Protein 2KNR (pdb70)

InterPro domains:
  IPR009964 Protein of unknown function DUF1491 [PF07372] (3-110)

Foldseek 3Di:
DLFAPQVLQVVLQVQLVVVPWGKDWPAAADGHDAWEWEWEAEPVQFIWIKTFDDDPDDPCPCNRVPDTAIATPGDRHHPVVSVVVVVVVCVVPVRHIYMYMYDPDCQRRGGHPYDDHD

Organism: Agrobacterium fabrum (strain C58 / ATCC 33970) (NCBI:txid176299)

Structure (mmCIF, N/CA/C/O backbone):
data_2KNR
#
_entry.id   2KNR
#
_cell.length_a   1.000
_cell.length_b   1.000
_cell.length_c   1.000
_cell.angle_alpha   90.00
_cell.angle_beta   90.00
_cell.angle_gamma   90.00
#
_symmetry.space_group_name_H-M   'P 1'
#
loop_
_atom_site.group_PDB
_atom_site.id
_atom_site.type_symbol
_atom_site.label_atom_id
_atom_site.label_alt_id
_atom_site.label_comp_id
_atom_site.label_asym_id
_atom_site.label_entity_id
_atom_site.label_seq_id
_atom_site.pdbx_PDB_ins_code
_atom_site.Cartn_x
_atom_site.Cartn_y
_atom_site.Cartn_z
_atom_site.occupancy
_atom_site.B_iso_or_equiv
_atom_site.auth_seq_id
_atom_site.auth_comp_id
_atom_site.auth_asym_id
_atom_site.auth_atom_id
_atom_site.pdbx_PDB_model_num
ATOM 1 N N . MET A 1 4 ? 0.525 1.057 0.169 1.00 0.00 1 MET A N 1
ATOM 2 C CA . MET A 1 4 ? 1.679 0.779 -0.717 1.00 0.00 1 MET A CA 1
ATOM 3 C C . MET A 1 4 ? 1.606 -0.659 -1.260 1.00 0.00 1 MET A C 1
ATOM 4 O O . MET A 1 4 ? 1.231 -1.587 -0.536 1.00 0.00 1 MET A O 1
ATOM 18 N N . ARG A 1 5 ? 1.938 -0.815 -2.555 1.00 0.00 2 ARG A N 1
ATOM 19 C CA . ARG A 1 5 ? 2.108 -2.121 -3.206 1.00 0.00 2 ARG A CA 1
ATOM 20 C C . ARG A 1 5 ? 3.512 -2.660 -2.859 1.00 0.00 2 ARG A C 1
ATOM 21 O O . ARG A 1 5 ? 4.519 -2.165 -3.381 1.00 0.00 2 ARG A O 1
ATOM 42 N N . LEU A 1 6 ? 3.572 -3.624 -1.930 1.00 0.00 3 LEU A N 1
ATOM 43 C CA . LEU A 1 6 ? 4.835 -4.235 -1.459 1.00 0.00 3 LEU A CA 1
ATOM 44 C C . LEU A 1 6 ? 4.651 -5.744 -1.216 1.00 0.00 3 LEU A C 1
ATOM 45 O O . LEU A 1 6 ? 3.545 -6.283 -1.379 1.00 0.00 3 LEU A O 1
ATOM 61 N N . LYS A 1 7 ? 5.750 -6.419 -0.828 1.00 0.00 4 LYS A N 1
ATOM 62 C CA . LYS A 1 7 ? 5.749 -7.873 -0.589 1.00 0.00 4 LYS A CA 1
ATOM 63 C C . LYS A 1 7 ? 5.164 -8.207 0.809 1.00 0.00 4 LYS A C 1
ATOM 64 O O . LYS A 1 7 ? 4.966 -7.311 1.637 1.00 0.00 4 LYS A O 1
ATOM 83 N N . SER A 1 8 ? 4.918 -9.506 1.050 1.00 0.00 5 SER A N 1
ATOM 84 C CA . SER A 1 8 ? 4.339 -10.032 2.308 1.00 0.00 5 SER A CA 1
ATOM 85 C C . SER A 1 8 ? 5.214 -9.681 3.541 1.00 0.00 5 SER A C 1
ATOM 86 O O . SER A 1 8 ? 4.705 -9.208 4.563 1.00 0.00 5 SER A O 1
ATOM 94 N N . GLU A 1 9 ? 6.535 -9.899 3.402 1.00 0.00 6 GLU A N 1
ATOM 95 C CA . GLU A 1 9 ? 7.536 -9.617 4.456 1.00 0.00 6 GLU A CA 1
ATOM 96 C C . GLU A 1 9 ? 7.634 -8.115 4.758 1.00 0.00 6 GLU A C 1
ATOM 97 O O . GLU A 1 9 ? 7.845 -7.703 5.908 1.00 0.00 6 GLU A O 1
ATOM 109 N N . MET A 1 10 ? 7.490 -7.302 3.712 1.00 0.00 7 MET A N 1
ATOM 110 C CA . MET A 1 10 ? 7.580 -5.849 3.838 1.00 0.00 7 MET A CA 1
ATOM 111 C C . MET A 1 10 ? 6.279 -5.275 4.437 1.00 0.00 7 MET A C 1
ATOM 112 O O . MET A 1 10 ? 6.305 -4.228 5.096 1.00 0.00 7 MET A O 1
ATOM 126 N N . PHE A 1 11 ? 5.150 -5.991 4.233 1.00 0.00 8 PHE A N 1
ATOM 127 C CA . PHE A 1 11 ? 3.837 -5.553 4.728 1.00 0.00 8 PHE A CA 1
ATOM 128 C C . PHE A 1 11 ? 3.774 -5.745 6.245 1.00 0.00 8 PHE A C 1
ATOM 129 O O . PHE A 1 11 ? 3.334 -4.846 6.957 1.00 0.00 8 PHE A O 1
ATOM 146 N N . VAL A 1 12 ? 4.226 -6.928 6.725 1.00 0.00 9 VAL A N 1
ATOM 147 C CA . VAL A 1 12 ? 4.167 -7.278 8.160 1.00 0.00 9 VAL A CA 1
ATOM 148 C C . VAL A 1 12 ? 4.997 -6.300 9.009 1.00 0.00 9 VAL A C 1
ATOM 149 O O . VAL A 1 12 ? 4.526 -5.824 10.041 1.00 0.00 9 VAL A O 1
ATOM 162 N N . SER A 1 13 ? 6.209 -5.971 8.523 1.00 0.00 10 SER A N 1
ATOM 163 C CA . SER A 1 13 ? 7.126 -5.044 9.199 1.00 0.00 10 SER A CA 1
ATOM 164 C C . SER A 1 13 ? 6.523 -3.626 9.241 1.00 0.00 10 SER A C 1
ATOM 165 O O . SER A 1 13 ? 6.532 -2.973 10.287 1.00 0.00 10 SER A O 1
ATOM 173 N N . ALA A 1 14 ? 5.959 -3.191 8.099 1.00 0.00 11 ALA A N 1
ATOM 174 C CA . ALA A 1 14 ? 5.325 -1.860 7.961 1.00 0.00 11 ALA A CA 1
ATOM 175 C C . ALA A 1 14 ? 4.055 -1.740 8.837 1.00 0.00 11 ALA A C 1
ATOM 176 O O . ALA A 1 14 ? 3.778 -0.670 9.393 1.00 0.00 11 ALA A O 1
ATOM 183 N N . LEU A 1 15 ? 3.322 -2.866 8.973 1.00 0.00 12 LEU A N 1
ATOM 184 C CA . LEU A 1 15 ? 2.066 -2.960 9.761 1.00 0.00 12 LEU A CA 1
ATOM 185 C C . LEU A 1 15 ? 2.360 -2.660 11.238 1.00 0.00 12 LEU A C 1
ATOM 186 O O . LEU A 1 15 ? 1.603 -1.959 11.920 1.00 0.00 12 LEU A O 1
ATOM 202 N N . ILE A 1 16 ? 3.487 -3.200 11.695 1.00 0.00 13 ILE A N 1
ATOM 203 C CA . ILE A 1 16 ? 3.988 -3.017 13.059 1.00 0.00 13 ILE A CA 1
ATOM 204 C C . ILE A 1 16 ? 4.244 -1.520 13.357 1.00 0.00 13 ILE A C 1
ATOM 205 O O . ILE A 1 16 ? 3.875 -1.022 14.416 1.00 0.00 13 ILE A O 1
ATOM 221 N N . ARG A 1 17 ? 4.805 -0.793 12.377 1.00 0.00 14 ARG A N 1
ATOM 222 C CA . ARG A 1 17 ? 5.052 0.667 12.507 1.00 0.00 14 ARG A CA 1
ATOM 223 C C . ARG A 1 17 ? 3.724 1.457 12.511 1.00 0.00 14 ARG A C 1
ATOM 224 O O . ARG A 1 17 ? 3.651 2.541 13.104 1.00 0.00 14 ARG A O 1
ATOM 245 N N . ARG A 1 18 ? 2.679 0.898 11.862 1.00 0.00 15 ARG A N 1
ATOM 246 C CA . ARG A 1 18 ? 1.341 1.523 11.826 1.00 0.00 15 ARG A CA 1
ATOM 247 C C . ARG A 1 18 ? 0.682 1.481 13.219 1.00 0.00 15 ARG A C 1
ATOM 248 O O . ARG A 1 18 ? 0.074 2.468 13.653 1.00 0.00 15 ARG A O 1
ATOM 269 N N . VAL A 1 19 ? 0.796 0.322 13.905 1.00 0.00 16 VAL A N 1
ATOM 270 C CA . VAL A 1 19 ? 0.141 0.116 15.214 1.00 0.00 16 VAL A CA 1
ATOM 271 C C . VAL A 1 19 ? 0.843 0.934 16.316 1.00 0.00 16 VAL A C 1
ATOM 272 O O . VAL A 1 19 ? 0.183 1.476 17.199 1.00 0.00 16 VAL A O 1
ATOM 285 N N . PHE A 1 20 ? 2.189 1.021 16.239 1.00 0.00 17 PHE A N 1
ATOM 286 C CA . PHE A 1 20 ? 3.005 1.823 17.171 1.00 0.00 17 PHE A CA 1
ATOM 287 C C . PHE A 1 20 ? 2.758 3.329 16.943 1.00 0.00 17 PHE A C 1
ATOM 288 O O . PHE A 1 20 ? 2.855 4.129 17.882 1.00 0.00 17 PHE A O 1
ATOM 305 N N . ALA A 1 21 ? 2.408 3.699 15.691 1.00 0.00 18 ALA A N 1
ATOM 306 C CA . ALA A 1 21 ? 1.965 5.071 15.345 1.00 0.00 18 ALA A CA 1
ATOM 307 C C . ALA A 1 21 ? 0.580 5.389 15.966 1.00 0.00 18 ALA A C 1
ATOM 308 O O . ALA A 1 21 ? 0.233 6.556 16.167 1.00 0.00 18 ALA A O 1
ATOM 315 N N . ALA A 1 22 ? -0.211 4.331 16.244 1.00 0.00 19 ALA A N 1
ATOM 316 C CA . ALA A 1 22 ? -1.512 4.438 16.955 1.00 0.00 19 ALA A CA 1
ATOM 317 C C . ALA A 1 22 ? -1.353 4.194 18.477 1.00 0.00 19 ALA A C 1
ATOM 318 O O . ALA A 1 22 ? -2.343 4.238 19.223 1.00 0.00 19 ALA A O 1
ATOM 325 N N . GLY A 1 23 ? -0.108 3.917 18.921 1.00 0.00 20 GLY A N 1
ATOM 326 C CA . GLY A 1 23 ? 0.208 3.709 20.345 1.00 0.00 20 GLY A CA 1
ATOM 327 C C . GLY A 1 23 ? 0.165 2.242 20.777 1.00 0.00 20 GLY A C 1
ATOM 328 O O . GLY A 1 23 ? 0.620 1.908 21.880 1.00 0.00 20 GLY A O 1
ATOM 332 N N . GLY A 1 24 ? -0.378 1.372 19.900 1.00 0.00 21 GLY A N 1
ATOM 333 C CA . GLY A 1 24 ? -0.472 -0.065 20.161 1.00 0.00 21 GLY A CA 1
ATOM 334 C C . GLY A 1 24 ? 0.862 -0.807 19.987 1.00 0.00 21 GLY A C 1
ATOM 335 O O . GLY A 1 24 ? 1.924 -0.186 19.873 1.00 0.00 21 GLY A O 1
ATOM 339 N N . PHE A 1 25 ? 0.788 -2.146 19.936 1.00 0.00 22 PHE A N 1
ATOM 340 C CA . PHE A 1 25 ? 1.963 -3.055 19.925 1.00 0.00 22 PHE A CA 1
ATOM 341 C C . PHE A 1 25 ? 1.833 -4.050 18.759 1.00 0.00 22 PHE A C 1
ATOM 342 O O . PHE A 1 25 ? 0.729 -4.275 18.276 1.00 0.00 22 PHE A O 1
ATOM 359 N N . ALA A 1 26 ? 2.969 -4.613 18.287 1.00 0.00 23 ALA A N 1
ATOM 360 C CA . ALA A 1 26 ? 2.975 -5.687 17.268 1.00 0.00 23 ALA A CA 1
ATOM 361 C C . ALA A 1 26 ? 4.294 -6.465 17.269 1.00 0.00 23 ALA A C 1
ATOM 362 O O . ALA A 1 26 ? 5.324 -5.966 17.750 1.00 0.00 23 ALA A O 1
ATOM 369 N N . ALA A 1 27 ? 4.238 -7.687 16.690 1.00 0.00 24 ALA A N 1
ATOM 370 C CA . ALA A 1 27 ? 5.373 -8.616 16.626 1.00 0.00 24 ALA A CA 1
ATOM 371 C C . ALA A 1 27 ? 5.056 -9.772 15.656 1.00 0.00 24 ALA A C 1
ATOM 372 O O . ALA A 1 27 ? 3.957 -10.341 15.715 1.00 0.00 24 ALA A O 1
ATOM 379 N N . VAL A 1 28 ? 6.016 -10.105 14.762 1.00 0.00 25 VAL A N 1
ATOM 380 C CA . VAL A 1 28 ? 5.867 -11.219 13.797 1.00 0.00 25 VAL A CA 1
ATOM 381 C C . VAL A 1 28 ? 6.110 -12.568 14.509 1.00 0.00 25 VAL A C 1
ATOM 382 O O . VAL A 1 28 ? 7.238 -12.880 14.919 1.00 0.00 25 VAL A O 1
ATOM 395 N N . GLU A 1 29 ? 5.030 -13.334 14.680 1.00 0.00 26 GLU A N 1
ATOM 396 C CA . GLU A 1 29 ? 5.060 -14.667 15.286 1.00 0.00 26 GLU A CA 1
ATOM 397 C C . GLU A 1 29 ? 5.487 -15.731 14.255 1.00 0.00 26 GLU A C 1
ATOM 398 O O . GLU A 1 29 ? 6.559 -16.334 14.380 1.00 0.00 26 GLU A O 1
ATOM 410 N N . LYS A 1 30 ? 4.646 -15.953 13.230 1.00 0.00 27 LYS A N 1
ATOM 411 C CA . LYS A 1 30 ? 4.920 -16.942 12.172 1.00 0.00 27 LYS A CA 1
ATOM 412 C C . LYS A 1 30 ? 5.463 -16.245 10.920 1.00 0.00 27 LYS A C 1
ATOM 413 O O . LYS A 1 30 ? 5.082 -15.110 10.615 1.00 0.00 27 LYS A O 1
ATOM 432 N N . LYS A 1 31 ? 6.354 -16.945 10.204 1.00 0.00 28 LYS A N 1
ATOM 433 C CA . LYS A 1 31 ? 6.952 -16.480 8.950 1.00 0.00 28 LYS A CA 1
ATOM 434 C C . LYS A 1 31 ? 6.700 -17.524 7.841 1.00 0.00 28 LYS A C 1
ATOM 435 O O . LYS A 1 31 ? 6.865 -18.726 8.074 1.00 0.00 28 LYS A O 1
ATOM 454 N N . GLY A 1 32 ? 6.287 -17.053 6.652 1.00 0.00 29 GLY A N 1
ATOM 455 C CA . GLY A 1 32 ? 6.067 -17.906 5.474 1.00 0.00 29 GLY A CA 1
ATOM 456 C C . GLY A 1 32 ? 6.834 -17.388 4.260 1.00 0.00 29 GLY A C 1
ATOM 457 O O . GLY A 1 32 ? 8.037 -17.140 4.362 1.00 0.00 29 GLY A O 1
ATOM 461 N N . ALA A 1 33 ? 6.138 -17.201 3.112 1.00 0.00 30 ALA A N 1
ATOM 462 C CA . ALA A 1 33 ? 6.759 -16.725 1.854 1.00 0.00 30 ALA A CA 1
ATOM 463 C C . ALA A 1 33 ? 6.841 -15.186 1.832 1.00 0.00 30 ALA A C 1
ATOM 464 O O . ALA A 1 33 ? 5.850 -14.508 2.105 1.00 0.00 30 ALA A O 1
ATOM 471 N N . GLU A 1 34 ? 8.028 -14.650 1.488 1.00 0.00 31 GLU A N 1
ATOM 472 C CA . GLU A 1 34 ? 8.324 -13.200 1.561 1.00 0.00 31 GLU A CA 1
ATOM 473 C C . GLU A 1 34 ? 7.541 -12.373 0.526 1.00 0.00 31 GLU A C 1
ATOM 474 O O . GLU A 1 34 ? 7.021 -11.317 0.852 1.00 0.00 31 GLU A O 1
ATOM 486 N N . ALA A 1 35 ? 7.514 -12.837 -0.726 1.00 0.00 32 ALA A N 1
ATOM 487 C CA . ALA A 1 35 ? 6.906 -12.093 -1.848 1.00 0.00 32 ALA A CA 1
ATOM 488 C C . ALA A 1 35 ? 5.399 -12.384 -1.981 1.00 0.00 32 ALA A C 1
ATOM 489 O O . ALA A 1 35 ? 4.567 -11.474 -1.866 1.00 0.00 32 ALA A O 1
ATOM 496 N N . ALA A 1 36 ? 5.067 -13.666 -2.174 1.00 0.00 33 ALA A N 1
ATOM 497 C CA . ALA A 1 36 ? 3.716 -14.113 -2.585 1.00 0.00 33 ALA A CA 1
ATOM 498 C C . ALA A 1 36 ? 2.897 -14.683 -1.414 1.00 0.00 33 ALA A C 1
ATOM 499 O O . ALA A 1 36 ? 1.770 -15.158 -1.627 1.00 0.00 33 ALA A O 1
ATOM 506 N N . GLY A 1 37 ? 3.446 -14.605 -0.187 1.00 0.00 34 GLY A N 1
ATOM 507 C CA . GLY A 1 37 ? 2.854 -15.265 0.983 1.00 0.00 34 GLY A CA 1
ATOM 508 C C . GLY A 1 37 ? 1.524 -14.677 1.434 1.00 0.00 34 GLY A C 1
ATOM 509 O O . GLY A 1 37 ? 1.185 -13.534 1.094 1.00 0.00 34 GLY A O 1
ATOM 513 N N . ALA A 1 38 ? 0.757 -15.480 2.184 1.00 0.00 35 ALA A N 1
ATOM 514 C CA . ALA A 1 38 ? -0.458 -15.022 2.869 1.00 0.00 35 ALA A CA 1
ATOM 515 C C . ALA A 1 38 ? -0.049 -14.355 4.193 1.00 0.00 35 ALA A C 1
ATOM 516 O O . ALA A 1 38 ? 1.052 -14.597 4.692 1.00 0.00 35 ALA A O 1
ATOM 523 N N . ILE A 1 39 ? -0.924 -13.513 4.755 1.00 0.00 36 ILE A N 1
ATOM 524 C CA . ILE A 1 39 ? -0.652 -12.765 5.999 1.00 0.00 36 ILE A CA 1
ATOM 525 C C . ILE A 1 39 ? -1.913 -12.814 6.865 1.00 0.00 36 ILE A C 1
ATOM 526 O O . ILE A 1 39 ? -2.967 -12.324 6.452 1.00 0.00 36 ILE A O 1
ATOM 542 N N . PHE A 1 40 ? -1.803 -13.415 8.052 1.00 0.00 37 PHE A N 1
ATOM 543 C CA . PHE A 1 40 ? -2.907 -13.534 9.009 1.00 0.00 37 PHE A CA 1
ATOM 544 C C . PHE A 1 40 ? -2.513 -12.854 10.317 1.00 0.00 37 PHE A C 1
ATOM 545 O O . PHE A 1 40 ? -1.641 -13.318 11.036 1.00 0.00 37 PHE A O 1
ATOM 562 N N . VAL A 1 41 ? -3.190 -11.751 10.623 1.00 0.00 38 VAL A N 1
ATOM 563 C CA . VAL A 1 41 ? -2.879 -10.896 11.774 1.00 0.00 38 VAL A CA 1
ATOM 564 C C . VAL A 1 41 ? -3.984 -11.048 12.823 1.00 0.00 38 VAL A C 1
ATOM 565 O O . VAL A 1 41 ? -5.161 -11.035 12.481 1.00 0.00 38 VAL A O 1
ATOM 578 N N . ARG A 1 42 ? -3.602 -11.200 14.099 1.00 0.00 39 ARG A N 1
ATOM 579 C CA . ARG A 1 42 ? -4.560 -11.277 15.212 1.00 0.00 39 ARG A CA 1
ATOM 580 C C . ARG A 1 42 ? -4.520 -9.951 15.986 1.00 0.00 39 ARG A C 1
ATOM 581 O O . ARG A 1 42 ? -3.453 -9.527 16.440 1.00 0.00 39 ARG A O 1
ATOM 602 N N . GLN A 1 43 ? -5.668 -9.253 16.067 1.00 0.00 40 GLN A N 1
ATOM 603 C CA . GLN A 1 43 ? -5.800 -8.055 16.910 1.00 0.00 40 GLN A CA 1
ATOM 604 C C . GLN A 1 43 ? -6.219 -8.471 18.312 1.00 0.00 40 GLN A C 1
ATOM 605 O O . GLN A 1 43 ? -7.210 -9.163 18.487 1.00 0.00 40 GLN A O 1
ATOM 619 N N . ARG A 1 44 ? -5.469 -8.009 19.299 1.00 0.00 41 ARG A N 1
ATOM 620 C CA . ARG A 1 44 ? -5.682 -8.342 20.692 1.00 0.00 41 ARG A CA 1
ATOM 621 C C . ARG A 1 44 ? -6.286 -7.132 21.392 1.00 0.00 41 ARG A C 1
ATOM 622 O O . ARG A 1 44 ? -5.603 -6.120 21.599 1.00 0.00 41 ARG A O 1
ATOM 643 N N . LEU A 1 45 ? -7.583 -7.229 21.686 1.00 0.00 42 LEU A N 1
ATOM 644 C CA . LEU A 1 45 ? -8.314 -6.213 22.436 1.00 0.00 42 LEU A CA 1
ATOM 645 C C . LEU A 1 45 ? -8.035 -6.441 23.927 1.00 0.00 42 LEU A C 1
ATOM 646 O O . LEU A 1 45 ? -8.230 -7.551 24.437 1.00 0.00 42 LEU A O 1
ATOM 662 N N . ARG A 1 46 ? -7.572 -5.391 24.615 1.00 0.00 43 ARG A N 1
ATOM 663 C CA . ARG A 1 46 ? -7.349 -5.409 26.080 1.00 0.00 43 ARG A CA 1
ATOM 664 C C . ARG A 1 46 ? -8.655 -5.586 26.884 1.00 0.00 43 ARG A C 1
ATOM 665 O O . ARG A 1 46 ? -8.621 -5.723 28.109 1.00 0.00 43 ARG A O 1
ATOM 686 N N . ASP A 1 47 ? -9.794 -5.547 26.175 1.00 0.00 44 ASP A N 1
ATOM 687 C CA . ASP A 1 47 ? -11.123 -5.843 26.732 1.00 0.00 44 ASP A CA 1
ATOM 688 C C . ASP A 1 47 ? -11.213 -7.330 27.152 1.00 0.00 44 ASP A C 1
ATOM 689 O O . ASP A 1 47 ? -11.995 -7.699 28.039 1.00 0.00 44 ASP A O 1
ATOM 698 N N . GLY A 1 48 ? -10.385 -8.163 26.487 1.00 0.00 45 GLY A N 1
ATOM 699 C CA . GLY A 1 48 ? -10.307 -9.605 26.730 1.00 0.00 45 GLY A CA 1
ATOM 700 C C . GLY A 1 48 ? -10.653 -10.426 25.495 1.00 0.00 45 GLY A C 1
ATOM 701 O O . GLY A 1 48 ? -10.743 -11.653 25.568 1.00 0.00 45 GLY A O 1
ATOM 705 N N . ARG A 1 49 ? -10.826 -9.747 24.347 1.00 0.00 46 ARG A N 1
ATOM 706 C CA . ARG A 1 49 ? -11.263 -10.378 23.084 1.00 0.00 46 ARG A CA 1
ATOM 707 C C . ARG A 1 49 ? 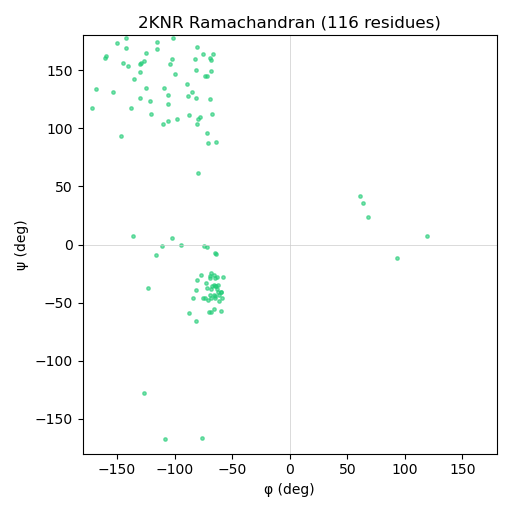-10.137 -10.275 22.059 1.00 0.00 46 ARG A C 1
ATOM 708 O O . ARG A 1 49 ? -9.172 -9.532 22.266 1.00 0.00 46 ARG A O 1
ATOM 729 N N . GLU A 1 50 ? -10.276 -11.013 20.951 1.00 0.00 47 GLU A N 1
ATOM 730 C CA . GLU A 1 50 ? -9.294 -11.037 19.858 1.00 0.00 47 GLU A CA 1
ATOM 731 C C . GLU A 1 50 ? -10.008 -11.174 18.513 1.00 0.00 47 GLU A C 1
ATOM 732 O O . GLU A 1 50 ? -11.153 -11.604 18.436 1.00 0.00 47 GLU A O 1
ATOM 744 N N . ASN A 1 51 ? -9.326 -10.716 17.465 1.00 0.00 48 ASN A N 1
ATOM 745 C CA . ASN A 1 51 ? -9.790 -10.738 16.069 1.00 0.00 48 ASN A CA 1
ATOM 746 C C . ASN A 1 51 ? -8.735 -11.462 15.225 1.00 0.00 48 ASN A C 1
ATOM 747 O O . ASN A 1 51 ? -7.602 -11.642 15.667 1.00 0.00 48 ASN A O 1
ATOM 758 N N . LEU A 1 52 ? -9.107 -11.858 14.009 1.00 0.00 49 LEU A N 1
ATOM 759 C CA . LEU A 1 52 ? -8.195 -12.478 13.039 1.00 0.00 49 LEU A CA 1
ATOM 760 C C . LEU A 1 52 ? -8.462 -11.817 11.691 1.00 0.00 49 LEU A C 1
ATOM 761 O O . LEU A 1 52 ? -9.604 -11.477 11.378 1.00 0.00 49 LEU A O 1
ATOM 777 N N . TYR A 1 53 ? -7.400 -11.598 10.926 1.00 0.00 50 TYR A N 1
ATOM 778 C CA . TYR A 1 53 ? -7.446 -10.967 9.607 1.00 0.00 50 TYR A CA 1
ATOM 779 C C . TYR A 1 53 ? -6.676 -11.837 8.619 1.00 0.00 50 TYR A C 1
ATOM 780 O O . TYR A 1 53 ? -5.812 -12.602 9.028 1.00 0.00 50 TYR A O 1
ATOM 798 N N . GLY A 1 54 ? -7.010 -11.730 7.333 1.00 0.00 51 GLY A N 1
ATOM 799 C CA . GLY A 1 54 ? -6.341 -12.492 6.276 1.00 0.00 51 GLY A CA 1
ATOM 800 C C . GLY A 1 54 ? -6.335 -11.730 4.964 1.00 0.00 51 GLY A C 1
ATOM 801 O O . GLY A 1 54 ? -6.967 -10.673 4.878 1.00 0.00 51 GLY A O 1
ATOM 805 N N . PRO A 1 55 ? -5.626 -12.228 3.906 1.00 0.00 52 PRO A N 1
ATOM 806 C CA . PRO A 1 55 ? -5.647 -11.583 2.576 1.00 0.00 52 PRO A CA 1
ATOM 807 C C . PRO A 1 55 ? -7.037 -11.735 1.909 1.00 0.00 52 PRO A C 1
ATOM 808 O O . PRO A 1 55 ? -7.561 -12.849 1.792 1.00 0.00 52 PRO A O 1
ATOM 819 N N . ALA A 1 56 ? -7.632 -10.593 1.517 1.00 0.00 53 ALA A N 1
ATOM 820 C CA . ALA A 1 56 ? -8.967 -10.542 0.884 1.00 0.00 53 ALA A CA 1
ATOM 821 C C . ALA A 1 56 ? -8.944 -11.153 -0.537 1.00 0.00 53 ALA A C 1
ATOM 822 O O . ALA A 1 56 ? -7.860 -11.275 -1.135 1.00 0.00 53 ALA A O 1
ATOM 829 N N . PRO A 1 57 ? -10.137 -11.567 -1.104 1.00 0.00 54 PRO A N 1
ATOM 830 C CA . PRO A 1 57 ? -10.245 -11.985 -2.516 1.00 0.00 54 PRO A CA 1
ATOM 831 C C . PRO A 1 57 ? -9.940 -10.808 -3.459 1.00 0.00 54 PRO A C 1
ATOM 832 O O . PRO A 1 57 ? -10.826 -10.021 -3.810 1.00 0.00 54 PRO A O 1
ATOM 843 N N . GLN A 1 58 ? -8.647 -10.656 -3.777 1.00 0.00 55 GLN A N 1
ATOM 844 C CA . GLN A 1 58 ? -8.142 -9.620 -4.685 1.00 0.00 55 GLN A CA 1
ATOM 845 C C . GLN A 1 58 ? -8.547 -9.954 -6.134 1.00 0.00 55 GLN A C 1
ATOM 846 O O . GLN A 1 58 ? -8.623 -11.131 -6.504 1.00 0.00 55 GLN A O 1
ATOM 860 N N . SER A 1 59 ? -8.834 -8.922 -6.937 1.00 0.00 56 SER A N 1
ATOM 861 C CA . SER A 1 59 ? -9.130 -9.075 -8.370 1.00 0.00 56 SER A CA 1
ATOM 862 C C . SER A 1 59 ? -7.813 -9.246 -9.164 1.00 0.00 56 SER A C 1
ATOM 863 O O . SER A 1 59 ? -7.471 -8.421 -10.023 1.00 0.00 56 SER A O 1
ATOM 871 N N . PHE A 1 60 ? -7.069 -10.333 -8.855 1.00 0.00 57 PHE A N 1
ATOM 872 C CA . PHE A 1 60 ? -5.759 -10.592 -9.458 1.00 0.00 57 PHE A CA 1
ATOM 873 C C . PHE A 1 60 ? -5.913 -11.191 -10.865 1.00 0.00 57 PHE A C 1
ATOM 874 O O . PHE A 1 60 ? -6.334 -12.337 -11.025 1.00 0.00 57 PHE A O 1
ATOM 891 N N . ALA A 1 61 ? -5.596 -10.368 -11.881 1.00 0.00 58 ALA A N 1
ATOM 892 C CA . ALA A 1 61 ? -5.674 -10.760 -13.295 1.00 0.00 58 ALA A CA 1
ATOM 893 C C . ALA A 1 61 ? -4.553 -11.763 -13.622 1.00 0.00 58 ALA A C 1
ATOM 894 O O . ALA A 1 61 ? -3.462 -11.362 -14.008 1.00 0.00 58 ALA A O 1
ATOM 901 N N . ASP A 1 62 ? -4.834 -13.064 -13.403 1.00 0.00 59 ASP A N 1
ATOM 902 C CA . ASP A 1 62 ? -3.847 -14.164 -13.544 1.00 0.00 59 ASP A CA 1
ATOM 903 C C . ASP A 1 62 ? -2.668 -13.958 -12.545 1.00 0.00 59 ASP A C 1
ATOM 904 O O . ASP A 1 62 ? -1.490 -14.120 -12.885 1.00 0.00 59 ASP A O 1
ATOM 913 N N . ASP A 1 63 ? -3.041 -13.557 -11.305 1.00 0.00 60 ASP A N 1
ATOM 914 C CA . ASP A 1 63 ? -2.117 -13.369 -10.152 1.00 0.00 60 ASP A CA 1
ATOM 915 C C . ASP A 1 63 ? -1.131 -12.193 -10.317 1.00 0.00 60 ASP A C 1
ATOM 916 O O . ASP A 1 63 ? -0.093 -12.154 -9.644 1.00 0.00 60 ASP A O 1
ATOM 925 N N . GLU A 1 64 ? -1.491 -11.207 -11.154 1.00 0.00 61 GLU A N 1
ATOM 926 C CA . GLU A 1 64 ? -0.725 -9.945 -11.281 1.00 0.00 61 GLU A CA 1
ATOM 927 C C . GLU A 1 64 ? -0.785 -9.139 -9.968 1.00 0.00 61 GLU A C 1
ATOM 928 O O . GLU A 1 64 ? 0.242 -8.840 -9.351 1.00 0.00 61 GLU A O 1
ATOM 940 N N . ASP A 1 65 ? -2.017 -8.864 -9.522 1.00 0.00 62 ASP A N 1
ATOM 941 C CA . ASP A 1 65 ? -2.319 -7.923 -8.416 1.00 0.00 62 ASP A CA 1
ATOM 942 C C . ASP A 1 65 ? -1.750 -8.360 -7.041 1.00 0.00 62 ASP A C 1
ATOM 943 O O . ASP A 1 65 ? -1.834 -7.600 -6.074 1.00 0.00 62 ASP A O 1
ATOM 952 N N . ILE A 1 66 ? -1.213 -9.588 -6.958 1.00 0.00 63 ILE A N 1
ATOM 953 C CA . ILE A 1 66 ? -0.580 -10.123 -5.730 1.00 0.00 63 ILE A CA 1
ATOM 954 C C . ILE A 1 66 ? 0.665 -9.281 -5.344 1.00 0.00 63 ILE A C 1
ATOM 955 O O . ILE A 1 66 ? 0.915 -9.010 -4.166 1.00 0.00 63 ILE A O 1
ATOM 971 N N . MET A 1 67 ? 1.419 -8.852 -6.367 1.00 0.00 64 MET A N 1
ATOM 972 C CA . MET A 1 67 ? 2.682 -8.100 -6.195 1.00 0.00 64 MET A CA 1
ATOM 973 C C . MET A 1 67 ? 2.772 -6.903 -7.176 1.00 0.00 64 MET A C 1
ATOM 974 O O . MET A 1 67 ? 3.813 -6.239 -7.251 1.00 0.00 64 MET A O 1
ATOM 988 N N . ARG A 1 68 ? 1.669 -6.616 -7.906 1.00 0.00 65 ARG A N 1
ATOM 989 C CA . ARG A 1 68 ? 1.573 -5.450 -8.820 1.00 0.00 65 ARG A CA 1
ATOM 990 C C . ARG A 1 68 ? 0.490 -4.467 -8.339 1.00 0.00 65 ARG A C 1
ATOM 991 O O . ARG A 1 68 ? 0.376 -3.359 -8.877 1.00 0.00 65 ARG A O 1
ATOM 1012 N N . ALA A 1 69 ? -0.300 -4.883 -7.328 1.00 0.00 66 ALA A N 1
ATOM 1013 C CA . ALA A 1 69 ? -1.363 -4.055 -6.726 1.00 0.00 66 ALA A CA 1
ATOM 1014 C C . ALA A 1 69 ? -1.387 -4.265 -5.207 1.00 0.00 66 ALA A C 1
ATOM 1015 O O . ALA A 1 69 ? -0.928 -5.304 -4.707 1.00 0.00 66 ALA A O 1
ATOM 1022 N N . GLU A 1 70 ? -1.873 -3.248 -4.471 1.00 0.00 67 GLU A N 1
ATOM 1023 C CA . GLU A 1 70 ? -2.086 -3.346 -3.028 1.00 0.00 67 GLU A CA 1
ATOM 1024 C C . GLU A 1 70 ? -3.302 -4.258 -2.754 1.00 0.00 67 GLU A C 1
ATOM 1025 O O . GLU A 1 70 ? -4.466 -3.829 -2.871 1.00 0.00 67 GLU A O 1
ATOM 1037 N N . ARG A 1 71 ? -3.005 -5.534 -2.493 1.00 0.00 68 ARG A N 1
ATOM 1038 C CA . ARG A 1 71 ? -3.983 -6.520 -2.019 1.00 0.00 68 ARG A CA 1
ATOM 1039 C C . ARG A 1 71 ? -4.439 -6.150 -0.586 1.00 0.00 68 ARG A C 1
ATOM 1040 O O . ARG A 1 71 ? -3.638 -6.171 0.361 1.00 0.00 68 ARG A O 1
ATOM 1061 N N . ARG A 1 72 ? -5.719 -5.752 -0.457 1.00 0.00 69 ARG A N 1
ATOM 1062 C CA . ARG A 1 72 ? -6.327 -5.373 0.818 1.00 0.00 69 ARG A CA 1
ATOM 1063 C C . ARG A 1 72 ? -6.622 -6.638 1.645 1.00 0.00 69 ARG A C 1
ATOM 1064 O O . ARG A 1 72 ? -6.593 -7.760 1.125 1.00 0.00 69 ARG A O 1
ATOM 1085 N N . PHE A 1 73 ? -6.865 -6.449 2.941 1.00 0.00 70 PHE A N 1
ATOM 1086 C CA . PHE A 1 73 ? -7.133 -7.536 3.886 1.00 0.00 70 PHE A CA 1
ATOM 1087 C C . PHE A 1 73 ? -8.623 -7.640 4.169 1.00 0.00 70 PHE A C 1
ATOM 1088 O O . PHE A 1 73 ? -9.416 -6.889 3.619 1.00 0.00 70 PHE A O 1
ATOM 1105 N N . GLU A 1 74 ? -8.982 -8.635 4.975 1.00 0.00 71 GLU A N 1
ATOM 1106 C CA . GLU A 1 74 ? -10.355 -8.900 5.415 1.00 0.00 71 GLU A CA 1
ATOM 1107 C C . GLU A 1 74 ? -10.328 -9.372 6.871 1.00 0.00 71 GLU A C 1
ATOM 1108 O O . GLU A 1 74 ? -9.262 -9.676 7.404 1.00 0.00 71 GLU A O 1
ATOM 1120 N N . THR A 1 75 ? -11.503 -9.449 7.498 1.00 0.00 72 THR A N 1
ATOM 1121 C CA . THR A 1 75 ? -11.637 -9.916 8.879 1.00 0.00 72 THR A CA 1
ATOM 1122 C C . THR A 1 75 ? -12.040 -11.408 8.872 1.00 0.00 72 THR A C 1
ATOM 1123 O O . THR A 1 75 ? -13.160 -11.737 8.475 1.00 0.00 72 THR A O 1
ATOM 1134 N N . ARG A 1 76 ? -11.106 -12.309 9.255 1.00 0.00 73 ARG A N 1
ATOM 1135 C CA . ARG A 1 76 ? -11.400 -13.747 9.414 1.00 0.00 73 ARG A CA 1
ATOM 1136 C C . ARG A 1 76 ? -12.335 -13.962 10.622 1.00 0.00 73 ARG A C 1
ATOM 1137 O O . ARG A 1 76 ? -13.426 -14.519 10.484 1.00 0.00 73 ARG A O 1
ATOM 1158 N N . LEU A 1 77 ? -11.881 -13.512 11.808 1.00 0.00 74 LEU A N 1
ATOM 1159 C CA . LEU A 1 77 ? -12.643 -13.619 13.072 1.00 0.00 74 LEU A CA 1
ATOM 1160 C C . LEU A 1 77 ? -12.755 -12.233 13.731 1.00 0.00 74 LEU A C 1
ATOM 1161 O O . LEU A 1 77 ? -11.934 -11.357 13.466 1.00 0.00 74 LEU A O 1
ATOM 1177 N N . ALA A 1 78 ? -13.757 -12.052 14.612 1.00 0.00 75 ALA A N 1
ATOM 1178 C CA . ALA A 1 78 ? -13.954 -10.792 15.352 1.00 0.00 75 ALA A CA 1
ATOM 1179 C C . ALA A 1 78 ? -14.688 -11.036 16.679 1.00 0.00 75 ALA A C 1
ATOM 1180 O O . ALA A 1 78 ? -15.724 -11.715 16.702 1.00 0.00 75 ALA A O 1
ATOM 1187 N N . GLY A 1 79 ? -14.134 -10.466 17.774 1.00 0.00 76 GLY A N 1
ATOM 1188 C CA . GLY A 1 79 ? -14.711 -10.582 19.123 1.00 0.00 76 GLY A CA 1
ATOM 1189 C C . GLY A 1 79 ? -14.723 -12.016 19.638 1.00 0.00 76 GLY A C 1
ATOM 1190 O O . GLY A 1 79 ? -15.651 -12.436 20.337 1.00 0.00 76 GLY A O 1
ATOM 1194 N N . VAL A 1 80 ? -13.669 -12.758 19.275 1.00 0.00 77 VAL A N 1
ATOM 1195 C CA . VAL A 1 80 ? -13.471 -14.168 19.644 1.00 0.00 77 VAL A CA 1
ATOM 1196 C C . VAL A 1 80 ? -12.327 -14.279 20.680 1.00 0.00 77 VAL A C 1
ATOM 1197 O O . VAL A 1 80 ? -11.935 -13.272 21.267 1.00 0.00 77 VAL A O 1
ATOM 1210 N N . GLU A 1 81 ? -11.826 -15.504 20.943 1.00 0.00 78 GLU A N 1
ATOM 1211 C CA . GLU A 1 81 ? -10.688 -15.727 21.868 1.00 0.00 78 GLU A CA 1
ATOM 1212 C C . GLU A 1 81 ? -9.470 -16.288 21.107 1.00 0.00 78 GLU A C 1
ATOM 1213 O O . GLU A 1 81 ? -9.570 -16.622 19.918 1.00 0.00 78 GLU A O 1
ATOM 1225 N N . GLY A 1 82 ? -8.337 -16.410 21.826 1.00 0.00 79 GLY A N 1
ATOM 1226 C CA . GLY A 1 82 ? -7.071 -16.904 21.269 1.00 0.00 79 GLY A CA 1
ATOM 1227 C C . GLY A 1 82 ? -7.113 -18.345 20.778 1.00 0.00 79 GLY A C 1
ATOM 1228 O O . GLY A 1 82 ? -6.346 -18.717 19.876 1.00 0.00 79 GLY A O 1
ATOM 1232 N N . GLU A 1 83 ? -8.001 -19.161 21.383 1.00 0.00 80 GLU A N 1
ATOM 1233 C CA . GLU A 1 83 ? -8.226 -20.554 20.950 1.00 0.00 80 GLU A CA 1
ATOM 1234 C C . GLU A 1 83 ? -8.811 -20.564 19.532 1.00 0.00 80 GLU A C 1
ATOM 1235 O O . GLU A 1 83 ? -8.349 -21.314 18.676 1.00 0.00 80 GLU A O 1
ATOM 1247 N N . GLU A 1 84 ? -9.825 -19.696 19.310 1.00 0.00 81 GLU A N 1
ATOM 1248 C CA . GLU A 1 84 ? -10.478 -19.533 17.994 1.00 0.00 81 GLU A CA 1
ATOM 1249 C C . GLU A 1 84 ? -9.464 -19.086 16.925 1.00 0.00 81 GLU A C 1
ATOM 1250 O O . GLU A 1 84 ? -9.495 -19.573 15.781 1.00 0.00 81 GLU A O 1
ATOM 1262 N N . ILE A 1 85 ? -8.561 -18.161 17.319 1.00 0.00 82 ILE A N 1
ATOM 1263 C CA . ILE A 1 85 ? -7.513 -17.633 16.431 1.00 0.00 82 ILE A CA 1
ATOM 1264 C C . ILE A 1 85 ? -6.606 -18.782 15.952 1.00 0.00 82 ILE A C 1
ATOM 1265 O O . ILE A 1 85 ? -6.502 -19.047 14.752 1.00 0.00 82 ILE A O 1
ATOM 1281 N N . ALA A 1 86 ? -6.022 -19.496 16.926 1.00 0.00 83 ALA A N 1
ATOM 1282 C CA . ALA A 1 86 ? -5.076 -20.597 16.677 1.00 0.00 83 ALA A CA 1
ATOM 1283 C C . ALA A 1 86 ? -5.766 -21.778 15.966 1.00 0.00 83 ALA A C 1
ATOM 1284 O O . ALA A 1 86 ? -5.125 -22.508 15.207 1.00 0.00 83 ALA A O 1
ATOM 1291 N N . ALA A 1 87 ? -7.085 -21.931 16.209 1.00 0.00 84 ALA A N 1
ATOM 1292 C CA . ALA A 1 87 ? -7.907 -22.996 15.602 1.00 0.00 84 ALA A CA 1
ATOM 1293 C C . ALA A 1 87 ? -8.055 -22.791 14.088 1.00 0.00 84 ALA A C 1
ATOM 1294 O O . ALA A 1 87 ? -8.100 -23.766 13.335 1.00 0.00 84 ALA A O 1
ATOM 1301 N N . LEU A 1 88 ? -8.148 -21.518 13.644 1.00 0.00 85 LEU A N 1
ATOM 1302 C CA . LEU A 1 88 ? -8.207 -21.198 12.209 1.00 0.00 85 LEU A CA 1
ATOM 1303 C C . LEU A 1 88 ? -6.803 -21.197 11.589 1.00 0.00 85 LEU A C 1
ATOM 1304 O O . LEU A 1 88 ? -6.626 -21.649 10.460 1.00 0.00 85 LEU A O 1
ATOM 1320 N N . LEU A 1 89 ? -5.810 -20.668 12.335 1.00 0.00 86 LEU A N 1
ATOM 1321 C CA . LEU A 1 89 ? -4.388 -20.672 11.908 1.00 0.00 86 LEU A CA 1
ATOM 1322 C C . LEU A 1 89 ? -3.909 -22.115 11.660 1.00 0.00 86 LEU A C 1
ATOM 1323 O O . LEU A 1 89 ? -3.041 -22.353 10.836 1.00 0.00 86 LEU A O 1
ATOM 1339 N N . GLU A 1 90 ? -4.540 -23.051 12.387 1.00 0.00 87 GLU A N 1
ATOM 1340 C CA . GLU A 1 90 ? -4.368 -24.493 12.249 1.00 0.00 87 GLU A CA 1
ATOM 1341 C C . GLU A 1 90 ? -4.889 -24.986 10.877 1.00 0.00 87 GLU A C 1
ATOM 1342 O O . GLU A 1 90 ? -4.241 -25.805 10.208 1.00 0.00 87 GLU A O 1
ATOM 1354 N N . ARG A 1 91 ? -6.060 -24.475 10.469 1.00 0.00 88 ARG A N 1
ATOM 1355 C CA . ARG A 1 91 ? -6.716 -24.873 9.210 1.00 0.00 88 ARG A CA 1
ATOM 1356 C C . ARG A 1 91 ? -5.932 -24.308 8.006 1.00 0.00 88 ARG A C 1
ATOM 1357 O O . ARG A 1 91 ? -5.594 -25.039 7.077 1.00 0.00 88 ARG A O 1
ATOM 1378 N N . GLU A 1 92 ? -5.601 -23.011 8.091 1.00 0.00 89 GLU A N 1
ATOM 1379 C CA . GLU A 1 92 ? -4.925 -22.259 7.016 1.00 0.00 89 GLU A CA 1
ATOM 1380 C C . GLU A 1 92 ? -3.481 -22.736 6.815 1.00 0.00 89 GLU A C 1
ATOM 1381 O O . GLU A 1 92 ? -3.015 -22.812 5.682 1.00 0.00 89 GLU A O 1
ATOM 1393 N N . ARG A 1 93 ? -2.786 -23.065 7.924 1.00 0.00 90 ARG A N 1
ATOM 1394 C CA . ARG A 1 93 ? -1.401 -23.616 7.853 1.00 0.00 90 ARG A CA 1
ATOM 1395 C C . ARG A 1 93 ? -1.381 -24.981 7.142 1.00 0.00 90 ARG A C 1
ATOM 1396 O O . ARG A 1 93 ? -0.433 -25.297 6.419 1.00 0.00 90 ARG A O 1
ATOM 1417 N N . ARG A 1 94 ? -2.448 -25.777 7.365 1.00 0.00 91 ARG A N 1
ATOM 1418 C CA . ARG A 1 94 ? -2.556 -27.154 6.848 1.00 0.00 91 ARG A CA 1
ATOM 1419 C C . ARG A 1 94 ? -2.526 -27.149 5.312 1.00 0.00 91 ARG A C 1
ATOM 1420 O O . ARG A 1 94 ? -1.761 -27.895 4.689 1.00 0.00 91 ARG A O 1
ATOM 1441 N N . PHE A 1 95 ? -3.359 -26.275 4.730 1.00 0.00 92 PHE A N 1
ATOM 1442 C CA . PHE A 1 95 ? -3.469 -26.113 3.279 1.00 0.00 92 PHE A CA 1
ATOM 1443 C C . PHE A 1 95 ? -2.262 -25.331 2.730 1.00 0.00 92 PHE A C 1
ATOM 1444 O O . PHE A 1 95 ? -1.639 -25.739 1.738 1.00 0.00 92 PHE A O 1
ATOM 1461 N N . ASP A 1 96 ? -1.919 -24.223 3.411 1.00 0.00 93 ASP A N 1
ATOM 1462 C CA . ASP A 1 96 ? -0.897 -23.261 2.950 1.00 0.00 93 ASP A CA 1
ATOM 1463 C C . ASP A 1 96 ? -0.150 -22.646 4.152 1.00 0.00 93 ASP A C 1
ATOM 1464 O O . ASP A 1 96 ? -0.588 -21.645 4.715 1.00 0.00 93 ASP A O 1
ATOM 1473 N N . SER A 1 97 ? 0.986 -23.261 4.525 1.00 0.00 94 SER A N 1
ATOM 1474 C CA . SER A 1 97 ? 1.836 -22.822 5.656 1.00 0.00 94 SER A CA 1
ATOM 1475 C C . SER A 1 97 ? 2.657 -21.546 5.308 1.00 0.00 94 SER A C 1
ATOM 1476 O O . SER A 1 97 ? 3.396 -21.029 6.157 1.00 0.00 94 SER A O 1
ATOM 1484 N N . ASP A 1 98 ? 2.522 -21.033 4.058 1.00 0.00 95 ASP A N 1
ATOM 1485 C CA . ASP A 1 98 ? 3.210 -19.796 3.606 1.00 0.00 95 ASP A CA 1
ATOM 1486 C C . ASP A 1 98 ? 2.609 -18.525 4.240 1.00 0.00 95 ASP A C 1
ATOM 1487 O O . ASP A 1 98 ? 3.098 -17.414 3.970 1.00 0.00 95 ASP A O 1
ATOM 1496 N N . LEU A 1 99 ? 1.545 -18.680 5.064 1.00 0.00 96 LEU A N 1
ATOM 1497 C CA . LEU A 1 99 ? 0.988 -17.551 5.819 1.00 0.00 96 LEU A CA 1
ATOM 1498 C C . LEU A 1 99 ? 1.973 -17.090 6.907 1.00 0.00 96 LEU A C 1
ATOM 1499 O O . LEU A 1 99 ? 2.771 -17.881 7.431 1.00 0.00 96 LEU A O 1
ATOM 1515 N N . TRP A 1 100 ? 1.921 -15.798 7.201 1.00 0.00 97 TRP A N 1
ATOM 1516 C CA . TRP A 1 100 ? 2.605 -15.193 8.338 1.00 0.00 97 TRP A CA 1
ATOM 1517 C C . TRP A 1 100 ? 1.561 -14.967 9.427 1.00 0.00 97 TRP A C 1
ATOM 1518 O O . TRP A 1 100 ? 0.361 -14.950 9.140 1.00 0.00 97 TRP A O 1
ATOM 1539 N N . VAL A 1 101 ? 2.002 -14.828 10.672 1.00 0.00 98 VAL A N 1
ATOM 1540 C CA . VAL A 1 101 ? 1.129 -14.422 11.780 1.00 0.00 98 VAL A CA 1
ATOM 1541 C C . VAL A 1 101 ? 1.807 -13.283 12.524 1.00 0.00 98 VAL A C 1
ATOM 1542 O O . VAL A 1 101 ? 2.970 -13.392 12.883 1.00 0.00 98 VAL A O 1
ATOM 1555 N N . VAL A 1 102 ? 1.081 -12.169 12.679 1.00 0.00 99 VAL A N 1
ATOM 1556 C CA . VAL A 1 102 ? 1.535 -10.999 13.459 1.00 0.00 99 VAL A CA 1
ATOM 1557 C C . VAL A 1 102 ? 0.521 -10.742 14.575 1.00 0.00 99 VAL A C 1
ATOM 1558 O O . VAL A 1 102 ? -0.673 -10.602 14.295 1.00 0.00 99 VAL A O 1
ATOM 1571 N N . GLU A 1 103 ? 0.981 -10.721 15.835 1.00 0.00 100 GLU A N 1
ATOM 1572 C CA . GLU A 1 103 ? 0.134 -10.321 16.964 1.00 0.00 100 GLU A CA 1
ATOM 1573 C C . GLU A 1 103 ? 0.222 -8.798 17.123 1.00 0.00 100 GLU A C 1
ATOM 1574 O O . GLU A 1 103 ? 1.287 -8.260 17.404 1.00 0.00 100 GLU A O 1
ATOM 1586 N N . ILE A 1 104 ? -0.884 -8.102 16.841 1.00 0.00 101 ILE A N 1
ATOM 1587 C CA . ILE A 1 104 ? -1.014 -6.662 17.101 1.00 0.00 101 ILE A CA 1
ATOM 1588 C C . ILE A 1 104 ? -1.927 -6.481 18.327 1.00 0.00 101 ILE A C 1
ATOM 1589 O O . ILE A 1 104 ? -2.986 -7.092 18.402 1.00 0.00 101 ILE A O 1
ATOM 1605 N N . GLU A 1 105 ? -1.481 -5.705 19.323 1.00 0.00 102 GLU A N 1
ATOM 1606 C CA . GLU A 1 105 ? -2.252 -5.445 20.549 1.00 0.00 102 GLU A CA 1
ATOM 1607 C C . GLU A 1 105 ? -2.686 -3.976 20.506 1.00 0.00 102 GLU A C 1
ATOM 1608 O O . GLU A 1 105 ? -1.881 -3.074 20.752 1.00 0.00 102 GLU A O 1
ATOM 1620 N N . THR A 1 106 ? -3.964 -3.754 20.181 1.00 0.00 103 THR A N 1
ATOM 1621 C CA . THR A 1 106 ? -4.514 -2.413 19.930 1.00 0.00 103 THR A CA 1
ATOM 1622 C C . THR A 1 106 ? -6.043 -2.429 20.091 1.00 0.00 103 THR A C 1
ATOM 1623 O O . THR A 1 106 ? -6.671 -3.493 20.086 1.00 0.00 103 THR A O 1
ATOM 1634 N N . ASP A 1 107 ? -6.622 -1.228 20.252 1.00 0.00 104 ASP A N 1
ATOM 1635 C CA . ASP A 1 107 ? -8.083 -1.015 20.336 1.00 0.00 104 ASP A CA 1
ATOM 1636 C C . ASP A 1 107 ? -8.683 -0.927 18.921 1.00 0.00 104 ASP A C 1
ATOM 1637 O O . ASP A 1 107 ? -9.697 -1.565 18.606 1.00 0.00 104 ASP A O 1
ATOM 1646 N N . GLU A 1 108 ? -8.010 -0.143 18.073 1.00 0.00 105 GLU A N 1
ATOM 1647 C CA . GLU A 1 108 ? -8.482 0.211 16.723 1.00 0.00 105 GLU A CA 1
ATOM 1648 C C . GLU A 1 108 ? -7.721 -0.592 15.663 1.00 0.00 105 GLU A C 1
ATOM 1649 O O . GLU A 1 108 ? -6.602 -1.044 15.911 1.00 0.00 105 GLU A O 1
ATOM 1661 N N . ILE A 1 109 ? -8.338 -0.772 14.481 1.00 0.00 106 ILE A N 1
ATOM 1662 C CA . ILE A 1 109 ? -7.765 -1.583 13.387 1.00 0.00 106 ILE A CA 1
ATOM 1663 C C . ILE A 1 109 ? -7.633 -0.761 12.084 1.00 0.00 106 ILE A C 1
ATOM 1664 O O . ILE A 1 109 ? -6.625 -0.875 11.389 1.00 0.00 106 ILE A O 1
ATOM 1680 N N . GLY A 1 110 ? -8.620 0.120 11.814 1.00 0.00 107 GLY A N 1
ATOM 1681 C CA . GLY A 1 110 ? -8.778 0.762 10.495 1.00 0.00 107 GLY A CA 1
ATOM 1682 C C . GLY A 1 110 ? -7.597 1.642 10.083 1.00 0.00 107 GLY A C 1
ATOM 1683 O O . GLY A 1 110 ? -7.238 1.704 8.901 1.00 0.00 107 GLY A O 1
ATOM 1687 N N . THR A 1 111 ? -6.984 2.301 11.081 1.00 0.00 108 THR A N 1
ATOM 1688 C CA . THR A 1 111 ? -5.828 3.193 10.876 1.00 0.00 108 THR A CA 1
ATOM 1689 C C . THR A 1 111 ? -4.543 2.399 10.555 1.00 0.00 108 THR A C 1
ATOM 1690 O O . THR A 1 111 ? -3.698 2.849 9.775 1.00 0.00 108 THR A O 1
ATOM 1701 N N . LEU A 1 112 ? -4.427 1.193 11.140 1.00 0.00 109 LEU A N 1
ATOM 1702 C CA . LEU A 1 112 ? -3.178 0.411 11.146 1.00 0.00 109 LEU A CA 1
ATOM 1703 C C . LEU A 1 112 ? -3.271 -0.861 10.281 1.00 0.00 109 LEU A C 1
ATOM 1704 O O . LEU A 1 112 ? -2.283 -1.593 10.151 1.00 0.00 109 LEU A O 1
ATOM 1720 N N . LEU A 1 113 ? -4.449 -1.084 9.676 1.00 0.00 110 LEU A N 1
ATOM 1721 C CA . LEU A 1 113 ? -4.711 -2.204 8.755 1.00 0.00 110 LEU A CA 1
ATOM 1722 C C . LEU A 1 113 ? -6.097 -2.015 8.108 1.00 0.00 110 LEU A C 1
ATOM 1723 O O . LEU A 1 113 ? -7.121 -2.004 8.806 1.00 0.00 110 LEU A O 1
ATOM 1739 N N . THR A 1 114 ? -6.117 -1.856 6.777 1.00 0.00 111 THR A N 1
ATOM 1740 C CA . THR A 1 114 ? -7.350 -1.645 6.005 1.00 0.00 111 THR A CA 1
ATOM 1741 C C . THR A 1 114 ? -7.952 -2.998 5.557 1.00 0.00 111 THR A C 1
ATOM 1742 O O . THR A 1 114 ? -7.229 -3.905 5.118 1.00 0.00 111 THR A O 1
ATOM 1753 N N . LEU A 1 115 ? -9.293 -3.101 5.670 1.00 0.00 112 LEU A N 1
ATOM 1754 C CA . LEU A 1 115 ? -10.063 -4.344 5.458 1.00 0.00 112 LEU A CA 1
ATOM 1755 C C . LEU A 1 115 ? -11.247 -4.091 4.497 1.00 0.00 112 LEU A C 1
ATOM 1756 O O . LEU A 1 115 ? -11.796 -2.986 4.467 1.00 0.00 112 LEU A O 1
ATOM 1772 N N . VAL A 1 116 ? -11.619 -5.123 3.717 1.00 0.00 113 VAL A N 1
ATOM 1773 C CA . VAL A 1 116 ? -12.805 -5.110 2.833 1.00 0.00 113 VAL A CA 1
ATOM 1774 C C . VAL A 1 116 ? -14.080 -5.398 3.659 1.00 0.00 113 VAL A C 1
ATOM 1775 O O . VAL A 1 116 ? -15.170 -4.926 3.325 1.00 0.00 113 VAL A O 1
ATOM 1788 N N . ASP A 1 117 ? -13.907 -6.186 4.739 1.00 0.00 114 ASP A N 1
ATOM 1789 C CA . ASP A 1 117 ? -14.986 -6.563 5.666 1.00 0.00 114 ASP A CA 1
ATOM 1790 C C . ASP A 1 117 ? -15.429 -5.339 6.484 1.00 0.00 114 ASP A C 1
ATOM 1791 O O . ASP A 1 117 ? -16.605 -4.956 6.472 1.00 0.00 114 ASP A O 1
ATOM 1800 N N . GLN A 1 118 ? -14.458 -4.746 7.198 1.00 0.00 115 GLN A N 1
ATOM 1801 C CA . GLN A 1 118 ? -14.690 -3.563 8.037 1.00 0.00 115 GLN A CA 1
ATOM 1802 C C . GLN A 1 118 ? -14.883 -2.291 7.177 1.00 0.00 115 GLN A C 1
ATOM 1803 O O . GLN A 1 118 ? -14.245 -2.156 6.126 1.00 0.00 115 GLN A O 1
ATOM 1817 N N . PRO A 1 119 ? -15.769 -1.338 7.623 1.00 0.00 116 PRO A N 1
ATOM 1818 C CA . PRO A 1 119 ? -16.091 -0.105 6.857 1.00 0.00 116 PRO A CA 1
ATOM 1819 C C . PRO A 1 119 ? -14.890 0.862 6.731 1.00 0.00 116 PRO A C 1
ATOM 1820 O O . PRO A 1 119 ? -13.892 0.753 7.463 1.00 0.00 116 PRO A O 1
ATOM 1831 N N . GLN A 1 120 ? -15.025 1.804 5.787 1.00 0.00 117 GLN A N 1
ATOM 1832 C CA . GLN A 1 120 ? -14.004 2.814 5.471 1.00 0.00 117 GLN A CA 1
ATOM 1833 C C . GLN A 1 120 ? -14.092 3.970 6.485 1.00 0.00 117 GLN A C 1
ATOM 1834 O O . GLN A 1 120 ? -15.181 4.265 7.003 1.00 0.00 117 GLN A O 1
ATOM 1848 N N . ALA A 1 121 ? -12.950 4.616 6.745 1.00 0.00 118 ALA A N 1
ATOM 1849 C CA . ALA A 1 121 ? -12.851 5.717 7.712 1.00 0.00 118 ALA A CA 1
ATOM 1850 C C . ALA A 1 121 ? -13.423 7.028 7.105 1.00 0.00 118 ALA A C 1
ATOM 1851 O O . ALA A 1 121 ? -14.607 7.345 7.349 1.00 0.00 118 ALA A O 1
ATOM 1859 N N . MET A 1 4 ? -0.064 -0.844 -0.024 1.00 0.00 1 MET A N 2
ATOM 1860 C CA . MET A 1 4 ? 1.325 -0.747 -0.531 1.00 0.00 1 MET A CA 2
ATOM 1861 C C . MET A 1 4 ? 1.752 -2.097 -1.136 1.00 0.00 1 MET A C 2
ATOM 1862 O O . MET A 1 4 ? 1.605 -3.140 -0.493 1.00 0.00 1 MET A O 2
ATOM 1876 N N . ARG A 1 5 ? 2.250 -2.052 -2.383 1.00 0.00 2 ARG A N 2
ATOM 1877 C CA . ARG A 1 5 ? 2.708 -3.233 -3.147 1.00 0.00 2 ARG A CA 2
ATOM 1878 C C . ARG A 1 5 ? 4.127 -3.631 -2.701 1.00 0.00 2 ARG A C 2
ATOM 1879 O O . ARG A 1 5 ? 5.104 -2.937 -3.022 1.00 0.00 2 ARG A O 2
ATOM 1900 N N . LEU A 1 6 ? 4.224 -4.723 -1.923 1.00 0.00 3 LEU A N 2
ATOM 1901 C CA . LEU A 1 6 ? 5.493 -5.222 -1.355 1.00 0.00 3 LEU A CA 2
ATOM 1902 C C . LEU A 1 6 ? 5.435 -6.751 -1.120 1.00 0.00 3 LEU A C 2
ATOM 1903 O O . LEU A 1 6 ? 4.417 -7.401 -1.421 1.00 0.00 3 LEU A O 2
ATOM 1919 N N . LYS A 1 7 ? 6.542 -7.321 -0.589 1.00 0.00 4 LYS A N 2
ATOM 1920 C CA . LYS A 1 7 ? 6.593 -8.740 -0.179 1.00 0.00 4 LYS A CA 2
ATOM 1921 C C . LYS A 1 7 ? 5.664 -9.001 1.023 1.00 0.00 4 LYS A C 2
ATOM 1922 O O . LYS A 1 7 ? 5.250 -8.072 1.708 1.00 0.00 4 LYS A O 2
ATOM 1941 N N . SER A 1 8 ? 5.372 -10.282 1.261 1.00 0.00 5 SER A N 2
ATOM 1942 C CA . SER A 1 8 ? 4.617 -10.759 2.431 1.00 0.00 5 SER A CA 2
ATOM 1943 C C . SER A 1 8 ? 5.409 -10.471 3.735 1.00 0.00 5 SER A C 2
ATOM 1944 O O . SER A 1 8 ? 4.842 -10.051 4.742 1.00 0.00 5 SER A O 2
ATOM 1952 N N . GLU A 1 9 ? 6.736 -10.693 3.666 1.00 0.00 6 GLU A N 2
ATOM 1953 C CA . GLU A 1 9 ? 7.692 -10.393 4.754 1.00 0.00 6 GLU A CA 2
ATOM 1954 C C . GLU A 1 9 ? 7.689 -8.892 5.073 1.00 0.00 6 GLU A C 2
ATOM 1955 O O . GLU A 1 9 ? 7.557 -8.485 6.234 1.00 0.00 6 GLU A O 2
ATOM 1967 N N . MET A 1 10 ? 7.834 -8.090 4.008 1.00 0.00 7 MET A N 2
ATOM 1968 C CA . MET A 1 10 ? 7.868 -6.619 4.095 1.00 0.00 7 MET A CA 2
ATOM 1969 C C . MET A 1 10 ? 6.487 -6.072 4.518 1.00 0.00 7 MET A C 2
ATOM 1970 O O . MET A 1 10 ? 6.401 -5.006 5.122 1.00 0.00 7 MET A O 2
ATOM 1984 N N . PHE A 1 11 ? 5.414 -6.832 4.208 1.00 0.00 8 PHE A N 2
ATOM 1985 C CA . PHE A 1 11 ? 4.032 -6.495 4.616 1.00 0.00 8 PHE A CA 2
ATOM 1986 C C . PHE A 1 11 ? 3.913 -6.568 6.144 1.00 0.00 8 PHE A C 2
ATOM 1987 O O . PHE A 1 11 ? 3.388 -5.650 6.775 1.00 0.00 8 PHE A O 2
ATOM 2004 N N . VAL A 1 12 ? 4.427 -7.674 6.709 1.00 0.00 9 VAL A N 2
ATOM 2005 C CA . VAL A 1 12 ? 4.462 -7.912 8.166 1.00 0.00 9 VAL A CA 2
ATOM 2006 C C . VAL A 1 12 ? 5.272 -6.829 8.880 1.00 0.00 9 VAL A C 2
ATOM 2007 O O . VAL A 1 12 ? 4.780 -6.183 9.810 1.00 0.00 9 VAL A O 2
ATOM 2020 N N . SER A 1 13 ? 6.511 -6.641 8.403 1.00 0.00 10 SER A N 2
ATOM 2021 C CA . SER A 1 13 ? 7.474 -5.705 8.990 1.00 0.00 10 SER A CA 2
ATOM 2022 C C . SER A 1 13 ? 6.915 -4.273 8.992 1.00 0.00 10 SER A C 2
ATOM 2023 O O . SER A 1 13 ? 7.027 -3.567 9.992 1.00 0.00 10 SER A O 2
ATOM 2031 N N . ALA A 1 14 ? 6.259 -3.889 7.882 1.00 0.00 11 ALA A N 2
ATOM 2032 C CA . ALA A 1 14 ? 5.612 -2.574 7.752 1.00 0.00 11 ALA A CA 2
ATOM 2033 C C . ALA A 1 14 ? 4.397 -2.463 8.691 1.00 0.00 11 ALA A C 2
ATOM 2034 O O . ALA A 1 14 ? 4.221 -1.439 9.346 1.00 0.00 11 ALA A O 2
ATOM 2041 N N . LEU A 1 15 ? 3.604 -3.557 8.774 1.00 0.00 12 LEU A N 2
ATOM 2042 C CA . LEU A 1 15 ? 2.335 -3.617 9.549 1.00 0.00 12 LEU A CA 2
ATOM 2043 C C . LEU A 1 15 ? 2.603 -3.346 11.035 1.00 0.00 12 LEU A C 2
ATOM 2044 O O . LEU A 1 15 ? 1.873 -2.595 11.692 1.00 0.00 12 LEU A O 2
ATOM 2060 N N . ILE A 1 16 ? 3.676 -3.959 11.530 1.00 0.00 13 ILE A N 2
ATOM 2061 C CA . ILE A 1 16 ? 4.138 -3.799 12.910 1.00 0.00 13 ILE A CA 2
ATOM 2062 C C . ILE A 1 16 ? 4.445 -2.312 13.200 1.00 0.00 13 ILE A C 2
ATOM 2063 O O . ILE A 1 16 ? 3.976 -1.758 14.189 1.00 0.00 13 ILE A O 2
ATOM 2079 N N . ARG A 1 17 ? 5.153 -1.654 12.274 1.00 0.00 14 ARG A N 2
ATOM 2080 C CA . ARG A 1 17 ? 5.509 -0.221 12.405 1.00 0.00 14 ARG A CA 2
ATOM 2081 C C . ARG A 1 17 ? 4.279 0.692 12.190 1.00 0.00 14 ARG A C 2
ATOM 2082 O O . ARG A 1 17 ? 4.262 1.822 12.682 1.00 0.00 14 ARG A O 2
ATOM 2103 N N . ARG A 1 18 ? 3.254 0.188 11.464 1.00 0.00 15 ARG A N 2
ATOM 2104 C CA . ARG A 1 18 ? 1.982 0.916 11.260 1.00 0.00 15 ARG A CA 2
ATOM 2105 C C . ARG A 1 18 ? 1.230 1.079 12.594 1.00 0.00 15 ARG A C 2
ATOM 2106 O O . ARG A 1 18 ? 0.704 2.160 12.895 1.00 0.00 15 ARG A O 2
ATOM 2127 N N . VAL A 1 19 ? 1.167 -0.018 13.378 1.00 0.00 16 VAL A N 2
ATOM 2128 C CA . VAL A 1 19 ? 0.426 -0.032 14.651 1.00 0.00 16 VAL A CA 2
ATOM 2129 C C . VAL A 1 19 ? 1.183 0.779 15.724 1.00 0.00 16 VAL A C 2
ATOM 2130 O O . VAL A 1 19 ? 0.561 1.431 16.552 1.00 0.00 16 VAL A O 2
ATOM 2143 N N . PHE A 1 20 ? 2.535 0.734 15.690 1.00 0.00 17 PHE A N 2
ATOM 2144 C CA . PHE A 1 20 ? 3.391 1.517 16.609 1.00 0.00 17 PHE A CA 2
ATOM 2145 C C . PHE A 1 20 ? 3.332 3.019 16.257 1.00 0.00 17 PHE A C 2
ATOM 2146 O O . PHE A 1 20 ? 3.485 3.874 17.140 1.00 0.00 17 PHE A O 2
ATOM 2163 N N . ALA A 1 21 ? 3.095 3.328 14.965 1.00 0.00 18 ALA A N 2
ATOM 2164 C CA . ALA A 1 21 ? 2.803 4.706 14.507 1.00 0.00 18 ALA A CA 2
ATOM 2165 C C . ALA A 1 21 ? 1.456 5.197 15.086 1.00 0.00 18 ALA A C 2
ATOM 2166 O O . ALA A 1 21 ? 1.299 6.378 15.420 1.00 0.00 18 ALA A O 2
ATOM 2173 N N . ALA A 1 22 ? 0.486 4.262 15.191 1.00 0.00 19 ALA A N 2
ATOM 2174 C CA . ALA A 1 22 ? -0.839 4.518 15.805 1.00 0.00 19 ALA A CA 2
ATOM 2175 C C . ALA A 1 22 ? -0.739 4.612 17.345 1.00 0.00 19 ALA A C 2
ATOM 2176 O O . ALA A 1 22 ? -1.573 5.261 17.993 1.00 0.00 19 ALA A O 2
ATOM 2183 N N . GLY A 1 23 ? 0.294 3.958 17.915 1.00 0.00 20 GLY A N 2
ATOM 2184 C CA . GLY A 1 23 ? 0.543 3.946 19.369 1.00 0.00 20 GLY A CA 2
ATOM 2185 C C . GLY A 1 23 ? 0.293 2.584 20.016 1.00 0.00 20 GLY A C 2
ATOM 2186 O O . GLY A 1 23 ? 0.514 2.423 21.221 1.00 0.00 20 GLY A O 2
ATOM 2190 N N . GLY A 1 24 ? -0.175 1.613 19.207 1.00 0.00 21 GLY A N 2
ATOM 2191 C CA . GLY A 1 24 ? -0.453 0.247 19.663 1.00 0.00 21 GLY A CA 2
ATOM 2192 C C . GLY A 1 24 ? 0.794 -0.635 19.820 1.00 0.00 21 GLY A C 2
ATOM 2193 O O . GLY A 1 24 ? 1.891 -0.139 20.109 1.00 0.00 21 GLY A O 2
ATOM 2197 N N . PHE A 1 25 ? 0.611 -1.955 19.627 1.00 0.00 22 PHE A N 2
ATOM 2198 C CA . PHE A 1 25 ? 1.656 -2.983 19.837 1.00 0.00 22 PHE A CA 2
ATOM 2199 C C . PHE A 1 25 ? 1.564 -4.054 18.729 1.00 0.00 22 PHE A C 2
ATOM 2200 O O . PHE A 1 25 ? 0.509 -4.210 18.119 1.00 0.00 22 PHE A O 2
ATOM 2217 N N . ALA A 1 26 ? 2.679 -4.770 18.466 1.00 0.00 23 ALA A N 2
ATOM 2218 C CA . ALA A 1 26 ? 2.737 -5.860 17.464 1.00 0.00 23 ALA A CA 2
ATOM 2219 C C . ALA A 1 26 ? 3.938 -6.775 17.722 1.00 0.00 23 ALA A C 2
ATOM 2220 O O . ALA A 1 26 ? 4.916 -6.358 18.366 1.00 0.00 23 ALA A O 2
ATOM 2227 N N . ALA A 1 27 ? 3.855 -8.009 17.176 1.00 0.00 24 ALA A N 2
ATOM 2228 C CA . ALA A 1 27 ? 4.922 -9.015 17.269 1.00 0.00 24 ALA A CA 2
ATOM 2229 C C . ALA A 1 27 ? 4.622 -10.190 16.322 1.00 0.00 24 ALA A C 2
ATOM 2230 O O . ALA A 1 27 ? 3.566 -10.823 16.429 1.00 0.00 24 ALA A O 2
ATOM 2237 N N . VAL A 1 28 ? 5.551 -10.457 15.386 1.00 0.00 25 VAL A N 2
ATOM 2238 C CA . VAL A 1 28 ? 5.439 -11.580 14.434 1.00 0.00 25 VAL A CA 2
ATOM 2239 C C . VAL A 1 28 ? 5.941 -12.893 15.080 1.00 0.00 25 VAL A C 2
ATOM 2240 O O . VAL A 1 28 ? 7.143 -13.073 15.324 1.00 0.00 25 VAL A O 2
ATOM 2253 N N . GLU A 1 29 ? 4.988 -13.782 15.387 1.00 0.00 26 GLU A N 2
ATOM 2254 C CA . GLU A 1 29 ? 5.246 -15.080 16.020 1.00 0.00 26 GLU A CA 2
ATOM 2255 C C . GLU A 1 29 ? 5.707 -16.125 14.988 1.00 0.00 26 GLU A C 2
ATOM 2256 O O . GLU A 1 29 ? 6.843 -16.610 15.047 1.00 0.00 26 GLU A O 2
ATOM 2268 N N . LYS A 1 30 ? 4.821 -16.465 14.038 1.00 0.00 27 LYS A N 2
ATOM 2269 C CA . LYS A 1 30 ? 5.106 -17.480 13.005 1.00 0.00 27 LYS A CA 2
ATOM 2270 C C . LYS A 1 30 ? 5.694 -16.805 11.760 1.00 0.00 27 LYS A C 2
ATOM 2271 O O . LYS A 1 30 ? 5.333 -15.671 11.431 1.00 0.00 27 LYS A O 2
ATOM 2290 N N . LYS A 1 31 ? 6.594 -17.523 11.075 1.00 0.00 28 LYS A N 2
ATOM 2291 C CA . LYS A 1 31 ? 7.349 -17.008 9.929 1.00 0.00 28 LYS A CA 2
ATOM 2292 C C . LYS A 1 31 ? 7.351 -18.039 8.787 1.00 0.00 28 LYS A C 2
ATOM 2293 O O . LYS A 1 31 ? 7.647 -19.216 9.015 1.00 0.00 28 LYS A O 2
ATOM 2312 N N . GLY A 1 32 ? 7.025 -17.583 7.565 1.00 0.00 29 GLY A N 2
ATOM 2313 C CA . GLY A 1 32 ? 7.019 -18.437 6.372 1.00 0.00 29 GLY A CA 2
ATOM 2314 C C . GLY A 1 32 ? 7.701 -17.783 5.169 1.00 0.00 29 GLY A C 2
ATOM 2315 O O . GLY A 1 32 ? 8.821 -17.283 5.293 1.00 0.00 29 GLY A O 2
ATOM 2319 N N . ALA A 1 33 ? 7.004 -17.757 4.011 1.00 0.00 30 ALA A N 2
ATOM 2320 C CA . ALA A 1 33 ? 7.584 -17.311 2.723 1.00 0.00 30 ALA A CA 2
ATOM 2321 C C . ALA A 1 33 ? 7.576 -15.775 2.597 1.00 0.00 30 ALA A C 2
ATOM 2322 O O . ALA A 1 33 ? 6.601 -15.117 2.980 1.00 0.00 30 ALA A O 2
ATOM 2329 N N . GLU A 1 34 ? 8.662 -15.218 2.032 1.00 0.00 31 GLU A N 2
ATOM 2330 C CA . GLU A 1 34 ? 8.863 -13.764 1.952 1.00 0.00 31 GLU A CA 2
ATOM 2331 C C . GLU A 1 34 ? 7.995 -13.104 0.872 1.00 0.00 31 GLU A C 2
ATOM 2332 O O . GLU A 1 34 ? 7.301 -12.149 1.153 1.00 0.00 31 GLU A O 2
ATOM 2344 N N . ALA A 1 35 ? 8.068 -13.596 -0.364 1.00 0.00 32 ALA A N 2
ATOM 2345 C CA . ALA A 1 35 ? 7.435 -12.932 -1.525 1.00 0.00 32 ALA A CA 2
ATOM 2346 C C . ALA A 1 35 ? 6.032 -13.491 -1.821 1.00 0.00 32 ALA A C 2
ATOM 2347 O O . ALA A 1 35 ? 5.136 -12.746 -2.220 1.00 0.00 32 ALA A O 2
ATOM 2354 N N . ALA A 1 36 ? 5.849 -14.802 -1.617 1.00 0.00 33 ALA A N 2
ATOM 2355 C CA . ALA A 1 36 ? 4.604 -15.511 -1.999 1.00 0.00 33 ALA A CA 2
ATOM 2356 C C . ALA A 1 36 ? 3.765 -15.918 -0.777 1.00 0.00 33 ALA A C 2
ATOM 2357 O O . ALA A 1 36 ? 2.693 -16.527 -0.935 1.00 0.00 33 ALA A O 2
ATOM 2364 N N . GLY A 1 37 ? 4.242 -15.555 0.426 1.00 0.00 34 GLY A N 2
ATOM 2365 C CA . GLY A 1 37 ? 3.680 -16.056 1.681 1.00 0.00 34 GLY A CA 2
ATOM 2366 C C . GLY A 1 37 ? 2.282 -15.544 2.002 1.00 0.00 34 GLY A C 2
ATOM 2367 O O . GLY A 1 37 ? 1.919 -14.423 1.630 1.00 0.00 34 GLY A O 2
ATOM 2371 N N . ALA A 1 38 ? 1.489 -16.388 2.679 1.00 0.00 35 ALA A N 2
ATOM 2372 C CA . ALA A 1 38 ? 0.222 -15.970 3.297 1.00 0.00 35 ALA A CA 2
ATOM 2373 C C . ALA A 1 38 ? 0.544 -15.198 4.594 1.00 0.00 35 ALA A C 2
ATOM 2374 O O . ALA A 1 38 ? 1.619 -15.376 5.168 1.00 0.00 35 ALA A O 2
ATOM 2381 N N . ILE A 1 39 ? -0.371 -14.335 5.048 1.00 0.00 36 ILE A N 2
ATOM 2382 C CA . ILE A 1 39 ? -0.177 -13.512 6.262 1.00 0.00 36 ILE A CA 2
ATOM 2383 C C . ILE A 1 39 ? -1.492 -13.525 7.045 1.00 0.00 36 ILE A C 2
ATOM 2384 O O . ILE A 1 39 ? -2.521 -13.078 6.529 1.00 0.00 36 ILE A O 2
ATOM 2400 N N . PHE A 1 40 ? -1.469 -14.067 8.266 1.00 0.00 37 PHE A N 2
ATOM 2401 C CA . PHE A 1 40 ? -2.638 -14.100 9.149 1.00 0.00 37 PHE A CA 2
ATOM 2402 C C . PHE A 1 40 ? -2.336 -13.321 10.431 1.00 0.00 37 PHE A C 2
ATOM 2403 O O . PHE A 1 40 ? -1.524 -13.731 11.255 1.00 0.00 37 PHE A O 2
ATOM 2420 N N . VAL A 1 41 ? -3.026 -12.185 10.582 1.00 0.00 38 VAL A N 2
ATOM 2421 C CA . VAL A 1 41 ? -2.784 -11.209 11.649 1.00 0.00 38 VAL A CA 2
ATOM 2422 C C . VAL A 1 41 ? -3.941 -11.263 12.642 1.00 0.00 38 VAL A C 2
ATOM 2423 O O . VAL A 1 41 ? -5.099 -11.255 12.237 1.00 0.00 38 VAL A O 2
ATOM 2436 N N . ARG A 1 42 ? -3.624 -11.336 13.934 1.00 0.00 39 ARG A N 2
ATOM 2437 C CA . ARG A 1 42 ? -4.625 -11.411 15.001 1.00 0.00 39 ARG A CA 2
ATOM 2438 C C . ARG A 1 42 ? -4.575 -10.127 15.856 1.00 0.00 39 ARG A C 2
ATOM 2439 O O . ARG A 1 42 ? -3.559 -9.831 16.490 1.00 0.00 39 ARG A O 2
ATOM 2460 N N . GLN A 1 43 ? -5.671 -9.340 15.824 1.00 0.00 40 GLN A N 2
ATOM 2461 C CA . GLN A 1 43 ? -5.767 -8.061 16.556 1.00 0.00 40 GLN A CA 2
ATOM 2462 C C . GLN A 1 43 ? -6.450 -8.249 17.913 1.00 0.00 40 GLN A C 2
ATOM 2463 O O . GLN A 1 43 ? -7.607 -8.631 17.968 1.00 0.00 40 GLN A O 2
ATOM 2477 N N . ARG A 1 44 ? -5.741 -7.929 18.993 1.00 0.00 41 ARG A N 2
ATOM 2478 C CA . ARG A 1 44 ? -6.288 -7.938 20.346 1.00 0.00 41 ARG A CA 2
ATOM 2479 C C . ARG A 1 44 ? -6.960 -6.588 20.654 1.00 0.00 41 ARG A C 2
ATOM 2480 O O . ARG A 1 44 ? -6.294 -5.547 20.615 1.00 0.00 41 ARG A O 2
ATOM 2501 N N . LEU A 1 45 ? -8.274 -6.609 20.929 1.00 0.00 42 LEU A N 2
ATOM 2502 C CA . LEU A 1 45 ? -8.995 -5.446 21.472 1.00 0.00 42 LEU A CA 2
ATOM 2503 C C . LEU A 1 45 ? -8.619 -5.254 22.956 1.00 0.00 42 LEU A C 2
ATOM 2504 O O . LEU A 1 45 ? -8.352 -6.229 23.673 1.00 0.00 42 LEU A O 2
ATOM 2520 N N . ARG A 1 46 ? -8.645 -3.992 23.413 1.00 0.00 43 ARG A N 2
ATOM 2521 C CA . ARG A 1 46 ? -8.479 -3.635 24.840 1.00 0.00 43 ARG A CA 2
ATOM 2522 C C . ARG A 1 46 ? -9.687 -4.118 25.685 1.00 0.00 43 ARG A C 2
ATOM 2523 O O . ARG A 1 46 ? -9.649 -4.096 26.920 1.00 0.00 43 ARG A O 2
ATOM 2544 N N . ASP A 1 47 ? -10.759 -4.524 24.978 1.00 0.00 44 ASP A N 2
ATOM 2545 C CA . ASP A 1 47 ? -11.975 -5.121 25.558 1.00 0.00 44 ASP A CA 2
ATOM 2546 C C . ASP A 1 47 ? -11.706 -6.540 26.105 1.00 0.00 44 ASP A C 2
ATOM 2547 O O . ASP A 1 47 ? -12.462 -7.043 26.945 1.00 0.00 44 ASP A O 2
ATOM 2556 N N . GLY A 1 48 ? -10.621 -7.165 25.620 1.00 0.00 45 GLY A N 2
ATOM 2557 C CA . GLY A 1 48 ? -10.258 -8.532 26.005 1.00 0.00 45 GLY A CA 2
ATOM 2558 C C . GLY A 1 48 ? -10.691 -9.550 24.968 1.00 0.00 45 GLY A C 2
ATOM 2559 O O . GLY A 1 48 ? -10.943 -10.711 25.294 1.00 0.00 45 GLY A O 2
ATOM 2563 N N . ARG A 1 49 ? -10.774 -9.096 23.704 1.00 0.00 46 ARG A N 2
ATOM 2564 C CA . ARG A 1 49 ? -11.160 -9.925 22.544 1.00 0.00 46 ARG A CA 2
ATOM 2565 C C . ARG A 1 49 ? -10.038 -9.920 21.498 1.00 0.00 46 ARG A C 2
ATOM 2566 O O . ARG A 1 49 ? -9.043 -9.211 21.652 1.00 0.00 46 ARG A O 2
ATOM 2587 N N . GLU A 1 50 ? -10.212 -10.732 20.443 1.00 0.00 47 GLU A N 2
ATOM 2588 C CA . GLU A 1 50 ? -9.248 -10.865 19.334 1.00 0.00 47 GLU A CA 2
ATOM 2589 C C . GLU A 1 50 ? -9.975 -10.785 17.981 1.00 0.00 47 GLU A C 2
ATOM 2590 O O . GLU A 1 50 ? -11.190 -10.901 17.901 1.00 0.00 47 GLU A O 2
ATOM 2602 N N . ASN A 1 51 ? -9.182 -10.576 16.928 1.00 0.00 48 ASN A N 2
ATOM 2603 C CA . ASN A 1 51 ? -9.615 -10.612 15.517 1.00 0.00 48 ASN A CA 2
ATOM 2604 C C . ASN A 1 51 ? -8.636 -11.514 14.755 1.00 0.00 48 ASN A C 2
ATOM 2605 O O . ASN A 1 51 ? -7.629 -11.947 15.315 1.00 0.00 48 ASN A O 2
ATOM 2616 N N . LEU A 1 52 ? -8.931 -11.788 13.487 1.00 0.00 49 LEU A N 2
ATOM 2617 C CA . LEU A 1 52 ? -8.043 -12.534 12.590 1.00 0.00 49 LEU A CA 2
ATOM 2618 C C . LEU A 1 52 ? -8.240 -11.983 11.178 1.00 0.00 49 LEU A C 2
ATOM 2619 O O . LEU A 1 52 ? -9.359 -11.636 10.795 1.00 0.00 49 LEU A O 2
ATOM 2635 N N . TYR A 1 53 ? -7.138 -11.873 10.434 1.00 0.00 50 TYR A N 2
ATOM 2636 C CA . TYR A 1 53 ? -7.101 -11.294 9.084 1.00 0.00 50 TYR A CA 2
ATOM 2637 C C . TYR A 1 53 ? -6.341 -12.244 8.163 1.00 0.00 50 TYR A C 2
ATOM 2638 O O . TYR A 1 53 ? -5.500 -13.005 8.634 1.00 0.00 50 TYR A O 2
ATOM 2656 N N . GLY A 1 54 ? -6.658 -12.208 6.867 1.00 0.00 51 GLY A N 2
ATOM 2657 C CA . GLY A 1 54 ? -6.016 -13.074 5.880 1.00 0.00 51 GLY A CA 2
ATOM 2658 C C . GLY A 1 54 ? -5.966 -12.424 4.508 1.00 0.00 51 GLY A C 2
ATOM 2659 O O . GLY A 1 54 ? -6.701 -11.458 4.273 1.00 0.00 51 GLY A O 2
ATOM 2663 N N . PRO A 1 55 ? -5.099 -12.918 3.568 1.00 0.00 52 PRO A N 2
ATOM 2664 C CA . PRO A 1 55 ? -5.008 -12.372 2.192 1.00 0.00 52 PRO A CA 2
ATOM 2665 C C . PRO A 1 55 ? -6.329 -12.573 1.418 1.00 0.00 52 PRO A C 2
ATOM 2666 O O . PRO A 1 55 ? -6.834 -13.703 1.324 1.00 0.00 52 PRO A O 2
ATOM 2677 N N . ALA A 1 56 ? -6.897 -11.468 0.904 1.00 0.00 53 ALA A N 2
ATOM 2678 C CA . ALA A 1 56 ? -8.154 -11.490 0.132 1.00 0.00 53 ALA A CA 2
ATOM 2679 C C . ALA A 1 56 ? -7.854 -11.547 -1.380 1.00 0.00 53 ALA A C 2
ATOM 2680 O O . ALA A 1 56 ? -6.789 -11.081 -1.818 1.00 0.00 53 ALA A O 2
ATOM 2687 N N . PRO A 1 57 ? -8.781 -12.133 -2.206 1.00 0.00 54 PRO A N 2
ATOM 2688 C CA . PRO A 1 57 ? -8.676 -12.073 -3.680 1.00 0.00 54 PRO A CA 2
ATOM 2689 C C . PRO A 1 57 ? -8.861 -10.621 -4.176 1.00 0.00 54 PRO A C 2
ATOM 2690 O O . PRO A 1 57 ? -9.975 -10.087 -4.167 1.00 0.00 54 PRO A O 2
ATOM 2701 N N . GLN A 1 58 ? -7.735 -9.975 -4.531 1.00 0.00 55 GLN A N 2
ATOM 2702 C CA . GLN A 1 58 ? -7.718 -8.577 -5.014 1.00 0.00 55 GLN A CA 2
ATOM 2703 C C . GLN A 1 58 ? -8.397 -8.468 -6.402 1.00 0.00 55 GLN A C 2
ATOM 2704 O O . GLN A 1 58 ? -8.591 -9.481 -7.087 1.00 0.00 55 GLN A O 2
ATOM 2718 N N . SER A 1 59 ? -8.788 -7.246 -6.795 1.00 0.00 56 SER A N 2
ATOM 2719 C CA . SER A 1 59 ? -9.350 -6.990 -8.130 1.00 0.00 56 SER A CA 2
ATOM 2720 C C . SER A 1 59 ? -8.215 -6.975 -9.161 1.00 0.00 56 SER A C 2
ATOM 2721 O O . SER A 1 59 ? -7.245 -6.230 -8.991 1.00 0.00 56 SER A O 2
ATOM 2729 N N . PHE A 1 60 ? -8.328 -7.824 -10.194 1.00 0.00 57 PHE A N 2
ATOM 2730 C CA . PHE A 1 60 ? -7.356 -7.893 -11.298 1.00 0.00 57 PHE A CA 2
ATOM 2731 C C . PHE A 1 60 ? -8.061 -8.252 -12.607 1.00 0.00 57 PHE A C 2
ATOM 2732 O O . PHE A 1 60 ? -9.034 -9.007 -12.606 1.00 0.00 57 PHE A O 2
ATOM 2749 N N . ALA A 1 61 ? -7.565 -7.696 -13.718 1.00 0.00 58 ALA A N 2
ATOM 2750 C CA . ALA A 1 61 ? -8.097 -7.956 -15.061 1.00 0.00 58 ALA A CA 2
ATOM 2751 C C . ALA A 1 61 ? -7.010 -8.630 -15.911 1.00 0.00 58 ALA A C 2
ATOM 2752 O O . ALA A 1 61 ? -6.073 -7.966 -16.355 1.00 0.00 58 ALA A O 2
ATOM 2759 N N . ASP A 1 62 ? -7.148 -9.959 -16.090 1.00 0.00 59 ASP A N 2
ATOM 2760 C CA . ASP A 1 62 ? -6.167 -10.821 -16.787 1.00 0.00 59 ASP A CA 2
ATOM 2761 C C . ASP A 1 62 ? -4.787 -10.737 -16.087 1.00 0.00 59 ASP A C 2
ATOM 2762 O O . ASP A 1 62 ? -3.777 -10.360 -16.689 1.00 0.00 59 ASP A O 2
ATOM 2771 N N . ASP A 1 63 ? -4.815 -11.002 -14.763 1.00 0.00 60 ASP A N 2
ATOM 2772 C CA . ASP A 1 63 ? -3.619 -11.094 -13.878 1.00 0.00 60 ASP A CA 2
ATOM 2773 C C . ASP A 1 63 ? -2.698 -9.844 -13.888 1.00 0.00 60 ASP A C 2
ATOM 2774 O O . ASP A 1 63 ? -1.547 -9.920 -13.434 1.00 0.00 60 ASP A O 2
ATOM 2783 N N . GLU A 1 64 ? -3.220 -8.695 -14.345 1.00 0.00 61 GLU A N 2
ATOM 2784 C CA . GLU A 1 64 ? -2.458 -7.434 -14.378 1.00 0.00 61 GLU A CA 2
ATOM 2785 C C . GLU A 1 64 ? -2.221 -6.903 -12.959 1.00 0.00 61 GLU A C 2
ATOM 2786 O O . GLU A 1 64 ? -1.079 -6.818 -12.487 1.00 0.00 61 GLU A O 2
ATOM 2798 N N . ASP A 1 65 ? -3.333 -6.610 -12.271 1.00 0.00 62 ASP A N 2
ATOM 2799 C CA . ASP A 1 65 ? -3.341 -5.858 -11.000 1.00 0.00 62 ASP A CA 2
ATOM 2800 C C . ASP A 1 65 ? -2.770 -6.671 -9.824 1.00 0.00 62 ASP A C 2
ATOM 2801 O O . ASP A 1 65 ? -2.614 -6.134 -8.737 1.00 0.00 62 ASP A O 2
ATOM 2810 N N . ILE A 1 66 ? -2.477 -7.966 -10.058 1.00 0.00 63 ILE A N 2
ATOM 2811 C CA . ILE A 1 66 ? -1.674 -8.809 -9.134 1.00 0.00 63 ILE A CA 2
ATOM 2812 C C . ILE A 1 66 ? -0.327 -8.108 -8.814 1.00 0.00 63 ILE A C 2
ATOM 2813 O O . ILE A 1 66 ? 0.143 -8.109 -7.675 1.00 0.00 63 ILE A O 2
ATOM 2829 N N . MET A 1 67 ? 0.252 -7.486 -9.855 1.00 0.00 64 MET A N 2
ATOM 2830 C CA . MET A 1 67 ? 1.568 -6.818 -9.806 1.00 0.00 64 MET A CA 2
ATOM 2831 C C . MET A 1 67 ? 1.431 -5.286 -9.951 1.00 0.00 64 MET A C 2
ATOM 2832 O O . MET A 1 67 ? 2.405 -4.553 -9.740 1.00 0.00 64 MET A O 2
ATOM 2846 N N . ARG A 1 68 ? 0.230 -4.810 -10.353 1.00 0.00 65 ARG A N 2
ATOM 2847 C CA . ARG A 1 68 ? -0.054 -3.356 -10.523 1.00 0.00 65 ARG A CA 2
ATOM 2848 C C . ARG A 1 68 ? -0.807 -2.788 -9.298 1.00 0.00 65 ARG A C 2
ATOM 2849 O O . ARG A 1 68 ? -1.013 -1.572 -9.193 1.00 0.00 65 ARG A O 2
ATOM 2870 N N . ALA A 1 69 ? -1.208 -3.686 -8.383 1.00 0.00 66 ALA A N 2
ATOM 2871 C CA . ALA A 1 69 ? -1.891 -3.343 -7.121 1.00 0.00 66 ALA A CA 2
ATOM 2872 C C . ALA A 1 69 ? -1.483 -4.347 -6.037 1.00 0.00 66 ALA A C 2
ATOM 2873 O O . ALA A 1 69 ? -0.989 -5.441 -6.352 1.00 0.00 66 ALA A O 2
ATOM 2880 N N . GLU A 1 70 ? -1.662 -3.960 -4.763 1.00 0.00 67 GLU A N 2
ATOM 2881 C CA . GLU A 1 70 ? -1.311 -4.823 -3.620 1.00 0.00 67 GLU A CA 2
ATOM 2882 C C . GLU A 1 70 ? -2.408 -5.872 -3.364 1.00 0.00 67 GLU A C 2
ATOM 2883 O O . GLU A 1 70 ? -3.600 -5.640 -3.633 1.00 0.00 67 GLU A O 2
ATOM 2895 N N . ARG A 1 71 ? -1.968 -7.040 -2.875 1.00 0.00 68 ARG A N 2
ATOM 2896 C CA . ARG A 1 71 ? -2.845 -8.051 -2.267 1.00 0.00 68 ARG A CA 2
ATOM 2897 C C . ARG A 1 71 ? -3.493 -7.461 -1.004 1.00 0.00 68 ARG A C 2
ATOM 2898 O O . ARG A 1 71 ? -2.866 -7.365 0.059 1.00 0.00 68 ARG A O 2
ATOM 2919 N N . ARG A 1 72 ? -4.729 -6.984 -1.168 1.00 0.00 69 ARG A N 2
ATOM 2920 C CA . ARG A 1 72 ? -5.496 -6.377 -0.088 1.00 0.00 69 ARG A CA 2
ATOM 2921 C C . ARG A 1 72 ? -6.096 -7.490 0.769 1.00 0.00 69 ARG A C 2
ATOM 2922 O O . ARG A 1 72 ? -6.345 -8.592 0.274 1.00 0.00 69 ARG A O 2
ATOM 2943 N N . PHE A 1 73 ? -6.292 -7.213 2.056 1.00 0.00 70 PHE A N 2
ATOM 2944 C CA . PHE A 1 73 ? -6.654 -8.237 3.042 1.00 0.00 70 PHE A CA 2
ATOM 2945 C C . PHE A 1 73 ? -8.141 -8.202 3.367 1.00 0.00 70 PHE A C 2
ATOM 2946 O O . PHE A 1 73 ? -8.878 -7.350 2.882 1.00 0.00 70 PHE A O 2
ATOM 2963 N N . GLU A 1 74 ? -8.555 -9.192 4.148 1.00 0.00 71 GLU A N 2
ATOM 2964 C CA . GLU A 1 74 ? -9.922 -9.369 4.634 1.00 0.00 71 GLU A CA 2
ATOM 2965 C C . GLU A 1 74 ? -9.866 -9.791 6.096 1.00 0.00 71 GLU A C 2
ATOM 2966 O O . GLU A 1 74 ? -8.799 -10.121 6.620 1.00 0.00 71 GLU A O 2
ATOM 2978 N N . THR A 1 75 ? -11.020 -9.781 6.740 1.00 0.00 72 THR A N 2
ATOM 2979 C CA . THR A 1 75 ? -11.158 -10.167 8.135 1.00 0.00 72 THR A CA 2
ATOM 2980 C C . THR A 1 75 ? -11.701 -11.611 8.206 1.00 0.00 72 THR A C 2
ATOM 2981 O O . THR A 1 75 ? -12.825 -11.873 7.760 1.00 0.00 72 THR A O 2
ATOM 2992 N N . ARG A 1 76 ? -10.865 -12.546 8.702 1.00 0.00 73 ARG A N 2
ATOM 2993 C CA . ARG A 1 76 ? -11.262 -13.947 8.942 1.00 0.00 73 ARG A CA 2
ATOM 2994 C C . ARG A 1 76 ? -12.230 -14.019 10.143 1.00 0.00 73 ARG A C 2
ATOM 2995 O O . ARG A 1 76 ? -13.366 -14.485 10.012 1.00 0.00 73 ARG A O 2
ATOM 3016 N N . LEU A 1 77 ? -11.754 -13.556 11.318 1.00 0.00 74 LEU A N 2
ATOM 3017 C CA . LEU A 1 77 ? -12.540 -13.525 12.578 1.00 0.00 74 LEU A CA 2
ATOM 3018 C C . LEU A 1 77 ? -12.516 -12.096 13.161 1.00 0.00 74 LEU A C 2
ATOM 3019 O O . LEU A 1 77 ? -11.646 -11.314 12.800 1.00 0.00 74 LEU A O 2
ATOM 3035 N N . ALA A 1 78 ? -13.466 -11.755 14.053 1.00 0.00 75 ALA A N 2
ATOM 3036 C CA . ALA A 1 78 ? -13.507 -10.425 14.699 1.00 0.00 75 ALA A CA 2
ATOM 3037 C C . ALA A 1 78 ? -14.264 -10.467 16.035 1.00 0.00 75 ALA A C 2
ATOM 3038 O O . ALA A 1 78 ? -15.338 -11.070 16.117 1.00 0.00 75 ALA A O 2
ATOM 3045 N N . GLY A 1 79 ? -13.682 -9.821 17.072 1.00 0.00 76 GLY A N 2
ATOM 3046 C CA . GLY A 1 79 ? -14.283 -9.740 18.417 1.00 0.00 76 GLY A CA 2
ATOM 3047 C C . GLY A 1 79 ? -14.485 -11.099 19.084 1.00 0.00 76 GLY A C 2
ATOM 3048 O O . GLY A 1 79 ? -15.349 -11.257 19.952 1.00 0.00 76 GLY A O 2
ATOM 3052 N N . VAL A 1 80 ? -13.656 -12.067 18.694 1.00 0.00 77 VAL A N 2
ATOM 3053 C CA . VAL A 1 80 ? -13.756 -13.465 19.137 1.00 0.00 77 VAL A CA 2
ATOM 3054 C C . VAL A 1 80 ? -12.748 -13.735 20.269 1.00 0.00 77 VAL A C 2
ATOM 3055 O O . VAL A 1 80 ? -12.172 -12.798 20.826 1.00 0.00 77 VAL A O 2
ATOM 3068 N N . GLU A 1 81 ? -12.569 -15.012 20.626 1.00 0.00 78 GLU A N 2
ATOM 3069 C CA . GLU A 1 81 ? -11.584 -15.441 21.636 1.00 0.00 78 GLU A CA 2
ATOM 3070 C C . GLU A 1 81 ? -10.352 -16.065 20.957 1.00 0.00 78 GLU A C 2
ATOM 3071 O O . GLU A 1 81 ? -10.418 -16.486 19.794 1.00 0.00 78 GLU A O 2
ATOM 3083 N N . GLY A 1 82 ? -9.241 -16.138 21.715 1.00 0.00 79 GLY A N 2
ATOM 3084 C CA . GLY A 1 82 ? -7.979 -16.714 21.232 1.00 0.00 79 GLY A CA 2
ATOM 3085 C C . GLY A 1 82 ? -8.064 -18.198 20.870 1.00 0.00 79 GLY A C 2
ATOM 3086 O O . GLY A 1 82 ? -7.239 -18.705 20.101 1.00 0.00 79 GLY A O 2
ATOM 3090 N N . GLU A 1 83 ? -9.067 -18.890 21.436 1.00 0.00 80 GLU A N 2
ATOM 3091 C CA . GLU A 1 83 ? -9.354 -20.294 21.111 1.00 0.00 80 GLU A CA 2
ATOM 3092 C C . GLU A 1 83 ? -9.896 -20.415 19.668 1.00 0.00 80 GLU A C 2
ATOM 3093 O O . GLU A 1 83 ? -9.550 -21.359 18.947 1.00 0.00 80 GLU A O 2
ATOM 3105 N N . GLU A 1 84 ? -10.740 -19.440 19.253 1.00 0.00 81 GLU A N 2
ATOM 3106 C CA . GLU A 1 84 ? -11.257 -19.355 17.867 1.00 0.00 81 GLU A CA 2
ATOM 3107 C C . GLU A 1 84 ? -10.128 -19.019 16.882 1.00 0.00 81 GLU A C 2
ATOM 3108 O O . GLU A 1 84 ? -10.117 -19.505 15.741 1.00 0.00 81 GLU A O 2
ATOM 3120 N N . ILE A 1 85 ? -9.183 -18.183 17.346 1.00 0.00 82 ILE A N 2
ATOM 3121 C CA . ILE A 1 85 ? -8.039 -17.739 16.540 1.00 0.00 82 ILE A CA 2
ATOM 3122 C C . ILE A 1 85 ? -7.170 -18.941 16.130 1.00 0.00 82 ILE A C 2
ATOM 3123 O O . ILE A 1 85 ? -6.973 -19.185 14.940 1.00 0.00 82 ILE A O 2
ATOM 3139 N N . ALA A 1 86 ? -6.711 -19.712 17.127 1.00 0.00 83 ALA A N 2
ATOM 3140 C CA . ALA A 1 86 ? -5.878 -20.913 16.898 1.00 0.00 83 ALA A CA 2
ATOM 3141 C C . ALA A 1 86 ? -6.651 -22.002 16.129 1.00 0.00 83 ALA A C 2
ATOM 3142 O O . ALA A 1 86 ? -6.053 -22.790 15.383 1.00 0.00 83 ALA A O 2
ATOM 3149 N N . ALA A 1 87 ? -7.986 -22.017 16.320 1.00 0.00 84 ALA A N 2
ATOM 3150 C CA . ALA A 1 87 ? -8.899 -22.943 15.622 1.00 0.00 84 ALA A CA 2
ATOM 3151 C C . ALA A 1 87 ? -8.862 -22.743 14.098 1.00 0.00 84 ALA A C 2
ATOM 3152 O O . ALA A 1 87 ? -9.001 -23.709 13.345 1.00 0.00 84 ALA A O 2
ATOM 3159 N N . LEU A 1 88 ? -8.731 -21.477 13.649 1.00 0.00 85 LEU A N 2
ATOM 3160 C CA . LEU A 1 88 ? -8.555 -21.168 12.221 1.00 0.00 85 LEU A CA 2
ATOM 3161 C C . LEU A 1 88 ? -7.081 -21.319 11.788 1.00 0.00 85 LEU A C 2
ATOM 3162 O O . LEU A 1 88 ? -6.802 -21.851 10.712 1.00 0.00 85 LEU A O 2
ATOM 3178 N N . LEU A 1 89 ? -6.150 -20.809 12.627 1.00 0.00 86 LEU A N 2
ATOM 3179 C CA . LEU A 1 89 ? -4.695 -20.784 12.317 1.00 0.00 86 LEU A CA 2
ATOM 3180 C C . LEU A 1 89 ? -4.168 -22.185 11.977 1.00 0.00 86 LEU A C 2
ATOM 3181 O O . LEU A 1 89 ? -3.301 -22.325 11.108 1.00 0.00 86 LEU A O 2
ATOM 3197 N N . GLU A 1 90 ? -4.729 -23.212 12.649 1.00 0.00 87 GLU A N 2
ATOM 3198 C CA . GLU A 1 90 ? -4.346 -24.616 12.422 1.00 0.00 87 GLU A CA 2
ATOM 3199 C C . GLU A 1 90 ? -4.779 -25.079 11.012 1.00 0.00 87 GLU A C 2
ATOM 3200 O O . GLU A 1 90 ? -4.101 -25.899 10.382 1.00 0.00 87 GLU A O 2
ATOM 3212 N N . ARG A 1 91 ? -5.920 -24.547 10.529 1.00 0.00 88 ARG A N 2
ATOM 3213 C CA . ARG A 1 91 ? -6.484 -24.899 9.216 1.00 0.00 88 ARG A CA 2
ATOM 3214 C C . ARG A 1 91 ? -5.649 -24.252 8.109 1.00 0.00 88 ARG A C 2
ATOM 3215 O O . ARG A 1 91 ? -5.125 -24.933 7.234 1.00 0.00 88 ARG A O 2
ATOM 3236 N N . GLU A 1 92 ? -5.477 -22.931 8.220 1.00 0.00 89 GLU A N 2
ATOM 3237 C CA . GLU A 1 92 ? -4.782 -22.115 7.211 1.00 0.00 89 GLU A CA 2
ATOM 3238 C C . GLU A 1 92 ? -3.311 -22.519 7.075 1.00 0.00 89 GLU A C 2
ATOM 3239 O O . GLU A 1 92 ? -2.751 -22.452 5.983 1.00 0.00 89 GLU A O 2
ATOM 3251 N N . ARG A 1 93 ? -2.699 -22.933 8.201 1.00 0.00 90 ARG A N 2
ATOM 3252 C CA . ARG A 1 93 ? -1.309 -23.452 8.200 1.00 0.00 90 ARG A CA 2
ATOM 3253 C C . ARG A 1 93 ? -1.221 -24.851 7.560 1.00 0.00 90 ARG A C 2
ATOM 3254 O O . ARG A 1 93 ? -0.188 -25.206 6.994 1.00 0.00 90 ARG A O 2
ATOM 3275 N N . ARG A 1 94 ? -2.304 -25.642 7.670 1.00 0.00 91 ARG A N 2
ATOM 3276 C CA . ARG A 1 94 ? -2.365 -27.000 7.092 1.00 0.00 91 ARG A CA 2
ATOM 3277 C C . ARG A 1 94 ? -2.244 -26.935 5.551 1.00 0.00 91 ARG A C 2
ATOM 3278 O O . ARG A 1 94 ? -1.544 -27.746 4.932 1.00 0.00 91 ARG A O 2
ATOM 3299 N N . PHE A 1 95 ? -2.945 -25.956 4.958 1.00 0.00 92 PHE A N 2
ATOM 3300 C CA . PHE A 1 95 ? -2.958 -25.728 3.508 1.00 0.00 92 PHE A CA 2
ATOM 3301 C C . PHE A 1 95 ? -1.725 -24.903 3.076 1.00 0.00 92 PHE A C 2
ATOM 3302 O O . PHE A 1 95 ? -1.078 -25.213 2.064 1.00 0.00 92 PHE A O 2
ATOM 3319 N N . ASP A 1 96 ? -1.395 -23.869 3.873 1.00 0.00 93 ASP A N 2
ATOM 3320 C CA . ASP A 1 96 ? -0.297 -22.926 3.582 1.00 0.00 93 ASP A CA 2
ATOM 3321 C C . ASP A 1 96 ? 0.488 -22.638 4.876 1.00 0.00 93 ASP A C 2
ATOM 3322 O O . ASP A 1 96 ? 0.164 -21.703 5.606 1.00 0.00 93 ASP A O 2
ATOM 3331 N N . SER A 1 97 ? 1.507 -23.471 5.163 1.00 0.00 94 SER A N 2
ATOM 3332 C CA . SER A 1 97 ? 2.352 -23.353 6.382 1.00 0.00 94 SER A CA 2
ATOM 3333 C C . SER A 1 97 ? 3.313 -22.151 6.309 1.00 0.00 94 SER A C 2
ATOM 3334 O O . SER A 1 97 ? 3.921 -21.752 7.318 1.00 0.00 94 SER A O 2
ATOM 3342 N N . ASP A 1 98 ? 3.417 -21.570 5.117 1.00 0.00 95 ASP A N 2
ATOM 3343 C CA . ASP A 1 98 ? 4.226 -20.374 4.845 1.00 0.00 95 ASP A CA 2
ATOM 3344 C C . ASP A 1 98 ? 3.521 -19.073 5.297 1.00 0.00 95 ASP A C 2
ATOM 3345 O O . ASP A 1 98 ? 3.986 -17.971 4.963 1.00 0.00 95 ASP A O 2
ATOM 3354 N N . LEU A 1 99 ? 2.411 -19.203 6.060 1.00 0.00 96 LEU A N 2
ATOM 3355 C CA . LEU A 1 99 ? 1.712 -18.050 6.633 1.00 0.00 96 LEU A CA 2
ATOM 3356 C C . LEU A 1 99 ? 2.527 -17.451 7.795 1.00 0.00 96 LEU A C 2
ATOM 3357 O O . LEU A 1 99 ? 3.219 -18.176 8.531 1.00 0.00 96 LEU A O 2
ATOM 3373 N N . TRP A 1 100 ? 2.461 -16.125 7.928 1.00 0.00 97 TRP A N 2
ATOM 3374 C CA . TRP A 1 100 ? 3.078 -15.398 9.042 1.00 0.00 97 TRP A CA 2
ATOM 3375 C C . TRP A 1 100 ? 1.978 -14.990 10.016 1.00 0.00 97 TRP A C 2
ATOM 3376 O O . TRP A 1 100 ? 1.022 -14.321 9.617 1.00 0.00 97 TRP A O 2
ATOM 3397 N N . VAL A 1 101 ? 2.126 -15.355 11.295 1.00 0.00 98 VAL A N 2
ATOM 3398 C CA . VAL A 1 101 ? 1.144 -14.999 12.329 1.00 0.00 98 VAL A CA 2
ATOM 3399 C C . VAL A 1 101 ? 1.696 -13.814 13.115 1.00 0.00 98 VAL A C 2
ATOM 3400 O O . VAL A 1 101 ? 2.728 -13.929 13.771 1.00 0.00 98 VAL A O 2
ATOM 3413 N N . VAL A 1 102 ? 1.003 -12.669 13.009 1.00 0.00 99 VAL A N 2
ATOM 3414 C CA . VAL A 1 102 ? 1.425 -11.400 13.642 1.00 0.00 99 VAL A CA 2
ATOM 3415 C C . VAL A 1 102 ? 0.349 -10.979 14.647 1.00 0.00 99 VAL A C 2
ATOM 3416 O O . VAL A 1 102 ? -0.775 -10.670 14.244 1.00 0.00 99 VAL A O 2
ATOM 3429 N N . GLU A 1 103 ? 0.675 -10.979 15.943 1.00 0.00 100 GLU A N 2
ATOM 3430 C CA . GLU A 1 103 ? -0.259 -10.512 16.976 1.00 0.00 100 GLU A CA 2
ATOM 3431 C C . GLU A 1 103 ? -0.060 -9.008 17.219 1.00 0.00 100 GLU A C 2
ATOM 3432 O O . GLU A 1 103 ? 0.963 -8.573 17.753 1.00 0.00 100 GLU A O 2
ATOM 3444 N N . ILE A 1 104 ? -1.039 -8.218 16.757 1.00 0.00 101 ILE A N 2
ATOM 3445 C CA . ILE A 1 104 ? -1.080 -6.765 16.959 1.00 0.00 101 ILE A CA 2
ATOM 3446 C C . ILE A 1 104 ? -2.132 -6.452 18.039 1.00 0.00 101 ILE A C 2
ATOM 3447 O O . ILE A 1 104 ? -3.187 -7.069 18.059 1.00 0.00 101 ILE A O 2
ATOM 3463 N N . GLU A 1 105 ? -1.817 -5.560 18.987 1.00 0.00 102 GLU A N 2
ATOM 3464 C CA . GLU A 1 105 ? -2.793 -5.092 19.983 1.00 0.00 102 GLU A CA 2
ATOM 3465 C C . GLU A 1 105 ? -3.207 -3.661 19.636 1.00 0.00 102 GLU A C 2
ATOM 3466 O O . GLU A 1 105 ? -2.366 -2.753 19.615 1.00 0.00 102 GLU A O 2
ATOM 3478 N N . THR A 1 106 ? -4.500 -3.490 19.352 1.00 0.00 103 THR A N 2
ATOM 3479 C CA . THR A 1 106 ? -5.103 -2.196 19.017 1.00 0.00 103 THR A CA 2
ATOM 3480 C C . THR A 1 106 ? -6.638 -2.330 19.012 1.00 0.00 103 THR A C 2
ATOM 3481 O O . THR A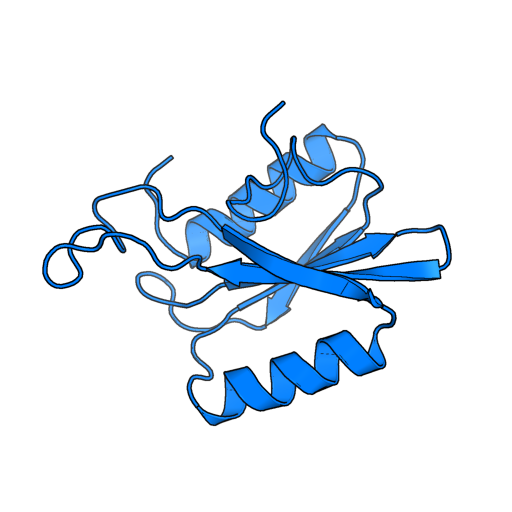 1 106 ? -7.175 -3.441 19.011 1.00 0.00 103 THR A O 2
ATOM 3492 N N . ASP A 1 107 ? -7.330 -1.187 19.051 1.00 0.00 104 ASP A N 2
ATOM 3493 C CA . ASP A 1 107 ? -8.805 -1.115 19.004 1.00 0.00 104 ASP A CA 2
ATOM 3494 C C . ASP A 1 107 ? -9.275 -0.876 17.554 1.00 0.00 104 ASP A C 2
ATOM 3495 O O . ASP A 1 107 ? -10.280 -1.442 17.105 1.00 0.00 104 ASP A O 2
ATOM 3504 N N . GLU A 1 108 ? -8.507 -0.041 16.834 1.00 0.00 105 GLU A N 2
ATOM 3505 C CA . GLU A 1 108 ? -8.784 0.361 15.443 1.00 0.00 105 GLU A CA 2
ATOM 3506 C C . GLU A 1 108 ? -7.880 -0.434 14.483 1.00 0.00 105 GLU A C 2
ATOM 3507 O O . GLU A 1 108 ? -6.692 -0.619 14.754 1.00 0.00 105 GLU A O 2
ATOM 3519 N N . ILE A 1 109 ? -8.454 -0.922 13.373 1.00 0.00 106 ILE A N 2
ATOM 3520 C CA . ILE A 1 109 ? -7.715 -1.738 12.390 1.00 0.00 106 ILE A CA 2
ATOM 3521 C C . ILE A 1 109 ? -7.411 -0.938 11.107 1.00 0.00 106 ILE A C 2
ATOM 3522 O O . ILE A 1 109 ? -6.315 -1.054 10.545 1.00 0.00 106 ILE A O 2
ATOM 3538 N N . GLY A 1 110 ? -8.367 -0.078 10.701 1.00 0.00 107 GLY A N 2
ATOM 3539 C CA . GLY A 1 110 ? -8.342 0.564 9.381 1.00 0.00 107 GLY A CA 2
ATOM 3540 C C . GLY A 1 110 ? -7.126 1.458 9.147 1.00 0.00 107 GLY A C 2
ATOM 3541 O O . GLY A 1 110 ? -6.633 1.569 8.027 1.00 0.00 107 GLY A O 2
ATOM 3545 N N . THR A 1 111 ? -6.620 2.064 10.227 1.00 0.00 108 THR A N 2
ATOM 3546 C CA . THR A 1 111 ? -5.503 3.022 10.163 1.00 0.00 108 THR A CA 2
ATOM 3547 C C . THR A 1 111 ? -4.132 2.324 10.007 1.00 0.00 108 THR A C 2
ATOM 3548 O O . THR A 1 111 ? -3.167 2.938 9.539 1.00 0.00 108 THR A O 2
ATOM 3559 N N . LEU A 1 112 ? -4.063 1.031 10.384 1.00 0.00 109 LEU A N 2
ATOM 3560 C CA . LEU A 1 112 ? -2.791 0.285 10.504 1.00 0.00 109 LEU A CA 2
ATOM 3561 C C . LEU A 1 112 ? -2.811 -1.051 9.724 1.00 0.00 109 LEU A C 2
ATOM 3562 O O . LEU A 1 112 ? -1.840 -1.815 9.780 1.00 0.00 109 LEU A O 2
ATOM 3578 N N . LEU A 1 113 ? -3.912 -1.306 8.996 1.00 0.00 110 LEU A N 2
ATOM 3579 C CA . LEU A 1 113 ? -4.058 -2.460 8.092 1.00 0.00 110 LEU A CA 2
ATOM 3580 C C . LEU A 1 113 ? -5.299 -2.250 7.206 1.00 0.00 110 LEU A C 2
ATOM 3581 O O . LEU A 1 113 ? -6.377 -1.902 7.705 1.00 0.00 110 LEU A O 2
ATOM 3597 N N . THR A 1 114 ? -5.128 -2.466 5.890 1.00 0.00 111 THR A N 2
ATOM 3598 C CA . THR A 1 114 ? -6.191 -2.295 4.891 1.00 0.00 111 THR A CA 2
ATOM 3599 C C . THR A 1 114 ? -6.971 -3.607 4.699 1.00 0.00 111 THR A C 2
ATOM 3600 O O . THR A 1 114 ? -6.369 -4.679 4.545 1.00 0.00 111 THR A O 2
ATOM 3611 N N . LEU A 1 115 ? -8.313 -3.502 4.687 1.00 0.00 112 LEU A N 2
ATOM 3612 C CA . LEU A 1 115 ? -9.228 -4.647 4.532 1.00 0.00 112 LEU A CA 2
ATOM 3613 C C . LEU A 1 115 ? -10.327 -4.314 3.514 1.00 0.00 112 LEU A C 2
ATOM 3614 O O . LEU A 1 115 ? -10.648 -3.144 3.291 1.00 0.00 112 LEU A O 2
ATOM 3630 N N . VAL A 1 116 ? -10.882 -5.364 2.903 1.00 0.00 113 VAL A N 2
ATOM 3631 C CA . VAL A 1 116 ? -12.053 -5.285 2.016 1.00 0.00 113 VAL A CA 2
ATOM 3632 C C . VAL A 1 116 ? -13.337 -5.631 2.803 1.00 0.00 113 VAL A C 2
ATOM 3633 O O . VAL A 1 116 ? -14.449 -5.324 2.363 1.00 0.00 113 VAL A O 2
ATOM 3646 N N . ASP A 1 117 ? -13.156 -6.270 3.979 1.00 0.00 114 ASP A N 2
ATOM 3647 C CA . ASP A 1 117 ? -14.257 -6.801 4.798 1.00 0.00 114 ASP A CA 2
ATOM 3648 C C . ASP A 1 117 ? -14.817 -5.719 5.744 1.00 0.00 114 ASP A C 2
ATOM 3649 O O . ASP A 1 117 ? -15.992 -5.342 5.631 1.00 0.00 114 ASP A O 2
ATOM 3658 N N . GLN A 1 118 ? -13.969 -5.243 6.691 1.00 0.00 115 GLN A N 2
ATOM 3659 C CA . GLN A 1 118 ? -14.376 -4.238 7.700 1.00 0.00 115 GLN A CA 2
ATOM 3660 C C . GLN A 1 118 ? -14.790 -2.903 7.028 1.00 0.00 115 GLN A C 2
ATOM 3661 O O . GLN A 1 118 ? -14.055 -2.389 6.171 1.00 0.00 115 GLN A O 2
ATOM 3675 N N . PRO A 1 119 ? -15.988 -2.336 7.397 1.00 0.00 116 PRO A N 2
ATOM 3676 C CA . PRO A 1 119 ? -16.441 -1.029 6.878 1.00 0.00 116 PRO A CA 2
ATOM 3677 C C . PRO A 1 119 ? -15.503 0.106 7.354 1.00 0.00 116 PRO A C 2
ATOM 3678 O O . PRO A 1 119 ? -15.335 0.328 8.559 1.00 0.00 116 PRO A O 2
ATOM 3689 N N . GLN A 1 120 ? -14.860 0.777 6.385 1.00 0.00 117 GLN A N 2
ATOM 3690 C CA . GLN A 1 120 ? -13.889 1.858 6.649 1.00 0.00 117 GLN A CA 2
ATOM 3691 C C . GLN A 1 120 ? -14.615 3.157 7.066 1.00 0.00 117 GLN A C 2
ATOM 3692 O O . GLN A 1 120 ? -14.082 3.963 7.842 1.00 0.00 117 GLN A O 2
ATOM 3706 N N . ALA A 1 121 ? -15.845 3.325 6.548 1.00 0.00 118 ALA A N 2
ATOM 3707 C CA . ALA A 1 121 ? -16.728 4.459 6.864 1.00 0.00 118 ALA A CA 2
ATOM 3708 C C . ALA A 1 121 ? -18.159 3.922 7.114 1.00 0.00 118 ALA A C 2
ATOM 3709 O O . ALA A 1 121 ? -18.824 3.504 6.141 1.00 0.00 118 ALA A O 2
ATOM 3717 N N . MET A 1 4 ? 1.975 0.618 0.333 1.00 0.00 1 MET A N 3
ATOM 3718 C CA . MET A 1 4 ? 2.908 0.520 -0.818 1.00 0.00 1 MET A CA 3
ATOM 3719 C C . MET A 1 4 ? 2.971 -0.932 -1.331 1.00 0.00 1 MET A C 3
ATOM 3720 O O . MET A 1 4 ? 2.722 -1.872 -0.573 1.00 0.00 1 MET A O 3
ATOM 3734 N N . ARG A 1 5 ? 3.279 -1.100 -2.634 1.00 0.00 2 ARG A N 3
ATOM 3735 C CA . ARG A 1 5 ? 3.570 -2.412 -3.236 1.00 0.00 2 ARG A CA 3
ATOM 3736 C C . ARG A 1 5 ? 4.979 -2.863 -2.809 1.00 0.00 2 ARG A C 3
ATOM 3737 O O . ARG A 1 5 ? 5.971 -2.189 -3.117 1.00 0.00 2 ARG A O 3
ATOM 3758 N N . LEU A 1 6 ? 5.044 -3.977 -2.073 1.00 0.00 3 LEU A N 3
ATOM 3759 C CA . LEU A 1 6 ? 6.293 -4.527 -1.516 1.00 0.00 3 LEU A CA 3
ATOM 3760 C C . LEU A 1 6 ? 6.111 -6.027 -1.204 1.00 0.00 3 LEU A C 3
ATOM 3761 O O . LEU A 1 6 ? 5.073 -6.625 -1.539 1.00 0.00 3 LEU A O 3
ATOM 3777 N N . LYS A 1 7 ? 7.139 -6.627 -0.585 1.00 0.00 4 LYS A N 3
ATOM 3778 C CA . LYS A 1 7 ? 7.100 -8.029 -0.133 1.00 0.00 4 LYS A CA 3
ATOM 3779 C C . LYS A 1 7 ? 6.086 -8.232 1.017 1.00 0.00 4 LYS A C 3
ATOM 3780 O O . LYS A 1 7 ? 5.688 -7.280 1.691 1.00 0.00 4 LYS A O 3
ATOM 3799 N N . SER A 1 8 ? 5.701 -9.503 1.226 1.00 0.00 5 SER A N 3
ATOM 3800 C CA . SER A 1 8 ? 5.009 -9.971 2.442 1.00 0.00 5 SER A CA 3
ATOM 3801 C C . SER A 1 8 ? 5.853 -9.632 3.686 1.00 0.00 5 SER A C 3
ATOM 3802 O O . SER A 1 8 ? 5.355 -9.129 4.683 1.00 0.00 5 SER A O 3
ATOM 3810 N N . GLU A 1 9 ? 7.148 -9.932 3.547 1.00 0.00 6 GLU A N 3
ATOM 3811 C CA . GLU A 1 9 ? 8.204 -9.686 4.534 1.00 0.00 6 GLU A CA 3
ATOM 3812 C C . GLU A 1 9 ? 8.302 -8.202 4.927 1.00 0.00 6 GLU A C 3
ATOM 3813 O O . GLU A 1 9 ? 8.395 -7.865 6.118 1.00 0.00 6 GLU A O 3
ATOM 3825 N N . MET A 1 10 ? 8.289 -7.317 3.926 1.00 0.00 7 MET A N 3
ATOM 3826 C CA . MET A 1 10 ? 8.387 -5.878 4.170 1.00 0.00 7 MET A CA 3
ATOM 3827 C C . MET A 1 10 ? 7.037 -5.313 4.670 1.00 0.00 7 MET A C 3
ATOM 3828 O O . MET A 1 10 ? 7.017 -4.330 5.418 1.00 0.00 7 MET A O 3
ATOM 3842 N N . PHE A 1 11 ? 5.914 -5.974 4.295 1.00 0.00 8 PHE A N 3
ATOM 3843 C CA . PHE A 1 11 ? 4.559 -5.516 4.670 1.00 0.00 8 PHE A CA 3
ATOM 3844 C C . PHE A 1 11 ? 4.323 -5.781 6.161 1.00 0.00 8 PHE A C 3
ATOM 3845 O O . PHE A 1 11 ? 3.856 -4.901 6.879 1.00 0.00 8 PHE A O 3
ATOM 3862 N N . VAL A 1 12 ? 4.655 -7.010 6.604 1.00 0.00 9 VAL A N 3
ATOM 3863 C CA . VAL A 1 12 ? 4.465 -7.442 7.999 1.00 0.00 9 VAL A CA 3
ATOM 3864 C C . VAL A 1 12 ? 5.318 -6.592 8.951 1.00 0.00 9 VAL A C 3
ATOM 3865 O O . VAL A 1 12 ? 4.849 -6.196 10.016 1.00 0.00 9 VAL A O 3
ATOM 3878 N N . SER A 1 13 ? 6.551 -6.278 8.516 1.00 0.00 10 SER A N 3
ATOM 3879 C CA . SER A 1 13 ? 7.472 -5.417 9.264 1.00 0.00 10 SER A CA 3
ATOM 3880 C C . SER A 1 13 ? 6.877 -4.001 9.384 1.00 0.00 10 SER A C 3
ATOM 3881 O O . SER A 1 13 ? 6.723 -3.482 10.487 1.00 0.00 10 SER A O 3
ATOM 3889 N N . ALA A 1 14 ? 6.462 -3.440 8.234 1.00 0.00 11 ALA A N 3
ATOM 3890 C CA . ALA A 1 14 ? 5.866 -2.091 8.149 1.00 0.00 11 ALA A CA 3
ATOM 3891 C C . ALA A 1 14 ? 4.573 -1.977 8.989 1.00 0.00 11 ALA A C 3
ATOM 3892 O O . ALA A 1 14 ? 4.314 -0.940 9.607 1.00 0.00 11 ALA A O 3
ATOM 3899 N N . LEU A 1 15 ? 3.815 -3.091 9.037 1.00 0.00 12 LEU A N 3
ATOM 3900 C CA . LEU A 1 15 ? 2.509 -3.195 9.731 1.00 0.00 12 LEU A CA 3
ATOM 3901 C C . LEU A 1 15 ? 2.706 -3.020 11.246 1.00 0.00 12 LEU A C 3
ATOM 3902 O O . LEU A 1 15 ? 1.923 -2.339 11.920 1.00 0.00 12 LEU A O 3
ATOM 3918 N N . ILE A 1 16 ? 3.778 -3.631 11.743 1.00 0.00 13 ILE A N 3
ATOM 3919 C CA . ILE A 1 16 ? 4.177 -3.564 13.149 1.00 0.00 13 ILE A CA 3
ATOM 3920 C C . ILE A 1 16 ? 4.464 -2.111 13.575 1.00 0.00 13 ILE A C 3
ATOM 3921 O O . ILE A 1 16 ? 3.992 -1.652 14.608 1.00 0.00 13 ILE A O 3
ATOM 3937 N N . ARG A 1 17 ? 5.188 -1.371 12.736 1.00 0.00 14 ARG A N 3
ATOM 3938 C CA . ARG A 1 17 ? 5.540 0.034 13.033 1.00 0.00 14 ARG A CA 3
ATOM 3939 C C . ARG A 1 17 ? 4.305 0.953 12.882 1.00 0.00 14 ARG A C 3
ATOM 3940 O O . ARG A 1 17 ? 4.258 2.014 13.508 1.00 0.00 14 ARG A O 3
ATOM 3961 N N . ARG A 1 18 ? 3.301 0.532 12.061 1.00 0.00 15 ARG A N 3
ATOM 3962 C CA . ARG A 1 18 ? 1.998 1.245 11.952 1.00 0.00 15 ARG A CA 3
ATOM 3963 C C . ARG A 1 18 ? 1.271 1.241 13.310 1.00 0.00 15 ARG A C 3
ATOM 3964 O O . ARG A 1 18 ? 0.745 2.274 13.752 1.00 0.00 15 ARG A O 3
ATOM 3985 N N . VAL A 1 19 ? 1.241 0.060 13.968 1.00 0.00 16 VAL A N 3
ATOM 3986 C CA . VAL A 1 19 ? 0.512 -0.112 15.235 1.00 0.00 16 VAL A CA 3
ATOM 3987 C C . VAL A 1 19 ? 1.258 0.583 16.397 1.00 0.00 16 VAL A C 3
ATOM 3988 O O . VAL A 1 19 ? 0.625 1.185 17.250 1.00 0.00 16 VAL A O 3
ATOM 4001 N N . PHE A 1 20 ? 2.611 0.521 16.402 1.00 0.00 17 PHE A N 3
ATOM 4002 C CA . PHE A 1 20 ? 3.448 1.214 17.416 1.00 0.00 17 PHE A CA 3
ATOM 4003 C C . PHE A 1 20 ? 3.369 2.748 17.237 1.00 0.00 17 PHE A C 3
ATOM 4004 O O . PHE A 1 20 ? 3.501 3.498 18.209 1.00 0.00 17 PHE A O 3
ATOM 4021 N N . ALA A 1 21 ? 3.131 3.199 15.987 1.00 0.00 18 ALA A N 3
ATOM 4022 C CA . ALA A 1 21 ? 2.870 4.625 15.675 1.00 0.00 18 ALA A CA 3
ATOM 4023 C C . ALA A 1 21 ? 1.489 5.077 16.212 1.00 0.00 18 ALA A C 3
ATOM 4024 O O . ALA A 1 21 ? 1.247 6.274 16.387 1.00 0.00 18 ALA A O 3
ATOM 4031 N N . ALA A 1 22 ? 0.589 4.103 16.451 1.00 0.00 19 ALA A N 3
ATOM 4032 C CA . ALA A 1 22 ? -0.743 4.348 17.055 1.00 0.00 19 ALA A CA 3
ATOM 4033 C C . ALA A 1 22 ? -0.727 4.110 18.582 1.00 0.00 19 ALA A C 3
ATOM 4034 O O . ALA A 1 22 ? -1.597 4.614 19.294 1.00 0.00 19 ALA A O 3
ATOM 4041 N N . GLY A 1 23 ? 0.262 3.334 19.072 1.00 0.00 20 GLY A N 3
ATOM 4042 C CA . GLY A 1 23 ? 0.401 3.027 20.510 1.00 0.00 20 GLY A CA 3
ATOM 4043 C C . GLY A 1 23 ? 0.075 1.576 20.866 1.00 0.00 20 GLY A C 3
ATOM 4044 O O . GLY A 1 23 ? 0.089 1.212 22.047 1.00 0.00 20 GLY A O 3
ATOM 4048 N N . GLY A 1 24 ? -0.234 0.756 19.849 1.00 0.00 21 GLY A N 3
ATOM 4049 C CA . GLY A 1 24 ? -0.477 -0.685 20.016 1.00 0.00 21 GLY A CA 3
ATOM 4050 C C . GLY A 1 24 ? 0.795 -1.539 19.913 1.00 0.00 21 GLY A C 3
ATOM 4051 O O . GLY A 1 24 ? 1.905 -1.009 19.778 1.00 0.00 21 GLY A O 3
ATOM 4055 N N . PHE A 1 25 ? 0.609 -2.873 19.942 1.00 0.00 22 PHE A N 3
ATOM 4056 C CA . PHE A 1 25 ? 1.705 -3.883 19.932 1.00 0.00 22 PHE A CA 3
ATOM 4057 C C . PHE A 1 25 ? 1.606 -4.748 18.663 1.00 0.00 22 PHE A C 3
ATOM 4058 O O . PHE A 1 25 ? 0.531 -4.836 18.077 1.00 0.00 22 PHE A O 3
ATOM 4075 N N . ALA A 1 26 ? 2.737 -5.362 18.243 1.00 0.00 23 ALA A N 3
ATOM 4076 C CA . ALA A 1 26 ? 2.770 -6.337 17.129 1.00 0.00 23 ALA A CA 3
ATOM 4077 C C . ALA A 1 26 ? 4.048 -7.193 17.157 1.00 0.00 23 ALA A C 3
ATOM 4078 O O . ALA A 1 26 ? 5.062 -6.770 17.730 1.00 0.00 23 ALA A O 3
ATOM 4085 N N . ALA A 1 27 ? 3.983 -8.389 16.518 1.00 0.00 24 ALA A N 3
ATOM 4086 C CA . ALA A 1 27 ? 5.122 -9.328 16.413 1.00 0.00 24 ALA A CA 3
ATOM 4087 C C . ALA A 1 27 ? 4.828 -10.436 15.372 1.00 0.00 24 ALA A C 3
ATOM 4088 O O . ALA A 1 27 ? 3.741 -11.026 15.385 1.00 0.00 24 ALA A O 3
ATOM 4095 N N . VAL A 1 28 ? 5.806 -10.702 14.467 1.00 0.00 25 VAL A N 3
ATOM 4096 C CA . VAL A 1 28 ? 5.708 -11.774 13.449 1.00 0.00 25 VAL A CA 3
ATOM 4097 C C . VAL A 1 28 ? 5.924 -13.160 14.101 1.00 0.00 25 VAL A C 3
ATOM 4098 O O . VAL A 1 28 ? 7.061 -13.544 14.415 1.00 0.00 25 VAL A O 3
ATOM 4111 N N . GLU A 1 29 ? 4.817 -13.874 14.329 1.00 0.00 26 GLU A N 3
ATOM 4112 C CA . GLU A 1 29 ? 4.824 -15.240 14.869 1.00 0.00 26 GLU A CA 3
ATOM 4113 C C . GLU A 1 29 ? 5.282 -16.254 13.797 1.00 0.00 26 GLU A C 3
ATOM 4114 O O . GLU A 1 29 ? 6.279 -16.958 13.980 1.00 0.00 26 GLU A O 3
ATOM 4126 N N . LYS A 1 30 ? 4.545 -16.309 12.672 1.00 0.00 27 LYS A N 3
ATOM 4127 C CA . LYS A 1 30 ? 4.817 -17.256 11.564 1.00 0.00 27 LYS A CA 3
ATOM 4128 C C . LYS A 1 30 ? 5.358 -16.496 10.341 1.00 0.00 27 LYS A C 3
ATOM 4129 O O . LYS A 1 30 ? 4.973 -15.347 10.098 1.00 0.00 27 LYS A O 3
ATOM 4148 N N . LYS A 1 31 ? 6.233 -17.160 9.571 1.00 0.00 28 LYS A N 3
ATOM 4149 C CA . LYS A 1 31 ? 6.909 -16.576 8.399 1.00 0.00 28 LYS A CA 3
ATOM 4150 C C . LYS A 1 31 ? 6.895 -17.558 7.216 1.00 0.00 28 LYS A C 3
ATOM 4151 O O . LYS A 1 31 ? 7.388 -18.677 7.334 1.00 0.00 28 LYS A O 3
ATOM 4170 N N . GLY A 1 32 ? 6.338 -17.123 6.078 1.00 0.00 29 GLY A N 3
ATOM 4171 C CA . GLY A 1 32 ? 6.312 -17.932 4.856 1.00 0.00 29 GLY A CA 3
ATOM 4172 C C . GLY A 1 32 ? 7.165 -17.336 3.741 1.00 0.00 29 GLY A C 3
ATOM 4173 O O . GLY A 1 32 ? 8.297 -16.895 3.999 1.00 0.00 29 GLY A O 3
ATOM 4177 N N . ALA A 1 33 ? 6.613 -17.299 2.508 1.00 0.00 30 ALA A N 3
ATOM 4178 C CA . ALA A 1 33 ? 7.321 -16.792 1.312 1.00 0.00 30 ALA A CA 3
ATOM 4179 C C . ALA A 1 33 ? 7.455 -15.261 1.376 1.00 0.00 30 ALA A C 3
ATOM 4180 O O . ALA A 1 33 ? 6.461 -14.568 1.610 1.00 0.00 30 ALA A O 3
ATOM 4187 N N . GLU A 1 34 ? 8.682 -14.758 1.140 1.00 0.00 31 GLU A N 3
ATOM 4188 C CA . GLU A 1 34 ? 9.035 -13.341 1.340 1.00 0.00 31 GLU A CA 3
ATOM 4189 C C . GLU A 1 34 ? 8.149 -12.377 0.536 1.00 0.00 31 GLU A C 3
ATOM 4190 O O . GLU A 1 34 ? 7.652 -11.428 1.090 1.00 0.00 31 GLU A O 3
ATOM 4202 N N . ALA A 1 35 ? 7.994 -12.607 -0.773 1.00 0.00 32 ALA A N 3
ATOM 4203 C CA . ALA A 1 35 ? 7.297 -11.655 -1.671 1.00 0.00 32 ALA A CA 3
ATOM 4204 C C . ALA A 1 35 ? 5.807 -11.994 -1.866 1.00 0.00 32 ALA A C 3
ATOM 4205 O O . ALA A 1 35 ? 4.942 -11.125 -1.723 1.00 0.00 32 ALA A O 3
ATOM 4212 N N . ALA A 1 36 ? 5.514 -13.267 -2.172 1.00 0.00 33 ALA A N 3
ATOM 4213 C CA . ALA A 1 36 ? 4.169 -13.709 -2.625 1.00 0.00 33 ALA A CA 3
ATOM 4214 C C . ALA A 1 36 ? 3.360 -14.423 -1.521 1.00 0.00 33 ALA A C 3
ATOM 4215 O O . ALA A 1 36 ? 2.236 -14.878 -1.778 1.00 0.00 33 ALA A O 3
ATOM 4222 N N . GLY A 1 37 ? 3.929 -14.500 -0.304 1.00 0.00 34 GLY A N 3
ATOM 4223 C CA . GLY A 1 37 ? 3.295 -15.212 0.815 1.00 0.00 34 GLY A CA 3
ATOM 4224 C C . GLY A 1 37 ? 2.007 -14.552 1.326 1.00 0.00 34 GLY A C 3
ATOM 4225 O O . GLY A 1 37 ? 1.896 -13.318 1.332 1.00 0.00 34 GLY A O 3
ATOM 4229 N N . ALA A 1 38 ? 1.036 -15.382 1.754 1.00 0.00 35 ALA A N 3
ATOM 4230 C CA . ALA A 1 38 ? -0.224 -14.911 2.372 1.00 0.00 35 ALA A CA 3
ATOM 4231 C C . ALA A 1 38 ? 0.062 -14.286 3.757 1.00 0.00 35 ALA A C 3
ATOM 4232 O O . ALA A 1 38 ? 1.095 -14.565 4.351 1.00 0.00 35 ALA A O 3
ATOM 4239 N N . ILE A 1 39 ? -0.835 -13.413 4.256 1.00 0.00 36 ILE A N 3
ATOM 4240 C CA . ILE A 1 39 ? -0.675 -12.778 5.588 1.00 0.00 36 ILE A CA 3
ATOM 4241 C C . ILE A 1 39 ? -1.958 -12.998 6.409 1.00 0.00 36 ILE A C 3
ATOM 4242 O O . ILE A 1 39 ? -3.063 -12.877 5.876 1.00 0.00 36 ILE A O 3
ATOM 4258 N N . PHE A 1 40 ? -1.788 -13.320 7.698 1.00 0.00 37 PHE A N 3
ATOM 4259 C CA . PHE A 1 40 ? -2.882 -13.444 8.675 1.00 0.00 37 PHE A CA 3
ATOM 4260 C C . PHE A 1 40 ? -2.491 -12.702 9.958 1.00 0.00 37 PHE A C 3
ATOM 4261 O O . PHE A 1 40 ? -1.565 -13.098 10.663 1.00 0.00 37 PHE A O 3
ATOM 4278 N N . VAL A 1 41 ? -3.210 -11.616 10.242 1.00 0.00 38 VAL A N 3
ATOM 4279 C CA . VAL A 1 41 ? -2.955 -10.744 11.394 1.00 0.00 38 VAL A CA 3
ATOM 4280 C C . VAL A 1 41 ? -4.119 -10.855 12.380 1.00 0.00 38 VAL A C 3
ATOM 4281 O O . VAL A 1 41 ? -5.274 -10.732 11.978 1.00 0.00 38 VAL A O 3
ATOM 4294 N N . ARG A 1 42 ? -3.824 -11.089 13.671 1.00 0.00 39 ARG A N 3
ATOM 4295 C CA . ARG A 1 42 ? -4.868 -11.183 14.704 1.00 0.00 39 ARG A CA 3
ATOM 4296 C C . ARG A 1 42 ? -4.816 -9.905 15.562 1.00 0.00 39 ARG A C 3
ATOM 4297 O O . ARG A 1 42 ? -3.745 -9.515 16.022 1.00 0.00 39 ARG A O 3
ATOM 4318 N N . GLN A 1 43 ? -5.964 -9.211 15.705 1.00 0.00 40 GLN A N 3
ATOM 4319 C CA . GLN A 1 43 ? -6.058 -7.991 16.535 1.00 0.00 40 GLN A CA 3
ATOM 4320 C C . GLN A 1 43 ? -6.638 -8.330 17.908 1.00 0.00 40 GLN A C 3
ATOM 4321 O O . GLN A 1 43 ? -7.809 -8.695 18.010 1.00 0.00 40 GLN A O 3
ATOM 4335 N N . ARG A 1 44 ? -5.839 -8.159 18.957 1.00 0.00 41 ARG A N 3
ATOM 4336 C CA . ARG A 1 44 ? -6.269 -8.457 20.321 1.00 0.00 41 ARG A CA 3
ATOM 4337 C C . ARG A 1 44 ? -6.933 -7.217 20.951 1.00 0.00 41 ARG A C 3
ATOM 4338 O O . ARG A 1 44 ? -6.279 -6.184 21.146 1.00 0.00 41 ARG A O 3
ATOM 4359 N N . LEU A 1 45 ? -8.242 -7.338 21.216 1.00 0.00 42 LEU A N 3
ATOM 4360 C CA . LEU A 1 45 ? -9.045 -6.317 21.915 1.00 0.00 42 LEU A CA 3
ATOM 4361 C C . LEU A 1 45 ? -8.737 -6.313 23.427 1.00 0.00 42 LEU A C 3
ATOM 4362 O O . LEU A 1 45 ? -8.322 -7.334 23.987 1.00 0.00 42 LEU A O 3
ATOM 4378 N N . ARG A 1 46 ? -9.024 -5.167 24.086 1.00 0.00 43 ARG A N 3
ATOM 4379 C CA . ARG A 1 46 ? -8.923 -5.026 25.564 1.00 0.00 43 ARG A CA 3
ATOM 4380 C C . ARG A 1 46 ? -9.963 -5.906 26.299 1.00 0.00 43 ARG A C 3
ATOM 4381 O O . ARG A 1 46 ? -9.869 -6.118 27.514 1.00 0.00 43 ARG A O 3
ATOM 4402 N N . ASP A 1 47 ? -10.956 -6.386 25.532 1.00 0.00 44 ASP A N 3
ATOM 4403 C CA . ASP A 1 47 ? -12.000 -7.310 25.998 1.00 0.00 44 ASP A CA 3
ATOM 4404 C C . ASP A 1 47 ? -11.417 -8.687 26.372 1.00 0.00 44 ASP A C 3
ATOM 4405 O O . ASP A 1 47 ? -12.070 -9.467 27.064 1.00 0.00 44 ASP A O 3
ATOM 4414 N N . GLY A 1 48 ? -10.183 -8.974 25.913 1.00 0.00 45 GLY A N 3
ATOM 4415 C CA . GLY A 1 48 ? -9.599 -10.312 26.020 1.00 0.00 45 GLY A CA 3
ATOM 4416 C C . GLY A 1 48 ? -10.060 -11.190 24.878 1.00 0.00 45 GLY A C 3
ATOM 4417 O O . GLY A 1 48 ? -10.241 -12.397 25.033 1.00 0.00 45 GLY A O 3
ATOM 4421 N N . ARG A 1 49 ? -10.284 -10.541 23.732 1.00 0.00 46 ARG A N 3
ATOM 4422 C CA . ARG A 1 49 ? -10.744 -11.178 22.495 1.00 0.00 46 ARG A CA 3
ATOM 4423 C C . ARG A 1 49 ? -9.767 -10.853 21.368 1.00 0.00 46 ARG A C 3
ATOM 4424 O O . ARG A 1 49 ? -8.868 -10.038 21.540 1.00 0.00 46 ARG A O 3
ATOM 4445 N N . GLU A 1 50 ? -9.945 -11.519 20.220 1.00 0.00 47 GLU A N 3
ATOM 4446 C CA . GLU A 1 50 ? -9.056 -11.404 19.055 1.00 0.00 47 GLU A CA 3
ATOM 4447 C C . GLU A 1 50 ? -9.885 -11.278 17.765 1.00 0.00 47 GLU A C 3
ATOM 4448 O O . GLU A 1 50 ? -11.061 -11.647 17.710 1.00 0.00 47 GLU A O 3
ATOM 4460 N N . ASN A 1 51 ? -9.233 -10.735 16.743 1.00 0.00 48 ASN A N 3
ATOM 4461 C CA . ASN A 1 51 ? -9.717 -10.704 15.354 1.00 0.00 48 ASN A CA 3
ATOM 4462 C C . ASN A 1 51 ? -8.787 -11.573 14.503 1.00 0.00 48 ASN A C 3
ATOM 4463 O O . ASN A 1 51 ? -7.788 -12.072 15.005 1.00 0.00 48 ASN A O 3
ATOM 4474 N N . LEU A 1 52 ? -9.124 -11.759 13.228 1.00 0.00 49 LEU A N 3
ATOM 4475 C CA . LEU A 1 52 ? -8.229 -12.389 12.246 1.00 0.00 49 LEU A CA 3
ATOM 4476 C C . LEU A 1 52 ? -8.419 -11.678 10.921 1.00 0.00 49 LEU A C 3
ATOM 4477 O O . LEU A 1 52 ? -9.547 -11.364 10.555 1.00 0.00 49 LEU A O 3
ATOM 4493 N N . TYR A 1 53 ? -7.312 -11.400 10.222 1.00 0.00 50 TYR A N 3
ATOM 4494 C CA . TYR A 1 53 ? -7.327 -10.649 8.965 1.00 0.00 50 TYR A CA 3
ATOM 4495 C C . TYR A 1 53 ? -6.487 -11.385 7.928 1.00 0.00 50 TYR A C 3
ATOM 4496 O O . TYR A 1 53 ? -5.282 -11.523 8.099 1.00 0.00 50 TYR A O 3
ATOM 4514 N N . GLY A 1 54 ? -7.135 -11.824 6.842 1.00 0.00 51 GLY A N 3
ATOM 4515 C CA . GLY A 1 54 ? -6.479 -12.623 5.804 1.00 0.00 51 GLY A CA 3
ATOM 4516 C C . GLY A 1 54 ? -6.276 -11.846 4.519 1.00 0.00 51 GLY A C 3
ATOM 4517 O O . GLY A 1 54 ? -6.667 -10.676 4.450 1.00 0.00 51 GLY A O 3
ATOM 4521 N N . PRO A 1 55 ? -5.665 -12.472 3.470 1.00 0.00 52 PRO A N 3
ATOM 4522 C CA . PRO A 1 55 ? -5.517 -11.839 2.152 1.00 0.00 52 PRO A CA 3
ATOM 4523 C C . PRO A 1 55 ? -6.882 -11.799 1.452 1.00 0.00 52 PRO A C 3
ATOM 4524 O O . PRO A 1 55 ? -7.425 -12.856 1.100 1.00 0.00 52 PRO A O 3
ATOM 4535 N N . ALA A 1 56 ? -7.433 -10.582 1.299 1.00 0.00 53 ALA A N 3
ATOM 4536 C CA . ALA A 1 56 ? -8.762 -10.366 0.700 1.00 0.00 53 ALA A CA 3
ATOM 4537 C C . ALA A 1 56 ? -8.864 -10.969 -0.719 1.00 0.00 53 ALA A C 3
ATOM 4538 O O . ALA A 1 56 ? -7.839 -11.061 -1.414 1.00 0.00 53 ALA A O 3
ATOM 4545 N N . PRO A 1 57 ? -10.091 -11.410 -1.159 1.00 0.00 54 PRO A N 3
ATOM 4546 C CA . PRO A 1 57 ? -10.337 -11.822 -2.556 1.00 0.00 54 PRO A CA 3
ATOM 4547 C C . PRO A 1 57 ? -10.301 -10.580 -3.474 1.00 0.00 54 PRO A C 3
ATOM 4548 O O . PRO A 1 57 ? -11.334 -10.048 -3.903 1.00 0.00 54 PRO A O 3
ATOM 4559 N N . GLN A 1 58 ? -9.072 -10.101 -3.689 1.00 0.00 55 GLN A N 3
ATOM 4560 C CA . GLN A 1 58 ? -8.776 -8.875 -4.435 1.00 0.00 55 GLN A CA 3
ATOM 4561 C C . GLN A 1 58 ? -8.917 -9.156 -5.939 1.00 0.00 55 GLN A C 3
ATOM 4562 O O . GLN A 1 58 ? -8.949 -10.321 -6.360 1.00 0.00 55 GLN A O 3
ATOM 4576 N N . SER A 1 59 ? -9.044 -8.098 -6.741 1.00 0.00 56 SER A N 3
ATOM 4577 C CA . SER A 1 59 ? -9.041 -8.218 -8.195 1.00 0.00 56 SER A CA 3
ATOM 4578 C C . SER A 1 59 ? -7.603 -8.473 -8.682 1.00 0.00 56 SER A C 3
ATOM 4579 O O . SER A 1 59 ? -6.922 -7.559 -9.148 1.00 0.00 56 SER A O 3
ATOM 4587 N N . PHE A 1 60 ? -7.116 -9.721 -8.477 1.00 0.00 57 PHE A N 3
ATOM 4588 C CA . PHE A 1 60 ? -5.809 -10.151 -8.968 1.00 0.00 57 PHE A CA 3
ATOM 4589 C C . PHE A 1 60 ? -5.991 -10.800 -10.341 1.00 0.00 57 PHE A C 3
ATOM 4590 O O . PHE A 1 60 ? -6.254 -11.998 -10.464 1.00 0.00 57 PHE A O 3
ATOM 4607 N N . ALA A 1 61 ? -5.901 -9.947 -11.369 1.00 0.00 58 ALA A N 3
ATOM 4608 C CA . ALA A 1 61 ? -6.068 -10.328 -12.770 1.00 0.00 58 ALA A CA 3
ATOM 4609 C C . ALA A 1 61 ? -4.923 -11.266 -13.179 1.00 0.00 58 ALA A C 3
ATOM 4610 O O . ALA A 1 61 ? -3.804 -10.807 -13.425 1.00 0.00 58 ALA A O 3
ATOM 4617 N N . ASP A 1 62 ? -5.214 -12.584 -13.135 1.00 0.00 59 ASP A N 3
ATOM 4618 C CA . ASP A 1 62 ? -4.248 -13.666 -13.428 1.00 0.00 59 ASP A CA 3
ATOM 4619 C C . ASP A 1 62 ? -3.119 -13.699 -12.355 1.00 0.00 59 ASP A C 3
ATOM 4620 O O . ASP A 1 62 ? -1.978 -14.061 -12.631 1.00 0.00 59 ASP A O 3
ATOM 4629 N N . ASP A 1 63 ? -3.495 -13.342 -11.100 1.00 0.00 60 ASP A N 3
ATOM 4630 C CA . ASP A 1 63 ? -2.591 -13.328 -9.914 1.00 0.00 60 ASP A CA 3
ATOM 4631 C C . ASP A 1 63 ? -1.414 -12.347 -10.059 1.00 0.00 60 ASP A C 3
ATOM 4632 O O . ASP A 1 63 ? -0.378 -12.502 -9.391 1.00 0.00 60 ASP A O 3
ATOM 4641 N N . GLU A 1 64 ? -1.600 -11.306 -10.881 1.00 0.00 61 GLU A N 3
ATOM 4642 C CA . GLU A 1 64 ? -0.636 -10.207 -10.987 1.00 0.00 61 GLU A CA 3
ATOM 4643 C C . GLU A 1 64 ? -0.671 -9.348 -9.710 1.00 0.00 61 GLU A C 3
ATOM 4644 O O . GLU A 1 64 ? 0.328 -9.238 -9.001 1.00 0.00 61 GLU A O 3
ATOM 4656 N N . ASP A 1 65 ? -1.867 -8.823 -9.395 1.00 0.00 62 ASP A N 3
ATOM 4657 C CA . ASP A 1 65 ? -2.086 -7.772 -8.363 1.00 0.00 62 ASP A CA 3
ATOM 4658 C C . ASP A 1 65 ? -1.734 -8.209 -6.924 1.00 0.00 62 ASP A C 3
ATOM 4659 O O . ASP A 1 65 ? -1.829 -7.403 -5.999 1.00 0.00 62 ASP A O 3
ATOM 4668 N N . ILE A 1 66 ? -1.387 -9.496 -6.745 1.00 0.00 63 ILE A N 3
ATOM 4669 C CA . ILE A 1 66 ? -0.810 -10.017 -5.486 1.00 0.00 63 ILE A CA 3
ATOM 4670 C C . ILE A 1 66 ? 0.473 -9.222 -5.122 1.00 0.00 63 ILE A C 3
ATOM 4671 O O . ILE A 1 66 ? 0.659 -8.783 -3.982 1.00 0.00 63 ILE A O 3
ATOM 4687 N N . MET A 1 67 ? 1.338 -9.047 -6.139 1.00 0.00 64 MET A N 3
ATOM 4688 C CA . MET A 1 67 ? 2.659 -8.393 -6.019 1.00 0.00 64 MET A CA 3
ATOM 4689 C C . MET A 1 67 ? 2.704 -7.075 -6.820 1.00 0.00 64 MET A C 3
ATOM 4690 O O . MET A 1 67 ? 3.336 -6.103 -6.397 1.00 0.00 64 MET A O 3
ATOM 4704 N N . ARG A 1 68 ? 2.009 -7.060 -7.977 1.00 0.00 65 ARG A N 3
ATOM 4705 C CA . ARG A 1 68 ? 2.000 -5.917 -8.929 1.00 0.00 65 ARG A CA 3
ATOM 4706 C C . ARG A 1 68 ? 1.064 -4.795 -8.433 1.00 0.00 65 ARG A C 3
ATOM 4707 O O . ARG A 1 68 ? 1.005 -3.712 -9.029 1.00 0.00 65 ARG A O 3
ATOM 4728 N N . ALA A 1 69 ? 0.322 -5.091 -7.356 1.00 0.00 66 ALA A N 3
ATOM 4729 C CA . ALA A 1 69 ? -0.474 -4.118 -6.592 1.00 0.00 66 ALA A CA 3
ATOM 4730 C C . ALA A 1 69 ? -0.369 -4.470 -5.099 1.00 0.00 66 ALA A C 3
ATOM 4731 O O . ALA A 1 69 ? 0.014 -5.600 -4.752 1.00 0.00 66 ALA A O 3
ATOM 4738 N N . GLU A 1 70 ? -0.667 -3.494 -4.222 1.00 0.00 67 GLU A N 3
ATOM 4739 C CA . GLU A 1 70 ? -0.676 -3.718 -2.769 1.00 0.00 67 GLU A CA 3
ATOM 4740 C C . GLU A 1 70 ? -1.892 -4.581 -2.378 1.00 0.00 67 GLU A C 3
ATOM 4741 O O . GLU A 1 70 ? -3.007 -4.355 -2.867 1.00 0.00 67 GLU A O 3
ATOM 4753 N N . ARG A 1 71 ? -1.650 -5.573 -1.509 1.00 0.00 68 ARG A N 3
ATOM 4754 C CA . ARG A 1 71 ? -2.683 -6.504 -1.038 1.00 0.00 68 ARG A CA 3
ATOM 4755 C C . ARG A 1 71 ? -3.449 -5.894 0.155 1.00 0.00 68 ARG A C 3
ATOM 4756 O O . ARG A 1 71 ? -2.852 -5.492 1.166 1.00 0.00 68 ARG A O 3
ATOM 4777 N N . ARG A 1 72 ? -4.774 -5.790 0.001 1.00 0.00 69 ARG A N 3
ATOM 4778 C CA . ARG A 1 72 ? -5.679 -5.314 1.047 1.00 0.00 69 ARG A CA 3
ATOM 4779 C C . ARG A 1 72 ? -6.208 -6.549 1.799 1.00 0.00 69 ARG A C 3
ATOM 4780 O O . ARG A 1 72 ? -6.246 -7.654 1.235 1.00 0.00 69 ARG A O 3
ATOM 4801 N N . PHE A 1 73 ? -6.584 -6.382 3.071 1.00 0.00 70 PHE A N 3
ATOM 4802 C CA . PHE A 1 73 ? -6.978 -7.513 3.942 1.00 0.00 70 PHE A CA 3
ATOM 4803 C C . PHE A 1 73 ? -8.496 -7.621 4.042 1.00 0.00 70 PHE A C 3
ATOM 4804 O O . PHE A 1 73 ? -9.214 -6.793 3.505 1.00 0.00 70 PHE A O 3
ATOM 4821 N N . GLU A 1 74 ? -8.954 -8.687 4.700 1.00 0.00 71 GLU A N 3
ATOM 4822 C CA . GLU A 1 74 ? -10.377 -8.953 4.968 1.00 0.00 71 GLU A CA 3
ATOM 4823 C C . GLU A 1 74 ? -10.519 -9.409 6.423 1.00 0.00 71 GLU A C 3
ATOM 4824 O O . GLU A 1 74 ? -9.596 -10.024 6.970 1.00 0.00 71 GLU A O 3
ATOM 4836 N N . THR A 1 75 ? -11.662 -9.114 7.048 1.00 0.00 72 THR A N 3
ATOM 4837 C CA . THR A 1 75 ? -11.932 -9.539 8.424 1.00 0.00 72 THR A CA 3
ATOM 4838 C C . THR A 1 75 ? -12.457 -10.996 8.417 1.00 0.00 72 THR A C 3
ATOM 4839 O O . THR A 1 75 ? -13.618 -11.241 8.068 1.00 0.00 72 THR A O 3
ATOM 4850 N N . ARG A 1 76 ? -11.568 -11.959 8.745 1.00 0.00 73 ARG A N 3
ATOM 4851 C CA . ARG A 1 76 ? -11.891 -13.400 8.773 1.00 0.00 73 ARG A CA 3
ATOM 4852 C C . ARG A 1 76 ? -12.703 -13.723 10.033 1.00 0.00 73 ARG A C 3
ATOM 4853 O O . ARG A 1 76 ? -13.742 -14.388 9.977 1.00 0.00 73 ARG A O 3
ATOM 4874 N N . LEU A 1 77 ? -12.190 -13.235 11.170 1.00 0.00 74 LEU A N 3
ATOM 4875 C CA . LEU A 1 77 ? -12.794 -13.410 12.506 1.00 0.00 74 LEU A CA 3
ATOM 4876 C C . LEU A 1 77 ? -12.776 -12.057 13.240 1.00 0.00 74 LEU A C 3
ATOM 4877 O O . LEU A 1 77 ? -11.965 -11.184 12.908 1.00 0.00 74 LEU A O 3
ATOM 4893 N N . ALA A 1 78 ? -13.675 -11.884 14.225 1.00 0.00 75 ALA A N 3
ATOM 4894 C CA . ALA A 1 78 ? -13.790 -10.637 15.002 1.00 0.00 75 ALA A CA 3
ATOM 4895 C C . ALA A 1 78 ? -14.425 -10.909 16.370 1.00 0.00 75 ALA A C 3
ATOM 4896 O O . ALA A 1 78 ? -15.489 -11.536 16.444 1.00 0.00 75 ALA A O 3
ATOM 4903 N N . GLY A 1 79 ? -13.746 -10.447 17.444 1.00 0.00 76 GLY A N 3
ATOM 4904 C CA . GLY A 1 79 ? -14.240 -10.590 18.824 1.00 0.00 76 GLY A CA 3
ATOM 4905 C C . GLY A 1 79 ? -14.319 -12.037 19.306 1.00 0.00 76 GLY A C 3
ATOM 4906 O O . GLY A 1 79 ? -15.108 -12.374 20.190 1.00 0.00 76 GLY A O 3
ATOM 4910 N N . VAL A 1 80 ? -13.482 -12.891 18.719 1.00 0.00 77 VAL A N 3
ATOM 4911 C CA . VAL A 1 80 ? -13.426 -14.332 19.018 1.00 0.00 77 VAL A CA 3
ATOM 4912 C C . VAL A 1 80 ? -12.239 -14.615 19.950 1.00 0.00 77 VAL A C 3
ATOM 4913 O O . VAL A 1 80 ? -11.686 -13.701 20.545 1.00 0.00 77 VAL A O 3
ATOM 4926 N N . GLU A 1 81 ? -11.888 -15.889 20.117 1.00 0.00 78 GLU A N 3
ATOM 4927 C CA . GLU A 1 81 ? -10.735 -16.309 20.929 1.00 0.00 78 GLU A CA 3
ATOM 4928 C C . GLU A 1 81 ? -9.577 -16.759 20.025 1.00 0.00 78 GLU A C 3
ATOM 4929 O O . GLU A 1 81 ? -9.784 -17.089 18.851 1.00 0.00 78 GLU A O 3
ATOM 4941 N N . GLY A 1 82 ? -8.358 -16.771 20.608 1.00 0.00 79 GLY A N 3
ATOM 4942 C CA . GLY A 1 82 ? -7.143 -17.245 19.936 1.00 0.00 79 GLY A CA 3
ATOM 4943 C C . GLY A 1 82 ? -7.195 -18.727 19.592 1.00 0.00 79 GLY A C 3
ATOM 4944 O O . GLY A 1 82 ? -6.404 -19.211 18.779 1.00 0.00 79 GLY A O 3
ATOM 4948 N N . GLU A 1 83 ? -8.137 -19.436 20.235 1.00 0.00 80 GLU A N 3
ATOM 4949 C CA . GLU A 1 83 ? -8.475 -20.825 19.911 1.00 0.00 80 GLU A CA 3
ATOM 4950 C C . GLU A 1 83 ? -9.106 -20.913 18.502 1.00 0.00 80 GLU A C 3
ATOM 4951 O O . GLU A 1 83 ? -8.781 -21.817 17.727 1.00 0.00 80 GLU A O 3
ATOM 4963 N N . GLU A 1 84 ? -9.998 -19.947 18.187 1.00 0.00 81 GLU A N 3
ATOM 4964 C CA . GLU A 1 84 ? -10.643 -19.830 16.859 1.00 0.00 81 GLU A CA 3
ATOM 4965 C C . GLU A 1 84 ? -9.640 -19.361 15.795 1.00 0.00 81 GLU A C 3
ATOM 4966 O O . GLU A 1 84 ? -9.698 -19.808 14.638 1.00 0.00 81 GLU A O 3
ATOM 4978 N N . ILE A 1 85 ? -8.733 -18.448 16.197 1.00 0.00 82 ILE A N 3
ATOM 4979 C CA . ILE A 1 85 ? -7.678 -17.930 15.307 1.00 0.00 82 ILE A CA 3
ATOM 4980 C C . ILE A 1 85 ? -6.779 -19.093 14.856 1.00 0.00 82 ILE A C 3
ATOM 4981 O O . ILE A 1 85 ? -6.634 -19.347 13.661 1.00 0.00 82 ILE A O 3
ATOM 4997 N N . ALA A 1 86 ? -6.257 -19.834 15.850 1.00 0.00 83 ALA A N 3
ATOM 4998 C CA . ALA A 1 86 ? -5.385 -21.008 15.637 1.00 0.00 83 ALA A CA 3
ATOM 4999 C C . ALA A 1 86 ? -6.106 -22.124 14.857 1.00 0.00 83 ALA A C 3
ATOM 5000 O O . ALA A 1 86 ? -5.473 -22.858 14.087 1.00 0.00 83 ALA A O 3
ATOM 5007 N N . ALA A 1 87 ? -7.434 -22.225 15.070 1.00 0.00 84 ALA A N 3
ATOM 5008 C CA . ALA A 1 87 ? -8.290 -23.222 14.403 1.00 0.00 84 ALA A CA 3
ATOM 5009 C C . ALA A 1 87 ? -8.268 -23.053 12.878 1.00 0.00 84 ALA A C 3
ATOM 5010 O O . ALA A 1 87 ? -8.258 -24.044 12.149 1.00 0.00 84 ALA A O 3
ATOM 5017 N N . LEU A 1 88 ? -8.271 -21.788 12.405 1.00 0.00 85 LEU A N 3
ATOM 5018 C CA . LEU A 1 88 ? -8.155 -21.495 10.970 1.00 0.00 85 LEU A CA 3
ATOM 5019 C C . LEU A 1 88 ? -6.687 -21.539 10.509 1.00 0.00 85 LEU A C 3
ATOM 5020 O O . LEU A 1 88 ? -6.395 -22.082 9.449 1.00 0.00 85 LEU A O 3
ATOM 5036 N N . LEU A 1 89 ? -5.778 -20.931 11.305 1.00 0.00 86 LEU A N 3
ATOM 5037 C CA . LEU A 1 89 ? -4.333 -20.838 10.965 1.00 0.00 86 LEU A CA 3
ATOM 5038 C C . LEU A 1 89 ? -3.733 -22.221 10.651 1.00 0.00 86 LEU A C 3
ATOM 5039 O O . LEU A 1 89 ? -2.859 -22.337 9.791 1.00 0.00 86 LEU A O 3
ATOM 5055 N N . GLU A 1 90 ? -4.244 -23.258 11.346 1.00 0.00 87 GLU A N 3
ATOM 5056 C CA . GLU A 1 90 ? -3.785 -24.650 11.177 1.00 0.00 87 GLU A CA 3
ATOM 5057 C C . GLU A 1 90 ? -4.295 -25.231 9.842 1.00 0.00 87 GLU A C 3
ATOM 5058 O O . GLU A 1 90 ? -3.613 -26.052 9.212 1.00 0.00 87 GLU A O 3
ATOM 5070 N N . ARG A 1 91 ? -5.500 -24.782 9.418 1.00 0.00 88 ARG A N 3
ATOM 5071 C CA . ARG A 1 91 ? -6.129 -25.241 8.175 1.00 0.00 88 ARG A CA 3
ATOM 5072 C C . ARG A 1 91 ? -5.386 -24.649 6.978 1.00 0.00 88 ARG A C 3
ATOM 5073 O O . ARG A 1 91 ? -5.018 -25.353 6.040 1.00 0.00 88 ARG A O 3
ATOM 5094 N N . GLU A 1 92 ? -5.158 -23.327 7.055 1.00 0.00 89 GLU A N 3
ATOM 5095 C CA . GLU A 1 92 ? -4.545 -22.547 5.981 1.00 0.00 89 GLU A CA 3
ATOM 5096 C C . GLU A 1 92 ? -3.100 -23.006 5.735 1.00 0.00 89 GLU A C 3
ATOM 5097 O O . GLU A 1 92 ? -2.763 -23.341 4.620 1.00 0.00 89 GLU A O 3
ATOM 5109 N N . ARG A 1 93 ? -2.278 -23.078 6.808 1.00 0.00 90 ARG A N 3
ATOM 5110 C CA . ARG A 1 93 ? -0.837 -23.488 6.694 1.00 0.00 90 ARG A CA 3
ATOM 5111 C C . ARG A 1 93 ? -0.658 -24.897 6.091 1.00 0.00 90 ARG A C 3
ATOM 5112 O O . ARG A 1 93 ? 0.364 -25.186 5.459 1.00 0.00 90 ARG A O 3
ATOM 5133 N N . ARG A 1 94 ? -1.654 -25.761 6.326 1.00 0.00 91 ARG A N 3
ATOM 5134 C CA . ARG A 1 94 ? -1.698 -27.129 5.780 1.00 0.00 91 ARG A CA 3
ATOM 5135 C C . ARG A 1 94 ? -1.684 -27.110 4.238 1.00 0.00 91 ARG A C 3
ATOM 5136 O O . ARG A 1 94 ? -0.939 -27.865 3.594 1.00 0.00 91 ARG A O 3
ATOM 5157 N N . PHE A 1 95 ? -2.507 -26.219 3.668 1.00 0.00 92 PHE A N 3
ATOM 5158 C CA . PHE A 1 95 ? -2.711 -26.108 2.220 1.00 0.00 92 PHE A CA 3
ATOM 5159 C C . PHE A 1 95 ? -1.668 -25.156 1.581 1.00 0.00 92 PHE A C 3
ATOM 5160 O O . PHE A 1 95 ? -1.093 -25.462 0.532 1.00 0.00 92 PHE A O 3
ATOM 5177 N N . ASP A 1 96 ? -1.433 -24.013 2.238 1.00 0.00 93 ASP A N 3
ATOM 5178 C CA . ASP A 1 96 ? -0.455 -22.994 1.831 1.00 0.00 93 ASP A CA 3
ATOM 5179 C C . ASP A 1 96 ? 0.489 -22.689 3.020 1.00 0.00 93 ASP A C 3
ATOM 5180 O O . ASP A 1 96 ? 0.138 -22.005 3.985 1.00 0.00 93 ASP A O 3
ATOM 5189 N N . SER A 1 97 ? 1.692 -23.259 2.941 1.00 0.00 94 SER A N 3
ATOM 5190 C CA . SER A 1 97 ? 2.759 -23.096 3.946 1.00 0.00 94 SER A CA 3
ATOM 5191 C C . SER A 1 97 ? 3.354 -21.665 3.913 1.00 0.00 94 SER A C 3
ATOM 5192 O O . SER A 1 97 ? 3.985 -21.228 4.880 1.00 0.00 94 SER A O 3
ATOM 5200 N N . ASP A 1 98 ? 3.109 -20.939 2.808 1.00 0.00 95 ASP A N 3
ATOM 5201 C CA . ASP A 1 98 ? 3.730 -19.624 2.530 1.00 0.00 95 ASP A CA 3
ATOM 5202 C C . ASP A 1 98 ? 3.122 -18.457 3.343 1.00 0.00 95 ASP A C 3
ATOM 5203 O O . ASP A 1 98 ? 3.585 -17.315 3.200 1.00 0.00 95 ASP A O 3
ATOM 5212 N N . LEU A 1 99 ? 2.120 -18.722 4.202 1.00 0.00 96 LEU A N 3
ATOM 5213 C CA . LEU A 1 99 ? 1.452 -17.645 4.964 1.00 0.00 96 LEU A CA 3
ATOM 5214 C C . LEU A 1 99 ? 2.303 -17.169 6.160 1.00 0.00 96 LEU A C 3
ATOM 5215 O O . LEU A 1 99 ? 3.197 -17.878 6.648 1.00 0.00 96 LEU A O 3
ATOM 5231 N N . TRP A 1 100 ? 1.983 -15.947 6.615 1.00 0.00 97 TRP A N 3
ATOM 5232 C CA . TRP A 1 100 ? 2.624 -15.265 7.746 1.00 0.00 97 TRP A CA 3
ATOM 5233 C C . TRP A 1 100 ? 1.562 -15.030 8.832 1.00 0.00 97 TRP A C 3
ATOM 5234 O O . TRP A 1 100 ? 0.389 -14.868 8.517 1.00 0.00 97 TRP A O 3
ATOM 5255 N N . VAL A 1 101 ? 1.967 -15.047 10.110 1.00 0.00 98 VAL A N 3
ATOM 5256 C CA . VAL A 1 101 ? 1.093 -14.657 11.235 1.00 0.00 98 VAL A CA 3
ATOM 5257 C C . VAL A 1 101 ? 1.769 -13.525 12.007 1.00 0.00 98 VAL A C 3
ATOM 5258 O O . VAL A 1 101 ? 2.933 -13.643 12.375 1.00 0.00 98 VAL A O 3
ATOM 5271 N N . VAL A 1 102 ? 1.039 -12.414 12.195 1.00 0.00 99 VAL A N 3
ATOM 5272 C CA . VAL A 1 102 ? 1.476 -11.277 13.027 1.00 0.00 99 VAL A CA 3
ATOM 5273 C C . VAL A 1 102 ? 0.392 -11.009 14.066 1.00 0.00 99 VAL A C 3
ATOM 5274 O O . VAL A 1 102 ? -0.743 -10.690 13.701 1.00 0.00 99 VAL A O 3
ATOM 5287 N N . GLU A 1 103 ? 0.712 -11.163 15.361 1.00 0.00 100 GLU A N 3
ATOM 5288 C CA . GLU A 1 103 ? -0.234 -10.813 16.422 1.00 0.00 100 GLU A CA 3
ATOM 5289 C C . GLU A 1 103 ? -0.063 -9.332 16.781 1.00 0.00 100 GLU A C 3
ATOM 5290 O O . GLU A 1 103 ? 0.986 -8.914 17.268 1.00 0.00 100 GLU A O 3
ATOM 5302 N N . ILE A 1 104 ? -1.086 -8.534 16.462 1.00 0.00 101 ILE A N 3
ATOM 5303 C CA . ILE A 1 104 ? -1.167 -7.131 16.878 1.00 0.00 101 ILE A CA 3
ATOM 5304 C C . ILE A 1 104 ? -2.153 -7.020 18.054 1.00 0.00 101 ILE A C 3
ATOM 5305 O O . ILE A 1 104 ? -2.979 -7.916 18.278 1.00 0.00 101 ILE A O 3
ATOM 5321 N N . GLU A 1 105 ? -2.046 -5.933 18.817 1.00 0.00 102 GLU A N 3
ATOM 5322 C CA . GLU A 1 105 ? -2.914 -5.671 19.961 1.00 0.00 102 GLU A CA 3
ATOM 5323 C C . GLU A 1 105 ? -3.276 -4.188 19.947 1.00 0.00 102 GLU A C 3
ATOM 5324 O O . GLU A 1 105 ? -2.391 -3.330 20.023 1.00 0.00 102 GLU A O 3
ATOM 5336 N N . THR A 1 106 ? -4.576 -3.910 19.819 1.00 0.00 103 THR A N 3
ATOM 5337 C CA . THR A 1 106 ? -5.114 -2.549 19.649 1.00 0.00 103 THR A CA 3
ATOM 5338 C C . THR A 1 106 ? -6.649 -2.606 19.728 1.00 0.00 103 THR A C 3
ATOM 5339 O O . THR A 1 106 ? -7.240 -3.695 19.686 1.00 0.00 103 THR A O 3
ATOM 5350 N N . ASP A 1 107 ? -7.279 -1.439 19.892 1.00 0.00 104 ASP A N 3
ATOM 5351 C CA . ASP A 1 107 ? -8.748 -1.306 19.936 1.00 0.00 104 ASP A CA 3
ATOM 5352 C C . ASP A 1 107 ? -9.318 -1.063 18.524 1.00 0.00 104 ASP A C 3
ATOM 5353 O O . ASP A 1 107 ? -10.441 -1.484 18.218 1.00 0.00 104 ASP A O 3
ATOM 5362 N N . GLU A 1 108 ? -8.523 -0.390 17.674 1.00 0.00 105 GLU A N 3
ATOM 5363 C CA . GLU A 1 108 ? -8.940 0.032 16.321 1.00 0.00 105 GLU A CA 3
ATOM 5364 C C . GLU A 1 108 ? -7.967 -0.519 15.253 1.00 0.00 105 GLU A C 3
ATOM 5365 O O . GLU A 1 108 ? -6.742 -0.445 15.413 1.00 0.00 105 GLU A O 3
ATOM 5377 N N . ILE A 1 109 ? -8.532 -1.078 14.169 1.00 0.00 106 ILE A N 3
ATOM 5378 C CA . ILE A 1 109 ? -7.762 -1.670 13.056 1.00 0.00 106 ILE A CA 3
ATOM 5379 C C . ILE A 1 109 ? -7.564 -0.652 11.916 1.00 0.00 106 ILE A C 3
ATOM 5380 O O . ILE A 1 109 ? -6.496 -0.605 11.296 1.00 0.00 106 ILE A O 3
ATOM 5396 N N . GLY A 1 110 ? -8.580 0.206 11.711 1.00 0.00 107 GLY A N 3
ATOM 5397 C CA . GLY A 1 110 ? -8.706 1.011 10.494 1.00 0.00 107 GLY A CA 3
ATOM 5398 C C . GLY A 1 110 ? -7.578 2.014 10.258 1.00 0.00 107 GLY A C 3
ATOM 5399 O O . GLY A 1 110 ? -7.370 2.454 9.124 1.00 0.00 107 GLY A O 3
ATOM 5403 N N . THR A 1 111 ? -6.856 2.381 11.322 1.00 0.00 108 THR A N 3
ATOM 5404 C CA . THR A 1 111 ? -5.743 3.336 11.235 1.00 0.00 108 THR A CA 3
ATOM 5405 C C . THR A 1 111 ? -4.417 2.628 10.858 1.00 0.00 108 THR A C 3
ATOM 5406 O O . THR A 1 111 ? -3.612 3.163 10.091 1.00 0.00 108 THR A O 3
ATOM 5417 N N . LEU A 1 112 ? -4.237 1.385 11.345 1.00 0.00 109 LEU A N 3
ATOM 5418 C CA . LEU A 1 112 ? -2.935 0.668 11.310 1.00 0.00 109 LEU A CA 3
ATOM 5419 C C . LEU A 1 112 ? -2.950 -0.553 10.367 1.00 0.00 109 LEU A C 3
ATOM 5420 O O . LEU A 1 112 ? -1.944 -1.267 10.266 1.00 0.00 109 LEU A O 3
ATOM 5436 N N . LEU A 1 113 ? -4.082 -0.760 9.671 1.00 0.00 110 LEU A N 3
ATOM 5437 C CA . LEU A 1 113 ? -4.224 -1.783 8.612 1.00 0.00 110 LEU A CA 3
ATOM 5438 C C . LEU A 1 113 ? -5.535 -1.537 7.838 1.00 0.00 110 LEU A C 3
ATOM 5439 O O . LEU A 1 113 ? -6.532 -1.086 8.419 1.00 0.00 110 LEU A O 3
ATOM 5455 N N . THR A 1 114 ? -5.525 -1.838 6.525 1.00 0.00 111 THR A N 3
ATOM 5456 C CA . THR A 1 114 ? -6.680 -1.616 5.641 1.00 0.00 111 THR A CA 3
ATOM 5457 C C . THR A 1 114 ? -7.413 -2.936 5.334 1.00 0.00 111 THR A C 3
ATOM 5458 O O . THR A 1 114 ? -6.780 -3.952 5.010 1.00 0.00 111 THR A O 3
ATOM 5469 N N . LEU A 1 115 ? -8.757 -2.896 5.429 1.00 0.00 112 LEU A N 3
ATOM 5470 C CA . LEU A 1 115 ? -9.639 -4.058 5.184 1.00 0.00 112 LEU A CA 3
ATOM 5471 C C . LEU A 1 115 ? -10.632 -3.738 4.063 1.00 0.00 112 LEU A C 3
ATOM 5472 O O . LEU A 1 115 ? -10.903 -2.582 3.794 1.00 0.00 112 LEU A O 3
ATOM 5488 N N . VAL A 1 116 ? -11.164 -4.776 3.420 1.00 0.00 113 VAL A N 3
ATOM 5489 C CA . VAL A 1 116 ? -12.263 -4.658 2.437 1.00 0.00 113 VAL A CA 3
ATOM 5490 C C . VAL A 1 116 ? -13.621 -4.823 3.143 1.00 0.00 113 VAL A C 3
ATOM 5491 O O . VAL A 1 116 ? -14.671 -4.547 2.557 1.00 0.00 113 VAL A O 3
ATOM 5504 N N . ASP A 1 117 ? -13.577 -5.296 4.405 1.00 0.00 114 ASP A N 3
ATOM 5505 C CA . ASP A 1 117 ? -14.775 -5.608 5.187 1.00 0.00 114 ASP A CA 3
ATOM 5506 C C . ASP A 1 117 ? -15.160 -4.417 6.093 1.00 0.00 114 ASP A C 3
ATOM 5507 O O . ASP A 1 117 ? -16.090 -3.671 5.771 1.00 0.00 114 ASP A O 3
ATOM 5516 N N . GLN A 1 118 ? -14.420 -4.237 7.209 1.00 0.00 115 GLN A N 3
ATOM 5517 C CA . GLN A 1 118 ? -14.683 -3.176 8.207 1.00 0.00 115 GLN A CA 3
ATOM 5518 C C . GLN A 1 118 ? -14.378 -1.768 7.640 1.00 0.00 115 GLN A C 3
ATOM 5519 O O . GLN A 1 118 ? -13.489 -1.632 6.786 1.00 0.00 115 GLN A O 3
ATOM 5533 N N . PRO A 1 119 ? -15.142 -0.714 8.097 1.00 0.00 116 PRO A N 3
ATOM 5534 C CA . PRO A 1 119 ? -14.814 0.717 7.844 1.00 0.00 116 PRO A CA 3
ATOM 5535 C C . PRO A 1 119 ? -13.367 1.075 8.255 1.00 0.00 116 PRO A C 3
ATOM 5536 O O . PRO A 1 119 ? -12.834 0.531 9.232 1.00 0.00 116 PRO A O 3
ATOM 5547 N N . GLN A 1 120 ? -12.754 2.004 7.508 1.00 0.00 117 GLN A N 3
ATOM 5548 C CA . GLN A 1 120 ? -11.341 2.397 7.690 1.00 0.00 117 GLN A CA 3
ATOM 5549 C C . GLN A 1 120 ? -11.225 3.543 8.713 1.00 0.00 117 GLN A C 3
ATOM 5550 O O . GLN A 1 120 ? -10.158 3.770 9.285 1.00 0.00 117 GLN A O 3
ATOM 5564 N N . ALA A 1 121 ? -12.340 4.258 8.933 1.00 0.00 118 ALA A N 3
ATOM 5565 C CA . ALA A 1 121 ? -12.426 5.358 9.906 1.00 0.00 118 ALA A CA 3
ATOM 5566 C C . ALA A 1 121 ? -13.494 5.014 10.968 1.00 0.00 118 ALA A C 3
ATOM 5567 O O . ALA A 1 121 ? -14.696 4.958 10.614 1.00 0.00 118 ALA A O 3
ATOM 5575 N N . MET A 1 4 ? 1.191 0.830 -0.888 1.00 0.00 1 MET A N 4
ATOM 5576 C CA . MET A 1 4 ? 2.610 0.479 -0.656 1.00 0.00 1 MET A CA 4
ATOM 5577 C C . MET A 1 4 ? 3.173 -0.363 -1.807 1.00 0.00 1 MET A C 4
ATOM 5578 O O . MET A 1 4 ? 4.127 0.056 -2.477 1.00 0.00 1 MET A O 4
ATOM 5592 N N . ARG A 1 5 ? 2.548 -1.527 -2.042 1.00 0.00 2 ARG A N 4
ATOM 5593 C CA . ARG A 1 5 ? 3.018 -2.541 -2.999 1.00 0.00 2 ARG A CA 4
ATOM 5594 C C . ARG A 1 5 ? 4.397 -3.095 -2.586 1.00 0.00 2 ARG A C 4
ATOM 5595 O O . ARG A 1 5 ? 5.450 -2.559 -2.960 1.00 0.00 2 ARG A O 4
ATOM 5616 N N . LEU A 1 6 ? 4.351 -4.147 -1.771 1.00 0.00 3 LEU A N 4
ATOM 5617 C CA . LEU A 1 6 ? 5.525 -4.792 -1.168 1.00 0.00 3 LEU A CA 4
ATOM 5618 C C . LEU A 1 6 ? 5.268 -6.305 -1.027 1.00 0.00 3 LEU A C 4
ATOM 5619 O O . LEU A 1 6 ? 4.154 -6.779 -1.296 1.00 0.00 3 LEU A O 4
ATOM 5635 N N . LYS A 1 7 ? 6.308 -7.049 -0.614 1.00 0.00 4 LYS A N 4
ATOM 5636 C CA . LYS A 1 7 ? 6.225 -8.511 -0.445 1.00 0.00 4 LYS A CA 4
ATOM 5637 C C . LYS A 1 7 ? 5.546 -8.860 0.900 1.00 0.00 4 LYS A C 4
ATOM 5638 O O . LYS A 1 7 ? 5.295 -7.971 1.719 1.00 0.00 4 LYS A O 4
ATOM 5657 N N . SER A 1 8 ? 5.278 -10.160 1.112 1.00 0.00 5 SER A N 4
ATOM 5658 C CA . SER A 1 8 ? 4.611 -10.683 2.327 1.00 0.00 5 SER A CA 4
ATOM 5659 C C . SER A 1 8 ? 5.396 -10.316 3.619 1.00 0.00 5 SER A C 4
ATOM 5660 O O . SER A 1 8 ? 4.816 -9.860 4.604 1.00 0.00 5 SER A O 4
ATOM 5668 N N . GLU A 1 9 ? 6.725 -10.507 3.555 1.00 0.00 6 GLU A N 4
ATOM 5669 C CA . GLU A 1 9 ? 7.681 -10.187 4.641 1.00 0.00 6 GLU A CA 4
ATOM 5670 C C . GLU A 1 9 ? 7.634 -8.703 5.000 1.00 0.00 6 GLU A C 4
ATOM 5671 O O . GLU A 1 9 ? 7.500 -8.334 6.172 1.00 0.00 6 GLU A O 4
ATOM 5683 N N . MET A 1 10 ? 7.729 -7.876 3.957 1.00 0.00 7 MET A N 4
ATOM 5684 C CA . MET A 1 10 ? 7.831 -6.419 4.089 1.00 0.00 7 MET A CA 4
ATOM 5685 C C . MET A 1 10 ? 6.470 -5.807 4.484 1.00 0.00 7 MET A C 4
ATOM 5686 O O . MET A 1 10 ? 6.418 -4.717 5.072 1.00 0.00 7 MET A O 4
ATOM 5700 N N . PHE A 1 11 ? 5.370 -6.525 4.167 1.00 0.00 8 PHE A N 4
ATOM 5701 C CA . PHE A 1 11 ? 4.014 -6.125 4.587 1.00 0.00 8 PHE A CA 4
ATOM 5702 C C . PHE A 1 11 ? 3.907 -6.218 6.112 1.00 0.00 8 PHE A C 4
ATOM 5703 O O . PHE A 1 11 ? 3.408 -5.296 6.763 1.00 0.00 8 PHE A O 4
ATOM 5720 N N . VAL A 1 12 ? 4.400 -7.342 6.663 1.00 0.00 9 VAL A N 4
ATOM 5721 C CA . VAL A 1 12 ? 4.408 -7.585 8.113 1.00 0.00 9 VAL A CA 4
ATOM 5722 C C . VAL A 1 12 ? 5.371 -6.612 8.820 1.00 0.00 9 VAL A C 4
ATOM 5723 O O . VAL A 1 12 ? 5.036 -6.057 9.867 1.00 0.00 9 VAL A O 4
ATOM 5736 N N . SER A 1 13 ? 6.542 -6.374 8.197 1.00 0.00 10 SER A N 4
ATOM 5737 C CA . SER A 1 13 ? 7.564 -5.446 8.724 1.00 0.00 10 SER A CA 4
ATOM 5738 C C . SER A 1 13 ? 6.967 -4.035 8.883 1.00 0.00 10 SER A C 4
ATOM 5739 O O . SER A 1 13 ? 7.188 -3.364 9.893 1.00 0.00 10 SER A O 4
ATOM 5747 N N . ALA A 1 14 ? 6.164 -3.629 7.884 1.00 0.00 11 ALA A N 4
ATOM 5748 C CA . ALA A 1 14 ? 5.441 -2.347 7.898 1.00 0.00 11 ALA A CA 4
ATOM 5749 C C . ALA A 1 14 ? 4.264 -2.387 8.904 1.00 0.00 11 ALA A C 4
ATOM 5750 O O . ALA A 1 14 ? 3.984 -1.387 9.563 1.00 0.00 11 ALA A O 4
ATOM 5757 N N . LEU A 1 15 ? 3.613 -3.569 9.024 1.00 0.00 12 LEU A N 4
ATOM 5758 C CA . LEU A 1 15 ? 2.377 -3.766 9.834 1.00 0.00 12 LEU A CA 4
ATOM 5759 C C . LEU A 1 15 ? 2.650 -3.520 11.332 1.00 0.00 12 LEU A C 4
ATOM 5760 O O . LEU A 1 15 ? 1.846 -2.873 12.020 1.00 0.00 12 LEU A O 4
ATOM 5776 N N . ILE A 1 16 ? 3.795 -4.046 11.820 1.00 0.00 13 ILE A N 4
ATOM 5777 C CA . ILE A 1 16 ? 4.257 -3.831 13.213 1.00 0.00 13 ILE A CA 4
ATOM 5778 C C . ILE A 1 16 ? 4.353 -2.308 13.490 1.00 0.00 13 ILE A C 4
ATOM 5779 O O . ILE A 1 16 ? 3.800 -1.803 14.470 1.00 0.00 13 ILE A O 4
ATOM 5795 N N . ARG A 1 17 ? 4.964 -1.583 12.542 1.00 0.00 14 ARG A N 4
ATOM 5796 C CA . ARG A 1 17 ? 5.161 -0.122 12.636 1.00 0.00 14 ARG A CA 4
ATOM 5797 C C . ARG A 1 17 ? 3.812 0.639 12.499 1.00 0.00 14 ARG A C 4
ATOM 5798 O O . ARG A 1 17 ? 3.662 1.717 13.083 1.00 0.00 14 ARG A O 4
ATOM 5819 N N . ARG A 1 18 ? 2.839 0.061 11.746 1.00 0.00 15 ARG A N 4
ATOM 5820 C CA . ARG A 1 18 ? 1.490 0.656 11.565 1.00 0.00 15 ARG A CA 4
ATOM 5821 C C . ARG A 1 18 ? 0.763 0.773 12.921 1.00 0.00 15 ARG A C 4
ATOM 5822 O O . ARG A 1 18 ? 0.213 1.834 13.256 1.00 0.00 15 ARG A O 4
ATOM 5843 N N . VAL A 1 19 ? 0.776 -0.331 13.690 1.00 0.00 16 VAL A N 4
ATOM 5844 C CA . VAL A 1 19 ? 0.035 -0.412 14.960 1.00 0.00 16 VAL A CA 4
ATOM 5845 C C . VAL A 1 19 ? 0.720 0.433 16.058 1.00 0.00 16 VAL A C 4
ATOM 5846 O O . VAL A 1 19 ? 0.040 1.064 16.860 1.00 0.00 16 VAL A O 4
ATOM 5859 N N . PHE A 1 20 ? 2.074 0.448 16.069 1.00 0.00 17 PHE A N 4
ATOM 5860 C CA . PHE A 1 20 ? 2.857 1.247 17.037 1.00 0.00 17 PHE A CA 4
ATOM 5861 C C . PHE A 1 20 ? 2.686 2.753 16.764 1.00 0.00 17 PHE A C 4
ATOM 5862 O O . PHE A 1 20 ? 2.738 3.566 17.694 1.00 0.00 17 PHE A O 4
ATOM 5879 N N . ALA A 1 21 ? 2.460 3.113 15.482 1.00 0.00 18 ALA A N 4
ATOM 5880 C CA . ALA A 1 21 ? 2.115 4.495 15.084 1.00 0.00 18 ALA A CA 4
ATOM 5881 C C . ALA A 1 21 ? 0.735 4.890 15.660 1.00 0.00 18 ALA A C 4
ATOM 5882 O O . ALA A 1 21 ? 0.503 6.050 16.019 1.00 0.00 18 ALA A O 4
ATOM 5889 N N . ALA A 1 22 ? -0.165 3.892 15.754 1.00 0.00 19 ALA A N 4
ATOM 5890 C CA . ALA A 1 22 ? -1.517 4.047 16.333 1.00 0.00 19 ALA A CA 4
ATOM 5891 C C . ALA A 1 22 ? -1.510 3.906 17.878 1.00 0.00 19 ALA A C 4
ATOM 5892 O O . ALA A 1 22 ? -2.506 4.233 18.541 1.00 0.00 19 ALA A O 4
ATOM 5899 N N . GLY A 1 23 ? -0.388 3.404 18.438 1.00 0.00 20 GLY A N 4
ATOM 5900 C CA . GLY A 1 23 ? -0.214 3.262 19.897 1.00 0.00 20 GLY A CA 4
ATOM 5901 C C . GLY A 1 23 ? -0.345 1.821 20.394 1.00 0.00 20 GLY A C 4
ATOM 5902 O O . GLY A 1 23 ? -0.064 1.545 21.568 1.00 0.00 20 GLY A O 4
ATOM 5906 N N . GLY A 1 24 ? -0.775 0.910 19.497 1.00 0.00 21 GLY A N 4
ATOM 5907 C CA . GLY A 1 24 ? -0.894 -0.517 19.815 1.00 0.00 21 GLY A CA 4
ATOM 5908 C C . GLY A 1 24 ? 0.452 -1.261 19.789 1.00 0.00 21 GLY A C 4
ATOM 5909 O O . GLY A 1 24 ? 1.512 -0.649 19.618 1.00 0.00 21 GLY A O 4
ATOM 5913 N N . PHE A 1 25 ? 0.389 -2.596 19.929 1.00 0.00 22 PHE A N 4
ATOM 5914 C CA . PHE A 1 25 ? 1.573 -3.493 19.977 1.00 0.00 22 PHE A CA 4
ATOM 5915 C C . PHE A 1 25 ? 1.487 -4.494 18.815 1.00 0.00 22 PHE A C 4
ATOM 5916 O O . PHE A 1 25 ? 0.404 -4.721 18.284 1.00 0.00 22 PHE A O 4
ATOM 5933 N N . ALA A 1 26 ? 2.638 -5.062 18.405 1.00 0.00 23 ALA A N 4
ATOM 5934 C CA . ALA A 1 26 ? 2.691 -6.141 17.394 1.00 0.00 23 ALA A CA 4
ATOM 5935 C C . ALA A 1 26 ? 3.975 -6.952 17.525 1.00 0.00 23 ALA A C 4
ATOM 5936 O O . ALA A 1 26 ? 4.976 -6.461 18.065 1.00 0.00 23 ALA A O 4
ATOM 5943 N N . ALA A 1 27 ? 3.929 -8.189 16.993 1.00 0.00 24 ALA A N 4
ATOM 5944 C CA . ALA A 1 27 ? 5.069 -9.109 16.981 1.00 0.00 24 ALA A CA 4
ATOM 5945 C C . ALA A 1 27 ? 4.791 -10.269 16.018 1.00 0.00 24 ALA A C 4
ATOM 5946 O O . ALA A 1 27 ? 3.690 -10.841 16.016 1.00 0.00 24 ALA A O 4
ATOM 5953 N N . VAL A 1 28 ? 5.799 -10.587 15.190 1.00 0.00 25 VAL A N 4
ATOM 5954 C CA . VAL A 1 28 ? 5.729 -11.684 14.212 1.00 0.00 25 VAL A CA 4
ATOM 5955 C C . VAL A 1 28 ? 5.963 -13.020 14.940 1.00 0.00 25 VAL A C 4
ATOM 5956 O O . VAL A 1 28 ? 7.110 -13.368 15.265 1.00 0.00 25 VAL A O 4
ATOM 5969 N N . GLU A 1 29 ? 4.864 -13.721 15.251 1.00 0.00 26 GLU A N 4
ATOM 5970 C CA . GLU A 1 29 ? 4.900 -15.013 15.952 1.00 0.00 26 GLU A CA 4
ATOM 5971 C C . GLU A 1 29 ? 5.474 -16.107 15.035 1.00 0.00 26 GLU A C 4
ATOM 5972 O O . GLU A 1 29 ? 6.505 -16.712 15.343 1.00 0.00 26 GLU A O 4
ATOM 5984 N N . LYS A 1 30 ? 4.805 -16.326 13.891 1.00 0.00 27 LYS A N 4
ATOM 5985 C CA . LYS A 1 30 ? 5.225 -17.311 12.877 1.00 0.00 27 LYS A CA 4
ATOM 5986 C C . LYS A 1 30 ? 5.685 -16.580 11.612 1.00 0.00 27 LYS A C 4
ATOM 5987 O O . LYS A 1 30 ? 5.140 -15.529 11.257 1.00 0.00 27 LYS A O 4
ATOM 6006 N N . LYS A 1 31 ? 6.685 -17.160 10.943 1.00 0.00 28 LYS A N 4
ATOM 6007 C CA . LYS A 1 31 ? 7.239 -16.661 9.681 1.00 0.00 28 LYS A CA 4
ATOM 6008 C C . LYS A 1 31 ? 7.065 -17.740 8.599 1.00 0.00 28 LYS A C 4
ATOM 6009 O O . LYS A 1 31 ? 7.245 -18.929 8.876 1.00 0.00 28 LYS A O 4
ATOM 6028 N N . GLY A 1 32 ? 6.697 -17.315 7.384 1.00 0.00 29 GLY A N 4
ATOM 6029 C CA . GLY A 1 32 ? 6.573 -18.214 6.231 1.00 0.00 29 GLY A CA 4
ATOM 6030 C C . GLY A 1 32 ? 7.329 -17.692 5.014 1.00 0.00 29 GLY A C 4
ATOM 6031 O O . GLY A 1 32 ? 8.452 -17.194 5.155 1.00 0.00 29 GLY A O 4
ATOM 6035 N N . ALA A 1 33 ? 6.704 -17.789 3.821 1.00 0.00 30 ALA A N 4
ATOM 6036 C CA . ALA A 1 33 ? 7.323 -17.379 2.547 1.00 0.00 30 ALA A CA 4
ATOM 6037 C C . ALA A 1 33 ? 7.344 -15.846 2.440 1.00 0.00 30 ALA A C 4
ATOM 6038 O O . ALA A 1 33 ? 6.320 -15.191 2.639 1.00 0.00 30 ALA A O 4
ATOM 6045 N N . GLU A 1 34 ? 8.516 -15.286 2.125 1.00 0.00 31 GLU A N 4
ATOM 6046 C CA . GLU A 1 34 ? 8.753 -13.843 2.200 1.00 0.00 31 GLU A CA 4
ATOM 6047 C C . GLU A 1 34 ? 8.102 -13.090 1.024 1.00 0.00 31 GLU A C 4
ATOM 6048 O O . GLU A 1 34 ? 7.532 -12.027 1.218 1.00 0.00 31 GLU A O 4
ATOM 6060 N N . ALA A 1 35 ? 8.186 -13.650 -0.187 1.00 0.00 32 ALA A N 4
ATOM 6061 C CA . ALA A 1 35 ? 7.650 -13.005 -1.408 1.00 0.00 32 ALA A CA 4
ATOM 6062 C C . ALA A 1 35 ? 6.139 -13.287 -1.593 1.00 0.00 32 ALA A C 4
ATOM 6063 O O . ALA A 1 35 ? 5.350 -12.355 -1.787 1.00 0.00 32 ALA A O 4
ATOM 6070 N N . ALA A 1 36 ? 5.752 -14.579 -1.510 1.00 0.00 33 ALA A N 4
ATOM 6071 C CA . ALA A 1 36 ? 4.394 -15.055 -1.896 1.00 0.00 33 ALA A CA 4
ATOM 6072 C C . ALA A 1 36 ? 3.612 -15.688 -0.726 1.00 0.00 33 ALA A C 4
ATOM 6073 O O . ALA A 1 36 ? 2.575 -16.337 -0.952 1.00 0.00 33 ALA A O 4
ATOM 6080 N N . GLY A 1 37 ? 4.079 -15.478 0.513 1.00 0.00 34 GLY A N 4
ATOM 6081 C CA . GLY A 1 37 ? 3.476 -16.116 1.690 1.00 0.00 34 GLY A CA 4
ATOM 6082 C C . GLY A 1 37 ? 2.131 -15.528 2.086 1.00 0.00 34 GLY A C 4
ATOM 6083 O O . GLY A 1 37 ? 1.864 -14.341 1.851 1.00 0.00 34 GLY A O 4
ATOM 6087 N N . ALA A 1 38 ? 1.280 -16.371 2.690 1.00 0.00 35 ALA A N 4
ATOM 6088 C CA . ALA A 1 38 ? 0.015 -15.931 3.293 1.00 0.00 35 ALA A CA 4
ATOM 6089 C C . ALA A 1 38 ? 0.327 -15.153 4.585 1.00 0.00 35 ALA A C 4
ATOM 6090 O O . ALA A 1 38 ? 1.407 -15.312 5.154 1.00 0.00 35 ALA A O 4
ATOM 6097 N N . ILE A 1 39 ? -0.599 -14.297 5.033 1.00 0.00 36 ILE A N 4
ATOM 6098 C CA . ILE A 1 39 ? -0.414 -13.470 6.242 1.00 0.00 36 ILE A CA 4
ATOM 6099 C C . ILE A 1 39 ? -1.719 -13.508 7.044 1.00 0.00 36 ILE A C 4
ATOM 6100 O O . ILE A 1 39 ? -2.717 -12.908 6.624 1.00 0.00 36 ILE A O 4
ATOM 6116 N N . PHE A 1 40 ? -1.732 -14.238 8.164 1.00 0.00 37 PHE A N 4
ATOM 6117 C CA . PHE A 1 40 ? -2.885 -14.291 9.065 1.00 0.00 37 PHE A CA 4
ATOM 6118 C C . PHE A 1 40 ? -2.558 -13.544 10.360 1.00 0.00 37 PHE A C 4
ATOM 6119 O O . PHE A 1 40 ? -1.713 -13.967 11.155 1.00 0.00 37 PHE A O 4
ATOM 6136 N N . VAL A 1 41 ? -3.256 -12.417 10.548 1.00 0.00 38 VAL A N 4
ATOM 6137 C CA . VAL A 1 41 ? -3.020 -11.463 11.629 1.00 0.00 38 VAL A CA 4
ATOM 6138 C C . VAL A 1 41 ? -4.154 -11.582 12.644 1.00 0.00 38 VAL A C 4
ATOM 6139 O O . VAL A 1 41 ? -5.328 -11.491 12.289 1.00 0.00 38 VAL A O 4
ATOM 6152 N N . ARG A 1 42 ? -3.787 -11.787 13.899 1.00 0.00 39 ARG A N 4
ATOM 6153 C CA . ARG A 1 42 ? -4.723 -11.962 15.004 1.00 0.00 39 ARG A CA 4
ATOM 6154 C C . ARG A 1 42 ? -4.692 -10.700 15.882 1.00 0.00 39 ARG A C 4
ATOM 6155 O O . ARG A 1 42 ? -3.699 -10.414 16.558 1.00 0.00 39 ARG A O 4
ATOM 6176 N N . GLN A 1 43 ? -5.774 -9.913 15.809 1.00 0.00 40 GLN A N 4
ATOM 6177 C CA . GLN A 1 43 ? -5.913 -8.678 16.587 1.00 0.00 40 GLN A CA 4
ATOM 6178 C C . GLN A 1 43 ? -6.406 -8.987 17.994 1.00 0.00 40 GLN A C 4
ATOM 6179 O O . GLN A 1 43 ? -7.554 -9.371 18.176 1.00 0.00 40 GLN A O 4
ATOM 6193 N N . ARG A 1 44 ? -5.531 -8.809 18.972 1.00 0.00 41 ARG A N 4
ATOM 6194 C CA . ARG A 1 44 ? -5.885 -8.861 20.381 1.00 0.00 41 ARG A CA 4
ATOM 6195 C C . ARG A 1 44 ? -6.594 -7.550 20.782 1.00 0.00 41 ARG A C 4
ATOM 6196 O O . ARG A 1 44 ? -5.946 -6.509 20.912 1.00 0.00 41 ARG A O 4
ATOM 6217 N N . LEU A 1 45 ? -7.931 -7.615 20.904 1.00 0.00 42 LEU A N 4
ATOM 6218 C CA . LEU A 1 45 ? -8.761 -6.491 21.384 1.00 0.00 42 LEU A CA 4
ATOM 6219 C C . LEU A 1 45 ? -8.437 -6.198 22.856 1.00 0.00 42 LEU A C 4
ATOM 6220 O O . LEU A 1 45 ? -8.187 -7.127 23.642 1.00 0.00 42 LEU A O 4
ATOM 6236 N N . ARG A 1 46 ? -8.481 -4.909 23.222 1.00 0.00 43 ARG A N 4
ATOM 6237 C CA . ARG A 1 46 ? -8.293 -4.460 24.613 1.00 0.00 43 ARG A CA 4
ATOM 6238 C C . ARG A 1 46 ? -9.444 -4.954 25.521 1.00 0.00 43 ARG A C 4
ATOM 6239 O O . ARG A 1 46 ? -9.320 -4.950 26.743 1.00 0.00 43 ARG A O 4
ATOM 6260 N N . ASP A 1 47 ? -10.568 -5.368 24.894 1.00 0.00 44 ASP A N 4
ATOM 6261 C CA . ASP A 1 47 ? -11.741 -5.928 25.600 1.00 0.00 44 ASP A CA 4
ATOM 6262 C C . ASP A 1 47 ? -11.484 -7.384 26.077 1.00 0.00 44 ASP A C 4
ATOM 6263 O O . ASP A 1 47 ? -12.234 -7.917 26.906 1.00 0.00 44 ASP A O 4
ATOM 6272 N N . GLY A 1 48 ? -10.407 -8.006 25.556 1.00 0.00 45 GLY A N 4
ATOM 6273 C CA . GLY A 1 48 ? -10.071 -9.406 25.859 1.00 0.00 45 GLY A CA 4
ATOM 6274 C C . GLY A 1 48 ? -10.591 -10.361 24.794 1.00 0.00 45 GLY A C 4
ATOM 6275 O O . GLY A 1 48 ? -10.641 -11.574 25.002 1.00 0.00 45 GLY A O 4
ATOM 6279 N N . ARG A 1 49 ? -10.988 -9.792 23.644 1.00 0.00 46 ARG A N 4
ATOM 6280 C CA . ARG A 1 49 ? -11.442 -10.559 22.471 1.00 0.00 46 ARG A CA 4
ATOM 6281 C C . ARG A 1 49 ? -10.305 -10.627 21.443 1.00 0.00 46 ARG A C 4
ATOM 6282 O O . ARG A 1 49 ? -9.225 -10.058 21.665 1.00 0.00 46 ARG A O 4
ATOM 6303 N N . GLU A 1 50 ? -10.565 -11.306 20.317 1.00 0.00 47 GLU A N 4
ATOM 6304 C CA . GLU A 1 50 ? -9.626 -11.394 19.198 1.00 0.00 47 GLU A CA 4
ATOM 6305 C C . GLU A 1 50 ? -10.370 -11.443 17.861 1.00 0.00 47 GLU A C 4
ATOM 6306 O O . GLU A 1 50 ? -11.473 -11.969 17.762 1.00 0.00 47 GLU A O 4
ATOM 6318 N N . ASN A 1 51 ? -9.764 -10.808 16.855 1.00 0.00 48 ASN A N 4
ATOM 6319 C CA . ASN A 1 51 ? -10.172 -10.898 15.444 1.00 0.00 48 ASN A CA 4
ATOM 6320 C C . ASN A 1 51 ? -9.060 -11.628 14.677 1.00 0.00 48 ASN A C 4
ATOM 6321 O O . ASN A 1 51 ? -7.929 -11.732 15.162 1.00 0.00 48 ASN A O 4
ATOM 6332 N N . LEU A 1 52 ? -9.386 -12.147 13.490 1.00 0.00 49 LEU A N 4
ATOM 6333 C CA . LEU A 1 52 ? -8.409 -12.786 12.591 1.00 0.00 49 LEU A CA 4
ATOM 6334 C C . LEU A 1 52 ? -8.575 -12.161 11.211 1.00 0.00 49 LEU A C 4
ATOM 6335 O O . LEU A 1 52 ? -9.688 -11.837 10.808 1.00 0.00 49 LEU A O 4
ATOM 6351 N N . TYR A 1 53 ? -7.455 -11.950 10.523 1.00 0.00 50 TYR A N 4
ATOM 6352 C CA . TYR A 1 53 ? -7.391 -11.314 9.206 1.00 0.00 50 TYR A CA 4
ATOM 6353 C C . TYR A 1 53 ? -6.532 -12.175 8.287 1.00 0.00 50 TYR A C 4
ATOM 6354 O O . TYR A 1 53 ? -5.597 -12.817 8.755 1.00 0.00 50 TYR A O 4
ATOM 6372 N N . GLY A 1 54 ? -6.869 -12.200 6.995 1.00 0.00 51 GLY A N 4
ATOM 6373 C CA . GLY A 1 54 ? -6.152 -13.014 6.012 1.00 0.00 51 GLY A CA 4
ATOM 6374 C C . GLY A 1 54 ? -6.053 -12.312 4.668 1.00 0.00 51 GLY A C 4
ATOM 6375 O O . GLY A 1 54 ? -6.773 -11.330 4.443 1.00 0.00 51 GLY A O 4
ATOM 6379 N N . PRO A 1 55 ? -5.165 -12.784 3.738 1.00 0.00 52 PRO A N 4
ATOM 6380 C CA . PRO A 1 55 ? -5.009 -12.170 2.405 1.00 0.00 52 PRO A CA 4
ATOM 6381 C C . PRO A 1 55 ? -6.258 -12.418 1.524 1.00 0.00 52 PRO A C 4
ATOM 6382 O O . PRO A 1 55 ? -6.533 -13.553 1.112 1.00 0.00 52 PRO A O 4
ATOM 6393 N N . ALA A 1 56 ? -7.032 -11.339 1.292 1.00 0.00 53 ALA A N 4
ATOM 6394 C CA . ALA A 1 56 ? -8.259 -11.375 0.470 1.00 0.00 53 ALA A CA 4
ATOM 6395 C C . ALA A 1 56 ? -7.929 -11.712 -1.001 1.00 0.00 53 ALA A C 4
ATOM 6396 O O . ALA A 1 56 ? -6.791 -11.473 -1.451 1.00 0.00 53 ALA A O 4
ATOM 6403 N N . PRO A 1 57 ? -8.903 -12.304 -1.774 1.00 0.00 54 PRO A N 4
ATOM 6404 C CA . PRO A 1 57 ? -8.739 -12.522 -3.226 1.00 0.00 54 PRO A CA 4
ATOM 6405 C C . PRO A 1 57 ? -8.618 -11.173 -3.954 1.00 0.00 54 PRO A C 4
ATOM 6406 O O . PRO A 1 57 ? -9.545 -10.354 -3.913 1.00 0.00 54 PRO A O 4
ATOM 6417 N N . GLN A 1 58 ? -7.434 -10.924 -4.549 1.00 0.00 55 GLN A N 4
ATOM 6418 C CA . GLN A 1 58 ? -7.154 -9.666 -5.261 1.00 0.00 55 GLN A CA 4
ATOM 6419 C C . GLN A 1 58 ? -8.079 -9.540 -6.486 1.00 0.00 55 GLN A C 4
ATOM 6420 O O . GLN A 1 58 ? -8.284 -10.514 -7.218 1.00 0.00 55 GLN A O 4
ATOM 6434 N N . SER A 1 59 ? -8.672 -8.356 -6.661 1.00 0.00 56 SER A N 4
ATOM 6435 C CA . SER A 1 59 ? -9.463 -8.034 -7.849 1.00 0.00 56 SER A CA 4
ATOM 6436 C C . SER A 1 59 ? -8.492 -7.704 -8.993 1.00 0.00 56 SER A C 4
ATOM 6437 O O . SER A 1 59 ? -8.012 -6.571 -9.089 1.00 0.00 56 SER A O 4
ATOM 6445 N N . PHE A 1 60 ? -8.139 -8.727 -9.801 1.00 0.00 57 PHE A N 4
ATOM 6446 C CA . PHE A 1 60 ? -7.193 -8.572 -10.925 1.00 0.00 57 PHE A CA 4
ATOM 6447 C C . PHE A 1 60 ? -7.841 -8.931 -12.267 1.00 0.00 57 PHE A C 4
ATOM 6448 O O . PHE A 1 60 ? -8.709 -9.804 -12.338 1.00 0.00 57 PHE A O 4
ATOM 6465 N N . ALA A 1 61 ? -7.410 -8.222 -13.318 1.00 0.00 58 ALA A N 4
ATOM 6466 C CA . ALA A 1 61 ? -7.759 -8.522 -14.710 1.00 0.00 58 ALA A CA 4
ATOM 6467 C C . ALA A 1 61 ? -6.505 -9.054 -15.423 1.00 0.00 58 ALA A C 4
ATOM 6468 O O . ALA A 1 61 ? -5.602 -8.283 -15.767 1.00 0.00 58 ALA A O 4
ATOM 6475 N N . ASP A 1 62 ? -6.446 -10.392 -15.568 1.00 0.00 59 ASP A N 4
ATOM 6476 C CA . ASP A 1 62 ? -5.345 -11.125 -16.239 1.00 0.00 59 ASP A CA 4
ATOM 6477 C C . ASP A 1 62 ? -3.991 -10.893 -15.512 1.00 0.00 59 ASP A C 4
ATOM 6478 O O . ASP A 1 62 ? -2.933 -10.731 -16.141 1.00 0.00 59 ASP A O 4
ATOM 6487 N N . ASP A 1 63 ? -4.079 -10.858 -14.166 1.00 0.00 60 ASP A N 4
ATOM 6488 C CA . ASP A 1 63 ? -2.934 -10.762 -13.223 1.00 0.00 60 ASP A CA 4
ATOM 6489 C C . ASP A 1 63 ? -2.225 -9.396 -13.241 1.00 0.00 60 ASP A C 4
ATOM 6490 O O . ASP A 1 63 ? -1.180 -9.243 -12.599 1.00 0.00 60 ASP A O 4
ATOM 6499 N N . GLU A 1 64 ? -2.807 -8.401 -13.928 1.00 0.00 61 GLU A N 4
ATOM 6500 C CA . GLU A 1 64 ? -2.236 -7.042 -13.994 1.00 0.00 61 GLU A CA 4
ATOM 6501 C C . GLU A 1 64 ? -2.248 -6.367 -12.609 1.00 0.00 61 GLU A C 4
ATOM 6502 O O . GLU A 1 64 ? -1.207 -5.887 -12.135 1.00 0.00 61 GLU A O 4
ATOM 6514 N N . ASP A 1 65 ? -3.424 -6.380 -11.949 1.00 0.00 62 ASP A N 4
ATOM 6515 C CA . ASP A 1 65 ? -3.653 -5.676 -10.655 1.00 0.00 62 ASP A CA 4
ATOM 6516 C C . ASP A 1 65 ? -2.859 -6.288 -9.489 1.00 0.00 62 ASP A C 4
ATOM 6517 O O . ASP A 1 65 ? -2.831 -5.708 -8.406 1.00 0.00 62 ASP A O 4
ATOM 6526 N N . ILE A 1 66 ? -2.232 -7.464 -9.718 1.00 0.00 63 ILE A N 4
ATOM 6527 C CA . ILE A 1 66 ? -1.273 -8.075 -8.760 1.00 0.00 63 ILE A CA 4
ATOM 6528 C C . ILE A 1 66 ? -0.075 -7.122 -8.539 1.00 0.00 63 ILE A C 4
ATOM 6529 O O . ILE A 1 66 ? 0.476 -7.018 -7.437 1.00 0.00 63 ILE A O 4
ATOM 6545 N N . MET A 1 67 ? 0.294 -6.420 -9.614 1.00 0.00 64 MET A N 4
ATOM 6546 C CA . MET A 1 67 ? 1.432 -5.489 -9.651 1.00 0.00 64 MET A CA 4
ATOM 6547 C C . MET A 1 67 ? 0.963 -4.026 -9.576 1.00 0.00 64 MET A C 4
ATOM 6548 O O . MET A 1 67 ? 1.718 -3.160 -9.116 1.00 0.00 64 MET A O 4
ATOM 6562 N N . ARG A 1 68 ? -0.279 -3.745 -10.023 1.00 0.00 65 ARG A N 4
ATOM 6563 C CA . ARG A 1 68 ? -0.828 -2.361 -10.010 1.00 0.00 65 ARG A CA 4
ATOM 6564 C C . ARG A 1 68 ? -1.214 -1.941 -8.576 1.00 0.00 65 ARG A C 4
ATOM 6565 O O . ARG A 1 68 ? -1.191 -0.748 -8.242 1.00 0.00 65 ARG A O 4
ATOM 6586 N N . ALA A 1 69 ? -1.549 -2.941 -7.742 1.00 0.00 66 ALA A N 4
ATOM 6587 C CA . ALA A 1 69 ? -1.849 -2.761 -6.312 1.00 0.00 66 ALA A CA 4
ATOM 6588 C C . ALA A 1 69 ? -1.462 -4.041 -5.549 1.00 0.00 66 ALA A C 4
ATOM 6589 O O . ALA A 1 69 ? -1.429 -5.136 -6.133 1.00 0.00 66 ALA A O 4
ATOM 6596 N N . GLU A 1 70 ? -1.131 -3.889 -4.254 1.00 0.00 67 GLU A N 4
ATOM 6597 C CA . GLU A 1 70 ? -0.885 -5.039 -3.359 1.00 0.00 67 GLU A CA 4
ATOM 6598 C C . GLU A 1 70 ? -2.230 -5.716 -3.029 1.00 0.00 67 GLU A C 4
ATOM 6599 O O . GLU A 1 70 ? -3.279 -5.047 -3.013 1.00 0.00 67 GLU A O 4
ATOM 6611 N N . ARG A 1 71 ? -2.209 -7.043 -2.806 1.00 0.00 68 ARG A N 4
ATOM 6612 C CA . ARG A 1 71 ? -3.429 -7.799 -2.469 1.00 0.00 68 ARG A CA 4
ATOM 6613 C C . ARG A 1 71 ? -3.928 -7.393 -1.071 1.00 0.00 68 ARG A C 4
ATOM 6614 O O . ARG A 1 71 ? -3.191 -7.477 -0.077 1.00 0.00 68 ARG A O 4
ATOM 6635 N N . ARG A 1 72 ? -5.172 -6.905 -1.035 1.00 0.00 69 ARG A N 4
ATOM 6636 C CA . ARG A 1 72 ? -5.809 -6.392 0.176 1.00 0.00 69 ARG A CA 4
ATOM 6637 C C . ARG A 1 72 ? -6.167 -7.550 1.123 1.00 0.00 69 ARG A C 4
ATOM 6638 O O . ARG A 1 72 ? -6.091 -8.724 0.743 1.00 0.00 69 ARG A O 4
ATOM 6659 N N . PHE A 1 73 ? -6.511 -7.213 2.368 1.00 0.00 70 PHE A N 4
ATOM 6660 C CA . PHE A 1 73 ? -6.854 -8.200 3.403 1.00 0.00 70 PHE A CA 4
ATOM 6661 C C . PHE A 1 73 ? -8.357 -8.217 3.660 1.00 0.00 70 PHE A C 4
ATOM 6662 O O . PHE A 1 73 ? -9.102 -7.422 3.094 1.00 0.00 70 PHE A O 4
ATOM 6679 N N . GLU A 1 74 ? -8.779 -9.169 4.491 1.00 0.00 71 GLU A N 4
ATOM 6680 C CA . GLU A 1 74 ? -10.185 -9.391 4.846 1.00 0.00 71 GLU A CA 4
ATOM 6681 C C . GLU A 1 74 ? -10.278 -9.845 6.307 1.00 0.00 71 GLU A C 4
ATOM 6682 O O . GLU A 1 74 ? -9.295 -10.332 6.875 1.00 0.00 71 GLU A O 4
ATOM 6694 N N . THR A 1 75 ? -11.464 -9.695 6.901 1.00 0.00 72 THR A N 4
ATOM 6695 C CA . THR A 1 75 ? -11.718 -10.076 8.294 1.00 0.00 72 THR A CA 4
ATOM 6696 C C . THR A 1 75 ? -12.253 -11.528 8.344 1.00 0.00 72 THR A C 4
ATOM 6697 O O . THR A 1 75 ? -13.393 -11.786 7.944 1.00 0.00 72 THR A O 4
ATOM 6708 N N . ARG A 1 76 ? -11.392 -12.473 8.775 1.00 0.00 73 ARG A N 4
ATOM 6709 C CA . ARG A 1 76 ? -11.731 -13.904 8.866 1.00 0.00 73 ARG A CA 4
ATOM 6710 C C . ARG A 1 76 ? -12.650 -14.149 10.083 1.00 0.00 73 ARG A C 4
ATOM 6711 O O . ARG A 1 76 ? -13.811 -14.555 9.932 1.00 0.00 73 ARG A O 4
ATOM 6732 N N . LEU A 1 77 ? -12.118 -13.885 11.288 1.00 0.00 74 LEU A N 4
ATOM 6733 C CA . LEU A 1 77 ? -12.877 -13.988 12.555 1.00 0.00 74 LEU A CA 4
ATOM 6734 C C . LEU A 1 77 ? -13.024 -12.593 13.179 1.00 0.00 74 LEU A C 4
ATOM 6735 O O . LEU A 1 77 ? -12.254 -11.687 12.854 1.00 0.00 74 LEU A O 4
ATOM 6751 N N . ALA A 1 78 ? -14.006 -12.431 14.086 1.00 0.00 75 ALA A N 4
ATOM 6752 C CA . ALA A 1 78 ? -14.272 -11.146 14.744 1.00 0.00 75 ALA A CA 4
ATOM 6753 C C . ALA A 1 78 ? -14.903 -11.347 16.134 1.00 0.00 75 ALA A C 4
ATOM 6754 O O . ALA A 1 78 ? -15.958 -11.983 16.259 1.00 0.00 75 ALA A O 4
ATOM 6761 N N . GLY A 1 79 ? -14.220 -10.818 17.172 1.00 0.00 76 GLY A N 4
ATOM 6762 C CA . GLY A 1 79 ? -14.750 -10.767 18.543 1.00 0.00 76 GLY A CA 4
ATOM 6763 C C . GLY A 1 79 ? -14.796 -12.131 19.231 1.00 0.00 76 GLY A C 4
ATOM 6764 O O . GLY A 1 79 ? -15.602 -12.351 20.137 1.00 0.00 76 GLY A O 4
ATOM 6768 N N . VAL A 1 80 ? -13.906 -13.028 18.798 1.00 0.00 77 VAL A N 4
ATOM 6769 C CA . VAL A 1 80 ? -13.813 -14.412 19.289 1.00 0.00 77 VAL A CA 4
ATOM 6770 C C . VAL A 1 80 ? -12.681 -14.532 20.334 1.00 0.00 77 VAL A C 4
ATOM 6771 O O . VAL A 1 80 ? -12.187 -13.518 20.829 1.00 0.00 77 VAL A O 4
ATOM 6784 N N . GLU A 1 81 ? -12.305 -15.771 20.697 1.00 0.00 78 GLU A N 4
ATOM 6785 C CA . GLU A 1 81 ? -11.189 -16.037 21.632 1.00 0.00 78 GLU A CA 4
ATOM 6786 C C . GLU A 1 81 ? -9.971 -16.607 20.884 1.00 0.00 78 GLU A C 4
ATOM 6787 O O . GLU A 1 81 ? -10.072 -16.980 19.710 1.00 0.00 78 GLU A O 4
ATOM 6799 N N . GLY A 1 82 ? -8.833 -16.701 21.603 1.00 0.00 79 GLY A N 4
ATOM 6800 C CA . GLY A 1 82 ? -7.575 -17.226 21.053 1.00 0.00 79 GLY A CA 4
ATOM 6801 C C . GLY A 1 82 ? -7.637 -18.699 20.660 1.00 0.00 79 GLY A C 4
ATOM 6802 O O . GLY A 1 82 ? -6.786 -19.182 19.912 1.00 0.00 79 GLY A O 4
ATOM 6806 N N . GLU A 1 83 ? -8.641 -19.410 21.194 1.00 0.00 80 GLU A N 4
ATOM 6807 C CA . GLU A 1 83 ? -8.923 -20.811 20.845 1.00 0.00 80 GLU A CA 4
ATOM 6808 C C . GLU A 1 83 ? -9.458 -20.906 19.403 1.00 0.00 80 GLU A C 4
ATOM 6809 O O . GLU A 1 83 ? -9.066 -21.795 18.644 1.00 0.00 80 GLU A O 4
ATOM 6821 N N . GLU A 1 84 ? -10.355 -19.962 19.045 1.00 0.00 81 GLU A N 4
ATOM 6822 C CA . GLU A 1 84 ? -10.945 -19.865 17.695 1.00 0.00 81 GLU A CA 4
ATOM 6823 C C . GLU A 1 84 ? -9.900 -19.390 16.679 1.00 0.00 81 GLU A C 4
ATOM 6824 O O . GLU A 1 84 ? -9.884 -19.837 15.519 1.00 0.00 81 GLU A O 4
ATOM 6836 N N . ILE A 1 85 ? -9.033 -18.476 17.137 1.00 0.00 82 ILE A N 4
ATOM 6837 C CA . ILE A 1 85 ? -7.917 -17.961 16.342 1.00 0.00 82 ILE A CA 4
ATOM 6838 C C . ILE A 1 85 ? -6.963 -19.118 15.973 1.00 0.00 82 ILE A C 4
ATOM 6839 O O . ILE A 1 85 ? -6.744 -19.398 14.791 1.00 0.00 82 ILE A O 4
ATOM 6855 N N . ALA A 1 86 ? -6.475 -19.821 17.009 1.00 0.00 83 ALA A N 4
ATOM 6856 C CA . ALA A 1 86 ? -5.544 -20.961 16.864 1.00 0.00 83 ALA A CA 4
ATOM 6857 C C . ALA A 1 86 ? -6.196 -22.122 16.093 1.00 0.00 83 ALA A C 4
ATOM 6858 O O . ALA A 1 86 ? -5.502 -22.896 15.414 1.00 0.00 83 ALA A O 4
ATOM 6865 N N . ALA A 1 87 ? -7.540 -22.220 16.210 1.00 0.00 84 ALA A N 4
ATOM 6866 C CA . ALA A 1 87 ? -8.341 -23.221 15.484 1.00 0.00 84 ALA A CA 4
ATOM 6867 C C . ALA A 1 87 ? -8.167 -23.064 13.973 1.00 0.00 84 ALA A C 4
ATOM 6868 O O . ALA A 1 87 ? -7.981 -24.052 13.276 1.00 0.00 84 ALA A O 4
ATOM 6875 N N . LEU A 1 88 ? -8.217 -21.809 13.479 1.00 0.00 85 LEU A N 4
ATOM 6876 C CA . LEU A 1 88 ? -8.044 -21.528 12.043 1.00 0.00 85 LEU A CA 4
ATOM 6877 C C . LEU A 1 88 ? -6.559 -21.567 11.642 1.00 0.00 85 LEU A C 4
ATOM 6878 O O . LEU A 1 88 ? -6.224 -22.075 10.571 1.00 0.00 85 LEU A O 4
ATOM 6894 N N . LEU A 1 89 ? -5.683 -21.001 12.498 1.00 0.00 86 LEU A N 4
ATOM 6895 C CA . LEU A 1 89 ? -4.222 -20.918 12.231 1.00 0.00 86 LEU A CA 4
ATOM 6896 C C . LEU A 1 89 ? -3.629 -22.312 11.953 1.00 0.00 86 LEU A C 4
ATOM 6897 O O . LEU A 1 89 ? -2.720 -22.453 11.131 1.00 0.00 86 LEU A O 4
ATOM 6913 N N . GLU A 1 90 ? -4.186 -23.341 12.628 1.00 0.00 87 GLU A N 4
ATOM 6914 C CA . GLU A 1 90 ? -3.736 -24.739 12.472 1.00 0.00 87 GLU A CA 4
ATOM 6915 C C . GLU A 1 90 ? -4.275 -25.330 11.153 1.00 0.00 87 GLU A C 4
ATOM 6916 O O . GLU A 1 90 ? -3.629 -26.199 10.546 1.00 0.00 87 GLU A O 4
ATOM 6928 N N . ARG A 1 91 ? -5.468 -24.858 10.724 1.00 0.00 88 ARG A N 4
ATOM 6929 C CA . ARG A 1 91 ? -6.117 -25.333 9.491 1.00 0.00 88 ARG A CA 4
ATOM 6930 C C . ARG A 1 91 ? -5.398 -24.753 8.255 1.00 0.00 88 ARG A C 4
ATOM 6931 O O . ARG A 1 91 ? -5.219 -25.438 7.244 1.00 0.00 88 ARG A O 4
ATOM 6952 N N . GLU A 1 92 ? -4.996 -23.476 8.361 1.00 0.00 89 GLU A N 4
ATOM 6953 C CA . GLU A 1 92 ? -4.325 -22.742 7.278 1.00 0.00 89 GLU A CA 4
ATOM 6954 C C . GLU A 1 92 ? -2.875 -23.187 7.134 1.00 0.00 89 GLU A C 4
ATOM 6955 O O . GLU A 1 92 ? -2.376 -23.288 6.023 1.00 0.00 89 GLU A O 4
ATOM 6967 N N . ARG A 1 93 ? -2.203 -23.439 8.273 1.00 0.00 90 ARG A N 4
ATOM 6968 C CA . ARG A 1 93 ? -0.811 -23.961 8.271 1.00 0.00 90 ARG A CA 4
ATOM 6969 C C . ARG A 1 93 ? -0.744 -25.383 7.677 1.00 0.00 90 ARG A C 4
ATOM 6970 O O . ARG A 1 93 ? 0.287 -25.784 7.119 1.00 0.00 90 ARG A O 4
ATOM 6991 N N . ARG A 1 94 ? -1.852 -26.134 7.822 1.00 0.00 91 ARG A N 4
ATOM 6992 C CA . ARG A 1 94 ? -1.995 -27.504 7.289 1.00 0.00 91 ARG A CA 4
ATOM 6993 C C . ARG A 1 94 ? -1.840 -27.520 5.752 1.00 0.00 91 ARG A C 4
ATOM 6994 O O . ARG A 1 94 ? -1.159 -28.390 5.190 1.00 0.00 91 ARG A O 4
ATOM 7015 N N . PHE A 1 95 ? -2.466 -26.539 5.092 1.00 0.00 92 PHE A N 4
ATOM 7016 C CA . PHE A 1 95 ? -2.380 -26.369 3.634 1.00 0.00 92 PHE A CA 4
ATOM 7017 C C . PHE A 1 95 ? -1.088 -25.617 3.262 1.00 0.00 92 PHE A C 4
ATOM 7018 O O . PHE A 1 95 ? -0.280 -26.099 2.459 1.00 0.00 92 PHE A O 4
ATOM 7035 N N . ASP A 1 96 ? -0.899 -24.446 3.877 1.00 0.00 93 ASP A N 4
ATOM 7036 C CA . ASP A 1 96 ? 0.255 -23.561 3.630 1.00 0.00 93 ASP A CA 4
ATOM 7037 C C . ASP A 1 96 ? 0.856 -23.117 4.961 1.00 0.00 93 ASP A C 4
ATOM 7038 O O . ASP A 1 96 ? 0.336 -22.209 5.611 1.00 0.00 93 ASP A O 4
ATOM 7047 N N . SER A 1 97 ? 1.961 -23.764 5.362 1.00 0.00 94 SER A N 4
ATOM 7048 C CA . SER A 1 97 ? 2.765 -23.352 6.531 1.00 0.00 94 SER A CA 4
ATOM 7049 C C . SER A 1 97 ? 3.593 -22.081 6.199 1.00 0.00 94 SER A C 4
ATOM 7050 O O . SER A 1 97 ? 4.303 -21.535 7.048 1.00 0.00 94 SER A O 4
ATOM 7058 N N . ASP A 1 98 ? 3.469 -21.623 4.939 1.00 0.00 95 ASP A N 4
ATOM 7059 C CA . ASP A 1 98 ? 4.054 -20.379 4.424 1.00 0.00 95 ASP A CA 4
ATOM 7060 C C . ASP A 1 98 ? 3.310 -19.120 4.934 1.00 0.00 95 ASP A C 4
ATOM 7061 O O . ASP A 1 98 ? 3.636 -18.005 4.501 1.00 0.00 95 ASP A O 4
ATOM 7070 N N . LEU A 1 99 ? 2.307 -19.287 5.835 1.00 0.00 96 LEU A N 4
ATOM 7071 C CA . LEU A 1 99 ? 1.602 -18.137 6.433 1.00 0.00 96 LEU A CA 4
ATOM 7072 C C . LEU A 1 99 ? 2.449 -17.512 7.552 1.00 0.00 96 LEU A C 4
ATOM 7073 O O . LEU A 1 99 ? 3.248 -18.198 8.210 1.00 0.00 96 LEU A O 4
ATOM 7089 N N . TRP A 1 100 ? 2.264 -16.205 7.740 1.00 0.00 97 TRP A N 4
ATOM 7090 C CA . TRP A 1 100 ? 2.872 -15.445 8.827 1.00 0.00 97 TRP A CA 4
ATOM 7091 C C . TRP A 1 100 ? 1.780 -15.148 9.851 1.00 0.00 97 TRP A C 4
ATOM 7092 O O . TRP A 1 100 ? 0.744 -14.582 9.495 1.00 0.00 97 TRP A O 4
ATOM 7113 N N . VAL A 1 101 ? 2.013 -15.508 11.113 1.00 0.00 98 VAL A N 4
ATOM 7114 C CA . VAL A 1 101 ? 1.056 -15.247 12.193 1.00 0.00 98 VAL A CA 4
ATOM 7115 C C . VAL A 1 101 ? 1.579 -14.068 13.000 1.00 0.00 98 VAL A C 4
ATOM 7116 O O . VAL A 1 101 ? 2.684 -14.126 13.537 1.00 0.00 98 VAL A O 4
ATOM 7129 N N . VAL A 1 102 ? 0.804 -12.980 13.027 1.00 0.00 99 VAL A N 4
ATOM 7130 C CA . VAL A 1 102 ? 1.209 -11.726 13.690 1.00 0.00 99 VAL A CA 4
ATOM 7131 C C . VAL A 1 102 ? 0.155 -11.340 14.727 1.00 0.00 99 VAL A C 4
ATOM 7132 O O . VAL A 1 102 ? -0.996 -11.099 14.358 1.00 0.00 99 VAL A O 4
ATOM 7145 N N . GLU A 1 103 ? 0.525 -11.290 16.017 1.00 0.00 100 GLU A N 4
ATOM 7146 C CA . GLU A 1 103 ? -0.385 -10.790 17.059 1.00 0.00 100 GLU A CA 4
ATOM 7147 C C . GLU A 1 103 ? -0.233 -9.272 17.155 1.00 0.00 100 GLU A C 4
ATOM 7148 O O . GLU A 1 103 ? 0.879 -8.764 17.308 1.00 0.00 100 GLU A O 4
ATOM 7160 N N . ILE A 1 104 ? -1.347 -8.545 16.976 1.00 0.00 101 ILE A N 4
ATOM 7161 C CA . ILE A 1 104 ? -1.380 -7.089 17.133 1.00 0.00 101 ILE A CA 4
ATOM 7162 C C . ILE A 1 104 ? -2.366 -6.730 18.264 1.00 0.00 101 ILE A C 4
ATOM 7163 O O . ILE A 1 104 ? -3.545 -7.061 18.203 1.00 0.00 101 ILE A O 4
ATOM 7179 N N . GLU A 1 105 ? -1.873 -6.052 19.305 1.00 0.00 102 GLU A N 4
ATOM 7180 C CA . GLU A 1 105 ? -2.677 -5.708 20.483 1.00 0.00 102 GLU A CA 4
ATOM 7181 C C . GLU A 1 105 ? -3.197 -4.285 20.278 1.00 0.00 102 GLU A C 4
ATOM 7182 O O . GLU A 1 105 ? -2.453 -3.315 20.462 1.00 0.00 102 GLU A O 4
ATOM 7194 N N . THR A 1 106 ? -4.466 -4.177 19.886 1.00 0.00 103 THR A N 4
ATOM 7195 C CA . THR A 1 106 ? -5.099 -2.892 19.577 1.00 0.00 103 THR A CA 4
ATOM 7196 C C . THR A 1 106 ? -6.629 -2.983 19.707 1.00 0.00 103 THR A C 4
ATOM 7197 O O . THR A 1 106 ? -7.220 -4.065 19.635 1.00 0.00 103 THR A O 4
ATOM 7208 N N . ASP A 1 107 ? -7.246 -1.812 19.903 1.00 0.00 104 ASP A N 4
ATOM 7209 C CA . ASP A 1 107 ? -8.698 -1.646 20.077 1.00 0.00 104 ASP A CA 4
ATOM 7210 C C . ASP A 1 107 ? -9.441 -1.681 18.726 1.00 0.00 104 ASP A C 4
ATOM 7211 O O . ASP A 1 107 ? -10.609 -2.076 18.654 1.00 0.00 104 ASP A O 4
ATOM 7220 N N . GLU A 1 108 ? -8.746 -1.252 17.664 1.00 0.00 105 GLU A N 4
ATOM 7221 C CA . GLU A 1 108 ? -9.315 -1.139 16.309 1.00 0.00 105 GLU A CA 4
ATOM 7222 C C . GLU A 1 108 ? -8.381 -1.785 15.277 1.00 0.00 105 GLU A C 4
ATOM 7223 O O . GLU A 1 108 ? -7.334 -2.336 15.629 1.00 0.00 105 GLU A O 4
ATOM 7235 N N . ILE A 1 109 ? -8.749 -1.666 13.987 1.00 0.00 106 ILE A N 4
ATOM 7236 C CA . ILE A 1 109 ? -7.983 -2.255 12.883 1.00 0.00 106 ILE A CA 4
ATOM 7237 C C . ILE A 1 109 ? -7.764 -1.239 11.732 1.00 0.00 106 ILE A C 4
ATOM 7238 O O . ILE A 1 109 ? -6.780 -1.338 10.991 1.00 0.00 106 ILE A O 4
ATOM 7254 N N . GLY A 1 110 ? -8.643 -0.221 11.656 1.00 0.00 107 GLY A N 4
ATOM 7255 C CA . GLY A 1 110 ? -8.808 0.586 10.442 1.00 0.00 107 GLY A CA 4
ATOM 7256 C C . GLY A 1 110 ? -7.606 1.461 10.093 1.00 0.00 107 GLY A C 4
ATOM 7257 O O . GLY A 1 110 ? -7.311 1.670 8.913 1.00 0.00 107 GLY A O 4
ATOM 7261 N N . THR A 1 111 ? -6.914 1.971 11.118 1.00 0.00 108 THR A N 4
ATOM 7262 C CA . THR A 1 111 ? -5.743 2.853 10.937 1.00 0.00 108 THR A CA 4
ATOM 7263 C C . THR A 1 111 ? -4.437 2.056 10.705 1.00 0.00 108 THR A C 4
ATOM 7264 O O . THR A 1 111 ? -3.449 2.608 10.203 1.00 0.00 108 THR A O 4
ATOM 7275 N N . LEU A 1 112 ? -4.442 0.746 11.042 1.00 0.00 109 LEU A N 4
ATOM 7276 C CA . LEU A 1 112 ? -3.200 -0.054 11.157 1.00 0.00 109 LEU A CA 4
ATOM 7277 C C . LEU A 1 112 ? -3.226 -1.362 10.325 1.00 0.00 109 LEU A C 4
ATOM 7278 O O . LEU A 1 112 ? -2.275 -2.153 10.389 1.00 0.00 109 LEU A O 4
ATOM 7294 N N . LEU A 1 113 ? -4.303 -1.556 9.543 1.00 0.00 110 LEU A N 4
ATOM 7295 C CA . LEU A 1 113 ? -4.426 -2.656 8.561 1.00 0.00 110 LEU A CA 4
ATOM 7296 C C . LEU A 1 113 ? -5.630 -2.379 7.641 1.00 0.00 110 LEU A C 4
ATOM 7297 O O . LEU A 1 113 ? -6.726 -2.055 8.119 1.00 0.00 110 LEU A O 4
ATOM 7313 N N . THR A 1 114 ? -5.406 -2.508 6.321 1.00 0.00 111 THR A N 4
ATOM 7314 C CA . THR A 1 114 ? -6.428 -2.249 5.296 1.00 0.00 111 THR A CA 4
ATOM 7315 C C . THR A 1 114 ? -7.182 -3.551 4.948 1.00 0.00 111 THR A C 4
ATOM 7316 O O . THR A 1 114 ? -6.559 -4.584 4.671 1.00 0.00 111 THR A O 4
ATOM 7327 N N . LEU A 1 115 ? -8.528 -3.472 4.946 1.00 0.00 112 LEU A N 4
ATOM 7328 C CA . LEU A 1 115 ? -9.423 -4.620 4.684 1.00 0.00 112 LEU A CA 4
ATOM 7329 C C . LEU A 1 115 ? -10.448 -4.265 3.598 1.00 0.00 112 LEU A C 4
ATOM 7330 O O . LEU A 1 115 ? -10.709 -3.086 3.339 1.00 0.00 112 LEU A O 4
ATOM 7346 N N . VAL A 1 116 ? -11.005 -5.305 2.964 1.00 0.00 113 VAL A N 4
ATOM 7347 C CA . VAL A 1 116 ? -12.126 -5.191 2.018 1.00 0.00 113 VAL A CA 4
ATOM 7348 C C . VAL A 1 116 ? -13.463 -5.343 2.773 1.00 0.00 113 VAL A C 4
ATOM 7349 O O . VAL A 1 116 ? -14.491 -4.805 2.347 1.00 0.00 113 VAL A O 4
ATOM 7362 N N . ASP A 1 117 ? -13.418 -6.081 3.908 1.00 0.00 114 ASP A N 4
ATOM 7363 C CA . ASP A 1 117 ? -14.599 -6.396 4.730 1.00 0.00 114 ASP A CA 4
ATOM 7364 C C . ASP A 1 117 ? -15.027 -5.168 5.551 1.00 0.00 114 ASP A C 4
ATOM 7365 O O . ASP A 1 117 ? -16.099 -4.598 5.317 1.00 0.00 114 ASP A O 4
ATOM 7374 N N . GLN A 1 118 ? -14.169 -4.780 6.514 1.00 0.00 115 GLN A N 4
ATOM 7375 C CA . GLN A 1 118 ? -14.412 -3.622 7.391 1.00 0.00 115 GLN A CA 4
ATOM 7376 C C . GLN A 1 118 ? -14.420 -2.307 6.576 1.00 0.00 115 GLN A C 4
ATOM 7377 O O . GLN A 1 118 ? -13.637 -2.180 5.619 1.00 0.00 115 GLN A O 4
ATOM 7391 N N . PRO A 1 119 ? -15.304 -1.311 6.939 1.00 0.00 116 PRO A N 4
ATOM 7392 C CA . PRO A 1 119 ? -15.444 -0.040 6.182 1.00 0.00 116 PRO A CA 4
ATOM 7393 C C . PRO A 1 119 ? -14.138 0.790 6.161 1.00 0.00 116 PRO A C 4
ATOM 7394 O O . PRO A 1 119 ? -13.260 0.626 7.022 1.00 0.00 116 PRO A O 4
ATOM 7405 N N . GLN A 1 120 ? -14.021 1.666 5.147 1.00 0.00 117 GLN A N 4
ATOM 7406 C CA . GLN A 1 120 ? -12.921 2.646 5.043 1.00 0.00 117 GLN A CA 4
ATOM 7407 C C . GLN A 1 120 ? -13.114 3.775 6.081 1.00 0.00 117 GLN A C 4
ATOM 7408 O O . GLN A 1 120 ? -12.172 4.504 6.408 1.00 0.00 117 GLN A O 4
ATOM 7422 N N . ALA A 1 121 ? -14.360 3.906 6.570 1.00 0.00 118 ALA A N 4
ATOM 7423 C CA . ALA A 1 121 ? -14.715 4.799 7.672 1.00 0.00 118 ALA A CA 4
ATOM 7424 C C . ALA A 1 121 ? -14.296 4.144 9.011 1.00 0.00 118 ALA A C 4
ATOM 7425 O O . ALA A 1 121 ? -13.436 4.704 9.720 1.00 0.00 118 ALA A O 4
ATOM 7433 N N . MET A 1 4 ? 2.776 -0.193 0.044 1.00 0.00 1 MET A N 5
ATOM 7434 C CA . MET A 1 4 ? 2.336 0.351 -1.261 1.00 0.00 1 MET A CA 5
ATOM 7435 C C . MET A 1 4 ? 2.774 -0.591 -2.391 1.00 0.00 1 MET A C 5
ATOM 7436 O O . MET A 1 4 ? 3.878 -0.450 -2.935 1.00 0.00 1 MET A O 5
ATOM 7450 N N . ARG A 1 5 ? 1.907 -1.596 -2.682 1.00 0.00 2 ARG A N 5
ATOM 7451 C CA . ARG A 1 5 ? 2.132 -2.638 -3.721 1.00 0.00 2 ARG A CA 5
ATOM 7452 C C . ARG A 1 5 ? 3.391 -3.481 -3.422 1.00 0.00 2 ARG A C 5
ATOM 7453 O O . ARG A 1 5 ? 4.002 -4.070 -4.323 1.00 0.00 2 ARG A O 5
ATOM 7474 N N . LEU A 1 6 ? 3.715 -3.580 -2.124 1.00 0.00 3 LEU A N 5
ATOM 7475 C CA . LEU A 1 6 ? 4.914 -4.276 -1.633 1.00 0.00 3 LEU A CA 5
ATOM 7476 C C . LEU A 1 6 ? 4.603 -5.770 -1.366 1.00 0.00 3 LEU A C 5
ATOM 7477 O O . LEU A 1 6 ? 3.436 -6.191 -1.403 1.00 0.00 3 LEU A O 5
ATOM 7493 N N . LYS A 1 7 ? 5.662 -6.550 -1.102 1.00 0.00 4 LYS A N 5
ATOM 7494 C CA . LYS A 1 7 ? 5.572 -8.018 -0.940 1.00 0.00 4 LYS A CA 5
ATOM 7495 C C . LYS A 1 7 ? 5.034 -8.405 0.463 1.00 0.00 4 LYS A C 5
ATOM 7496 O O . LYS A 1 7 ? 4.795 -7.527 1.299 1.00 0.00 4 LYS A O 5
ATOM 7515 N N . SER A 1 8 ? 4.888 -9.728 0.707 1.00 0.00 5 SER A N 5
ATOM 7516 C CA . SER A 1 8 ? 4.368 -10.295 1.980 1.00 0.00 5 SER A CA 5
ATOM 7517 C C . SER A 1 8 ? 5.209 -9.820 3.190 1.00 0.00 5 SER A C 5
ATOM 7518 O O . SER A 1 8 ? 4.680 -9.260 4.152 1.00 0.00 5 SER A O 5
ATOM 7526 N N . GLU A 1 9 ? 6.530 -10.050 3.077 1.00 0.00 6 GLU A N 5
ATOM 7527 C CA . GLU A 1 9 ? 7.537 -9.720 4.106 1.00 0.00 6 GLU A CA 5
ATOM 7528 C C . GLU A 1 9 ? 7.516 -8.220 4.439 1.00 0.00 6 GLU A C 5
ATOM 7529 O O . GLU A 1 9 ? 7.347 -7.819 5.600 1.00 0.00 6 GLU A O 5
ATOM 7541 N N . MET A 1 10 ? 7.659 -7.410 3.380 1.00 0.00 7 MET A N 5
ATOM 7542 C CA . MET A 1 10 ? 7.771 -5.949 3.480 1.00 0.00 7 MET A CA 5
ATOM 7543 C C . MET A 1 10 ? 6.452 -5.333 3.998 1.00 0.00 7 MET A C 5
ATOM 7544 O O . MET A 1 10 ? 6.468 -4.281 4.645 1.00 0.00 7 MET A O 5
ATOM 7558 N N . PHE A 1 11 ? 5.310 -6.018 3.735 1.00 0.00 8 PHE A N 5
ATOM 7559 C CA . PHE A 1 11 ? 3.995 -5.598 4.265 1.00 0.00 8 PHE A CA 5
ATOM 7560 C C . PHE A 1 11 ? 3.966 -5.766 5.784 1.00 0.00 8 PHE A C 5
ATOM 7561 O O . PHE A 1 11 ? 3.575 -4.846 6.488 1.00 0.00 8 PHE A O 5
ATOM 7578 N N . VAL A 1 12 ? 4.390 -6.950 6.262 1.00 0.00 9 VAL A N 5
ATOM 7579 C CA . VAL A 1 12 ? 4.387 -7.298 7.702 1.00 0.00 9 VAL A CA 5
ATOM 7580 C C . VAL A 1 12 ? 5.236 -6.312 8.520 1.00 0.00 9 VAL A C 5
ATOM 7581 O O . VAL A 1 12 ? 4.771 -5.775 9.530 1.00 0.00 9 VAL A O 5
ATOM 7594 N N . SER A 1 13 ? 6.462 -6.055 8.037 1.00 0.00 10 SER A N 5
ATOM 7595 C CA . SER A 1 13 ? 7.404 -5.113 8.667 1.00 0.00 10 SER A CA 5
ATOM 7596 C C . SER A 1 13 ? 6.787 -3.702 8.775 1.00 0.00 10 SER A C 5
ATOM 7597 O O . SER A 1 13 ? 6.894 -3.042 9.812 1.00 0.00 10 SER A O 5
ATOM 7605 N N . ALA A 1 14 ? 6.098 -3.283 7.703 1.00 0.00 11 ALA A N 5
ATOM 7606 C CA . ALA A 1 14 ? 5.416 -1.979 7.645 1.00 0.00 11 ALA A CA 5
ATOM 7607 C C . ALA A 1 14 ? 4.144 -1.961 8.522 1.00 0.00 11 ALA A C 5
ATOM 7608 O O . ALA A 1 14 ? 3.828 -0.948 9.135 1.00 0.00 11 ALA A O 5
ATOM 7615 N N . LEU A 1 15 ? 3.467 -3.117 8.601 1.00 0.00 12 LEU A N 5
ATOM 7616 C CA . LEU A 1 15 ? 2.194 -3.313 9.342 1.00 0.00 12 LEU A CA 5
ATOM 7617 C C . LEU A 1 15 ? 2.409 -3.135 10.847 1.00 0.00 12 LEU A C 5
ATOM 7618 O O . LEU A 1 15 ? 1.602 -2.515 11.551 1.00 0.00 12 LEU A O 5
ATOM 7634 N N . ILE A 1 16 ? 3.524 -3.684 11.309 1.00 0.00 13 ILE A N 5
ATOM 7635 C CA . ILE A 1 16 ? 3.966 -3.593 12.698 1.00 0.00 13 ILE A CA 5
ATOM 7636 C C . ILE A 1 16 ? 4.300 -2.130 13.057 1.00 0.00 13 ILE A C 5
ATOM 7637 O O . ILE A 1 16 ? 4.018 -1.670 14.158 1.00 0.00 13 ILE A O 5
ATOM 7653 N N . ARG A 1 17 ? 4.851 -1.395 12.085 1.00 0.00 14 ARG A N 5
ATOM 7654 C CA . ARG A 1 17 ? 5.169 0.045 12.238 1.00 0.00 14 ARG A CA 5
ATOM 7655 C C . ARG A 1 17 ? 3.889 0.914 12.189 1.00 0.00 14 ARG A C 5
ATOM 7656 O O . ARG A 1 17 ? 3.838 1.978 12.821 1.00 0.00 14 ARG A O 5
ATOM 7677 N N . ARG A 1 18 ? 2.855 0.436 11.457 1.00 0.00 15 ARG A N 5
ATOM 7678 C CA . ARG A 1 18 ? 1.541 1.118 11.360 1.00 0.00 15 ARG A CA 5
ATOM 7679 C C . ARG A 1 18 ? 0.859 1.216 12.736 1.00 0.00 15 ARG A C 5
ATOM 7680 O O . ARG A 1 18 ? 0.289 2.259 13.091 1.00 0.00 15 ARG A O 5
ATOM 7701 N N . VAL A 1 19 ? 0.911 0.110 13.499 1.00 0.00 16 VAL A N 5
ATOM 7702 C CA . VAL A 1 19 ? 0.241 0.029 14.806 1.00 0.00 16 VAL A CA 5
ATOM 7703 C C . VAL A 1 19 ? 0.980 0.884 15.858 1.00 0.00 16 VAL A C 5
ATOM 7704 O O . VAL A 1 19 ? 0.341 1.494 16.707 1.00 0.00 16 VAL A O 5
ATOM 7717 N N . PHE A 1 20 ? 2.335 0.922 15.785 1.00 0.00 17 PHE A N 5
ATOM 7718 C CA . PHE A 1 20 ? 3.164 1.725 16.708 1.00 0.00 17 PHE A CA 5
ATOM 7719 C C . PHE A 1 20 ? 2.953 3.224 16.438 1.00 0.00 17 PHE A C 5
ATOM 7720 O O . PHE A 1 20 ? 3.054 4.046 17.358 1.00 0.00 17 PHE A O 5
ATOM 7737 N N . ALA A 1 21 ? 2.640 3.559 15.171 1.00 0.00 18 ALA A N 5
ATOM 7738 C CA . ALA A 1 21 ? 2.233 4.919 14.780 1.00 0.00 18 ALA A CA 5
ATOM 7739 C C . ALA A 1 21 ? 0.880 5.287 15.427 1.00 0.00 18 ALA A C 5
ATOM 7740 O O . ALA A 1 21 ? 0.650 6.445 15.788 1.00 0.00 18 ALA A O 5
ATOM 7747 N N . ALA A 1 22 ? 0.000 4.273 15.578 1.00 0.00 19 ALA A N 5
ATOM 7748 C CA . ALA A 1 22 ? -1.304 4.411 16.275 1.00 0.00 19 ALA A CA 5
ATOM 7749 C C . ALA A 1 22 ? -1.156 4.264 17.808 1.00 0.00 19 ALA A C 5
ATOM 7750 O O . ALA A 1 22 ? -2.113 4.502 18.554 1.00 0.00 19 ALA A O 5
ATOM 7757 N N . GLY A 1 23 ? 0.038 3.841 18.268 1.00 0.00 20 GLY A N 5
ATOM 7758 C CA . GLY A 1 23 ? 0.335 3.692 19.703 1.00 0.00 20 GLY A CA 5
ATOM 7759 C C . GLY A 1 23 ? 0.166 2.258 20.214 1.00 0.00 20 GLY A C 5
ATOM 7760 O O . GLY A 1 23 ? 0.567 1.954 21.343 1.00 0.00 20 GLY A O 5
ATOM 7764 N N . GLY A 1 24 ? -0.419 1.379 19.369 1.00 0.00 21 GLY A N 5
ATOM 7765 C CA . GLY A 1 24 ? -0.633 -0.034 19.710 1.00 0.00 21 GLY A CA 5
ATOM 7766 C C . GLY A 1 24 ? 0.631 -0.875 19.526 1.00 0.00 21 GLY A C 5
ATOM 7767 O O . GLY A 1 24 ? 1.680 -0.346 19.150 1.00 0.00 21 GLY A O 5
ATOM 7771 N N . PHE A 1 25 ? 0.519 -2.192 19.753 1.00 0.00 22 PHE A N 5
ATOM 7772 C CA . PHE A 1 25 ? 1.668 -3.131 19.753 1.00 0.00 22 PHE A CA 5
ATOM 7773 C C . PHE A 1 25 ? 1.567 -4.105 18.566 1.00 0.00 22 PHE A C 5
ATOM 7774 O O . PHE A 1 25 ? 0.474 -4.344 18.061 1.00 0.00 22 PHE A O 5
ATOM 7791 N N . ALA A 1 26 ? 2.725 -4.625 18.108 1.00 0.00 23 ALA A N 5
ATOM 7792 C CA . ALA A 1 26 ? 2.792 -5.701 17.099 1.00 0.00 23 ALA A CA 5
ATOM 7793 C C . ALA A 1 26 ? 4.150 -6.402 17.108 1.00 0.00 23 ALA A C 5
ATOM 7794 O O . ALA A 1 26 ? 5.135 -5.869 17.644 1.00 0.00 23 ALA A O 5
ATOM 7801 N N . ALA A 1 27 ? 4.165 -7.591 16.469 1.00 0.00 24 ALA A N 5
ATOM 7802 C CA . ALA A 1 27 ? 5.348 -8.440 16.307 1.00 0.00 24 ALA A CA 5
ATOM 7803 C C . ALA A 1 27 ? 4.971 -9.654 15.457 1.00 0.00 24 ALA A C 5
ATOM 7804 O O . ALA A 1 27 ? 3.904 -10.245 15.659 1.00 0.00 24 ALA A O 5
ATOM 7811 N N . VAL A 1 28 ? 5.827 -10.010 14.493 1.00 0.00 25 VAL A N 5
ATOM 7812 C CA . VAL A 1 28 ? 5.612 -11.191 13.650 1.00 0.00 25 VAL A CA 5
ATOM 7813 C C . VAL A 1 28 ? 6.110 -12.461 14.378 1.00 0.00 25 VAL A C 5
ATOM 7814 O O . VAL A 1 28 ? 7.278 -12.559 14.766 1.00 0.00 25 VAL A O 5
ATOM 7827 N N . GLU A 1 29 ? 5.181 -13.394 14.601 1.00 0.00 26 GLU A N 5
ATOM 7828 C CA . GLU A 1 29 ? 5.452 -14.703 15.198 1.00 0.00 26 GLU A CA 5
ATOM 7829 C C . GLU A 1 29 ? 6.004 -15.671 14.143 1.00 0.00 26 GLU A C 5
ATOM 7830 O O . GLU A 1 29 ? 7.170 -16.082 14.209 1.00 0.00 26 GLU A O 5
ATOM 7842 N N . LYS A 1 30 ? 5.159 -16.014 13.158 1.00 0.00 27 LYS A N 5
ATOM 7843 C CA . LYS A 1 30 ? 5.487 -16.998 12.111 1.00 0.00 27 LYS A CA 5
ATOM 7844 C C . LYS A 1 30 ? 5.913 -16.292 10.821 1.00 0.00 27 LYS A C 5
ATOM 7845 O O . LYS A 1 30 ? 5.344 -15.266 10.453 1.00 0.00 27 LYS A O 5
ATOM 7864 N N . LYS A 1 31 ? 6.893 -16.881 10.130 1.00 0.00 28 LYS A N 5
ATOM 7865 C CA . LYS A 1 31 ? 7.459 -16.353 8.881 1.00 0.00 28 LYS A CA 5
ATOM 7866 C C . LYS A 1 31 ? 7.269 -17.385 7.756 1.00 0.00 28 LYS A C 5
ATOM 7867 O O . LYS A 1 31 ? 7.551 -18.568 7.953 1.00 0.00 28 LYS A O 5
ATOM 7886 N N . GLY A 1 32 ? 6.785 -16.930 6.592 1.00 0.00 29 GLY A N 5
ATOM 7887 C CA . GLY A 1 32 ? 6.598 -17.791 5.418 1.00 0.00 29 GLY A CA 5
ATOM 7888 C C . GLY A 1 32 ? 7.334 -17.271 4.189 1.00 0.00 29 GLY A C 5
ATOM 7889 O O . GLY A 1 32 ? 8.503 -16.892 4.287 1.00 0.00 29 GLY A O 5
ATOM 7893 N N . ALA A 1 33 ? 6.643 -17.256 3.030 1.00 0.00 30 ALA A N 5
ATOM 7894 C CA . ALA A 1 33 ? 7.217 -16.802 1.748 1.00 0.00 30 ALA A CA 5
ATOM 7895 C C . ALA A 1 33 ? 7.175 -15.267 1.649 1.00 0.00 30 ALA A C 5
ATOM 7896 O O . ALA A 1 33 ? 6.140 -14.650 1.916 1.00 0.00 30 ALA A O 5
ATOM 7903 N N . GLU A 1 34 ? 8.306 -14.671 1.245 1.00 0.00 31 GLU A N 5
ATOM 7904 C CA . GLU A 1 34 ? 8.506 -13.211 1.252 1.00 0.00 31 GLU A CA 5
ATOM 7905 C C . GLU A 1 34 ? 7.646 -12.489 0.201 1.00 0.00 31 GLU A C 5
ATOM 7906 O O . GLU A 1 34 ? 7.118 -11.421 0.472 1.00 0.00 31 GLU A O 5
ATOM 7918 N N . ALA A 1 35 ? 7.545 -13.069 -0.999 1.00 0.00 32 ALA A N 5
ATOM 7919 C CA . ALA A 1 35 ? 6.866 -12.433 -2.149 1.00 0.00 32 ALA A CA 5
ATOM 7920 C C . ALA A 1 35 ? 5.369 -12.805 -2.218 1.00 0.00 32 ALA A C 5
ATOM 7921 O O . ALA A 1 35 ? 4.496 -11.925 -2.205 1.00 0.00 32 ALA A O 5
ATOM 7928 N N . ALA A 1 36 ? 5.088 -14.118 -2.253 1.00 0.00 33 ALA A N 5
ATOM 7929 C CA . ALA A 1 36 ? 3.746 -14.665 -2.559 1.00 0.00 33 ALA A CA 5
ATOM 7930 C C . ALA A 1 36 ? 3.085 -15.336 -1.341 1.00 0.00 33 ALA A C 5
ATOM 7931 O O . ALA A 1 36 ? 2.019 -15.955 -1.480 1.00 0.00 33 ALA A O 5
ATOM 7938 N N . GLY A 1 37 ? 3.711 -15.211 -0.156 1.00 0.00 34 GLY A N 5
ATOM 7939 C CA . GLY A 1 37 ? 3.189 -15.830 1.070 1.00 0.00 34 GLY A CA 5
ATOM 7940 C C . GLY A 1 37 ? 1.904 -15.183 1.579 1.00 0.00 34 GLY A C 5
ATOM 7941 O O . GLY A 1 37 ? 1.668 -13.987 1.351 1.00 0.00 34 GLY A O 5
ATOM 7945 N N . ALA A 1 38 ? 1.063 -15.980 2.258 1.00 0.00 35 ALA A N 5
ATOM 7946 C CA . ALA A 1 38 ? -0.160 -15.481 2.909 1.00 0.00 35 ALA A CA 5
ATOM 7947 C C . ALA A 1 38 ? 0.224 -14.708 4.187 1.00 0.00 35 ALA A C 5
ATOM 7948 O O . ALA A 1 38 ? 1.347 -14.840 4.667 1.00 0.00 35 ALA A O 5
ATOM 7955 N N . ILE A 1 39 ? -0.695 -13.890 4.723 1.00 0.00 36 ILE A N 5
ATOM 7956 C CA . ILE A 1 39 ? -0.455 -13.092 5.948 1.00 0.00 36 ILE A CA 5
ATOM 7957 C C . ILE A 1 39 ? -1.715 -13.166 6.826 1.00 0.00 36 ILE A C 5
ATOM 7958 O O . ILE A 1 39 ? -2.728 -12.539 6.497 1.00 0.00 36 ILE A O 5
ATOM 7974 N N . PHE A 1 40 ? -1.672 -13.942 7.912 1.00 0.00 37 PHE A N 5
ATOM 7975 C CA . PHE A 1 40 ? -2.787 -14.033 8.864 1.00 0.00 37 PHE A CA 5
ATOM 7976 C C . PHE A 1 40 ? -2.417 -13.309 10.161 1.00 0.00 37 PHE A C 5
ATOM 7977 O O . PHE A 1 40 ? -1.534 -13.734 10.902 1.00 0.00 37 PHE A O 5
ATOM 7994 N N . VAL A 1 41 ? -3.128 -12.211 10.424 1.00 0.00 38 VAL A N 5
ATOM 7995 C CA . VAL A 1 41 ? -2.834 -11.282 11.518 1.00 0.00 38 VAL A CA 5
ATOM 7996 C C . VAL A 1 41 ? -3.903 -11.434 12.606 1.00 0.00 38 VAL A C 5
ATOM 7997 O O . VAL A 1 41 ? -5.089 -11.408 12.310 1.00 0.00 38 VAL A O 5
ATOM 8010 N N . ARG A 1 42 ? -3.477 -11.593 13.859 1.00 0.00 39 ARG A N 5
ATOM 8011 C CA . ARG A 1 42 ? -4.385 -11.692 15.013 1.00 0.00 39 ARG A CA 5
ATOM 8012 C C . ARG A 1 42 ? -4.318 -10.372 15.799 1.00 0.00 39 ARG A C 5
ATOM 8013 O O . ARG A 1 42 ? -3.229 -9.888 16.104 1.00 0.00 39 ARG A O 5
ATOM 8034 N N . GLN A 1 43 ? -5.480 -9.770 16.073 1.00 0.00 40 GLN A N 5
ATOM 8035 C CA . GLN A 1 43 ? -5.579 -8.523 16.851 1.00 0.00 40 GLN A CA 5
ATOM 8036 C C . GLN A 1 43 ? -6.150 -8.816 18.224 1.00 0.00 40 GLN A C 5
ATOM 8037 O O . GLN A 1 43 ? -7.272 -9.304 18.315 1.00 0.00 40 GLN A O 5
ATOM 8051 N N . ARG A 1 44 ? -5.399 -8.512 19.292 1.00 0.00 41 ARG A N 5
ATOM 8052 C CA . ARG A 1 44 ? -5.946 -8.572 20.649 1.00 0.00 41 ARG A CA 5
ATOM 8053 C C . ARG A 1 44 ? -6.741 -7.290 20.920 1.00 0.00 41 ARG A C 5
ATOM 8054 O O . ARG A 1 44 ? -6.169 -6.202 20.944 1.00 0.00 41 ARG A O 5
ATOM 8075 N N . LEU A 1 45 ? -8.056 -7.436 21.083 1.00 0.00 42 LEU A N 5
ATOM 8076 C CA . LEU A 1 45 ? -8.947 -6.346 21.501 1.00 0.00 42 LEU A CA 5
ATOM 8077 C C . LEU A 1 45 ? -8.802 -6.105 23.010 1.00 0.00 42 LEU A C 5
ATOM 8078 O O . LEU A 1 45 ? -8.441 -7.019 23.769 1.00 0.00 42 LEU A O 5
ATOM 8094 N N . ARG A 1 46 ? -9.129 -4.879 23.436 1.00 0.00 43 ARG A N 5
ATOM 8095 C CA . ARG A 1 46 ? -9.091 -4.480 24.855 1.00 0.00 43 ARG A CA 5
ATOM 8096 C C . ARG A 1 46 ? -10.192 -5.203 25.664 1.00 0.00 43 ARG A C 5
ATOM 8097 O O . ARG A 1 46 ? -10.129 -5.273 26.897 1.00 0.00 43 ARG A O 5
ATOM 8118 N N . ASP A 1 47 ? -11.196 -5.739 24.934 1.00 0.00 44 ASP A N 5
ATOM 8119 C CA . ASP A 1 47 ? -12.309 -6.528 25.498 1.00 0.00 44 ASP A CA 5
ATOM 8120 C C . ASP A 1 47 ? -11.815 -7.845 26.130 1.00 0.00 44 ASP A C 5
ATOM 8121 O O . ASP A 1 47 ? -12.492 -8.432 26.980 1.00 0.00 44 ASP A O 5
ATOM 8130 N N . GLY A 1 48 ? -10.623 -8.290 25.700 1.00 0.00 45 GLY A N 5
ATOM 8131 C CA . GLY A 1 48 ? -10.092 -9.612 26.037 1.00 0.00 45 GLY A CA 5
ATOM 8132 C C . GLY A 1 48 ? -10.170 -10.551 24.851 1.00 0.00 45 GLY A C 5
ATOM 8133 O O . GLY A 1 48 ? -9.520 -11.599 24.827 1.00 0.00 45 GLY A O 5
ATOM 8137 N N . ARG A 1 49 ? -10.968 -10.155 23.850 1.00 0.00 46 ARG A N 5
ATOM 8138 C CA . ARG A 1 49 ? -11.203 -10.937 22.634 1.00 0.00 46 ARG A CA 5
ATOM 8139 C C . ARG A 1 49 ? -10.103 -10.709 21.602 1.00 0.00 46 ARG A C 5
ATOM 8140 O O . ARG A 1 49 ? -9.183 -9.920 21.822 1.00 0.00 46 ARG A O 5
ATOM 8161 N N . GLU A 1 50 ? -10.227 -11.413 20.469 1.00 0.00 47 GLU A N 5
ATOM 8162 C CA . GLU A 1 50 ? -9.289 -11.327 19.347 1.00 0.00 47 GLU A CA 5
ATOM 8163 C C . GLU A 1 50 ? -10.038 -11.423 18.014 1.00 0.00 47 GLU A C 5
ATOM 8164 O O . GLU A 1 50 ? -11.081 -12.077 17.907 1.00 0.00 47 GLU A O 5
ATOM 8176 N N . ASN A 1 51 ? -9.516 -10.702 17.019 1.00 0.00 48 ASN A N 5
ATOM 8177 C CA . ASN A 1 51 ? -9.904 -10.842 15.605 1.00 0.00 48 ASN A CA 5
ATOM 8178 C C . ASN A 1 51 ? -8.796 -11.596 14.867 1.00 0.00 48 ASN A C 5
ATOM 8179 O O . ASN A 1 51 ? -7.672 -11.734 15.368 1.00 0.00 48 ASN A O 5
ATOM 8190 N N . LEU A 1 52 ? -9.124 -12.087 13.676 1.00 0.00 49 LEU A N 5
ATOM 8191 C CA . LEU A 1 52 ? -8.168 -12.720 12.771 1.00 0.00 49 LEU A CA 5
ATOM 8192 C C . LEU A 1 52 ? -8.375 -12.098 11.396 1.00 0.00 49 LEU A C 5
ATOM 8193 O O . LEU A 1 52 ? -9.502 -11.798 11.011 1.00 0.00 49 LEU A O 5
ATOM 8209 N N . TYR A 1 53 ? -7.274 -11.872 10.698 1.00 0.00 50 TYR A N 5
ATOM 8210 C CA . TYR A 1 53 ? -7.247 -11.249 9.379 1.00 0.00 50 TYR A CA 5
ATOM 8211 C C . TYR A 1 53 ? -6.469 -12.151 8.436 1.00 0.00 50 TYR A C 5
ATOM 8212 O O . TYR A 1 53 ? -5.627 -12.921 8.882 1.00 0.00 50 TYR A O 5
ATOM 8230 N N . GLY A 1 54 ? -6.777 -12.067 7.146 1.00 0.00 51 GLY A N 5
ATOM 8231 C CA . GLY A 1 54 ? -6.099 -12.860 6.126 1.00 0.00 51 GLY A CA 5
ATOM 8232 C C . GLY A 1 54 ? -6.075 -12.130 4.803 1.00 0.00 51 GLY A C 5
ATOM 8233 O O . GLY A 1 54 ? -6.806 -11.147 4.644 1.00 0.00 51 GLY A O 5
ATOM 8237 N N . PRO A 1 55 ? -5.246 -12.574 3.815 1.00 0.00 52 PRO A N 5
ATOM 8238 C CA . PRO A 1 55 ? -5.207 -11.938 2.486 1.00 0.00 52 PRO A CA 5
ATOM 8239 C C . PRO A 1 55 ? -6.512 -12.218 1.714 1.00 0.00 52 PRO A C 5
ATOM 8240 O O . PRO A 1 55 ? -6.820 -13.375 1.385 1.00 0.00 52 PRO A O 5
ATOM 8251 N N . ALA A 1 56 ? -7.303 -11.154 1.490 1.00 0.00 53 ALA A N 5
ATOM 8252 C CA . ALA A 1 56 ? -8.545 -11.231 0.701 1.00 0.00 53 ALA A CA 5
ATOM 8253 C C . ALA A 1 56 ? -8.226 -11.658 -0.747 1.00 0.00 53 ALA A C 5
ATOM 8254 O O . ALA A 1 56 ? -7.126 -11.350 -1.234 1.00 0.00 53 ALA A O 5
ATOM 8261 N N . PRO A 1 57 ? -9.156 -12.400 -1.443 1.00 0.00 54 PRO A N 5
ATOM 8262 C CA . PRO A 1 57 ? -8.968 -12.795 -2.855 1.00 0.00 54 PRO A CA 5
ATOM 8263 C C . PRO A 1 57 ? -8.793 -11.561 -3.753 1.00 0.00 54 PRO A C 5
ATOM 8264 O O . PRO A 1 57 ? -9.775 -10.954 -4.193 1.00 0.00 54 PRO A O 5
ATOM 8275 N N . GLN A 1 58 ? -7.516 -11.166 -3.933 1.00 0.00 55 GLN A N 5
ATOM 8276 C CA . GLN A 1 58 ? -7.119 -10.036 -4.777 1.00 0.00 55 GLN A CA 5
ATOM 8277 C C . GLN A 1 58 ? -7.674 -10.248 -6.190 1.00 0.00 55 GLN A C 5
ATOM 8278 O O . GLN A 1 58 ? -7.372 -11.261 -6.824 1.00 0.00 55 GLN A O 5
ATOM 8292 N N . SER A 1 59 ? -8.543 -9.336 -6.637 1.00 0.00 56 SER A N 5
ATOM 8293 C CA . SER A 1 59 ? -9.167 -9.413 -7.958 1.00 0.00 56 SER A CA 5
ATOM 8294 C C . SER A 1 59 ? -8.135 -9.039 -9.036 1.00 0.00 56 SER A C 5
ATOM 8295 O O . SER A 1 59 ? -8.082 -7.896 -9.504 1.00 0.00 56 SER A O 5
ATOM 8303 N N . PHE A 1 60 ? -7.260 -10.011 -9.367 1.00 0.00 57 PHE A N 5
ATOM 8304 C CA . PHE A 1 60 ? -6.184 -9.808 -10.342 1.00 0.00 57 PHE A CA 5
ATOM 8305 C C . PHE A 1 60 ? -6.625 -10.195 -11.756 1.00 0.00 57 PHE A C 5
ATOM 8306 O O . PHE A 1 60 ? -7.375 -11.157 -11.945 1.00 0.00 57 PHE A O 5
ATOM 8323 N N . ALA A 1 61 ? -6.158 -9.409 -12.739 1.00 0.00 58 ALA A N 5
ATOM 8324 C CA . ALA A 1 61 ? -6.403 -9.642 -14.166 1.00 0.00 58 ALA A CA 5
ATOM 8325 C C . ALA A 1 61 ? -5.060 -9.924 -14.858 1.00 0.00 58 ALA A C 5
ATOM 8326 O O . ALA A 1 61 ? -4.163 -9.066 -14.841 1.00 0.00 58 ALA A O 5
ATOM 8333 N N . ASP A 1 62 ? -4.916 -11.160 -15.388 1.00 0.00 59 ASP A N 5
ATOM 8334 C CA . ASP A 1 62 ? -3.755 -11.609 -16.200 1.00 0.00 59 ASP A CA 5
ATOM 8335 C C . ASP A 1 62 ? -2.428 -11.592 -15.381 1.00 0.00 59 ASP A C 5
ATOM 8336 O O . ASP A 1 62 ? -1.333 -11.556 -15.949 1.00 0.00 59 ASP A O 5
ATOM 8345 N N . ASP A 1 63 ? -2.557 -11.678 -14.034 1.00 0.00 60 ASP A N 5
ATOM 8346 C CA . ASP A 1 63 ? -1.417 -11.628 -13.075 1.00 0.00 60 ASP A CA 5
ATOM 8347 C C . ASP A 1 63 ? -0.669 -10.274 -13.089 1.00 0.00 60 ASP A C 5
ATOM 8348 O O . ASP A 1 63 ? 0.447 -10.172 -12.566 1.00 0.00 60 ASP A O 5
ATOM 8357 N N . GLU A 1 64 ? -1.293 -9.239 -13.652 1.00 0.00 61 GLU A N 5
ATOM 8358 C CA . GLU A 1 64 ? -0.736 -7.878 -13.635 1.00 0.00 61 GLU A CA 5
ATOM 8359 C C . GLU A 1 64 ? -0.999 -7.231 -12.269 1.00 0.00 61 GLU A C 5
ATOM 8360 O O . GLU A 1 64 ? -0.070 -6.824 -11.565 1.00 0.00 61 GLU A O 5
ATOM 8372 N N . ASP A 1 65 ? -2.276 -7.230 -11.880 1.00 0.00 62 ASP A N 5
ATOM 8373 C CA . ASP A 1 65 ? -2.788 -6.583 -10.647 1.00 0.00 62 ASP A CA 5
ATOM 8374 C C . ASP A 1 65 ? -2.102 -7.105 -9.346 1.00 0.00 62 ASP A C 5
ATOM 8375 O O . ASP A 1 65 ? -2.172 -6.444 -8.313 1.00 0.00 62 ASP A O 5
ATOM 8384 N N . ILE A 1 66 ? -1.408 -8.272 -9.441 1.00 0.00 63 ILE A N 5
ATOM 8385 C CA . ILE A 1 66 ? -0.594 -8.868 -8.340 1.00 0.00 63 ILE A CA 5
ATOM 8386 C C . ILE A 1 66 ? 0.335 -7.813 -7.692 1.00 0.00 63 ILE A C 5
ATOM 8387 O O . ILE A 1 66 ? 0.349 -7.629 -6.469 1.00 0.00 63 ILE A O 5
ATOM 8403 N N . MET A 1 67 ? 1.085 -7.117 -8.550 1.00 0.00 64 MET A N 5
ATOM 8404 C CA . MET A 1 67 ? 2.078 -6.101 -8.147 1.00 0.00 64 MET A CA 5
ATOM 8405 C C . MET A 1 67 ? 1.679 -4.708 -8.671 1.00 0.00 64 MET A C 5
ATOM 8406 O O . MET A 1 67 ? 2.152 -3.695 -8.148 1.00 0.00 64 MET A O 5
ATOM 8420 N N . ARG A 1 68 ? 0.791 -4.653 -9.688 1.00 0.00 65 ARG A N 5
ATOM 8421 C CA . ARG A 1 68 ? 0.212 -3.374 -10.178 1.00 0.00 65 ARG A CA 5
ATOM 8422 C C . ARG A 1 68 ? -0.816 -2.809 -9.175 1.00 0.00 65 ARG A C 5
ATOM 8423 O O . ARG A 1 68 ? -1.200 -1.641 -9.270 1.00 0.00 65 ARG A O 5
ATOM 8444 N N . ALA A 1 69 ? -1.248 -3.651 -8.221 1.00 0.00 66 ALA A N 5
ATOM 8445 C CA . ALA A 1 69 ? -2.080 -3.250 -7.075 1.00 0.00 66 ALA A CA 5
ATOM 8446 C C . ALA A 1 69 ? -1.632 -4.028 -5.831 1.00 0.00 66 ALA A C 5
ATOM 8447 O O . ALA A 1 69 ? -1.028 -5.101 -5.947 1.00 0.00 66 ALA A O 5
ATOM 8454 N N . GLU A 1 70 ? -1.902 -3.469 -4.645 1.00 0.00 67 GLU A N 5
ATOM 8455 C CA . GLU A 1 70 ? -1.573 -4.122 -3.369 1.00 0.00 67 GLU A CA 5
ATOM 8456 C C . GLU A 1 70 ? -2.697 -5.082 -2.962 1.00 0.00 67 GLU A C 5
ATOM 8457 O O . GLU A 1 70 ? -3.885 -4.784 -3.168 1.00 0.00 67 GLU A O 5
ATOM 8469 N N . ARG A 1 71 ? -2.299 -6.238 -2.410 1.00 0.00 68 ARG A N 5
ATOM 8470 C CA . ARG A 1 71 ? -3.230 -7.218 -1.844 1.00 0.00 68 ARG A CA 5
ATOM 8471 C C . ARG A 1 71 ? -3.908 -6.626 -0.589 1.00 0.00 68 ARG A C 5
ATOM 8472 O O . ARG A 1 71 ? -3.235 -6.164 0.348 1.00 0.00 68 ARG A O 5
ATOM 8493 N N . ARG A 1 72 ? -5.239 -6.593 -0.604 1.00 0.00 69 ARG A N 5
ATOM 8494 C CA . ARG A 1 72 ? -6.038 -6.089 0.510 1.00 0.00 69 ARG A CA 5
ATOM 8495 C C . ARG A 1 72 ? -6.437 -7.276 1.398 1.00 0.00 69 ARG A C 5
ATOM 8496 O O . ARG A 1 72 ? -6.464 -8.419 0.934 1.00 0.00 69 ARG A O 5
ATOM 8517 N N . PHE A 1 73 ? -6.698 -7.007 2.676 1.00 0.00 70 PHE A N 5
ATOM 8518 C CA . PHE A 1 73 ? -6.993 -8.043 3.679 1.00 0.00 70 PHE A CA 5
ATOM 8519 C C . PHE A 1 73 ? -8.491 -8.134 3.943 1.00 0.00 70 PHE A C 5
ATOM 8520 O O . PHE A 1 73 ? -9.278 -7.390 3.369 1.00 0.00 70 PHE A O 5
ATOM 8537 N N . GLU A 1 74 ? -8.864 -9.103 4.777 1.00 0.00 71 GLU A N 5
ATOM 8538 C CA . GLU A 1 74 ? -10.245 -9.360 5.202 1.00 0.00 71 GLU A CA 5
ATOM 8539 C C . GLU A 1 74 ? -10.233 -9.829 6.657 1.00 0.00 71 GLU A C 5
ATOM 8540 O O . GLU A 1 74 ? -9.200 -10.281 7.153 1.00 0.00 71 GLU A O 5
ATOM 8552 N N . THR A 1 75 ? -11.377 -9.731 7.329 1.00 0.00 72 THR A N 5
ATOM 8553 C CA . THR A 1 75 ? -11.524 -10.156 8.721 1.00 0.00 72 THR A CA 5
ATOM 8554 C C . THR A 1 75 ? -12.049 -11.610 8.759 1.00 0.00 72 THR A C 5
ATOM 8555 O O . THR A 1 75 ? -13.240 -11.845 8.532 1.00 0.00 72 THR A O 5
ATOM 8566 N N . ARG A 1 76 ? -11.138 -12.580 8.997 1.00 0.00 73 ARG A N 5
ATOM 8567 C CA . ARG A 1 76 ? -11.466 -14.020 9.018 1.00 0.00 73 ARG A CA 5
ATOM 8568 C C . ARG A 1 76 ? -12.352 -14.355 10.235 1.00 0.00 73 ARG A C 5
ATOM 8569 O O . ARG A 1 76 ? -13.425 -14.951 10.095 1.00 0.00 73 ARG A O 5
ATOM 8590 N N . LEU A 1 77 ? -11.874 -13.977 11.434 1.00 0.00 74 LEU A N 5
ATOM 8591 C CA . LEU A 1 77 ? -12.633 -14.112 12.695 1.00 0.00 74 LEU A CA 5
ATOM 8592 C C . LEU A 1 77 ? -12.796 -12.729 13.342 1.00 0.00 74 LEU A C 5
ATOM 8593 O O . LEU A 1 77 ? -11.984 -11.836 13.093 1.00 0.00 74 LEU A O 5
ATOM 8609 N N . ALA A 1 78 ? -13.829 -12.555 14.181 1.00 0.00 75 ALA A N 5
ATOM 8610 C CA . ALA A 1 78 ? -14.112 -11.263 14.835 1.00 0.00 75 ALA A CA 5
ATOM 8611 C C . ALA A 1 78 ? -14.677 -11.473 16.247 1.00 0.00 75 ALA A C 5
ATOM 8612 O O . ALA A 1 78 ? -15.676 -12.184 16.415 1.00 0.00 75 ALA A O 5
ATOM 8619 N N . GLY A 1 79 ? -14.003 -10.868 17.250 1.00 0.00 76 GLY A N 5
ATOM 8620 C CA . GLY A 1 79 ? -14.491 -10.819 18.636 1.00 0.00 76 GLY A CA 5
ATOM 8621 C C . GLY A 1 79 ? -14.572 -12.181 19.313 1.00 0.00 76 GLY A C 5
ATOM 8622 O O . GLY A 1 79 ? -15.405 -12.400 20.203 1.00 0.00 76 GLY A O 5
ATOM 8626 N N . VAL A 1 80 ? -13.683 -13.088 18.903 1.00 0.00 77 VAL A N 5
ATOM 8627 C CA . VAL A 1 80 ? -13.635 -14.471 19.399 1.00 0.00 77 VAL A CA 5
ATOM 8628 C C . VAL A 1 80 ? -12.382 -14.681 20.257 1.00 0.00 77 VAL A C 5
ATOM 8629 O O . VAL A 1 80 ? -11.414 -13.928 20.154 1.00 0.00 77 VAL A O 5
ATOM 8642 N N . GLU A 1 81 ? -12.420 -15.708 21.104 1.00 0.00 78 GLU A N 5
ATOM 8643 C CA . GLU A 1 81 ? -11.318 -16.033 22.024 1.00 0.00 78 GLU A CA 5
ATOM 8644 C C . GLU A 1 81 ? -10.104 -16.621 21.262 1.00 0.00 78 GLU A C 5
ATOM 8645 O O . GLU A 1 81 ? -10.225 -17.043 20.100 1.00 0.00 78 GLU A O 5
ATOM 8657 N N . GLY A 1 82 ? -8.955 -16.680 21.961 1.00 0.00 79 GLY A N 5
ATOM 8658 C CA . GLY A 1 82 ? -7.689 -17.142 21.387 1.00 0.00 79 GLY A CA 5
ATOM 8659 C C . GLY A 1 82 ? -7.693 -18.604 20.959 1.00 0.00 79 GLY A C 5
ATOM 8660 O O . GLY A 1 82 ? -6.860 -19.022 20.139 1.00 0.00 79 GLY A O 5
ATOM 8664 N N . GLU A 1 83 ? -8.633 -19.376 21.534 1.00 0.00 80 GLU A N 5
ATOM 8665 C CA . GLU A 1 83 ? -8.906 -20.770 21.146 1.00 0.00 80 GLU A CA 5
ATOM 8666 C C . GLU A 1 83 ? -9.275 -20.840 19.655 1.00 0.00 80 GLU A C 5
ATOM 8667 O O . GLU A 1 83 ? -8.701 -21.625 18.905 1.00 0.00 80 GLU A O 5
ATOM 8679 N N . GLU A 1 84 ? -10.203 -19.960 19.246 1.00 0.00 81 GLU A N 5
ATOM 8680 C CA . GLU A 1 84 ? -10.718 -19.899 17.869 1.00 0.00 81 GLU A CA 5
ATOM 8681 C C . GLU A 1 84 ? -9.663 -19.364 16.885 1.00 0.00 81 GLU A C 5
ATOM 8682 O O . GLU A 1 84 ? -9.595 -19.815 15.732 1.00 0.00 81 GLU A O 5
ATOM 8694 N N . ILE A 1 85 ? -8.830 -18.422 17.360 1.00 0.00 82 ILE A N 5
ATOM 8695 C CA . ILE A 1 85 ? -7.755 -17.822 16.549 1.00 0.00 82 ILE A CA 5
ATOM 8696 C C . ILE A 1 85 ? -6.707 -18.891 16.190 1.00 0.00 82 ILE A C 5
ATOM 8697 O O . ILE A 1 85 ? -6.402 -19.105 15.016 1.00 0.00 82 ILE A O 5
ATOM 8713 N N . ALA A 1 86 ? -6.213 -19.589 17.221 1.00 0.00 83 ALA A N 5
ATOM 8714 C CA . ALA A 1 86 ? -5.242 -20.689 17.063 1.00 0.00 83 ALA A CA 5
ATOM 8715 C C . ALA A 1 86 ? -5.861 -21.878 16.315 1.00 0.00 83 ALA A C 5
ATOM 8716 O O . ALA A 1 86 ? -5.154 -22.612 15.611 1.00 0.00 83 ALA A O 5
ATOM 8723 N N . ALA A 1 87 ? -7.192 -22.040 16.466 1.00 0.00 84 ALA A N 5
ATOM 8724 C CA . ALA A 1 87 ? -7.953 -23.108 15.795 1.00 0.00 84 ALA A CA 5
ATOM 8725 C C . ALA A 1 87 ? -7.870 -22.971 14.277 1.00 0.00 84 ALA A C 5
ATOM 8726 O O . ALA A 1 87 ? -7.778 -23.971 13.577 1.00 0.00 84 ALA A O 5
ATOM 8733 N N . LEU A 1 88 ? -7.923 -21.722 13.772 1.00 0.00 85 LEU A N 5
ATOM 8734 C CA . LEU A 1 88 ? -7.775 -21.459 12.334 1.00 0.00 85 LEU A CA 5
ATOM 8735 C C . LEU A 1 88 ? -6.299 -21.452 11.912 1.00 0.00 85 LEU A C 5
ATOM 8736 O O . LEU A 1 88 ? -5.947 -22.000 10.862 1.00 0.00 85 LEU A O 5
ATOM 8752 N N . LEU A 1 89 ? -5.449 -20.794 12.725 1.00 0.00 86 LEU A N 5
ATOM 8753 C CA . LEU A 1 89 ? -4.010 -20.626 12.418 1.00 0.00 86 LEU A CA 5
ATOM 8754 C C . LEU A 1 89 ? -3.313 -21.983 12.251 1.00 0.00 86 LEU A C 5
ATOM 8755 O O . LEU A 1 89 ? -2.338 -22.085 11.498 1.00 0.00 86 LEU A O 5
ATOM 8771 N N . GLU A 1 90 ? -3.843 -23.020 12.933 1.00 0.00 87 GLU A N 5
ATOM 8772 C CA . GLU A 1 90 ? -3.331 -24.398 12.816 1.00 0.00 87 GLU A CA 5
ATOM 8773 C C . GLU A 1 90 ? -3.752 -25.004 11.461 1.00 0.00 87 GLU A C 5
ATOM 8774 O O . GLU A 1 90 ? -2.980 -25.741 10.841 1.00 0.00 87 GLU A O 5
ATOM 8786 N N . ARG A 1 91 ? -4.977 -24.654 10.998 1.00 0.00 88 ARG A N 5
ATOM 8787 C CA . ARG A 1 91 ? -5.557 -25.198 9.757 1.00 0.00 88 ARG A CA 5
ATOM 8788 C C . ARG A 1 91 ? -4.890 -24.577 8.520 1.00 0.00 88 ARG A C 5
ATOM 8789 O O . ARG A 1 91 ? -4.704 -25.242 7.493 1.00 0.00 88 ARG A O 5
ATOM 8810 N N . GLU A 1 92 ? -4.546 -23.284 8.638 1.00 0.00 89 GLU A N 5
ATOM 8811 C CA . GLU A 1 92 ? -3.914 -22.518 7.558 1.00 0.00 89 GLU A CA 5
ATOM 8812 C C . GLU A 1 92 ? -2.452 -22.913 7.383 1.00 0.00 89 GLU A C 5
ATOM 8813 O O . GLU A 1 92 ? -2.005 -23.106 6.256 1.00 0.00 89 GLU A O 5
ATOM 8825 N N . ARG A 1 93 ? -1.715 -23.037 8.505 1.00 0.00 90 ARG A N 5
ATOM 8826 C CA . ARG A 1 93 ? -0.299 -23.523 8.473 1.00 0.00 90 ARG A CA 5
ATOM 8827 C C . ARG A 1 93 ? -0.212 -24.983 8.000 1.00 0.00 90 ARG A C 5
ATOM 8828 O O . ARG A 1 93 ? 0.802 -25.403 7.429 1.00 0.00 90 ARG A O 5
ATOM 8849 N N . ARG A 1 94 ? -1.282 -25.748 8.272 1.00 0.00 91 ARG A N 5
ATOM 8850 C CA . ARG A 1 94 ? -1.439 -27.132 7.795 1.00 0.00 91 ARG A CA 5
ATOM 8851 C C . ARG A 1 94 ? -1.503 -27.168 6.256 1.00 0.00 91 ARG A C 5
ATOM 8852 O O . ARG A 1 94 ? -0.797 -27.951 5.608 1.00 0.00 91 ARG A O 5
ATOM 8873 N N . PHE A 1 95 ? -2.344 -26.289 5.685 1.00 0.00 92 PHE A N 5
ATOM 8874 C CA . PHE A 1 95 ? -2.628 -26.281 4.238 1.00 0.00 92 PHE A CA 5
ATOM 8875 C C . PHE A 1 95 ? -1.582 -25.441 3.458 1.00 0.00 92 PHE A C 5
ATOM 8876 O O . PHE A 1 95 ? -1.410 -25.622 2.242 1.00 0.00 92 PHE A O 5
ATOM 8893 N N . ASP A 1 96 ? -0.885 -24.542 4.178 1.00 0.00 93 ASP A N 5
ATOM 8894 C CA . ASP A 1 96 ? 0.126 -23.625 3.607 1.00 0.00 93 ASP A CA 5
ATOM 8895 C C . ASP A 1 96 ? 0.933 -23.008 4.759 1.00 0.00 93 ASP A C 5
ATOM 8896 O O . ASP A 1 96 ? 0.451 -22.102 5.425 1.00 0.00 93 ASP A O 5
ATOM 8905 N N . SER A 1 97 ? 2.152 -23.514 4.998 1.00 0.00 94 SER A N 5
ATOM 8906 C CA . SER A 1 97 ? 3.028 -23.043 6.094 1.00 0.00 94 SER A CA 5
ATOM 8907 C C . SER A 1 97 ? 3.711 -21.697 5.742 1.00 0.00 94 SER A C 5
ATOM 8908 O O . SER A 1 97 ? 4.447 -21.134 6.553 1.00 0.00 94 SER A O 5
ATOM 8916 N N . ASP A 1 98 ? 3.458 -21.182 4.525 1.00 0.00 95 ASP A N 5
ATOM 8917 C CA . ASP A 1 98 ? 4.057 -19.926 4.043 1.00 0.00 95 ASP A CA 5
ATOM 8918 C C . ASP A 1 98 ? 3.198 -18.696 4.387 1.00 0.00 95 ASP A C 5
ATOM 8919 O O . ASP A 1 98 ? 3.434 -17.607 3.841 1.00 0.00 95 ASP A O 5
ATOM 8928 N N . LEU A 1 99 ? 2.225 -18.857 5.308 1.00 0.00 96 LEU A N 5
ATOM 8929 C CA . LEU A 1 99 ? 1.548 -17.700 5.917 1.00 0.00 96 LEU A CA 5
ATOM 8930 C C . LEU A 1 99 ? 2.462 -17.070 6.981 1.00 0.00 96 LEU A C 5
ATOM 8931 O O . LEU A 1 99 ? 3.304 -17.753 7.586 1.00 0.00 96 LEU A O 5
ATOM 8947 N N . TRP A 1 100 ? 2.292 -15.764 7.186 1.00 0.00 97 TRP A N 5
ATOM 8948 C CA . TRP A 1 100 ? 2.958 -15.029 8.258 1.00 0.00 97 TRP A CA 5
ATOM 8949 C C . TRP A 1 100 ? 1.921 -14.732 9.334 1.00 0.00 97 TRP A C 5
ATOM 8950 O O . TRP A 1 100 ? 0.896 -14.108 9.044 1.00 0.00 97 TRP A O 5
ATOM 8971 N N . VAL A 1 101 ? 2.189 -15.148 10.575 1.00 0.00 98 VAL A N 5
ATOM 8972 C CA . VAL A 1 101 ? 1.301 -14.853 11.700 1.00 0.00 98 VAL A CA 5
ATOM 8973 C C . VAL A 1 101 ? 1.872 -13.647 12.432 1.00 0.00 98 VAL A C 5
ATOM 8974 O O . VAL A 1 101 ? 2.984 -13.708 12.945 1.00 0.00 98 VAL A O 5
ATOM 8987 N N . VAL A 1 102 ? 1.120 -12.544 12.435 1.00 0.00 99 VAL A N 5
ATOM 8988 C CA . VAL A 1 102 ? 1.535 -11.290 13.092 1.00 0.00 99 VAL A CA 5
ATOM 8989 C C . VAL A 1 102 ? 0.580 -11.007 14.248 1.00 0.00 99 VAL A C 5
ATOM 8990 O O . VAL A 1 102 ? -0.625 -10.869 14.028 1.00 0.00 99 VAL A O 5
ATOM 9003 N N . GLU A 1 103 ? 1.099 -10.941 15.479 1.00 0.00 100 GLU A N 5
ATOM 9004 C CA . GLU A 1 103 ? 0.297 -10.538 16.638 1.00 0.00 100 GLU A CA 5
ATOM 9005 C C . GLU A 1 103 ? 0.332 -9.014 16.764 1.00 0.00 100 GLU A C 5
ATOM 9006 O O . GLU A 1 103 ? 1.370 -8.431 17.069 1.00 0.00 100 GLU A O 5
ATOM 9018 N N . ILE A 1 104 ? -0.790 -8.372 16.446 1.00 0.00 101 ILE A N 5
ATOM 9019 C CA . ILE A 1 104 ? -1.008 -6.945 16.708 1.00 0.00 101 ILE A CA 5
ATOM 9020 C C . ILE A 1 104 ? -1.937 -6.818 17.926 1.00 0.00 101 ILE A C 5
ATOM 9021 O O . ILE A 1 104 ? -2.669 -7.760 18.268 1.00 0.00 101 ILE A O 5
ATOM 9037 N N . GLU A 1 105 ? -1.893 -5.671 18.594 1.00 0.00 102 GLU A N 5
ATOM 9038 C CA . GLU A 1 105 ? -2.576 -5.461 19.872 1.00 0.00 102 GLU A CA 5
ATOM 9039 C C . GLU A 1 105 ? -3.115 -4.033 19.877 1.00 0.00 102 GLU A C 5
ATOM 9040 O O . GLU A 1 105 ? -2.345 -3.073 19.991 1.00 0.00 102 GLU A O 5
ATOM 9052 N N . THR A 1 106 ? -4.436 -3.916 19.747 1.00 0.00 103 THR A N 5
ATOM 9053 C CA . THR A 1 106 ? -5.128 -2.632 19.575 1.00 0.00 103 THR A CA 5
ATOM 9054 C C . THR A 1 106 ? -6.652 -2.846 19.649 1.00 0.00 103 THR A C 5
ATOM 9055 O O . THR A 1 106 ? -7.135 -3.978 19.572 1.00 0.00 103 THR A O 5
ATOM 9066 N N . ASP A 1 107 ? -7.396 -1.750 19.830 1.00 0.00 104 ASP A N 5
ATOM 9067 C CA . ASP A 1 107 ? -8.873 -1.759 19.886 1.00 0.00 104 ASP A CA 5
ATOM 9068 C C . ASP A 1 107 ? -9.482 -1.499 18.491 1.00 0.00 104 ASP A C 5
ATOM 9069 O O . ASP A 1 107 ? -10.579 -1.978 18.174 1.00 0.00 104 ASP A O 5
ATOM 9078 N N . GLU A 1 108 ? -8.744 -0.744 17.664 1.00 0.00 105 GLU A N 5
ATOM 9079 C CA . GLU A 1 108 ? -9.173 -0.325 16.311 1.00 0.00 105 GLU A CA 5
ATOM 9080 C C . GLU A 1 108 ? -8.243 -0.934 15.246 1.00 0.00 105 GLU A C 5
ATOM 9081 O O . GLU A 1 108 ? -7.055 -1.134 15.500 1.00 0.00 105 GLU A O 5
ATOM 9093 N N . ILE A 1 109 ? -8.784 -1.214 14.047 1.00 0.00 106 ILE A N 5
ATOM 9094 C CA . ILE A 1 109 ? -8.031 -1.904 12.976 1.00 0.00 106 ILE A CA 5
ATOM 9095 C C . ILE A 1 109 ? -7.804 -0.992 11.746 1.00 0.00 106 ILE A C 5
ATOM 9096 O O . ILE A 1 109 ? -6.732 -1.042 11.136 1.00 0.00 106 ILE A O 5
ATOM 9112 N N . GLY A 1 110 ? -8.790 -0.124 11.434 1.00 0.00 107 GLY A N 5
ATOM 9113 C CA . GLY A 1 110 ? -8.815 0.617 10.159 1.00 0.00 107 GLY A CA 5
ATOM 9114 C C . GLY A 1 110 ? -7.638 1.575 9.968 1.00 0.00 107 GLY A C 5
ATOM 9115 O O . GLY A 1 110 ? -7.197 1.817 8.838 1.00 0.00 107 GLY A O 5
ATOM 9119 N N . THR A 1 111 ? -7.113 2.096 11.088 1.00 0.00 108 THR A N 5
ATOM 9120 C CA . THR A 1 111 ? -6.018 3.086 11.096 1.00 0.00 108 THR A CA 5
ATOM 9121 C C . THR A 1 111 ? -4.627 2.432 10.905 1.00 0.00 108 THR A C 5
ATOM 9122 O O . THR A 1 111 ? -3.636 3.145 10.690 1.00 0.00 108 THR A O 5
ATOM 9133 N N . LEU A 1 112 ? -4.551 1.082 10.986 1.00 0.00 109 LEU A N 5
ATOM 9134 C CA . LEU A 1 112 ? -3.258 0.350 11.002 1.00 0.00 109 LEU A CA 5
ATOM 9135 C C . LEU A 1 112 ? -3.266 -0.933 10.129 1.00 0.00 109 LEU A C 5
ATOM 9136 O O . LEU A 1 112 ? -2.243 -1.611 10.042 1.00 0.00 109 LEU A O 5
ATOM 9152 N N . LEU A 1 113 ? -4.409 -1.237 9.487 1.00 0.00 110 LEU A N 5
ATOM 9153 C CA . LEU A 1 113 ? -4.551 -2.352 8.518 1.00 0.00 110 LEU A CA 5
ATOM 9154 C C . LEU A 1 113 ? -5.839 -2.144 7.700 1.00 0.00 110 LEU A C 5
ATOM 9155 O O . LEU A 1 113 ? -6.876 -1.747 8.249 1.00 0.00 110 LEU A O 5
ATOM 9171 N N . THR A 1 114 ? -5.757 -2.411 6.385 1.00 0.00 111 THR A N 5
ATOM 9172 C CA . THR A 1 114 ? -6.863 -2.189 5.436 1.00 0.00 111 THR A CA 5
ATOM 9173 C C . THR A 1 114 ? -7.609 -3.512 5.130 1.00 0.00 111 THR A C 5
ATOM 9174 O O . THR A 1 114 ? -6.980 -4.530 4.819 1.00 0.00 111 THR A O 5
ATOM 9185 N N . LEU A 1 115 ? -8.961 -3.472 5.194 1.00 0.00 112 LEU A N 5
ATOM 9186 C CA . LEU A 1 115 ? -9.832 -4.663 5.033 1.00 0.00 112 LEU A CA 5
ATOM 9187 C C . LEU A 1 115 ? -10.951 -4.397 4.013 1.00 0.00 112 LEU A C 5
ATOM 9188 O O . LEU A 1 115 ? -11.402 -3.260 3.866 1.00 0.00 112 LEU A O 5
ATOM 9204 N N . VAL A 1 116 ? -11.358 -5.453 3.296 1.00 0.00 113 VAL A N 5
ATOM 9205 C CA . VAL A 1 116 ? -12.554 -5.457 2.430 1.00 0.00 113 VAL A CA 5
ATOM 9206 C C . VAL A 1 116 ? -13.819 -5.688 3.285 1.00 0.00 113 VAL A C 5
ATOM 9207 O O . VAL A 1 116 ? -14.918 -5.260 2.919 1.00 0.00 113 VAL A O 5
ATOM 9220 N N . ASP A 1 117 ? -13.631 -6.373 4.432 1.00 0.00 114 ASP A N 5
ATOM 9221 C CA . ASP A 1 117 ? -14.723 -6.846 5.295 1.00 0.00 114 ASP A CA 5
ATOM 9222 C C . ASP A 1 117 ? -15.204 -5.719 6.231 1.00 0.00 114 ASP A C 5
ATOM 9223 O O . ASP A 1 117 ? -16.342 -5.252 6.110 1.00 0.00 114 ASP A O 5
ATOM 9232 N N . GLN A 1 118 ? -14.333 -5.305 7.176 1.00 0.00 115 GLN A N 5
ATOM 9233 C CA . GLN A 1 118 ? -14.599 -4.154 8.062 1.00 0.00 115 GLN A CA 5
ATOM 9234 C C . GLN A 1 118 ? -14.604 -2.833 7.245 1.00 0.00 115 GLN A C 5
ATOM 9235 O O . GLN A 1 118 ? -13.874 -2.730 6.243 1.00 0.00 115 GLN A O 5
ATOM 9249 N N . PRO A 1 119 ? -15.419 -1.803 7.659 1.00 0.00 116 PRO A N 5
ATOM 9250 C CA . PRO A 1 119 ? -15.498 -0.507 6.933 1.00 0.00 116 PRO A CA 5
ATOM 9251 C C . PRO A 1 119 ? -14.179 0.294 7.006 1.00 0.00 116 PRO A C 5
ATOM 9252 O O . PRO A 1 119 ? -13.284 -0.010 7.817 1.00 0.00 116 PRO A O 5
ATOM 9263 N N . GLN A 1 120 ? -14.075 1.307 6.132 1.00 0.00 117 GLN A N 5
ATOM 9264 C CA . GLN A 1 120 ? -12.896 2.190 6.033 1.00 0.00 117 GLN A CA 5
ATOM 9265 C C . GLN A 1 120 ? -12.911 3.256 7.156 1.00 0.00 117 GLN A C 5
ATOM 9266 O O . GLN A 1 120 ? -13.792 3.247 8.022 1.00 0.00 117 GLN A O 5
ATOM 9280 N N . ALA A 1 121 ? -11.925 4.166 7.134 1.00 0.00 118 ALA A N 5
ATOM 9281 C CA . ALA A 1 121 ? -11.783 5.227 8.146 1.00 0.00 118 ALA A CA 5
ATOM 9282 C C . ALA A 1 121 ? -11.163 6.481 7.493 1.00 0.00 118 ALA A C 5
ATOM 9283 O O . ALA A 1 121 ? -11.879 7.489 7.304 1.00 0.00 118 ALA A O 5
ATOM 9291 N N . MET A 1 4 ? 3.222 -0.440 0.277 1.00 0.00 1 MET A N 6
ATOM 9292 C CA . MET A 1 4 ? 3.047 0.320 -0.979 1.00 0.00 1 MET A CA 6
ATOM 9293 C C . MET A 1 4 ? 3.497 -0.564 -2.154 1.00 0.00 1 MET A C 6
ATOM 9294 O O . MET A 1 4 ? 4.449 -0.228 -2.874 1.00 0.00 1 MET A O 6
ATOM 9308 N N . ARG A 1 5 ? 2.794 -1.712 -2.322 1.00 0.00 2 ARG A N 6
ATOM 9309 C CA . ARG A 1 5 ? 3.171 -2.785 -3.278 1.00 0.00 2 ARG A CA 6
ATOM 9310 C C . ARG A 1 5 ? 4.563 -3.331 -2.927 1.00 0.00 2 ARG A C 6
ATOM 9311 O O . ARG A 1 5 ? 5.593 -2.900 -3.473 1.00 0.00 2 ARG A O 6
ATOM 9332 N N . LEU A 1 6 ? 4.567 -4.245 -1.964 1.00 0.00 3 LEU A N 6
ATOM 9333 C CA . LEU A 1 6 ? 5.773 -4.798 -1.347 1.00 0.00 3 LEU A CA 6
ATOM 9334 C C . LEU A 1 6 ? 5.592 -6.307 -1.098 1.00 0.00 3 LEU A C 6
ATOM 9335 O O . LEU A 1 6 ? 4.528 -6.872 -1.389 1.00 0.00 3 LEU A O 6
ATOM 9351 N N . LYS A 1 7 ? 6.640 -6.946 -0.567 1.00 0.00 4 LYS A N 6
ATOM 9352 C CA . LYS A 1 7 ? 6.624 -8.381 -0.241 1.00 0.00 4 LYS A CA 6
ATOM 9353 C C . LYS A 1 7 ? 5.918 -8.644 1.102 1.00 0.00 4 LYS A C 6
ATOM 9354 O O . LYS A 1 7 ? 5.652 -7.715 1.868 1.00 0.00 4 LYS A O 6
ATOM 9373 N N . SER A 1 8 ? 5.637 -9.930 1.369 1.00 0.00 5 SER A N 6
ATOM 9374 C CA . SER A 1 8 ? 4.963 -10.399 2.594 1.00 0.00 5 SER A CA 6
ATOM 9375 C C . SER A 1 8 ? 5.769 -10.042 3.861 1.00 0.00 5 SER A C 6
ATOM 9376 O O . SER A 1 8 ? 5.212 -9.567 4.856 1.00 0.00 5 SER A O 6
ATOM 9384 N N . GLU A 1 9 ? 7.090 -10.272 3.786 1.00 0.00 6 GLU A N 6
ATOM 9385 C CA . GLU A 1 9 ? 8.039 -9.957 4.865 1.00 0.00 6 GLU A CA 6
ATOM 9386 C C . GLU A 1 9 ? 8.142 -8.436 5.082 1.00 0.00 6 GLU A C 6
ATOM 9387 O O . GLU A 1 9 ? 8.298 -7.958 6.213 1.00 0.00 6 GLU A O 6
ATOM 9399 N N . MET A 1 10 ? 8.044 -7.691 3.977 1.00 0.00 7 MET A N 6
ATOM 9400 C CA . MET A 1 10 ? 8.118 -6.228 3.992 1.00 0.00 7 MET A CA 6
ATOM 9401 C C . MET A 1 10 ? 6.801 -5.624 4.533 1.00 0.00 7 MET A C 6
ATOM 9402 O O . MET A 1 10 ? 6.814 -4.552 5.146 1.00 0.00 7 MET A O 6
ATOM 9416 N N . PHE A 1 11 ? 5.671 -6.348 4.339 1.00 0.00 8 PHE A N 6
ATOM 9417 C CA . PHE A 1 11 ? 4.339 -5.878 4.767 1.00 0.00 8 PHE A CA 6
ATOM 9418 C C . PHE A 1 11 ? 4.194 -6.029 6.281 1.00 0.00 8 PHE A C 6
ATOM 9419 O O . PHE A 1 11 ? 3.760 -5.092 6.959 1.00 0.00 8 PHE A O 6
ATOM 9436 N N . VAL A 1 12 ? 4.553 -7.225 6.799 1.00 0.00 9 VAL A N 6
ATOM 9437 C CA . VAL A 1 12 ? 4.453 -7.528 8.239 1.00 0.00 9 VAL A CA 6
ATOM 9438 C C . VAL A 1 12 ? 5.327 -6.561 9.052 1.00 0.00 9 VAL A C 6
ATOM 9439 O O . VAL A 1 12 ? 4.870 -6.002 10.043 1.00 0.00 9 VAL A O 6
ATOM 9452 N N . SER A 1 13 ? 6.558 -6.322 8.553 1.00 0.00 10 SER A N 6
ATOM 9453 C CA . SER A 1 13 ? 7.523 -5.402 9.174 1.00 0.00 10 SER A CA 6
ATOM 9454 C C . SER A 1 13 ? 6.934 -3.982 9.247 1.00 0.00 10 SER A C 6
ATOM 9455 O O . SER A 1 13 ? 6.942 -3.352 10.308 1.00 0.00 10 SER A O 6
ATOM 9463 N N . ALA A 1 14 ? 6.364 -3.532 8.110 1.00 0.00 11 ALA A N 6
ATOM 9464 C CA . ALA A 1 14 ? 5.749 -2.196 7.978 1.00 0.00 11 ALA A CA 6
ATOM 9465 C C . ALA A 1 14 ? 4.505 -2.044 8.882 1.00 0.00 11 ALA A C 6
ATOM 9466 O O . ALA A 1 14 ? 4.263 -0.965 9.429 1.00 0.00 11 ALA A O 6
ATOM 9473 N N . LEU A 1 15 ? 3.747 -3.147 9.046 1.00 0.00 12 LEU A N 6
ATOM 9474 C CA . LEU A 1 15 ? 2.504 -3.185 9.858 1.00 0.00 12 LEU A CA 6
ATOM 9475 C C . LEU A 1 15 ? 2.847 -2.972 11.339 1.00 0.00 12 LEU A C 6
ATOM 9476 O O . LEU A 1 15 ? 2.151 -2.249 12.065 1.00 0.00 12 LEU A O 6
ATOM 9492 N N . ILE A 1 16 ? 3.949 -3.596 11.757 1.00 0.00 13 ILE A N 6
ATOM 9493 C CA . ILE A 1 16 ? 4.488 -3.474 13.117 1.00 0.00 13 ILE A CA 6
ATOM 9494 C C . ILE A 1 16 ? 4.915 -2.013 13.407 1.00 0.00 13 ILE A C 6
ATOM 9495 O O . ILE A 1 16 ? 4.761 -1.525 14.524 1.00 0.00 13 ILE A O 6
ATOM 9511 N N . ARG A 1 17 ? 5.405 -1.300 12.378 1.00 0.00 14 ARG A N 6
ATOM 9512 C CA . ARG A 1 17 ? 5.783 0.129 12.517 1.00 0.00 14 ARG A CA 6
ATOM 9513 C C . ARG A 1 17 ? 4.522 0.999 12.670 1.00 0.00 14 ARG A C 6
ATOM 9514 O O . ARG A 1 17 ? 4.548 1.998 13.380 1.00 0.00 14 ARG A O 6
ATOM 9535 N N . ARG A 1 18 ? 3.426 0.590 11.990 1.00 0.00 15 ARG A N 6
ATOM 9536 C CA . ARG A 1 18 ? 2.134 1.313 12.025 1.00 0.00 15 ARG A CA 6
ATOM 9537 C C . ARG A 1 18 ? 1.536 1.285 13.441 1.00 0.00 15 ARG A C 6
ATOM 9538 O O . ARG A 1 18 ? 1.030 2.302 13.929 1.00 0.00 15 ARG A O 6
ATOM 9559 N N . VAL A 1 19 ? 1.605 0.101 14.089 1.00 0.00 16 VAL A N 6
ATOM 9560 C CA . VAL A 1 19 ? 1.023 -0.094 15.426 1.00 0.00 16 VAL A CA 6
ATOM 9561 C C . VAL A 1 19 ? 1.872 0.613 16.504 1.00 0.00 16 VAL A C 6
ATOM 9562 O O . VAL A 1 19 ? 1.319 1.209 17.415 1.00 0.00 16 VAL A O 6
ATOM 9575 N N . PHE A 1 20 ? 3.221 0.551 16.377 1.00 0.00 17 PHE A N 6
ATOM 9576 C CA . PHE A 1 20 ? 4.143 1.227 17.321 1.00 0.00 17 PHE A CA 6
ATOM 9577 C C . PHE A 1 20 ? 4.053 2.755 17.144 1.00 0.00 17 PHE A C 6
ATOM 9578 O O . PHE A 1 20 ? 4.207 3.506 18.113 1.00 0.00 17 PHE A O 6
ATOM 9595 N N . ALA A 1 21 ? 3.793 3.199 15.896 1.00 0.00 18 ALA A N 6
ATOM 9596 C CA . ALA A 1 21 ? 3.506 4.622 15.587 1.00 0.00 18 ALA A CA 6
ATOM 9597 C C . ALA A 1 21 ? 2.178 5.073 16.232 1.00 0.00 18 ALA A C 6
ATOM 9598 O O . ALA A 1 21 ? 2.026 6.233 16.634 1.00 0.00 18 ALA A O 6
ATOM 9605 N N . ALA A 1 22 ? 1.218 4.135 16.297 1.00 0.00 19 ALA A N 6
ATOM 9606 C CA . ALA A 1 22 ? -0.087 4.342 16.960 1.00 0.00 19 ALA A CA 6
ATOM 9607 C C . ALA A 1 22 ? 0.044 4.275 18.503 1.00 0.00 19 ALA A C 6
ATOM 9608 O O . ALA A 1 22 ? -0.779 4.853 19.230 1.00 0.00 19 ALA A O 6
ATOM 9615 N N . GLY A 1 23 ? 1.088 3.563 18.983 1.00 0.00 20 GLY A N 6
ATOM 9616 C CA . GLY A 1 23 ? 1.369 3.409 20.422 1.00 0.00 20 GLY A CA 6
ATOM 9617 C C . GLY A 1 23 ? 1.204 1.973 20.921 1.00 0.00 20 GLY A C 6
ATOM 9618 O O . GLY A 1 23 ? 1.551 1.671 22.069 1.00 0.00 20 GLY A O 6
ATOM 9622 N N . GLY A 1 24 ? 0.667 1.098 20.056 1.00 0.00 21 GLY A N 6
ATOM 9623 C CA . GLY A 1 24 ? 0.474 -0.322 20.362 1.00 0.00 21 GLY A CA 6
ATOM 9624 C C . GLY A 1 24 ? 1.745 -1.158 20.193 1.00 0.00 21 GLY A C 6
ATOM 9625 O O . GLY A 1 24 ? 2.851 -0.616 20.067 1.00 0.00 21 GLY A O 6
ATOM 9629 N N . PHE A 1 25 ? 1.575 -2.486 20.178 1.00 0.00 22 PHE A N 6
ATOM 9630 C CA . PHE A 1 25 ? 2.678 -3.468 20.081 1.00 0.00 22 PHE A CA 6
ATOM 9631 C C . PHE A 1 25 ? 2.374 -4.448 18.939 1.00 0.00 22 PHE A C 6
ATOM 9632 O O . PHE A 1 25 ? 1.228 -4.574 18.521 1.00 0.00 22 PHE A O 6
ATOM 9649 N N . ALA A 1 26 ? 3.421 -5.100 18.416 1.00 0.00 23 ALA A N 6
ATOM 9650 C CA . ALA A 1 26 ? 3.297 -6.169 17.413 1.00 0.00 23 ALA A CA 6
ATOM 9651 C C . ALA A 1 26 ? 4.527 -7.065 17.439 1.00 0.00 23 ALA A C 6
ATOM 9652 O O . ALA A 1 26 ? 5.593 -6.652 17.913 1.00 0.00 23 ALA A O 6
ATOM 9659 N N . ALA A 1 27 ? 4.360 -8.279 16.894 1.00 0.00 24 ALA A N 6
ATOM 9660 C CA . ALA A 1 27 ? 5.403 -9.304 16.854 1.00 0.00 24 ALA A CA 6
ATOM 9661 C C . ALA A 1 27 ? 4.964 -10.438 15.917 1.00 0.00 24 ALA A C 6
ATOM 9662 O O . ALA A 1 27 ? 3.867 -10.986 16.073 1.00 0.00 24 ALA A O 6
ATOM 9669 N N . VAL A 1 28 ? 5.810 -10.766 14.930 1.00 0.00 25 VAL A N 6
ATOM 9670 C CA . VAL A 1 28 ? 5.566 -11.887 14.013 1.00 0.00 25 VAL A CA 6
ATOM 9671 C C . VAL A 1 28 ? 5.795 -13.222 14.756 1.00 0.00 25 VAL A C 6
ATOM 9672 O O . VAL A 1 28 ? 6.947 -13.578 15.060 1.00 0.00 25 VAL A O 6
ATOM 9685 N N . GLU A 1 29 ? 4.690 -13.913 15.111 1.00 0.00 26 GLU A N 6
ATOM 9686 C CA . GLU A 1 29 ? 4.742 -15.272 15.676 1.00 0.00 26 GLU A CA 6
ATOM 9687 C C . GLU A 1 29 ? 5.265 -16.256 14.613 1.00 0.00 26 GLU A C 6
ATOM 9688 O O . GLU A 1 29 ? 6.375 -16.790 14.733 1.00 0.00 26 GLU A O 6
ATOM 9700 N N . LYS A 1 30 ? 4.462 -16.443 13.553 1.00 0.00 27 LYS A N 6
ATOM 9701 C CA . LYS A 1 30 ? 4.734 -17.416 12.484 1.00 0.00 27 LYS A CA 6
ATOM 9702 C C . LYS A 1 30 ? 5.282 -16.710 11.248 1.00 0.00 27 LYS A C 6
ATOM 9703 O O . LYS A 1 30 ? 4.835 -15.613 10.908 1.00 0.00 27 LYS A O 6
ATOM 9722 N N . LYS A 1 31 ? 6.214 -17.374 10.558 1.00 0.00 28 LYS A N 6
ATOM 9723 C CA . LYS A 1 31 ? 6.844 -16.868 9.332 1.00 0.00 28 LYS A CA 6
ATOM 9724 C C . LYS A 1 31 ? 6.675 -17.895 8.204 1.00 0.00 28 LYS A C 6
ATOM 9725 O O . LYS A 1 31 ? 6.802 -19.101 8.436 1.00 0.00 28 LYS A O 6
ATOM 9744 N N . GLY A 1 32 ? 6.367 -17.404 6.993 1.00 0.00 29 GLY A N 6
ATOM 9745 C CA . GLY A 1 32 ? 6.298 -18.234 5.788 1.00 0.00 29 GLY A CA 6
ATOM 9746 C C . GLY A 1 32 ? 7.067 -17.618 4.624 1.00 0.00 29 GLY A C 6
ATOM 9747 O O . GLY A 1 32 ? 8.200 -17.168 4.808 1.00 0.00 29 GLY A O 6
ATOM 9751 N N . ALA A 1 33 ? 6.436 -17.571 3.436 1.00 0.00 30 ALA A N 6
ATOM 9752 C CA . ALA A 1 33 ? 7.078 -17.118 2.184 1.00 0.00 30 ALA A CA 6
ATOM 9753 C C . ALA A 1 33 ? 7.274 -15.588 2.174 1.00 0.00 30 ALA A C 6
ATOM 9754 O O . ALA A 1 33 ? 6.323 -14.836 2.381 1.00 0.00 30 ALA A O 6
ATOM 9761 N N . GLU A 1 34 ? 8.516 -15.153 1.911 1.00 0.00 31 GLU A N 6
ATOM 9762 C CA . GLU A 1 34 ? 8.932 -13.736 1.996 1.00 0.00 31 GLU A CA 6
ATOM 9763 C C . GLU A 1 34 ? 8.199 -12.841 0.983 1.00 0.00 31 GLU A C 6
ATOM 9764 O O . GLU A 1 34 ? 7.844 -11.712 1.300 1.00 0.00 31 GLU A O 6
ATOM 9776 N N . ALA A 1 35 ? 8.014 -13.351 -0.240 1.00 0.00 32 ALA A N 6
ATOM 9777 C CA . ALA A 1 35 ? 7.388 -12.603 -1.352 1.00 0.00 32 ALA A CA 6
ATOM 9778 C C . ALA A 1 35 ? 5.878 -12.893 -1.466 1.00 0.00 32 ALA A C 6
ATOM 9779 O O . ALA A 1 35 ? 5.062 -11.963 -1.513 1.00 0.00 32 ALA A O 6
ATOM 9786 N N . ALA A 1 36 ? 5.517 -14.191 -1.493 1.00 0.00 33 ALA A N 6
ATOM 9787 C CA . ALA A 1 36 ? 4.145 -14.650 -1.841 1.00 0.00 33 ALA A CA 6
ATOM 9788 C C . ALA A 1 36 ? 3.455 -15.374 -0.669 1.00 0.00 33 ALA A C 6
ATOM 9789 O O . ALA A 1 36 ? 2.561 -16.210 -0.880 1.00 0.00 33 ALA A O 6
ATOM 9796 N N . GLY A 1 37 ? 3.832 -15.015 0.566 1.00 0.00 34 GLY A N 6
ATOM 9797 C CA . GLY A 1 37 ? 3.195 -15.562 1.766 1.00 0.00 34 GLY A CA 6
ATOM 9798 C C . GLY A 1 37 ? 1.915 -14.826 2.137 1.00 0.00 34 GLY A C 6
ATOM 9799 O O . GLY A 1 37 ? 1.838 -13.596 2.000 1.00 0.00 34 GLY A O 6
ATOM 9803 N N . ALA A 1 38 ? 0.884 -15.573 2.571 1.00 0.00 35 ALA A N 6
ATOM 9804 C CA . ALA A 1 38 ? -0.345 -14.987 3.135 1.00 0.00 35 ALA A CA 6
ATOM 9805 C C . ALA A 1 38 ? -0.013 -14.315 4.483 1.00 0.00 35 ALA A C 6
ATOM 9806 O O . ALA A 1 38 ? 0.965 -14.681 5.126 1.00 0.00 35 ALA A O 6
ATOM 9813 N N . ILE A 1 39 ? -0.782 -13.297 4.882 1.00 0.00 36 ILE A N 6
ATOM 9814 C CA . ILE A 1 39 ? -0.547 -12.560 6.140 1.00 0.00 36 ILE A CA 6
ATOM 9815 C C . ILE A 1 39 ? -1.833 -12.594 6.978 1.00 0.00 36 ILE A C 6
ATOM 9816 O O . ILE A 1 39 ? -2.862 -12.055 6.560 1.00 0.00 36 ILE A O 6
ATOM 9832 N N . PHE A 1 40 ? -1.775 -13.273 8.129 1.00 0.00 37 PHE A N 6
ATOM 9833 C CA . PHE A 1 40 ? -2.875 -13.343 9.095 1.00 0.00 37 PHE A CA 6
ATOM 9834 C C . PHE A 1 40 ? -2.471 -12.648 10.393 1.00 0.00 37 PHE A C 6
ATOM 9835 O O . PHE A 1 40 ? -1.581 -13.099 11.112 1.00 0.00 37 PHE A O 6
ATOM 9852 N N . VAL A 1 41 ? -3.142 -11.525 10.668 1.00 0.00 38 VAL A N 6
ATOM 9853 C CA . VAL A 1 41 ? -2.871 -10.668 11.823 1.00 0.00 38 VAL A CA 6
ATOM 9854 C C . VAL A 1 41 ? -4.020 -10.800 12.819 1.00 0.00 38 VAL A C 6
ATOM 9855 O O . VAL A 1 41 ? -5.189 -10.715 12.451 1.00 0.00 38 VAL A O 6
ATOM 9868 N N . ARG A 1 42 ? -3.665 -11.028 14.075 1.00 0.00 39 ARG A N 6
ATOM 9869 C CA . ARG A 1 42 ? -4.613 -11.202 15.174 1.00 0.00 39 ARG A CA 6
ATOM 9870 C C . ARG A 1 42 ? -4.544 -9.971 16.091 1.00 0.00 39 ARG A C 6
ATOM 9871 O O . ARG A 1 42 ? -3.478 -9.611 16.590 1.00 0.00 39 ARG A O 6
ATOM 9892 N N . GLN A 1 43 ? -5.692 -9.309 16.248 1.00 0.00 40 GLN A N 6
ATOM 9893 C CA . GLN A 1 43 ? -5.845 -8.068 17.025 1.00 0.00 40 GLN A CA 6
ATOM 9894 C C . GLN A 1 43 ? -6.237 -8.387 18.465 1.00 0.00 40 GLN A C 6
ATOM 9895 O O . GLN A 1 43 ? -7.307 -8.921 18.694 1.00 0.00 40 GLN A O 6
ATOM 9909 N N . ARG A 1 44 ? -5.367 -8.059 19.424 1.00 0.00 41 ARG A N 6
ATOM 9910 C CA . ARG A 1 44 ? -5.656 -8.238 20.851 1.00 0.00 41 ARG A CA 6
ATOM 9911 C C . ARG A 1 44 ? -6.327 -6.965 21.381 1.00 0.00 41 ARG A C 6
ATOM 9912 O O . ARG A 1 44 ? -5.648 -5.960 21.622 1.00 0.00 41 ARG A O 6
ATOM 9933 N N . LEU A 1 45 ? -7.664 -7.009 21.511 1.00 0.00 42 LEU A N 6
ATOM 9934 C CA . LEU A 1 45 ? -8.449 -5.934 22.148 1.00 0.00 42 LEU A CA 6
ATOM 9935 C C . LEU A 1 45 ? -8.158 -5.919 23.659 1.00 0.00 42 LEU A C 6
ATOM 9936 O O . LEU A 1 45 ? -7.948 -6.978 24.266 1.00 0.00 42 LEU A O 6
ATOM 9952 N N . ARG A 1 46 ? -8.164 -4.719 24.260 1.00 0.00 43 ARG A N 6
ATOM 9953 C CA . ARG A 1 46 ? -7.981 -4.545 25.721 1.00 0.00 43 ARG A CA 6
ATOM 9954 C C . ARG A 1 46 ? -9.108 -5.208 26.543 1.00 0.00 43 ARG A C 6
ATOM 9955 O O . ARG A 1 46 ? -8.966 -5.411 27.754 1.00 0.00 43 ARG A O 6
ATOM 9976 N N . ASP A 1 47 ? -10.215 -5.543 25.860 1.00 0.00 44 ASP A N 6
ATOM 9977 C CA . ASP A 1 47 ? -11.348 -6.292 26.438 1.00 0.00 44 ASP A CA 6
ATOM 9978 C C . ASP A 1 47 ? -10.934 -7.715 26.873 1.00 0.00 44 ASP A C 6
ATOM 9979 O O . ASP A 1 47 ? -11.564 -8.314 27.750 1.00 0.00 44 ASP A O 6
ATOM 9988 N N . GLY A 1 48 ? -9.870 -8.233 26.240 1.00 0.00 45 GLY A N 6
ATOM 9989 C CA . GLY A 1 48 ? -9.473 -9.637 26.361 1.00 0.00 45 GLY A CA 6
ATOM 9990 C C . GLY A 1 48 ? -9.957 -10.459 25.172 1.00 0.00 45 GLY A C 6
ATOM 9991 O O . GLY A 1 48 ? -9.742 -11.674 25.116 1.00 0.00 45 GLY A O 6
ATOM 9995 N N . ARG A 1 49 ? -10.618 -9.779 24.213 1.00 0.00 46 ARG A N 6
ATOM 9996 C CA . ARG A 1 49 ? -11.119 -10.388 22.971 1.00 0.00 46 ARG A CA 6
ATOM 9997 C C . ARG A 1 49 ? -10.051 -10.256 21.884 1.00 0.00 46 ARG A C 6
ATOM 9998 O O . ARG A 1 49 ? -9.058 -9.530 22.060 1.00 0.00 46 ARG A O 6
ATOM 10019 N N . GLU A 1 50 ? -10.277 -10.930 20.751 1.00 0.00 47 GLU A N 6
ATOM 10020 C CA . GLU A 1 50 ? -9.366 -10.902 19.606 1.00 0.00 47 GLU A CA 6
ATOM 10021 C C . GLU A 1 50 ? -10.143 -10.919 18.287 1.00 0.00 47 GLU A C 6
ATOM 10022 O O . GLU A 1 50 ? -11.237 -11.474 18.198 1.00 0.00 47 GLU A O 6
ATOM 10034 N N . ASN A 1 51 ? -9.588 -10.223 17.292 1.00 0.00 48 ASN A N 6
ATOM 10035 C CA . ASN A 1 51 ? -10.010 -10.303 15.886 1.00 0.00 48 ASN A CA 6
ATOM 10036 C C . ASN A 1 51 ? -8.925 -11.058 15.097 1.00 0.00 48 ASN A C 6
ATOM 10037 O O . ASN A 1 51 ? -7.834 -11.324 15.614 1.00 0.00 48 ASN A O 6
ATOM 10048 N N . LEU A 1 52 ? -9.233 -11.389 13.843 1.00 0.00 49 LEU A N 6
ATOM 10049 C CA . LEU A 1 52 ? -8.297 -12.036 12.920 1.00 0.00 49 LEU A CA 6
ATOM 10050 C C . LEU A 1 52 ? -8.523 -11.413 11.552 1.00 0.00 49 LEU A C 6
ATOM 10051 O O . LEU A 1 52 ? -9.658 -11.102 11.191 1.00 0.00 49 LEU A O 6
ATOM 10067 N N . TYR A 1 53 ? -7.433 -11.198 10.823 1.00 0.00 50 TYR A N 6
ATOM 10068 C CA . TYR A 1 53 ? -7.439 -10.557 9.510 1.00 0.00 50 TYR A CA 6
ATOM 10069 C C . TYR A 1 53 ? -6.658 -11.424 8.535 1.00 0.00 50 TYR A C 6
ATOM 10070 O O . TYR A 1 53 ? -5.708 -12.093 8.934 1.00 0.00 50 TYR A O 6
ATOM 10088 N N . GLY A 1 54 ? -7.075 -11.408 7.272 1.00 0.00 51 GLY A N 6
ATOM 10089 C CA . GLY A 1 54 ? -6.422 -12.162 6.206 1.00 0.00 51 GLY A CA 6
ATOM 10090 C C . GLY A 1 54 ? -6.371 -11.356 4.923 1.00 0.00 51 GLY A C 6
ATOM 10091 O O . GLY A 1 54 ? -7.050 -10.330 4.830 1.00 0.00 51 GLY A O 6
ATOM 10095 N N . PRO A 1 55 ? -5.570 -11.773 3.901 1.00 0.00 52 PRO A N 6
ATOM 10096 C CA . PRO A 1 55 ? -5.511 -11.072 2.603 1.00 0.00 52 PRO A CA 6
ATOM 10097 C C . PRO A 1 55 ? -6.820 -11.273 1.812 1.00 0.00 52 PRO A C 6
ATOM 10098 O O . PRO A 1 55 ? -7.200 -12.417 1.514 1.00 0.00 52 PRO A O 6
ATOM 10109 N N . ALA A 1 56 ? -7.526 -10.162 1.519 1.00 0.00 53 ALA A N 6
ATOM 10110 C CA . ALA A 1 56 ? -8.748 -10.189 0.699 1.00 0.00 53 ALA A CA 6
ATOM 10111 C C . ALA A 1 56 ? -8.382 -10.527 -0.765 1.00 0.00 53 ALA A C 6
ATOM 10112 O O . ALA A 1 56 ? -7.335 -10.067 -1.253 1.00 0.00 53 ALA A O 6
ATOM 10119 N N . PRO A 1 57 ? -9.217 -11.349 -1.488 1.00 0.00 54 PRO A N 6
ATOM 10120 C CA . PRO A 1 57 ? -8.917 -11.765 -2.877 1.00 0.00 54 PRO A CA 6
ATOM 10121 C C . PRO A 1 57 ? -8.999 -10.562 -3.843 1.00 0.00 54 PRO A C 6
ATOM 10122 O O . PRO A 1 57 ? -10.091 -10.140 -4.261 1.00 0.00 54 PRO A O 6
ATOM 10133 N N . GLN A 1 58 ? -7.818 -9.976 -4.122 1.00 0.00 55 GLN A N 6
ATOM 10134 C CA . GLN A 1 58 ? -7.691 -8.761 -4.937 1.00 0.00 55 GLN A CA 6
ATOM 10135 C C . GLN A 1 58 ? -8.132 -9.022 -6.388 1.00 0.00 55 GLN A C 6
ATOM 10136 O O . GLN A 1 58 ? -8.112 -10.169 -6.857 1.00 0.00 55 GLN A O 6
ATOM 10150 N N . SER A 1 59 ? -8.563 -7.963 -7.078 1.00 0.00 56 SER A N 6
ATOM 10151 C CA . SER A 1 59 ? -8.935 -8.041 -8.492 1.00 0.00 56 SER A CA 6
ATOM 10152 C C . SER A 1 59 ? -7.660 -8.125 -9.352 1.00 0.00 56 SER A C 6
ATOM 10153 O O . SER A 1 59 ? -7.076 -7.099 -9.716 1.00 0.00 56 SER A O 6
ATOM 10161 N N . PHE A 1 60 ? -7.186 -9.362 -9.602 1.00 0.00 57 PHE A N 6
ATOM 10162 C CA . PHE A 1 60 ? -5.990 -9.610 -10.421 1.00 0.00 57 PHE A CA 6
ATOM 10163 C C . PHE A 1 60 ? -6.380 -10.153 -11.803 1.00 0.00 57 PHE A C 6
ATOM 10164 O O . PHE A 1 60 ? -7.235 -11.041 -11.919 1.00 0.00 57 PHE A O 6
ATOM 10181 N N . ALA A 1 61 ? -5.773 -9.576 -12.846 1.00 0.00 58 ALA A N 6
ATOM 10182 C CA . ALA A 1 61 ? -5.900 -10.035 -14.233 1.00 0.00 58 ALA A CA 6
ATOM 10183 C C . ALA A 1 61 ? -4.553 -10.626 -14.677 1.00 0.00 58 ALA A C 6
ATOM 10184 O O . ALA A 1 61 ? -3.508 -9.971 -14.518 1.00 0.00 58 ALA A O 6
ATOM 10191 N N . ASP A 1 62 ? -4.590 -11.888 -15.163 1.00 0.00 59 ASP A N 6
ATOM 10192 C CA . ASP A 1 62 ? -3.406 -12.645 -15.648 1.00 0.00 59 ASP A CA 6
ATOM 10193 C C . ASP A 1 62 ? -2.411 -12.961 -14.495 1.00 0.00 59 ASP A C 6
ATOM 10194 O O . ASP A 1 62 ? -1.263 -13.334 -14.738 1.00 0.00 59 ASP A O 6
ATOM 10203 N N . ASP A 1 63 ? -2.895 -12.854 -13.228 1.00 0.00 60 ASP A N 6
ATOM 10204 C CA . ASP A 1 63 ? -2.071 -13.041 -12.000 1.00 0.00 60 ASP A CA 6
ATOM 10205 C C . ASP A 1 63 ? -0.895 -12.036 -11.921 1.00 0.00 60 ASP A C 6
ATOM 10206 O O . ASP A 1 63 ? 0.080 -12.265 -11.195 1.00 0.00 60 ASP A O 6
ATOM 10215 N N . GLU A 1 64 ? -1.014 -10.906 -12.641 1.00 0.00 61 GLU A N 6
ATOM 10216 C CA . GLU A 1 64 ? 0.009 -9.845 -12.629 1.00 0.00 61 GLU A CA 6
ATOM 10217 C C . GLU A 1 64 ? -0.124 -8.997 -11.354 1.00 0.00 61 GLU A C 6
ATOM 10218 O O . GLU A 1 64 ? 0.854 -8.779 -10.633 1.00 0.00 61 GLU A O 6
ATOM 10230 N N . ASP A 1 65 ? -1.362 -8.557 -11.065 1.00 0.00 62 ASP A N 6
ATOM 10231 C CA . ASP A 1 65 ? -1.662 -7.617 -9.954 1.00 0.00 62 ASP A CA 6
ATOM 10232 C C . ASP A 1 65 ? -1.251 -8.163 -8.567 1.00 0.00 62 ASP A C 6
ATOM 10233 O O . ASP A 1 65 ? -1.159 -7.393 -7.622 1.00 0.00 62 ASP A O 6
ATOM 10242 N N . ILE A 1 66 ? -0.985 -9.483 -8.478 1.00 0.00 63 ILE A N 6
ATOM 10243 C CA . ILE A 1 66 ? -0.543 -10.174 -7.234 1.00 0.00 63 ILE A CA 6
ATOM 10244 C C . ILE A 1 66 ? 0.624 -9.420 -6.538 1.00 0.00 63 ILE A C 6
ATOM 10245 O O . ILE A 1 66 ? 0.616 -9.231 -5.315 1.00 0.00 63 ILE A O 6
ATOM 10261 N N . MET A 1 67 ? 1.597 -8.971 -7.348 1.00 0.00 64 MET A N 6
ATOM 10262 C CA . MET A 1 67 ? 2.774 -8.198 -6.883 1.00 0.00 64 MET A CA 6
ATOM 10263 C C . MET A 1 67 ? 2.850 -6.817 -7.588 1.00 0.00 64 MET A C 6
ATOM 10264 O O . MET A 1 67 ? 3.645 -5.955 -7.188 1.00 0.00 64 MET A O 6
ATOM 10278 N N . ARG A 1 68 ? 2.012 -6.612 -8.629 1.00 0.00 65 ARG A N 6
ATOM 10279 C CA . ARG A 1 68 ? 1.905 -5.322 -9.356 1.00 0.00 65 ARG A CA 6
ATOM 10280 C C . ARG A 1 68 ? 0.873 -4.384 -8.698 1.00 0.00 65 ARG A C 6
ATOM 10281 O O . ARG A 1 68 ? 0.723 -3.229 -9.124 1.00 0.00 65 ARG A O 6
ATOM 10302 N N . ALA A 1 69 ? 0.162 -4.893 -7.675 1.00 0.00 66 ALA A N 6
ATOM 10303 C CA . ALA A 1 69 ? -0.836 -4.135 -6.904 1.00 0.00 66 ALA A CA 6
ATOM 10304 C C . ALA A 1 69 ? -0.864 -4.639 -5.451 1.00 0.00 66 ALA A C 6
ATOM 10305 O O . ALA A 1 69 ? -0.769 -5.850 -5.204 1.00 0.00 66 ALA A O 6
ATOM 10312 N N . GLU A 1 70 ? -0.968 -3.698 -4.495 1.00 0.00 67 GLU A N 6
ATOM 10313 C CA . GLU A 1 70 ? -1.060 -4.009 -3.067 1.00 0.00 67 GLU A CA 6
ATOM 10314 C C . GLU A 1 70 ? -2.500 -4.401 -2.726 1.00 0.00 67 GLU A C 6
ATOM 10315 O O . GLU A 1 70 ? -3.440 -3.621 -2.948 1.00 0.00 67 GLU A O 6
ATOM 10327 N N . ARG A 1 71 ? -2.658 -5.630 -2.227 1.00 0.00 68 ARG A N 6
ATOM 10328 C CA . ARG A 1 71 ? -3.950 -6.168 -1.802 1.00 0.00 68 ARG A CA 6
ATOM 10329 C C . ARG A 1 71 ? -4.355 -5.557 -0.451 1.00 0.00 68 ARG A C 6
ATOM 10330 O O . ARG A 1 71 ? -3.504 -5.292 0.416 1.00 0.00 68 ARG A O 6
ATOM 10351 N N . ARG A 1 72 ? -5.652 -5.306 -0.302 1.00 0.00 69 ARG A N 6
ATOM 10352 C CA . ARG A 1 72 ? -6.254 -4.901 0.965 1.00 0.00 69 ARG A CA 6
ATOM 10353 C C . ARG A 1 72 ? -6.625 -6.166 1.756 1.00 0.00 69 ARG A C 6
ATOM 10354 O O . ARG A 1 72 ? -6.707 -7.268 1.191 1.00 0.00 69 ARG A O 6
ATOM 10375 N N . PHE A 1 73 ? -6.819 -6.014 3.061 1.00 0.00 70 PHE A N 6
ATOM 10376 C CA . PHE A 1 73 ? -7.126 -7.127 3.962 1.00 0.00 70 PHE A CA 6
ATOM 10377 C C . PHE A 1 73 ? -8.614 -7.179 4.259 1.00 0.00 70 PHE A C 6
ATOM 10378 O O . PHE A 1 73 ? -9.376 -6.341 3.800 1.00 0.00 70 PHE A O 6
ATOM 10395 N N . GLU A 1 74 ? -9.003 -8.222 4.980 1.00 0.00 71 GLU A N 6
ATOM 10396 C CA . GLU A 1 74 ? -10.376 -8.491 5.401 1.00 0.00 71 GLU A CA 6
ATOM 10397 C C . GLU A 1 74 ? -10.349 -8.971 6.849 1.00 0.00 71 GLU A C 6
ATOM 10398 O O . GLU A 1 74 ? -9.287 -9.311 7.372 1.00 0.00 71 GLU A O 6
ATOM 10410 N N . THR A 1 75 ? -11.518 -9.019 7.480 1.00 0.00 72 THR A N 6
ATOM 10411 C CA . THR A 1 75 ? -11.659 -9.441 8.872 1.00 0.00 72 THR A CA 6
ATOM 10412 C C . THR A 1 75 ? -12.196 -10.890 8.903 1.00 0.00 72 THR A C 6
ATOM 10413 O O . THR A 1 75 ? -13.384 -11.119 8.642 1.00 0.00 72 THR A O 6
ATOM 10424 N N . ARG A 1 76 ? -11.288 -11.864 9.156 1.00 0.00 73 ARG A N 6
ATOM 10425 C CA . ARG A 1 76 ? -11.636 -13.295 9.272 1.00 0.00 73 ARG A CA 6
ATOM 10426 C C . ARG A 1 76 ? -12.572 -13.513 10.476 1.00 0.00 73 ARG A C 6
ATOM 10427 O O . ARG A 1 76 ? -13.700 -13.994 10.323 1.00 0.00 73 ARG A O 6
ATOM 10448 N N . LEU A 1 77 ? -12.079 -13.149 11.676 1.00 0.00 74 LEU A N 6
ATOM 10449 C CA . LEU A 1 77 ? -12.831 -13.268 12.943 1.00 0.00 74 LEU A CA 6
ATOM 10450 C C . LEU A 1 77 ? -12.939 -11.885 13.607 1.00 0.00 74 LEU A C 6
ATOM 10451 O O . LEU A 1 77 ? -12.095 -11.022 13.363 1.00 0.00 74 LEU A O 6
ATOM 10467 N N . ALA A 1 78 ? -13.967 -11.679 14.453 1.00 0.00 75 ALA A N 6
ATOM 10468 C CA . ALA A 1 78 ? -14.170 -10.400 15.159 1.00 0.00 75 ALA A CA 6
ATOM 10469 C C . ALA A 1 78 ? -14.792 -10.620 16.550 1.00 0.00 75 ALA A C 6
ATOM 10470 O O . ALA A 1 78 ? -15.876 -11.207 16.662 1.00 0.00 75 ALA A O 6
ATOM 10477 N N . GLY A 1 79 ? -14.075 -10.156 17.596 1.00 0.00 76 GLY A N 6
ATOM 10478 C CA . GLY A 1 79 ? -14.571 -10.161 18.981 1.00 0.00 76 GLY A CA 6
ATOM 10479 C C . GLY A 1 79 ? -14.695 -11.560 19.578 1.00 0.00 76 GLY A C 6
ATOM 10480 O O . GLY A 1 79 ? -15.551 -11.811 20.431 1.00 0.00 76 GLY A O 6
ATOM 10484 N N . VAL A 1 80 ? -13.806 -12.458 19.135 1.00 0.00 77 VAL A N 6
ATOM 10485 C CA . VAL A 1 80 ? -13.772 -13.874 19.548 1.00 0.00 77 VAL A CA 6
ATOM 10486 C C . VAL A 1 80 ? -12.666 -14.084 20.606 1.00 0.00 77 VAL A C 6
ATOM 10487 O O . VAL A 1 80 ? -12.039 -13.120 21.040 1.00 0.00 77 VAL A O 6
ATOM 10500 N N . GLU A 1 81 ? -12.455 -15.335 21.050 1.00 0.00 78 GLU A N 6
ATOM 10501 C CA . GLU A 1 81 ? -11.364 -15.674 21.997 1.00 0.00 78 GLU A CA 6
ATOM 10502 C C . GLU A 1 81 ? -10.111 -16.136 21.220 1.00 0.00 78 GLU A C 6
ATOM 10503 O O . GLU A 1 81 ? -10.189 -16.436 20.018 1.00 0.00 78 GLU A O 6
ATOM 10515 N N . GLY A 1 82 ? -8.971 -16.220 21.934 1.00 0.00 79 GLY A N 6
ATOM 10516 C CA . GLY A 1 82 ? -7.676 -16.617 21.356 1.00 0.00 79 GLY A CA 6
ATOM 10517 C C . GLY A 1 82 ? -7.638 -18.034 20.799 1.00 0.00 79 GLY A C 6
ATOM 10518 O O . GLY A 1 82 ? -6.806 -18.346 19.933 1.00 0.00 79 GLY A O 6
ATOM 10522 N N . GLU A 1 83 ? -8.535 -18.896 21.303 1.00 0.00 80 GLU A N 6
ATOM 10523 C CA . GLU A 1 83 ? -8.675 -20.277 20.817 1.00 0.00 80 GLU A CA 6
ATOM 10524 C C . GLU A 1 83 ? -9.281 -20.292 19.402 1.00 0.00 80 GLU A C 6
ATOM 10525 O O . GLU A 1 83 ? -8.815 -21.041 18.538 1.00 0.00 80 GLU A O 6
ATOM 10537 N N . GLU A 1 84 ? -10.312 -19.445 19.172 1.00 0.00 81 GLU A N 6
ATOM 10538 C CA . GLU A 1 84 ? -10.962 -19.306 17.847 1.00 0.00 81 GLU A CA 6
ATOM 10539 C C . GLU A 1 84 ? -9.943 -18.820 16.804 1.00 0.00 81 GLU A C 6
ATOM 10540 O O . GLU A 1 84 ? -9.944 -19.270 15.647 1.00 0.00 81 GLU A O 6
ATOM 10552 N N . ILE A 1 85 ? -9.059 -17.911 17.258 1.00 0.00 82 ILE A N 6
ATOM 10553 C CA . ILE A 1 85 ? -7.975 -17.356 16.442 1.00 0.00 82 ILE A CA 6
ATOM 10554 C C . ILE A 1 85 ? -7.034 -18.479 15.970 1.00 0.00 82 ILE A C 6
ATOM 10555 O O . ILE A 1 85 ? -6.871 -18.698 14.769 1.00 0.00 82 ILE A O 6
ATOM 10571 N N . ALA A 1 86 ? -6.484 -19.222 16.944 1.00 0.00 83 ALA A N 6
ATOM 10572 C CA . ALA A 1 86 ? -5.525 -20.319 16.695 1.00 0.00 83 ALA A CA 6
ATOM 10573 C C . ALA A 1 86 ? -6.172 -21.474 15.906 1.00 0.00 83 ALA A C 6
ATOM 10574 O O . ALA A 1 86 ? -5.484 -22.213 15.190 1.00 0.00 83 ALA A O 6
ATOM 10581 N N . ALA A 1 87 ? -7.501 -21.607 16.057 1.00 0.00 84 ALA A N 6
ATOM 10582 C CA . ALA A 1 87 ? -8.304 -22.626 15.359 1.00 0.00 84 ALA A CA 6
ATOM 10583 C C . ALA A 1 87 ? -8.418 -22.315 13.856 1.00 0.00 84 ALA A C 6
ATOM 10584 O O . ALA A 1 87 ? -8.498 -23.238 13.040 1.00 0.00 84 ALA A O 6
ATOM 10591 N N . LEU A 1 88 ? -8.454 -21.013 13.492 1.00 0.00 85 LEU A N 6
ATOM 10592 C CA . LEU A 1 88 ? -8.435 -20.594 12.078 1.00 0.00 85 LEU A CA 6
ATOM 10593 C C . LEU A 1 88 ? -7.002 -20.599 11.528 1.00 0.00 85 LEU A C 6
ATOM 10594 O O . LEU A 1 88 ? -6.789 -20.925 10.367 1.00 0.00 85 LEU A O 6
ATOM 10610 N N . LEU A 1 89 ? -6.025 -20.216 12.370 1.00 0.00 86 LEU A N 6
ATOM 10611 C CA . LEU A 1 89 ? -4.586 -20.257 12.010 1.00 0.00 86 LEU A CA 6
ATOM 10612 C C . LEU A 1 89 ? -4.167 -21.708 11.672 1.00 0.00 86 LEU A C 6
ATOM 10613 O O . LEU A 1 89 ? -3.248 -21.929 10.883 1.00 0.00 86 LEU A O 6
ATOM 10629 N N . GLU A 1 90 ? -4.901 -22.669 12.278 1.00 0.00 87 GLU A N 6
ATOM 10630 C CA . GLU A 1 90 ? -4.818 -24.104 11.990 1.00 0.00 87 GLU A CA 6
ATOM 10631 C C . GLU A 1 90 ? -5.378 -24.402 10.573 1.00 0.00 87 GLU A C 6
ATOM 10632 O O . GLU A 1 90 ? -4.767 -25.149 9.796 1.00 0.00 87 GLU A O 6
ATOM 10644 N N . ARG A 1 91 ? -6.538 -23.798 10.243 1.00 0.00 88 ARG A N 6
ATOM 10645 C CA . ARG A 1 91 ? -7.213 -24.021 8.949 1.00 0.00 88 ARG A CA 6
ATOM 10646 C C . ARG A 1 91 ? -6.374 -23.459 7.782 1.00 0.00 88 ARG A C 6
ATOM 10647 O O . ARG A 1 91 ? -6.157 -24.134 6.787 1.00 0.00 88 ARG A O 6
ATOM 10668 N N . GLU A 1 92 ? -5.901 -22.223 7.945 1.00 0.00 89 GLU A N 6
ATOM 10669 C CA . GLU A 1 92 ? -5.168 -21.488 6.902 1.00 0.00 89 GLU A CA 6
ATOM 10670 C C . GLU A 1 92 ? -3.788 -22.091 6.635 1.00 0.00 89 GLU A C 6
ATOM 10671 O O . GLU A 1 92 ? -3.342 -22.093 5.500 1.00 0.00 89 GLU A O 6
ATOM 10683 N N . ARG A 1 93 ? -3.106 -22.562 7.700 1.00 0.00 90 ARG A N 6
ATOM 10684 C CA . ARG A 1 93 ? -1.765 -23.203 7.567 1.00 0.00 90 ARG A CA 6
ATOM 10685 C C . ARG A 1 93 ? -1.862 -24.524 6.792 1.00 0.00 90 ARG A C 6
ATOM 10686 O O . ARG A 1 93 ? -0.902 -24.939 6.135 1.00 0.00 90 ARG A O 6
ATOM 10707 N N . ARG A 1 94 ? -3.041 -25.169 6.895 1.00 0.00 91 ARG A N 6
ATOM 10708 C CA . ARG A 1 94 ? -3.348 -26.442 6.217 1.00 0.00 91 ARG A CA 6
ATOM 10709 C C . ARG A 1 94 ? -3.247 -26.298 4.684 1.00 0.00 91 ARG A C 6
ATOM 10710 O O . ARG A 1 94 ? -2.839 -27.229 3.982 1.00 0.00 91 ARG A O 6
ATOM 10731 N N . PHE A 1 95 ? -3.637 -25.115 4.192 1.00 0.00 92 PHE A N 6
ATOM 10732 C CA . PHE A 1 95 ? -3.602 -24.772 2.770 1.00 0.00 92 PHE A CA 6
ATOM 10733 C C . PHE A 1 95 ? -2.284 -24.048 2.427 1.00 0.00 92 PHE A C 6
ATOM 10734 O O . PHE A 1 95 ? -1.562 -24.428 1.494 1.00 0.00 92 PHE A O 6
ATOM 10751 N N . ASP A 1 96 ? -1.992 -23.004 3.212 1.00 0.00 93 ASP A N 6
ATOM 10752 C CA . ASP A 1 96 ? -0.821 -22.129 3.048 1.00 0.00 93 ASP A CA 6
ATOM 10753 C C . ASP A 1 96 ? 0.041 -22.172 4.313 1.00 0.00 93 ASP A C 6
ATOM 10754 O O . ASP A 1 96 ? -0.207 -21.435 5.270 1.00 0.00 93 ASP A O 6
ATOM 10763 N N . SER A 1 97 ? 1.052 -23.050 4.318 1.00 0.00 94 SER A N 6
ATOM 10764 C CA . SER A 1 97 ? 2.133 -23.019 5.326 1.00 0.00 94 SER A CA 6
ATOM 10765 C C . SER A 1 97 ? 2.984 -21.734 5.142 1.00 0.00 94 SER A C 6
ATOM 10766 O O . SER A 1 97 ? 3.738 -21.329 6.038 1.00 0.00 94 SER A O 6
ATOM 10774 N N . ASP A 1 98 ? 2.817 -21.092 3.959 1.00 0.00 95 ASP A N 6
ATOM 10775 C CA . ASP A 1 98 ? 3.492 -19.839 3.572 1.00 0.00 95 ASP A CA 6
ATOM 10776 C C . ASP A 1 98 ? 2.981 -18.614 4.363 1.00 0.00 95 ASP A C 6
ATOM 10777 O O . ASP A 1 98 ? 3.541 -17.522 4.219 1.00 0.00 95 ASP A O 6
ATOM 10786 N N . LEU A 1 99 ? 1.923 -18.787 5.185 1.00 0.00 96 LEU A N 6
ATOM 10787 C CA . LEU A 1 99 ? 1.293 -17.665 5.910 1.00 0.00 96 LEU A CA 6
ATOM 10788 C C . LEU A 1 99 ? 2.187 -17.176 7.078 1.00 0.00 96 LEU A C 6
ATOM 10789 O O . LEU A 1 99 ? 3.017 -17.931 7.611 1.00 0.00 96 LEU A O 6
ATOM 10805 N N . TRP A 1 100 ? 1.992 -15.898 7.445 1.00 0.00 97 TRP A N 6
ATOM 10806 C CA . TRP A 1 100 ? 2.688 -15.215 8.544 1.00 0.00 97 TRP A CA 6
ATOM 10807 C C . TRP A 1 100 ? 1.651 -14.818 9.596 1.00 0.00 97 TRP A C 6
ATOM 10808 O O . TRP A 1 100 ? 0.670 -14.163 9.255 1.00 0.00 97 TRP A O 6
ATOM 10829 N N . VAL A 1 101 ? 1.859 -15.195 10.860 1.00 0.00 98 VAL A N 6
ATOM 10830 C CA . VAL A 1 101 ? 0.987 -14.748 11.954 1.00 0.00 98 VAL A CA 6
ATOM 10831 C C . VAL A 1 101 ? 1.682 -13.601 12.686 1.00 0.00 98 VAL A C 6
ATOM 10832 O O . VAL A 1 101 ? 2.782 -13.778 13.207 1.00 0.00 98 VAL A O 6
ATOM 10845 N N . VAL A 1 102 ? 1.053 -12.419 12.682 1.00 0.00 99 VAL A N 6
ATOM 10846 C CA . VAL A 1 102 ? 1.519 -11.259 13.455 1.00 0.00 99 VAL A CA 6
ATOM 10847 C C . VAL A 1 102 ? 0.500 -10.989 14.562 1.00 0.00 99 VAL A C 6
ATOM 10848 O O . VAL A 1 102 ? -0.673 -10.726 14.274 1.00 0.00 99 VAL A O 6
ATOM 10861 N N . GLU A 1 103 ? 0.941 -11.074 15.817 1.00 0.00 100 GLU A N 6
ATOM 10862 C CA . GLU A 1 103 ? 0.128 -10.662 16.961 1.00 0.00 100 GLU A CA 6
ATOM 10863 C C . GLU A 1 103 ? 0.323 -9.155 17.157 1.00 0.00 100 GLU A C 6
ATOM 10864 O O . GLU A 1 103 ? 1.453 -8.669 17.165 1.00 0.00 100 GLU A O 6
ATOM 10876 N N . ILE A 1 104 ? -0.783 -8.414 17.228 1.00 0.00 101 ILE A N 6
ATOM 10877 C CA . ILE A 1 104 ? -0.768 -6.979 17.530 1.00 0.00 101 ILE A CA 6
ATOM 10878 C C . ILE A 1 104 ? -1.585 -6.733 18.802 1.00 0.00 101 ILE A C 6
ATOM 10879 O O . ILE A 1 104 ? -2.514 -7.488 19.110 1.00 0.00 101 ILE A O 6
ATOM 10895 N N . GLU A 1 105 ? -1.209 -5.693 19.545 1.00 0.00 102 GLU A N 6
ATOM 10896 C CA . GLU A 1 105 ? -1.813 -5.343 20.833 1.00 0.00 102 GLU A CA 6
ATOM 10897 C C . GLU A 1 105 ? -2.216 -3.870 20.755 1.00 0.00 102 GLU A C 6
ATOM 10898 O O . GLU A 1 105 ? -1.361 -2.981 20.819 1.00 0.00 102 GLU A O 6
ATOM 10910 N N . THR A 1 106 ? -3.518 -3.643 20.589 1.00 0.00 103 THR A N 6
ATOM 10911 C CA . THR A 1 106 ? -4.122 -2.311 20.475 1.00 0.00 103 THR A CA 6
ATOM 10912 C C . THR A 1 106 ? -5.649 -2.444 20.608 1.00 0.00 103 THR A C 6
ATOM 10913 O O . THR A 1 106 ? -6.211 -3.526 20.422 1.00 0.00 103 THR A O 6
ATOM 10924 N N . ASP A 1 107 ? -6.320 -1.340 20.943 1.00 0.00 104 ASP A N 6
ATOM 10925 C CA . ASP A 1 107 ? -7.788 -1.311 21.135 1.00 0.00 104 ASP A CA 6
ATOM 10926 C C . ASP A 1 107 ? -8.512 -1.103 19.790 1.00 0.00 104 ASP A C 6
ATOM 10927 O O . ASP A 1 107 ? -9.699 -1.430 19.648 1.00 0.00 104 ASP A O 6
ATOM 10936 N N . GLU A 1 108 ? -7.785 -0.549 18.808 1.00 0.00 105 GLU A N 6
ATOM 10937 C CA . GLU A 1 108 ? -8.339 -0.171 17.503 1.00 0.00 105 GLU A CA 6
ATOM 10938 C C . GLU A 1 108 ? -7.434 -0.676 16.368 1.00 0.00 105 GLU A C 6
ATOM 10939 O O . GLU A 1 108 ? -6.203 -0.686 16.495 1.00 0.00 105 GLU A O 6
ATOM 10951 N N . ILE A 1 109 ? -8.065 -1.121 15.269 1.00 0.00 106 ILE A N 6
ATOM 10952 C CA . ILE A 1 109 ? -7.369 -1.655 14.087 1.00 0.00 106 ILE A CA 6
ATOM 10953 C C . ILE A 1 109 ? -7.319 -0.600 12.954 1.00 0.00 106 ILE A C 6
ATOM 10954 O O . ILE A 1 109 ? -6.355 -0.551 12.173 1.00 0.00 106 ILE A O 6
ATOM 10970 N N . GLY A 1 110 ? -8.342 0.285 12.910 1.00 0.00 107 GLY A N 6
ATOM 10971 C CA . GLY A 1 110 ? -8.546 1.213 11.783 1.00 0.00 107 GLY A CA 6
ATOM 10972 C C . GLY A 1 110 ? -7.661 2.463 11.805 1.00 0.00 107 GLY A C 6
ATOM 10973 O O . GLY A 1 110 ? -8.075 3.526 11.328 1.00 0.00 107 GLY A O 6
ATOM 10977 N N . THR A 1 111 ? -6.442 2.335 12.356 1.00 0.00 108 THR A N 6
ATOM 10978 C CA . THR A 1 111 ? -5.417 3.398 12.335 1.00 0.00 108 THR A CA 6
ATOM 10979 C C . THR A 1 111 ? -4.023 2.791 12.015 1.00 0.00 108 THR A C 6
ATOM 10980 O O . THR A 1 111 ? -3.041 3.527 11.842 1.00 0.00 108 THR A O 6
ATOM 10991 N N . LEU A 1 112 ? -3.956 1.434 11.908 1.00 0.00 109 LEU A N 6
ATOM 10992 C CA . LEU A 1 112 ? -2.684 0.685 11.778 1.00 0.00 109 LEU A CA 6
ATOM 10993 C C . LEU A 1 112 ? -2.799 -0.553 10.844 1.00 0.00 109 LEU A C 6
ATOM 10994 O O . LEU A 1 112 ? -1.818 -1.285 10.664 1.00 0.00 109 LEU A O 6
ATOM 11010 N N . LEU A 1 113 ? -3.992 -0.765 10.257 1.00 0.00 110 LEU A N 6
ATOM 11011 C CA . LEU A 1 113 ? -4.226 -1.771 9.195 1.00 0.00 110 LEU A CA 6
ATOM 11012 C C . LEU A 1 113 ? -5.549 -1.449 8.475 1.00 0.00 110 LEU A C 6
ATOM 11013 O O . LEU A 1 113 ? -6.521 -1.015 9.107 1.00 0.00 110 LEU A O 6
ATOM 11029 N N . THR A 1 114 ? -5.559 -1.662 7.150 1.00 0.00 111 THR A N 6
ATOM 11030 C CA . THR A 1 114 ? -6.698 -1.354 6.271 1.00 0.00 111 THR A CA 6
ATOM 11031 C C . THR A 1 114 ? -7.440 -2.647 5.863 1.00 0.00 111 THR A C 6
ATOM 11032 O O . THR A 1 114 ? -6.811 -3.643 5.476 1.00 0.00 111 THR A O 6
ATOM 11043 N N . LEU A 1 115 ? -8.787 -2.603 5.942 1.00 0.00 112 LEU A N 6
ATOM 11044 C CA . LEU A 1 115 ? -9.676 -3.770 5.731 1.00 0.00 112 LEU A CA 6
ATOM 11045 C C . LEU A 1 115 ? -10.812 -3.413 4.755 1.00 0.00 112 LEU A C 6
ATOM 11046 O O . LEU A 1 115 ? -11.142 -2.239 4.596 1.00 0.00 112 LEU A O 6
ATOM 11062 N N . VAL A 1 116 ? -11.385 -4.443 4.105 1.00 0.00 113 VAL A N 6
ATOM 11063 C CA . VAL A 1 116 ? -12.571 -4.321 3.225 1.00 0.00 113 VAL A CA 6
ATOM 11064 C C . VAL A 1 116 ? -13.850 -4.660 4.016 1.00 0.00 113 VAL A C 6
ATOM 11065 O O . VAL A 1 116 ? -14.923 -4.116 3.742 1.00 0.00 113 VAL A O 6
ATOM 11078 N N . ASP A 1 117 ? -13.711 -5.567 5.001 1.00 0.00 114 ASP A N 6
ATOM 11079 C CA . ASP A 1 117 ? -14.834 -6.097 5.782 1.00 0.00 114 ASP A CA 6
ATOM 11080 C C . ASP A 1 117 ? -15.321 -5.047 6.789 1.00 0.00 114 ASP A C 6
ATOM 11081 O O . ASP A 1 117 ? -16.518 -4.755 6.865 1.00 0.00 114 ASP A O 6
ATOM 11090 N N . GLN A 1 118 ? -14.375 -4.513 7.585 1.00 0.00 115 GLN A N 6
ATOM 11091 C CA . GLN A 1 118 ? -14.653 -3.398 8.506 1.00 0.00 115 GLN A CA 6
ATOM 11092 C C . GLN A 1 118 ? -14.986 -2.109 7.714 1.00 0.00 115 GLN A C 6
ATOM 11093 O O . GLN A 1 118 ? -14.395 -1.877 6.647 1.00 0.00 115 GLN A O 6
ATOM 11107 N N . PRO A 1 119 ? -15.948 -1.260 8.219 1.00 0.00 116 PRO A N 6
ATOM 11108 C CA . PRO A 1 119 ? -16.336 0.004 7.548 1.00 0.00 116 PRO A CA 6
ATOM 11109 C C . PRO A 1 119 ? -15.137 0.964 7.411 1.00 0.00 116 PRO A C 6
ATOM 11110 O O . PRO A 1 119 ? -14.595 1.455 8.409 1.00 0.00 116 PRO A O 6
ATOM 11121 N N . GLN A 1 120 ? -14.708 1.168 6.156 1.00 0.00 117 GLN A N 6
ATOM 11122 C CA . GLN A 1 120 ? -13.564 2.019 5.809 1.00 0.00 117 GLN A CA 6
ATOM 11123 C C . GLN A 1 120 ? -13.940 3.489 6.080 1.00 0.00 117 GLN A C 6
ATOM 11124 O O . GLN A 1 120 ? -14.661 4.099 5.284 1.00 0.00 117 GLN A O 6
ATOM 11138 N N . ALA A 1 121 ? -13.474 4.001 7.239 1.00 0.00 118 ALA A N 6
ATOM 11139 C CA . ALA A 1 121 ? -13.897 5.286 7.826 1.00 0.00 118 ALA A CA 6
ATOM 11140 C C . ALA A 1 121 ? -15.363 5.177 8.329 1.00 0.00 118 ALA A C 6
ATOM 11141 O O . ALA A 1 121 ? -16.300 5.611 7.618 1.00 0.00 118 ALA A O 6
ATOM 11149 N N . MET A 1 4 ? 2.418 0.952 0.358 1.00 0.00 1 MET A N 7
ATOM 11150 C CA . MET A 1 4 ? 3.241 1.374 -0.805 1.00 0.00 1 MET A CA 7
ATOM 11151 C C . MET A 1 4 ? 3.411 0.199 -1.808 1.00 0.00 1 MET A C 7
ATOM 11152 O O . MET A 1 4 ? 4.282 0.241 -2.688 1.00 0.00 1 MET A O 7
ATOM 11166 N N . ARG A 1 5 ? 2.514 -0.822 -1.700 1.00 0.00 2 ARG A N 7
ATOM 11167 C CA . ARG A 1 5 ? 2.558 -2.067 -2.517 1.00 0.00 2 ARG A CA 7
ATOM 11168 C C . ARG A 1 5 ? 3.891 -2.802 -2.294 1.00 0.00 2 ARG A C 7
ATOM 11169 O O . ARG A 1 5 ? 4.881 -2.554 -2.995 1.00 0.00 2 ARG A O 7
ATOM 11190 N N . LEU A 1 6 ? 3.928 -3.665 -1.284 1.00 0.00 3 LEU A N 7
ATOM 11191 C CA . LEU A 1 6 ? 5.163 -4.350 -0.863 1.00 0.00 3 LEU A CA 7
ATOM 11192 C C . LEU A 1 6 ? 4.981 -5.870 -0.992 1.00 0.00 3 LEU A C 7
ATOM 11193 O O . LEU A 1 6 ? 3.858 -6.359 -1.196 1.00 0.00 3 LEU A O 7
ATOM 11209 N N . LYS A 1 7 ? 6.101 -6.611 -0.878 1.00 0.00 4 LYS A N 7
ATOM 11210 C CA . LYS A 1 7 ? 6.076 -8.088 -0.822 1.00 0.00 4 LYS A CA 7
ATOM 11211 C C . LYS A 1 7 ? 5.513 -8.530 0.551 1.00 0.00 4 LYS A C 7
ATOM 11212 O O . LYS A 1 7 ? 5.353 -7.691 1.423 1.00 0.00 4 LYS A O 7
ATOM 11231 N N . SER A 1 8 ? 5.253 -9.838 0.741 1.00 0.00 5 SER A N 7
ATOM 11232 C CA . SER A 1 8 ? 4.662 -10.381 1.998 1.00 0.00 5 SER A CA 7
ATOM 11233 C C . SER A 1 8 ? 5.482 -9.976 3.249 1.00 0.00 5 SER A C 7
ATOM 11234 O O . SER A 1 8 ? 4.937 -9.456 4.221 1.00 0.00 5 SER A O 7
ATOM 11242 N N . GLU A 1 9 ? 6.804 -10.193 3.150 1.00 0.00 6 GLU A N 7
ATOM 11243 C CA . GLU A 1 9 ? 7.796 -9.866 4.192 1.00 0.00 6 GLU A CA 7
ATOM 11244 C C . GLU A 1 9 ? 7.767 -8.372 4.549 1.00 0.00 6 GLU A C 7
ATOM 11245 O O . GLU A 1 9 ? 7.565 -7.994 5.713 1.00 0.00 6 GLU A O 7
ATOM 11257 N N . MET A 1 10 ? 7.935 -7.546 3.511 1.00 0.00 7 MET A N 7
ATOM 11258 C CA . MET A 1 10 ? 8.073 -6.090 3.646 1.00 0.00 7 MET A CA 7
ATOM 11259 C C . MET A 1 10 ? 6.720 -5.446 4.020 1.00 0.00 7 MET A C 7
ATOM 11260 O O . MET A 1 10 ? 6.691 -4.374 4.629 1.00 0.00 7 MET A O 7
ATOM 11274 N N . PHE A 1 11 ? 5.602 -6.127 3.685 1.00 0.00 8 PHE A N 7
ATOM 11275 C CA . PHE A 1 11 ? 4.254 -5.653 4.038 1.00 0.00 8 PHE A CA 7
ATOM 11276 C C . PHE A 1 11 ? 4.038 -5.805 5.542 1.00 0.00 8 PHE A C 7
ATOM 11277 O O . PHE A 1 11 ? 3.531 -4.888 6.179 1.00 0.00 8 PHE A O 7
ATOM 11294 N N . VAL A 1 12 ? 4.412 -6.983 6.086 1.00 0.00 9 VAL A N 7
ATOM 11295 C CA . VAL A 1 12 ? 4.305 -7.269 7.530 1.00 0.00 9 VAL A CA 7
ATOM 11296 C C . VAL A 1 12 ? 5.162 -6.276 8.325 1.00 0.00 9 VAL A C 7
ATOM 11297 O O . VAL A 1 12 ? 4.688 -5.659 9.279 1.00 0.00 9 VAL A O 7
ATOM 11310 N N . SER A 1 13 ? 6.406 -6.102 7.862 1.00 0.00 10 SER A N 7
ATOM 11311 C CA . SER A 1 13 ? 7.380 -5.189 8.468 1.00 0.00 10 SER A CA 7
ATOM 11312 C C . SER A 1 13 ? 6.856 -3.729 8.475 1.00 0.00 10 SER A C 7
ATOM 11313 O O . SER A 1 13 ? 7.052 -3.004 9.454 1.00 0.00 10 SER A O 7
ATOM 11321 N N . ALA A 1 14 ? 6.155 -3.337 7.393 1.00 0.00 11 ALA A N 7
ATOM 11322 C CA . ALA A 1 14 ? 5.527 -1.999 7.270 1.00 0.00 11 ALA A CA 7
ATOM 11323 C C . ALA A 1 14 ? 4.263 -1.892 8.149 1.00 0.00 11 ALA A C 7
ATOM 11324 O O . ALA A 1 14 ? 4.007 -0.845 8.740 1.00 0.00 11 ALA A O 7
ATOM 11331 N N . LEU A 1 15 ? 3.509 -3.003 8.234 1.00 0.00 12 LEU A N 7
ATOM 11332 C CA . LEU A 1 15 ? 2.247 -3.116 9.009 1.00 0.00 12 LEU A CA 7
ATOM 11333 C C . LEU A 1 15 ? 2.494 -2.858 10.501 1.00 0.00 12 LEU A C 7
ATOM 11334 O O . LEU A 1 15 ? 1.697 -2.204 11.183 1.00 0.00 12 LEU A O 7
ATOM 11350 N N . ILE A 1 16 ? 3.627 -3.358 10.967 1.00 0.00 13 ILE A N 7
ATOM 11351 C CA . ILE A 1 16 ? 4.087 -3.193 12.343 1.00 0.00 13 ILE A CA 7
ATOM 11352 C C . ILE A 1 16 ? 4.396 -1.705 12.639 1.00 0.00 13 ILE A C 7
ATOM 11353 O O . ILE A 1 16 ? 4.086 -1.208 13.718 1.00 0.00 13 ILE A O 7
ATOM 11369 N N . ARG A 1 17 ? 4.921 -0.980 11.636 1.00 0.00 14 ARG A N 7
ATOM 11370 C CA . ARG A 1 17 ? 5.158 0.485 11.747 1.00 0.00 14 ARG A CA 7
ATOM 11371 C C . ARG A 1 17 ? 3.820 1.253 11.722 1.00 0.00 14 ARG A C 7
ATOM 11372 O O . ARG A 1 17 ? 3.691 2.294 12.377 1.00 0.00 14 ARG A O 7
ATOM 11393 N N . ARG A 1 18 ? 2.832 0.712 10.973 1.00 0.00 15 ARG A N 7
ATOM 11394 C CA . ARG A 1 18 ? 1.482 1.306 10.855 1.00 0.00 15 ARG A CA 7
ATOM 11395 C C . ARG A 1 18 ? 0.770 1.310 12.218 1.00 0.00 15 ARG A C 7
ATOM 11396 O O . ARG A 1 18 ? 0.138 2.309 12.592 1.00 0.00 15 ARG A O 7
ATOM 11417 N N . VAL A 1 19 ? 0.886 0.190 12.960 1.00 0.00 16 VAL A N 7
ATOM 11418 C CA . VAL A 1 19 ? 0.197 0.039 14.250 1.00 0.00 16 VAL A CA 7
ATOM 11419 C C . VAL A 1 19 ? 0.872 0.896 15.343 1.00 0.00 16 VAL A C 7
ATOM 11420 O O . VAL A 1 19 ? 0.175 1.569 16.091 1.00 0.00 16 VAL A O 7
ATOM 11433 N N . PHE A 1 20 ? 2.231 0.893 15.398 1.00 0.00 17 PHE A N 7
ATOM 11434 C CA . PHE A 1 20 ? 2.997 1.645 16.420 1.00 0.00 17 PHE A CA 7
ATOM 11435 C C . PHE A 1 20 ? 2.793 3.161 16.252 1.00 0.00 17 PHE A C 7
ATOM 11436 O O . PHE A 1 20 ? 2.697 3.893 17.245 1.00 0.00 17 PHE A O 7
ATOM 11453 N N . ALA A 1 21 ? 2.679 3.608 14.992 1.00 0.00 18 ALA A N 7
ATOM 11454 C CA . ALA A 1 21 ? 2.384 5.015 14.657 1.00 0.00 18 ALA A CA 7
ATOM 11455 C C . ALA A 1 21 ? 0.931 5.398 15.030 1.00 0.00 18 ALA A C 7
ATOM 11456 O O . ALA A 1 21 ? 0.622 6.577 15.227 1.00 0.00 18 ALA A O 7
ATOM 11463 N N . ALA A 1 22 ? 0.047 4.390 15.114 1.00 0.00 19 ALA A N 7
ATOM 11464 C CA . ALA A 1 22 ? -1.354 4.569 15.550 1.00 0.00 19 ALA A CA 7
ATOM 11465 C C . ALA A 1 22 ? -1.492 4.474 17.090 1.00 0.00 19 ALA A C 7
ATOM 11466 O O . ALA A 1 22 ? -2.520 4.876 17.651 1.00 0.00 19 ALA A O 7
ATOM 11473 N N . GLY A 1 23 ? -0.443 3.956 17.767 1.00 0.00 20 GLY A N 7
ATOM 11474 C CA . GLY A 1 23 ? -0.427 3.825 19.236 1.00 0.00 20 GLY A CA 7
ATOM 11475 C C . GLY A 1 23 ? -0.679 2.397 19.708 1.00 0.00 20 GLY A C 7
ATOM 11476 O O . GLY A 1 23 ? -1.108 2.178 20.847 1.00 0.00 20 GLY A O 7
ATOM 11480 N N . GLY A 1 24 ? -0.362 1.432 18.837 1.00 0.00 21 GLY A N 7
ATOM 11481 C CA . GLY A 1 24 ? -0.591 0.005 19.082 1.00 0.00 21 GLY A CA 7
ATOM 11482 C C . GLY A 1 24 ? 0.697 -0.814 19.046 1.00 0.00 21 GLY A C 7
ATOM 11483 O O . GLY A 1 24 ? 1.778 -0.274 18.818 1.00 0.00 21 GLY A O 7
ATOM 11487 N N . PHE A 1 25 ? 0.569 -2.130 19.246 1.00 0.00 22 PHE A N 7
ATOM 11488 C CA . PHE A 1 25 ? 1.711 -3.073 19.330 1.00 0.00 22 PHE A CA 7
ATOM 11489 C C . PHE A 1 25 ? 1.680 -4.028 18.123 1.00 0.00 22 PHE A C 7
ATOM 11490 O O . PHE A 1 25 ? 0.634 -4.177 17.499 1.00 0.00 22 PHE A O 7
ATOM 11507 N N . ALA A 1 26 ? 2.837 -4.649 17.790 1.00 0.00 23 ALA A N 7
ATOM 11508 C CA . ALA A 1 26 ? 2.920 -5.712 16.762 1.00 0.00 23 ALA A CA 7
ATOM 11509 C C . ALA A 1 26 ? 4.201 -6.538 16.900 1.00 0.00 23 ALA A C 7
ATOM 11510 O O . ALA A 1 26 ? 5.195 -6.065 17.466 1.00 0.00 23 ALA A O 7
ATOM 11517 N N . ALA A 1 27 ? 4.153 -7.764 16.337 1.00 0.00 24 ALA A N 7
ATOM 11518 C CA . ALA A 1 27 ? 5.266 -8.726 16.335 1.00 0.00 24 ALA A CA 7
ATOM 11519 C C . ALA A 1 27 ? 4.937 -9.883 15.371 1.00 0.00 24 ALA A C 7
ATOM 11520 O O . ALA A 1 27 ? 3.780 -10.293 15.279 1.00 0.00 24 ALA A O 7
ATOM 11527 N N . VAL A 1 28 ? 5.948 -10.399 14.642 1.00 0.00 25 VAL A N 7
ATOM 11528 C CA . VAL A 1 28 ? 5.744 -11.496 13.662 1.00 0.00 25 VAL A CA 7
ATOM 11529 C C . VAL A 1 28 ? 5.947 -12.861 14.351 1.00 0.00 25 VAL A C 7
ATOM 11530 O O . VAL A 1 28 ? 7.080 -13.219 14.701 1.00 0.00 25 VAL A O 7
ATOM 11543 N N . GLU A 1 29 ? 4.843 -13.590 14.578 1.00 0.00 26 GLU A N 7
ATOM 11544 C CA . GLU A 1 29 ? 4.873 -14.965 15.114 1.00 0.00 26 GLU A CA 7
ATOM 11545 C C . GLU A 1 29 ? 5.353 -15.966 14.046 1.00 0.00 26 GLU A C 7
ATOM 11546 O O . GLU A 1 29 ? 6.402 -16.604 14.206 1.00 0.00 26 GLU A O 7
ATOM 11558 N N . LYS A 1 30 ? 4.581 -16.087 12.956 1.00 0.00 27 LYS A N 7
ATOM 11559 C CA . LYS A 1 30 ? 4.844 -17.072 11.891 1.00 0.00 27 LYS A CA 7
ATOM 11560 C C . LYS A 1 30 ? 5.333 -16.364 10.623 1.00 0.00 27 LYS A C 7
ATOM 11561 O O . LYS A 1 30 ? 4.932 -15.231 10.338 1.00 0.00 27 LYS A O 7
ATOM 11580 N N . LYS A 1 31 ? 6.192 -17.059 9.872 1.00 0.00 28 LYS A N 7
ATOM 11581 C CA . LYS A 1 31 ? 6.760 -16.588 8.606 1.00 0.00 28 LYS A CA 7
ATOM 11582 C C . LYS A 1 31 ? 6.518 -17.637 7.515 1.00 0.00 28 LYS A C 7
ATOM 11583 O O . LYS A 1 31 ? 6.602 -18.838 7.779 1.00 0.00 28 LYS A O 7
ATOM 11602 N N . GLY A 1 32 ? 6.211 -17.168 6.303 1.00 0.00 29 GLY A N 7
ATOM 11603 C CA . GLY A 1 32 ? 6.113 -18.022 5.124 1.00 0.00 29 GLY A CA 7
ATOM 11604 C C . GLY A 1 32 ? 6.895 -17.458 3.950 1.00 0.00 29 GLY A C 7
ATOM 11605 O O . GLY A 1 32 ? 8.018 -16.966 4.138 1.00 0.00 29 GLY A O 7
ATOM 11609 N N . ALA A 1 33 ? 6.298 -17.507 2.743 1.00 0.00 30 ALA A N 7
ATOM 11610 C CA . ALA A 1 33 ? 6.937 -17.016 1.509 1.00 0.00 30 ALA A CA 7
ATOM 11611 C C . ALA A 1 33 ? 6.993 -15.486 1.53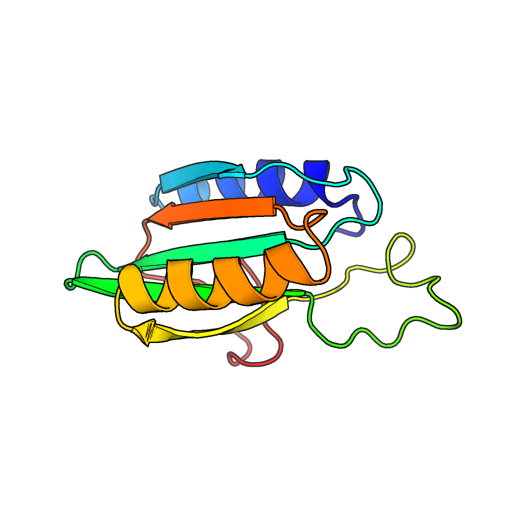1 1.00 0.00 30 ALA A C 7
ATOM 11612 O O . ALA A 1 33 ? 5.975 -14.829 1.744 1.00 0.00 30 ALA A O 7
ATOM 11619 N N . GLU A 1 34 ? 8.186 -14.935 1.313 1.00 0.00 31 GLU A N 7
ATOM 11620 C CA . GLU A 1 34 ? 8.449 -13.501 1.480 1.00 0.00 31 GLU A CA 7
ATOM 11621 C C . GLU A 1 34 ? 7.837 -12.666 0.349 1.00 0.00 31 GLU A C 7
ATOM 11622 O O . GLU A 1 34 ? 7.461 -11.534 0.574 1.00 0.00 31 GLU A O 7
ATOM 11634 N N . ALA A 1 35 ? 7.723 -13.238 -0.847 1.00 0.00 32 ALA A N 7
ATOM 11635 C CA . ALA A 1 35 ? 7.168 -12.541 -2.026 1.00 0.00 32 ALA A CA 7
ATOM 11636 C C . ALA A 1 35 ? 5.630 -12.690 -2.113 1.00 0.00 32 ALA A C 7
ATOM 11637 O O . ALA A 1 35 ? 4.895 -11.688 -2.099 1.00 0.00 32 ALA A O 7
ATOM 11644 N N . ALA A 1 36 ? 5.151 -13.953 -2.173 1.00 0.00 33 ALA A N 7
ATOM 11645 C CA . ALA A 1 36 ? 3.731 -14.279 -2.488 1.00 0.00 33 ALA A CA 7
ATOM 11646 C C . ALA A 1 36 ? 3.003 -14.990 -1.330 1.00 0.00 33 ALA A C 7
ATOM 11647 O O . ALA A 1 36 ? 1.903 -15.534 -1.530 1.00 0.00 33 ALA A O 7
ATOM 11654 N N . GLY A 1 37 ? 3.603 -14.977 -0.128 1.00 0.00 34 GLY A N 7
ATOM 11655 C CA . GLY A 1 37 ? 2.992 -15.585 1.063 1.00 0.00 34 GLY A CA 7
ATOM 11656 C C . GLY A 1 37 ? 1.718 -14.879 1.524 1.00 0.00 34 GLY A C 7
ATOM 11657 O O . GLY A 1 37 ? 1.577 -13.659 1.354 1.00 0.00 34 GLY A O 7
ATOM 11661 N N . ALA A 1 38 ? 0.791 -15.656 2.106 1.00 0.00 35 ALA A N 7
ATOM 11662 C CA . ALA A 1 38 ? -0.450 -15.132 2.697 1.00 0.00 35 ALA A CA 7
ATOM 11663 C C . ALA A 1 38 ? -0.110 -14.410 4.006 1.00 0.00 35 ALA A C 7
ATOM 11664 O O . ALA A 1 38 ? 0.975 -14.602 4.549 1.00 0.00 35 ALA A O 7
ATOM 11671 N N . ILE A 1 39 ? -1.017 -13.564 4.502 1.00 0.00 36 ILE A N 7
ATOM 11672 C CA . ILE A 1 39 ? -0.783 -12.772 5.725 1.00 0.00 36 ILE A CA 7
ATOM 11673 C C . ILE A 1 39 ? -2.055 -12.846 6.582 1.00 0.00 36 ILE A C 7
ATOM 11674 O O . ILE A 1 39 ? -3.085 -12.278 6.209 1.00 0.00 36 ILE A O 7
ATOM 11690 N N . PHE A 1 40 ? -1.998 -13.592 7.687 1.00 0.00 37 PHE A N 7
ATOM 11691 C CA . PHE A 1 40 ? -3.090 -13.677 8.662 1.00 0.00 37 PHE A CA 7
ATOM 11692 C C . PHE A 1 40 ? -2.686 -12.931 9.928 1.00 0.00 37 PHE A C 7
ATOM 11693 O O . PHE A 1 40 ? -1.782 -13.347 10.642 1.00 0.00 37 PHE A O 7
ATOM 11710 N N . VAL A 1 41 ? -3.374 -11.826 10.203 1.00 0.00 38 VAL A N 7
ATOM 11711 C CA . VAL A 1 41 ? -3.051 -10.939 11.324 1.00 0.00 38 VAL A CA 7
ATOM 11712 C C . VAL A 1 41 ? -4.115 -11.103 12.409 1.00 0.00 38 VAL A C 7
ATOM 11713 O O . VAL A 1 41 ? -5.305 -11.202 12.107 1.00 0.00 38 VAL A O 7
ATOM 11726 N N . ARG A 1 42 ? -3.677 -11.174 13.665 1.00 0.00 39 ARG A N 7
ATOM 11727 C CA . ARG A 1 42 ? -4.565 -11.237 14.829 1.00 0.00 39 ARG A CA 7
ATOM 11728 C C . ARG A 1 42 ? -4.492 -9.895 15.594 1.00 0.00 39 ARG A C 7
ATOM 11729 O O . ARG A 1 42 ? -3.416 -9.492 16.045 1.00 0.00 39 ARG A O 7
ATOM 11750 N N . GLN A 1 43 ? -5.628 -9.178 15.680 1.00 0.00 40 GLN A N 7
ATOM 11751 C CA . GLN A 1 43 ? -5.744 -7.952 16.497 1.00 0.00 40 GLN A CA 7
ATOM 11752 C C . GLN A 1 43 ? -6.130 -8.331 17.926 1.00 0.00 40 GLN A C 7
ATOM 11753 O O . GLN A 1 43 ? -7.096 -9.045 18.108 1.00 0.00 40 GLN A O 7
ATOM 11767 N N . ARG A 1 44 ? -5.407 -7.820 18.929 1.00 0.00 41 ARG A N 7
ATOM 11768 C CA . ARG A 1 44 ? -5.699 -8.099 20.342 1.00 0.00 41 ARG A CA 7
ATOM 11769 C C . ARG A 1 44 ? -6.371 -6.890 21.001 1.00 0.00 41 ARG A C 7
ATOM 11770 O O . ARG A 1 44 ? -6.063 -5.740 20.675 1.00 0.00 41 ARG A O 7
ATOM 11791 N N . LEU A 1 45 ? -7.289 -7.184 21.928 1.00 0.00 42 LEU A N 7
ATOM 11792 C CA . LEU A 1 45 ? -8.038 -6.191 22.696 1.00 0.00 42 LEU A CA 7
ATOM 11793 C C . LEU A 1 45 ? -7.704 -6.316 24.184 1.00 0.00 42 LEU A C 7
ATOM 11794 O O . LEU A 1 45 ? -7.454 -7.418 24.692 1.00 0.00 42 LEU A O 7
ATOM 11810 N N . ARG A 1 46 ? -7.722 -5.161 24.864 1.00 0.00 43 ARG A N 7
ATOM 11811 C CA . ARG A 1 46 ? -7.650 -5.056 26.337 1.00 0.00 43 ARG A CA 7
ATOM 11812 C C . ARG A 1 46 ? -8.838 -5.781 27.019 1.00 0.00 43 ARG A C 7
ATOM 11813 O O . ARG A 1 46 ? -8.763 -6.131 28.202 1.00 0.00 43 ARG A O 7
ATOM 11834 N N . ASP A 1 47 ? -9.932 -5.984 26.248 1.00 0.00 44 ASP A N 7
ATOM 11835 C CA . ASP A 1 47 ? -11.153 -6.678 26.701 1.00 0.00 44 ASP A CA 7
ATOM 11836 C C . ASP A 1 47 ? -10.896 -8.182 26.930 1.00 0.00 44 ASP A C 7
ATOM 11837 O O . ASP A 1 47 ? -11.696 -8.862 27.583 1.00 0.00 44 ASP A O 7
ATOM 11846 N N . GLY A 1 48 ? -9.767 -8.679 26.385 1.00 0.00 45 GLY A N 7
ATOM 11847 C CA . GLY A 1 48 ? -9.424 -10.101 26.405 1.00 0.00 45 GLY A CA 7
ATOM 11848 C C . GLY A 1 48 ? -9.737 -10.779 25.082 1.00 0.00 45 GLY A C 7
ATOM 11849 O O . GLY A 1 48 ? -9.395 -11.948 24.880 1.00 0.00 45 GLY A O 7
ATOM 11853 N N . ARG A 1 49 ? -10.384 -10.035 24.168 1.00 0.00 46 ARG A N 7
ATOM 11854 C CA . ARG A 1 49 ? -10.819 -10.555 22.865 1.00 0.00 46 ARG A CA 7
ATOM 11855 C C . ARG A 1 49 ? -9.765 -10.312 21.792 1.00 0.00 46 ARG A C 7
ATOM 11856 O O . ARG A 1 49 ? -8.784 -9.606 22.022 1.00 0.00 46 ARG A O 7
ATOM 11877 N N . GLU A 1 50 ? -10.005 -10.909 20.620 1.00 0.00 47 GLU A N 7
ATOM 11878 C CA . GLU A 1 50 ? -9.124 -10.845 19.456 1.00 0.00 47 GLU A CA 7
ATOM 11879 C C . GLU A 1 50 ? -9.945 -10.932 18.162 1.00 0.00 47 GLU A C 7
ATOM 11880 O O . GLU A 1 50 ? -11.119 -11.304 18.171 1.00 0.00 47 GLU A O 7
ATOM 11892 N N . ASN A 1 51 ? -9.294 -10.565 17.053 1.00 0.00 48 ASN A N 7
ATOM 11893 C CA . ASN A 1 51 ? -9.844 -10.638 15.688 1.00 0.00 48 ASN A CA 7
ATOM 11894 C C . ASN A 1 51 ? -8.829 -11.385 14.816 1.00 0.00 48 ASN A C 7
ATOM 11895 O O . ASN A 1 51 ? -7.648 -11.440 15.158 1.00 0.00 48 ASN A O 7
ATOM 11906 N N . LEU A 1 52 ? -9.284 -11.961 13.702 1.00 0.00 49 LEU A N 7
ATOM 11907 C CA . LEU A 1 52 ? -8.412 -12.640 12.728 1.00 0.00 49 LEU A CA 7
ATOM 11908 C C . LEU A 1 52 ? -8.682 -12.040 11.350 1.00 0.00 49 LEU A C 7
ATOM 11909 O O . LEU A 1 52 ? -9.832 -11.752 11.011 1.00 0.00 49 LEU A O 7
ATOM 11925 N N . TYR A 1 53 ? -7.615 -11.852 10.579 1.00 0.00 50 TYR A N 7
ATOM 11926 C CA . TYR A 1 53 ? -7.662 -11.293 9.223 1.00 0.00 50 TYR A CA 7
ATOM 11927 C C . TYR A 1 53 ? -6.903 -12.223 8.279 1.00 0.00 50 TYR A C 7
ATOM 11928 O O . TYR A 1 53 ? -6.122 -13.052 8.732 1.00 0.00 50 TYR A O 7
ATOM 11946 N N . GLY A 1 54 ? -7.147 -12.080 6.982 1.00 0.00 51 GLY A N 7
ATOM 11947 C CA . GLY A 1 54 ? -6.443 -12.851 5.958 1.00 0.00 51 GLY A CA 7
ATOM 11948 C C . GLY A 1 54 ? -6.456 -12.125 4.633 1.00 0.00 51 GLY A C 7
ATOM 11949 O O . GLY A 1 54 ? -7.156 -11.126 4.515 1.00 0.00 51 GLY A O 7
ATOM 11953 N N . PRO A 1 55 ? -5.690 -12.580 3.600 1.00 0.00 52 PRO A N 7
ATOM 11954 C CA . PRO A 1 55 ? -5.740 -11.965 2.258 1.00 0.00 52 PRO A CA 7
ATOM 11955 C C . PRO A 1 55 ? -7.128 -12.182 1.612 1.00 0.00 52 PRO A C 7
ATOM 11956 O O . PRO A 1 55 ? -7.555 -13.325 1.411 1.00 0.00 52 PRO A O 7
ATOM 11967 N N . ALA A 1 56 ? -7.837 -11.072 1.348 1.00 0.00 53 ALA A N 7
ATOM 11968 C CA . ALA A 1 56 ? -9.158 -11.090 0.687 1.00 0.00 53 ALA A CA 7
ATOM 11969 C C . ALA A 1 56 ? -9.039 -11.589 -0.769 1.00 0.00 53 ALA A C 7
ATOM 11970 O O . ALA A 1 56 ? -7.933 -11.551 -1.332 1.00 0.00 53 ALA A O 7
ATOM 11977 N N . PRO A 1 57 ? -10.161 -12.088 -1.399 1.00 0.00 54 PRO A N 7
ATOM 11978 C CA . PRO A 1 57 ? -10.190 -12.394 -2.847 1.00 0.00 54 PRO A CA 7
ATOM 11979 C C . PRO A 1 57 ? -10.045 -11.110 -3.699 1.00 0.00 54 PRO A C 7
ATOM 11980 O O . PRO A 1 57 ? -11.031 -10.534 -4.179 1.00 0.00 54 PRO A O 7
ATOM 11991 N N . GLN A 1 58 ? -8.789 -10.643 -3.807 1.00 0.00 55 GLN A N 7
ATOM 11992 C CA . GLN A 1 58 ? -8.402 -9.488 -4.621 1.00 0.00 55 GLN A CA 7
ATOM 11993 C C . GLN A 1 58 ? -8.377 -9.932 -6.086 1.00 0.00 55 GLN A C 7
ATOM 11994 O O . GLN A 1 58 ? -7.782 -10.966 -6.394 1.00 0.00 55 GLN A O 7
ATOM 12008 N N . SER A 1 59 ? -9.043 -9.174 -6.966 1.00 0.00 56 SER A N 7
ATOM 12009 C CA . SER A 1 59 ? -9.060 -9.441 -8.410 1.00 0.00 56 SER A CA 7
ATOM 12010 C C . SER A 1 59 ? -7.673 -9.159 -9.026 1.00 0.00 56 SER A C 7
ATOM 12011 O O . SER A 1 59 ? -7.390 -8.049 -9.493 1.00 0.00 56 SER A O 7
ATOM 12019 N N . PHE A 1 60 ? -6.790 -10.168 -8.941 1.00 0.00 57 PHE A N 7
ATOM 12020 C CA . PHE A 1 60 ? -5.443 -10.103 -9.516 1.00 0.00 57 PHE A CA 7
ATOM 12021 C C . PHE A 1 60 ? -5.486 -10.486 -11.002 1.00 0.00 57 PHE A C 7
ATOM 12022 O O . PHE A 1 60 ? -6.186 -11.428 -11.388 1.00 0.00 57 PHE A O 7
ATOM 12039 N N . ALA A 1 61 ? -4.744 -9.732 -11.823 1.00 0.00 58 ALA A N 7
ATOM 12040 C CA . ALA A 1 61 ? -4.642 -9.951 -13.271 1.00 0.00 58 ALA A CA 7
ATOM 12041 C C . ALA A 1 61 ? -3.497 -10.932 -13.543 1.00 0.00 58 ALA A C 7
ATOM 12042 O O . ALA A 1 61 ? -2.402 -10.527 -13.919 1.00 0.00 58 ALA A O 7
ATOM 12049 N N . ASP A 1 62 ? -3.767 -12.222 -13.271 1.00 0.00 59 ASP A N 7
ATOM 12050 C CA . ASP A 1 62 ? -2.777 -13.316 -13.349 1.00 0.00 59 ASP A CA 7
ATOM 12051 C C . ASP A 1 62 ? -1.625 -13.064 -12.344 1.00 0.00 59 ASP A C 7
ATOM 12052 O O . ASP A 1 62 ? -0.460 -12.896 -12.718 1.00 0.00 59 ASP A O 7
ATOM 12061 N N . ASP A 1 63 ? -2.026 -12.937 -11.063 1.00 0.00 60 ASP A N 7
ATOM 12062 C CA . ASP A 1 63 ? -1.123 -12.765 -9.893 1.00 0.00 60 ASP A CA 7
ATOM 12063 C C . ASP A 1 63 ? -0.278 -11.471 -9.930 1.00 0.00 60 ASP A C 7
ATOM 12064 O O . ASP A 1 63 ? 0.691 -11.342 -9.164 1.00 0.00 60 ASP A O 7
ATOM 12073 N N . GLU A 1 64 ? -0.669 -10.507 -10.782 1.00 0.00 61 GLU A N 7
ATOM 12074 C CA . GLU A 1 64 ? -0.026 -9.184 -10.832 1.00 0.00 61 GLU A CA 7
ATOM 12075 C C . GLU A 1 64 ? -0.302 -8.409 -9.536 1.00 0.00 61 GLU A C 7
ATOM 12076 O O . GLU A 1 64 ? 0.624 -8.082 -8.809 1.00 0.00 61 GLU A O 7
ATOM 12088 N N . ASP A 1 65 ? -1.593 -8.208 -9.220 1.00 0.00 62 ASP A N 7
ATOM 12089 C CA . ASP A 1 65 ? -2.055 -7.333 -8.105 1.00 0.00 62 ASP A CA 7
ATOM 12090 C C . ASP A 1 65 ? -1.615 -7.815 -6.704 1.00 0.00 62 ASP A C 7
ATOM 12091 O O . ASP A 1 65 ? -1.812 -7.098 -5.721 1.00 0.00 62 ASP A O 7
ATOM 12100 N N . ILE A 1 66 ? -1.041 -9.025 -6.623 1.00 0.00 63 ILE A N 7
ATOM 12101 C CA . ILE A 1 66 ? -0.454 -9.570 -5.378 1.00 0.00 63 ILE A CA 7
ATOM 12102 C C . ILE A 1 66 ? 0.748 -8.696 -4.920 1.00 0.00 63 ILE A C 7
ATOM 12103 O O . ILE A 1 66 ? 0.963 -8.478 -3.719 1.00 0.00 63 ILE A O 7
ATOM 12119 N N . MET A 1 67 ? 1.503 -8.193 -5.912 1.00 0.00 64 MET A N 7
ATOM 12120 C CA . MET A 1 67 ? 2.759 -7.431 -5.710 1.00 0.00 64 MET A CA 7
ATOM 12121 C C . MET A 1 67 ? 2.663 -6.023 -6.336 1.00 0.00 64 MET A C 7
ATOM 12122 O O . MET A 1 67 ? 3.162 -5.044 -5.776 1.00 0.00 64 MET A O 7
ATOM 12136 N N . ARG A 1 68 ? 1.998 -5.951 -7.501 1.00 0.00 65 ARG A N 7
ATOM 12137 C CA . ARG A 1 68 ? 1.900 -4.740 -8.344 1.00 0.00 65 ARG A CA 7
ATOM 12138 C C . ARG A 1 68 ? 0.777 -3.823 -7.839 1.00 0.00 65 ARG A C 7
ATOM 12139 O O . ARG A 1 68 ? 0.628 -2.695 -8.311 1.00 0.00 65 ARG A O 7
ATOM 12160 N N . ALA A 1 69 ? -0.034 -4.366 -6.919 1.00 0.00 66 ALA A N 7
ATOM 12161 C CA . ALA A 1 69 ? -1.000 -3.627 -6.104 1.00 0.00 66 ALA A CA 7
ATOM 12162 C C . ALA A 1 69 ? -0.827 -4.090 -4.653 1.00 0.00 66 ALA A C 7
ATOM 12163 O O . ALA A 1 69 ? -0.283 -5.180 -4.404 1.00 0.00 66 ALA A O 7
ATOM 12170 N N . GLU A 1 70 ? -1.240 -3.254 -3.691 1.00 0.00 67 GLU A N 7
ATOM 12171 C CA . GLU A 1 70 ? -1.207 -3.627 -2.280 1.00 0.00 67 GLU A CA 7
ATOM 12172 C C . GLU A 1 70 ? -2.441 -4.478 -1.972 1.00 0.00 67 GLU A C 7
ATOM 12173 O O . GLU A 1 70 ? -3.580 -4.003 -2.091 1.00 0.00 67 GLU A O 7
ATOM 12185 N N . ARG A 1 71 ? -2.185 -5.751 -1.633 1.00 0.00 68 ARG A N 7
ATOM 12186 C CA . ARG A 1 71 ? -3.219 -6.741 -1.307 1.00 0.00 68 ARG A CA 7
ATOM 12187 C C . ARG A 1 71 ? -4.056 -6.267 -0.099 1.00 0.00 68 ARG A C 7
ATOM 12188 O O . ARG A 1 71 ? -3.506 -5.814 0.917 1.00 0.00 68 ARG A O 7
ATOM 12209 N N . ARG A 1 72 ? -5.384 -6.346 -0.232 1.00 0.00 69 ARG A N 7
ATOM 12210 C CA . ARG A 1 72 ? -6.314 -5.893 0.792 1.00 0.00 69 ARG A CA 7
ATOM 12211 C C . ARG A 1 72 ? -6.829 -7.125 1.539 1.00 0.00 69 ARG A C 7
ATOM 12212 O O . ARG A 1 72 ? -6.918 -8.214 0.960 1.00 0.00 69 ARG A O 7
ATOM 12233 N N . PHE A 1 73 ? -7.138 -6.955 2.822 1.00 0.00 70 PHE A N 7
ATOM 12234 C CA . PHE A 1 73 ? -7.473 -8.067 3.724 1.00 0.00 70 PHE A CA 7
ATOM 12235 C C . PHE A 1 73 ? -8.974 -8.183 3.909 1.00 0.00 70 PHE A C 7
ATOM 12236 O O . PHE A 1 73 ? -9.728 -7.323 3.490 1.00 0.00 70 PHE A O 7
ATOM 12253 N N . GLU A 1 74 ? -9.370 -9.295 4.512 1.00 0.00 71 GLU A N 7
ATOM 12254 C CA . GLU A 1 74 ? -10.726 -9.575 4.960 1.00 0.00 71 GLU A CA 7
ATOM 12255 C C . GLU A 1 74 ? -10.664 -9.928 6.445 1.00 0.00 71 GLU A C 7
ATOM 12256 O O . GLU A 1 74 ? -9.577 -10.172 6.984 1.00 0.00 71 GLU A O 7
ATOM 12268 N N . THR A 1 75 ? -11.818 -9.967 7.099 1.00 0.00 72 THR A N 7
ATOM 12269 C CA . THR A 1 75 ? -11.913 -10.308 8.519 1.00 0.00 72 THR A CA 7
ATOM 12270 C C . THR A 1 75 ? -12.439 -11.756 8.677 1.00 0.00 72 THR A C 7
ATOM 12271 O O . THR A 1 75 ? -13.628 -12.016 8.445 1.00 0.00 72 THR A O 7
ATOM 12282 N N . ARG A 1 76 ? -11.523 -12.694 9.017 1.00 0.00 73 ARG A N 7
ATOM 12283 C CA . ARG A 1 76 ? -11.852 -14.119 9.254 1.00 0.00 73 ARG A CA 7
ATOM 12284 C C . ARG A 1 76 ? -12.741 -14.254 10.507 1.00 0.00 73 ARG A C 7
ATOM 12285 O O . ARG A 1 76 ? -13.866 -14.762 10.441 1.00 0.00 73 ARG A O 7
ATOM 12306 N N . LEU A 1 77 ? -12.202 -13.789 11.648 1.00 0.00 74 LEU A N 7
ATOM 12307 C CA . LEU A 1 77 ? -12.888 -13.803 12.959 1.00 0.00 74 LEU A CA 7
ATOM 12308 C C . LEU A 1 77 ? -12.903 -12.378 13.539 1.00 0.00 74 LEU A C 7
ATOM 12309 O O . LEU A 1 77 ? -12.095 -11.543 13.127 1.00 0.00 74 LEU A O 7
ATOM 12325 N N . ALA A 1 78 ? -13.814 -12.103 14.491 1.00 0.00 75 ALA A N 7
ATOM 12326 C CA . ALA A 1 78 ? -13.889 -10.784 15.148 1.00 0.00 75 ALA A CA 7
ATOM 12327 C C . ALA A 1 78 ? -14.517 -10.876 16.547 1.00 0.00 75 ALA A C 7
ATOM 12328 O O . ALA A 1 78 ? -15.547 -11.528 16.720 1.00 0.00 75 ALA A O 7
ATOM 12335 N N . GLY A 1 79 ? -13.866 -10.221 17.538 1.00 0.00 76 GLY A N 7
ATOM 12336 C CA . GLY A 1 79 ? -14.370 -10.145 18.922 1.00 0.00 76 GLY A CA 7
ATOM 12337 C C . GLY A 1 79 ? -14.490 -11.505 19.609 1.00 0.00 76 GLY A C 7
ATOM 12338 O O . GLY A 1 79 ? -15.335 -11.703 20.488 1.00 0.00 76 GLY A O 7
ATOM 12342 N N . VAL A 1 80 ? -13.622 -12.429 19.197 1.00 0.00 77 VAL A N 7
ATOM 12343 C CA . VAL A 1 80 ? -13.595 -13.825 19.673 1.00 0.00 77 VAL A CA 7
ATOM 12344 C C . VAL A 1 80 ? -12.460 -13.992 20.695 1.00 0.00 77 VAL A C 7
ATOM 12345 O O . VAL A 1 80 ? -11.779 -13.025 21.011 1.00 0.00 77 VAL A O 7
ATOM 12358 N N . GLU A 1 81 ? -12.250 -15.203 21.221 1.00 0.00 78 GLU A N 7
ATOM 12359 C CA . GLU A 1 81 ? -11.104 -15.470 22.114 1.00 0.00 78 GLU A CA 7
ATOM 12360 C C . GLU A 1 81 ? -9.890 -15.951 21.291 1.00 0.00 78 GLU A C 7
ATOM 12361 O O . GLU A 1 81 ? -10.032 -16.311 20.110 1.00 0.00 78 GLU A O 7
ATOM 12373 N N . GLY A 1 82 ? -8.711 -15.970 21.939 1.00 0.00 79 GLY A N 7
ATOM 12374 C CA . GLY A 1 82 ? -7.451 -16.354 21.293 1.00 0.00 79 GLY A CA 7
ATOM 12375 C C . GLY A 1 82 ? -7.409 -17.809 20.842 1.00 0.00 79 GLY A C 7
ATOM 12376 O O . GLY A 1 82 ? -6.675 -18.155 19.907 1.00 0.00 79 GLY A O 7
ATOM 12380 N N . GLU A 1 83 ? -8.209 -18.650 21.519 1.00 0.00 80 GLU A N 7
ATOM 12381 C CA . GLU A 1 83 ? -8.390 -20.066 21.167 1.00 0.00 80 GLU A CA 7
ATOM 12382 C C . GLU A 1 83 ? -8.900 -20.200 19.723 1.00 0.00 80 GLU A C 7
ATOM 12383 O O . GLU A 1 83 ? -8.355 -20.981 18.948 1.00 0.00 80 GLU A O 7
ATOM 12395 N N . GLU A 1 84 ? -9.916 -19.383 19.378 1.00 0.00 81 GLU A N 7
ATOM 12396 C CA . GLU A 1 84 ? -10.550 -19.382 18.039 1.00 0.00 81 GLU A CA 7
ATOM 12397 C C . GLU A 1 84 ? -9.541 -18.990 16.949 1.00 0.00 81 GLU A C 7
ATOM 12398 O O . GLU A 1 84 ? -9.535 -19.566 15.848 1.00 0.00 81 GLU A O 7
ATOM 12410 N N . ILE A 1 85 ? -8.681 -18.015 17.296 1.00 0.00 82 ILE A N 7
ATOM 12411 C CA . ILE A 1 85 ? -7.674 -17.464 16.386 1.00 0.00 82 ILE A CA 7
ATOM 12412 C C . ILE A 1 85 ? -6.674 -18.562 15.983 1.00 0.00 82 ILE A C 7
ATOM 12413 O O . ILE A 1 85 ? -6.539 -18.891 14.802 1.00 0.00 82 ILE A O 7
ATOM 12429 N N . ALA A 1 86 ? -6.041 -19.167 17.000 1.00 0.00 83 ALA A N 7
ATOM 12430 C CA . ALA A 1 86 ? -5.032 -20.225 16.810 1.00 0.00 83 ALA A CA 7
ATOM 12431 C C . ALA A 1 86 ? -5.665 -21.521 16.263 1.00 0.00 83 ALA A C 7
ATOM 12432 O O . ALA A 1 86 ? -4.974 -22.326 15.631 1.00 0.00 83 ALA A O 7
ATOM 12439 N N . ALA A 1 87 ? -6.983 -21.692 16.503 1.00 0.00 84 ALA A N 7
ATOM 12440 C CA . ALA A 1 87 ? -7.762 -22.840 15.999 1.00 0.00 84 ALA A CA 7
ATOM 12441 C C . ALA A 1 87 ? -7.879 -22.804 14.472 1.00 0.00 84 ALA A C 7
ATOM 12442 O O . ALA A 1 87 ? -7.824 -23.852 13.825 1.00 0.00 84 ALA A O 7
ATOM 12449 N N . LEU A 1 88 ? -8.058 -21.595 13.897 1.00 0.00 85 LEU A N 7
ATOM 12450 C CA . LEU A 1 88 ? -8.105 -21.439 12.435 1.00 0.00 85 LEU A CA 7
ATOM 12451 C C . LEU A 1 88 ? -6.693 -21.398 11.836 1.00 0.00 85 LEU A C 7
ATOM 12452 O O . LEU A 1 88 ? -6.475 -21.937 10.768 1.00 0.00 85 LEU A O 7
ATOM 12468 N N . LEU A 1 89 ? -5.755 -20.718 12.508 1.00 0.00 86 LEU A N 7
ATOM 12469 C CA . LEU A 1 89 ? -4.331 -20.653 12.073 1.00 0.00 86 LEU A CA 7
ATOM 12470 C C . LEU A 1 89 ? -3.708 -22.062 11.966 1.00 0.00 86 LEU A C 7
ATOM 12471 O O . LEU A 1 89 ? -2.804 -22.290 11.161 1.00 0.00 86 LEU A O 7
ATOM 12487 N N . GLU A 1 90 ? -4.241 -22.979 12.783 1.00 0.00 87 GLU A N 7
ATOM 12488 C CA . GLU A 1 90 ? -3.994 -24.416 12.728 1.00 0.00 87 GLU A CA 7
ATOM 12489 C C . GLU A 1 90 ? -4.459 -25.007 11.372 1.00 0.00 87 GLU A C 7
ATOM 12490 O O . GLU A 1 90 ? -3.729 -25.764 10.723 1.00 0.00 87 GLU A O 7
ATOM 12502 N N . ARG A 1 91 ? -5.667 -24.612 10.950 1.00 0.00 88 ARG A N 7
ATOM 12503 C CA . ARG A 1 91 ? -6.325 -25.125 9.729 1.00 0.00 88 ARG A CA 7
ATOM 12504 C C . ARG A 1 91 ? -5.670 -24.548 8.452 1.00 0.00 88 ARG A C 7
ATOM 12505 O O . ARG A 1 91 ? -5.284 -25.292 7.557 1.00 0.00 88 ARG A O 7
ATOM 12526 N N . GLU A 1 92 ? -5.526 -23.215 8.413 1.00 0.00 89 GLU A N 7
ATOM 12527 C CA . GLU A 1 92 ? -5.015 -22.457 7.253 1.00 0.00 89 GLU A CA 7
ATOM 12528 C C . GLU A 1 92 ? -3.564 -22.817 6.924 1.00 0.00 89 GLU A C 7
ATOM 12529 O O . GLU A 1 92 ? -3.194 -22.893 5.750 1.00 0.00 89 GLU A O 7
ATOM 12541 N N . ARG A 1 93 ? -2.758 -23.041 7.976 1.00 0.00 90 ARG A N 7
ATOM 12542 C CA . ARG A 1 93 ? -1.347 -23.475 7.812 1.00 0.00 90 ARG A CA 7
ATOM 12543 C C . ARG A 1 93 ? -1.256 -24.883 7.175 1.00 0.00 90 ARG A C 7
ATOM 12544 O O . ARG A 1 93 ? -0.267 -25.208 6.510 1.00 0.00 90 ARG A O 7
ATOM 12565 N N . ARG A 1 94 ? -2.286 -25.718 7.412 1.00 0.00 91 ARG A N 7
ATOM 12566 C CA . ARG A 1 94 ? -2.379 -27.067 6.821 1.00 0.00 91 ARG A CA 7
ATOM 12567 C C . ARG A 1 94 ? -2.550 -26.979 5.291 1.00 0.00 91 ARG A C 7
ATOM 12568 O O . ARG A 1 94 ? -1.899 -27.719 4.542 1.00 0.00 91 ARG A O 7
ATOM 12589 N N . PHE A 1 95 ? -3.435 -26.068 4.844 1.00 0.00 92 PHE A N 7
ATOM 12590 C CA . PHE A 1 95 ? -3.689 -25.837 3.412 1.00 0.00 92 PHE A CA 7
ATOM 12591 C C . PHE A 1 95 ? -2.482 -25.152 2.749 1.00 0.00 92 PHE A C 7
ATOM 12592 O O . PHE A 1 95 ? -2.107 -25.488 1.614 1.00 0.00 92 PHE A O 7
ATOM 12609 N N . ASP A 1 96 ? -1.875 -24.214 3.490 1.00 0.00 93 ASP A N 7
ATOM 12610 C CA . ASP A 1 96 ? -0.767 -23.394 3.003 1.00 0.00 93 ASP A CA 7
ATOM 12611 C C . ASP A 1 96 ? -0.022 -22.790 4.213 1.00 0.00 93 ASP A C 7
ATOM 12612 O O . ASP A 1 96 ? -0.504 -21.838 4.828 1.00 0.00 93 ASP A O 7
ATOM 12621 N N . SER A 1 97 ? 1.147 -23.368 4.548 1.00 0.00 94 SER A N 7
ATOM 12622 C CA . SER A 1 97 ? 1.991 -22.943 5.690 1.00 0.00 94 SER A CA 7
ATOM 12623 C C . SER A 1 97 ? 2.805 -21.659 5.386 1.00 0.00 94 SER A C 7
ATOM 12624 O O . SER A 1 97 ? 3.494 -21.133 6.273 1.00 0.00 94 SER A O 7
ATOM 12632 N N . ASP A 1 98 ? 2.714 -21.135 4.146 1.00 0.00 95 ASP A N 7
ATOM 12633 C CA . ASP A 1 98 ? 3.424 -19.896 3.748 1.00 0.00 95 ASP A CA 7
ATOM 12634 C C . ASP A 1 98 ? 2.659 -18.618 4.144 1.00 0.00 95 ASP A C 7
ATOM 12635 O O . ASP A 1 98 ? 2.962 -17.530 3.636 1.00 0.00 95 ASP A O 7
ATOM 12644 N N . LEU A 1 99 ? 1.700 -18.738 5.081 1.00 0.00 96 LEU A N 7
ATOM 12645 C CA . LEU A 1 99 ? 1.061 -17.565 5.699 1.00 0.00 96 LEU A CA 7
ATOM 12646 C C . LEU A 1 99 ? 1.968 -16.983 6.804 1.00 0.00 96 LEU A C 7
ATOM 12647 O O . LEU A 1 99 ? 2.751 -17.707 7.436 1.00 0.00 96 LEU A O 7
ATOM 12663 N N . TRP A 1 100 ? 1.854 -15.665 7.005 1.00 0.00 97 TRP A N 7
ATOM 12664 C CA . TRP A 1 100 ? 2.563 -14.929 8.053 1.00 0.00 97 TRP A CA 7
ATOM 12665 C C . TRP A 1 100 ? 1.552 -14.549 9.129 1.00 0.00 97 TRP A C 7
ATOM 12666 O O . TRP A 1 100 ? 0.550 -13.905 8.821 1.00 0.00 97 TRP A O 7
ATOM 12687 N N . VAL A 1 101 ? 1.818 -14.917 10.387 1.00 0.00 98 VAL A N 7
ATOM 12688 C CA . VAL A 1 101 ? 0.944 -14.555 11.509 1.00 0.00 98 VAL A CA 7
ATOM 12689 C C . VAL A 1 101 ? 1.581 -13.406 12.284 1.00 0.00 98 VAL A C 7
ATOM 12690 O O . VAL A 1 101 ? 2.682 -13.545 12.810 1.00 0.00 98 VAL A O 7
ATOM 12703 N N . VAL A 1 102 ? 0.886 -12.260 12.303 1.00 0.00 99 VAL A N 7
ATOM 12704 C CA . VAL A 1 102 ? 1.346 -11.045 13.000 1.00 0.00 99 VAL A CA 7
ATOM 12705 C C . VAL A 1 102 ? 0.434 -10.791 14.199 1.00 0.00 99 VAL A C 7
ATOM 12706 O O . VAL A 1 102 ? -0.772 -10.591 14.015 1.00 0.00 99 VAL A O 7
ATOM 12719 N N . GLU A 1 103 ? 0.991 -10.811 15.418 1.00 0.00 100 GLU A N 7
ATOM 12720 C CA . GLU A 1 103 ? 0.247 -10.419 16.618 1.00 0.00 100 GLU A CA 7
ATOM 12721 C C . GLU A 1 103 ? 0.342 -8.904 16.786 1.00 0.00 100 GLU A C 7
ATOM 12722 O O . GLU A 1 103 ? 1.389 -8.371 17.136 1.00 0.00 100 GLU A O 7
ATOM 12734 N N . ILE A 1 104 ? -0.759 -8.214 16.475 1.00 0.00 101 ILE A N 7
ATOM 12735 C CA . ILE A 1 104 ? -0.903 -6.772 16.705 1.00 0.00 101 ILE A CA 7
ATOM 12736 C C . ILE A 1 104 ? -1.883 -6.560 17.867 1.00 0.00 101 ILE A C 7
ATOM 12737 O O . ILE A 1 104 ? -2.754 -7.397 18.097 1.00 0.00 101 ILE A O 7
ATOM 12753 N N . GLU A 1 105 ? -1.712 -5.473 18.625 1.00 0.00 102 GLU A N 7
ATOM 12754 C CA . GLU A 1 105 ? -2.654 -5.082 19.682 1.00 0.00 102 GLU A CA 7
ATOM 12755 C C . GLU A 1 105 ? -3.120 -3.657 19.405 1.00 0.00 102 GLU A C 7
ATOM 12756 O O . GLU A 1 105 ? -2.302 -2.741 19.326 1.00 0.00 102 GLU A O 7
ATOM 12768 N N . THR A 1 106 ? -4.428 -3.496 19.254 1.00 0.00 103 THR A N 7
ATOM 12769 C CA . THR A 1 106 ? -5.061 -2.205 18.938 1.00 0.00 103 THR A CA 7
ATOM 12770 C C . THR A 1 106 ? -6.575 -2.348 19.088 1.00 0.00 103 THR A C 7
ATOM 12771 O O . THR A 1 106 ? -7.083 -3.464 19.240 1.00 0.00 103 THR A O 7
ATOM 12782 N N . ASP A 1 107 ? -7.281 -1.219 19.114 1.00 0.00 104 ASP A N 7
ATOM 12783 C CA . ASP A 1 107 ? -8.751 -1.194 19.081 1.00 0.00 104 ASP A CA 7
ATOM 12784 C C . ASP A 1 107 ? -9.228 -0.824 17.665 1.00 0.00 104 ASP A C 7
ATOM 12785 O O . ASP A 1 107 ? -10.202 -1.399 17.156 1.00 0.00 104 ASP A O 7
ATOM 12794 N N . GLU A 1 108 ? -8.515 0.128 17.022 1.00 0.00 105 GLU A N 7
ATOM 12795 C CA . GLU A 1 108 ? -8.860 0.626 15.674 1.00 0.00 105 GLU A CA 7
ATOM 12796 C C . GLU A 1 108 ? -7.987 -0.065 14.624 1.00 0.00 105 GLU A C 7
ATOM 12797 O O . GLU A 1 108 ? -6.764 0.089 14.616 1.00 0.00 105 GLU A O 7
ATOM 12809 N N . ILE A 1 109 ? -8.637 -0.862 13.762 1.00 0.00 106 ILE A N 7
ATOM 12810 C CA . ILE A 1 109 ? -7.959 -1.667 12.739 1.00 0.00 106 ILE A CA 7
ATOM 12811 C C . ILE A 1 109 ? -7.835 -0.892 11.413 1.00 0.00 106 ILE A C 7
ATOM 12812 O O . ILE A 1 109 ? -6.796 -0.962 10.760 1.00 0.00 106 ILE A O 7
ATOM 12828 N N . GLY A 1 110 ? -8.874 -0.101 11.070 1.00 0.00 107 GLY A N 7
ATOM 12829 C CA . GLY A 1 110 ? -8.989 0.529 9.741 1.00 0.00 107 GLY A CA 7
ATOM 12830 C C . GLY A 1 110 ? -7.930 1.590 9.446 1.00 0.00 107 GLY A C 7
ATOM 12831 O O . GLY A 1 110 ? -7.735 1.970 8.290 1.00 0.00 107 GLY A O 7
ATOM 12835 N N . THR A 1 111 ? -7.243 2.057 10.497 1.00 0.00 108 THR A N 7
ATOM 12836 C CA . THR A 1 111 ? -6.191 3.080 10.386 1.00 0.00 108 THR A CA 7
ATOM 12837 C C . THR A 1 111 ? -4.811 2.453 10.076 1.00 0.00 108 THR A C 7
ATOM 12838 O O . THR A 1 111 ? -3.948 3.114 9.490 1.00 0.00 108 THR A O 7
ATOM 12849 N N . LEU A 1 112 ? -4.619 1.167 10.453 1.00 0.00 109 LEU A N 7
ATOM 12850 C CA . LEU A 1 112 ? -3.295 0.495 10.417 1.00 0.00 109 LEU A CA 7
ATOM 12851 C C . LEU A 1 112 ? -3.288 -0.786 9.553 1.00 0.00 109 LEU A C 7
ATOM 12852 O O . LEU A 1 112 ? -2.217 -1.302 9.239 1.00 0.00 109 LEU A O 7
ATOM 12868 N N . LEU A 1 113 ? -4.474 -1.272 9.159 1.00 0.00 110 LEU A N 7
ATOM 12869 C CA . LEU A 1 113 ? -4.634 -2.442 8.273 1.00 0.00 110 LEU A CA 7
ATOM 12870 C C . LEU A 1 113 ? -5.974 -2.311 7.521 1.00 0.00 110 LEU A C 7
ATOM 12871 O O . LEU A 1 113 ? -7.015 -2.071 8.148 1.00 0.00 110 LEU A O 7
ATOM 12887 N N . THR A 1 114 ? -5.949 -2.476 6.190 1.00 0.00 111 THR A N 7
ATOM 12888 C CA . THR A 1 114 ? -7.136 -2.268 5.339 1.00 0.00 111 THR A CA 7
ATOM 12889 C C . THR A 1 114 ? -7.938 -3.573 5.168 1.00 0.00 111 THR A C 7
ATOM 12890 O O . THR A 1 114 ? -7.364 -4.619 4.846 1.00 0.00 111 THR A O 7
ATOM 12901 N N . LEU A 1 115 ? -9.273 -3.485 5.356 1.00 0.00 112 LEU A N 7
ATOM 12902 C CA . LEU A 1 115 ? -10.197 -4.638 5.272 1.00 0.00 112 LEU A CA 7
ATOM 12903 C C . LEU A 1 115 ? -11.342 -4.343 4.297 1.00 0.00 112 LEU A C 7
ATOM 12904 O O . LEU A 1 115 ? -11.812 -3.208 4.212 1.00 0.00 112 LEU A O 7
ATOM 12920 N N . VAL A 1 116 ? -11.767 -5.379 3.560 1.00 0.00 113 VAL A N 7
ATOM 12921 C CA . VAL A 1 116 ? -12.920 -5.328 2.643 1.00 0.00 113 VAL A CA 7
ATOM 12922 C C . VAL A 1 116 ? -14.234 -5.513 3.428 1.00 0.00 113 VAL A C 7
ATOM 12923 O O . VAL A 1 116 ? -15.297 -5.083 2.979 1.00 0.00 113 VAL A O 7
ATOM 12936 N N . ASP A 1 117 ? -14.135 -6.148 4.612 1.00 0.00 114 ASP A N 7
ATOM 12937 C CA . ASP A 1 117 ? -15.301 -6.575 5.400 1.00 0.00 114 ASP A CA 7
ATOM 12938 C C . ASP A 1 117 ? -15.688 -5.515 6.456 1.00 0.00 114 ASP A C 7
ATOM 12939 O O . ASP A 1 117 ? -16.813 -4.998 6.443 1.00 0.00 114 ASP A O 7
ATOM 12948 N N . GLN A 1 118 ? -14.743 -5.208 7.365 1.00 0.00 115 GLN A N 7
ATOM 12949 C CA . GLN A 1 118 ? -14.936 -4.210 8.448 1.00 0.00 115 GLN A CA 7
ATOM 12950 C C . GLN A 1 118 ? -14.981 -2.759 7.883 1.00 0.00 115 GLN A C 7
ATOM 12951 O O . GLN A 1 118 ? -14.597 -2.554 6.720 1.00 0.00 115 GLN A O 7
ATOM 12965 N N . PRO A 1 119 ? -15.481 -1.741 8.701 1.00 0.00 116 PRO A N 7
ATOM 12966 C CA . PRO A 1 119 ? -15.494 -0.298 8.327 1.00 0.00 116 PRO A CA 7
ATOM 12967 C C . PRO A 1 119 ? -14.220 0.187 7.595 1.00 0.00 116 PRO A C 7
ATOM 12968 O O . PRO A 1 119 ? -13.094 -0.177 7.973 1.00 0.00 116 PRO A O 7
ATOM 12979 N N . GLN A 1 120 ? -14.444 1.018 6.567 1.00 0.00 117 GLN A N 7
ATOM 12980 C CA . GLN A 1 120 ? -13.413 1.488 5.622 1.00 0.00 117 GLN A CA 7
ATOM 12981 C C . GLN A 1 120 ? -12.339 2.311 6.356 1.00 0.00 117 GLN A C 7
ATOM 12982 O O . GLN A 1 120 ? -11.144 1.995 6.313 1.00 0.00 117 GLN A O 7
ATOM 12996 N N . ALA A 1 121 ? -12.817 3.348 7.044 1.00 0.00 118 ALA A N 7
ATOM 12997 C CA . ALA A 1 121 ? -11.996 4.314 7.772 1.00 0.00 118 ALA A CA 7
ATOM 12998 C C . ALA A 1 121 ? -12.902 5.040 8.784 1.00 0.00 118 ALA A C 7
ATOM 12999 O O . ALA A 1 121 ? -12.746 4.839 10.006 1.00 0.00 118 ALA A O 7
ATOM 13007 N N . MET A 1 4 ? 0.526 0.837 -0.179 1.00 0.00 1 MET A N 8
ATOM 13008 C CA . MET A 1 4 ? 1.929 0.415 -0.377 1.00 0.00 1 MET A CA 8
ATOM 13009 C C . MET A 1 4 ? 1.987 -0.945 -1.109 1.00 0.00 1 MET A C 8
ATOM 13010 O O . MET A 1 4 ? 1.567 -1.980 -0.576 1.00 0.00 1 MET A O 8
ATOM 13024 N N . ARG A 1 5 ? 2.457 -0.920 -2.367 1.00 0.00 2 ARG A N 8
ATOM 13025 C CA . ARG A 1 5 ? 2.684 -2.127 -3.180 1.00 0.00 2 ARG A CA 8
ATOM 13026 C C . ARG A 1 5 ? 4.064 -2.720 -2.838 1.00 0.00 2 ARG A C 8
ATOM 13027 O O . ARG A 1 5 ? 5.100 -2.208 -3.280 1.00 0.00 2 ARG A O 8
ATOM 13048 N N . LEU A 1 6 ? 4.059 -3.771 -2.002 1.00 0.00 3 LEU A N 8
ATOM 13049 C CA . LEU A 1 6 ? 5.283 -4.424 -1.496 1.00 0.00 3 LEU A CA 8
ATOM 13050 C C . LEU A 1 6 ? 5.032 -5.918 -1.197 1.00 0.00 3 LEU A C 8
ATOM 13051 O O . LEU A 1 6 ? 3.889 -6.404 -1.282 1.00 0.00 3 LEU A O 8
ATOM 13067 N N . LYS A 1 7 ? 6.119 -6.630 -0.836 1.00 0.00 4 LYS A N 8
ATOM 13068 C CA . LYS A 1 7 ? 6.077 -8.076 -0.552 1.00 0.00 4 LYS A CA 8
ATOM 13069 C C . LYS A 1 7 ? 5.442 -8.347 0.833 1.00 0.00 4 LYS A C 8
ATOM 13070 O O . LYS A 1 7 ? 5.214 -7.419 1.620 1.00 0.00 4 LYS A O 8
ATOM 13089 N N . SER A 1 8 ? 5.198 -9.634 1.118 1.00 0.00 5 SER A N 8
ATOM 13090 C CA . SER A 1 8 ? 4.517 -10.102 2.341 1.00 0.00 5 SER A CA 8
ATOM 13091 C C . SER A 1 8 ? 5.315 -9.738 3.615 1.00 0.00 5 SER A C 8
ATOM 13092 O O . SER A 1 8 ? 4.754 -9.231 4.585 1.00 0.00 5 SER A O 8
ATOM 13100 N N . GLU A 1 9 ? 6.634 -9.964 3.553 1.00 0.00 6 GLU A N 8
ATOM 13101 C CA . GLU A 1 9 ? 7.594 -9.626 4.625 1.00 0.00 6 GLU A CA 8
ATOM 13102 C C . GLU A 1 9 ? 7.582 -8.123 4.932 1.00 0.00 6 GLU A C 8
ATOM 13103 O O . GLU A 1 9 ? 7.454 -7.710 6.090 1.00 0.00 6 GLU A O 8
ATOM 13115 N N . MET A 1 10 ? 7.682 -7.332 3.860 1.00 0.00 7 MET A N 8
ATOM 13116 C CA . MET A 1 10 ? 7.803 -5.868 3.937 1.00 0.00 7 MET A CA 8
ATOM 13117 C C . MET A 1 10 ? 6.461 -5.237 4.377 1.00 0.00 7 MET A C 8
ATOM 13118 O O . MET A 1 10 ? 6.448 -4.138 4.941 1.00 0.00 7 MET A O 8
ATOM 13132 N N . PHE A 1 11 ? 5.336 -5.956 4.140 1.00 0.00 8 PHE A N 8
ATOM 13133 C CA . PHE A 1 11 ? 4.005 -5.520 4.607 1.00 0.00 8 PHE A CA 8
ATOM 13134 C C . PHE A 1 11 ? 3.903 -5.687 6.130 1.00 0.00 8 PHE A C 8
ATOM 13135 O O . PHE A 1 11 ? 3.404 -4.791 6.819 1.00 0.00 8 PHE A O 8
ATOM 13152 N N . VAL A 1 12 ? 4.382 -6.846 6.636 1.00 0.00 9 VAL A N 8
ATOM 13153 C CA . VAL A 1 12 ? 4.379 -7.148 8.084 1.00 0.00 9 VAL A CA 8
ATOM 13154 C C . VAL A 1 12 ? 5.235 -6.124 8.832 1.00 0.00 9 VAL A C 8
ATOM 13155 O O . VAL A 1 12 ? 4.777 -5.519 9.796 1.00 0.00 9 VAL A O 8
ATOM 13168 N N . SER A 1 13 ? 6.462 -5.913 8.323 1.00 0.00 10 SER A N 8
ATOM 13169 C CA . SER A 1 13 ? 7.422 -4.945 8.876 1.00 0.00 10 SER A CA 8
ATOM 13170 C C . SER A 1 13 ? 6.768 -3.556 8.996 1.00 0.00 10 SER A C 8
ATOM 13171 O O . SER A 1 13 ? 6.743 -2.966 10.079 1.00 0.00 10 SER A O 8
ATOM 13179 N N . ALA A 1 14 ? 6.142 -3.114 7.891 1.00 0.00 11 ALA A N 8
ATOM 13180 C CA . ALA A 1 14 ? 5.419 -1.833 7.826 1.00 0.00 11 ALA A CA 8
ATOM 13181 C C . ALA A 1 14 ? 4.244 -1.789 8.827 1.00 0.00 11 ALA A C 8
ATOM 13182 O O . ALA A 1 14 ? 4.002 -0.756 9.444 1.00 0.00 11 ALA A O 8
ATOM 13189 N N . LEU A 1 15 ? 3.560 -2.939 9.000 1.00 0.00 12 LEU A N 8
ATOM 13190 C CA . LEU A 1 15 ? 2.355 -3.067 9.858 1.00 0.00 12 LEU A CA 8
ATOM 13191 C C . LEU A 1 15 ? 2.723 -2.847 11.340 1.00 0.00 12 LEU A C 8
ATOM 13192 O O . LEU A 1 15 ? 1.980 -2.180 12.075 1.00 0.00 12 LEU A O 8
ATOM 13208 N N . ILE A 1 16 ? 3.883 -3.399 11.759 1.00 0.00 13 ILE A N 8
ATOM 13209 C CA . ILE A 1 16 ? 4.443 -3.167 13.110 1.00 0.00 13 ILE A CA 8
ATOM 13210 C C . ILE A 1 16 ? 4.616 -1.637 13.334 1.00 0.00 13 ILE A C 8
ATOM 13211 O O . ILE A 1 16 ? 4.144 -1.090 14.329 1.00 0.00 13 ILE A O 8
ATOM 13227 N N . ARG A 1 17 ? 5.206 -0.951 12.335 1.00 0.00 14 ARG A N 8
ATOM 13228 C CA . ARG A 1 17 ? 5.442 0.515 12.385 1.00 0.00 14 ARG A CA 8
ATOM 13229 C C . ARG A 1 17 ? 4.098 1.290 12.403 1.00 0.00 14 ARG A C 8
ATOM 13230 O O . ARG A 1 17 ? 4.001 2.344 13.051 1.00 0.00 14 ARG A O 8
ATOM 13251 N N . ARG A 1 18 ? 3.075 0.749 11.696 1.00 0.00 15 ARG A N 8
ATOM 13252 C CA . ARG A 1 18 ? 1.730 1.356 11.611 1.00 0.00 15 ARG A CA 8
ATOM 13253 C C . ARG A 1 18 ? 1.073 1.453 13.002 1.00 0.00 15 ARG A C 8
ATOM 13254 O O . ARG A 1 18 ? 0.502 2.497 13.356 1.00 0.00 15 ARG A O 8
ATOM 13275 N N . VAL A 1 19 ? 1.159 0.361 13.788 1.00 0.00 16 VAL A N 8
ATOM 13276 C CA . VAL A 1 19 ? 0.490 0.288 15.101 1.00 0.00 16 VAL A CA 8
ATOM 13277 C C . VAL A 1 19 ? 1.210 1.170 16.142 1.00 0.00 16 VAL A C 8
ATOM 13278 O O . VAL A 1 19 ? 0.559 1.778 16.979 1.00 0.00 16 VAL A O 8
ATOM 13291 N N . PHE A 1 20 ? 2.558 1.241 16.068 1.00 0.00 17 PHE A N 8
ATOM 13292 C CA . PHE A 1 20 ? 3.370 2.099 16.961 1.00 0.00 17 PHE A CA 8
ATOM 13293 C C . PHE A 1 20 ? 3.151 3.594 16.638 1.00 0.00 17 PHE A C 8
ATOM 13294 O O . PHE A 1 20 ? 3.267 4.450 17.526 1.00 0.00 17 PHE A O 8
ATOM 13311 N N . ALA A 1 21 ? 2.821 3.892 15.362 1.00 0.00 18 ALA A N 8
ATOM 13312 C CA . ALA A 1 21 ? 2.413 5.249 14.924 1.00 0.00 18 ALA A CA 8
ATOM 13313 C C . ALA A 1 21 ? 1.048 5.634 15.543 1.00 0.00 18 ALA A C 8
ATOM 13314 O O . ALA A 1 21 ? 0.769 6.815 15.767 1.00 0.00 18 ALA A O 8
ATOM 13321 N N . ALA A 1 22 ? 0.207 4.615 15.793 1.00 0.00 19 ALA A N 8
ATOM 13322 C CA . ALA A 1 22 ? -1.083 4.770 16.497 1.00 0.00 19 ALA A CA 8
ATOM 13323 C C . ALA A 1 22 ? -0.884 4.777 18.035 1.00 0.00 19 ALA A C 8
ATOM 13324 O O . ALA A 1 22 ? -1.670 5.386 18.767 1.00 0.00 19 ALA A O 8
ATOM 13331 N N . GLY A 1 23 ? 0.184 4.096 18.501 1.00 0.00 20 GLY A N 8
ATOM 13332 C CA . GLY A 1 23 ? 0.506 3.976 19.933 1.00 0.00 20 GLY A CA 8
ATOM 13333 C C . GLY A 1 23 ? 0.530 2.531 20.430 1.00 0.00 20 GLY A C 8
ATOM 13334 O O . GLY A 1 23 ? 1.094 2.251 21.496 1.00 0.00 20 GLY A O 8
ATOM 13338 N N . GLY A 1 24 ? -0.078 1.616 19.648 1.00 0.00 21 GLY A N 8
ATOM 13339 C CA . GLY A 1 24 ? -0.197 0.196 20.001 1.00 0.00 21 GLY A CA 8
ATOM 13340 C C . GLY A 1 24 ? 1.092 -0.606 19.794 1.00 0.00 21 GLY A C 8
ATOM 13341 O O . GLY A 1 24 ? 2.132 -0.049 19.417 1.00 0.00 21 GLY A O 8
ATOM 13345 N N . PHE A 1 25 ? 1.006 -1.928 20.014 1.00 0.00 22 PHE A N 8
ATOM 13346 C CA . PHE A 1 25 ? 2.165 -2.856 19.979 1.00 0.00 22 PHE A CA 8
ATOM 13347 C C . PHE A 1 25 ? 1.946 -3.890 18.869 1.00 0.00 22 PHE A C 8
ATOM 13348 O O . PHE A 1 25 ? 0.808 -4.138 18.471 1.00 0.00 22 PHE A O 8
ATOM 13365 N N . ALA A 1 26 ? 3.051 -4.447 18.344 1.00 0.00 23 ALA A N 8
ATOM 13366 C CA . ALA A 1 26 ? 3.020 -5.542 17.358 1.00 0.00 23 ALA A CA 8
ATOM 13367 C C . ALA A 1 26 ? 4.340 -6.312 17.358 1.00 0.00 23 ALA A C 8
ATOM 13368 O O . ALA A 1 26 ? 5.343 -5.815 17.884 1.00 0.00 23 ALA A O 8
ATOM 13375 N N . ALA A 1 27 ? 4.326 -7.517 16.742 1.00 0.00 24 ALA A N 8
ATOM 13376 C CA . ALA A 1 27 ? 5.512 -8.388 16.627 1.00 0.00 24 ALA A CA 8
ATOM 13377 C C . ALA A 1 27 ? 5.217 -9.571 15.690 1.00 0.00 24 ALA A C 8
ATOM 13378 O O . ALA A 1 27 ? 4.094 -10.096 15.676 1.00 0.00 24 ALA A O 8
ATOM 13385 N N . VAL A 1 28 ? 6.232 -9.975 14.904 1.00 0.00 25 VAL A N 8
ATOM 13386 C CA . VAL A 1 28 ? 6.124 -11.120 13.979 1.00 0.00 25 VAL A CA 8
ATOM 13387 C C . VAL A 1 28 ? 6.302 -12.443 14.758 1.00 0.00 25 VAL A C 8
ATOM 13388 O O . VAL A 1 28 ? 7.418 -12.773 15.186 1.00 0.00 25 VAL A O 8
ATOM 13401 N N . GLU A 1 29 ? 5.195 -13.164 14.967 1.00 0.00 26 GLU A N 8
ATOM 13402 C CA . GLU A 1 29 ? 5.195 -14.469 15.644 1.00 0.00 26 GLU A CA 8
ATOM 13403 C C . GLU A 1 29 ? 5.710 -15.580 14.707 1.00 0.00 26 GLU A C 8
ATOM 13404 O O . GLU A 1 29 ? 6.778 -16.162 14.941 1.00 0.00 26 GLU A O 8
ATOM 13416 N N . LYS A 1 30 ? 4.952 -15.849 13.638 1.00 0.00 27 LYS A N 8
ATOM 13417 C CA . LYS A 1 30 ? 5.311 -16.860 12.620 1.00 0.00 27 LYS A CA 8
ATOM 13418 C C . LYS A 1 30 ? 5.867 -16.151 11.377 1.00 0.00 27 LYS A C 8
ATOM 13419 O O . LYS A 1 30 ? 5.426 -15.048 11.033 1.00 0.00 27 LYS A O 8
ATOM 13438 N N . LYS A 1 31 ? 6.834 -16.800 10.711 1.00 0.00 28 LYS A N 8
ATOM 13439 C CA . LYS A 1 31 ? 7.506 -16.266 9.517 1.00 0.00 28 LYS A CA 8
ATOM 13440 C C . LYS A 1 31 ? 7.550 -17.344 8.421 1.00 0.00 28 LYS A C 8
ATOM 13441 O O . LYS A 1 31 ? 8.002 -18.467 8.674 1.00 0.00 28 LYS A O 8
ATOM 13460 N N . GLY A 1 32 ? 7.062 -16.998 7.216 1.00 0.00 29 GLY A N 8
ATOM 13461 C CA . GLY A 1 32 ? 7.073 -17.903 6.063 1.00 0.00 29 GLY A CA 8
ATOM 13462 C C . GLY A 1 32 ? 7.762 -17.290 4.847 1.00 0.00 29 GLY A C 8
ATOM 13463 O O . GLY A 1 32 ? 8.864 -16.739 4.976 1.00 0.00 29 GLY A O 8
ATOM 13467 N N . ALA A 1 33 ? 7.109 -17.367 3.671 1.00 0.00 30 ALA A N 8
ATOM 13468 C CA . ALA A 1 33 ? 7.669 -16.874 2.396 1.00 0.00 30 ALA A CA 8
ATOM 13469 C C . ALA A 1 33 ? 7.529 -15.348 2.298 1.00 0.00 30 ALA A C 8
ATOM 13470 O O . ALA A 1 33 ? 6.444 -14.800 2.512 1.00 0.00 30 ALA A O 8
ATOM 13477 N N . GLU A 1 34 ? 8.636 -14.674 1.959 1.00 0.00 31 GLU A N 8
ATOM 13478 C CA . GLU A 1 34 ? 8.728 -13.210 2.004 1.00 0.00 31 GLU A CA 8
ATOM 13479 C C . GLU A 1 34 ? 7.902 -12.538 0.892 1.00 0.00 31 GLU A C 8
ATOM 13480 O O . GLU A 1 34 ? 7.283 -11.512 1.122 1.00 0.00 31 GLU A O 8
ATOM 13492 N N . ALA A 1 35 ? 7.932 -13.099 -0.316 1.00 0.00 32 ALA A N 8
ATOM 13493 C CA . ALA A 1 35 ? 7.134 -12.606 -1.461 1.00 0.00 32 ALA A CA 8
ATOM 13494 C C . ALA A 1 35 ? 5.808 -13.379 -1.587 1.00 0.00 32 ALA A C 8
ATOM 13495 O O . ALA A 1 35 ? 4.724 -12.788 -1.593 1.00 0.00 32 ALA A O 8
ATOM 13502 N N . ALA A 1 36 ? 5.922 -14.715 -1.637 1.00 0.00 33 ALA A N 8
ATOM 13503 C CA . ALA A 1 36 ? 4.814 -15.627 -2.002 1.00 0.00 33 ALA A CA 8
ATOM 13504 C C . ALA A 1 36 ? 3.885 -15.969 -0.816 1.00 0.00 33 ALA A C 8
ATOM 13505 O O . ALA A 1 36 ? 2.838 -16.603 -1.015 1.00 0.00 33 ALA A O 8
ATOM 13512 N N . GLY A 1 37 ? 4.275 -15.554 0.400 1.00 0.00 34 GLY A N 8
ATOM 13513 C CA . GLY A 1 37 ? 3.571 -15.939 1.628 1.00 0.00 34 GLY A CA 8
ATOM 13514 C C . GLY A 1 37 ? 2.244 -15.219 1.850 1.00 0.00 34 GLY A C 8
ATOM 13515 O O . GLY A 1 37 ? 2.019 -14.121 1.324 1.00 0.00 34 GLY A O 8
ATOM 13519 N N . ALA A 1 38 ? 1.361 -15.859 2.625 1.00 0.00 35 ALA A N 8
ATOM 13520 C CA . ALA A 1 38 ? 0.112 -15.257 3.112 1.00 0.00 35 ALA A CA 8
ATOM 13521 C C . ALA A 1 38 ? 0.394 -14.519 4.439 1.00 0.00 35 ALA A C 8
ATOM 13522 O O . ALA A 1 38 ? 1.396 -14.797 5.097 1.00 0.00 35 ALA A O 8
ATOM 13529 N N . ILE A 1 39 ? -0.466 -13.553 4.825 1.00 0.00 36 ILE A N 8
ATOM 13530 C CA . ILE A 1 39 ? -0.294 -12.790 6.087 1.00 0.00 36 ILE A CA 8
ATOM 13531 C C . ILE A 1 39 ? -1.579 -12.884 6.920 1.00 0.00 36 ILE A C 8
ATOM 13532 O O . ILE A 1 39 ? -2.663 -12.549 6.437 1.00 0.00 36 ILE A O 8
ATOM 13548 N N . PHE A 1 40 ? -1.439 -13.343 8.172 1.00 0.00 37 PHE A N 8
ATOM 13549 C CA . PHE A 1 40 ? -2.541 -13.511 9.121 1.00 0.00 37 PHE A CA 8
ATOM 13550 C C . PHE A 1 40 ? -2.193 -12.784 10.421 1.00 0.00 37 PHE A C 8
ATOM 13551 O O . PHE A 1 40 ? -1.253 -13.156 11.128 1.00 0.00 37 PHE A O 8
ATOM 13568 N N . VAL A 1 41 ? -2.957 -11.730 10.721 1.00 0.00 38 VAL A N 8
ATOM 13569 C CA . VAL A 1 41 ? -2.709 -10.845 11.868 1.00 0.00 38 VAL A CA 8
ATOM 13570 C C . VAL A 1 41 ? -3.787 -11.088 12.932 1.00 0.00 38 VAL A C 8
ATOM 13571 O O . VAL A 1 41 ? -4.967 -11.136 12.608 1.00 0.00 38 VAL A O 8
ATOM 13584 N N . ARG A 1 42 ? -3.380 -11.248 14.192 1.00 0.00 39 ARG A N 8
ATOM 13585 C CA . ARG A 1 42 ? -4.301 -11.427 15.323 1.00 0.00 39 ARG A CA 8
ATOM 13586 C C . ARG A 1 42 ? -4.341 -10.124 16.136 1.00 0.00 39 ARG A C 8
ATOM 13587 O O . ARG A 1 42 ? -3.334 -9.423 16.249 1.00 0.00 39 ARG A O 8
ATOM 13608 N N . GLN A 1 43 ? -5.508 -9.827 16.701 1.00 0.00 40 GLN A N 8
ATOM 13609 C CA . GLN A 1 43 ? -5.825 -8.536 17.337 1.00 0.00 40 GLN A CA 8
ATOM 13610 C C . GLN A 1 43 ? -6.389 -8.777 18.739 1.00 0.00 40 GLN A C 8
ATOM 13611 O O . GLN A 1 43 ? -7.067 -9.778 18.962 1.00 0.00 40 GLN A O 8
ATOM 13625 N N . ARG A 1 44 ? -6.101 -7.858 19.676 1.00 0.00 41 ARG A N 8
ATOM 13626 C CA . ARG A 1 44 ? -6.590 -7.945 21.062 1.00 0.00 41 ARG A CA 8
ATOM 13627 C C . ARG A 1 44 ? -7.325 -6.648 21.434 1.00 0.00 41 ARG A C 8
ATOM 13628 O O . ARG A 1 44 ? -6.736 -5.567 21.388 1.00 0.00 41 ARG A O 8
ATOM 13649 N N . LEU A 1 45 ? -8.611 -6.779 21.801 1.00 0.00 42 LEU A N 8
ATOM 13650 C CA . LEU A 1 45 ? -9.480 -5.642 22.166 1.00 0.00 42 LEU A CA 8
ATOM 13651 C C . LEU A 1 45 ? -9.647 -5.541 23.698 1.00 0.00 42 LEU A C 8
ATOM 13652 O O . LEU A 1 45 ? -9.568 -6.543 24.423 1.00 0.00 42 LEU A O 8
ATOM 13668 N N . ARG A 1 46 ? -9.895 -4.301 24.161 1.00 0.00 43 ARG A N 8
ATOM 13669 C CA . ARG A 1 46 ? -10.282 -3.973 25.557 1.00 0.00 43 ARG A CA 8
ATOM 13670 C C . ARG A 1 46 ? -11.479 -4.807 26.076 1.00 0.00 43 ARG A C 8
ATOM 13671 O O . ARG A 1 46 ? -11.608 -5.027 27.287 1.00 0.00 43 ARG A O 8
ATOM 13692 N N . ASP A 1 47 ? -12.341 -5.257 25.144 1.00 0.00 44 ASP A N 8
ATOM 13693 C CA . ASP A 1 47 ? -13.579 -6.018 25.448 1.00 0.00 44 ASP A CA 8
ATOM 13694 C C . ASP A 1 47 ? -13.280 -7.429 25.988 1.00 0.00 44 ASP A C 8
ATOM 13695 O O . ASP A 1 47 ? -14.179 -8.093 26.512 1.00 0.00 44 ASP A O 8
ATOM 13704 N N . GLY A 1 48 ? -12.020 -7.875 25.849 1.00 0.00 45 GLY A N 8
ATOM 13705 C CA . GLY A 1 48 ? -11.640 -9.256 26.142 1.00 0.00 45 GLY A CA 8
ATOM 13706 C C . GLY A 1 48 ? -11.900 -10.161 24.948 1.00 0.00 45 GLY A C 8
ATOM 13707 O O . GLY A 1 48 ? -11.935 -11.385 25.070 1.00 0.00 45 GLY A O 8
ATOM 13711 N N . ARG A 1 49 ? -12.104 -9.533 23.778 1.00 0.00 46 ARG A N 8
ATOM 13712 C CA . ARG A 1 49 ? -12.341 -10.229 22.507 1.00 0.00 46 ARG A CA 8
ATOM 13713 C C . ARG A 1 49 ? -11.120 -10.075 21.613 1.00 0.00 46 ARG A C 8
ATOM 13714 O O . ARG A 1 49 ? -10.278 -9.206 21.845 1.00 0.00 46 ARG A O 8
ATOM 13735 N N . GLU A 1 50 ? -11.045 -10.917 20.584 1.00 0.00 47 GLU A N 8
ATOM 13736 C CA . GLU A 1 50 ? -9.884 -11.026 19.703 1.00 0.00 47 GLU A CA 8
ATOM 13737 C C . GLU A 1 50 ? -10.350 -11.206 18.260 1.00 0.00 47 GLU A C 8
ATOM 13738 O O . GLU A 1 50 ? -11.440 -11.733 18.004 1.00 0.00 47 GLU A O 8
ATOM 13750 N N . ASN A 1 51 ? -9.549 -10.682 17.319 1.00 0.00 48 ASN A N 8
ATOM 13751 C CA . ASN A 1 51 ? -9.810 -10.786 15.867 1.00 0.00 48 ASN A CA 8
ATOM 13752 C C . ASN A 1 51 ? -8.653 -11.515 15.165 1.00 0.00 48 ASN A C 8
ATOM 13753 O O . ASN A 1 51 ? -7.583 -11.729 15.744 1.00 0.00 48 ASN A O 8
ATOM 13764 N N . LEU A 1 52 ? -8.890 -11.868 13.901 1.00 0.00 49 LEU A N 8
ATOM 13765 C CA . LEU A 1 52 ? -7.913 -12.493 13.010 1.00 0.00 49 LEU A CA 8
ATOM 13766 C C . LEU A 1 52 ? -8.146 -11.887 11.628 1.00 0.00 49 LEU A C 8
ATOM 13767 O O . LEU A 1 52 ? -9.289 -11.620 11.258 1.00 0.00 49 LEU A O 8
ATOM 13783 N N . TYR A 1 53 ? -7.069 -11.642 10.890 1.00 0.00 50 TYR A N 8
ATOM 13784 C CA . TYR A 1 53 ? -7.106 -11.016 9.563 1.00 0.00 50 TYR A CA 8
ATOM 13785 C C . TYR A 1 53 ? -6.358 -11.896 8.568 1.00 0.00 50 TYR A C 8
ATOM 13786 O O . TYR A 1 53 ? -5.498 -12.674 8.968 1.00 0.00 50 TYR A O 8
ATOM 13804 N N . GLY A 1 54 ? -6.701 -11.778 7.286 1.00 0.00 51 GLY A N 8
ATOM 13805 C CA . GLY A 1 54 ? -6.084 -12.574 6.225 1.00 0.00 51 GLY A CA 8
ATOM 13806 C C . GLY A 1 54 ? -6.039 -11.818 4.908 1.00 0.00 51 GLY A C 8
ATOM 13807 O O . GLY A 1 54 ? -6.675 -10.766 4.797 1.00 0.00 51 GLY A O 8
ATOM 13811 N N . PRO A 1 55 ? -5.289 -12.314 3.881 1.00 0.00 52 PRO A N 8
ATOM 13812 C CA . PRO A 1 55 ? -5.245 -11.666 2.555 1.00 0.00 52 PRO A CA 8
ATOM 13813 C C . PRO A 1 55 ? -6.593 -11.847 1.813 1.00 0.00 52 PRO A C 8
ATOM 13814 O O . PRO A 1 55 ? -6.975 -12.975 1.468 1.00 0.00 52 PRO A O 8
ATOM 13825 N N . ALA A 1 56 ? -7.329 -10.732 1.621 1.00 0.00 53 ALA A N 8
ATOM 13826 C CA . ALA A 1 56 ? -8.660 -10.753 0.989 1.00 0.00 53 ALA A CA 8
ATOM 13827 C C . ALA A 1 56 ? -8.552 -11.102 -0.515 1.00 0.00 53 ALA A C 8
ATOM 13828 O O . ALA A 1 56 ? -7.634 -10.612 -1.193 1.00 0.00 53 ALA A O 8
ATOM 13835 N N . PRO A 1 57 ? -9.490 -11.946 -1.064 1.00 0.00 54 PRO A N 8
ATOM 13836 C CA . PRO A 1 57 ? -9.414 -12.433 -2.453 1.00 0.00 54 PRO A CA 8
ATOM 13837 C C . PRO A 1 57 ? -9.857 -11.355 -3.466 1.00 0.00 54 PRO A C 8
ATOM 13838 O O . PRO A 1 57 ? -11.041 -11.240 -3.815 1.00 0.00 54 PRO A O 8
ATOM 13849 N N . GLN A 1 58 ? -8.883 -10.541 -3.895 1.00 0.00 55 GLN A N 8
ATOM 13850 C CA . GLN A 1 58 ? -9.092 -9.461 -4.875 1.00 0.00 55 GLN A CA 8
ATOM 13851 C C . GLN A 1 58 ? -9.383 -10.038 -6.279 1.00 0.00 55 GLN A C 8
ATOM 13852 O O . GLN A 1 58 ? -9.042 -11.194 -6.567 1.00 0.00 55 GLN A O 8
ATOM 13866 N N . SER A 1 59 ? -10.009 -9.228 -7.147 1.00 0.00 56 SER A N 8
ATOM 13867 C CA . SER A 1 59 ? -10.303 -9.615 -8.541 1.00 0.00 56 SER A CA 8
ATOM 13868 C C . SER A 1 59 ? -9.079 -9.312 -9.433 1.00 0.00 56 SER A C 8
ATOM 13869 O O . SER A 1 59 ? -9.115 -8.435 -10.313 1.00 0.00 56 SER A O 8
ATOM 13877 N N . PHE A 1 60 ? -7.973 -10.030 -9.152 1.00 0.00 57 PHE A N 8
ATOM 13878 C CA . PHE A 1 60 ? -6.684 -9.845 -9.841 1.00 0.00 57 PHE A CA 8
ATOM 13879 C C . PHE A 1 60 ? -6.724 -10.434 -11.255 1.00 0.00 57 PHE A C 8
ATOM 13880 O O . PHE A 1 60 ? -7.436 -11.414 -11.514 1.00 0.00 57 PHE A O 8
ATOM 13897 N N . ALA A 1 61 ? -5.947 -9.827 -12.151 1.00 0.00 58 ALA A N 8
ATOM 13898 C CA . ALA A 1 61 ? -5.841 -10.243 -13.551 1.00 0.00 58 ALA A CA 8
ATOM 13899 C C . ALA A 1 61 ? -4.368 -10.519 -13.887 1.00 0.00 58 ALA A C 8
ATOM 13900 O O . ALA A 1 61 ? -3.501 -9.701 -13.558 1.00 0.00 58 ALA A O 8
ATOM 13907 N N . ASP A 1 62 ? -4.106 -11.699 -14.485 1.00 0.00 59 ASP A N 8
ATOM 13908 C CA . ASP A 1 62 ? -2.765 -12.132 -14.963 1.00 0.00 59 ASP A CA 8
ATOM 13909 C C . ASP A 1 62 ? -1.747 -12.289 -13.798 1.00 0.00 59 ASP A C 8
ATOM 13910 O O . ASP A 1 62 ? -0.531 -12.329 -14.017 1.00 0.00 59 ASP A O 8
ATOM 13919 N N . ASP A 1 63 ? -2.280 -12.415 -12.551 1.00 0.00 60 ASP A N 8
ATOM 13920 C CA . ASP A 1 63 ? -1.478 -12.539 -11.299 1.00 0.00 60 ASP A CA 8
ATOM 13921 C C . ASP A 1 63 ? -0.661 -11.246 -11.028 1.00 0.00 60 ASP A C 8
ATOM 13922 O O . ASP A 1 63 ? 0.230 -11.218 -10.174 1.00 0.00 60 ASP A O 8
ATOM 13931 N N . GLU A 1 64 ? -1.005 -10.159 -11.744 1.00 0.00 61 GLU A N 8
ATOM 13932 C CA . GLU A 1 64 ? -0.326 -8.869 -11.623 1.00 0.00 61 GLU A CA 8
ATOM 13933 C C . GLU A 1 64 ? -0.682 -8.214 -10.287 1.00 0.00 61 GLU A C 8
ATOM 13934 O O . GLU A 1 64 ? 0.177 -8.048 -9.422 1.00 0.00 61 GLU A O 8
ATOM 13946 N N . ASP A 1 65 ? -1.986 -7.935 -10.110 1.00 0.00 62 ASP A N 8
ATOM 13947 C CA . ASP A 1 65 ? -2.525 -7.099 -9.008 1.00 0.00 62 ASP A CA 8
ATOM 13948 C C . ASP A 1 65 ? -2.167 -7.634 -7.598 1.00 0.00 62 ASP A C 8
ATOM 13949 O O . ASP A 1 65 ? -2.294 -6.900 -6.614 1.00 0.00 62 ASP A O 8
ATOM 13958 N N . ILE A 1 66 ? -1.730 -8.911 -7.535 1.00 0.00 63 ILE A N 8
ATOM 13959 C CA . ILE A 1 66 ? -1.228 -9.581 -6.310 1.00 0.00 63 ILE A CA 8
ATOM 13960 C C . ILE A 1 66 ? -0.198 -8.696 -5.556 1.00 0.00 63 ILE A C 8
ATOM 13961 O O . ILE A 1 66 ? -0.259 -8.544 -4.330 1.00 0.00 63 ILE A O 8
ATOM 13977 N N . MET A 1 67 ? 0.726 -8.099 -6.331 1.00 0.00 64 MET A N 8
ATOM 13978 C CA . MET A 1 67 ? 1.798 -7.219 -5.814 1.00 0.00 64 MET A CA 8
ATOM 13979 C C . MET A 1 67 ? 1.873 -5.896 -6.617 1.00 0.00 64 MET A C 8
ATOM 13980 O O . MET A 1 67 ? 2.391 -4.898 -6.110 1.00 0.00 64 MET A O 8
ATOM 13994 N N . ARG A 1 68 ? 1.329 -5.882 -7.860 1.00 0.00 65 ARG A N 8
ATOM 13995 C CA . ARG A 1 68 ? 1.218 -4.647 -8.693 1.00 0.00 65 ARG A CA 8
ATOM 13996 C C . ARG A 1 68 ? 0.081 -3.732 -8.183 1.00 0.00 65 ARG A C 8
ATOM 13997 O O . ARG A 1 68 ? -0.149 -2.660 -8.743 1.00 0.00 65 ARG A O 8
ATOM 14018 N N . ALA A 1 69 ? -0.632 -4.189 -7.141 1.00 0.00 66 ALA A N 8
ATOM 14019 C CA . ALA A 1 69 ? -1.593 -3.382 -6.368 1.00 0.00 66 ALA A CA 8
ATOM 14020 C C . ALA A 1 69 ? -1.455 -3.752 -4.883 1.00 0.00 66 ALA A C 8
ATOM 14021 O O . ALA A 1 69 ? -1.076 -4.893 -4.567 1.00 0.00 66 ALA A O 8
ATOM 14028 N N . GLU A 1 70 ? -1.711 -2.785 -3.972 1.00 0.00 67 GLU A N 8
ATOM 14029 C CA . GLU A 1 70 ? -1.777 -3.065 -2.527 1.00 0.00 67 GLU A CA 8
ATOM 14030 C C . GLU A 1 70 ? -3.002 -3.956 -2.231 1.00 0.00 67 GLU A C 8
ATOM 14031 O O . GLU A 1 70 ? -4.143 -3.472 -2.178 1.00 0.00 67 GLU A O 8
ATOM 14043 N N . ARG A 1 71 ? -2.748 -5.266 -2.125 1.00 0.00 68 ARG A N 8
ATOM 14044 C CA . ARG A 1 71 ? -3.725 -6.263 -1.649 1.00 0.00 68 ARG A CA 8
ATOM 14045 C C . ARG A 1 71 ? -4.277 -5.863 -0.262 1.00 0.00 68 ARG A C 8
ATOM 14046 O O . ARG A 1 71 ? -3.515 -5.694 0.705 1.00 0.00 68 ARG A O 8
ATOM 14067 N N . ARG A 1 72 ? -5.598 -5.658 -0.196 1.00 0.00 69 ARG A N 8
ATOM 14068 C CA . ARG A 1 72 ? -6.295 -5.300 1.029 1.00 0.00 69 ARG A CA 8
ATOM 14069 C C . ARG A 1 72 ? -6.592 -6.581 1.809 1.00 0.00 69 ARG A C 8
ATOM 14070 O O . ARG A 1 72 ? -6.624 -7.681 1.233 1.00 0.00 69 ARG A O 8
ATOM 14091 N N . PHE A 1 73 ? -6.791 -6.447 3.115 1.00 0.00 70 PHE A N 8
ATOM 14092 C CA . PHE A 1 73 ? -7.032 -7.587 3.999 1.00 0.00 70 PHE A CA 8
ATOM 14093 C C . PHE A 1 73 ? -8.518 -7.733 4.282 1.00 0.00 70 PHE A C 8
ATOM 14094 O O . PHE A 1 73 ? -9.329 -6.933 3.838 1.00 0.00 70 PHE A O 8
ATOM 14111 N N . GLU A 1 74 ? -8.844 -8.812 4.968 1.00 0.00 71 GLU A N 8
ATOM 14112 C CA . GLU A 1 74 ? -10.186 -9.131 5.440 1.00 0.00 71 GLU A CA 8
ATOM 14113 C C . GLU A 1 74 ? -10.079 -9.543 6.899 1.00 0.00 71 GLU A C 8
ATOM 14114 O O . GLU A 1 74 ? -8.977 -9.782 7.398 1.00 0.00 71 GLU A O 8
ATOM 14126 N N . THR A 1 75 ? -11.210 -9.636 7.574 1.00 0.00 72 THR A N 8
ATOM 14127 C CA . THR A 1 75 ? -11.276 -10.117 8.943 1.00 0.00 72 THR A CA 8
ATOM 14128 C C . THR A 1 75 ? -11.730 -11.588 8.929 1.00 0.00 72 THR A C 8
ATOM 14129 O O . THR A 1 75 ? -12.893 -11.877 8.621 1.00 0.00 72 THR A O 8
ATOM 14140 N N . ARG A 1 76 ? -10.779 -12.512 9.192 1.00 0.00 73 ARG A N 8
ATOM 14141 C CA . ARG A 1 76 ? -11.043 -13.958 9.283 1.00 0.00 73 ARG A CA 8
ATOM 14142 C C . ARG A 1 76 ? -11.993 -14.250 10.456 1.00 0.00 73 ARG A C 8
ATOM 14143 O O . ARG A 1 76 ? -13.058 -14.835 10.273 1.00 0.00 73 ARG A O 8
ATOM 14164 N N . LEU A 1 77 ? -11.581 -13.838 11.662 1.00 0.00 74 LEU A N 8
ATOM 14165 C CA . LEU A 1 77 ? -12.365 -14.033 12.902 1.00 0.00 74 LEU A CA 8
ATOM 14166 C C . LEU A 1 77 ? -12.556 -12.688 13.610 1.00 0.00 74 LEU A C 8
ATOM 14167 O O . LEU A 1 77 ? -11.725 -11.803 13.469 1.00 0.00 74 LEU A O 8
ATOM 14183 N N . ALA A 1 78 ? -13.653 -12.544 14.369 1.00 0.00 75 ALA A N 8
ATOM 14184 C CA . ALA A 1 78 ? -13.977 -11.301 15.085 1.00 0.00 75 ALA A CA 8
ATOM 14185 C C . ALA A 1 78 ? -14.880 -11.592 16.285 1.00 0.00 75 ALA A C 8
ATOM 14186 O O . ALA A 1 78 ? -15.808 -12.403 16.178 1.00 0.00 75 ALA A O 8
ATOM 14193 N N . GLY A 1 79 ? -14.594 -10.922 17.422 1.00 0.00 76 GLY A N 8
ATOM 14194 C CA . GLY A 1 79 ? -15.364 -11.095 18.661 1.00 0.00 76 GLY A CA 8
ATOM 14195 C C . GLY A 1 79 ? -15.214 -12.480 19.274 1.00 0.00 76 GLY A C 8
ATOM 14196 O O . GLY A 1 79 ? -16.089 -12.943 20.015 1.00 0.00 76 GLY A O 8
ATOM 14200 N N . VAL A 1 80 ? -14.077 -13.123 18.978 1.00 0.00 77 VAL A N 8
ATOM 14201 C CA . VAL A 1 80 ? -13.785 -14.504 19.393 1.00 0.00 77 VAL A CA 8
ATOM 14202 C C . VAL A 1 80 ? -12.701 -14.498 20.489 1.00 0.00 77 VAL A C 8
ATOM 14203 O O . VAL A 1 80 ? -12.371 -13.436 21.033 1.00 0.00 77 VAL A O 8
ATOM 14216 N N . GLU A 1 81 ? -12.170 -15.687 20.831 1.00 0.00 78 GLU A N 8
ATOM 14217 C CA . GLU A 1 81 ? -11.055 -15.830 21.787 1.00 0.00 78 GLU A CA 8
ATOM 14218 C C . GLU A 1 81 ? -9.780 -16.305 21.060 1.00 0.00 78 GLU A C 8
ATOM 14219 O O . GLU A 1 81 ? -9.837 -16.700 19.885 1.00 0.00 78 GLU A O 8
ATOM 14231 N N . GLY A 1 82 ? -8.647 -16.288 21.790 1.00 0.00 79 GLY A N 8
ATOM 14232 C CA . GLY A 1 82 ? -7.339 -16.698 21.260 1.00 0.00 79 GLY A CA 8
ATOM 14233 C C . GLY A 1 82 ? -7.264 -18.163 20.867 1.00 0.00 79 GLY A C 8
ATOM 14234 O O . GLY A 1 82 ? -6.408 -18.553 20.064 1.00 0.00 79 GLY A O 8
ATOM 14238 N N . GLU A 1 83 ? -8.155 -18.978 21.447 1.00 0.00 80 GLU A N 8
ATOM 14239 C CA . GLU A 1 83 ? -8.263 -20.404 21.121 1.00 0.00 80 GLU A CA 8
ATOM 14240 C C . GLU A 1 83 ? -8.779 -20.577 19.679 1.00 0.00 80 GLU A C 8
ATOM 14241 O O . GLU A 1 83 ? -8.306 -21.444 18.945 1.00 0.00 80 GLU A O 8
ATOM 14253 N N . GLU A 1 84 ? -9.746 -19.721 19.289 1.00 0.00 81 GLU A N 8
ATOM 14254 C CA . GLU A 1 84 ? -10.307 -19.712 17.923 1.00 0.00 81 GLU A CA 8
ATOM 14255 C C . GLU A 1 84 ? -9.263 -19.201 16.922 1.00 0.00 81 GLU A C 8
ATOM 14256 O O . GLU A 1 84 ? -9.180 -19.695 15.787 1.00 0.00 81 GLU A O 8
ATOM 14268 N N . ILE A 1 85 ? -8.477 -18.198 17.365 1.00 0.00 82 ILE A N 8
ATOM 14269 C CA . ILE A 1 85 ? -7.406 -17.596 16.559 1.00 0.00 82 ILE A CA 8
ATOM 14270 C C . ILE A 1 85 ? -6.383 -18.672 16.156 1.00 0.00 82 ILE A C 8
ATOM 14271 O O . ILE A 1 85 ? -6.166 -18.915 14.969 1.00 0.00 82 ILE A O 8
ATOM 14287 N N . ALA A 1 86 ? -5.821 -19.356 17.164 1.00 0.00 83 ALA A N 8
ATOM 14288 C CA . ALA A 1 86 ? -4.823 -20.425 16.960 1.00 0.00 83 ALA A CA 8
ATOM 14289 C C . ALA A 1 86 ? -5.432 -21.638 16.226 1.00 0.00 83 ALA A C 8
ATOM 14290 O O . ALA A 1 86 ? -4.720 -22.359 15.513 1.00 0.00 83 ALA A O 8
ATOM 14297 N N . ALA A 1 87 ? -6.754 -21.846 16.409 1.00 0.00 84 ALA A N 8
ATOM 14298 C CA . ALA A 1 87 ? -7.503 -22.915 15.725 1.00 0.00 84 ALA A CA 8
ATOM 14299 C C . ALA A 1 87 ? -7.496 -22.712 14.208 1.00 0.00 84 ALA A C 8
ATOM 14300 O O . ALA A 1 87 ? -7.294 -23.666 13.453 1.00 0.00 84 ALA A O 8
ATOM 14307 N N . LEU A 1 88 ? -7.702 -21.455 13.770 1.00 0.00 85 LEU A N 8
ATOM 14308 C CA . LEU A 1 88 ? -7.736 -21.120 12.343 1.00 0.00 85 LEU A CA 8
ATOM 14309 C C . LEU A 1 88 ? -6.315 -20.973 11.768 1.00 0.00 85 LEU A C 8
ATOM 14310 O O . LEU A 1 88 ? -6.085 -21.322 10.623 1.00 0.00 85 LEU A O 8
ATOM 14326 N N . LEU A 1 89 ? -5.379 -20.436 12.569 1.00 0.00 86 LEU A N 8
ATOM 14327 C CA . LEU A 1 89 ? -3.943 -20.366 12.194 1.00 0.00 86 LEU A CA 8
ATOM 14328 C C . LEU A 1 89 ? -3.386 -21.774 11.894 1.00 0.00 86 LEU A C 8
ATOM 14329 O O . LEU A 1 89 ? -2.493 -21.929 11.066 1.00 0.00 86 LEU A O 8
ATOM 14345 N N . GLU A 1 90 ? -3.968 -22.778 12.575 1.00 0.00 87 GLU A N 8
ATOM 14346 C CA . GLU A 1 90 ? -3.718 -24.204 12.349 1.00 0.00 87 GLU A CA 8
ATOM 14347 C C . GLU A 1 90 ? -4.306 -24.646 10.984 1.00 0.00 87 GLU A C 8
ATOM 14348 O O . GLU A 1 90 ? -3.658 -25.363 10.210 1.00 0.00 87 GLU A O 8
ATOM 14360 N N . ARG A 1 91 ? -5.535 -24.198 10.701 1.00 0.00 88 ARG A N 8
ATOM 14361 C CA . ARG A 1 91 ? -6.268 -24.561 9.474 1.00 0.00 88 ARG A CA 8
ATOM 14362 C C . ARG A 1 91 ? -5.617 -23.949 8.219 1.00 0.00 88 ARG A C 8
ATOM 14363 O O . ARG A 1 91 ? -5.474 -24.621 7.200 1.00 0.00 88 ARG A O 8
ATOM 14384 N N . GLU A 1 92 ? -5.188 -22.688 8.331 1.00 0.00 89 GLU A N 8
ATOM 14385 C CA . GLU A 1 92 ? -4.628 -21.916 7.211 1.00 0.00 89 GLU A CA 8
ATOM 14386 C C . GLU A 1 92 ? -3.194 -22.350 6.908 1.00 0.00 89 GLU A C 8
ATOM 14387 O O . GLU A 1 92 ? -2.801 -22.374 5.750 1.00 0.00 89 GLU A O 8
ATOM 14399 N N . ARG A 1 93 ? -2.414 -22.671 7.967 1.00 0.00 90 ARG A N 8
ATOM 14400 C CA . ARG A 1 93 ? -1.014 -23.169 7.804 1.00 0.00 90 ARG A CA 8
ATOM 14401 C C . ARG A 1 93 ? -0.979 -24.525 7.081 1.00 0.00 90 ARG A C 8
ATOM 14402 O O . ARG A 1 93 ? 0.002 -24.856 6.412 1.00 0.00 90 ARG A O 8
ATOM 14423 N N . ARG A 1 94 ? -2.056 -25.309 7.236 1.00 0.00 91 ARG A N 8
ATOM 14424 C CA . ARG A 1 94 ? -2.223 -26.601 6.549 1.00 0.00 91 ARG A CA 8
ATOM 14425 C C . ARG A 1 94 ? -2.243 -26.399 5.009 1.00 0.00 91 ARG A C 8
ATOM 14426 O O . ARG A 1 94 ? -1.718 -27.230 4.264 1.00 0.00 91 ARG A O 8
ATOM 14447 N N . PHE A 1 95 ? -2.836 -25.285 4.554 1.00 0.00 92 PHE A N 8
ATOM 14448 C CA . PHE A 1 95 ? -2.903 -24.923 3.124 1.00 0.00 92 PHE A CA 8
ATOM 14449 C C . PHE A 1 95 ? -1.718 -24.015 2.718 1.00 0.00 92 PHE A C 8
ATOM 14450 O O . PHE A 1 95 ? -1.258 -24.057 1.571 1.00 0.00 92 PHE A O 8
ATOM 14467 N N . ASP A 1 96 ? -1.232 -23.207 3.674 1.00 0.00 93 ASP A N 8
ATOM 14468 C CA . ASP A 1 96 ? -0.209 -22.165 3.451 1.00 0.00 93 ASP A CA 8
ATOM 14469 C C . ASP A 1 96 ? 0.704 -22.085 4.686 1.00 0.00 93 ASP A C 8
ATOM 14470 O O . ASP A 1 96 ? 0.515 -21.235 5.559 1.00 0.00 93 ASP A O 8
ATOM 14479 N N . SER A 1 97 ? 1.677 -23.010 4.772 1.00 0.00 94 SER A N 8
ATOM 14480 C CA . SER A 1 97 ? 2.661 -23.054 5.883 1.00 0.00 94 SER A CA 8
ATOM 14481 C C . SER A 1 97 ? 3.629 -21.855 5.806 1.00 0.00 94 SER A C 8
ATOM 14482 O O . SER A 1 97 ? 4.324 -21.529 6.780 1.00 0.00 94 SER A O 8
ATOM 14490 N N . ASP A 1 98 ? 3.651 -21.206 4.636 1.00 0.00 95 ASP A N 8
ATOM 14491 C CA . ASP A 1 98 ? 4.456 -20.008 4.370 1.00 0.00 95 ASP A CA 8
ATOM 14492 C C . ASP A 1 98 ? 3.710 -18.720 4.762 1.00 0.00 95 ASP A C 8
ATOM 14493 O O . ASP A 1 98 ? 4.109 -17.624 4.340 1.00 0.00 95 ASP A O 8
ATOM 14502 N N . LEU A 1 99 ? 2.650 -18.842 5.592 1.00 0.00 96 LEU A N 8
ATOM 14503 C CA . LEU A 1 99 ? 1.949 -17.671 6.139 1.00 0.00 96 LEU A CA 8
ATOM 14504 C C . LEU A 1 99 ? 2.767 -17.063 7.298 1.00 0.00 96 LEU A C 8
ATOM 14505 O O . LEU A 1 99 ? 3.653 -17.716 7.873 1.00 0.00 96 LEU A O 8
ATOM 14521 N N . TRP A 1 100 ? 2.457 -15.801 7.619 1.00 0.00 97 TRP A N 8
ATOM 14522 C CA . TRP A 1 100 ? 3.093 -15.039 8.701 1.00 0.00 97 TRP A CA 8
ATOM 14523 C C . TRP A 1 100 ? 2.033 -14.696 9.747 1.00 0.00 97 TRP A C 8
ATOM 14524 O O . TRP A 1 100 ? 0.984 -14.177 9.391 1.00 0.00 97 TRP A O 8
ATOM 14545 N N . VAL A 1 101 ? 2.291 -14.989 11.026 1.00 0.00 98 VAL A N 8
ATOM 14546 C CA . VAL A 1 101 ? 1.394 -14.573 12.118 1.00 0.00 98 VAL A CA 8
ATOM 14547 C C . VAL A 1 101 ? 1.978 -13.323 12.762 1.00 0.00 98 VAL A C 8
ATOM 14548 O O . VAL A 1 101 ? 3.163 -13.290 13.092 1.00 0.00 98 VAL A O 8
ATOM 14561 N N . VAL A 1 102 ? 1.154 -12.283 12.886 1.00 0.00 99 VAL A N 8
ATOM 14562 C CA . VAL A 1 102 ? 1.545 -11.016 13.520 1.00 0.00 99 VAL A CA 8
ATOM 14563 C C . VAL A 1 102 ? 0.617 -10.766 14.701 1.00 0.00 99 VAL A C 8
ATOM 14564 O O . VAL A 1 102 ? -0.596 -10.759 14.515 1.00 0.00 99 VAL A O 8
ATOM 14577 N N . GLU A 1 103 ? 1.157 -10.562 15.898 1.00 0.00 100 GLU A N 8
ATOM 14578 C CA . GLU A 1 103 ? 0.349 -10.089 17.027 1.00 0.00 100 GLU A CA 8
ATOM 14579 C C . GLU A 1 103 ? 0.290 -8.563 16.965 1.00 0.00 100 GLU A C 8
ATOM 14580 O O . GLU A 1 103 ? 1.292 -7.930 16.660 1.00 0.00 100 GLU A O 8
ATOM 14592 N N . ILE A 1 104 ? -0.911 -7.992 17.149 1.00 0.00 101 ILE A N 8
ATOM 14593 C CA . ILE A 1 104 ? -1.109 -6.543 17.312 1.00 0.00 101 ILE A CA 8
ATOM 14594 C C . ILE A 1 104 ? -2.030 -6.316 18.522 1.00 0.00 101 ILE A C 8
ATOM 14595 O O . ILE A 1 104 ? -3.102 -6.935 18.648 1.00 0.00 101 ILE A O 8
ATOM 14611 N N . GLU A 1 105 ? -1.559 -5.493 19.457 1.00 0.00 102 GLU A N 8
ATOM 14612 C CA . GLU A 1 105 ? -2.292 -5.131 20.672 1.00 0.00 102 GLU A CA 8
ATOM 14613 C C . GLU A 1 105 ? -2.704 -3.664 20.545 1.00 0.00 102 GLU A C 8
ATOM 14614 O O . GLU A 1 105 ? -1.895 -2.745 20.754 1.00 0.00 102 GLU A O 8
ATOM 14626 N N . THR A 1 106 ? -3.967 -3.467 20.163 1.00 0.00 103 THR A N 8
ATOM 14627 C CA . THR A 1 106 ? -4.550 -2.154 19.890 1.00 0.00 103 THR A CA 8
ATOM 14628 C C . THR A 1 106 ? -6.076 -2.268 19.917 1.00 0.00 103 THR A C 8
ATOM 14629 O O . THR A 1 106 ? -6.635 -3.340 19.680 1.00 0.00 103 THR A O 8
ATOM 14640 N N . ASP A 1 107 ? -6.749 -1.155 20.220 1.00 0.00 104 ASP A N 8
ATOM 14641 C CA . ASP A 1 107 ? -8.216 -1.124 20.385 1.00 0.00 104 ASP A CA 8
ATOM 14642 C C . ASP A 1 107 ? -8.915 -0.609 19.114 1.00 0.00 104 ASP A C 8
ATOM 14643 O O . ASP A 1 107 ? -10.141 -0.458 19.087 1.00 0.00 104 ASP A O 8
ATOM 14652 N N . GLU A 1 108 ? -8.124 -0.353 18.063 1.00 0.00 105 GLU A N 8
ATOM 14653 C CA . GLU A 1 108 ? -8.631 0.047 16.744 1.00 0.00 105 GLU A CA 8
ATOM 14654 C C . GLU A 1 108 ? -7.738 -0.548 15.655 1.00 0.00 105 GLU A C 8
ATOM 14655 O O . GLU A 1 108 ? -6.509 -0.559 15.788 1.00 0.00 105 GLU A O 8
ATOM 14667 N N . ILE A 1 109 ? -8.368 -1.055 14.586 1.00 0.00 106 ILE A N 8
ATOM 14668 C CA . ILE A 1 109 ? -7.682 -1.800 13.520 1.00 0.00 106 ILE A CA 8
ATOM 14669 C C . ILE A 1 109 ? -7.539 -0.955 12.238 1.00 0.00 106 ILE A C 8
ATOM 14670 O O . ILE A 1 109 ? -6.477 -0.963 11.614 1.00 0.00 106 ILE A O 8
ATOM 14686 N N . GLY A 1 110 ? -8.599 -0.201 11.888 1.00 0.00 107 GLY A N 8
ATOM 14687 C CA . GLY A 1 110 ? -8.707 0.450 10.572 1.00 0.00 107 GLY A CA 8
ATOM 14688 C C . GLY A 1 110 ? -7.604 1.471 10.286 1.00 0.00 107 GLY A C 8
ATOM 14689 O O . GLY A 1 110 ? -7.219 1.685 9.128 1.00 0.00 107 GLY A O 8
ATOM 14693 N N . THR A 1 111 ? -7.088 2.074 11.362 1.00 0.00 108 THR A N 8
ATOM 14694 C CA . THR A 1 111 ? -6.055 3.117 11.304 1.00 0.00 108 THR A CA 8
ATOM 14695 C C . THR A 1 111 ? -4.645 2.534 11.001 1.00 0.00 108 THR A C 8
ATOM 14696 O O . THR A 1 111 ? -3.771 3.249 10.503 1.00 0.00 108 THR A O 8
ATOM 14707 N N . LEU A 1 112 ? -4.453 1.221 11.276 1.00 0.00 109 LEU A N 8
ATOM 14708 C CA . LEU A 1 112 ? -3.128 0.548 11.209 1.00 0.00 109 LEU A CA 8
ATOM 14709 C C . LEU A 1 112 ? -3.155 -0.747 10.360 1.00 0.00 109 LEU A C 8
ATOM 14710 O O . LEU A 1 112 ? -2.130 -1.428 10.234 1.00 0.00 109 LEU A O 8
ATOM 14726 N N . LEU A 1 113 ? -4.328 -1.062 9.783 1.00 0.00 110 LEU A N 8
ATOM 14727 C CA . LEU A 1 113 ? -4.516 -2.173 8.824 1.00 0.00 110 LEU A CA 8
ATOM 14728 C C . LEU A 1 113 ? -5.904 -2.036 8.170 1.00 0.00 110 LEU A C 8
ATOM 14729 O O . LEU A 1 113 ? -6.928 -1.976 8.867 1.00 0.00 110 LEU A O 8
ATOM 14745 N N . THR A 1 114 ? -5.919 -1.979 6.830 1.00 0.00 111 THR A N 8
ATOM 14746 C CA . THR A 1 114 ? -7.142 -1.774 6.047 1.00 0.00 111 THR A CA 8
ATOM 14747 C C . THR A 1 114 ? -7.799 -3.121 5.677 1.00 0.00 111 THR A C 8
ATOM 14748 O O . THR A 1 114 ? -7.115 -4.070 5.265 1.00 0.00 111 THR A O 8
ATOM 14759 N N . LEU A 1 115 ? -9.137 -3.169 5.821 1.00 0.00 112 LEU A N 8
ATOM 14760 C CA . LEU A 1 115 ? -9.956 -4.384 5.633 1.00 0.00 112 LEU A CA 8
ATOM 14761 C C . LEU A 1 115 ? -11.099 -4.111 4.638 1.00 0.00 112 LEU A C 8
ATOM 14762 O O . LEU A 1 115 ? -11.595 -2.985 4.564 1.00 0.00 112 LEU A O 8
ATOM 14778 N N . VAL A 1 116 ? -11.509 -5.151 3.886 1.00 0.00 113 VAL A N 8
ATOM 14779 C CA . VAL A 1 116 ? -12.583 -5.061 2.868 1.00 0.00 113 VAL A CA 8
ATOM 14780 C C . VAL A 1 116 ? -13.975 -5.146 3.520 1.00 0.00 113 VAL A C 8
ATOM 14781 O O . VAL A 1 116 ? -14.958 -4.631 2.979 1.00 0.00 113 VAL A O 8
ATOM 14794 N N . ASP A 1 117 ? -14.034 -5.792 4.694 1.00 0.00 114 ASP A N 8
ATOM 14795 C CA . ASP A 1 117 ? -15.285 -6.034 5.436 1.00 0.00 114 ASP A CA 8
ATOM 14796 C C . ASP A 1 117 ? -15.477 -5.002 6.567 1.00 0.00 114 ASP A C 8
ATOM 14797 O O . ASP A 1 117 ? -16.471 -4.271 6.567 1.00 0.00 114 ASP A O 8
ATOM 14806 N N . GLN A 1 118 ? -14.523 -4.926 7.512 1.00 0.00 115 GLN A N 8
ATOM 14807 C CA . GLN A 1 118 ? -14.573 -3.952 8.632 1.00 0.00 115 GLN A CA 8
ATOM 14808 C C . GLN A 1 118 ? -14.248 -2.527 8.127 1.00 0.00 115 GLN A C 8
ATOM 14809 O O . GLN A 1 118 ? -13.543 -2.387 7.114 1.00 0.00 115 GLN A O 8
ATOM 14823 N N . PRO A 1 119 ? -14.749 -1.446 8.822 1.00 0.00 116 PRO A N 8
ATOM 14824 C CA . PRO A 1 119 ? -14.530 -0.049 8.385 1.00 0.00 116 PRO A CA 8
ATOM 14825 C C . PRO A 1 119 ? -13.045 0.361 8.468 1.00 0.00 116 PRO A C 8
ATOM 14826 O O . PRO A 1 119 ? -12.294 -0.115 9.332 1.00 0.00 116 PRO A O 8
ATOM 14837 N N . GLN A 1 120 ? -12.656 1.262 7.559 1.00 0.00 117 GLN A N 8
ATOM 14838 C CA . GLN A 1 120 ? -11.272 1.748 7.414 1.00 0.00 117 GLN A CA 8
ATOM 14839 C C . GLN A 1 120 ? -10.927 2.803 8.483 1.00 0.00 117 GLN A C 8
ATOM 14840 O O . GLN A 1 120 ? -9.798 3.291 8.541 1.00 0.00 117 GLN A O 8
ATOM 14854 N N . ALA A 1 121 ? -11.927 3.171 9.300 1.00 0.00 118 ALA A N 8
ATOM 14855 C CA . ALA A 1 121 ? -11.755 4.057 10.449 1.00 0.00 118 ALA A CA 8
ATOM 14856 C C . ALA A 1 121 ? -11.377 3.212 11.689 1.00 0.00 118 ALA A C 8
ATOM 14857 O O . ALA A 1 121 ? -10.174 3.164 12.048 1.00 0.00 118 ALA A O 8
ATOM 14865 N N . MET A 1 4 ? 1.201 -0.662 -0.166 1.00 0.00 1 MET A N 9
ATOM 14866 C CA . MET A 1 4 ? 2.521 -0.595 -0.832 1.00 0.00 1 MET A CA 9
ATOM 14867 C C . MET A 1 4 ? 2.797 -1.927 -1.546 1.00 0.00 1 MET A C 9
ATOM 14868 O O . MET A 1 4 ? 2.670 -2.986 -0.944 1.00 0.00 1 MET A O 9
ATOM 14882 N N . ARG A 1 5 ? 3.155 -1.881 -2.832 1.00 0.00 2 ARG A N 9
ATOM 14883 C CA . ARG A 1 5 ? 3.538 -3.077 -3.591 1.00 0.00 2 ARG A CA 9
ATOM 14884 C C . ARG A 1 5 ? 4.947 -3.545 -3.161 1.00 0.00 2 ARG A C 9
ATOM 14885 O O . ARG A 1 5 ? 5.969 -3.074 -3.671 1.00 0.00 2 ARG A O 9
ATOM 14906 N N . LEU A 1 6 ? 4.961 -4.426 -2.163 1.00 0.00 3 LEU A N 9
ATOM 14907 C CA . LEU A 1 6 ? 6.179 -5.009 -1.578 1.00 0.00 3 LEU A CA 9
ATOM 14908 C C . LEU A 1 6 ? 5.975 -6.520 -1.379 1.00 0.00 3 LEU A C 9
ATOM 14909 O O . LEU A 1 6 ? 4.945 -7.084 -1.786 1.00 0.00 3 LEU A O 9
ATOM 14925 N N . LYS A 1 7 ? 6.964 -7.166 -0.762 1.00 0.00 4 LYS A N 9
ATOM 14926 C CA . LYS A 1 7 ? 6.888 -8.588 -0.401 1.00 0.00 4 LYS A CA 9
ATOM 14927 C C . LYS A 1 7 ? 5.964 -8.800 0.812 1.00 0.00 4 LYS A C 9
ATOM 14928 O O . LYS A 1 7 ? 5.645 -7.852 1.535 1.00 0.00 4 LYS A O 9
ATOM 14947 N N . SER A 1 8 ? 5.570 -10.062 1.025 1.00 0.00 5 SER A N 9
ATOM 14948 C CA . SER A 1 8 ? 4.803 -10.497 2.206 1.00 0.00 5 SER A CA 9
ATOM 14949 C C . SER A 1 8 ? 5.601 -10.234 3.507 1.00 0.00 5 SER A C 9
ATOM 14950 O O . SER A 1 8 ? 5.032 -9.876 4.536 1.00 0.00 5 SER A O 9
ATOM 14958 N N . GLU A 1 9 ? 6.935 -10.394 3.404 1.00 0.00 6 GLU A N 9
ATOM 14959 C CA . GLU A 1 9 ? 7.894 -10.150 4.491 1.00 0.00 6 GLU A CA 9
ATOM 14960 C C . GLU A 1 9 ? 7.912 -8.670 4.853 1.00 0.00 6 GLU A C 9
ATOM 14961 O O . GLU A 1 9 ? 7.672 -8.288 6.006 1.00 0.00 6 GLU A O 9
ATOM 14973 N N . MET A 1 10 ? 8.171 -7.854 3.821 1.00 0.00 7 MET A N 9
ATOM 14974 C CA . MET A 1 10 ? 8.320 -6.400 3.948 1.00 0.00 7 MET A CA 9
ATOM 14975 C C . MET A 1 10 ? 6.990 -5.753 4.390 1.00 0.00 7 MET A C 9
ATOM 14976 O O . MET A 1 10 ? 6.995 -4.698 5.033 1.00 0.00 7 MET A O 9
ATOM 14990 N N . PHE A 1 11 ? 5.853 -6.416 4.065 1.00 0.00 8 PHE A N 9
ATOM 14991 C CA . PHE A 1 11 ? 4.520 -5.970 4.499 1.00 0.00 8 PHE A CA 9
ATOM 14992 C C . PHE A 1 11 ? 4.397 -6.052 6.021 1.00 0.00 8 PHE A C 9
ATOM 14993 O O . PHE A 1 11 ? 4.022 -5.071 6.667 1.00 0.00 8 PHE A O 9
ATOM 15010 N N . VAL A 1 12 ? 4.715 -7.237 6.571 1.00 0.00 9 VAL A N 9
ATOM 15011 C CA . VAL A 1 12 ? 4.573 -7.504 8.010 1.00 0.00 9 VAL A CA 9
ATOM 15012 C C . VAL A 1 12 ? 5.576 -6.663 8.816 1.00 0.00 9 VAL A C 9
ATOM 15013 O O . VAL A 1 12 ? 5.223 -6.101 9.849 1.00 0.00 9 VAL A O 9
ATOM 15026 N N . SER A 1 13 ? 6.806 -6.537 8.293 1.00 0.00 10 SER A N 9
ATOM 15027 C CA . SER A 1 13 ? 7.862 -5.705 8.903 1.00 0.00 10 SER A CA 9
ATOM 15028 C C . SER A 1 13 ? 7.389 -4.237 9.030 1.00 0.00 10 SER A C 9
ATOM 15029 O O . SER A 1 13 ? 7.629 -3.579 10.051 1.00 0.00 10 SER A O 9
ATOM 15037 N N . ALA A 1 14 ? 6.674 -3.761 7.994 1.00 0.00 11 ALA A N 9
ATOM 15038 C CA . ALA A 1 14 ? 6.069 -2.419 7.976 1.00 0.00 11 ALA A CA 9
ATOM 15039 C C . ALA A 1 14 ? 4.811 -2.353 8.877 1.00 0.00 11 ALA A C 9
ATOM 15040 O O . ALA A 1 14 ? 4.540 -1.316 9.474 1.00 0.00 11 ALA A O 9
ATOM 15047 N N . LEU A 1 15 ? 4.076 -3.481 8.978 1.00 0.00 12 LEU A N 9
ATOM 15048 C CA . LEU A 1 15 ? 2.795 -3.582 9.728 1.00 0.00 12 LEU A CA 9
ATOM 15049 C C . LEU A 1 15 ? 3.036 -3.346 11.234 1.00 0.00 12 LEU A C 9
ATOM 15050 O O . LEU A 1 15 ? 2.282 -2.601 11.881 1.00 0.00 12 LEU A O 9
ATOM 15066 N N . ILE A 1 16 ? 4.102 -3.981 11.770 1.00 0.00 13 ILE A N 9
ATOM 15067 C CA . ILE A 1 16 ? 4.539 -3.788 13.168 1.00 0.00 13 ILE A CA 9
ATOM 15068 C C . ILE A 1 16 ? 4.812 -2.272 13.418 1.00 0.00 13 ILE A C 9
ATOM 15069 O O . ILE A 1 16 ? 4.386 -1.713 14.423 1.00 0.00 13 ILE A O 9
ATOM 15085 N N . ARG A 1 17 ? 5.457 -1.606 12.441 1.00 0.00 14 ARG A N 9
ATOM 15086 C CA . ARG A 1 17 ? 5.755 -0.149 12.504 1.00 0.00 14 ARG A CA 9
ATOM 15087 C C . ARG A 1 17 ? 4.467 0.701 12.481 1.00 0.00 14 ARG A C 9
ATOM 15088 O O . ARG A 1 17 ? 4.405 1.726 13.172 1.00 0.00 14 ARG A O 9
ATOM 15109 N N . ARG A 1 18 ? 3.451 0.253 11.714 1.00 0.00 15 ARG A N 9
ATOM 15110 C CA . ARG A 1 18 ? 2.169 0.979 11.580 1.00 0.00 15 ARG A CA 9
ATOM 15111 C C . ARG A 1 18 ? 1.438 1.064 12.930 1.00 0.00 15 ARG A C 9
ATOM 15112 O O . ARG A 1 18 ? 0.961 2.139 13.322 1.00 0.00 15 ARG A O 9
ATOM 15133 N N . VAL A 1 19 ? 1.360 -0.081 13.635 1.00 0.00 16 VAL A N 9
ATOM 15134 C CA . VAL A 1 19 ? 0.607 -0.173 14.895 1.00 0.00 16 VAL A CA 9
ATOM 15135 C C . VAL A 1 19 ? 1.328 0.587 16.029 1.00 0.00 16 VAL A C 9
ATOM 15136 O O . VAL A 1 19 ? 0.677 1.265 16.811 1.00 0.00 16 VAL A O 9
ATOM 15149 N N . PHE A 1 20 ? 2.680 0.487 16.079 1.00 0.00 17 PHE A N 9
ATOM 15150 C CA . PHE A 1 20 ? 3.512 1.175 17.096 1.00 0.00 17 PHE A CA 9
ATOM 15151 C C . PHE A 1 20 ? 3.473 2.701 16.888 1.00 0.00 17 PHE A C 9
ATOM 15152 O O . PHE A 1 20 ? 3.554 3.469 17.854 1.00 0.00 17 PHE A O 9
ATOM 15169 N N . ALA A 1 21 ? 3.326 3.124 15.620 1.00 0.00 18 ALA A N 9
ATOM 15170 C CA . ALA A 1 21 ? 3.139 4.543 15.259 1.00 0.00 18 ALA A CA 9
ATOM 15171 C C . ALA A 1 21 ? 1.745 5.042 15.699 1.00 0.00 18 ALA A C 9
ATOM 15172 O O . ALA A 1 21 ? 1.547 6.240 15.911 1.00 0.00 18 ALA A O 9
ATOM 15179 N N . ALA A 1 22 ? 0.791 4.104 15.835 1.00 0.00 19 ALA A N 9
ATOM 15180 C CA . ALA A 1 22 ? -0.567 4.383 16.355 1.00 0.00 19 ALA A CA 9
ATOM 15181 C C . ALA A 1 22 ? -0.638 4.225 17.896 1.00 0.00 19 ALA A C 9
ATOM 15182 O O . ALA A 1 22 ? -1.693 4.466 18.496 1.00 0.00 19 ALA A O 9
ATOM 15189 N N . GLY A 1 23 ? 0.490 3.822 18.522 1.00 0.00 20 GLY A N 9
ATOM 15190 C CA . GLY A 1 23 ? 0.576 3.664 19.983 1.00 0.00 20 GLY A CA 9
ATOM 15191 C C . GLY A 1 23 ? 0.164 2.281 20.465 1.00 0.00 20 GLY A C 9
ATOM 15192 O O . GLY A 1 23 ? -0.264 2.118 21.612 1.00 0.00 20 GLY A O 9
ATOM 15196 N N . GLY A 1 24 ? 0.323 1.282 19.590 1.00 0.00 21 GLY A N 9
ATOM 15197 C CA . GLY A 1 24 ? -0.068 -0.103 19.868 1.00 0.00 21 GLY A CA 9
ATOM 15198 C C . GLY A 1 24 ? 1.121 -1.059 19.856 1.00 0.00 21 GLY A C 9
ATOM 15199 O O . GLY A 1 24 ? 2.281 -0.623 19.903 1.00 0.00 21 GLY A O 9
ATOM 15203 N N . PHE A 1 25 ? 0.828 -2.363 19.767 1.00 0.00 22 PHE A N 9
ATOM 15204 C CA . PHE A 1 25 ? 1.825 -3.454 19.855 1.00 0.00 22 PHE A CA 9
ATOM 15205 C C . PHE A 1 25 ? 1.646 -4.418 18.670 1.00 0.00 22 PHE A C 9
ATOM 15206 O O . PHE A 1 25 ? 0.566 -4.482 18.090 1.00 0.00 22 PHE A O 9
ATOM 15223 N N . ALA A 1 26 ? 2.727 -5.145 18.315 1.00 0.00 23 ALA A N 9
ATOM 15224 C CA . ALA A 1 26 ? 2.706 -6.196 17.281 1.00 0.00 23 ALA A CA 9
ATOM 15225 C C . ALA A 1 26 ? 3.922 -7.112 17.410 1.00 0.00 23 ALA A C 9
ATOM 15226 O O . ALA A 1 26 ? 4.946 -6.708 17.980 1.00 0.00 23 ALA A O 9
ATOM 15233 N N . ALA A 1 27 ? 3.799 -8.333 16.844 1.00 0.00 24 ALA A N 9
ATOM 15234 C CA . ALA A 1 27 ? 4.871 -9.338 16.849 1.00 0.00 24 ALA A CA 9
ATOM 15235 C C . ALA A 1 27 ? 4.551 -10.461 15.848 1.00 0.00 24 ALA A C 9
ATOM 15236 O O . ALA A 1 27 ? 3.430 -10.988 15.828 1.00 0.00 24 ALA A O 9
ATOM 15243 N N . VAL A 1 28 ? 5.548 -10.803 15.014 1.00 0.00 25 VAL A N 9
ATOM 15244 C CA . VAL A 1 28 ? 5.451 -11.890 14.025 1.00 0.00 25 VAL A CA 9
ATOM 15245 C C . VAL A 1 28 ? 5.637 -13.243 14.732 1.00 0.00 25 VAL A C 9
ATOM 15246 O O . VAL A 1 28 ? 6.758 -13.605 15.103 1.00 0.00 25 VAL A O 9
ATOM 15259 N N . GLU A 1 29 ? 4.529 -13.952 14.956 1.00 0.00 26 GLU A N 9
ATOM 15260 C CA . GLU A 1 29 ? 4.525 -15.263 15.622 1.00 0.00 26 GLU A CA 9
ATOM 15261 C C . GLU A 1 29 ? 4.945 -16.391 14.665 1.00 0.00 26 GLU A C 9
ATOM 15262 O O . GLU A 1 29 ? 5.700 -17.291 15.050 1.00 0.00 26 GLU A O 9
ATOM 15274 N N . LYS A 1 30 ? 4.454 -16.334 13.418 1.00 0.00 27 LYS A N 9
ATOM 15275 C CA . LYS A 1 30 ? 4.780 -17.322 12.376 1.00 0.00 27 LYS A CA 9
ATOM 15276 C C . LYS A 1 30 ? 5.259 -16.595 11.115 1.00 0.00 27 LYS A C 9
ATOM 15277 O O . LYS A 1 30 ? 4.751 -15.522 10.777 1.00 0.00 27 LYS A O 9
ATOM 15296 N N . LYS A 1 31 ? 6.226 -17.210 10.424 1.00 0.00 28 LYS A N 9
ATOM 15297 C CA . LYS A 1 31 ? 6.878 -16.646 9.238 1.00 0.00 28 LYS A CA 9
ATOM 15298 C C . LYS A 1 31 ? 6.865 -17.677 8.099 1.00 0.00 28 LYS A C 9
ATOM 15299 O O . LYS A 1 31 ? 7.392 -18.785 8.256 1.00 0.00 28 LYS A O 9
ATOM 15318 N N . GLY A 1 32 ? 6.247 -17.307 6.970 1.00 0.00 29 GLY A N 9
ATOM 15319 C CA . GLY A 1 32 ? 6.199 -18.151 5.776 1.00 0.00 29 GLY A CA 9
ATOM 15320 C C . GLY A 1 32 ? 7.022 -17.576 4.631 1.00 0.00 29 GLY A C 9
ATOM 15321 O O . GLY A 1 32 ? 8.087 -16.998 4.873 1.00 0.00 29 GLY A O 9
ATOM 15325 N N . ALA A 1 33 ? 6.518 -17.716 3.388 1.00 0.00 30 ALA A N 9
ATOM 15326 C CA . ALA A 1 33 ? 7.217 -17.263 2.169 1.00 0.00 30 ALA A CA 9
ATOM 15327 C C . ALA A 1 33 ? 7.360 -15.731 2.147 1.00 0.00 30 ALA A C 9
ATOM 15328 O O . ALA A 1 33 ? 6.378 -15.011 2.362 1.00 0.00 30 ALA A O 9
ATOM 15335 N N . GLU A 1 34 ? 8.587 -15.250 1.882 1.00 0.00 31 GLU A N 9
ATOM 15336 C CA . GLU A 1 34 ? 8.914 -13.818 1.931 1.00 0.00 31 GLU A CA 9
ATOM 15337 C C . GLU A 1 34 ? 8.159 -13.025 0.849 1.00 0.00 31 GLU A C 9
ATOM 15338 O O . GLU A 1 34 ? 7.606 -11.981 1.132 1.00 0.00 31 GLU A O 9
ATOM 15350 N N . ALA A 1 35 ? 8.146 -13.529 -0.387 1.00 0.00 32 ALA A N 9
ATOM 15351 C CA . ALA A 1 35 ? 7.500 -12.842 -1.529 1.00 0.00 32 ALA A CA 9
ATOM 15352 C C . ALA A 1 35 ? 6.065 -13.348 -1.756 1.00 0.00 32 ALA A C 9
ATOM 15353 O O . ALA A 1 35 ? 5.146 -12.555 -2.000 1.00 0.00 32 ALA A O 9
ATOM 15360 N N . ALA A 1 36 ? 5.884 -14.676 -1.654 1.00 0.00 33 ALA A N 9
ATOM 15361 C CA . ALA A 1 36 ? 4.648 -15.369 -2.096 1.00 0.00 33 ALA A CA 9
ATOM 15362 C C . ALA A 1 36 ? 3.783 -15.865 -0.915 1.00 0.00 33 ALA A C 9
ATOM 15363 O O . ALA A 1 36 ? 2.937 -16.749 -1.098 1.00 0.00 33 ALA A O 9
ATOM 15370 N N . GLY A 1 37 ? 3.966 -15.270 0.276 1.00 0.00 34 GLY A N 9
ATOM 15371 C CA . GLY A 1 37 ? 3.307 -15.749 1.501 1.00 0.00 34 GLY A CA 9
ATOM 15372 C C . GLY A 1 37 ? 1.957 -15.094 1.779 1.00 0.00 34 GLY A C 9
ATOM 15373 O O . GLY A 1 37 ? 1.761 -13.912 1.479 1.00 0.00 34 GLY A O 9
ATOM 15377 N N . ALA A 1 38 ? 1.018 -15.870 2.351 1.00 0.00 35 ALA A N 9
ATOM 15378 C CA . ALA A 1 38 ? -0.248 -15.335 2.891 1.00 0.00 35 ALA A CA 9
ATOM 15379 C C . ALA A 1 38 ? 0.033 -14.614 4.221 1.00 0.00 35 ALA A C 9
ATOM 15380 O O . ALA A 1 38 ? 1.063 -14.862 4.842 1.00 0.00 35 ALA A O 9
ATOM 15387 N N . ILE A 1 39 ? -0.865 -13.713 4.654 1.00 0.00 36 ILE A N 9
ATOM 15388 C CA . ILE A 1 39 ? -0.666 -12.920 5.890 1.00 0.00 36 ILE A CA 9
ATOM 15389 C C . ILE A 1 39 ? -1.968 -12.947 6.702 1.00 0.00 36 ILE A C 9
ATOM 15390 O O . ILE A 1 39 ? -3.011 -12.523 6.206 1.00 0.00 36 ILE A O 9
ATOM 15406 N N . PHE A 1 40 ? -1.895 -13.438 7.941 1.00 0.00 37 PHE A N 9
ATOM 15407 C CA . PHE A 1 40 ? -3.035 -13.554 8.854 1.00 0.00 37 PHE A CA 9
ATOM 15408 C C . PHE A 1 40 ? -2.693 -12.840 10.169 1.00 0.00 37 PHE A C 9
ATOM 15409 O O . PHE A 1 40 ? -1.790 -13.255 10.900 1.00 0.00 37 PHE A O 9
ATOM 15426 N N . VAL A 1 41 ? -3.420 -11.751 10.443 1.00 0.00 38 VAL A N 9
ATOM 15427 C CA . VAL A 1 41 ? -3.191 -10.870 11.601 1.00 0.00 38 VAL A CA 9
ATOM 15428 C C . VAL A 1 41 ? -4.383 -10.980 12.563 1.00 0.00 38 VAL A C 9
ATOM 15429 O O . VAL A 1 41 ? -5.502 -11.224 12.124 1.00 0.00 38 VAL A O 9
ATOM 15442 N N . ARG A 1 42 ? -4.145 -10.802 13.867 1.00 0.00 39 ARG A N 9
ATOM 15443 C CA . ARG A 1 42 ? -5.211 -10.785 14.881 1.00 0.00 39 ARG A CA 9
ATOM 15444 C C . ARG A 1 42 ? -5.158 -9.445 15.646 1.00 0.00 39 ARG A C 9
ATOM 15445 O O . ARG A 1 42 ? -4.114 -9.088 16.198 1.00 0.00 39 ARG A O 9
ATOM 15466 N N . GLN A 1 43 ? -6.258 -8.666 15.614 1.00 0.00 40 GLN A N 9
ATOM 15467 C CA . GLN A 1 43 ? -6.364 -7.425 16.410 1.00 0.00 40 GLN A CA 9
ATOM 15468 C C . GLN A 1 43 ? -6.906 -7.752 17.804 1.00 0.00 40 GLN A C 9
ATOM 15469 O O . GLN A 1 43 ? -8.017 -8.245 17.927 1.00 0.00 40 GLN A O 9
ATOM 15483 N N . ARG A 1 44 ? -6.136 -7.419 18.831 1.00 0.00 41 ARG A N 9
ATOM 15484 C CA . ARG A 1 44 ? -6.526 -7.605 20.224 1.00 0.00 41 ARG A CA 9
ATOM 15485 C C . ARG A 1 44 ? -7.144 -6.304 20.745 1.00 0.00 41 ARG A C 9
ATOM 15486 O O . ARG A 1 44 ? -6.570 -5.228 20.571 1.00 0.00 41 ARG A O 9
ATOM 15507 N N . LEU A 1 45 ? -8.327 -6.422 21.349 1.00 0.00 42 LEU A N 9
ATOM 15508 C CA . LEU A 1 45 ? -9.094 -5.290 21.877 1.00 0.00 42 LEU A CA 9
ATOM 15509 C C . LEU A 1 45 ? -8.864 -5.139 23.385 1.00 0.00 42 LEU A C 9
ATOM 15510 O O . LEU A 1 45 ? -8.361 -6.051 24.056 1.00 0.00 42 LEU A O 9
ATOM 15526 N N . ARG A 1 46 ? -9.303 -3.982 23.898 1.00 0.00 43 ARG A N 9
ATOM 15527 C CA . ARG A 1 46 ? -9.312 -3.653 25.339 1.00 0.00 43 ARG A CA 9
ATOM 15528 C C . ARG A 1 46 ? -10.247 -4.592 26.139 1.00 0.00 43 ARG A C 9
ATOM 15529 O O . ARG A 1 46 ? -10.097 -4.748 27.353 1.00 0.00 43 ARG A O 9
ATOM 15550 N N . ASP A 1 47 ? -11.196 -5.213 25.415 1.00 0.00 44 ASP A N 9
ATOM 15551 C CA . ASP A 1 47 ? -12.226 -6.112 25.962 1.00 0.00 44 ASP A CA 9
ATOM 15552 C C . ASP A 1 47 ? -11.634 -7.455 26.428 1.00 0.00 44 ASP A C 9
ATOM 15553 O O . ASP A 1 47 ? -12.221 -8.138 27.273 1.00 0.00 44 ASP A O 9
ATOM 15562 N N . GLY A 1 48 ? -10.474 -7.823 25.859 1.00 0.00 45 GLY A N 9
ATOM 15563 C CA . GLY A 1 48 ? -9.912 -9.173 26.008 1.00 0.00 45 GLY A CA 9
ATOM 15564 C C . GLY A 1 48 ? -10.258 -10.060 24.821 1.00 0.00 45 GLY A C 9
ATOM 15565 O O . GLY A 1 48 ? -9.823 -11.210 24.750 1.00 0.00 45 GLY A O 9
ATOM 15569 N N . ARG A 1 49 ? -11.063 -9.512 23.891 1.00 0.00 46 ARG A N 9
ATOM 15570 C CA . ARG A 1 49 ? -11.452 -10.190 22.649 1.00 0.00 46 ARG A CA 9
ATOM 15571 C C . ARG A 1 49 ? -10.472 -9.863 21.529 1.00 0.00 46 ARG A C 9
ATOM 15572 O O . ARG A 1 49 ? -9.626 -8.984 21.685 1.00 0.00 46 ARG A O 9
ATOM 15593 N N . GLU A 1 50 ? -10.605 -10.581 20.397 1.00 0.00 47 GLU A N 9
ATOM 15594 C CA . GLU A 1 50 ? -9.694 -10.471 19.248 1.00 0.00 47 GLU A CA 9
ATOM 15595 C C . GLU A 1 50 ? -10.450 -10.625 17.916 1.00 0.00 47 GLU A C 9
ATOM 15596 O O . GLU A 1 50 ? -11.577 -11.118 17.867 1.00 0.00 47 GLU A O 9
ATOM 15608 N N . ASN A 1 51 ? -9.796 -10.156 16.847 1.00 0.00 48 ASN A N 9
ATOM 15609 C CA . ASN A 1 51 ? -10.238 -10.311 15.452 1.00 0.00 48 ASN A CA 9
ATOM 15610 C C . ASN A 1 51 ? -9.264 -11.244 14.732 1.00 0.00 48 ASN A C 9
ATOM 15611 O O . ASN A 1 51 ? -8.211 -11.573 15.267 1.00 0.00 48 ASN A O 9
ATOM 15622 N N . LEU A 1 52 ? -9.611 -11.648 13.509 1.00 0.00 49 LEU A N 9
ATOM 15623 C CA . LEU A 1 52 ? -8.699 -12.367 12.610 1.00 0.00 49 LEU A CA 9
ATOM 15624 C C . LEU A 1 52 ? -8.835 -11.765 11.230 1.00 0.00 49 LEU A C 9
ATOM 15625 O O . LEU A 1 52 ? -9.921 -11.337 10.848 1.00 0.00 49 LEU A O 9
ATOM 15641 N N . TYR A 1 53 ? -7.713 -11.677 10.525 1.00 0.00 50 TYR A N 9
ATOM 15642 C CA . TYR A 1 53 ? -7.622 -11.122 9.176 1.00 0.00 50 TYR A CA 9
ATOM 15643 C C . TYR A 1 53 ? -6.829 -12.097 8.308 1.00 0.00 50 TYR A C 9
ATOM 15644 O O . TYR A 1 53 ? -6.073 -12.910 8.835 1.00 0.00 50 TYR A O 9
ATOM 15662 N N . GLY A 1 54 ? -7.022 -12.009 6.996 1.00 0.00 51 GLY A N 9
ATOM 15663 C CA . GLY A 1 54 ? -6.279 -12.808 6.018 1.00 0.00 51 GLY A CA 9
ATOM 15664 C C . GLY A 1 54 ? -6.171 -12.066 4.698 1.00 0.00 51 GLY A C 9
ATOM 15665 O O . GLY A 1 54 ? -6.738 -10.986 4.584 1.00 0.00 51 GLY A O 9
ATOM 15669 N N . PRO A 1 55 ? -5.443 -12.591 3.675 1.00 0.00 52 PRO A N 9
ATOM 15670 C CA . PRO A 1 55 ? -5.390 -11.944 2.350 1.00 0.00 52 PRO A CA 9
ATOM 15671 C C . PRO A 1 55 ? -6.741 -12.107 1.617 1.00 0.00 52 PRO A C 9
ATOM 15672 O O . PRO A 1 55 ? -7.210 -13.235 1.418 1.00 0.00 52 PRO A O 9
ATOM 15683 N N . ALA A 1 56 ? -7.386 -10.972 1.274 1.00 0.00 53 ALA A N 9
ATOM 15684 C CA . ALA A 1 56 ? -8.650 -10.978 0.515 1.00 0.00 53 ALA A CA 9
ATOM 15685 C C . ALA A 1 56 ? -8.406 -11.544 -0.898 1.00 0.00 53 ALA A C 9
ATOM 15686 O O . ALA A 1 56 ? -7.304 -11.354 -1.444 1.00 0.00 53 ALA A O 9
ATOM 15693 N N . PRO A 1 57 ? -9.405 -12.270 -1.503 1.00 0.00 54 PRO A N 9
ATOM 15694 C CA . PRO A 1 57 ? -9.272 -12.806 -2.870 1.00 0.00 54 PRO A CA 9
ATOM 15695 C C . PRO A 1 57 ? -9.258 -11.657 -3.902 1.00 0.00 54 PRO A C 9
ATOM 15696 O O . PRO A 1 57 ? -10.310 -11.229 -4.404 1.00 0.00 54 PRO A O 9
ATOM 15707 N N . GLN A 1 58 ? -8.040 -11.125 -4.133 1.00 0.00 55 GLN A N 9
ATOM 15708 C CA . GLN A 1 58 ? -7.790 -9.999 -5.039 1.00 0.00 55 GLN A CA 9
ATOM 15709 C C . GLN A 1 58 ? -8.201 -10.385 -6.469 1.00 0.00 55 GLN A C 9
ATOM 15710 O O . GLN A 1 58 ? -7.520 -11.187 -7.124 1.00 0.00 55 GLN A O 9
ATOM 15724 N N . SER A 1 59 ? -9.362 -9.860 -6.905 1.00 0.00 56 SER A N 9
ATOM 15725 C CA . SER A 1 59 ? -9.908 -10.111 -8.243 1.00 0.00 56 SER A CA 9
ATOM 15726 C C . SER A 1 59 ? -9.045 -9.405 -9.308 1.00 0.00 56 SER A C 9
ATOM 15727 O O . SER A 1 59 ? -9.309 -8.262 -9.712 1.00 0.00 56 SER A O 9
ATOM 15735 N N . PHE A 1 60 ? -7.965 -10.096 -9.690 1.00 0.00 57 PHE A N 9
ATOM 15736 C CA . PHE A 1 60 ? -6.970 -9.606 -10.643 1.00 0.00 57 PHE A CA 9
ATOM 15737 C C . PHE A 1 60 ? -7.547 -9.539 -12.062 1.00 0.00 57 PHE A C 9
ATOM 15738 O O . PHE A 1 60 ? -8.405 -10.345 -12.440 1.00 0.00 57 PHE A O 9
ATOM 15755 N N . ALA A 1 61 ? -7.088 -8.552 -12.823 1.00 0.00 58 ALA A N 9
ATOM 15756 C CA . ALA A 1 61 ? -7.358 -8.450 -14.253 1.00 0.00 58 ALA A CA 9
ATOM 15757 C C . ALA A 1 61 ? -6.088 -8.867 -14.995 1.00 0.00 58 ALA A C 9
ATOM 15758 O O . ALA A 1 61 ? -5.085 -8.169 -14.889 1.00 0.00 58 ALA A O 9
ATOM 15765 N N . ASP A 1 62 ? -6.124 -10.040 -15.673 1.00 0.00 59 ASP A N 9
ATOM 15766 C CA . ASP A 1 62 ? -4.998 -10.559 -16.509 1.00 0.00 59 ASP A CA 9
ATOM 15767 C C . ASP A 1 62 ? -3.756 -10.928 -15.643 1.00 0.00 59 ASP A C 9
ATOM 15768 O O . ASP A 1 62 ? -2.620 -10.955 -16.133 1.00 0.00 59 ASP A O 9
ATOM 15777 N N . ASP A 1 63 ? -4.010 -11.269 -14.354 1.00 0.00 60 ASP A N 9
ATOM 15778 C CA . ASP A 1 63 ? -2.961 -11.591 -13.343 1.00 0.00 60 ASP A CA 9
ATOM 15779 C C . ASP A 1 63 ? -2.038 -10.393 -13.058 1.00 0.00 60 ASP A C 9
ATOM 15780 O O . ASP A 1 63 ? -0.939 -10.563 -12.508 1.00 0.00 60 ASP A O 9
ATOM 15789 N N . GLU A 1 64 ? -2.508 -9.175 -13.393 1.00 0.00 61 GLU A N 9
ATOM 15790 C CA . GLU A 1 64 ? -1.770 -7.939 -13.133 1.00 0.00 61 GLU A CA 9
ATOM 15791 C C . GLU A 1 64 ? -1.664 -7.696 -11.621 1.00 0.00 61 GLU A C 9
ATOM 15792 O O . GLU A 1 64 ? -0.565 -7.657 -11.086 1.00 0.00 61 GLU A O 9
ATOM 15804 N N . ASP A 1 65 ? -2.831 -7.628 -10.951 1.00 0.00 62 ASP A N 9
ATOM 15805 C CA . ASP A 1 65 ? -2.973 -7.205 -9.526 1.00 0.00 62 ASP A CA 9
ATOM 15806 C C . ASP A 1 65 ? -2.129 -8.035 -8.533 1.00 0.00 62 ASP A C 9
ATOM 15807 O O . ASP A 1 65 ? -1.908 -7.597 -7.403 1.00 0.00 62 ASP A O 9
ATOM 15816 N N . ILE A 1 66 ? -1.680 -9.224 -8.973 1.00 0.00 63 ILE A N 9
ATOM 15817 C CA . ILE A 1 66 ? -0.804 -10.128 -8.192 1.00 0.00 63 ILE A CA 9
ATOM 15818 C C . ILE A 1 66 ? 0.507 -9.403 -7.771 1.00 0.00 63 ILE A C 9
ATOM 15819 O O . ILE A 1 66 ? 1.034 -9.598 -6.670 1.00 0.00 63 ILE A O 9
ATOM 15835 N N . MET A 1 67 ? 0.989 -8.542 -8.680 1.00 0.00 64 MET A N 9
ATOM 15836 C CA . MET A 1 67 ? 2.307 -7.879 -8.588 1.00 0.00 64 MET A CA 9
ATOM 15837 C C . MET A 1 67 ? 2.259 -6.412 -9.080 1.00 0.00 64 MET A C 9
ATOM 15838 O O . MET A 1 67 ? 3.251 -5.691 -8.962 1.00 0.00 64 MET A O 9
ATOM 15852 N N . ARG A 1 68 ? 1.103 -5.982 -9.619 1.00 0.00 65 ARG A N 9
ATOM 15853 C CA . ARG A 1 68 ? 0.870 -4.601 -10.113 1.00 0.00 65 ARG A CA 9
ATOM 15854 C C . ARG A 1 68 ? -0.047 -3.831 -9.157 1.00 0.00 65 ARG A C 9
ATOM 15855 O O . ARG A 1 68 ? -0.329 -2.648 -9.386 1.00 0.00 65 ARG A O 9
ATOM 15876 N N . ALA A 1 69 ? -0.490 -4.501 -8.077 1.00 0.00 66 ALA A N 9
ATOM 15877 C CA . ALA A 1 69 ? -1.323 -3.893 -7.026 1.00 0.00 66 ALA A CA 9
ATOM 15878 C C . ALA A 1 69 ? -0.982 -4.523 -5.666 1.00 0.00 66 ALA A C 9
ATOM 15879 O O . ALA A 1 69 ? -0.536 -5.675 -5.595 1.00 0.00 66 ALA A O 9
ATOM 15886 N N . GLU A 1 70 ? -1.150 -3.723 -4.604 1.00 0.00 67 GLU A N 9
ATOM 15887 C CA . GLU A 1 70 ? -1.105 -4.189 -3.211 1.00 0.00 67 GLU A CA 9
ATOM 15888 C C . GLU A 1 70 ? -2.343 -5.060 -2.931 1.00 0.00 67 GLU A C 9
ATOM 15889 O O . GLU A 1 70 ? -3.461 -4.707 -3.351 1.00 0.00 67 GLU A O 9
ATOM 15901 N N . ARG A 1 71 ? -2.145 -6.194 -2.238 1.00 0.00 68 ARG A N 9
ATOM 15902 C CA . ARG A 1 71 ? -3.263 -7.051 -1.827 1.00 0.00 68 ARG A CA 9
ATOM 15903 C C . ARG A 1 71 ? -3.943 -6.410 -0.598 1.00 0.00 68 ARG A C 9
ATOM 15904 O O . ARG A 1 71 ? -3.259 -5.949 0.332 1.00 0.00 68 ARG A O 9
ATOM 15925 N N . ARG A 1 72 ? -5.278 -6.331 -0.617 1.00 0.00 69 ARG A N 9
ATOM 15926 C CA . ARG A 1 72 ? -6.056 -5.842 0.520 1.00 0.00 69 ARG A CA 9
ATOM 15927 C C . ARG A 1 72 ? -6.494 -7.067 1.330 1.00 0.00 69 ARG A C 9
ATOM 15928 O O . ARG A 1 72 ? -6.498 -8.188 0.809 1.00 0.00 69 ARG A O 9
ATOM 15949 N N . PHE A 1 73 ? -6.809 -6.868 2.611 1.00 0.00 70 PHE A N 9
ATOM 15950 C CA . PHE A 1 73 ? -7.116 -7.975 3.535 1.00 0.00 70 PHE A CA 9
ATOM 15951 C C . PHE A 1 73 ? -8.619 -8.125 3.733 1.00 0.00 70 PHE A C 9
ATOM 15952 O O . PHE A 1 73 ? -9.386 -7.258 3.354 1.00 0.00 70 PHE A O 9
ATOM 15969 N N . GLU A 1 74 ? -9.014 -9.258 4.316 1.00 0.00 71 GLU A N 9
ATOM 15970 C CA . GLU A 1 74 ? -10.401 -9.577 4.662 1.00 0.00 71 GLU A CA 9
ATOM 15971 C C . GLU A 1 74 ? -10.485 -9.847 6.165 1.00 0.00 71 GLU A C 9
ATOM 15972 O O . GLU A 1 74 ? -9.546 -10.394 6.756 1.00 0.00 71 GLU A O 9
ATOM 15984 N N . THR A 1 75 ? -11.595 -9.446 6.784 1.00 0.00 72 THR A N 9
ATOM 15985 C CA . THR A 1 75 ? -11.834 -9.680 8.208 1.00 0.00 72 THR A CA 9
ATOM 15986 C C . THR A 1 75 ? -12.497 -11.061 8.375 1.00 0.00 72 THR A C 9
ATOM 15987 O O . THR A 1 75 ? -13.640 -11.251 7.952 1.00 0.00 72 THR A O 9
ATOM 15998 N N . ARG A 1 76 ? -11.749 -12.029 8.933 1.00 0.00 73 ARG A N 9
ATOM 15999 C CA . ARG A 1 76 ? -12.234 -13.394 9.158 1.00 0.00 73 ARG A CA 9
ATOM 16000 C C . ARG A 1 76 ? -13.160 -13.423 10.387 1.00 0.00 73 ARG A C 9
ATOM 16001 O O . ARG A 1 76 ? -14.372 -13.629 10.273 1.00 0.00 73 ARG A O 9
ATOM 16022 N N . LEU A 1 77 ? -12.561 -13.172 11.558 1.00 0.00 74 LEU A N 9
ATOM 16023 C CA . LEU A 1 77 ? -13.245 -13.232 12.862 1.00 0.00 74 LEU A CA 9
ATOM 16024 C C . LEU A 1 77 ? -13.293 -11.833 13.486 1.00 0.00 74 LEU A C 9
ATOM 16025 O O . LEU A 1 77 ? -12.510 -10.957 13.103 1.00 0.00 74 LEU A O 9
ATOM 16041 N N . ALA A 1 78 ? -14.213 -11.636 14.447 1.00 0.00 75 ALA A N 9
ATOM 16042 C CA . ALA A 1 78 ? -14.352 -10.367 15.177 1.00 0.00 75 ALA A CA 9
ATOM 16043 C C . ALA A 1 78 ? -14.981 -10.609 16.554 1.00 0.00 75 ALA A C 9
ATOM 16044 O O . ALA A 1 78 ? -16.009 -11.292 16.651 1.00 0.00 75 ALA A O 9
ATOM 16051 N N . GLY A 1 79 ? -14.333 -10.067 17.609 1.00 0.00 76 GLY A N 9
ATOM 16052 C CA . GLY A 1 79 ? -14.849 -10.133 18.983 1.00 0.00 76 GLY A CA 9
ATOM 16053 C C . GLY A 1 79 ? -14.849 -11.543 19.573 1.00 0.00 76 GLY A C 9
ATOM 16054 O O . GLY A 1 79 ? -15.648 -11.854 20.462 1.00 0.00 76 GLY A O 9
ATOM 16058 N N . VAL A 1 80 ? -13.930 -12.384 19.082 1.00 0.00 77 VAL A N 9
ATOM 16059 C CA . VAL A 1 80 ? -13.781 -13.790 19.506 1.00 0.00 77 VAL A CA 9
ATOM 16060 C C . VAL A 1 80 ? -12.584 -13.938 20.470 1.00 0.00 77 VAL A C 9
ATOM 16061 O O . VAL A 1 80 ? -12.032 -12.945 20.925 1.00 0.00 77 VAL A O 9
ATOM 16074 N N . GLU A 1 81 ? -12.204 -15.185 20.799 1.00 0.00 78 GLU A N 9
ATOM 16075 C CA . GLU A 1 81 ? -11.034 -15.471 21.662 1.00 0.00 78 GLU A CA 9
ATOM 16076 C C . GLU A 1 81 ? -9.840 -15.957 20.811 1.00 0.00 78 GLU A C 9
ATOM 16077 O O . GLU A 1 81 ? -10.013 -16.299 19.632 1.00 0.00 78 GLU A O 9
ATOM 16089 N N . GLY A 1 82 ? -8.647 -16.015 21.445 1.00 0.00 79 GLY A N 9
ATOM 16090 C CA . GLY A 1 82 ? -7.409 -16.489 20.802 1.00 0.00 79 GLY A CA 9
ATOM 16091 C C . GLY A 1 82 ? -7.463 -17.942 20.348 1.00 0.00 79 GLY A C 9
ATOM 16092 O O . GLY A 1 82 ? -6.719 -18.337 19.440 1.00 0.00 79 GLY A O 9
ATOM 16096 N N . GLU A 1 83 ? -8.348 -18.735 20.980 1.00 0.00 80 GLU A N 9
ATOM 16097 C CA . GLU A 1 83 ? -8.574 -20.138 20.604 1.00 0.00 80 GLU A CA 9
ATOM 16098 C C . GLU A 1 83 ? -9.291 -20.224 19.245 1.00 0.00 80 GLU A C 9
ATOM 16099 O O . GLU A 1 83 ? -8.951 -21.076 18.423 1.00 0.00 80 GLU A O 9
ATOM 16111 N N . GLU A 1 84 ? -10.267 -19.313 19.011 1.00 0.00 81 GLU A N 9
ATOM 16112 C CA . GLU A 1 84 ? -10.982 -19.216 17.716 1.00 0.00 81 GLU A CA 9
ATOM 16113 C C . GLU A 1 84 ? -10.025 -18.791 16.590 1.00 0.00 81 GLU A C 9
ATOM 16114 O O . GLU A 1 84 ? -10.157 -19.248 15.442 1.00 0.00 81 GLU A O 9
ATOM 16126 N N . ILE A 1 85 ? -9.070 -17.909 16.939 1.00 0.00 82 ILE A N 9
ATOM 16127 C CA . ILE A 1 85 ? -8.052 -17.409 16.002 1.00 0.00 82 ILE A CA 9
ATOM 16128 C C . ILE A 1 85 ? -7.171 -18.580 15.517 1.00 0.00 82 ILE A C 9
ATOM 16129 O O . ILE A 1 85 ? -7.096 -18.860 14.315 1.00 0.00 82 ILE A O 9
ATOM 16145 N N . ALA A 1 86 ? -6.571 -19.291 16.493 1.00 0.00 83 ALA A N 9
ATOM 16146 C CA . ALA A 1 86 ? -5.697 -20.456 16.242 1.00 0.00 83 ALA A CA 9
ATOM 16147 C C . ALA A 1 86 ? -6.460 -21.610 15.560 1.00 0.00 83 ALA A C 9
ATOM 16148 O O . ALA A 1 86 ? -5.864 -22.398 14.820 1.00 0.00 83 ALA A O 9
ATOM 16155 N N . ALA A 1 87 ? -7.783 -21.671 15.817 1.00 0.00 84 ALA A N 9
ATOM 16156 C CA . ALA A 1 87 ? -8.682 -22.711 15.285 1.00 0.00 84 ALA A CA 9
ATOM 16157 C C . ALA A 1 87 ? -8.735 -22.712 13.748 1.00 0.00 84 ALA A C 9
ATOM 16158 O O . ALA A 1 87 ? -8.850 -23.777 13.140 1.00 0.00 84 ALA A O 9
ATOM 16165 N N . LEU A 1 88 ? -8.709 -21.514 13.127 1.00 0.00 85 LEU A N 9
ATOM 16166 C CA . LEU A 1 88 ? -8.596 -21.395 11.661 1.00 0.00 85 LEU A CA 9
ATOM 16167 C C . LEU A 1 88 ? -7.129 -21.503 11.208 1.00 0.00 85 LEU A C 9
ATOM 16168 O O . LEU A 1 88 ? -6.835 -22.128 10.190 1.00 0.00 85 LEU A O 9
ATOM 16184 N N . LEU A 1 89 ? -6.222 -20.848 11.956 1.00 0.00 86 LEU A N 9
ATOM 16185 C CA . LEU A 1 89 ? -4.797 -20.723 11.570 1.00 0.00 86 LEU A CA 9
ATOM 16186 C C . LEU A 1 89 ? -4.099 -22.080 11.427 1.00 0.00 86 LEU A C 9
ATOM 16187 O O . LEU A 1 89 ? -3.153 -22.201 10.647 1.00 0.00 86 LEU A O 9
ATOM 16203 N N . GLU A 1 90 ? -4.575 -23.083 12.182 1.00 0.00 87 GLU A N 9
ATOM 16204 C CA . GLU A 1 90 ? -4.085 -24.470 12.076 1.00 0.00 87 GLU A CA 9
ATOM 16205 C C . GLU A 1 90 ? -4.518 -25.102 10.733 1.00 0.00 87 GLU A C 9
ATOM 16206 O O . GLU A 1 90 ? -3.777 -25.895 10.157 1.00 0.00 87 GLU A O 9
ATOM 16218 N N . ARG A 1 91 ? -5.724 -24.722 10.260 1.00 0.00 88 ARG A N 9
ATOM 16219 C CA . ARG A 1 91 ? -6.324 -25.217 8.996 1.00 0.00 88 ARG A CA 9
ATOM 16220 C C . ARG A 1 91 ? -5.688 -24.538 7.766 1.00 0.00 88 ARG A C 9
ATOM 16221 O O . ARG A 1 91 ? -5.549 -25.155 6.700 1.00 0.00 88 ARG A O 9
ATOM 16242 N N . GLU A 1 92 ? -5.322 -23.255 7.929 1.00 0.00 89 GLU A N 9
ATOM 16243 C CA . GLU A 1 92 ? -4.669 -22.465 6.877 1.00 0.00 89 GLU A CA 9
ATOM 16244 C C . GLU A 1 92 ? -3.211 -22.886 6.718 1.00 0.00 89 GLU A C 9
ATOM 16245 O O . GLU A 1 92 ? -2.722 -22.987 5.599 1.00 0.00 89 GLU A O 9
ATOM 16257 N N . ARG A 1 93 ? -2.530 -23.122 7.853 1.00 0.00 90 ARG A N 9
ATOM 16258 C CA . ARG A 1 93 ? -1.129 -23.621 7.853 1.00 0.00 90 ARG A CA 9
ATOM 16259 C C . ARG A 1 93 ? -1.060 -25.098 7.418 1.00 0.00 90 ARG A C 9
ATOM 16260 O O . ARG A 1 93 ? -0.035 -25.541 6.891 1.00 0.00 90 ARG A O 9
ATOM 16281 N N . ARG A 1 94 ? -2.153 -25.843 7.676 1.00 0.00 91 ARG A N 9
ATOM 16282 C CA . ARG A 1 94 ? -2.333 -27.244 7.226 1.00 0.00 91 ARG A CA 9
ATOM 16283 C C . ARG A 1 94 ? -2.154 -27.338 5.705 1.00 0.00 91 ARG A C 9
ATOM 16284 O O . ARG A 1 94 ? -1.403 -28.179 5.191 1.00 0.00 91 ARG A O 9
ATOM 16305 N N . PHE A 1 95 ? -2.860 -26.436 5.009 1.00 0.00 92 PHE A N 9
ATOM 16306 C CA . PHE A 1 95 ? -2.883 -26.378 3.550 1.00 0.00 92 PHE A CA 9
ATOM 16307 C C . PHE A 1 95 ? -1.615 -25.681 3.015 1.00 0.00 92 PHE A C 9
ATOM 16308 O O . PHE A 1 95 ? -0.946 -26.178 2.107 1.00 0.00 92 PHE A O 9
ATOM 16325 N N . ASP A 1 96 ? -1.307 -24.529 3.609 1.00 0.00 93 ASP A N 9
ATOM 16326 C CA . ASP A 1 96 ? -0.204 -23.649 3.201 1.00 0.00 93 ASP A CA 9
ATOM 16327 C C . ASP A 1 96 ? 0.446 -23.047 4.457 1.00 0.00 93 ASP A C 9
ATOM 16328 O O . ASP A 1 96 ? -0.072 -22.089 5.034 1.00 0.00 93 ASP A O 9
ATOM 16337 N N . SER A 1 97 ? 1.578 -23.633 4.889 1.00 0.00 94 SER A N 9
ATOM 16338 C CA . SER A 1 97 ? 2.336 -23.164 6.066 1.00 0.00 94 SER A CA 9
ATOM 16339 C C . SER A 1 97 ? 3.168 -21.900 5.728 1.00 0.00 94 SER A C 9
ATOM 16340 O O . SER A 1 97 ? 3.823 -21.325 6.605 1.00 0.00 94 SER A O 9
ATOM 16348 N N . ASP A 1 98 ? 3.123 -21.466 4.450 1.00 0.00 95 ASP A N 9
ATOM 16349 C CA . ASP A 1 98 ? 3.798 -20.242 3.983 1.00 0.00 95 ASP A CA 9
ATOM 16350 C C . ASP A 1 98 ? 3.000 -18.970 4.328 1.00 0.00 95 ASP A C 9
ATOM 16351 O O . ASP A 1 98 ? 3.346 -17.885 3.846 1.00 0.00 95 ASP A O 9
ATOM 16360 N N . LEU A 1 99 ? 1.949 -19.085 5.168 1.00 0.00 96 LEU A N 9
ATOM 16361 C CA . LEU A 1 99 ? 1.290 -17.903 5.739 1.00 0.00 96 LEU A CA 9
ATOM 16362 C C . LEU A 1 99 ? 2.142 -17.344 6.898 1.00 0.00 96 LEU A C 9
ATOM 16363 O O . LEU A 1 99 ? 3.008 -18.034 7.460 1.00 0.00 96 LEU A O 9
ATOM 16379 N N . TRP A 1 100 ? 1.865 -16.093 7.241 1.00 0.00 97 TRP A N 9
ATOM 16380 C CA . TRP A 1 100 ? 2.467 -15.397 8.373 1.00 0.00 97 TRP A CA 9
ATOM 16381 C C . TRP A 1 100 ? 1.375 -15.182 9.417 1.00 0.00 97 TRP A C 9
ATOM 16382 O O . TRP A 1 100 ? 0.256 -14.843 9.063 1.00 0.00 97 TRP A O 9
ATOM 16403 N N . VAL A 1 101 ? 1.675 -15.428 10.690 1.00 0.00 98 VAL A N 9
ATOM 16404 C CA . VAL A 1 101 ? 0.746 -15.128 11.788 1.00 0.00 98 VAL A CA 9
ATOM 16405 C C . VAL A 1 101 ? 1.337 -13.992 12.615 1.00 0.00 98 VAL A C 9
ATOM 16406 O O . VAL A 1 101 ? 2.478 -14.079 13.061 1.00 0.00 98 VAL A O 9
ATOM 16419 N N . VAL A 1 102 ? 0.563 -12.912 12.771 1.00 0.00 99 VAL A N 9
ATOM 16420 C CA . VAL A 1 102 ? 0.991 -11.704 13.488 1.00 0.00 99 VAL A CA 9
ATOM 16421 C C . VAL A 1 102 ? -0.044 -11.393 14.569 1.00 0.00 99 VAL A C 9
ATOM 16422 O O . VAL A 1 102 ? -1.245 -11.361 14.275 1.00 0.00 99 VAL A O 9
ATOM 16435 N N . GLU A 1 103 ? 0.402 -11.188 15.815 1.00 0.00 100 GLU A N 9
ATOM 16436 C CA . GLU A 1 103 ? -0.472 -10.668 16.873 1.00 0.00 100 GLU A CA 9
ATOM 16437 C C . GLU A 1 103 ? -0.233 -9.160 17.000 1.00 0.00 100 GLU A C 9
ATOM 16438 O O . GLU A 1 103 ? 0.911 -8.724 17.092 1.00 0.00 100 GLU A O 9
ATOM 16450 N N . ILE A 1 104 ? -1.309 -8.365 16.922 1.00 0.00 101 ILE A N 9
ATOM 16451 C CA . ILE A 1 104 ? -1.265 -6.910 17.149 1.00 0.00 101 ILE A CA 9
ATOM 16452 C C . ILE A 1 104 ? -2.251 -6.570 18.282 1.00 0.00 101 ILE A C 9
ATOM 16453 O O . ILE A 1 104 ? -3.309 -7.186 18.389 1.00 0.00 101 ILE A O 9
ATOM 16469 N N . GLU A 1 105 ? -1.871 -5.630 19.155 1.00 0.00 102 GLU A N 9
ATOM 16470 C CA . GLU A 1 105 ? -2.702 -5.188 20.288 1.00 0.00 102 GLU A CA 9
ATOM 16471 C C . GLU A 1 105 ? -2.965 -3.693 20.090 1.00 0.00 102 GLU A C 9
ATOM 16472 O O . GLU A 1 105 ? -2.046 -2.879 20.239 1.00 0.00 102 GLU A O 9
ATOM 16484 N N . THR A 1 106 ? -4.209 -3.344 19.748 1.00 0.00 103 THR A N 9
ATOM 16485 C CA . THR A 1 106 ? -4.572 -1.973 19.381 1.00 0.00 103 THR A CA 9
ATOM 16486 C C . THR A 1 106 ? -6.088 -1.764 19.489 1.00 0.00 103 THR A C 9
ATOM 16487 O O . THR A 1 106 ? -6.876 -2.711 19.360 1.00 0.00 103 THR A O 9
ATOM 16498 N N . ASP A 1 107 ? -6.477 -0.501 19.710 1.00 0.00 104 ASP A N 9
ATOM 16499 C CA . ASP A 1 107 ? -7.874 -0.107 19.945 1.00 0.00 104 ASP A CA 9
ATOM 16500 C C . ASP A 1 107 ? -8.682 -0.141 18.632 1.00 0.00 104 ASP A C 9
ATOM 16501 O O . ASP A 1 107 ? -9.827 -0.606 18.604 1.00 0.00 104 ASP A O 9
ATOM 16510 N N . GLU A 1 108 ? -8.060 0.341 17.539 1.00 0.00 105 GLU A N 9
ATOM 16511 C CA . GLU A 1 108 ? -8.672 0.347 16.194 1.00 0.00 105 GLU A CA 9
ATOM 16512 C C . GLU A 1 108 ? -7.744 -0.342 15.178 1.00 0.00 105 GLU A C 9
ATOM 16513 O O . GLU A 1 108 ? -6.543 -0.488 15.421 1.00 0.00 105 GLU A O 9
ATOM 16525 N N . ILE A 1 109 ? -8.315 -0.744 14.034 1.00 0.00 106 ILE A N 9
ATOM 16526 C CA . ILE A 1 109 ? -7.582 -1.462 12.965 1.00 0.00 106 ILE A CA 9
ATOM 16527 C C . ILE A 1 109 ? -7.372 -0.553 11.729 1.00 0.00 106 ILE A C 9
ATOM 16528 O O . ILE A 1 109 ? -6.394 -0.718 10.984 1.00 0.00 106 ILE A O 9
ATOM 16544 N N . GLY A 1 110 ? -8.260 0.453 11.577 1.00 0.00 107 GLY A N 9
ATOM 16545 C CA . GLY A 1 110 ? -8.399 1.211 10.329 1.00 0.00 107 GLY A CA 9
ATOM 16546 C C . GLY A 1 110 ? -7.174 2.026 9.933 1.00 0.00 107 GLY A C 9
ATOM 16547 O O . GLY A 1 110 ? -6.935 2.238 8.742 1.00 0.00 107 GLY A O 9
ATOM 16551 N N . THR A 1 111 ? -6.401 2.485 10.932 1.00 0.00 108 THR A N 9
ATOM 16552 C CA . THR A 1 111 ? -5.226 3.348 10.709 1.00 0.00 108 THR A CA 9
ATOM 16553 C C . THR A 1 111 ? -3.956 2.533 10.361 1.00 0.00 108 THR A C 9
ATOM 16554 O O . THR A 1 111 ? -3.063 3.043 9.684 1.00 0.00 108 THR A O 9
ATOM 16565 N N . LEU A 1 112 ? -3.907 1.257 10.794 1.00 0.00 109 LEU A N 9
ATOM 16566 C CA . LEU A 1 112 ? -2.654 0.452 10.819 1.00 0.00 109 LEU A CA 9
ATOM 16567 C C . LEU A 1 112 ? -2.744 -0.846 9.983 1.00 0.00 109 LEU A C 9
ATOM 16568 O O . LEU A 1 112 ? -1.778 -1.618 9.933 1.00 0.00 109 LEU A O 9
ATOM 16584 N N . LEU A 1 113 ? -3.901 -1.065 9.335 1.00 0.00 110 LEU A N 9
ATOM 16585 C CA . LEU A 1 113 ? -4.110 -2.162 8.371 1.00 0.00 110 LEU A CA 9
ATOM 16586 C C . LEU A 1 113 ? -5.340 -1.826 7.512 1.00 0.00 110 LEU A C 9
ATOM 16587 O O . LEU A 1 113 ? -6.258 -1.151 7.989 1.00 0.00 110 LEU A O 9
ATOM 16603 N N . THR A 1 114 ? -5.348 -2.282 6.245 1.00 0.00 111 THR A N 9
ATOM 16604 C CA . THR A 1 114 ? -6.454 -2.022 5.303 1.00 0.00 111 THR A CA 9
ATOM 16605 C C . THR A 1 114 ? -7.202 -3.327 4.974 1.00 0.00 111 THR A C 9
ATOM 16606 O O . THR A 1 114 ? -6.577 -4.345 4.642 1.00 0.00 111 THR A O 9
ATOM 16617 N N . LEU A 1 115 ? -8.547 -3.274 5.057 1.00 0.00 112 LEU A N 9
ATOM 16618 C CA . LEU A 1 115 ? -9.436 -4.445 4.898 1.00 0.00 112 LEU A CA 9
ATOM 16619 C C . LEU A 1 115 ? -10.535 -4.155 3.853 1.00 0.00 112 LEU A C 9
ATOM 16620 O O . LEU A 1 115 ? -10.736 -3.007 3.450 1.00 0.00 112 LEU A O 9
ATOM 16636 N N . VAL A 1 116 ? -11.236 -5.218 3.431 1.00 0.00 113 VAL A N 9
ATOM 16637 C CA . VAL A 1 116 ? -12.366 -5.140 2.480 1.00 0.00 113 VAL A CA 9
ATOM 16638 C C . VAL A 1 116 ? -13.715 -5.163 3.233 1.00 0.00 113 VAL A C 9
ATOM 16639 O O . VAL A 1 116 ? -14.761 -4.899 2.635 1.00 0.00 113 VAL A O 9
ATOM 16652 N N . ASP A 1 117 ? -13.679 -5.476 4.547 1.00 0.00 114 ASP A N 9
ATOM 16653 C CA . ASP A 1 117 ? -14.894 -5.730 5.347 1.00 0.00 114 ASP A CA 9
ATOM 16654 C C . ASP A 1 117 ? -15.159 -4.599 6.360 1.00 0.00 114 ASP A C 9
ATOM 16655 O O . ASP A 1 117 ? -16.213 -3.960 6.305 1.00 0.00 114 ASP A O 9
ATOM 16664 N N . GLN A 1 118 ? -14.198 -4.373 7.288 1.00 0.00 115 GLN A N 9
ATOM 16665 C CA . GLN A 1 118 ? -14.313 -3.338 8.348 1.00 0.00 115 GLN A CA 9
ATOM 16666 C C . GLN A 1 118 ? -14.404 -1.903 7.761 1.00 0.00 115 GLN A C 9
ATOM 16667 O O . GLN A 1 118 ? -13.977 -1.681 6.622 1.00 0.00 115 GLN A O 9
ATOM 16681 N N . PRO A 1 119 ? -15.015 -0.927 8.523 1.00 0.00 116 PRO A N 9
ATOM 16682 C CA . PRO A 1 119 ? -14.935 0.530 8.220 1.00 0.00 116 PRO A CA 9
ATOM 16683 C C . PRO A 1 119 ? -13.485 1.007 7.935 1.00 0.00 116 PRO A C 9
ATOM 16684 O O . PRO A 1 119 ? -12.577 0.785 8.746 1.00 0.00 116 PRO A O 9
ATOM 16695 N N . GLN A 1 120 ? -13.294 1.648 6.770 1.00 0.00 117 GLN A N 9
ATOM 16696 C CA . GLN A 1 120 ? -11.975 2.124 6.290 1.00 0.00 117 GLN A CA 9
ATOM 16697 C C . GLN A 1 120 ? -11.961 3.659 6.177 1.00 0.00 117 GLN A C 9
ATOM 16698 O O . GLN A 1 120 ? -13.002 4.309 6.309 1.00 0.00 117 GLN A O 9
ATOM 16712 N N . ALA A 1 121 ? -10.767 4.227 5.927 1.00 0.00 118 ALA A N 9
ATOM 16713 C CA . ALA A 1 121 ? -10.567 5.684 5.830 1.00 0.00 118 ALA A CA 9
ATOM 16714 C C . ALA A 1 121 ? -10.922 6.196 4.406 1.00 0.00 118 ALA A C 9
ATOM 16715 O O . ALA A 1 121 ? -12.003 6.804 4.225 1.00 0.00 118 ALA A O 9
ATOM 16723 N N . MET A 1 4 ? 1.767 0.946 -1.799 1.00 0.00 1 MET A N 10
ATOM 16724 C CA . MET A 1 4 ? 3.070 0.385 -1.393 1.00 0.00 1 MET A CA 10
ATOM 16725 C C . MET A 1 4 ? 3.563 -0.634 -2.414 1.00 0.00 1 MET A C 10
ATOM 16726 O O . MET A 1 4 ? 4.503 -0.356 -3.170 1.00 0.00 1 MET A O 10
ATOM 16740 N N . ARG A 1 5 ? 2.892 -1.792 -2.441 1.00 0.00 2 ARG A N 10
ATOM 16741 C CA . ARG A 1 5 ? 3.295 -2.964 -3.221 1.00 0.00 2 ARG A CA 10
ATOM 16742 C C . ARG A 1 5 ? 4.670 -3.471 -2.764 1.00 0.00 2 ARG A C 10
ATOM 16743 O O . ARG A 1 5 ? 5.718 -3.047 -3.268 1.00 0.00 2 ARG A O 10
ATOM 16764 N N . LEU A 1 6 ? 4.629 -4.347 -1.768 1.00 0.00 3 LEU A N 10
ATOM 16765 C CA . LEU A 1 6 ? 5.806 -4.945 -1.136 1.00 0.00 3 LEU A CA 10
ATOM 16766 C C . LEU A 1 6 ? 5.535 -6.437 -0.875 1.00 0.00 3 LEU A C 10
ATOM 16767 O O . LEU A 1 6 ? 4.377 -6.884 -0.942 1.00 0.00 3 LEU A O 10
ATOM 16783 N N . LYS A 1 7 ? 6.602 -7.203 -0.594 1.00 0.00 4 LYS A N 10
ATOM 16784 C CA . LYS A 1 7 ? 6.490 -8.651 -0.333 1.00 0.00 4 LYS A CA 10
ATOM 16785 C C . LYS A 1 7 ? 5.842 -8.899 1.051 1.00 0.00 4 LYS A C 10
ATOM 16786 O O . LYS A 1 7 ? 5.744 -7.979 1.866 1.00 0.00 4 LYS A O 10
ATOM 16805 N N . SER A 1 8 ? 5.434 -10.148 1.305 1.00 0.00 5 SER A N 10
ATOM 16806 C CA . SER A 1 8 ? 4.722 -10.547 2.536 1.00 0.00 5 SER A CA 10
ATOM 16807 C C . SER A 1 8 ? 5.588 -10.333 3.804 1.00 0.00 5 SER A C 10
ATOM 16808 O O . SER A 1 8 ? 5.081 -9.940 4.863 1.00 0.00 5 SER A O 10
ATOM 16816 N N . GLU A 1 9 ? 6.903 -10.571 3.664 1.00 0.00 6 GLU A N 10
ATOM 16817 C CA . GLU A 1 9 ? 7.896 -10.332 4.731 1.00 0.00 6 GLU A CA 10
ATOM 16818 C C . GLU A 1 9 ? 8.054 -8.831 5.008 1.00 0.00 6 GLU A C 10
ATOM 16819 O O . GLU A 1 9 ? 8.215 -8.407 6.154 1.00 0.00 6 GLU A O 10
ATOM 16831 N N . MET A 1 10 ? 8.008 -8.031 3.944 1.00 0.00 7 MET A N 10
ATOM 16832 C CA . MET A 1 10 ? 8.116 -6.573 4.052 1.00 0.00 7 MET A CA 10
ATOM 16833 C C . MET A 1 10 ? 6.784 -5.971 4.550 1.00 0.00 7 MET A C 10
ATOM 16834 O O . MET A 1 10 ? 6.772 -4.893 5.156 1.00 0.00 7 MET A O 10
ATOM 16848 N N . PHE A 1 11 ? 5.673 -6.707 4.324 1.00 0.00 8 PHE A N 10
ATOM 16849 C CA . PHE A 1 11 ? 4.328 -6.266 4.704 1.00 0.00 8 PHE A CA 10
ATOM 16850 C C . PHE A 1 11 ? 4.198 -6.335 6.226 1.00 0.00 8 PHE A C 10
ATOM 16851 O O . PHE A 1 11 ? 3.713 -5.391 6.844 1.00 0.00 8 PHE A O 10
ATOM 16868 N N . VAL A 1 12 ? 4.659 -7.461 6.816 1.00 0.00 9 VAL A N 10
ATOM 16869 C CA . VAL A 1 12 ? 4.632 -7.655 8.279 1.00 0.00 9 VAL A CA 10
ATOM 16870 C C . VAL A 1 12 ? 5.582 -6.675 8.984 1.00 0.00 9 VAL A C 10
ATOM 16871 O O . VAL A 1 12 ? 5.234 -6.132 10.032 1.00 0.00 9 VAL A O 10
ATOM 16884 N N . SER A 1 13 ? 6.765 -6.435 8.370 1.00 0.00 10 SER A N 10
ATOM 16885 C CA . SER A 1 13 ? 7.761 -5.479 8.888 1.00 0.00 10 SER A CA 10
ATOM 16886 C C . SER A 1 13 ? 7.140 -4.075 8.988 1.00 0.00 10 SER A C 10
ATOM 16887 O O . SER A 1 13 ? 7.215 -3.429 10.030 1.00 0.00 10 SER A O 10
ATOM 16895 N N . ALA A 1 14 ? 6.462 -3.668 7.905 1.00 0.00 11 ALA A N 10
ATOM 16896 C CA . ALA A 1 14 ? 5.782 -2.366 7.814 1.00 0.00 11 ALA A CA 10
ATOM 16897 C C . ALA A 1 14 ? 4.568 -2.298 8.763 1.00 0.00 11 ALA A C 10
ATOM 16898 O O . ALA A 1 14 ? 4.353 -1.273 9.407 1.00 0.00 11 ALA A O 10
ATOM 16905 N N . LEU A 1 15 ? 3.831 -3.426 8.873 1.00 0.00 12 LEU A N 10
ATOM 16906 C CA . LEU A 1 15 ? 2.567 -3.534 9.656 1.00 0.00 12 LEU A CA 10
ATOM 16907 C C . LEU A 1 15 ? 2.833 -3.201 11.128 1.00 0.00 12 LEU A C 10
ATOM 16908 O O . LEU A 1 15 ? 2.064 -2.484 11.775 1.00 0.00 12 LEU A O 10
ATOM 16924 N N . ILE A 1 16 ? 3.950 -3.725 11.622 1.00 0.00 13 ILE A N 10
ATOM 16925 C CA . ILE A 1 16 ? 4.414 -3.501 12.989 1.00 0.00 13 ILE A CA 10
ATOM 16926 C C . ILE A 1 16 ? 4.688 -2.000 13.229 1.00 0.00 13 ILE A C 10
ATOM 16927 O O . ILE A 1 16 ? 4.204 -1.429 14.196 1.00 0.00 13 ILE A O 10
ATOM 16943 N N . ARG A 1 17 ? 5.370 -1.345 12.279 1.00 0.00 14 ARG A N 10
ATOM 16944 C CA . ARG A 1 17 ? 5.666 0.110 12.378 1.00 0.00 14 ARG A CA 10
ATOM 16945 C C . ARG A 1 17 ? 4.376 0.949 12.228 1.00 0.00 14 ARG A C 10
ATOM 16946 O O . ARG A 1 17 ? 4.313 2.078 12.726 1.00 0.00 14 ARG A O 10
ATOM 16967 N N . ARG A 1 18 ? 3.353 0.381 11.548 1.00 0.00 15 ARG A N 10
ATOM 16968 C CA . ARG A 1 18 ? 2.032 1.025 11.393 1.00 0.00 15 ARG A CA 10
ATOM 16969 C C . ARG A 1 18 ? 1.299 1.112 12.745 1.00 0.00 15 ARG A C 10
ATOM 16970 O O . ARG A 1 18 ? 0.713 2.150 13.077 1.00 0.00 15 ARG A O 10
ATOM 16991 N N . VAL A 1 19 ? 1.320 0.005 13.516 1.00 0.00 16 VAL A N 10
ATOM 16992 C CA . VAL A 1 19 ? 0.615 -0.058 14.811 1.00 0.00 16 VAL A CA 10
ATOM 16993 C C . VAL A 1 19 ? 1.337 0.808 15.864 1.00 0.00 16 VAL A C 10
ATOM 16994 O O . VAL A 1 19 ? 0.691 1.434 16.692 1.00 0.00 16 VAL A O 10
ATOM 17007 N N . PHE A 1 20 ? 2.689 0.838 15.805 1.00 0.00 17 PHE A N 10
ATOM 17008 C CA . PHE A 1 20 ? 3.523 1.674 16.693 1.00 0.00 17 PHE A CA 10
ATOM 17009 C C . PHE A 1 20 ? 3.362 3.168 16.343 1.00 0.00 17 PHE A C 10
ATOM 17010 O O . PHE A 1 20 ? 3.545 4.030 17.209 1.00 0.00 17 PHE A O 10
ATOM 17027 N N . ALA A 1 21 ? 3.029 3.462 15.067 1.00 0.00 18 ALA A N 10
ATOM 17028 C CA . ALA A 1 21 ? 2.630 4.822 14.635 1.00 0.00 18 ALA A CA 10
ATOM 17029 C C . ALA A 1 21 ? 1.297 5.237 15.300 1.00 0.00 18 ALA A C 10
ATOM 17030 O O . ALA A 1 21 ? 1.079 6.418 15.592 1.00 0.00 18 ALA A O 10
ATOM 17037 N N . ALA A 1 22 ? 0.410 4.245 15.532 1.00 0.00 19 ALA A N 10
ATOM 17038 C CA . ALA A 1 22 ? -0.864 4.447 16.267 1.00 0.00 19 ALA A CA 10
ATOM 17039 C C . ALA A 1 22 ? -0.644 4.449 17.794 1.00 0.00 19 ALA A C 10
ATOM 17040 O O . ALA A 1 22 ? -1.463 4.991 18.539 1.00 0.00 19 ALA A O 10
ATOM 17047 N N . GLY A 1 23 ? 0.460 3.829 18.252 1.00 0.00 20 GLY A N 10
ATOM 17048 C CA . GLY A 1 23 ? 0.779 3.722 19.688 1.00 0.00 20 GLY A CA 10
ATOM 17049 C C . GLY A 1 23 ? 0.556 2.318 20.251 1.00 0.00 20 GLY A C 10
ATOM 17050 O O . GLY A 1 23 ? 0.800 2.081 21.440 1.00 0.00 20 GLY A O 10
ATOM 17054 N N . GLY A 1 24 ? 0.091 1.390 19.392 1.00 0.00 21 GLY A N 10
ATOM 17055 C CA . GLY A 1 24 ? -0.107 -0.016 19.765 1.00 0.00 21 GLY A CA 10
ATOM 17056 C C . GLY A 1 24 ? 1.190 -0.842 19.765 1.00 0.00 21 GLY A C 10
ATOM 17057 O O . GLY A 1 24 ? 2.299 -0.289 19.749 1.00 0.00 21 GLY A O 10
ATOM 17061 N N . PHE A 1 25 ? 1.037 -2.177 19.770 1.00 0.00 22 PHE A N 10
ATOM 17062 C CA . PHE A 1 25 ? 2.154 -3.152 19.825 1.00 0.00 22 PHE A CA 10
ATOM 17063 C C . PHE A 1 25 ? 2.014 -4.149 18.665 1.00 0.00 22 PHE A C 10
ATOM 17064 O O . PHE A 1 25 ? 0.925 -4.299 18.120 1.00 0.00 22 PHE A O 10
ATOM 17081 N N . ALA A 1 26 ? 3.128 -4.793 18.274 1.00 0.00 23 ALA A N 10
ATOM 17082 C CA . ALA A 1 26 ? 3.134 -5.875 17.273 1.00 0.00 23 ALA A CA 10
ATOM 17083 C C . ALA A 1 26 ? 4.417 -6.695 17.377 1.00 0.00 23 ALA A C 10
ATOM 17084 O O . ALA A 1 26 ? 5.451 -6.174 17.821 1.00 0.00 23 ALA A O 10
ATOM 17091 N N . ALA A 1 27 ? 4.340 -7.968 16.934 1.00 0.00 24 ALA A N 10
ATOM 17092 C CA . ALA A 1 27 ? 5.471 -8.906 16.981 1.00 0.00 24 ALA A CA 10
ATOM 17093 C C . ALA A 1 27 ? 5.188 -10.130 16.099 1.00 0.00 24 ALA A C 10
ATOM 17094 O O . ALA A 1 27 ? 4.109 -10.729 16.191 1.00 0.00 24 ALA A O 10
ATOM 17101 N N . VAL A 1 28 ? 6.162 -10.484 15.235 1.00 0.00 25 VAL A N 10
ATOM 17102 C CA . VAL A 1 28 ? 6.081 -11.680 14.379 1.00 0.00 25 VAL A CA 10
ATOM 17103 C C . VAL A 1 28 ? 6.360 -12.942 15.220 1.00 0.00 25 VAL A C 10
ATOM 17104 O O . VAL A 1 28 ? 7.490 -13.158 15.681 1.00 0.00 25 VAL A O 10
ATOM 17117 N N . GLU A 1 29 ? 5.314 -13.734 15.451 1.00 0.00 26 GLU A N 10
ATOM 17118 C CA . GLU A 1 29 ? 5.424 -15.058 16.069 1.00 0.00 26 GLU A CA 10
ATOM 17119 C C . GLU A 1 29 ? 5.944 -16.078 15.042 1.00 0.00 26 GLU A C 10
ATOM 17120 O O . GLU A 1 29 ? 7.112 -16.476 15.095 1.00 0.00 26 GLU A O 10
ATOM 17132 N N . LYS A 1 30 ? 5.084 -16.469 14.084 1.00 0.00 27 LYS A N 10
ATOM 17133 C CA . LYS A 1 30 ? 5.431 -17.477 13.065 1.00 0.00 27 LYS A CA 10
ATOM 17134 C C . LYS A 1 30 ? 5.972 -16.791 11.811 1.00 0.00 27 LYS A C 10
ATOM 17135 O O . LYS A 1 30 ? 5.538 -15.689 11.468 1.00 0.00 27 LYS A O 10
ATOM 17154 N N . LYS A 1 31 ? 6.912 -17.459 11.138 1.00 0.00 28 LYS A N 10
ATOM 17155 C CA . LYS A 1 31 ? 7.513 -16.984 9.894 1.00 0.00 28 LYS A CA 10
ATOM 17156 C C . LYS A 1 31 ? 7.360 -18.060 8.798 1.00 0.00 28 LYS A C 10
ATOM 17157 O O . LYS A 1 31 ? 7.376 -19.263 9.091 1.00 0.00 28 LYS A O 10
ATOM 17176 N N . GLY A 1 32 ? 7.184 -17.608 7.547 1.00 0.00 29 GLY A N 10
ATOM 17177 C CA . GLY A 1 32 ? 7.192 -18.487 6.376 1.00 0.00 29 GLY A CA 10
ATOM 17178 C C . GLY A 1 32 ? 7.938 -17.865 5.201 1.00 0.00 29 GLY A C 10
ATOM 17179 O O . GLY A 1 32 ? 9.068 -17.393 5.370 1.00 0.00 29 GLY A O 10
ATOM 17183 N N . ALA A 1 33 ? 7.286 -17.836 4.018 1.00 0.00 30 ALA A N 10
ATOM 17184 C CA . ALA A 1 33 ? 7.907 -17.382 2.754 1.00 0.00 30 ALA A CA 10
ATOM 17185 C C . ALA A 1 33 ? 7.892 -15.846 2.622 1.00 0.00 30 ALA A C 10
ATOM 17186 O O . ALA A 1 33 ? 6.965 -15.179 3.093 1.00 0.00 30 ALA A O 10
ATOM 17193 N N . GLU A 1 34 ? 8.920 -15.306 1.947 1.00 0.00 31 GLU A N 10
ATOM 17194 C CA . GLU A 1 34 ? 9.109 -13.856 1.778 1.00 0.00 31 GLU A CA 10
ATOM 17195 C C . GLU A 1 34 ? 7.994 -13.210 0.928 1.00 0.00 31 GLU A C 10
ATOM 17196 O O . GLU A 1 34 ? 7.278 -12.342 1.407 1.00 0.00 31 GLU A O 10
ATOM 17208 N N . ALA A 1 35 ? 7.879 -13.623 -0.342 1.00 0.00 32 ALA A N 10
ATOM 17209 C CA . ALA A 1 35 ? 6.912 -13.032 -1.299 1.00 0.00 32 ALA A CA 10
ATOM 17210 C C . ALA A 1 35 ? 5.605 -13.842 -1.346 1.00 0.00 32 ALA A C 10
ATOM 17211 O O . ALA A 1 35 ? 4.503 -13.280 -1.333 1.00 0.00 32 ALA A O 10
ATOM 17218 N N . ALA A 1 36 ? 5.753 -15.174 -1.390 1.00 0.00 33 ALA A N 10
ATOM 17219 C CA . ALA A 1 36 ? 4.630 -16.119 -1.553 1.00 0.00 33 ALA A CA 10
ATOM 17220 C C . ALA A 1 36 ? 3.994 -16.515 -0.209 1.00 0.00 33 ALA A C 10
ATOM 17221 O O . ALA A 1 36 ? 3.098 -17.369 -0.177 1.00 0.00 33 ALA A O 10
ATOM 17228 N N . GLY A 1 37 ? 4.468 -15.898 0.888 1.00 0.00 34 GLY A N 10
ATOM 17229 C CA . GLY A 1 37 ? 3.972 -16.204 2.227 1.00 0.00 34 GLY A CA 10
ATOM 17230 C C . GLY A 1 37 ? 2.568 -15.678 2.473 1.00 0.00 34 GLY A C 10
ATOM 17231 O O . GLY A 1 37 ? 2.252 -14.546 2.096 1.00 0.00 34 GLY A O 10
ATOM 17235 N N . ALA A 1 38 ? 1.705 -16.515 3.065 1.00 0.00 35 ALA A N 10
ATOM 17236 C CA . ALA A 1 38 ? 0.415 -16.064 3.605 1.00 0.00 35 ALA A CA 10
ATOM 17237 C C . ALA A 1 38 ? 0.686 -15.259 4.892 1.00 0.00 35 ALA A C 10
ATOM 17238 O O . ALA A 1 38 ? 1.742 -15.417 5.501 1.00 0.00 35 ALA A O 10
ATOM 17245 N N . ILE A 1 39 ? -0.241 -14.383 5.298 1.00 0.00 36 ILE A N 10
ATOM 17246 C CA . ILE A 1 39 ? -0.055 -13.518 6.485 1.00 0.00 36 ILE A CA 10
ATOM 17247 C C . ILE A 1 39 ? -1.356 -13.524 7.295 1.00 0.00 36 ILE A C 10
ATOM 17248 O O . ILE A 1 39 ? -2.398 -13.086 6.798 1.00 0.00 36 ILE A O 10
ATOM 17264 N N . PHE A 1 40 ? -1.296 -14.052 8.521 1.00 0.00 37 PHE A N 10
ATOM 17265 C CA . PHE A 1 40 ? -2.429 -14.098 9.444 1.00 0.00 37 PHE A CA 10
ATOM 17266 C C . PHE A 1 40 ? -2.073 -13.358 10.734 1.00 0.00 37 PHE A C 10
ATOM 17267 O O . PHE A 1 40 ? -1.227 -13.792 11.509 1.00 0.00 37 PHE A O 10
ATOM 17284 N N . VAL A 1 41 ? -2.751 -12.228 10.944 1.00 0.00 38 VAL A N 10
ATOM 17285 C CA . VAL A 1 41 ? -2.498 -11.303 12.051 1.00 0.00 38 VAL A CA 10
ATOM 17286 C C . VAL A 1 41 ? -3.668 -11.366 13.035 1.00 0.00 38 VAL A C 10
ATOM 17287 O O . VAL A 1 41 ? -4.820 -11.356 12.618 1.00 0.00 38 VAL A O 10
ATOM 17300 N N . ARG A 1 42 ? -3.372 -11.433 14.334 1.00 0.00 39 ARG A N 10
ATOM 17301 C CA . ARG A 1 42 ? -4.397 -11.401 15.386 1.00 0.00 39 ARG A CA 10
ATOM 17302 C C . ARG A 1 42 ? -4.332 -10.026 16.071 1.00 0.00 39 ARG A C 10
ATOM 17303 O O . ARG A 1 42 ? -3.237 -9.513 16.317 1.00 0.00 39 ARG A O 10
ATOM 17324 N N . GLN A 1 43 ? -5.493 -9.404 16.324 1.00 0.00 40 GLN A N 10
ATOM 17325 C CA . GLN A 1 43 ? -5.560 -8.144 17.087 1.00 0.00 40 GLN A CA 10
ATOM 17326 C C . GLN A 1 43 ? -5.987 -8.440 18.516 1.00 0.00 40 GLN A C 10
ATOM 17327 O O . GLN A 1 43 ? -7.000 -9.084 18.725 1.00 0.00 40 GLN A O 10
ATOM 17341 N N . ARG A 1 44 ? -5.221 -7.943 19.486 1.00 0.00 41 ARG A N 10
ATOM 17342 C CA . ARG A 1 44 ? -5.505 -8.125 20.903 1.00 0.00 41 ARG A CA 10
ATOM 17343 C C . ARG A 1 44 ? -6.277 -6.904 21.408 1.00 0.00 41 ARG A C 10
ATOM 17344 O O . ARG A 1 44 ? -5.714 -5.809 21.546 1.00 0.00 41 ARG A O 10
ATOM 17365 N N . LEU A 1 45 ? -7.577 -7.095 21.612 1.00 0.00 42 LEU A N 10
ATOM 17366 C CA . LEU A 1 45 ? -8.475 -6.063 22.131 1.00 0.00 42 LEU A CA 10
ATOM 17367 C C . LEU A 1 45 ? -8.338 -5.946 23.655 1.00 0.00 42 LEU A C 10
ATOM 17368 O O . LEU A 1 45 ? -8.185 -6.952 24.362 1.00 0.00 42 LEU A O 10
ATOM 17384 N N . ARG A 1 46 ? -8.415 -4.702 24.139 1.00 0.00 43 ARG A N 10
ATOM 17385 C CA . ARG A 1 46 ? -8.538 -4.374 25.584 1.00 0.00 43 ARG A CA 10
ATOM 17386 C C . ARG A 1 46 ? -9.815 -4.962 26.222 1.00 0.00 43 ARG A C 10
ATOM 17387 O O . ARG A 1 46 ? -9.945 -4.990 27.453 1.00 0.00 43 ARG A O 10
ATOM 17408 N N . ASP A 1 47 ? -10.746 -5.426 25.372 1.00 0.00 44 ASP A N 10
ATOM 17409 C CA . ASP A 1 47 ? -11.985 -6.092 25.803 1.00 0.00 44 ASP A CA 10
ATOM 17410 C C . ASP A 1 47 ? -11.720 -7.483 26.422 1.00 0.00 44 ASP A C 10
ATOM 17411 O O . ASP A 1 47 ? -12.610 -8.062 27.059 1.00 0.00 44 ASP A O 10
ATOM 17420 N N . GLY A 1 48 ? -10.499 -8.012 26.211 1.00 0.00 45 GLY A N 10
ATOM 17421 C CA . GLY A 1 48 ? -10.177 -9.405 26.538 1.00 0.00 45 GLY A CA 10
ATOM 17422 C C . GLY A 1 48 ? -10.501 -10.340 25.385 1.00 0.00 45 GLY A C 10
ATOM 17423 O O . GLY A 1 48 ? -10.590 -11.556 25.559 1.00 0.00 45 GLY A O 10
ATOM 17427 N N . ARG A 1 49 ? -10.672 -9.750 24.188 1.00 0.00 46 ARG A N 10
ATOM 17428 C CA . ARG A 1 49 ? -11.026 -10.470 22.956 1.00 0.00 46 ARG A CA 10
ATOM 17429 C C . ARG A 1 49 ? -9.895 -10.339 21.948 1.00 0.00 46 ARG A C 10
ATOM 17430 O O . ARG A 1 49 ? -8.964 -9.551 22.148 1.00 0.00 46 ARG A O 10
ATOM 17451 N N . GLU A 1 50 ? -9.993 -11.110 20.855 1.00 0.00 47 GLU A N 10
ATOM 17452 C CA . GLU A 1 50 ? -9.021 -11.086 19.757 1.00 0.00 47 GLU A CA 10
ATOM 17453 C C . GLU A 1 50 ? -9.729 -11.264 18.412 1.00 0.00 47 GLU A C 10
ATOM 17454 O O . GLU A 1 50 ? -10.721 -11.984 18.307 1.00 0.00 47 GLU A O 10
ATOM 17466 N N . ASN A 1 51 ? -9.235 -10.541 17.403 1.00 0.00 48 ASN A N 10
ATOM 17467 C CA . ASN A 1 51 ? -9.635 -10.709 15.996 1.00 0.00 48 ASN A CA 10
ATOM 17468 C C . ASN A 1 51 ? -8.541 -11.490 15.250 1.00 0.00 48 ASN A C 10
ATOM 17469 O O . ASN A 1 51 ? -7.471 -11.752 15.800 1.00 0.00 48 ASN A O 10
ATOM 17480 N N . LEU A 1 52 ? -8.822 -11.865 13.998 1.00 0.00 49 LEU A N 10
ATOM 17481 C CA . LEU A 1 52 ? -7.883 -12.574 13.122 1.00 0.00 49 LEU A CA 10
ATOM 17482 C C . LEU A 1 52 ? -8.092 -12.036 11.708 1.00 0.00 49 LEU A C 10
ATOM 17483 O O . LEU A 1 52 ? -9.223 -11.768 11.311 1.00 0.00 49 LEU A O 10
ATOM 17499 N N . TYR A 1 53 ? -6.992 -11.858 10.978 1.00 0.00 50 TYR A N 10
ATOM 17500 C CA . TYR A 1 53 ? -6.976 -11.275 9.634 1.00 0.00 50 TYR A CA 10
ATOM 17501 C C . TYR A 1 53 ? -6.171 -12.184 8.711 1.00 0.00 50 TYR A C 10
ATOM 17502 O O . TYR A 1 53 ? -5.216 -12.810 9.158 1.00 0.00 50 TYR A O 10
ATOM 17520 N N . GLY A 1 54 ? -6.570 -12.254 7.439 1.00 0.00 51 GLY A N 10
ATOM 17521 C CA . GLY A 1 54 ? -5.880 -13.073 6.440 1.00 0.00 51 GLY A CA 10
ATOM 17522 C C . GLY A 1 54 ? -5.923 -12.423 5.069 1.00 0.00 51 GLY A C 10
ATOM 17523 O O . GLY A 1 54 ? -6.645 -11.439 4.898 1.00 0.00 51 GLY A O 10
ATOM 17527 N N . PRO A 1 55 ? -5.152 -12.931 4.058 1.00 0.00 52 PRO A N 10
ATOM 17528 C CA . PRO A 1 55 ? -5.183 -12.383 2.679 1.00 0.00 52 PRO A CA 10
ATOM 17529 C C . PRO A 1 55 ? -6.574 -12.573 2.026 1.00 0.00 52 PRO A C 10
ATOM 17530 O O . PRO A 1 55 ? -7.113 -13.689 2.004 1.00 0.00 52 PRO A O 10
ATOM 17541 N N . ALA A 1 56 ? -7.143 -11.472 1.521 1.00 0.00 53 ALA A N 10
ATOM 17542 C CA . ALA A 1 56 ? -8.489 -11.439 0.920 1.00 0.00 53 ALA A CA 10
ATOM 17543 C C . ALA A 1 56 ? -8.426 -11.658 -0.603 1.00 0.00 53 ALA A C 10
ATOM 17544 O O . ALA A 1 56 ? -7.346 -11.521 -1.202 1.00 0.00 53 ALA A O 10
ATOM 17551 N N . PRO A 1 57 ? -9.582 -12.039 -1.252 1.00 0.00 54 PRO A N 10
ATOM 17552 C CA . PRO A 1 57 ? -9.740 -11.956 -2.720 1.00 0.00 54 PRO A CA 10
ATOM 17553 C C . PRO A 1 57 ? -9.492 -10.520 -3.230 1.00 0.00 54 PRO A C 10
ATOM 17554 O O . PRO A 1 57 ? -10.320 -9.620 -3.021 1.00 0.00 54 PRO A O 10
ATOM 17565 N N . GLN A 1 58 ? -8.315 -10.323 -3.844 1.00 0.00 55 GLN A N 10
ATOM 17566 C CA . GLN A 1 58 ? -7.878 -9.024 -4.368 1.00 0.00 55 GLN A CA 10
ATOM 17567 C C . GLN A 1 58 ? -8.783 -8.607 -5.543 1.00 0.00 55 GLN A C 10
ATOM 17568 O O . GLN A 1 58 ? -8.897 -9.344 -6.529 1.00 0.00 55 GLN A O 10
ATOM 17582 N N . SER A 1 59 ? -9.448 -7.446 -5.411 1.00 0.00 56 SER A N 10
ATOM 17583 C CA . SER A 1 59 ? -10.356 -6.915 -6.441 1.00 0.00 56 SER A CA 10
ATOM 17584 C C . SER A 1 59 ? -9.534 -6.308 -7.599 1.00 0.00 56 SER A C 10
ATOM 17585 O O . SER A 1 59 ? -9.211 -5.113 -7.601 1.00 0.00 56 SER A O 10
ATOM 17593 N N . PHE A 1 60 ? -9.156 -7.178 -8.550 1.00 0.00 57 PHE A N 10
ATOM 17594 C CA . PHE A 1 60 ? -8.302 -6.815 -9.694 1.00 0.00 57 PHE A CA 10
ATOM 17595 C C . PHE A 1 60 ? -9.121 -6.262 -10.870 1.00 0.00 57 PHE A C 10
ATOM 17596 O O . PHE A 1 60 ? -10.270 -6.650 -11.084 1.00 0.00 57 PHE A O 10
ATOM 17613 N N . ALA A 1 61 ? -8.494 -5.349 -11.615 1.00 0.00 58 ALA A N 10
ATOM 17614 C CA . ALA A 1 61 ? -8.996 -4.834 -12.888 1.00 0.00 58 ALA A CA 10
ATOM 17615 C C . ALA A 1 61 ? -8.156 -5.452 -14.016 1.00 0.00 58 ALA A C 10
ATOM 17616 O O . ALA A 1 61 ? -6.962 -5.150 -14.125 1.00 0.00 58 ALA A O 10
ATOM 17623 N N . ASP A 1 62 ? -8.778 -6.376 -14.787 1.00 0.00 59 ASP A N 10
ATOM 17624 C CA . ASP A 1 62 ? -8.168 -7.036 -15.973 1.00 0.00 59 ASP A CA 10
ATOM 17625 C C . ASP A 1 62 ? -6.933 -7.910 -15.586 1.00 0.00 59 ASP A C 10
ATOM 17626 O O . ASP A 1 62 ? -6.074 -8.201 -16.419 1.00 0.00 59 ASP A O 10
ATOM 17635 N N . ASP A 1 63 ? -6.884 -8.352 -14.307 1.00 0.00 60 ASP A N 10
ATOM 17636 C CA . ASP A 1 63 ? -5.754 -9.145 -13.734 1.00 0.00 60 ASP A CA 10
ATOM 17637 C C . ASP A 1 63 ? -4.428 -8.361 -13.709 1.00 0.00 60 ASP A C 10
ATOM 17638 O O . ASP A 1 63 ? -3.354 -8.953 -13.542 1.00 0.00 60 ASP A O 10
ATOM 17647 N N . GLU A 1 64 ? -4.506 -7.033 -13.825 1.00 0.00 61 GLU A N 10
ATOM 17648 C CA . GLU A 1 64 ? -3.328 -6.167 -13.741 1.00 0.00 61 GLU A CA 10
ATOM 17649 C C . GLU A 1 64 ? -2.903 -6.040 -12.269 1.00 0.00 61 GLU A C 10
ATOM 17650 O O . GLU A 1 64 ? -1.734 -6.224 -11.933 1.00 0.00 61 GLU A O 10
ATOM 17662 N N . ASP A 1 65 ? -3.900 -5.796 -11.391 1.00 0.00 62 ASP A N 10
ATOM 17663 C CA . ASP A 1 65 ? -3.688 -5.524 -9.942 1.00 0.00 62 ASP A CA 10
ATOM 17664 C C . ASP A 1 65 ? -3.058 -6.701 -9.173 1.00 0.00 62 ASP A C 10
ATOM 17665 O O . ASP A 1 65 ? -2.604 -6.505 -8.051 1.00 0.00 62 ASP A O 10
ATOM 17674 N N . ILE A 1 66 ? -3.012 -7.902 -9.785 1.00 0.00 63 ILE A N 10
ATOM 17675 C CA . ILE A 1 66 ? -2.349 -9.099 -9.187 1.00 0.00 63 ILE A CA 10
ATOM 17676 C C . ILE A 1 66 ? -0.872 -8.776 -8.832 1.00 0.00 63 ILE A C 10
ATOM 17677 O O . ILE A 1 66 ? -0.323 -9.253 -7.831 1.00 0.00 63 ILE A O 10
ATOM 17693 N N . MET A 1 67 ? -0.280 -7.921 -9.674 1.00 0.00 64 MET A N 10
ATOM 17694 C CA . MET A 1 67 ? 1.133 -7.502 -9.621 1.00 0.00 64 MET A CA 10
ATOM 17695 C C . MET A 1 67 ? 1.246 -5.960 -9.589 1.00 0.00 64 MET A C 10
ATOM 17696 O O . MET A 1 67 ? 2.294 -5.415 -9.224 1.00 0.00 64 MET A O 10
ATOM 17710 N N . ARG A 1 68 ? 0.151 -5.265 -9.974 1.00 0.00 65 ARG A N 10
ATOM 17711 C CA . ARG A 1 68 ? 0.076 -3.779 -9.998 1.00 0.00 65 ARG A CA 10
ATOM 17712 C C . ARG A 1 68 ? -0.634 -3.227 -8.745 1.00 0.00 65 ARG A C 10
ATOM 17713 O O . ARG A 1 68 ? -0.878 -2.015 -8.646 1.00 0.00 65 ARG A O 10
ATOM 17734 N N . ALA A 1 69 ? -0.936 -4.117 -7.789 1.00 0.00 66 ALA A N 10
ATOM 17735 C CA . ALA A 1 69 ? -1.447 -3.759 -6.454 1.00 0.00 66 ALA A CA 10
ATOM 17736 C C . ALA A 1 69 ? -0.991 -4.819 -5.446 1.00 0.00 66 ALA A C 10
ATOM 17737 O O . ALA A 1 69 ? -0.630 -5.942 -5.832 1.00 0.00 66 ALA A O 10
ATOM 17744 N N . GLU A 1 70 ? -0.986 -4.445 -4.162 1.00 0.00 67 GLU A N 10
ATOM 17745 C CA . GLU A 1 70 ? -0.668 -5.366 -3.050 1.00 0.00 67 GLU A CA 10
ATOM 17746 C C . GLU A 1 70 ? -1.945 -6.094 -2.591 1.00 0.00 67 GLU A C 10
ATOM 17747 O O . GLU A 1 70 ? -3.066 -5.613 -2.822 1.00 0.00 67 GLU A O 10
ATOM 17759 N N . ARG A 1 71 ? -1.758 -7.263 -1.961 1.00 0.00 68 ARG A N 10
ATOM 17760 C CA . ARG A 1 71 ? -2.860 -8.058 -1.397 1.00 0.00 68 ARG A CA 10
ATOM 17761 C C . ARG A 1 71 ? -3.458 -7.346 -0.162 1.00 0.00 68 ARG A C 10
ATOM 17762 O O . ARG A 1 71 ? -2.761 -7.110 0.833 1.00 0.00 68 ARG A O 10
ATOM 17783 N N . ARG A 1 72 ? -4.745 -6.966 -0.261 1.00 0.00 69 ARG A N 10
ATOM 17784 C CA . ARG A 1 72 ? -5.502 -6.386 0.846 1.00 0.00 69 ARG A CA 10
ATOM 17785 C C . ARG A 1 72 ? -6.058 -7.530 1.695 1.00 0.00 69 ARG A C 10
ATOM 17786 O O . ARG A 1 72 ? -6.242 -8.646 1.193 1.00 0.00 69 ARG A O 10
ATOM 17807 N N . PHE A 1 73 ? -6.305 -7.264 2.975 1.00 0.00 70 PHE A N 10
ATOM 17808 C CA . PHE A 1 73 ? -6.661 -8.302 3.950 1.00 0.00 70 PHE A CA 10
ATOM 17809 C C . PHE A 1 73 ? -8.159 -8.318 4.195 1.00 0.00 70 PHE A C 10
ATOM 17810 O O . PHE A 1 73 ? -8.896 -7.520 3.634 1.00 0.00 70 PHE A O 10
ATOM 17827 N N . GLU A 1 74 ? -8.585 -9.299 4.973 1.00 0.00 71 GLU A N 10
ATOM 17828 C CA . GLU A 1 74 ? -9.968 -9.489 5.415 1.00 0.00 71 GLU A CA 10
ATOM 17829 C C . GLU A 1 74 ? -9.941 -9.898 6.878 1.00 0.00 71 GLU A C 10
ATOM 17830 O O . GLU A 1 74 ? -8.881 -10.233 7.411 1.00 0.00 71 GLU A O 10
ATOM 17842 N N . THR A 1 75 ? -11.101 -9.886 7.514 1.00 0.00 72 THR A N 10
ATOM 17843 C CA . THR A 1 75 ? -11.244 -10.326 8.893 1.00 0.00 72 THR A CA 10
ATOM 17844 C C . THR A 1 75 ? -11.706 -11.798 8.907 1.00 0.00 72 THR A C 10
ATOM 17845 O O . THR A 1 75 ? -12.844 -12.095 8.520 1.00 0.00 72 THR A O 10
ATOM 17856 N N . ARG A 1 76 ? -10.791 -12.716 9.289 1.00 0.00 73 ARG A N 10
ATOM 17857 C CA . ARG A 1 76 ? -11.108 -14.143 9.462 1.00 0.00 73 ARG A CA 10
ATOM 17858 C C . ARG A 1 76 ? -12.070 -14.308 10.651 1.00 0.00 73 ARG A C 10
ATOM 17859 O O . ARG A 1 76 ? -13.203 -14.768 10.489 1.00 0.00 73 ARG A O 10
ATOM 17880 N N . LEU A 1 77 ? -11.599 -13.906 11.843 1.00 0.00 74 LEU A N 10
ATOM 17881 C CA . LEU A 1 77 ? -12.372 -13.982 13.100 1.00 0.00 74 LEU A CA 10
ATOM 17882 C C . LEU A 1 77 ? -12.470 -12.585 13.723 1.00 0.00 74 LEU A C 10
ATOM 17883 O O . LEU A 1 77 ? -11.612 -11.748 13.475 1.00 0.00 74 LEU A O 10
ATOM 17899 N N . ALA A 1 78 ? -13.508 -12.333 14.533 1.00 0.00 75 ALA A N 10
ATOM 17900 C CA . ALA A 1 78 ? -13.773 -10.991 15.087 1.00 0.00 75 ALA A CA 10
ATOM 17901 C C . ALA A 1 78 ? -14.371 -11.072 16.499 1.00 0.00 75 ALA A C 10
ATOM 17902 O O . ALA A 1 78 ? -15.457 -11.627 16.685 1.00 0.00 75 ALA A O 10
ATOM 17909 N N . GLY A 1 79 ? -13.632 -10.523 17.485 1.00 0.00 76 GLY A N 10
ATOM 17910 C CA . GLY A 1 79 ? -14.105 -10.411 18.871 1.00 0.00 76 GLY A CA 10
ATOM 17911 C C . GLY A 1 79 ? -14.270 -11.759 19.557 1.00 0.00 76 GLY A C 10
ATOM 17912 O O . GLY A 1 79 ? -15.130 -11.923 20.418 1.00 0.00 76 GLY A O 10
ATOM 17916 N N . VAL A 1 80 ? -13.422 -12.716 19.170 1.00 0.00 77 VAL A N 10
ATOM 17917 C CA . VAL A 1 80 ? -13.452 -14.103 19.678 1.00 0.00 77 VAL A CA 10
ATOM 17918 C C . VAL A 1 80 ? -12.356 -14.285 20.751 1.00 0.00 77 VAL A C 10
ATOM 17919 O O . VAL A 1 80 ? -11.817 -13.298 21.249 1.00 0.00 77 VAL A O 10
ATOM 17932 N N . GLU A 1 81 ? -12.058 -15.534 21.142 1.00 0.00 78 GLU A N 10
ATOM 17933 C CA . GLU A 1 81 ? -10.962 -15.833 22.096 1.00 0.00 78 GLU A CA 10
ATOM 17934 C C . GLU A 1 81 ? -9.750 -16.454 21.366 1.00 0.00 78 GLU A C 10
ATOM 17935 O O . GLU A 1 81 ? -9.852 -16.846 20.196 1.00 0.00 78 GLU A O 10
ATOM 17947 N N . GLY A 1 82 ? -8.623 -16.583 22.100 1.00 0.00 79 GLY A N 10
ATOM 17948 C CA . GLY A 1 82 ? -7.370 -17.144 21.561 1.00 0.00 79 GLY A CA 10
ATOM 17949 C C . GLY A 1 82 ? -7.464 -18.609 21.134 1.00 0.00 79 GLY A C 10
ATOM 17950 O O . GLY A 1 82 ? -6.682 -19.065 20.293 1.00 0.00 79 GLY A O 10
ATOM 17954 N N . GLU A 1 83 ? -8.428 -19.336 21.728 1.00 0.00 80 GLU A N 10
ATOM 17955 C CA . GLU A 1 83 ? -8.763 -20.721 21.344 1.00 0.00 80 GLU A CA 10
ATOM 17956 C C . GLU A 1 83 ? -9.194 -20.782 19.868 1.00 0.00 80 GLU A C 10
ATOM 17957 O O . GLU A 1 83 ? -8.719 -21.626 19.103 1.00 0.00 80 GLU A O 10
ATOM 17969 N N . GLU A 1 84 ? -10.074 -19.843 19.486 1.00 0.00 81 GLU A N 10
ATOM 17970 C CA . GLU A 1 84 ? -10.605 -19.746 18.118 1.00 0.00 81 GLU A CA 10
ATOM 17971 C C . GLU A 1 84 ? -9.518 -19.297 17.135 1.00 0.00 81 GLU A C 10
ATOM 17972 O O . GLU A 1 84 ? -9.445 -19.804 16.005 1.00 0.00 81 GLU A O 10
ATOM 17984 N N . ILE A 1 85 ? -8.673 -18.353 17.590 1.00 0.00 82 ILE A N 10
ATOM 17985 C CA . ILE A 1 85 ? -7.557 -17.819 16.793 1.00 0.00 82 ILE A CA 10
ATOM 17986 C C . ILE A 1 85 ? -6.609 -18.966 16.382 1.00 0.00 82 ILE A C 10
ATOM 17987 O O . ILE A 1 85 ? -6.364 -19.179 15.198 1.00 0.00 82 ILE A O 10
ATOM 18003 N N . ALA A 1 86 ? -6.161 -19.737 17.381 1.00 0.00 83 ALA A N 10
ATOM 18004 C CA . ALA A 1 86 ? -5.261 -20.891 17.178 1.00 0.00 83 ALA A CA 10
ATOM 18005 C C . ALA A 1 86 ? -5.954 -22.033 16.410 1.00 0.00 83 ALA A C 10
ATOM 18006 O O . ALA A 1 86 ? -5.288 -22.804 15.712 1.00 0.00 83 ALA A O 10
ATOM 18013 N N . ALA A 1 87 ? -7.294 -22.122 16.547 1.00 0.00 84 ALA A N 10
ATOM 18014 C CA . ALA A 1 87 ? -8.113 -23.133 15.843 1.00 0.00 84 ALA A CA 10
ATOM 18015 C C . ALA A 1 87 ? -8.091 -22.907 14.324 1.00 0.00 84 ALA A C 10
ATOM 18016 O O . ALA A 1 87 ? -8.064 -23.870 13.551 1.00 0.00 84 ALA A O 10
ATOM 18023 N N . LEU A 1 88 ? -8.111 -21.627 13.902 1.00 0.00 85 LEU A N 10
ATOM 18024 C CA . LEU A 1 88 ? -8.031 -21.270 12.479 1.00 0.00 85 LEU A CA 10
ATOM 18025 C C . LEU A 1 88 ? -6.581 -21.302 11.989 1.00 0.00 85 LEU A C 10
ATOM 18026 O O . LEU A 1 88 ? -6.320 -21.754 10.879 1.00 0.00 85 LEU A O 10
ATOM 18042 N N . LEU A 1 89 ? -5.641 -20.806 12.821 1.00 0.00 86 LEU A N 10
ATOM 18043 C CA . LEU A 1 89 ? -4.191 -20.824 12.495 1.00 0.00 86 LEU A CA 10
ATOM 18044 C C . LEU A 1 89 ? -3.718 -22.262 12.238 1.00 0.00 86 LEU A C 10
ATOM 18045 O O . LEU A 1 89 ? -2.793 -22.483 11.460 1.00 0.00 86 LEU A O 10
ATOM 18061 N N . GLU A 1 90 ? -4.413 -23.216 12.884 1.00 0.00 87 GLU A N 10
ATOM 18062 C CA . GLU A 1 90 ? -4.242 -24.649 12.695 1.00 0.00 87 GLU A CA 10
ATOM 18063 C C . GLU A 1 90 ? -4.673 -25.064 11.269 1.00 0.00 87 GLU A C 10
ATOM 18064 O O . GLU A 1 90 ? -3.952 -25.796 10.582 1.00 0.00 87 GLU A O 10
ATOM 18076 N N . ARG A 1 91 ? -5.839 -24.556 10.832 1.00 0.00 88 ARG A N 10
ATOM 18077 C CA . ARG A 1 91 ? -6.423 -24.886 9.520 1.00 0.00 88 ARG A CA 10
ATOM 18078 C C . ARG A 1 91 ? -5.544 -24.329 8.385 1.00 0.00 88 ARG A C 10
ATOM 18079 O O . ARG A 1 91 ? -5.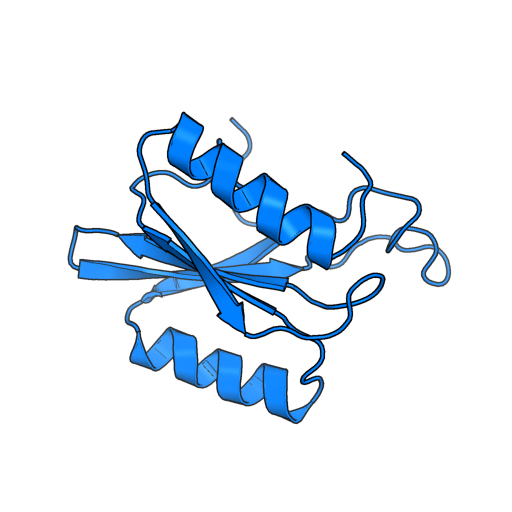181 -25.050 7.462 1.00 0.00 88 ARG A O 10
ATOM 18100 N N . GLU A 1 92 ? -5.165 -23.050 8.514 1.00 0.00 89 GLU A N 10
ATOM 18101 C CA . GLU A 1 92 ? -4.418 -22.319 7.475 1.00 0.00 89 GLU A CA 10
ATOM 18102 C C . GLU A 1 92 ? -2.981 -22.839 7.353 1.00 0.00 89 GLU A C 10
ATOM 18103 O O . GLU A 1 92 ? -2.442 -22.899 6.247 1.00 0.00 89 GLU A O 10
ATOM 18115 N N . ARG A 1 93 ? -2.370 -23.212 8.500 1.00 0.00 90 ARG A N 10
ATOM 18116 C CA . ARG A 1 93 ? -1.012 -23.825 8.505 1.00 0.00 90 ARG A CA 10
ATOM 18117 C C . ARG A 1 93 ? -1.037 -25.241 7.896 1.00 0.00 90 ARG A C 10
ATOM 18118 O O . ARG A 1 93 ? -0.036 -25.695 7.326 1.00 0.00 90 ARG A O 10
ATOM 18139 N N . ARG A 1 94 ? -2.192 -25.929 8.047 1.00 0.00 91 ARG A N 10
ATOM 18140 C CA . ARG A 1 94 ? -2.397 -27.316 7.573 1.00 0.00 91 ARG A CA 10
ATOM 18141 C C . ARG A 1 94 ? -2.253 -27.366 6.035 1.00 0.00 91 ARG A C 10
ATOM 18142 O O . ARG A 1 94 ? -1.611 -28.270 5.492 1.00 0.00 91 ARG A O 10
ATOM 18163 N N . PHE A 1 95 ? -2.837 -26.361 5.360 1.00 0.00 92 PHE A N 10
ATOM 18164 C CA . PHE A 1 95 ? -2.693 -26.167 3.909 1.00 0.00 92 PHE A CA 10
ATOM 18165 C C . PHE A 1 95 ? -1.299 -25.585 3.589 1.00 0.00 92 PHE A C 10
ATOM 18166 O O . PHE A 1 95 ? -0.527 -26.163 2.811 1.00 0.00 92 PHE A O 10
ATOM 18183 N N . ASP A 1 96 ? -0.983 -24.446 4.236 1.00 0.00 93 ASP A N 10
ATOM 18184 C CA . ASP A 1 96 ? 0.212 -23.633 3.935 1.00 0.00 93 ASP A CA 10
ATOM 18185 C C . ASP A 1 96 ? 0.895 -23.179 5.233 1.00 0.00 93 ASP A C 10
ATOM 18186 O O . ASP A 1 96 ? 0.422 -22.249 5.890 1.00 0.00 93 ASP A O 10
ATOM 18195 N N . SER A 1 97 ? 2.007 -23.842 5.595 1.00 0.00 94 SER A N 10
ATOM 18196 C CA . SER A 1 97 ? 2.811 -23.491 6.789 1.00 0.00 94 SER A CA 10
ATOM 18197 C C . SER A 1 97 ? 3.707 -22.252 6.530 1.00 0.00 94 SER A C 10
ATOM 18198 O O . SER A 1 97 ? 4.388 -21.765 7.442 1.00 0.00 94 SER A O 10
ATOM 18206 N N . ASP A 1 98 ? 3.686 -21.729 5.285 1.00 0.00 95 ASP A N 10
ATOM 18207 C CA . ASP A 1 98 ? 4.422 -20.502 4.910 1.00 0.00 95 ASP A CA 10
ATOM 18208 C C . ASP A 1 98 ? 3.698 -19.218 5.383 1.00 0.00 95 ASP A C 10
ATOM 18209 O O . ASP A 1 98 ? 4.118 -18.109 5.017 1.00 0.00 95 ASP A O 10
ATOM 18218 N N . LEU A 1 99 ? 2.633 -19.362 6.212 1.00 0.00 96 LEU A N 10
ATOM 18219 C CA . LEU A 1 99 ? 1.944 -18.203 6.796 1.00 0.00 96 LEU A CA 10
ATOM 18220 C C . LEU A 1 99 ? 2.784 -17.590 7.928 1.00 0.00 96 LEU A C 10
ATOM 18221 O O . LEU A 1 99 ? 3.529 -18.295 8.634 1.00 0.00 96 LEU A O 10
ATOM 18237 N N . TRP A 1 100 ? 2.664 -16.269 8.077 1.00 0.00 97 TRP A N 10
ATOM 18238 C CA . TRP A 1 100 ? 3.298 -15.508 9.152 1.00 0.00 97 TRP A CA 10
ATOM 18239 C C . TRP A 1 100 ? 2.221 -15.114 10.150 1.00 0.00 97 TRP A C 10
ATOM 18240 O O . TRP A 1 100 ? 1.224 -14.511 9.767 1.00 0.00 97 TRP A O 10
ATOM 18261 N N . VAL A 1 101 ? 2.435 -15.425 11.423 1.00 0.00 98 VAL A N 10
ATOM 18262 C CA . VAL A 1 101 ? 1.512 -15.036 12.488 1.00 0.00 98 VAL A CA 10
ATOM 18263 C C . VAL A 1 101 ? 2.106 -13.832 13.212 1.00 0.00 98 VAL A C 10
ATOM 18264 O O . VAL A 1 101 ? 3.185 -13.929 13.773 1.00 0.00 98 VAL A O 10
ATOM 18277 N N . VAL A 1 102 ? 1.415 -12.685 13.141 1.00 0.00 99 VAL A N 10
ATOM 18278 C CA . VAL A 1 102 ? 1.827 -11.440 13.837 1.00 0.00 99 VAL A CA 10
ATOM 18279 C C . VAL A 1 102 ? 0.759 -11.078 14.869 1.00 0.00 99 VAL A C 10
ATOM 18280 O O . VAL A 1 102 ? -0.409 -10.915 14.515 1.00 0.00 99 VAL A O 10
ATOM 18293 N N . GLU A 1 103 ? 1.145 -10.983 16.147 1.00 0.00 100 GLU A N 10
ATOM 18294 C CA . GLU A 1 103 ? 0.238 -10.511 17.200 1.00 0.00 100 GLU A CA 10
ATOM 18295 C C . GLU A 1 103 ? 0.384 -8.989 17.366 1.00 0.00 100 GLU A C 10
ATOM 18296 O O . GLU A 1 103 ? 1.425 -8.494 17.803 1.00 0.00 100 GLU A O 10
ATOM 18308 N N . ILE A 1 104 ? -0.658 -8.254 16.947 1.00 0.00 101 ILE A N 10
ATOM 18309 C CA . ILE A 1 104 ? -0.760 -6.801 17.144 1.00 0.00 101 ILE A CA 10
ATOM 18310 C C . ILE A 1 104 ? -1.727 -6.543 18.310 1.00 0.00 101 ILE A C 10
ATOM 18311 O O . ILE A 1 104 ? -2.708 -7.255 18.460 1.00 0.00 101 ILE A O 10
ATOM 18327 N N . GLU A 1 105 ? -1.404 -5.574 19.166 1.00 0.00 102 GLU A N 10
ATOM 18328 C CA . GLU A 1 105 ? -2.234 -5.185 20.311 1.00 0.00 102 GLU A CA 10
ATOM 18329 C C . GLU A 1 105 ? -2.648 -3.732 20.118 1.00 0.00 102 GLU A C 10
ATOM 18330 O O . GLU A 1 105 ? -1.815 -2.831 20.211 1.00 0.00 102 GLU A O 10
ATOM 18342 N N . THR A 1 106 ? -3.931 -3.516 19.826 1.00 0.00 103 THR A N 10
ATOM 18343 C CA . THR A 1 106 ? -4.455 -2.188 19.490 1.00 0.00 103 THR A CA 10
ATOM 18344 C C . THR A 1 106 ? -5.978 -2.132 19.691 1.00 0.00 103 THR A C 10
ATOM 18345 O O . THR A 1 106 ? -6.651 -3.163 19.799 1.00 0.00 103 THR A O 10
ATOM 18356 N N . ASP A 1 107 ? -6.484 -0.897 19.762 1.00 0.00 104 ASP A N 10
ATOM 18357 C CA . ASP A 1 107 ? -7.908 -0.580 19.965 1.00 0.00 104 ASP A CA 10
ATOM 18358 C C . ASP A 1 107 ? -8.680 -0.736 18.640 1.00 0.00 104 ASP A C 10
ATOM 18359 O O . ASP A 1 107 ? -9.790 -1.281 18.605 1.00 0.00 104 ASP A O 10
ATOM 18368 N N . GLU A 1 108 ? -8.052 -0.263 17.551 1.00 0.00 105 GLU A N 10
ATOM 18369 C CA . GLU A 1 108 ? -8.664 -0.186 16.206 1.00 0.00 105 GLU A CA 10
ATOM 18370 C C . GLU A 1 108 ? -7.724 -0.799 15.155 1.00 0.00 105 GLU A C 10
ATOM 18371 O O . GLU A 1 108 ? -6.528 -0.953 15.405 1.00 0.00 105 GLU A O 10
ATOM 18383 N N . ILE A 1 109 ? -8.264 -1.115 13.960 1.00 0.00 106 ILE A N 10
ATOM 18384 C CA . ILE A 1 109 ? -7.531 -1.901 12.940 1.00 0.00 106 ILE A CA 10
ATOM 18385 C C . ILE A 1 109 ? -7.288 -1.111 11.637 1.00 0.00 106 ILE A C 10
ATOM 18386 O O . ILE A 1 109 ? -6.184 -1.163 11.089 1.00 0.00 106 ILE A O 10
ATOM 18402 N N . GLY A 1 110 ? -8.301 -0.348 11.185 1.00 0.00 107 GLY A N 10
ATOM 18403 C CA . GLY A 1 110 ? -8.299 0.258 9.840 1.00 0.00 107 GLY A CA 10
ATOM 18404 C C . GLY A 1 110 ? -7.154 1.242 9.608 1.00 0.00 107 GLY A C 10
ATOM 18405 O O . GLY A 1 110 ? -6.649 1.374 8.489 1.00 0.00 107 GLY A O 10
ATOM 18409 N N . THR A 1 111 ? -6.722 1.901 10.692 1.00 0.00 108 THR A N 10
ATOM 18410 C CA . THR A 1 111 ? -5.633 2.890 10.664 1.00 0.00 108 THR A CA 10
ATOM 18411 C C . THR A 1 111 ? -4.250 2.234 10.426 1.00 0.00 108 THR A C 10
ATOM 18412 O O . THR A 1 111 ? -3.354 2.860 9.854 1.00 0.00 108 THR A O 10
ATOM 18423 N N . LEU A 1 112 ? -4.098 0.959 10.845 1.00 0.00 109 LEU A N 10
ATOM 18424 C CA . LEU A 1 112 ? -2.793 0.251 10.865 1.00 0.00 109 LEU A CA 10
ATOM 18425 C C . LEU A 1 112 ? -2.808 -1.058 10.041 1.00 0.00 109 LEU A C 10
ATOM 18426 O O . LEU A 1 112 ? -1.790 -1.760 9.982 1.00 0.00 109 LEU A O 10
ATOM 18442 N N . LEU A 1 113 ? -3.950 -1.351 9.393 1.00 0.00 110 LEU A N 10
ATOM 18443 C CA . LEU A 1 113 ? -4.111 -2.505 8.486 1.00 0.00 110 LEU A CA 10
ATOM 18444 C C . LEU A 1 113 ? -5.462 -2.392 7.759 1.00 0.00 110 LEU A C 10
ATOM 18445 O O . LEU A 1 113 ? -6.506 -2.253 8.402 1.00 0.00 110 LEU A O 10
ATOM 18461 N N . THR A 1 114 ? -5.432 -2.462 6.416 1.00 0.00 111 THR A N 10
ATOM 18462 C CA . THR A 1 114 ? -6.642 -2.357 5.586 1.00 0.00 111 THR A CA 10
ATOM 18463 C C . THR A 1 114 ? -7.322 -3.730 5.408 1.00 0.00 111 THR A C 10
ATOM 18464 O O . THR A 1 114 ? -6.658 -4.736 5.125 1.00 0.00 111 THR A O 10
ATOM 18475 N N . LEU A 1 115 ? -8.661 -3.735 5.542 1.00 0.00 112 LEU A N 10
ATOM 18476 C CA . LEU A 1 115 ? -9.512 -4.929 5.415 1.00 0.00 112 LEU A CA 10
ATOM 18477 C C . LEU A 1 115 ? -10.643 -4.640 4.426 1.00 0.00 112 LEU A C 10
ATOM 18478 O O . LEU A 1 115 ? -11.209 -3.555 4.450 1.00 0.00 112 LEU A O 10
ATOM 18494 N N . VAL A 1 116 ? -10.970 -5.618 3.580 1.00 0.00 113 VAL A N 10
ATOM 18495 C CA . VAL A 1 116 ? -12.078 -5.525 2.614 1.00 0.00 113 VAL A CA 10
ATOM 18496 C C . VAL A 1 116 ? -13.438 -5.667 3.332 1.00 0.00 113 VAL A C 10
ATOM 18497 O O . VAL A 1 116 ? -14.456 -5.186 2.838 1.00 0.00 113 VAL A O 10
ATOM 18510 N N . ASP A 1 117 ? -13.427 -6.330 4.508 1.00 0.00 114 ASP A N 10
ATOM 18511 C CA . ASP A 1 117 ? -14.646 -6.662 5.266 1.00 0.00 114 ASP A CA 10
ATOM 18512 C C . ASP A 1 117 ? -15.015 -5.536 6.246 1.00 0.00 114 ASP A C 10
ATOM 18513 O O . ASP A 1 117 ? -16.125 -4.995 6.188 1.00 0.00 114 ASP A O 10
ATOM 18522 N N . GLN A 1 118 ? -14.090 -5.213 7.168 1.00 0.00 115 GLN A N 10
ATOM 18523 C CA . GLN A 1 118 ? -14.295 -4.137 8.162 1.00 0.00 115 GLN A CA 10
ATOM 18524 C C . GLN A 1 118 ? -14.172 -2.740 7.502 1.00 0.00 115 GLN A C 10
ATOM 18525 O O . GLN A 1 118 ? -13.510 -2.614 6.461 1.00 0.00 115 GLN A O 10
ATOM 18539 N N . PRO A 1 119 ? -14.826 -1.675 8.092 1.00 0.00 116 PRO A N 10
ATOM 18540 C CA . PRO A 1 119 ? -14.739 -0.282 7.574 1.00 0.00 116 PRO A CA 10
ATOM 18541 C C . PRO A 1 119 ? -13.275 0.211 7.471 1.00 0.00 116 PRO A C 10
ATOM 18542 O O . PRO A 1 119 ? -12.519 0.173 8.450 1.00 0.00 116 PRO A O 10
ATOM 18553 N N . GLN A 1 120 ? -12.891 0.634 6.261 1.00 0.00 117 GLN A N 10
ATOM 18554 C CA . GLN A 1 120 ? -11.541 1.140 5.955 1.00 0.00 117 GLN A CA 10
ATOM 18555 C C . GLN A 1 120 ? -11.446 2.621 6.352 1.00 0.00 117 GLN A C 10
ATOM 18556 O O . GLN A 1 120 ? -10.547 3.030 7.100 1.00 0.00 117 GLN A O 10
ATOM 18570 N N . ALA A 1 121 ? -12.413 3.398 5.845 1.00 0.00 118 ALA A N 10
ATOM 18571 C CA . ALA A 1 121 ? -12.513 4.846 6.058 1.00 0.00 118 ALA A CA 10
ATOM 18572 C C . ALA A 1 121 ? -13.946 5.303 5.698 1.00 0.00 118 ALA A C 10
ATOM 18573 O O . ALA A 1 121 ? -14.325 5.203 4.508 1.00 0.00 118 ALA A O 10
ATOM 18581 N N . MET A 1 4 ? 1.174 0.122 0.358 1.00 0.00 1 MET A N 11
ATOM 18582 C CA . MET A 1 4 ? 2.403 0.073 -0.457 1.00 0.00 1 MET A CA 11
ATOM 18583 C C . MET A 1 4 ? 2.485 -1.278 -1.188 1.00 0.00 1 MET A C 11
ATOM 18584 O O . MET A 1 4 ? 2.262 -2.329 -0.591 1.00 0.00 1 MET A O 11
ATOM 18598 N N . ARG A 1 5 ? 2.751 -1.223 -2.499 1.00 0.00 2 ARG A N 11
ATOM 18599 C CA . ARG A 1 5 ? 3.025 -2.399 -3.335 1.00 0.00 2 ARG A CA 11
ATOM 18600 C C . ARG A 1 5 ? 4.449 -2.921 -3.010 1.00 0.00 2 ARG A C 11
ATOM 18601 O O . ARG A 1 5 ? 5.443 -2.417 -3.542 1.00 0.00 2 ARG A O 11
ATOM 18622 N N . LEU A 1 6 ? 4.518 -3.899 -2.090 1.00 0.00 3 LEU A N 11
ATOM 18623 C CA . LEU A 1 6 ? 5.791 -4.479 -1.585 1.00 0.00 3 LEU A CA 11
ATOM 18624 C C . LEU A 1 6 ? 5.664 -6.005 -1.366 1.00 0.00 3 LEU A C 11
ATOM 18625 O O . LEU A 1 6 ? 4.616 -6.599 -1.665 1.00 0.00 3 LEU A O 11
ATOM 18641 N N . LYS A 1 7 ? 6.744 -6.620 -0.832 1.00 0.00 4 LYS A N 11
ATOM 18642 C CA . LYS A 1 7 ? 6.731 -8.031 -0.390 1.00 0.00 4 LYS A CA 11
ATOM 18643 C C . LYS A 1 7 ? 5.808 -8.216 0.828 1.00 0.00 4 LYS A C 11
ATOM 18644 O O . LYS A 1 7 ? 5.558 -7.273 1.581 1.00 0.00 4 LYS A O 11
ATOM 18663 N N . SER A 1 8 ? 5.363 -9.459 1.023 1.00 0.00 5 SER A N 11
ATOM 18664 C CA . SER A 1 8 ? 4.576 -9.881 2.190 1.00 0.00 5 SER A CA 11
ATOM 18665 C C . SER A 1 8 ? 5.397 -9.709 3.502 1.00 0.00 5 SER A C 11
ATOM 18666 O O . SER A 1 8 ? 4.854 -9.338 4.546 1.00 0.00 5 SER A O 11
ATOM 18674 N N . GLU A 1 9 ? 6.717 -9.960 3.399 1.00 0.00 6 GLU A N 11
ATOM 18675 C CA . GLU A 1 9 ? 7.703 -9.732 4.480 1.00 0.00 6 GLU A CA 11
ATOM 18676 C C . GLU A 1 9 ? 7.822 -8.239 4.786 1.00 0.00 6 GLU A C 11
ATOM 18677 O O . GLU A 1 9 ? 7.810 -7.820 5.948 1.00 0.00 6 GLU A O 11
ATOM 18689 N N . MET A 1 10 ? 7.946 -7.443 3.721 1.00 0.00 7 MET A N 11
ATOM 18690 C CA . MET A 1 10 ? 8.104 -5.989 3.834 1.00 0.00 7 MET A CA 11
ATOM 18691 C C . MET A 1 10 ? 6.798 -5.344 4.358 1.00 0.00 7 MET A C 11
ATOM 18692 O O . MET A 1 10 ? 6.824 -4.257 4.946 1.00 0.00 7 MET A O 11
ATOM 18706 N N . PHE A 1 11 ? 5.658 -6.054 4.175 1.00 0.00 8 PHE A N 11
ATOM 18707 C CA . PHE A 1 11 ? 4.342 -5.585 4.622 1.00 0.00 8 PHE A CA 11
ATOM 18708 C C . PHE A 1 11 ? 4.217 -5.756 6.139 1.00 0.00 8 PHE A C 11
ATOM 18709 O O . PHE A 1 11 ? 3.796 -4.828 6.826 1.00 0.00 8 PHE A O 11
ATOM 18726 N N . VAL A 1 12 ? 4.589 -6.953 6.650 1.00 0.00 9 VAL A N 11
ATOM 18727 C CA . VAL A 1 12 ? 4.475 -7.266 8.095 1.00 0.00 9 VAL A CA 11
ATOM 18728 C C . VAL A 1 12 ? 5.436 -6.412 8.928 1.00 0.00 9 VAL A C 11
ATOM 18729 O O . VAL A 1 12 ? 5.080 -5.970 10.021 1.00 0.00 9 VAL A O 11
ATOM 18742 N N . SER A 1 13 ? 6.640 -6.172 8.376 1.00 0.00 10 SER A N 11
ATOM 18743 C CA . SER A 1 13 ? 7.652 -5.299 8.990 1.00 0.00 10 SER A CA 11
ATOM 18744 C C . SER A 1 13 ? 7.083 -3.880 9.191 1.00 0.00 10 SER A C 11
ATOM 18745 O O . SER A 1 13 ? 7.224 -3.289 10.264 1.00 0.00 10 SER A O 11
ATOM 18753 N N . ALA A 1 14 ? 6.387 -3.381 8.157 1.00 0.00 11 ALA A N 11
ATOM 18754 C CA . ALA A 1 14 ? 5.729 -2.064 8.191 1.00 0.00 11 ALA A CA 11
ATOM 18755 C C . ALA A 1 14 ? 4.492 -2.073 9.121 1.00 0.00 11 ALA A C 11
ATOM 18756 O O . ALA A 1 14 ? 4.255 -1.104 9.852 1.00 0.00 11 ALA A O 11
ATOM 18763 N N . LEU A 1 15 ? 3.756 -3.203 9.117 1.00 0.00 12 LEU A N 11
ATOM 18764 C CA . LEU A 1 15 ? 2.461 -3.369 9.831 1.00 0.00 12 LEU A CA 11
ATOM 18765 C C . LEU A 1 15 ? 2.663 -3.234 11.343 1.00 0.00 12 LEU A C 11
ATOM 18766 O O . LEU A 1 15 ? 1.873 -2.589 12.042 1.00 0.00 12 LEU A O 11
ATOM 18782 N N . ILE A 1 16 ? 3.744 -3.851 11.812 1.00 0.00 13 ILE A N 11
ATOM 18783 C CA . ILE A 1 16 ? 4.139 -3.841 13.218 1.00 0.00 13 ILE A CA 11
ATOM 18784 C C . ILE A 1 16 ? 4.337 -2.392 13.724 1.00 0.00 13 ILE A C 11
ATOM 18785 O O . ILE A 1 16 ? 3.792 -2.018 14.753 1.00 0.00 13 ILE A O 11
ATOM 18801 N N . ARG A 1 17 ? 5.028 -1.563 12.934 1.00 0.00 14 ARG A N 11
ATOM 18802 C CA . ARG A 1 17 ? 5.290 -0.149 13.297 1.00 0.00 14 ARG A CA 11
ATOM 18803 C C . ARG A 1 17 ? 4.016 0.725 13.177 1.00 0.00 14 ARG A C 11
ATOM 18804 O O . ARG A 1 17 ? 3.935 1.768 13.837 1.00 0.00 14 ARG A O 11
ATOM 18825 N N . ARG A 1 18 ? 3.037 0.297 12.336 1.00 0.00 15 ARG A N 11
ATOM 18826 C CA . ARG A 1 18 ? 1.727 0.989 12.212 1.00 0.00 15 ARG A CA 11
ATOM 18827 C C . ARG A 1 18 ? 0.999 1.003 13.571 1.00 0.00 15 ARG A C 11
ATOM 18828 O O . ARG A 1 18 ? 0.487 2.044 14.006 1.00 0.00 15 ARG A O 11
ATOM 18849 N N . VAL A 1 19 ? 0.966 -0.170 14.238 1.00 0.00 16 VAL A N 11
ATOM 18850 C CA . VAL A 1 19 ? 0.232 -0.334 15.505 1.00 0.00 16 VAL A CA 11
ATOM 18851 C C . VAL A 1 19 ? 0.975 0.364 16.666 1.00 0.00 16 VAL A C 11
ATOM 18852 O O . VAL A 1 19 ? 0.336 0.945 17.534 1.00 0.00 16 VAL A O 11
ATOM 18865 N N . PHE A 1 20 ? 2.334 0.316 16.656 1.00 0.00 17 PHE A N 11
ATOM 18866 C CA . PHE A 1 20 ? 3.182 0.991 17.672 1.00 0.00 17 PHE A CA 11
ATOM 18867 C C . PHE A 1 20 ? 3.060 2.524 17.564 1.00 0.00 17 PHE A C 11
ATOM 18868 O O . PHE A 1 20 ? 3.222 3.240 18.561 1.00 0.00 17 PHE A O 11
ATOM 18885 N N . ALA A 1 21 ? 2.768 3.012 16.344 1.00 0.00 18 ALA A N 11
ATOM 18886 C CA . ALA A 1 21 ? 2.436 4.431 16.100 1.00 0.00 18 ALA A CA 11
ATOM 18887 C C . ALA A 1 21 ? 1.089 4.807 16.755 1.00 0.00 18 ALA A C 11
ATOM 18888 O O . ALA A 1 21 ? 0.875 5.957 17.135 1.00 0.00 18 ALA A O 11
ATOM 18895 N N . ALA A 1 22 ? 0.180 3.819 16.856 1.00 0.00 19 ALA A N 11
ATOM 18896 C CA . ALA A 1 22 ? -1.127 3.972 17.539 1.00 0.00 19 ALA A CA 11
ATOM 18897 C C . ALA A 1 22 ? -1.046 3.547 19.029 1.00 0.00 19 ALA A C 11
ATOM 18898 O O . ALA A 1 22 ? -2.068 3.513 19.726 1.00 0.00 19 ALA A O 11
ATOM 18905 N N . GLY A 1 23 ? 0.176 3.208 19.501 1.00 0.00 20 GLY A N 11
ATOM 18906 C CA . GLY A 1 23 ? 0.417 2.835 20.906 1.00 0.00 20 GLY A CA 11
ATOM 18907 C C . GLY A 1 23 ? 0.220 1.346 21.187 1.00 0.00 20 GLY A C 11
ATOM 18908 O O . GLY A 1 23 ? 0.532 0.875 22.289 1.00 0.00 20 GLY A O 11
ATOM 18912 N N . GLY A 1 24 ? -0.304 0.613 20.190 1.00 0.00 21 GLY A N 11
ATOM 18913 C CA . GLY A 1 24 ? -0.533 -0.826 20.296 1.00 0.00 21 GLY A CA 11
ATOM 18914 C C . GLY A 1 24 ? 0.738 -1.664 20.164 1.00 0.00 21 GLY A C 11
ATOM 18915 O O . GLY A 1 24 ? 1.829 -1.134 19.945 1.00 0.00 21 GLY A O 11
ATOM 18919 N N . PHE A 1 25 ? 0.569 -2.987 20.255 1.00 0.00 22 PHE A N 11
ATOM 18920 C CA . PHE A 1 25 ? 1.675 -3.971 20.277 1.00 0.00 22 PHE A CA 11
ATOM 18921 C C . PHE A 1 25 ? 1.609 -4.847 19.021 1.00 0.00 22 PHE A C 11
ATOM 18922 O O . PHE A 1 25 ? 0.541 -4.989 18.435 1.00 0.00 22 PHE A O 11
ATOM 18939 N N . ALA A 1 26 ? 2.754 -5.416 18.608 1.00 0.00 23 ALA A N 11
ATOM 18940 C CA . ALA A 1 26 ? 2.825 -6.355 17.478 1.00 0.00 23 ALA A CA 11
ATOM 18941 C C . ALA A 1 26 ? 4.059 -7.250 17.576 1.00 0.00 23 ALA A C 11
ATOM 18942 O O . ALA A 1 26 ? 5.067 -6.865 18.187 1.00 0.00 23 ALA A O 11
ATOM 18949 N N . ALA A 1 27 ? 3.960 -8.433 16.939 1.00 0.00 24 ALA A N 11
ATOM 18950 C CA . ALA A 1 27 ? 5.040 -9.420 16.878 1.00 0.00 24 ALA A CA 11
ATOM 18951 C C . ALA A 1 27 ? 4.700 -10.475 15.819 1.00 0.00 24 ALA A C 11
ATOM 18952 O O . ALA A 1 27 ? 3.654 -11.130 15.906 1.00 0.00 24 ALA A O 11
ATOM 18959 N N . VAL A 1 28 ? 5.575 -10.618 14.808 1.00 0.00 25 VAL A N 11
ATOM 18960 C CA . VAL A 1 28 ? 5.409 -11.625 13.750 1.00 0.00 25 VAL A CA 11
ATOM 18961 C C . VAL A 1 28 ? 5.830 -13.025 14.277 1.00 0.00 25 VAL A C 11
ATOM 18962 O O . VAL A 1 28 ? 7.016 -13.368 14.336 1.00 0.00 25 VAL A O 11
ATOM 18975 N N . GLU A 1 29 ? 4.811 -13.791 14.712 1.00 0.00 26 GLU A N 11
ATOM 18976 C CA . GLU A 1 29 ? 4.957 -15.143 15.280 1.00 0.00 26 GLU A CA 11
ATOM 18977 C C . GLU A 1 29 ? 5.476 -16.138 14.227 1.00 0.00 26 GLU A C 11
ATOM 18978 O O . GLU A 1 29 ? 6.582 -16.675 14.366 1.00 0.00 26 GLU A O 11
ATOM 18990 N N . LYS A 1 30 ? 4.669 -16.381 13.175 1.00 0.00 27 LYS A N 11
ATOM 18991 C CA . LYS A 1 30 ? 5.019 -17.331 12.102 1.00 0.00 27 LYS A CA 11
ATOM 18992 C C . LYS A 1 30 ? 5.601 -16.581 10.898 1.00 0.00 27 LYS A C 11
ATOM 18993 O O . LYS A 1 30 ? 5.177 -15.462 10.591 1.00 0.00 27 LYS A O 11
ATOM 19012 N N . LYS A 1 31 ? 6.566 -17.217 10.223 1.00 0.00 28 LYS A N 11
ATOM 19013 C CA . LYS A 1 31 ? 7.210 -16.683 9.019 1.00 0.00 28 LYS A CA 11
ATOM 19014 C C . LYS A 1 31 ? 7.040 -17.685 7.863 1.00 0.00 28 LYS A C 11
ATOM 19015 O O . LYS A 1 31 ? 7.173 -18.894 8.064 1.00 0.00 28 LYS A O 11
ATOM 19034 N N . GLY A 1 32 ? 6.729 -17.168 6.667 1.00 0.00 29 GLY A N 11
ATOM 19035 C CA . GLY A 1 32 ? 6.672 -17.972 5.443 1.00 0.00 29 GLY A CA 11
ATOM 19036 C C . GLY A 1 32 ? 7.525 -17.363 4.340 1.00 0.00 29 GLY A C 11
ATOM 19037 O O . GLY A 1 32 ? 8.663 -16.949 4.597 1.00 0.00 29 GLY A O 11
ATOM 19041 N N . ALA A 1 33 ? 6.969 -17.289 3.113 1.00 0.00 30 ALA A N 11
ATOM 19042 C CA . ALA A 1 33 ? 7.678 -16.764 1.925 1.00 0.00 30 ALA A CA 11
ATOM 19043 C C . ALA A 1 33 ? 7.630 -15.221 1.886 1.00 0.00 30 ALA A C 11
ATOM 19044 O O . ALA A 1 33 ? 6.580 -14.626 2.143 1.00 0.00 30 ALA A O 11
ATOM 19051 N N . GLU A 1 34 ? 8.772 -14.588 1.542 1.00 0.00 31 GLU A N 11
ATOM 19052 C CA . GLU A 1 34 ? 8.921 -13.119 1.577 1.00 0.00 31 GLU A CA 11
ATOM 19053 C C . GLU A 1 34 ? 7.958 -12.414 0.604 1.00 0.00 31 GLU A C 11
ATOM 19054 O O . GLU A 1 34 ? 7.189 -11.563 1.016 1.00 0.00 31 GLU A O 11
ATOM 19066 N N . ALA A 1 35 ? 8.016 -12.771 -0.684 1.00 0.00 32 ALA A N 11
ATOM 19067 C CA . ALA A 1 35 ? 7.208 -12.111 -1.732 1.00 0.00 32 ALA A CA 11
ATOM 19068 C C . ALA A 1 35 ? 5.854 -12.821 -1.937 1.00 0.00 32 ALA A C 11
ATOM 19069 O O . ALA A 1 35 ? 4.794 -12.209 -1.768 1.00 0.00 32 ALA A O 11
ATOM 19076 N N . ALA A 1 36 ? 5.904 -14.129 -2.263 1.00 0.00 33 ALA A N 11
ATOM 19077 C CA . ALA A 1 36 ? 4.706 -14.916 -2.653 1.00 0.00 33 ALA A CA 11
ATOM 19078 C C . ALA A 1 36 ? 3.953 -15.517 -1.446 1.00 0.00 33 ALA A C 11
ATOM 19079 O O . ALA A 1 36 ? 2.985 -16.268 -1.636 1.00 0.00 33 ALA A O 11
ATOM 19086 N N . GLY A 1 37 ? 4.392 -15.189 -0.217 1.00 0.00 34 GLY A N 11
ATOM 19087 C CA . GLY A 1 37 ? 3.736 -15.687 0.998 1.00 0.00 34 GLY A CA 11
ATOM 19088 C C . GLY A 1 37 ? 2.396 -15.014 1.264 1.00 0.00 34 GLY A C 11
ATOM 19089 O O . GLY A 1 37 ? 2.167 -13.892 0.810 1.00 0.00 34 GLY A O 11
ATOM 19093 N N . ALA A 1 38 ? 1.493 -15.716 1.965 1.00 0.00 35 ALA A N 11
ATOM 19094 C CA . ALA A 1 38 ? 0.231 -15.128 2.463 1.00 0.00 35 ALA A CA 11
ATOM 19095 C C . ALA A 1 38 ? 0.494 -14.454 3.825 1.00 0.00 35 ALA A C 11
ATOM 19096 O O . ALA A 1 38 ? 1.536 -14.687 4.431 1.00 0.00 35 ALA A O 11
ATOM 19103 N N . ILE A 1 39 ? -0.440 -13.612 4.301 1.00 0.00 36 ILE A N 11
ATOM 19104 C CA . ILE A 1 39 ? -0.310 -12.915 5.603 1.00 0.00 36 ILE A CA 11
ATOM 19105 C C . ILE A 1 39 ? -1.645 -13.023 6.352 1.00 0.00 36 ILE A C 11
ATOM 19106 O O . ILE A 1 39 ? -2.682 -12.616 5.827 1.00 0.00 36 ILE A O 11
ATOM 19122 N N . PHE A 1 40 ? -1.598 -13.570 7.566 1.00 0.00 37 PHE A N 11
ATOM 19123 C CA . PHE A 1 40 ? -2.749 -13.668 8.464 1.00 0.00 37 PHE A CA 11
ATOM 19124 C C . PHE A 1 40 ? -2.402 -12.976 9.787 1.00 0.00 37 PHE A C 11
ATOM 19125 O O . PHE A 1 40 ? -1.532 -13.424 10.528 1.00 0.00 37 PHE A O 11
ATOM 19142 N N . VAL A 1 41 ? -3.090 -11.861 10.060 1.00 0.00 38 VAL A N 11
ATOM 19143 C CA . VAL A 1 41 ? -2.850 -11.019 11.241 1.00 0.00 38 VAL A CA 11
ATOM 19144 C C . VAL A 1 41 ? -4.020 -11.170 12.207 1.00 0.00 38 VAL A C 11
ATOM 19145 O O . VAL A 1 41 ? -5.171 -11.089 11.808 1.00 0.00 38 VAL A O 11
ATOM 19158 N N . ARG A 1 42 ? -3.705 -11.393 13.475 1.00 0.00 39 ARG A N 11
ATOM 19159 C CA . ARG A 1 42 ? -4.696 -11.559 14.534 1.00 0.00 39 ARG A CA 11
ATOM 19160 C C . ARG A 1 42 ? -4.686 -10.322 15.451 1.00 0.00 39 ARG A C 11
ATOM 19161 O O . ARG A 1 42 ? -3.675 -10.025 16.084 1.00 0.00 39 ARG A O 11
ATOM 19182 N N . GLN A 1 43 ? -5.809 -9.576 15.481 1.00 0.00 40 GLN A N 11
ATOM 19183 C CA . GLN A 1 43 ? -5.982 -8.435 16.411 1.00 0.00 40 GLN A CA 11
ATOM 19184 C C . GLN A 1 43 ? -6.385 -8.956 17.793 1.00 0.00 40 GLN A C 11
ATOM 19185 O O . GLN A 1 43 ? -6.997 -10.011 17.915 1.00 0.00 40 GLN A O 11
ATOM 19199 N N . ARG A 1 44 ? -5.983 -8.215 18.823 1.00 0.00 41 ARG A N 11
ATOM 19200 C CA . ARG A 1 44 ? -6.360 -8.457 20.202 1.00 0.00 41 ARG A CA 11
ATOM 19201 C C . ARG A 1 44 ? -6.866 -7.149 20.792 1.00 0.00 41 ARG A C 11
ATOM 19202 O O . ARG A 1 44 ? -6.143 -6.159 20.806 1.00 0.00 41 ARG A O 11
ATOM 19223 N N . LEU A 1 45 ? -8.109 -7.145 21.238 1.00 0.00 42 LEU A N 11
ATOM 19224 C CA . LEU A 1 45 ? -8.688 -6.033 21.977 1.00 0.00 42 LEU A CA 11
ATOM 19225 C C . LEU A 1 45 ? -8.291 -6.191 23.452 1.00 0.00 42 LEU A C 11
ATOM 19226 O O . LEU A 1 45 ? -8.335 -7.309 23.998 1.00 0.00 42 LEU A O 11
ATOM 19242 N N . ARG A 1 46 ? -7.919 -5.067 24.086 1.00 0.00 43 ARG A N 11
ATOM 19243 C CA . ARG A 1 46 ? -7.585 -5.004 25.529 1.00 0.00 43 ARG A CA 11
ATOM 19244 C C . ARG A 1 46 ? -8.778 -5.428 26.423 1.00 0.00 43 ARG A C 11
ATOM 19245 O O . ARG A 1 46 ? -8.613 -5.672 27.624 1.00 0.00 43 ARG A O 11
ATOM 19266 N N . ASP A 1 47 ? -9.969 -5.477 25.804 1.00 0.00 44 ASP A N 11
ATOM 19267 C CA . ASP A 1 47 ? -11.223 -5.898 26.429 1.00 0.00 44 ASP A CA 11
ATOM 19268 C C . ASP A 1 47 ? -11.200 -7.402 26.741 1.00 0.00 44 ASP A C 11
ATOM 19269 O O . ASP A 1 47 ? -11.638 -7.831 27.816 1.00 0.00 44 ASP A O 11
ATOM 19278 N N . GLY A 1 48 ? -10.677 -8.194 25.788 1.00 0.00 45 GLY A N 11
ATOM 19279 C CA . GLY A 1 48 ? -10.607 -9.652 25.934 1.00 0.00 45 GLY A CA 11
ATOM 19280 C C . GLY A 1 48 ? -10.820 -10.402 24.626 1.00 0.00 45 GLY A C 11
ATOM 19281 O O . GLY A 1 48 ? -10.535 -11.595 24.551 1.00 0.00 45 GLY A O 11
ATOM 19285 N N . ARG A 1 49 ? -11.339 -9.717 23.598 1.00 0.00 46 ARG A N 11
ATOM 19286 C CA . ARG A 1 49 ? -11.699 -10.351 22.312 1.00 0.00 46 ARG A CA 11
ATOM 19287 C C . ARG A 1 49 ? -10.507 -10.354 21.348 1.00 0.00 46 ARG A C 11
ATOM 19288 O O . ARG A 1 49 ? -9.552 -9.606 21.538 1.00 0.00 46 ARG A O 11
ATOM 19309 N N . GLU A 1 50 ? -10.600 -11.188 20.305 1.00 0.00 47 GLU A N 11
ATOM 19310 C CA . GLU A 1 50 ? -9.609 -11.278 19.216 1.00 0.00 47 GLU A CA 11
ATOM 19311 C C . GLU A 1 50 ? -10.314 -11.121 17.853 1.00 0.00 47 GLU A C 11
ATOM 19312 O O . GLU A 1 50 ? -11.544 -11.106 17.766 1.00 0.00 47 GLU A O 11
ATOM 19324 N N . ASN A 1 51 ? -9.497 -10.987 16.803 1.00 0.00 48 ASN A N 11
ATOM 19325 C CA . ASN A 1 51 ? -9.922 -10.934 15.384 1.00 0.00 48 ASN A CA 11
ATOM 19326 C C . ASN A 1 51 ? -8.860 -11.656 14.545 1.00 0.00 48 ASN A C 11
ATOM 19327 O O . ASN A 1 51 ? -7.738 -11.850 15.011 1.00 0.00 48 ASN A O 11
ATOM 19338 N N . LEU A 1 52 ? -9.205 -12.034 13.312 1.00 0.00 49 LEU A N 11
ATOM 19339 C CA . LEU A 1 52 ? -8.258 -12.629 12.349 1.00 0.00 49 LEU A CA 11
ATOM 19340 C C . LEU A 1 52 ? -8.478 -11.939 11.008 1.00 0.00 49 LEU A C 11
ATOM 19341 O O . LEU A 1 52 ? -9.607 -11.601 10.662 1.00 0.00 49 LEU A O 11
ATOM 19357 N N . TYR A 1 53 ? -7.384 -11.701 10.292 1.00 0.00 50 TYR A N 11
ATOM 19358 C CA . TYR A 1 53 ? -7.373 -11.026 8.992 1.00 0.00 50 TYR A CA 11
ATOM 19359 C C . TYR A 1 53 ? -6.505 -11.836 8.038 1.00 0.00 50 TYR A C 11
ATOM 19360 O O . TYR A 1 53 ? -5.566 -12.488 8.474 1.00 0.00 50 TYR A O 11
ATOM 19378 N N . GLY A 1 54 ? -6.843 -11.802 6.751 1.00 0.00 51 GLY A N 11
ATOM 19379 C CA . GLY A 1 54 ? -6.098 -12.529 5.719 1.00 0.00 51 GLY A CA 11
ATOM 19380 C C . GLY A 1 54 ? -6.089 -11.763 4.412 1.00 0.00 51 GLY A C 11
ATOM 19381 O O . GLY A 1 54 ? -6.695 -10.692 4.340 1.00 0.00 51 GLY A O 11
ATOM 19385 N N . PRO A 1 55 ? -5.398 -12.267 3.348 1.00 0.00 52 PRO A N 11
ATOM 19386 C CA . PRO A 1 55 ? -5.404 -11.615 2.021 1.00 0.00 52 PRO A CA 11
ATOM 19387 C C . PRO A 1 55 ? -6.814 -11.662 1.392 1.00 0.00 52 PRO A C 11
ATOM 19388 O O . PRO A 1 55 ? -7.353 -12.752 1.161 1.00 0.00 52 PRO A O 11
ATOM 19399 N N . ALA A 1 56 ? -7.403 -10.475 1.160 1.00 0.00 53 ALA A N 11
ATOM 19400 C CA . ALA A 1 56 ? -8.730 -10.333 0.528 1.00 0.00 53 ALA A CA 11
ATOM 19401 C C . ALA A 1 56 ? -8.714 -10.872 -0.919 1.00 0.00 53 ALA A C 11
ATOM 19402 O O . ALA A 1 56 ? -7.637 -10.930 -1.539 1.00 0.00 53 ALA A O 11
ATOM 19409 N N . PRO A 1 57 ? -9.897 -11.291 -1.483 1.00 0.00 54 PRO A N 11
ATOM 19410 C CA . PRO A 1 57 ? -9.995 -11.692 -2.900 1.00 0.00 54 PRO A CA 11
ATOM 19411 C C . PRO A 1 57 ? -9.799 -10.468 -3.818 1.00 0.00 54 PRO A C 11
ATOM 19412 O O . PRO A 1 57 ? -10.762 -9.789 -4.197 1.00 0.00 54 PRO A O 11
ATOM 19423 N N . GLN A 1 58 ? -8.515 -10.172 -4.099 1.00 0.00 55 GLN A N 11
ATOM 19424 C CA . GLN A 1 58 ? -8.094 -9.004 -4.891 1.00 0.00 55 GLN A CA 11
ATOM 19425 C C . GLN A 1 58 ? -8.707 -9.077 -6.298 1.00 0.00 55 GLN A C 11
ATOM 19426 O O . GLN A 1 58 ? -8.794 -10.162 -6.877 1.00 0.00 55 GLN A O 11
ATOM 19440 N N . SER A 1 59 ? -9.158 -7.931 -6.826 1.00 0.00 56 SER A N 11
ATOM 19441 C CA . SER A 1 59 ? -9.724 -7.845 -8.181 1.00 0.00 56 SER A CA 11
ATOM 19442 C C . SER A 1 59 ? -8.580 -7.854 -9.216 1.00 0.00 56 SER A C 11
ATOM 19443 O O . SER A 1 59 ? -8.231 -6.824 -9.799 1.00 0.00 56 SER A O 11
ATOM 19451 N N . PHE A 1 60 ? -7.971 -9.043 -9.389 1.00 0.00 57 PHE A N 11
ATOM 19452 C CA . PHE A 1 60 ? -6.797 -9.229 -10.248 1.00 0.00 57 PHE A CA 11
ATOM 19453 C C . PHE A 1 60 ? -7.208 -9.595 -11.673 1.00 0.00 57 PHE A C 11
ATOM 19454 O O . PHE A 1 60 ? -8.219 -10.271 -11.890 1.00 0.00 57 PHE A O 11
ATOM 19471 N N . ALA A 1 61 ? -6.403 -9.138 -12.632 1.00 0.00 58 ALA A N 11
ATOM 19472 C CA . ALA A 1 61 ? -6.498 -9.550 -14.029 1.00 0.00 58 ALA A CA 11
ATOM 19473 C C . ALA A 1 61 ? -5.392 -10.581 -14.304 1.00 0.00 58 ALA A C 11
ATOM 19474 O O . ALA A 1 61 ? -4.209 -10.218 -14.344 1.00 0.00 58 ALA A O 11
ATOM 19481 N N . ASP A 1 62 ? -5.794 -11.873 -14.383 1.00 0.00 59 ASP A N 11
ATOM 19482 C CA . ASP A 1 62 ? -4.918 -13.015 -14.771 1.00 0.00 59 ASP A CA 11
ATOM 19483 C C . ASP A 1 62 ? -3.796 -13.268 -13.717 1.00 0.00 59 ASP A C 11
ATOM 19484 O O . ASP A 1 62 ? -2.799 -13.927 -14.003 1.00 0.00 59 ASP A O 11
ATOM 19493 N N . ASP A 1 63 ? -4.011 -12.739 -12.486 1.00 0.00 60 ASP A N 11
ATOM 19494 C CA . ASP A 1 63 ? -3.043 -12.787 -11.344 1.00 0.00 60 ASP A CA 11
ATOM 19495 C C . ASP A 1 63 ? -1.794 -11.910 -11.576 1.00 0.00 60 ASP A C 11
ATOM 19496 O O . ASP A 1 63 ? -0.844 -11.961 -10.788 1.00 0.00 60 ASP A O 11
ATOM 19505 N N . GLU A 1 64 ? -1.816 -11.094 -12.638 1.00 0.00 61 GLU A N 11
ATOM 19506 C CA . GLU A 1 64 ? -0.773 -10.085 -12.906 1.00 0.00 61 GLU A CA 11
ATOM 19507 C C . GLU A 1 64 ? -0.833 -8.985 -11.838 1.00 0.00 61 GLU A C 11
ATOM 19508 O O . GLU A 1 64 ? 0.181 -8.617 -11.233 1.00 0.00 61 GLU A O 11
ATOM 19520 N N . ASP A 1 65 ? -2.075 -8.537 -11.584 1.00 0.00 62 ASP A N 11
ATOM 19521 C CA . ASP A 1 65 ? -2.394 -7.391 -10.706 1.00 0.00 62 ASP A CA 11
ATOM 19522 C C . ASP A 1 65 ? -1.992 -7.636 -9.230 1.00 0.00 62 ASP A C 11
ATOM 19523 O O . ASP A 1 65 ? -1.833 -6.681 -8.473 1.00 0.00 62 ASP A O 11
ATOM 19532 N N . ILE A 1 66 ? -1.778 -8.916 -8.852 1.00 0.00 63 ILE A N 11
ATOM 19533 C CA . ILE A 1 66 ? -1.261 -9.302 -7.507 1.00 0.00 63 ILE A CA 11
ATOM 19534 C C . ILE A 1 66 ? 0.092 -8.596 -7.232 1.00 0.00 63 ILE A C 11
ATOM 19535 O O . ILE A 1 66 ? 0.356 -8.092 -6.135 1.00 0.00 63 ILE A O 11
ATOM 19551 N N . MET A 1 67 ? 0.913 -8.554 -8.286 1.00 0.00 64 MET A N 11
ATOM 19552 C CA . MET A 1 67 ? 2.286 -8.024 -8.260 1.00 0.00 64 MET A CA 11
ATOM 19553 C C . MET A 1 67 ? 2.352 -6.582 -8.800 1.00 0.00 64 MET A C 11
ATOM 19554 O O . MET A 1 67 ? 3.443 -6.011 -8.916 1.00 0.00 64 MET A O 11
ATOM 19568 N N . ARG A 1 68 ? 1.184 -6.006 -9.164 1.00 0.00 65 ARG A N 11
ATOM 19569 C CA . ARG A 1 68 ? 1.088 -4.625 -9.705 1.00 0.00 65 ARG A CA 11
ATOM 19570 C C . ARG A 1 68 ? 0.380 -3.699 -8.713 1.00 0.00 65 ARG A C 11
ATOM 19571 O O . ARG A 1 68 ? 0.590 -2.488 -8.732 1.00 0.00 65 ARG A O 11
ATOM 19592 N N . ALA A 1 69 ? -0.438 -4.287 -7.837 1.00 0.00 66 ALA A N 11
ATOM 19593 C CA . ALA A 1 69 ? -1.212 -3.560 -6.825 1.00 0.00 66 ALA A CA 11
ATOM 19594 C C . ALA A 1 69 ? -1.097 -4.281 -5.478 1.00 0.00 66 ALA A C 11
ATOM 19595 O O . ALA A 1 69 ? -1.031 -5.516 -5.436 1.00 0.00 66 ALA A O 11
ATOM 19602 N N . GLU A 1 70 ? -1.039 -3.489 -4.387 1.00 0.00 67 GLU A N 11
ATOM 19603 C CA . GLU A 1 70 ? -1.063 -4.009 -3.015 1.00 0.00 67 GLU A CA 11
ATOM 19604 C C . GLU A 1 70 ? -2.395 -4.745 -2.778 1.00 0.00 67 GLU A C 11
ATOM 19605 O O . GLU A 1 70 ? -3.474 -4.176 -3.032 1.00 0.00 67 GLU A O 11
ATOM 19617 N N . ARG A 1 71 ? -2.313 -6.000 -2.318 1.00 0.00 68 ARG A N 11
ATOM 19618 C CA . ARG A 1 71 ? -3.495 -6.750 -1.884 1.00 0.00 68 ARG A CA 11
ATOM 19619 C C . ARG A 1 71 ? -3.977 -6.195 -0.529 1.00 0.00 68 ARG A C 11
ATOM 19620 O O . ARG A 1 71 ? -3.204 -6.108 0.438 1.00 0.00 68 ARG A O 11
ATOM 19641 N N . ARG A 1 72 ? -5.236 -5.748 -0.489 1.00 0.00 69 ARG A N 11
ATOM 19642 C CA . ARG A 1 72 ? -5.886 -5.321 0.746 1.00 0.00 69 ARG A CA 11
ATOM 19643 C C . ARG A 1 72 ? -6.303 -6.570 1.544 1.00 0.00 69 ARG A C 11
ATOM 19644 O O . ARG A 1 72 ? -6.289 -7.686 1.010 1.00 0.00 69 ARG A O 11
ATOM 19665 N N . PHE A 1 73 ? -6.629 -6.393 2.826 1.00 0.00 70 PHE A N 11
ATOM 19666 C CA . PHE A 1 73 ? -6.974 -7.513 3.724 1.00 0.00 70 PHE A CA 11
ATOM 19667 C C . PHE A 1 73 ? -8.482 -7.616 3.931 1.00 0.00 70 PHE A C 11
ATOM 19668 O O . PHE A 1 73 ? -9.224 -6.714 3.585 1.00 0.00 70 PHE A O 11
ATOM 19685 N N . GLU A 1 74 ? -8.908 -8.762 4.456 1.00 0.00 71 GLU A N 11
ATOM 19686 C CA . GLU A 1 74 ? -10.300 -9.056 4.805 1.00 0.00 71 GLU A CA 11
ATOM 19687 C C . GLU A 1 74 ? -10.341 -9.539 6.255 1.00 0.00 71 GLU A C 11
ATOM 19688 O O . GLU A 1 74 ? -9.344 -10.057 6.767 1.00 0.00 71 GLU A O 11
ATOM 19700 N N . THR A 1 75 ? -11.486 -9.371 6.903 1.00 0.00 72 THR A N 11
ATOM 19701 C CA . THR A 1 75 ? -11.695 -9.816 8.279 1.00 0.00 72 THR A CA 11
ATOM 19702 C C . THR A 1 75 ? -12.182 -11.286 8.265 1.00 0.00 72 THR A C 11
ATOM 19703 O O . THR A 1 75 ? -13.335 -11.551 7.915 1.00 0.00 72 THR A O 11
ATOM 19714 N N . ARG A 1 76 ? -11.263 -12.232 8.579 1.00 0.00 73 ARG A N 11
ATOM 19715 C CA . ARG A 1 76 ? -11.558 -13.679 8.610 1.00 0.00 73 ARG A CA 11
ATOM 19716 C C . ARG A 1 76 ? -12.435 -14.001 9.832 1.00 0.00 73 ARG A C 11
ATOM 19717 O O . ARG A 1 76 ? -13.524 -14.565 9.701 1.00 0.00 73 ARG A O 11
ATOM 19738 N N . LEU A 1 77 ? -11.935 -13.632 11.025 1.00 0.00 74 LEU A N 11
ATOM 19739 C CA . LEU A 1 77 ? -12.667 -13.778 12.301 1.00 0.00 74 LEU A CA 11
ATOM 19740 C C . LEU A 1 77 ? -12.811 -12.409 12.975 1.00 0.00 74 LEU A C 11
ATOM 19741 O O . LEU A 1 77 ? -12.032 -11.492 12.690 1.00 0.00 74 LEU A O 11
ATOM 19757 N N . ALA A 1 78 ? -13.797 -12.281 13.878 1.00 0.00 75 ALA A N 11
ATOM 19758 C CA . ALA A 1 78 ? -14.057 -11.032 14.609 1.00 0.00 75 ALA A CA 11
ATOM 19759 C C . ALA A 1 78 ? -14.753 -11.316 15.946 1.00 0.00 75 ALA A C 11
ATOM 19760 O O . ALA A 1 78 ? -15.640 -12.173 16.005 1.00 0.00 75 ALA A O 11
ATOM 19767 N N . GLY A 1 79 ? -14.321 -10.602 17.012 1.00 0.00 76 GLY A N 11
ATOM 19768 C CA . GLY A 1 79 ? -14.891 -10.742 18.366 1.00 0.00 76 GLY A CA 11
ATOM 19769 C C . GLY A 1 79 ? -14.823 -12.166 18.911 1.00 0.00 76 GLY A C 11
ATOM 19770 O O . GLY A 1 79 ? -15.694 -12.602 19.671 1.00 0.00 76 GLY A O 11
ATOM 19774 N N . VAL A 1 80 ? -13.772 -12.875 18.493 1.00 0.00 77 VAL A N 11
ATOM 19775 C CA . VAL A 1 80 ? -13.546 -14.298 18.802 1.00 0.00 77 VAL A CA 11
ATOM 19776 C C . VAL A 1 80 ? -12.535 -14.435 19.956 1.00 0.00 77 VAL A C 11
ATOM 19777 O O . VAL A 1 80 ? -12.282 -13.471 20.681 1.00 0.00 77 VAL A O 11
ATOM 19790 N N . GLU A 1 81 ? -12.012 -15.652 20.156 1.00 0.00 78 GLU A N 11
ATOM 19791 C CA . GLU A 1 81 ? -10.919 -15.917 21.109 1.00 0.00 78 GLU A CA 11
ATOM 19792 C C . GLU A 1 81 ? -9.684 -16.465 20.370 1.00 0.00 78 GLU A C 11
ATOM 19793 O O . GLU A 1 81 ? -9.764 -16.813 19.186 1.00 0.00 78 GLU A O 11
ATOM 19805 N N . GLY A 1 82 ? -8.557 -16.566 21.105 1.00 0.00 79 GLY A N 11
ATOM 19806 C CA . GLY A 1 82 ? -7.294 -17.087 20.568 1.00 0.00 79 GLY A CA 11
ATOM 19807 C C . GLY A 1 82 ? -7.365 -18.555 20.154 1.00 0.00 79 GLY A C 11
ATOM 19808 O O . GLY A 1 82 ? -6.562 -19.012 19.334 1.00 0.00 79 GLY A O 11
ATOM 19812 N N . GLU A 1 83 ? -8.338 -19.289 20.722 1.00 0.00 80 GLU A N 11
ATOM 19813 C CA . GLU A 1 83 ? -8.615 -20.684 20.344 1.00 0.00 80 GLU A CA 11
ATOM 19814 C C . GLU A 1 83 ? -9.166 -20.745 18.909 1.00 0.00 80 GLU A C 11
ATOM 19815 O O . GLU A 1 83 ? -8.762 -21.604 18.123 1.00 0.00 80 GLU A O 11
ATOM 19827 N N . GLU A 1 84 ? -10.070 -19.798 18.579 1.00 0.00 81 GLU A N 11
ATOM 19828 C CA . GLU A 1 84 ? -10.652 -19.664 17.227 1.00 0.00 81 GLU A CA 11
ATOM 19829 C C . GLU A 1 84 ? -9.591 -19.242 16.204 1.00 0.00 81 GLU A C 11
ATOM 19830 O O . GLU A 1 84 ? -9.613 -19.693 15.049 1.00 0.00 81 GLU A O 11
ATOM 19842 N N . ILE A 1 85 ? -8.671 -18.369 16.644 1.00 0.00 82 ILE A N 11
ATOM 19843 C CA . ILE A 1 85 ? -7.577 -17.879 15.799 1.00 0.00 82 ILE A CA 11
ATOM 19844 C C . ILE A 1 85 ? -6.668 -19.053 15.389 1.00 0.00 82 ILE A C 11
ATOM 19845 O O . ILE A 1 85 ? -6.512 -19.337 14.201 1.00 0.00 82 ILE A O 11
ATOM 19861 N N . ALA A 1 86 ? -6.148 -19.759 16.403 1.00 0.00 83 ALA A N 11
ATOM 19862 C CA . ALA A 1 86 ? -5.279 -20.937 16.220 1.00 0.00 83 ALA A CA 11
ATOM 19863 C C . ALA A 1 86 ? -6.021 -22.089 15.519 1.00 0.00 83 ALA A C 11
ATOM 19864 O O . ALA A 1 86 ? -5.388 -22.921 14.855 1.00 0.00 83 ALA A O 11
ATOM 19871 N N . ALA A 1 87 ? -7.366 -22.107 15.664 1.00 0.00 84 ALA A N 11
ATOM 19872 C CA . ALA A 1 87 ? -8.234 -23.078 14.977 1.00 0.00 84 ALA A CA 11
ATOM 19873 C C . ALA A 1 87 ? -8.098 -22.943 13.461 1.00 0.00 84 ALA A C 11
ATOM 19874 O O . ALA A 1 87 ? -7.976 -23.948 12.772 1.00 0.00 84 ALA A O 11
ATOM 19881 N N . LEU A 1 88 ? -8.104 -21.691 12.953 1.00 0.00 85 LEU A N 11
ATOM 19882 C CA . LEU A 1 88 ? -7.954 -21.434 11.512 1.00 0.00 85 LEU A CA 11
ATOM 19883 C C . LEU A 1 88 ? -6.489 -21.547 11.070 1.00 0.00 85 LEU A C 11
ATOM 19884 O O . LEU A 1 88 ? -6.202 -22.129 10.022 1.00 0.00 85 LEU A O 11
ATOM 19900 N N . LEU A 1 89 ? -5.579 -20.945 11.862 1.00 0.00 86 LEU A N 11
ATOM 19901 C CA . LEU A 1 89 ? -4.143 -20.862 11.519 1.00 0.00 86 LEU A CA 11
ATOM 19902 C C . LEU A 1 89 ? -3.541 -22.253 11.256 1.00 0.00 86 LEU A C 11
ATOM 19903 O O . LEU A 1 89 ? -2.717 -22.404 10.352 1.00 0.00 86 LEU A O 11
ATOM 19919 N N . GLU A 1 90 ? -4.023 -23.265 12.011 1.00 0.00 87 GLU A N 11
ATOM 19920 C CA . GLU A 1 90 ? -3.549 -24.657 11.883 1.00 0.00 87 GLU A CA 11
ATOM 19921 C C . GLU A 1 90 ? -4.062 -25.283 10.570 1.00 0.00 87 GLU A C 11
ATOM 19922 O O . GLU A 1 90 ? -3.403 -26.165 10.000 1.00 0.00 87 GLU A O 11
ATOM 19934 N N . ARG A 1 91 ? -5.244 -24.809 10.098 1.00 0.00 88 ARG A N 11
ATOM 19935 C CA . ARG A 1 91 ? -5.867 -25.312 8.865 1.00 0.00 88 ARG A CA 11
ATOM 19936 C C . ARG A 1 91 ? -5.081 -24.792 7.653 1.00 0.00 88 ARG A C 11
ATOM 19937 O O . ARG A 1 91 ? -4.648 -25.558 6.802 1.00 0.00 88 ARG A O 11
ATOM 19958 N N . GLU A 1 92 ? -4.886 -23.463 7.634 1.00 0.00 89 GLU A N 11
ATOM 19959 C CA . GLU A 1 92 ? -4.308 -22.739 6.490 1.00 0.00 89 GLU A CA 11
ATOM 19960 C C . GLU A 1 92 ? -2.826 -23.068 6.305 1.00 0.00 89 GLU A C 11
ATOM 19961 O O . GLU A 1 92 ? -2.363 -23.190 5.175 1.00 0.00 89 GLU A O 11
ATOM 19973 N N . ARG A 1 93 ? -2.097 -23.212 7.427 1.00 0.00 90 ARG A N 11
ATOM 19974 C CA . ARG A 1 93 ? -0.659 -23.599 7.399 1.00 0.00 90 ARG A CA 11
ATOM 19975 C C . ARG A 1 93 ? -0.460 -25.032 6.866 1.00 0.00 90 ARG A C 11
ATOM 19976 O O . ARG A 1 93 ? 0.589 -25.351 6.301 1.00 0.00 90 ARG A O 11
ATOM 19997 N N . ARG A 1 94 ? -1.473 -25.887 7.089 1.00 0.00 91 ARG A N 11
ATOM 19998 C CA . ARG A 1 94 ? -1.469 -27.286 6.637 1.00 0.00 91 ARG A CA 11
ATOM 19999 C C . ARG A 1 94 ? -1.390 -27.339 5.096 1.00 0.00 91 ARG A C 11
ATOM 20000 O O . ARG A 1 94 ? -0.552 -28.048 4.534 1.00 0.00 91 ARG A O 11
ATOM 20021 N N . PHE A 1 95 ? -2.257 -26.548 4.437 1.00 0.00 92 PHE A N 11
ATOM 20022 C CA . PHE A 1 95 ? -2.322 -26.465 2.968 1.00 0.00 92 PHE A CA 11
ATOM 20023 C C . PHE A 1 95 ? -1.140 -25.646 2.418 1.00 0.00 92 PHE A C 11
ATOM 20024 O O . PHE A 1 95 ? -0.396 -26.113 1.548 1.00 0.00 92 PHE A O 11
ATOM 20041 N N . ASP A 1 96 ? -0.973 -24.431 2.956 1.00 0.00 93 ASP A N 11
ATOM 20042 C CA . ASP A 1 96 ? 0.035 -23.458 2.507 1.00 0.00 93 ASP A CA 11
ATOM 20043 C C . ASP A 1 96 ? 0.735 -22.862 3.735 1.00 0.00 93 ASP A C 11
ATOM 20044 O O . ASP A 1 96 ? 0.214 -21.941 4.361 1.00 0.00 93 ASP A O 11
ATOM 20053 N N . SER A 1 97 ? 1.908 -23.413 4.077 1.00 0.00 94 SER A N 11
ATOM 20054 C CA . SER A 1 97 ? 2.698 -22.988 5.246 1.00 0.00 94 SER A CA 11
ATOM 20055 C C . SER A 1 97 ? 3.445 -21.656 4.987 1.00 0.00 94 SER A C 11
ATOM 20056 O O . SER A 1 97 ? 4.055 -21.093 5.904 1.00 0.00 94 SER A O 11
ATOM 20064 N N . ASP A 1 98 ? 3.373 -21.146 3.743 1.00 0.00 95 ASP A N 11
ATOM 20065 C CA . ASP A 1 98 ? 4.036 -19.884 3.347 1.00 0.00 95 ASP A CA 11
ATOM 20066 C C . ASP A 1 98 ? 3.352 -18.635 3.952 1.00 0.00 95 ASP A C 11
ATOM 20067 O O . ASP A 1 98 ? 3.843 -17.515 3.740 1.00 0.00 95 ASP A O 11
ATOM 20076 N N . LEU A 1 99 ? 2.234 -18.811 4.700 1.00 0.00 96 LEU A N 11
ATOM 20077 C CA . LEU A 1 99 ? 1.583 -17.683 5.389 1.00 0.00 96 LEU A CA 11
ATOM 20078 C C . LEU A 1 99 ? 2.426 -17.240 6.593 1.00 0.00 96 LEU A C 11
ATOM 20079 O O . LEU A 1 99 ? 3.203 -18.023 7.167 1.00 0.00 96 LEU A O 11
ATOM 20095 N N . TRP A 1 100 ? 2.263 -15.973 6.950 1.00 0.00 97 TRP A N 11
ATOM 20096 C CA . TRP A 1 100 ? 2.865 -15.370 8.137 1.00 0.00 97 TRP A CA 11
ATOM 20097 C C . TRP A 1 100 ? 1.754 -15.142 9.154 1.00 0.00 97 TRP A C 11
ATOM 20098 O O . TRP A 1 100 ? 0.595 -14.977 8.771 1.00 0.00 97 TRP A O 11
ATOM 20119 N N . VAL A 1 101 ? 2.092 -15.161 10.438 1.00 0.00 98 VAL A N 11
ATOM 20120 C CA . VAL A 1 101 ? 1.149 -14.821 11.513 1.00 0.00 98 VAL A CA 11
ATOM 20121 C C . VAL A 1 101 ? 1.752 -13.695 12.343 1.00 0.00 98 VAL A C 11
ATOM 20122 O O . VAL A 1 101 ? 2.870 -13.824 12.832 1.00 0.00 98 VAL A O 11
ATOM 20135 N N . VAL A 1 102 ? 1.023 -12.579 12.453 1.00 0.00 99 VAL A N 11
ATOM 20136 C CA . VAL A 1 102 ? 1.416 -11.432 13.295 1.00 0.00 99 VAL A CA 11
ATOM 20137 C C . VAL A 1 102 ? 0.325 -11.198 14.336 1.00 0.00 99 VAL A C 11
ATOM 20138 O O . VAL A 1 102 ? -0.833 -11.002 13.969 1.00 0.00 99 VAL A O 11
ATOM 20151 N N . GLU A 1 103 ? 0.685 -11.229 15.624 1.00 0.00 100 GLU A N 11
ATOM 20152 C CA . GLU A 1 103 ? -0.225 -10.806 16.693 1.00 0.00 100 GLU A CA 11
ATOM 20153 C C . GLU A 1 103 ? -0.099 -9.289 16.849 1.00 0.00 100 GLU A C 11
ATOM 20154 O O . GLU A 1 103 ? 1.008 -8.762 16.882 1.00 0.00 100 GLU A O 11
ATOM 20166 N N . ILE A 1 104 ? -1.237 -8.594 16.854 1.00 0.00 101 ILE A N 11
ATOM 20167 C CA . ILE A 1 104 ? -1.312 -7.157 17.140 1.00 0.00 101 ILE A CA 11
ATOM 20168 C C . ILE A 1 104 ? -2.337 -6.944 18.264 1.00 0.00 101 ILE A C 11
ATOM 20169 O O . ILE A 1 104 ? -3.385 -7.578 18.267 1.00 0.00 101 ILE A O 11
ATOM 20185 N N . GLU A 1 105 ? -2.006 -6.101 19.241 1.00 0.00 102 GLU A N 11
ATOM 20186 C CA . GLU A 1 105 ? -2.887 -5.789 20.375 1.00 0.00 102 GLU A CA 11
ATOM 20187 C C . GLU A 1 105 ? -3.219 -4.301 20.309 1.00 0.00 102 GLU A C 11
ATOM 20188 O O . GLU A 1 105 ? -2.349 -3.465 20.538 1.00 0.00 102 GLU A O 11
ATOM 20200 N N . THR A 1 106 ? -4.479 -3.987 19.990 1.00 0.00 103 THR A N 11
ATOM 20201 C CA . THR A 1 106 ? -4.942 -2.606 19.777 1.00 0.00 103 THR A CA 11
ATOM 20202 C C . THR A 1 106 ? -6.485 -2.531 19.799 1.00 0.00 103 THR A C 11
ATOM 20203 O O . THR A 1 106 ? -7.160 -3.537 19.565 1.00 0.00 103 THR A O 11
ATOM 20214 N N . ASP A 1 107 ? -7.016 -1.321 20.092 1.00 0.00 104 ASP A N 11
ATOM 20215 C CA . ASP A 1 107 ? -8.472 -1.033 20.104 1.00 0.00 104 ASP A CA 11
ATOM 20216 C C . ASP A 1 107 ? -9.057 -1.063 18.684 1.00 0.00 104 ASP A C 11
ATOM 20217 O O . ASP A 1 107 ? -10.071 -1.716 18.416 1.00 0.00 104 ASP A O 11
ATOM 20226 N N . GLU A 1 108 ? -8.404 -0.318 17.791 1.00 0.00 105 GLU A N 11
ATOM 20227 C CA . GLU A 1 108 ? -8.873 -0.087 16.412 1.00 0.00 105 GLU A CA 11
ATOM 20228 C C . GLU A 1 108 ? -8.030 -0.904 15.430 1.00 0.00 105 GLU A C 11
ATOM 20229 O O . GLU A 1 108 ? -7.033 -1.506 15.825 1.00 0.00 105 GLU A O 11
ATOM 20241 N N . ILE A 1 109 ? -8.428 -0.923 14.148 1.00 0.00 106 ILE A N 11
ATOM 20242 C CA . ILE A 1 109 ? -7.762 -1.758 13.133 1.00 0.00 106 ILE A CA 11
ATOM 20243 C C . ILE A 1 109 ? -7.455 -0.971 11.842 1.00 0.00 106 ILE A C 11
ATOM 20244 O O . ILE A 1 109 ? -6.361 -1.104 11.303 1.00 0.00 106 ILE A O 11
ATOM 20260 N N . GLY A 1 110 ? -8.400 -0.110 11.406 1.00 0.00 107 GLY A N 11
ATOM 20261 C CA . GLY A 1 110 ? -8.370 0.500 10.064 1.00 0.00 107 GLY A CA 11
ATOM 20262 C C . GLY A 1 110 ? -7.109 1.311 9.778 1.00 0.00 107 GLY A C 11
ATOM 20263 O O . GLY A 1 110 ? -6.527 1.210 8.692 1.00 0.00 107 GLY A O 11
ATOM 20267 N N . THR A 1 111 ? -6.660 2.070 10.787 1.00 0.00 108 THR A N 11
ATOM 20268 C CA . THR A 1 111 ? -5.490 2.955 10.681 1.00 0.00 108 THR A CA 11
ATOM 20269 C C . THR A 1 111 ? -4.174 2.153 10.558 1.00 0.00 108 THR A C 11
ATOM 20270 O O . THR A 1 111 ? -3.243 2.574 9.869 1.00 0.00 108 THR A O 11
ATOM 20281 N N . LEU A 1 112 ? -4.137 0.965 11.192 1.00 0.00 109 LEU A N 11
ATOM 20282 C CA . LEU A 1 112 ? -2.908 0.159 11.350 1.00 0.00 109 LEU A CA 11
ATOM 20283 C C . LEU A 1 112 ? -2.964 -1.162 10.548 1.00 0.00 109 LEU A C 11
ATOM 20284 O O . LEU A 1 112 ? -2.022 -1.964 10.603 1.00 0.00 109 LEU A O 11
ATOM 20300 N N . LEU A 1 113 ? -4.063 -1.346 9.796 1.00 0.00 110 LEU A N 11
ATOM 20301 C CA . LEU A 1 113 ? -4.259 -2.458 8.849 1.00 0.00 110 LEU A CA 11
ATOM 20302 C C . LEU A 1 113 ? -5.579 -2.221 8.094 1.00 0.00 110 LEU A C 11
ATOM 20303 O O . LEU A 1 113 ? -6.659 -2.221 8.696 1.00 0.00 110 LEU A O 11
ATOM 20319 N N . THR A 1 114 ? -5.479 -2.024 6.778 1.00 0.00 111 THR A N 11
ATOM 20320 C CA . THR A 1 114 ? -6.626 -1.695 5.930 1.00 0.00 111 THR A CA 11
ATOM 20321 C C . THR A 1 114 ? -7.399 -2.965 5.521 1.00 0.00 111 THR A C 11
ATOM 20322 O O . THR A 1 114 ? -6.791 -3.985 5.169 1.00 0.00 111 THR A O 11
ATOM 20333 N N . LEU A 1 115 ? -8.746 -2.878 5.552 1.00 0.00 112 LEU A N 11
ATOM 20334 C CA . LEU A 1 115 ? -9.649 -4.005 5.254 1.00 0.00 112 LEU A CA 11
ATOM 20335 C C . LEU A 1 115 ? -10.679 -3.612 4.180 1.00 0.00 112 LEU A C 11
ATOM 20336 O O . LEU A 1 115 ? -11.013 -2.433 4.026 1.00 0.00 112 LEU A O 11
ATOM 20352 N N . VAL A 1 116 ? -11.140 -4.621 3.428 1.00 0.00 113 VAL A N 11
ATOM 20353 C CA . VAL A 1 116 ? -12.262 -4.508 2.483 1.00 0.00 113 VAL A CA 11
ATOM 20354 C C . VAL A 1 116 ? -13.585 -4.790 3.223 1.00 0.00 113 VAL A C 11
ATOM 20355 O O . VAL A 1 116 ? -14.655 -4.364 2.789 1.00 0.00 113 VAL A O 11
ATOM 20368 N N . ASP A 1 117 ? -13.472 -5.524 4.346 1.00 0.00 114 ASP A N 11
ATOM 20369 C CA . ASP A 1 117 ? -14.617 -6.006 5.124 1.00 0.00 114 ASP A CA 11
ATOM 20370 C C . ASP A 1 117 ? -15.111 -4.907 6.071 1.00 0.00 114 ASP A C 11
ATOM 20371 O O . ASP A 1 117 ? -16.252 -4.449 5.968 1.00 0.00 114 ASP A O 11
ATOM 20380 N N . GLN A 1 118 ? -14.235 -4.507 7.008 1.00 0.00 115 GLN A N 11
ATOM 20381 C CA . GLN A 1 118 ? -14.514 -3.412 7.941 1.00 0.00 115 GLN A CA 11
ATOM 20382 C C . GLN A 1 118 ? -14.301 -2.063 7.224 1.00 0.00 115 GLN A C 11
ATOM 20383 O O . GLN A 1 118 ? -13.213 -1.827 6.674 1.00 0.00 115 GLN A O 11
ATOM 20397 N N . PRO A 1 119 ? -15.336 -1.165 7.199 1.00 0.00 116 PRO A N 11
ATOM 20398 C CA . PRO A 1 119 ? -15.217 0.162 6.565 1.00 0.00 116 PRO A CA 11
ATOM 20399 C C . PRO A 1 119 ? -14.326 1.109 7.400 1.00 0.00 116 PRO A C 11
ATOM 20400 O O . PRO A 1 119 ? -14.273 1.006 8.635 1.00 0.00 116 PRO A O 11
ATOM 20411 N N . GLN A 1 120 ? -13.630 2.014 6.705 1.00 0.00 117 GLN A N 11
ATOM 20412 C CA . GLN A 1 120 ? -12.735 3.009 7.328 1.00 0.00 117 GLN A CA 11
ATOM 20413 C C . GLN A 1 120 ? -13.574 4.161 7.910 1.00 0.00 117 GLN A C 11
ATOM 20414 O O . GLN A 1 120 ? -13.183 4.800 8.890 1.00 0.00 117 GLN A O 11
ATOM 20428 N N . ALA A 1 121 ? -14.735 4.403 7.275 1.00 0.00 118 ALA A N 11
ATOM 20429 C CA . ALA A 1 121 ? -15.743 5.365 7.741 1.00 0.00 118 ALA A CA 11
ATOM 20430 C C . ALA A 1 121 ? -17.055 4.601 8.062 1.00 0.00 118 ALA A C 11
ATOM 20431 O O . ALA A 1 121 ? -17.910 4.438 7.161 1.00 0.00 118 ALA A O 11
ATOM 20439 N N . MET A 1 4 ? 1.701 0.815 -1.134 1.00 0.00 1 MET A N 12
ATOM 20440 C CA . MET A 1 4 ? 3.104 0.828 -1.598 1.00 0.00 1 MET A CA 12
ATOM 20441 C C . MET A 1 4 ? 3.371 -0.242 -2.663 1.00 0.00 1 MET A C 12
ATOM 20442 O O . MET A 1 4 ? 4.283 -0.076 -3.480 1.00 0.00 1 MET A O 12
ATOM 20456 N N . ARG A 1 5 ? 2.546 -1.308 -2.671 1.00 0.00 2 ARG A N 12
ATOM 20457 C CA . ARG A 1 5 ? 2.721 -2.474 -3.553 1.00 0.00 2 ARG A CA 12
ATOM 20458 C C . ARG A 1 5 ? 4.055 -3.170 -3.239 1.00 0.00 2 ARG A C 12
ATOM 20459 O O . ARG A 1 5 ? 5.050 -3.042 -3.965 1.00 0.00 2 ARG A O 12
ATOM 20480 N N . LEU A 1 6 ? 4.057 -3.866 -2.103 1.00 0.00 3 LEU A N 12
ATOM 20481 C CA . LEU A 1 6 ? 5.255 -4.447 -1.493 1.00 0.00 3 LEU A CA 12
ATOM 20482 C C . LEU A 1 6 ? 5.087 -5.966 -1.299 1.00 0.00 3 LEU A C 12
ATOM 20483 O O . LEU A 1 6 ? 3.987 -6.506 -1.504 1.00 0.00 3 LEU A O 12
ATOM 20499 N N . LYS A 1 7 ? 6.186 -6.647 -0.911 1.00 0.00 4 LYS A N 12
ATOM 20500 C CA . LYS A 1 7 ? 6.169 -8.103 -0.672 1.00 0.00 4 LYS A CA 12
ATOM 20501 C C . LYS A 1 7 ? 5.541 -8.411 0.705 1.00 0.00 4 LYS A C 12
ATOM 20502 O O . LYS A 1 7 ? 5.286 -7.496 1.504 1.00 0.00 4 LYS A O 12
ATOM 20521 N N . SER A 1 8 ? 5.331 -9.707 0.971 1.00 0.00 5 SER A N 12
ATOM 20522 C CA . SER A 1 8 ? 4.672 -10.215 2.190 1.00 0.00 5 SER A CA 12
ATOM 20523 C C . SER A 1 8 ? 5.420 -9.780 3.467 1.00 0.00 5 SER A C 12
ATOM 20524 O O . SER A 1 8 ? 4.816 -9.268 4.418 1.00 0.00 5 SER A O 12
ATOM 20532 N N . GLU A 1 9 ? 6.747 -9.967 3.446 1.00 0.00 6 GLU A N 12
ATOM 20533 C CA . GLU A 1 9 ? 7.646 -9.564 4.537 1.00 0.00 6 GLU A CA 12
ATOM 20534 C C . GLU A 1 9 ? 7.652 -8.035 4.731 1.00 0.00 6 GLU A C 12
ATOM 20535 O O . GLU A 1 9 ? 7.686 -7.534 5.859 1.00 0.00 6 GLU A O 12
ATOM 20547 N N . MET A 1 10 ? 7.631 -7.305 3.610 1.00 0.00 7 MET A N 12
ATOM 20548 C CA . MET A 1 10 ? 7.701 -5.834 3.614 1.00 0.00 7 MET A CA 12
ATOM 20549 C C . MET A 1 10 ? 6.400 -5.238 4.186 1.00 0.00 7 MET A C 12
ATOM 20550 O O . MET A 1 10 ? 6.403 -4.120 4.722 1.00 0.00 7 MET A O 12
ATOM 20564 N N . PHE A 1 11 ? 5.294 -6.019 4.105 1.00 0.00 8 PHE A N 12
ATOM 20565 C CA . PHE A 1 11 ? 4.004 -5.616 4.662 1.00 0.00 8 PHE A CA 12
ATOM 20566 C C . PHE A 1 11 ? 4.024 -5.794 6.183 1.00 0.00 8 PHE A C 12
ATOM 20567 O O . PHE A 1 11 ? 3.654 -4.874 6.900 1.00 0.00 8 PHE A O 12
ATOM 20584 N N . VAL A 1 12 ? 4.467 -6.984 6.663 1.00 0.00 9 VAL A N 12
ATOM 20585 C CA . VAL A 1 12 ? 4.427 -7.324 8.106 1.00 0.00 9 VAL A CA 12
ATOM 20586 C C . VAL A 1 12 ? 5.306 -6.372 8.935 1.00 0.00 9 VAL A C 12
ATOM 20587 O O . VAL A 1 12 ? 4.901 -5.937 10.014 1.00 0.00 9 VAL A O 12
ATOM 20600 N N . SER A 1 13 ? 6.483 -6.025 8.379 1.00 0.00 10 SER A N 12
ATOM 20601 C CA . SER A 1 13 ? 7.425 -5.078 8.992 1.00 0.00 10 SER A CA 12
ATOM 20602 C C . SER A 1 13 ? 6.754 -3.697 9.171 1.00 0.00 10 SER A C 12
ATOM 20603 O O . SER A 1 13 ? 6.776 -3.123 10.265 1.00 0.00 10 SER A O 12
ATOM 20611 N N . ALA A 1 14 ? 6.090 -3.229 8.094 1.00 0.00 11 ALA A N 12
ATOM 20612 C CA . ALA A 1 14 ? 5.379 -1.932 8.071 1.00 0.00 11 ALA A CA 12
ATOM 20613 C C . ALA A 1 14 ? 4.128 -1.945 8.975 1.00 0.00 11 ALA A C 12
ATOM 20614 O O . ALA A 1 14 ? 3.781 -0.934 9.582 1.00 0.00 11 ALA A O 12
ATOM 20621 N N . LEU A 1 15 ? 3.489 -3.116 9.064 1.00 0.00 12 LEU A N 12
ATOM 20622 C CA . LEU A 1 15 ? 2.245 -3.346 9.831 1.00 0.00 12 LEU A CA 12
ATOM 20623 C C . LEU A 1 15 ? 2.477 -3.138 11.332 1.00 0.00 12 LEU A C 12
ATOM 20624 O O . LEU A 1 15 ? 1.659 -2.533 12.033 1.00 0.00 12 LEU A O 12
ATOM 20640 N N . ILE A 1 16 ? 3.620 -3.639 11.792 1.00 0.00 13 ILE A N 12
ATOM 20641 C CA . ILE A 1 16 ? 4.075 -3.501 13.178 1.00 0.00 13 ILE A CA 12
ATOM 20642 C C . ILE A 1 16 ? 4.351 -2.019 13.506 1.00 0.00 13 ILE A C 12
ATOM 20643 O O . ILE A 1 16 ? 4.058 -1.547 14.601 1.00 0.00 13 ILE A O 12
ATOM 20659 N N . ARG A 1 17 ? 4.875 -1.279 12.524 1.00 0.00 14 ARG A N 12
ATOM 20660 C CA . ARG A 1 17 ? 5.152 0.165 12.683 1.00 0.00 14 ARG A CA 12
ATOM 20661 C C . ARG A 1 17 ? 3.855 0.987 12.646 1.00 0.00 14 ARG A C 12
ATOM 20662 O O . ARG A 1 17 ? 3.810 2.079 13.218 1.00 0.00 14 ARG A O 12
ATOM 20683 N N . ARG A 1 18 ? 2.806 0.454 11.981 1.00 0.00 15 ARG A N 12
ATOM 20684 C CA . ARG A 1 18 ? 1.467 1.067 11.989 1.00 0.00 15 ARG A CA 12
ATOM 20685 C C . ARG A 1 18 ? 0.867 1.011 13.407 1.00 0.00 15 ARG A C 12
ATOM 20686 O O . ARG A 1 18 ? 0.363 2.022 13.920 1.00 0.00 15 ARG A O 12
ATOM 20707 N N . VAL A 1 19 ? 0.933 -0.183 14.036 1.00 0.00 16 VAL A N 12
ATOM 20708 C CA . VAL A 1 19 ? 0.298 -0.408 15.344 1.00 0.00 16 VAL A CA 12
ATOM 20709 C C . VAL A 1 19 ? 1.001 0.400 16.455 1.00 0.00 16 VAL A C 12
ATOM 20710 O O . VAL A 1 19 ? 0.330 1.007 17.274 1.00 0.00 16 VAL A O 12
ATOM 20723 N N . PHE A 1 20 ? 2.355 0.432 16.440 1.00 0.00 17 PHE A N 12
ATOM 20724 C CA . PHE A 1 20 ? 3.164 1.151 17.451 1.00 0.00 17 PHE A CA 12
ATOM 20725 C C . PHE A 1 20 ? 3.063 2.676 17.259 1.00 0.00 17 PHE A C 12
ATOM 20726 O O . PHE A 1 20 ? 3.207 3.435 18.230 1.00 0.00 17 PHE A O 12
ATOM 20743 N N . ALA A 1 21 ? 2.833 3.116 16.001 1.00 0.00 18 ALA A N 12
ATOM 20744 C CA . ALA A 1 21 ? 2.534 4.532 15.693 1.00 0.00 18 ALA A CA 12
ATOM 20745 C C . ALA A 1 21 ? 1.222 4.960 16.377 1.00 0.00 18 ALA A C 12
ATOM 20746 O O . ALA A 1 21 ? 1.126 6.061 16.927 1.00 0.00 18 ALA A O 12
ATOM 20753 N N . ALA A 1 22 ? 0.228 4.055 16.346 1.00 0.00 19 ALA A N 12
ATOM 20754 C CA . ALA A 1 22 ? -1.073 4.261 17.008 1.00 0.00 19 ALA A CA 12
ATOM 20755 C C . ALA A 1 22 ? -0.935 4.138 18.543 1.00 0.00 19 ALA A C 12
ATOM 20756 O O . ALA A 1 22 ? -1.585 4.877 19.294 1.00 0.00 19 ALA A O 12
ATOM 20763 N N . GLY A 1 23 ? -0.065 3.211 18.994 1.00 0.00 20 GLY A N 12
ATOM 20764 C CA . GLY A 1 23 ? 0.154 2.938 20.426 1.00 0.00 20 GLY A CA 12
ATOM 20765 C C . GLY A 1 23 ? 0.148 1.442 20.760 1.00 0.00 20 GLY A C 12
ATOM 20766 O O . GLY A 1 23 ? 0.666 1.042 21.807 1.00 0.00 20 GLY A O 12
ATOM 20770 N N . GLY A 1 24 ? -0.437 0.626 19.863 1.00 0.00 21 GLY A N 12
ATOM 20771 C CA . GLY A 1 24 ? -0.587 -0.822 20.069 1.00 0.00 21 GLY A CA 12
ATOM 20772 C C . GLY A 1 24 ? 0.709 -1.622 19.886 1.00 0.00 21 GLY A C 12
ATOM 20773 O O . GLY A 1 24 ? 1.759 -1.069 19.558 1.00 0.00 21 GLY A O 12
ATOM 20777 N N . PHE A 1 25 ? 0.597 -2.944 20.068 1.00 0.00 22 PHE A N 12
ATOM 20778 C CA . PHE A 1 25 ? 1.713 -3.908 20.024 1.00 0.00 22 PHE A CA 12
ATOM 20779 C C . PHE A 1 25 ? 1.579 -4.799 18.777 1.00 0.00 22 PHE A C 12
ATOM 20780 O O . PHE A 1 25 ? 0.488 -4.925 18.219 1.00 0.00 22 PHE A O 12
ATOM 20797 N N . ALA A 1 26 ? 2.712 -5.373 18.330 1.00 0.00 23 ALA A N 12
ATOM 20798 C CA . ALA A 1 26 ? 2.759 -6.403 17.272 1.00 0.00 23 ALA A CA 12
ATOM 20799 C C . ALA A 1 26 ? 4.059 -7.205 17.363 1.00 0.00 23 ALA A C 12
ATOM 20800 O O . ALA A 1 26 ? 5.024 -6.743 17.985 1.00 0.00 23 ALA A O 12
ATOM 20807 N N . ALA A 1 27 ? 4.068 -8.403 16.733 1.00 0.00 24 ALA A N 12
ATOM 20808 C CA . ALA A 1 27 ? 5.246 -9.288 16.683 1.00 0.00 24 ALA A CA 12
ATOM 20809 C C . ALA A 1 27 ? 5.028 -10.425 15.668 1.00 0.00 24 ALA A C 12
ATOM 20810 O O . ALA A 1 27 ? 4.014 -11.130 15.734 1.00 0.00 24 ALA A O 12
ATOM 20817 N N . VAL A 1 28 ? 5.974 -10.584 14.719 1.00 0.00 25 VAL A N 12
ATOM 20818 C CA . VAL A 1 28 ? 5.982 -11.718 13.778 1.00 0.00 25 VAL A CA 12
ATOM 20819 C C . VAL A 1 28 ? 6.417 -12.999 14.524 1.00 0.00 25 VAL A C 12
ATOM 20820 O O . VAL A 1 28 ? 7.583 -13.132 14.918 1.00 0.00 25 VAL A O 12
ATOM 20833 N N . GLU A 1 29 ? 5.458 -13.896 14.759 1.00 0.00 26 GLU A N 12
ATOM 20834 C CA . GLU A 1 29 ? 5.700 -15.212 15.366 1.00 0.00 26 GLU A CA 12
ATOM 20835 C C . GLU A 1 29 ? 6.113 -16.225 14.298 1.00 0.00 26 GLU A C 12
ATOM 20836 O O . GLU A 1 29 ? 7.164 -16.864 14.399 1.00 0.00 26 GLU A O 12
ATOM 20848 N N . LYS A 1 30 ? 5.260 -16.379 13.276 1.00 0.00 27 LYS A N 12
ATOM 20849 C CA . LYS A 1 30 ? 5.496 -17.317 12.169 1.00 0.00 27 LYS A CA 12
ATOM 20850 C C . LYS A 1 30 ? 5.997 -16.553 10.943 1.00 0.00 27 LYS A C 12
ATOM 20851 O O . LYS A 1 30 ? 5.515 -15.456 10.649 1.00 0.00 27 LYS A O 12
ATOM 20870 N N . LYS A 1 31 ? 6.958 -17.157 10.238 1.00 0.00 28 LYS A N 12
ATOM 20871 C CA . LYS A 1 31 ? 7.592 -16.586 9.048 1.00 0.00 28 LYS A CA 12
ATOM 20872 C C . LYS A 1 31 ? 7.592 -17.632 7.928 1.00 0.00 28 LYS A C 12
ATOM 20873 O O . LYS A 1 31 ? 8.069 -18.758 8.125 1.00 0.00 28 LYS A O 12
ATOM 20892 N N . GLY A 1 32 ? 7.046 -17.255 6.765 1.00 0.00 29 GLY A N 12
ATOM 20893 C CA . GLY A 1 32 ? 7.043 -18.105 5.576 1.00 0.00 29 GLY A CA 12
ATOM 20894 C C . GLY A 1 32 ? 7.720 -17.420 4.403 1.00 0.00 29 GLY A C 12
ATOM 20895 O O . GLY A 1 32 ? 8.804 -16.849 4.571 1.00 0.00 29 GLY A O 12
ATOM 20899 N N . ALA A 1 33 ? 7.076 -17.460 3.220 1.00 0.00 30 ALA A N 12
ATOM 20900 C CA . ALA A 1 33 ? 7.630 -16.897 1.978 1.00 0.00 30 ALA A CA 12
ATOM 20901 C C . ALA A 1 33 ? 7.635 -15.354 2.034 1.00 0.00 30 ALA A C 12
ATOM 20902 O O . ALA A 1 33 ? 6.589 -14.731 2.220 1.00 0.00 30 ALA A O 12
ATOM 20909 N N . GLU A 1 34 ? 8.826 -14.761 1.886 1.00 0.00 31 GLU A N 12
ATOM 20910 C CA . GLU A 1 34 ? 9.036 -13.306 2.007 1.00 0.00 31 GLU A CA 12
ATOM 20911 C C . GLU A 1 34 ? 8.325 -12.542 0.878 1.00 0.00 31 GLU A C 12
ATOM 20912 O O . GLU A 1 34 ? 7.688 -11.523 1.119 1.00 0.00 31 GLU A O 12
ATOM 20924 N N . ALA A 1 35 ? 8.453 -13.058 -0.348 1.00 0.00 32 ALA A N 12
ATOM 20925 C CA . ALA A 1 35 ? 7.901 -12.430 -1.558 1.00 0.00 32 ALA A CA 12
ATOM 20926 C C . ALA A 1 35 ? 6.381 -12.680 -1.701 1.00 0.00 32 ALA A C 12
ATOM 20927 O O . ALA A 1 35 ? 5.594 -11.727 -1.778 1.00 0.00 32 ALA A O 12
ATOM 20934 N N . ALA A 1 36 ? 5.988 -13.969 -1.726 1.00 0.00 33 ALA A N 12
ATOM 20935 C CA . ALA A 1 36 ? 4.625 -14.407 -2.121 1.00 0.00 33 ALA A CA 12
ATOM 20936 C C . ALA A 1 36 ? 3.882 -15.165 -0.997 1.00 0.00 33 ALA A C 12
ATOM 20937 O O . ALA A 1 36 ? 2.974 -15.964 -1.282 1.00 0.00 33 ALA A O 12
ATOM 20944 N N . GLY A 1 37 ? 4.235 -14.886 0.270 1.00 0.00 34 GLY A N 12
ATOM 20945 C CA . GLY A 1 37 ? 3.621 -15.563 1.425 1.00 0.00 34 GLY A CA 12
ATOM 20946 C C . GLY A 1 37 ? 2.275 -14.974 1.835 1.00 0.00 34 GLY A C 12
ATOM 20947 O O . GLY A 1 37 ? 1.984 -13.802 1.564 1.00 0.00 34 GLY A O 12
ATOM 20951 N N . ALA A 1 38 ? 1.436 -15.804 2.473 1.00 0.00 35 ALA A N 12
ATOM 20952 C CA . ALA A 1 38 ? 0.163 -15.360 3.062 1.00 0.00 35 ALA A CA 12
ATOM 20953 C C . ALA A 1 38 ? 0.453 -14.657 4.400 1.00 0.00 35 ALA A C 12
ATOM 20954 O O . ALA A 1 38 ? 1.484 -14.903 5.011 1.00 0.00 35 ALA A O 12
ATOM 20961 N N . ILE A 1 39 ? -0.424 -13.740 4.824 1.00 0.00 36 ILE A N 12
ATOM 20962 C CA . ILE A 1 39 ? -0.252 -12.975 6.076 1.00 0.00 36 ILE A CA 12
ATOM 20963 C C . ILE A 1 39 ? -1.539 -13.092 6.917 1.00 0.00 36 ILE A C 12
ATOM 20964 O O . ILE A 1 39 ? -2.587 -12.576 6.519 1.00 0.00 36 ILE A O 12
ATOM 20980 N N . PHE A 1 40 ? -1.453 -13.801 8.050 1.00 0.00 37 PHE A N 12
ATOM 20981 C CA . PHE A 1 40 ? -2.554 -13.942 9.010 1.00 0.00 37 PHE A CA 12
ATOM 20982 C C . PHE A 1 40 ? -2.208 -13.179 10.292 1.00 0.00 37 PHE A C 12
ATOM 20983 O O . PHE A 1 40 ? -1.272 -13.526 11.012 1.00 0.00 37 PHE A O 12
ATOM 21000 N N . VAL A 1 41 ? -2.981 -12.121 10.548 1.00 0.00 38 VAL A N 12
ATOM 21001 C CA . VAL A 1 41 ? -2.756 -11.190 11.660 1.00 0.00 38 VAL A CA 12
ATOM 21002 C C . VAL A 1 41 ? -3.860 -11.396 12.699 1.00 0.00 38 VAL A C 12
ATOM 21003 O O . VAL A 1 41 ? -5.031 -11.408 12.345 1.00 0.00 38 VAL A O 12
ATOM 21016 N N . ARG A 1 42 ? -3.496 -11.578 13.973 1.00 0.00 39 ARG A N 12
ATOM 21017 C CA . ARG A 1 42 ? -4.479 -11.830 15.047 1.00 0.00 39 ARG A CA 12
ATOM 21018 C C . ARG A 1 42 ? -4.504 -10.652 16.033 1.00 0.00 39 ARG A C 12
ATOM 21019 O O . ARG A 1 42 ? -3.493 -10.302 16.636 1.00 0.00 39 ARG A O 12
ATOM 21040 N N . GLN A 1 43 ? -5.686 -10.031 16.131 1.00 0.00 40 GLN A N 12
ATOM 21041 C CA . GLN A 1 43 ? -5.974 -8.861 16.977 1.00 0.00 40 GLN A CA 12
ATOM 21042 C C . GLN A 1 43 ? -6.262 -9.284 18.419 1.00 0.00 40 GLN A C 12
ATOM 21043 O O . GLN A 1 43 ? -6.806 -10.355 18.644 1.00 0.00 40 GLN A O 12
ATOM 21057 N N . ARG A 1 44 ? -5.877 -8.434 19.385 1.00 0.00 41 ARG A N 12
ATOM 21058 C CA . ARG A 1 44 ? -6.211 -8.611 20.806 1.00 0.00 41 ARG A CA 12
ATOM 21059 C C . ARG A 1 44 ? -6.778 -7.294 21.364 1.00 0.00 41 ARG A C 12
ATOM 21060 O O . ARG A 1 44 ? -6.119 -6.255 21.285 1.00 0.00 41 ARG A O 12
ATOM 21081 N N . LEU A 1 45 ? -8.000 -7.356 21.917 1.00 0.00 42 LEU A N 12
ATOM 21082 C CA . LEU A 1 45 ? -8.735 -6.180 22.439 1.00 0.00 42 LEU A CA 12
ATOM 21083 C C . LEU A 1 45 ? -8.485 -5.986 23.950 1.00 0.00 42 LEU A C 12
ATOM 21084 O O . LEU A 1 45 ? -7.963 -6.883 24.632 1.00 0.00 42 LEU A O 12
ATOM 21100 N N . ARG A 1 46 ? -8.902 -4.806 24.460 1.00 0.00 43 ARG A N 12
ATOM 21101 C CA . ARG A 1 46 ? -8.944 -4.511 25.913 1.00 0.00 43 ARG A CA 12
ATOM 21102 C C . ARG A 1 46 ? -9.988 -5.409 26.605 1.00 0.00 43 ARG A C 12
ATOM 21103 O O . ARG A 1 46 ? -9.866 -5.731 27.789 1.00 0.00 43 ARG A O 12
ATOM 21124 N N . ASP A 1 47 ? -11.007 -5.804 25.824 1.00 0.00 44 ASP A N 12
ATOM 21125 C CA . ASP A 1 47 ? -12.108 -6.690 26.249 1.00 0.00 44 ASP A CA 12
ATOM 21126 C C . ASP A 1 47 ? -11.594 -8.070 26.700 1.00 0.00 44 ASP A C 12
ATOM 21127 O O . ASP A 1 47 ? -12.267 -8.770 27.466 1.00 0.00 44 ASP A O 12
ATOM 21136 N N . GLY A 1 48 ? -10.401 -8.441 26.203 1.00 0.00 45 GLY A N 12
ATOM 21137 C CA . GLY A 1 48 ? -9.854 -9.779 26.379 1.00 0.00 45 GLY A CA 12
ATOM 21138 C C . GLY A 1 48 ? -10.355 -10.727 25.303 1.00 0.00 45 GLY A C 12
ATOM 21139 O O . GLY A 1 48 ? -10.349 -11.940 25.493 1.00 0.00 45 GLY A O 12
ATOM 21143 N N . ARG A 1 49 ? -10.825 -10.152 24.178 1.00 0.00 46 ARG A N 12
ATOM 21144 C CA . ARG A 1 49 ? -11.288 -10.906 22.995 1.00 0.00 46 ARG A CA 12
ATOM 21145 C C . ARG A 1 49 ? -10.229 -10.803 21.900 1.00 0.00 46 ARG A C 12
ATOM 21146 O O . ARG A 1 49 ? -9.215 -10.108 22.071 1.00 0.00 46 ARG A O 12
ATOM 21167 N N . GLU A 1 50 ? -10.481 -11.476 20.771 1.00 0.00 47 GLU A N 12
ATOM 21168 C CA . GLU A 1 50 ? -9.562 -11.510 19.630 1.00 0.00 47 GLU A CA 12
ATOM 21169 C C . GLU A 1 50 ? -10.317 -11.461 18.297 1.00 0.00 47 GLU A C 12
ATOM 21170 O O . GLU A 1 50 ? -11.531 -11.651 18.237 1.00 0.00 47 GLU A O 12
ATOM 21182 N N . ASN A 1 51 ? -9.557 -11.150 17.243 1.00 0.00 48 ASN A N 12
ATOM 21183 C CA . ASN A 1 51 ? -9.983 -11.266 15.835 1.00 0.00 48 ASN A CA 12
ATOM 21184 C C . ASN A 1 51 ? -8.838 -11.938 15.066 1.00 0.00 48 ASN A C 12
ATOM 21185 O O . ASN A 1 51 ? -7.712 -12.027 15.571 1.00 0.00 48 ASN A O 12
ATOM 21196 N N . LEU A 1 52 ? -9.124 -12.423 13.862 1.00 0.00 49 LEU A N 12
ATOM 21197 C CA . LEU A 1 52 ? -8.119 -13.008 12.963 1.00 0.00 49 LEU A CA 12
ATOM 21198 C C . LEU A 1 52 ? -8.341 -12.430 11.588 1.00 0.00 49 LEU A C 12
ATOM 21199 O O . LEU A 1 52 ? -9.480 -12.152 11.218 1.00 0.00 49 LEU A O 12
ATOM 21215 N N . TYR A 1 53 ? -7.252 -12.190 10.870 1.00 0.00 50 TYR A N 12
ATOM 21216 C CA . TYR A 1 53 ? -7.261 -11.568 9.547 1.00 0.00 50 TYR A CA 12
ATOM 21217 C C . TYR A 1 53 ? -6.443 -12.430 8.589 1.00 0.00 50 TYR A C 12
ATOM 21218 O O . TYR A 1 53 ? -5.630 -13.249 9.027 1.00 0.00 50 TYR A O 12
ATOM 21236 N N . GLY A 1 54 ? -6.689 -12.252 7.296 1.00 0.00 51 GLY A N 12
ATOM 21237 C CA . GLY A 1 54 ? -5.976 -12.967 6.243 1.00 0.00 51 GLY A CA 12
ATOM 21238 C C . GLY A 1 54 ? -5.948 -12.149 4.968 1.00 0.00 51 GLY A C 12
ATOM 21239 O O . GLY A 1 54 ? -6.597 -11.101 4.910 1.00 0.00 51 GLY A O 12
ATOM 21243 N N . PRO A 1 55 ? -5.200 -12.575 3.914 1.00 0.00 52 PRO A N 12
ATOM 21244 C CA . PRO A 1 55 ? -5.186 -11.867 2.620 1.00 0.00 52 PRO A CA 12
ATOM 21245 C C . PRO A 1 55 ? -6.508 -12.105 1.865 1.00 0.00 52 PRO A C 12
ATOM 21246 O O . PRO A 1 55 ? -6.844 -13.255 1.560 1.00 0.00 52 PRO A O 12
ATOM 21257 N N . ALA A 1 56 ? -7.273 -11.028 1.599 1.00 0.00 53 ALA A N 12
ATOM 21258 C CA . ALA A 1 56 ? -8.510 -11.127 0.804 1.00 0.00 53 ALA A CA 12
ATOM 21259 C C . ALA A 1 56 ? -8.153 -11.496 -0.654 1.00 0.00 53 ALA A C 12
ATOM 21260 O O . ALA A 1 56 ? -7.101 -11.053 -1.155 1.00 0.00 53 ALA A O 12
ATOM 21267 N N . PRO A 1 57 ? -8.998 -12.332 -1.349 1.00 0.00 54 PRO A N 12
ATOM 21268 C CA . PRO A 1 57 ? -8.743 -12.737 -2.748 1.00 0.00 54 PRO A CA 12
ATOM 21269 C C . PRO A 1 57 ? -8.759 -11.505 -3.680 1.00 0.00 54 PRO A C 12
ATOM 21270 O O . PRO A 1 57 ? -9.823 -10.936 -3.962 1.00 0.00 54 PRO A O 12
ATOM 21281 N N . GLN A 1 58 ? -7.539 -11.082 -4.086 1.00 0.00 55 GLN A N 12
ATOM 21282 C CA . GLN A 1 58 ? -7.297 -9.855 -4.865 1.00 0.00 55 GLN A CA 12
ATOM 21283 C C . GLN A 1 58 ? -8.149 -9.838 -6.146 1.00 0.00 55 GLN A C 12
ATOM 21284 O O . GLN A 1 58 ? -8.080 -10.769 -6.953 1.00 0.00 55 GLN A O 12
ATOM 21298 N N . SER A 1 59 ? -8.981 -8.797 -6.292 1.00 0.00 56 SER A N 12
ATOM 21299 C CA . SER A 1 59 ? -9.776 -8.574 -7.499 1.00 0.00 56 SER A CA 12
ATOM 21300 C C . SER A 1 59 ? -8.852 -8.020 -8.596 1.00 0.00 56 SER A C 12
ATOM 21301 O O . SER A 1 59 ? -8.643 -6.808 -8.694 1.00 0.00 56 SER A O 12
ATOM 21309 N N . PHE A 1 60 ? -8.232 -8.934 -9.361 1.00 0.00 57 PHE A N 12
ATOM 21310 C CA . PHE A 1 60 ? -7.306 -8.579 -10.455 1.00 0.00 57 PHE A CA 12
ATOM 21311 C C . PHE A 1 60 ? -7.822 -9.118 -11.793 1.00 0.00 57 PHE A C 12
ATOM 21312 O O . PHE A 1 60 ? -8.639 -10.044 -11.833 1.00 0.00 57 PHE A O 12
ATOM 21329 N N . ALA A 1 61 ? -7.319 -8.530 -12.879 1.00 0.00 58 ALA A N 12
ATOM 21330 C CA . ALA A 1 61 ? -7.635 -8.923 -14.252 1.00 0.00 58 ALA A CA 12
ATOM 21331 C C . ALA A 1 61 ? -6.360 -8.839 -15.101 1.00 0.00 58 ALA A C 12
ATOM 21332 O O . ALA A 1 61 ? -5.560 -7.903 -14.929 1.00 0.00 58 ALA A O 12
ATOM 21339 N N . ASP A 1 62 ? -6.162 -9.859 -15.967 1.00 0.00 59 ASP A N 12
ATOM 21340 C CA . ASP A 1 62 ? -5.012 -9.970 -16.898 1.00 0.00 59 ASP A CA 12
ATOM 21341 C C . ASP A 1 62 ? -3.665 -10.099 -16.118 1.00 0.00 59 ASP A C 12
ATOM 21342 O O . ASP A 1 62 ? -2.580 -9.935 -16.690 1.00 0.00 59 ASP A O 12
ATOM 21351 N N . ASP A 1 63 ? -3.774 -10.426 -14.798 1.00 0.00 60 ASP A N 12
ATOM 21352 C CA . ASP A 1 63 ? -2.636 -10.545 -13.848 1.00 0.00 60 ASP A CA 12
ATOM 21353 C C . ASP A 1 63 ? -1.814 -9.240 -13.723 1.00 0.00 60 ASP A C 12
ATOM 21354 O O . ASP A 1 63 ? -0.682 -9.257 -13.221 1.00 0.00 60 ASP A O 12
ATOM 21363 N N . GLU A 1 64 ? -2.413 -8.113 -14.131 1.00 0.00 61 GLU A N 12
ATOM 21364 C CA . GLU A 1 64 ? -1.761 -6.793 -14.113 1.00 0.00 61 GLU A CA 12
ATOM 21365 C C . GLU A 1 64 ? -1.841 -6.167 -12.724 1.00 0.00 61 GLU A C 12
ATOM 21366 O O . GLU A 1 64 ? -0.838 -5.690 -12.187 1.00 0.00 61 GLU A O 12
ATOM 21378 N N . ASP A 1 65 ? -3.051 -6.227 -12.135 1.00 0.00 62 ASP A N 12
ATOM 21379 C CA . ASP A 1 65 ? -3.369 -5.594 -10.829 1.00 0.00 62 ASP A CA 12
ATOM 21380 C C . ASP A 1 65 ? -2.628 -6.270 -9.653 1.00 0.00 62 ASP A C 12
ATOM 21381 O O . ASP A 1 65 ? -2.758 -5.833 -8.512 1.00 0.00 62 ASP A O 12
ATOM 21390 N N . ILE A 1 66 ? -1.927 -7.385 -9.942 1.00 0.00 63 ILE A N 12
ATOM 21391 C CA . ILE A 1 66 ? -0.943 -8.001 -9.025 1.00 0.00 63 ILE A CA 12
ATOM 21392 C C . ILE A 1 66 ? 0.177 -6.982 -8.707 1.00 0.00 63 ILE A C 12
ATOM 21393 O O . ILE A 1 66 ? 0.519 -6.729 -7.547 1.00 0.00 63 ILE A O 12
ATOM 21409 N N . MET A 1 67 ? 0.726 -6.406 -9.784 1.00 0.00 64 MET A N 12
ATOM 21410 C CA . MET A 1 67 ? 1.864 -5.471 -9.741 1.00 0.00 64 MET A CA 12
ATOM 21411 C C . MET A 1 67 ? 1.375 -4.025 -9.610 1.00 0.00 64 MET A C 12
ATOM 21412 O O . MET A 1 67 ? 2.082 -3.174 -9.066 1.00 0.00 64 MET A O 12
ATOM 21426 N N . ARG A 1 68 ? 0.165 -3.756 -10.128 1.00 0.00 65 ARG A N 12
ATOM 21427 C CA . ARG A 1 68 ? -0.395 -2.388 -10.211 1.00 0.00 65 ARG A CA 12
ATOM 21428 C C . ARG A 1 68 ? -1.263 -2.037 -8.985 1.00 0.00 65 ARG A C 12
ATOM 21429 O O . ARG A 1 68 ? -1.693 -0.886 -8.838 1.00 0.00 65 ARG A O 12
ATOM 21450 N N . ALA A 1 69 ? -1.489 -3.022 -8.100 1.00 0.00 66 ALA A N 12
ATOM 21451 C CA . ALA A 1 69 ? -2.198 -2.828 -6.820 1.00 0.00 66 ALA A CA 12
ATOM 21452 C C . ALA A 1 69 ? -1.776 -3.919 -5.829 1.00 0.00 66 ALA A C 12
ATOM 21453 O O . ALA A 1 69 ? -1.573 -5.073 -6.222 1.00 0.00 66 ALA A O 12
ATOM 21460 N N . GLU A 1 70 ? -1.614 -3.557 -4.548 1.00 0.00 67 GLU A N 12
ATOM 21461 C CA . GLU A 1 70 ? -1.381 -4.551 -3.489 1.00 0.00 67 GLU A CA 12
ATOM 21462 C C . GLU A 1 70 ? -2.727 -5.134 -3.039 1.00 0.00 67 GLU A C 12
ATOM 21463 O O . GLU A 1 70 ? -3.786 -4.534 -3.282 1.00 0.00 67 GLU A O 12
ATOM 21475 N N . ARG A 1 71 ? -2.695 -6.309 -2.406 1.00 0.00 68 ARG A N 12
ATOM 21476 C CA . ARG A 1 71 ? -3.919 -6.970 -1.929 1.00 0.00 68 ARG A CA 12
ATOM 21477 C C . ARG A 1 71 ? -4.366 -6.385 -0.578 1.00 0.00 68 ARG A C 12
ATOM 21478 O O . ARG A 1 71 ? -3.547 -6.163 0.326 1.00 0.00 68 ARG A O 12
ATOM 21499 N N . ARG A 1 72 ? -5.673 -6.116 -0.471 1.00 0.00 69 ARG A N 12
ATOM 21500 C CA . ARG A 1 72 ? -6.312 -5.710 0.779 1.00 0.00 69 ARG A CA 12
ATOM 21501 C C . ARG A 1 72 ? -6.593 -6.985 1.598 1.00 0.00 69 ARG A C 12
ATOM 21502 O O . ARG A 1 72 ? -6.584 -8.098 1.050 1.00 0.00 69 ARG A O 12
ATOM 21523 N N . PHE A 1 73 ? -6.814 -6.830 2.901 1.00 0.00 70 PHE A N 12
ATOM 21524 C CA . PHE A 1 73 ? -7.013 -7.965 3.822 1.00 0.00 70 PHE A CA 12
ATOM 21525 C C . PHE A 1 73 ? -8.498 -8.170 4.106 1.00 0.00 70 PHE A C 12
ATOM 21526 O O . PHE A 1 73 ? -9.332 -7.420 3.622 1.00 0.00 70 PHE A O 12
ATOM 21543 N N . GLU A 1 74 ? -8.798 -9.235 4.847 1.00 0.00 71 GLU A N 12
ATOM 21544 C CA . GLU A 1 74 ? -10.152 -9.626 5.257 1.00 0.00 71 GLU A CA 12
ATOM 21545 C C . GLU A 1 74 ? -10.128 -10.040 6.728 1.00 0.00 71 GLU A C 12
ATOM 21546 O O . GLU A 1 74 ? -9.051 -10.225 7.306 1.00 0.00 71 GLU A O 12
ATOM 21558 N N . THR A 1 75 ? -11.313 -10.201 7.327 1.00 0.00 72 THR A N 12
ATOM 21559 C CA . THR A 1 75 ? -11.447 -10.677 8.705 1.00 0.00 72 THR A CA 12
ATOM 21560 C C . THR A 1 75 ? -11.839 -12.176 8.687 1.00 0.00 72 THR A C 12
ATOM 21561 O O . THR A 1 75 ? -12.933 -12.521 8.232 1.00 0.00 72 THR A O 12
ATOM 21572 N N . ARG A 1 76 ? -10.920 -13.062 9.137 1.00 0.00 73 ARG A N 12
ATOM 21573 C CA . ARG A 1 76 ? -11.173 -14.512 9.239 1.00 0.00 73 ARG A CA 12
ATOM 21574 C C . ARG A 1 76 ? -12.120 -14.819 10.415 1.00 0.00 73 ARG A C 12
ATOM 21575 O O . ARG A 1 76 ? -13.055 -15.606 10.274 1.00 0.00 73 ARG A O 12
ATOM 21596 N N . LEU A 1 77 ? -11.841 -14.211 11.583 1.00 0.00 74 LEU A N 12
ATOM 21597 C CA . LEU A 1 77 ? -12.585 -14.454 12.846 1.00 0.00 74 LEU A CA 12
ATOM 21598 C C . LEU A 1 77 ? -12.784 -13.118 13.579 1.00 0.00 74 LEU A C 12
ATOM 21599 O O . LEU A 1 77 ? -12.018 -12.182 13.351 1.00 0.00 74 LEU A O 12
ATOM 21615 N N . ALA A 1 78 ? -13.787 -13.038 14.480 1.00 0.00 75 ALA A N 12
ATOM 21616 C CA . ALA A 1 78 ? -14.110 -11.779 15.189 1.00 0.00 75 ALA A CA 12
ATOM 21617 C C . ALA A 1 78 ? -14.790 -12.028 16.546 1.00 0.00 75 ALA A C 12
ATOM 21618 O O . ALA A 1 78 ? -15.692 -12.864 16.642 1.00 0.00 75 ALA A O 12
ATOM 21625 N N . GLY A 1 79 ? -14.342 -11.276 17.583 1.00 0.00 76 GLY A N 12
ATOM 21626 C CA . GLY A 1 79 ? -14.897 -11.359 18.950 1.00 0.00 76 GLY A CA 12
ATOM 21627 C C . GLY A 1 79 ? -14.698 -12.726 19.603 1.00 0.00 76 GLY A C 12
ATOM 21628 O O . GLY A 1 79 ? -15.447 -13.108 20.504 1.00 0.00 76 GLY A O 12
ATOM 21632 N N . VAL A 1 80 ? -13.655 -13.429 19.155 1.00 0.00 77 VAL A N 12
ATOM 21633 C CA . VAL A 1 80 ? -13.365 -14.827 19.518 1.00 0.00 77 VAL A CA 12
ATOM 21634 C C . VAL A 1 80 ? -12.227 -14.883 20.556 1.00 0.00 77 VAL A C 12
ATOM 21635 O O . VAL A 1 80 ? -11.887 -13.861 21.155 1.00 0.00 77 VAL A O 12
ATOM 21648 N N . GLU A 1 81 ? -11.668 -16.082 20.791 1.00 0.00 78 GLU A N 12
ATOM 21649 C CA . GLU A 1 81 ? -10.532 -16.277 21.720 1.00 0.00 78 GLU A CA 12
ATOM 21650 C C . GLU A 1 81 ? -9.327 -16.889 20.988 1.00 0.00 78 GLU A C 12
ATOM 21651 O O . GLU A 1 81 ? -9.451 -17.320 19.836 1.00 0.00 78 GLU A O 12
ATOM 21663 N N . GLY A 1 82 ? -8.183 -16.961 21.706 1.00 0.00 79 GLY A N 12
ATOM 21664 C CA . GLY A 1 82 ? -6.912 -17.465 21.163 1.00 0.00 79 GLY A CA 12
ATOM 21665 C C . GLY A 1 82 ? -6.955 -18.913 20.706 1.00 0.00 79 GLY A C 12
ATOM 21666 O O . GLY A 1 82 ? -6.176 -19.315 19.836 1.00 0.00 79 GLY A O 12
ATOM 21670 N N . GLU A 1 83 ? -7.871 -19.692 21.304 1.00 0.00 80 GLU A N 12
ATOM 21671 C CA . GLU A 1 83 ? -8.111 -21.091 20.917 1.00 0.00 80 GLU A CA 12
ATOM 21672 C C . GLU A 1 83 ? -8.701 -21.152 19.497 1.00 0.00 80 GLU A C 12
ATOM 21673 O O . GLU A 1 83 ? -8.255 -21.945 18.665 1.00 0.00 80 GLU A O 12
ATOM 21685 N N . GLU A 1 84 ? -9.683 -20.268 19.231 1.00 0.00 81 GLU A N 12
ATOM 21686 C CA . GLU A 1 84 ? -10.348 -20.156 17.917 1.00 0.00 81 GLU A CA 12
ATOM 21687 C C . GLU A 1 84 ? -9.365 -19.644 16.851 1.00 0.00 81 GLU A C 12
ATOM 21688 O O . GLU A 1 84 ? -9.382 -20.106 15.698 1.00 0.00 81 GLU A O 12
ATOM 21700 N N . ILE A 1 85 ? -8.500 -18.704 17.266 1.00 0.00 82 ILE A N 12
ATOM 21701 C CA . ILE A 1 85 ? -7.465 -18.113 16.403 1.00 0.00 82 ILE A CA 12
ATOM 21702 C C . ILE A 1 85 ? -6.491 -19.199 15.915 1.00 0.00 82 ILE A C 12
ATOM 21703 O O . ILE A 1 85 ? -6.340 -19.409 14.710 1.00 0.00 82 ILE A O 12
ATOM 21719 N N . ALA A 1 86 ? -5.885 -19.911 16.879 1.00 0.00 83 ALA A N 12
ATOM 21720 C CA . ALA A 1 86 ? -4.909 -20.984 16.615 1.00 0.00 83 ALA A CA 12
ATOM 21721 C C . ALA A 1 86 ? -5.575 -22.191 15.930 1.00 0.00 83 ALA A C 12
ATOM 21722 O O . ALA A 1 86 ? -4.898 -22.984 15.264 1.00 0.00 83 ALA A O 12
ATOM 21729 N N . ALA A 1 87 ? -6.909 -22.314 16.100 1.00 0.00 84 ALA A N 12
ATOM 21730 C CA . ALA A 1 87 ? -7.712 -23.356 15.436 1.00 0.00 84 ALA A CA 12
ATOM 21731 C C . ALA A 1 87 ? -7.722 -23.163 13.913 1.00 0.00 84 ALA A C 12
ATOM 21732 O O . ALA A 1 87 ? -7.683 -24.141 13.178 1.00 0.00 84 ALA A O 12
ATOM 21739 N N . LEU A 1 88 ? -7.801 -21.899 13.437 1.00 0.00 85 LEU A N 12
ATOM 21740 C CA . LEU A 1 88 ? -7.703 -21.609 11.992 1.00 0.00 85 LEU A CA 12
ATOM 21741 C C . LEU A 1 88 ? -6.234 -21.564 11.536 1.00 0.00 85 LEU A C 12
ATOM 21742 O O . LEU A 1 88 ? -5.912 -22.050 10.456 1.00 0.00 85 LEU A O 12
ATOM 21758 N N . LEU A 1 89 ? -5.356 -20.953 12.360 1.00 0.00 86 LEU A N 12
ATOM 21759 C CA . LEU A 1 89 ? -3.909 -20.820 12.051 1.00 0.00 86 LEU A CA 12
ATOM 21760 C C . LEU A 1 89 ? -3.275 -22.190 11.777 1.00 0.00 86 LEU A C 12
ATOM 21761 O O . LEU A 1 89 ? -2.373 -22.289 10.946 1.00 0.00 86 LEU A O 12
ATOM 21777 N N . GLU A 1 90 ? -3.794 -23.247 12.447 1.00 0.00 87 GLU A N 12
ATOM 21778 C CA . GLU A 1 90 ? -3.289 -24.618 12.265 1.00 0.00 87 GLU A CA 12
ATOM 21779 C C . GLU A 1 90 ? -3.779 -25.190 10.924 1.00 0.00 87 GLU A C 12
ATOM 21780 O O . GLU A 1 90 ? -3.075 -25.995 10.297 1.00 0.00 87 GLU A O 12
ATOM 21792 N N . ARG A 1 91 ? -4.993 -24.766 10.495 1.00 0.00 88 ARG A N 12
ATOM 21793 C CA . ARG A 1 91 ? -5.601 -25.231 9.241 1.00 0.00 88 ARG A CA 12
ATOM 21794 C C . ARG A 1 91 ? -4.828 -24.648 8.054 1.00 0.00 88 ARG A C 12
ATOM 21795 O O . ARG A 1 91 ? -4.425 -25.358 7.143 1.00 0.00 88 ARG A O 12
ATOM 21816 N N . GLU A 1 92 ? -4.633 -23.326 8.106 1.00 0.00 89 GLU A N 12
ATOM 21817 C CA . GLU A 1 92 ? -4.014 -22.554 7.030 1.00 0.00 89 GLU A CA 12
ATOM 21818 C C . GLU A 1 92 ? -2.540 -22.946 6.867 1.00 0.00 89 GLU A C 12
ATOM 21819 O O . GLU A 1 92 ? -2.075 -23.119 5.746 1.00 0.00 89 GLU A O 12
ATOM 21831 N N . ARG A 1 93 ? -1.826 -23.105 8.008 1.00 0.00 90 ARG A N 12
ATOM 21832 C CA . ARG A 1 93 ? -0.393 -23.524 8.011 1.00 0.00 90 ARG A CA 12
ATOM 21833 C C . ARG A 1 93 ? -0.228 -24.966 7.494 1.00 0.00 90 ARG A C 12
ATOM 21834 O O . ARG A 1 93 ? 0.826 -25.318 6.952 1.00 0.00 90 ARG A O 12
ATOM 21855 N N . ARG A 1 94 ? -1.274 -25.795 7.696 1.00 0.00 91 ARG A N 12
ATOM 21856 C CA . ARG A 1 94 ? -1.314 -27.192 7.217 1.00 0.00 91 ARG A CA 12
ATOM 21857 C C . ARG A 1 94 ? -1.241 -27.226 5.676 1.00 0.00 91 ARG A C 12
ATOM 21858 O O . ARG A 1 94 ? -0.465 -27.991 5.092 1.00 0.00 91 ARG A O 12
ATOM 21879 N N . PHE A 1 95 ? -2.055 -26.362 5.038 1.00 0.00 92 PHE A N 12
ATOM 21880 C CA . PHE A 1 95 ? -2.146 -26.260 3.570 1.00 0.00 92 PHE A CA 12
ATOM 21881 C C . PHE A 1 95 ? -1.139 -25.236 2.997 1.00 0.00 92 PHE A C 12
ATOM 21882 O O . PHE A 1 95 ? -0.897 -25.223 1.782 1.00 0.00 92 PHE A O 12
ATOM 21899 N N . ASP A 1 96 ? -0.559 -24.391 3.871 1.00 0.00 93 ASP A N 12
ATOM 21900 C CA . ASP A 1 96 ? 0.372 -23.320 3.470 1.00 0.00 93 ASP A CA 12
ATOM 21901 C C . ASP A 1 96 ? 1.186 -22.854 4.687 1.00 0.00 93 ASP A C 12
ATOM 21902 O O . ASP A 1 96 ? 0.754 -21.974 5.440 1.00 0.00 93 ASP A O 12
ATOM 21911 N N . SER A 1 97 ? 2.352 -23.476 4.898 1.00 0.00 94 SER A N 12
ATOM 21912 C CA . SER A 1 97 ? 3.292 -23.078 5.958 1.00 0.00 94 SER A CA 12
ATOM 21913 C C . SER A 1 97 ? 4.077 -21.804 5.546 1.00 0.00 94 SER A C 12
ATOM 21914 O O . SER A 1 97 ? 4.858 -21.265 6.335 1.00 0.00 94 SER A O 12
ATOM 21922 N N . ASP A 1 98 ? 3.837 -21.318 4.306 1.00 0.00 95 ASP A N 12
ATOM 21923 C CA . ASP A 1 98 ? 4.442 -20.077 3.779 1.00 0.00 95 ASP A CA 12
ATOM 21924 C C . ASP A 1 98 ? 3.741 -18.812 4.316 1.00 0.00 95 ASP A C 12
ATOM 21925 O O . ASP A 1 98 ? 4.104 -17.694 3.922 1.00 0.00 95 ASP A O 12
ATOM 21934 N N . LEU A 1 99 ? 2.747 -18.982 5.219 1.00 0.00 96 LEU A N 12
ATOM 21935 C CA . LEU A 1 99 ? 2.048 -17.843 5.845 1.00 0.00 96 LEU A CA 12
ATOM 21936 C C . LEU A 1 99 ? 2.877 -17.261 7.011 1.00 0.00 96 LEU A C 12
ATOM 21937 O O . LEU A 1 99 ? 3.774 -17.926 7.552 1.00 0.00 96 LEU A O 12
ATOM 21953 N N . TRP A 1 100 ? 2.552 -16.009 7.369 1.00 0.00 97 TRP A N 12
ATOM 21954 C CA . TRP A 1 100 ? 3.191 -15.250 8.453 1.00 0.00 97 TRP A CA 12
ATOM 21955 C C . TRP A 1 100 ? 2.135 -14.921 9.514 1.00 0.00 97 TRP A C 12
ATOM 21956 O O . TRP A 1 100 ? 1.096 -14.363 9.177 1.00 0.00 97 TRP A O 12
ATOM 21977 N N . VAL A 1 101 ? 2.396 -15.250 10.784 1.00 0.00 98 VAL A N 12
ATOM 21978 C CA . VAL A 1 101 ? 1.508 -14.857 11.889 1.00 0.00 98 VAL A CA 12
ATOM 21979 C C . VAL A 1 101 ? 2.102 -13.626 12.572 1.00 0.00 98 VAL A C 12
ATOM 21980 O O . VAL A 1 101 ? 3.207 -13.690 13.095 1.00 0.00 98 VAL A O 12
ATOM 21993 N N . VAL A 1 102 ? 1.376 -12.501 12.516 1.00 0.00 99 VAL A N 12
ATOM 21994 C CA . VAL A 1 102 ? 1.722 -11.287 13.270 1.00 0.00 99 VAL A CA 12
ATOM 21995 C C . VAL A 1 102 ? 0.668 -11.109 14.363 1.00 0.00 99 VAL A C 12
ATOM 21996 O O . VAL A 1 102 ? -0.506 -10.872 14.057 1.00 0.00 99 VAL A O 12
ATOM 22009 N N . GLU A 1 103 ? 1.067 -11.255 15.635 1.00 0.00 100 GLU A N 12
ATOM 22010 C CA . GLU A 1 103 ? 0.148 -11.056 16.754 1.00 0.00 100 GLU A CA 12
ATOM 22011 C C . GLU A 1 103 ? 0.150 -9.583 17.161 1.00 0.00 100 GLU A C 12
ATOM 22012 O O . GLU A 1 103 ? 1.137 -9.070 17.693 1.00 0.00 100 GLU A O 12
ATOM 22024 N N . ILE A 1 104 ? -0.958 -8.895 16.850 1.00 0.00 101 ILE A N 12
ATOM 22025 C CA . ILE A 1 104 ? -1.152 -7.476 17.182 1.00 0.00 101 ILE A CA 12
ATOM 22026 C C . ILE A 1 104 ? -2.100 -7.359 18.387 1.00 0.00 101 ILE A C 12
ATOM 22027 O O . ILE A 1 104 ? -2.967 -8.215 18.607 1.00 0.00 101 ILE A O 12
ATOM 22043 N N . GLU A 1 105 ? -1.918 -6.297 19.165 1.00 0.00 102 GLU A N 12
ATOM 22044 C CA . GLU A 1 105 ? -2.671 -6.049 20.389 1.00 0.00 102 GLU A CA 12
ATOM 22045 C C . GLU A 1 105 ? -3.011 -4.565 20.436 1.00 0.00 102 GLU A C 12
ATOM 22046 O O . GLU A 1 105 ? -2.138 -3.737 20.677 1.00 0.00 102 GLU A O 12
ATOM 22058 N N . THR A 1 106 ? -4.271 -4.228 20.181 1.00 0.00 103 THR A N 12
ATOM 22059 C CA . THR A 1 106 ? -4.723 -2.832 20.094 1.00 0.00 103 THR A CA 12
ATOM 22060 C C . THR A 1 106 ? -6.243 -2.765 20.293 1.00 0.00 103 THR A C 12
ATOM 22061 O O . THR A 1 106 ? -6.946 -3.772 20.152 1.00 0.00 103 THR A O 12
ATOM 22072 N N . ASP A 1 107 ? -6.731 -1.576 20.650 1.00 0.00 104 ASP A N 12
ATOM 22073 C CA . ASP A 1 107 ? -8.155 -1.331 20.898 1.00 0.00 104 ASP A CA 12
ATOM 22074 C C . ASP A 1 107 ? -8.926 -1.291 19.570 1.00 0.00 104 ASP A C 12
ATOM 22075 O O . ASP A 1 107 ? -9.989 -1.908 19.435 1.00 0.00 104 ASP A O 12
ATOM 22084 N N . GLU A 1 108 ? -8.363 -0.573 18.586 1.00 0.00 105 GLU A N 12
ATOM 22085 C CA . GLU A 1 108 ? -8.996 -0.369 17.276 1.00 0.00 105 GLU A CA 12
ATOM 22086 C C . GLU A 1 108 ? -8.103 -0.938 16.163 1.00 0.00 105 GLU A C 12
ATOM 22087 O O . GLU A 1 108 ? -6.868 -0.857 16.238 1.00 0.00 105 GLU A O 12
ATOM 22099 N N . ILE A 1 109 ? -8.741 -1.532 15.140 1.00 0.00 106 ILE A N 12
ATOM 22100 C CA . ILE A 1 109 ? -8.045 -2.127 13.983 1.00 0.00 106 ILE A CA 12
ATOM 22101 C C . ILE A 1 109 ? -7.967 -1.115 12.818 1.00 0.00 106 ILE A C 12
ATOM 22102 O O . ILE A 1 109 ? -6.956 -1.052 12.099 1.00 0.00 106 ILE A O 12
ATOM 22118 N N . GLY A 1 110 ? -9.039 -0.305 12.669 1.00 0.00 107 GLY A N 12
ATOM 22119 C CA . GLY A 1 110 ? -9.180 0.626 11.551 1.00 0.00 107 GLY A CA 12
ATOM 22120 C C . GLY A 1 110 ? -8.354 1.884 11.756 1.00 0.00 107 GLY A C 12
ATOM 22121 O O . GLY A 1 110 ? -8.887 2.930 12.140 1.00 0.00 107 GLY A O 12
ATOM 22125 N N . THR A 1 111 ? -7.046 1.735 11.513 1.00 0.00 108 THR A N 12
ATOM 22126 C CA . THR A 1 111 ? -6.027 2.787 11.660 1.00 0.00 108 THR A CA 12
ATOM 22127 C C . THR A 1 111 ? -4.641 2.185 11.370 1.00 0.00 108 THR A C 12
ATOM 22128 O O . THR A 1 111 ? -3.750 2.868 10.866 1.00 0.00 108 THR A O 12
ATOM 22139 N N . LEU A 1 112 ? -4.487 0.878 11.674 1.00 0.00 109 LEU A N 12
ATOM 22140 C CA . LEU A 1 112 ? -3.196 0.170 11.606 1.00 0.00 109 LEU A CA 12
ATOM 22141 C C . LEU A 1 112 ? -3.260 -1.091 10.723 1.00 0.00 109 LEU A C 12
ATOM 22142 O O . LEU A 1 112 ? -2.236 -1.736 10.515 1.00 0.00 109 LEU A O 12
ATOM 22158 N N . LEU A 1 113 ? -4.454 -1.431 10.207 1.00 0.00 110 LEU A N 12
ATOM 22159 C CA . LEU A 1 113 ? -4.633 -2.529 9.238 1.00 0.00 110 LEU A CA 12
ATOM 22160 C C . LEU A 1 113 ? -5.933 -2.298 8.452 1.00 0.00 110 LEU A C 12
ATOM 22161 O O . LEU A 1 113 ? -6.953 -1.897 9.031 1.00 0.00 110 LEU A O 12
ATOM 22177 N N . THR A 1 114 ? -5.878 -2.551 7.133 1.00 0.00 111 THR A N 12
ATOM 22178 C CA . THR A 1 114 ? -6.993 -2.289 6.207 1.00 0.00 111 THR A CA 12
ATOM 22179 C C . THR A 1 114 ? -7.653 -3.611 5.762 1.00 0.00 111 THR A C 12
ATOM 22180 O O . THR A 1 114 ? -6.981 -4.503 5.228 1.00 0.00 111 THR A O 12
ATOM 22191 N N . LEU A 1 115 ? -8.982 -3.707 5.967 1.00 0.00 112 LEU A N 12
ATOM 22192 C CA . LEU A 1 115 ? -9.781 -4.933 5.716 1.00 0.00 112 LEU A CA 12
ATOM 22193 C C . LEU A 1 115 ? -10.946 -4.630 4.766 1.00 0.00 112 LEU A C 12
ATOM 22194 O O . LEU A 1 115 ? -11.383 -3.490 4.689 1.00 0.00 112 LEU A O 12
ATOM 22210 N N . VAL A 1 116 ? -11.433 -5.658 4.054 1.00 0.00 113 VAL A N 12
ATOM 22211 C CA . VAL A 1 116 ? -12.594 -5.552 3.139 1.00 0.00 113 VAL A CA 12
ATOM 22212 C C . VAL A 1 116 ? -13.904 -5.778 3.918 1.00 0.00 113 VAL A C 12
ATOM 22213 O O . VAL A 1 116 ? -14.961 -5.268 3.540 1.00 0.00 113 VAL A O 12
ATOM 22226 N N . ASP A 1 117 ? -13.805 -6.561 5.006 1.00 0.00 114 ASP A N 12
ATOM 22227 C CA . ASP A 1 117 ? -14.923 -6.838 5.921 1.00 0.00 114 ASP A CA 12
ATOM 22228 C C . ASP A 1 117 ? -15.211 -5.602 6.801 1.00 0.00 114 ASP A C 12
ATOM 22229 O O . ASP A 1 117 ? -16.366 -5.211 6.992 1.00 0.00 114 ASP A O 12
ATOM 22238 N N . GLN A 1 118 ? -14.138 -5.022 7.354 1.00 0.00 115 GLN A N 12
ATOM 22239 C CA . GLN A 1 118 ? -14.204 -3.815 8.190 1.00 0.00 115 GLN A CA 12
ATOM 22240 C C . GLN A 1 118 ? -13.951 -2.553 7.326 1.00 0.00 115 GLN A C 12
ATOM 22241 O O . GLN A 1 118 ? -13.510 -2.669 6.178 1.00 0.00 115 GLN A O 12
ATOM 22255 N N . PRO A 1 119 ? -14.284 -1.327 7.846 1.00 0.00 116 PRO A N 12
ATOM 22256 C CA . PRO A 1 119 ? -13.877 -0.031 7.220 1.00 0.00 116 PRO A CA 12
ATOM 22257 C C . PRO A 1 119 ? -12.342 0.116 6.997 1.00 0.00 116 PRO A C 12
ATOM 22258 O O . PRO A 1 119 ? -11.542 -0.741 7.406 1.00 0.00 116 PRO A O 12
ATOM 22269 N N . GLN A 1 120 ? -11.961 1.223 6.339 1.00 0.00 117 GLN A N 12
ATOM 22270 C CA . GLN A 1 120 ? -10.550 1.585 6.093 1.00 0.00 117 GLN A CA 12
ATOM 22271 C C . GLN A 1 120 ? -9.902 2.051 7.406 1.00 0.00 117 GLN A C 12
ATOM 22272 O O . GLN A 1 120 ? -8.892 1.496 7.856 1.00 0.00 117 GLN A O 12
ATOM 22286 N N . ALA A 1 121 ? -10.527 3.085 7.995 1.00 0.00 118 ALA A N 12
ATOM 22287 C CA . ALA A 1 121 ? -10.042 3.752 9.202 1.00 0.00 118 ALA A CA 12
ATOM 22288 C C . ALA A 1 121 ? -11.210 4.516 9.869 1.00 0.00 118 ALA A C 12
ATOM 22289 O O . ALA A 1 121 ? -11.775 4.019 10.866 1.00 0.00 118 ALA A O 12
ATOM 22297 N N . MET A 1 4 ? 1.372 0.029 -0.957 1.00 0.00 1 MET A N 13
ATOM 22298 C CA . MET A 1 4 ? 2.794 -0.366 -1.027 1.00 0.00 1 MET A CA 13
ATOM 22299 C C . MET A 1 4 ? 2.919 -1.867 -1.392 1.00 0.00 1 MET A C 13
ATOM 22300 O O . MET A 1 4 ? 2.649 -2.746 -0.566 1.00 0.00 1 MET A O 13
ATOM 22314 N N . ARG A 1 5 ? 3.274 -2.165 -2.663 1.00 0.00 2 ARG A N 13
ATOM 22315 C CA . ARG A 1 5 ? 3.554 -3.544 -3.106 1.00 0.00 2 ARG A CA 13
ATOM 22316 C C . ARG A 1 5 ? 4.983 -3.951 -2.695 1.00 0.00 2 ARG A C 13
ATOM 22317 O O . ARG A 1 5 ? 5.972 -3.528 -3.307 1.00 0.00 2 ARG A O 13
ATOM 22338 N N . LEU A 1 6 ? 5.065 -4.746 -1.627 1.00 0.00 3 LEU A N 13
ATOM 22339 C CA . LEU A 1 6 ? 6.330 -5.258 -1.057 1.00 0.00 3 LEU A CA 13
ATOM 22340 C C . LEU A 1 6 ? 6.154 -6.734 -0.648 1.00 0.00 3 LEU A C 13
ATOM 22341 O O . LEU A 1 6 ? 5.036 -7.269 -0.724 1.00 0.00 3 LEU A O 13
ATOM 22357 N N . LYS A 1 7 ? 7.255 -7.390 -0.214 1.00 0.00 4 LYS A N 13
ATOM 22358 C CA . LYS A 1 7 ? 7.236 -8.830 0.130 1.00 0.00 4 LYS A CA 13
ATOM 22359 C C . LYS A 1 7 ? 6.489 -9.061 1.467 1.00 0.00 4 LYS A C 13
ATOM 22360 O O . LYS A 1 7 ? 6.193 -8.105 2.189 1.00 0.00 4 LYS A O 13
ATOM 22379 N N . SER A 1 8 ? 6.208 -10.336 1.780 1.00 0.00 5 SER A N 13
ATOM 22380 C CA . SER A 1 8 ? 5.462 -10.751 2.995 1.00 0.00 5 SER A CA 13
ATOM 22381 C C . SER A 1 8 ? 6.172 -10.292 4.292 1.00 0.00 5 SER A C 13
ATOM 22382 O O . SER A 1 8 ? 5.542 -9.749 5.203 1.00 0.00 5 SER A O 13
ATOM 22390 N N . GLU A 1 9 ? 7.495 -10.500 4.320 1.00 0.00 6 GLU A N 13
ATOM 22391 C CA . GLU A 1 9 ? 8.382 -10.105 5.436 1.00 0.00 6 GLU A CA 13
ATOM 22392 C C . GLU A 1 9 ? 8.403 -8.578 5.615 1.00 0.00 6 GLU A C 13
ATOM 22393 O O . GLU A 1 9 ? 8.410 -8.067 6.740 1.00 0.00 6 GLU A O 13
ATOM 22405 N N . MET A 1 10 ? 8.409 -7.857 4.490 1.00 0.00 7 MET A N 13
ATOM 22406 C CA . MET A 1 10 ? 8.428 -6.387 4.489 1.00 0.00 7 MET A CA 13
ATOM 22407 C C . MET A 1 10 ? 7.023 -5.830 4.813 1.00 0.00 7 MET A C 13
ATOM 22408 O O . MET A 1 10 ? 6.901 -4.715 5.315 1.00 0.00 7 MET A O 13
ATOM 22422 N N . PHE A 1 11 ? 5.963 -6.635 4.556 1.00 0.00 8 PHE A N 13
ATOM 22423 C CA . PHE A 1 11 ? 4.566 -6.223 4.817 1.00 0.00 8 PHE A CA 13
ATOM 22424 C C . PHE A 1 11 ? 4.274 -6.304 6.316 1.00 0.00 8 PHE A C 13
ATOM 22425 O O . PHE A 1 11 ? 3.652 -5.395 6.869 1.00 0.00 8 PHE A O 13
ATOM 22442 N N . VAL A 1 12 ? 4.730 -7.401 6.966 1.00 0.00 9 VAL A N 13
ATOM 22443 C CA . VAL A 1 12 ? 4.536 -7.598 8.419 1.00 0.00 9 VAL A CA 13
ATOM 22444 C C . VAL A 1 12 ? 5.325 -6.548 9.209 1.00 0.00 9 VAL A C 13
ATOM 22445 O O . VAL A 1 12 ? 4.804 -5.977 10.164 1.00 0.00 9 VAL A O 13
ATOM 22458 N N . SER A 1 13 ? 6.566 -6.276 8.758 1.00 0.00 10 SER A N 13
ATOM 22459 C CA . SER A 1 13 ? 7.444 -5.273 9.374 1.00 0.00 10 SER A CA 13
ATOM 22460 C C . SER A 1 13 ? 6.796 -3.880 9.265 1.00 0.00 10 SER A C 13
ATOM 22461 O O . SER A 1 13 ? 6.664 -3.175 10.265 1.00 0.00 10 SER A O 13
ATOM 22469 N N . ALA A 1 14 ? 6.334 -3.538 8.048 1.00 0.00 11 ALA A N 13
ATOM 22470 C CA . ALA A 1 14 ? 5.634 -2.263 7.776 1.00 0.00 11 ALA A CA 13
ATOM 22471 C C . ALA A 1 14 ? 4.351 -2.140 8.620 1.00 0.00 11 ALA A C 13
ATOM 22472 O O . ALA A 1 14 ? 4.053 -1.067 9.139 1.00 0.00 11 ALA A O 13
ATOM 22479 N N . LEU A 1 15 ? 3.644 -3.279 8.787 1.00 0.00 12 LEU A N 13
ATOM 22480 C CA . LEU A 1 15 ? 2.345 -3.355 9.500 1.00 0.00 12 LEU A CA 13
ATOM 22481 C C . LEU A 1 15 ? 2.531 -2.987 10.977 1.00 0.00 12 LEU A C 13
ATOM 22482 O O . LEU A 1 15 ? 1.701 -2.296 11.573 1.00 0.00 12 LEU A O 13
ATOM 22498 N N . ILE A 1 16 ? 3.649 -3.439 11.537 1.00 0.00 13 ILE A N 13
ATOM 22499 C CA . ILE A 1 16 ? 4.039 -3.145 12.918 1.00 0.00 13 ILE A CA 13
ATOM 22500 C C . ILE A 1 16 ? 4.281 -1.630 13.102 1.00 0.00 13 ILE A C 13
ATOM 22501 O O . ILE A 1 16 ? 3.800 -1.030 14.057 1.00 0.00 13 ILE A O 13
ATOM 22517 N N . ARG A 1 17 ? 4.954 -0.998 12.128 1.00 0.00 14 ARG A N 13
ATOM 22518 C CA . ARG A 1 17 ? 5.236 0.460 12.176 1.00 0.00 14 ARG A CA 13
ATOM 22519 C C . ARG A 1 17 ? 3.944 1.274 11.916 1.00 0.00 14 ARG A C 13
ATOM 22520 O O . ARG A 1 17 ? 3.853 2.430 12.340 1.00 0.00 14 ARG A O 13
ATOM 22541 N N . ARG A 1 18 ? 2.957 0.658 11.215 1.00 0.00 15 ARG A N 13
ATOM 22542 C CA . ARG A 1 18 ? 1.609 1.242 11.035 1.00 0.00 15 ARG A CA 13
ATOM 22543 C C . ARG A 1 18 ? 0.878 1.345 12.390 1.00 0.00 15 ARG A C 13
ATOM 22544 O O . ARG A 1 18 ? 0.339 2.406 12.731 1.00 0.00 15 ARG A O 13
ATOM 22565 N N . VAL A 1 19 ? 0.867 0.231 13.158 1.00 0.00 16 VAL A N 13
ATOM 22566 C CA . VAL A 1 19 ? 0.102 0.160 14.419 1.00 0.00 16 VAL A CA 13
ATOM 22567 C C . VAL A 1 19 ? 0.715 1.075 15.496 1.00 0.00 16 VAL A C 13
ATOM 22568 O O . VAL A 1 19 ? -0.013 1.745 16.214 1.00 0.00 16 VAL A O 13
ATOM 22581 N N . PHE A 1 20 ? 2.060 1.110 15.579 1.00 0.00 17 PHE A N 13
ATOM 22582 C CA . PHE A 1 20 ? 2.786 1.966 16.540 1.00 0.00 17 PHE A CA 13
ATOM 22583 C C . PHE A 1 20 ? 2.645 3.456 16.158 1.00 0.00 17 PHE A C 13
ATOM 22584 O O . PHE A 1 20 ? 2.656 4.326 17.036 1.00 0.00 17 PHE A O 13
ATOM 22601 N N . ALA A 1 21 ? 2.476 3.736 14.846 1.00 0.00 18 ALA A N 13
ATOM 22602 C CA . ALA A 1 21 ? 2.136 5.092 14.352 1.00 0.00 18 ALA A CA 13
ATOM 22603 C C . ALA A 1 21 ? 0.714 5.511 14.800 1.00 0.00 18 ALA A C 13
ATOM 22604 O O . ALA A 1 21 ? 0.422 6.704 14.914 1.00 0.00 18 ALA A O 13
ATOM 22611 N N . ALA A 1 22 ? -0.169 4.517 15.031 1.00 0.00 19 ALA A N 13
ATOM 22612 C CA . ALA A 1 22 ? -1.546 4.746 15.551 1.00 0.00 19 ALA A CA 13
ATOM 22613 C C . ALA A 1 22 ? -1.608 4.609 17.095 1.00 0.00 19 ALA A C 13
ATOM 22614 O O . ALA A 1 22 ? -2.633 4.940 17.711 1.00 0.00 19 ALA A O 13
ATOM 22621 N N . GLY A 1 23 ? -0.511 4.102 17.703 1.00 0.00 20 GLY A N 13
ATOM 22622 C CA . GLY A 1 23 ? -0.381 3.993 19.168 1.00 0.00 20 GLY A CA 13
ATOM 22623 C C . GLY A 1 23 ? -0.690 2.604 19.733 1.00 0.00 20 GLY A C 13
ATOM 22624 O O . GLY A 1 23 ? -0.716 2.432 20.954 1.00 0.00 20 GLY A O 13
ATOM 22628 N N . GLY A 1 24 ? -0.943 1.625 18.849 1.00 0.00 21 GLY A N 13
ATOM 22629 C CA . GLY A 1 24 ? -1.152 0.226 19.242 1.00 0.00 21 GLY A CA 13
ATOM 22630 C C . GLY A 1 24 ? 0.142 -0.596 19.279 1.00 0.00 21 GLY A C 13
ATOM 22631 O O . GLY A 1 24 ? 1.237 -0.059 19.068 1.00 0.00 21 GLY A O 13
ATOM 22635 N N . PHE A 1 25 ? -0.001 -1.914 19.518 1.00 0.00 22 PHE A N 13
ATOM 22636 C CA . PHE A 1 25 ? 1.131 -2.867 19.685 1.00 0.00 22 PHE A CA 13
ATOM 22637 C C . PHE A 1 25 ? 1.156 -3.862 18.508 1.00 0.00 22 PHE A C 13
ATOM 22638 O O . PHE A 1 25 ? 0.144 -4.026 17.831 1.00 0.00 22 PHE A O 13
ATOM 22655 N N . ALA A 1 26 ? 2.327 -4.500 18.264 1.00 0.00 23 ALA A N 13
ATOM 22656 C CA . ALA A 1 26 ? 2.480 -5.572 17.257 1.00 0.00 23 ALA A CA 13
ATOM 22657 C C . ALA A 1 26 ? 3.726 -6.426 17.532 1.00 0.00 23 ALA A C 13
ATOM 22658 O O . ALA A 1 26 ? 4.699 -5.943 18.135 1.00 0.00 23 ALA A O 13
ATOM 22665 N N . ALA A 1 27 ? 3.678 -7.693 17.054 1.00 0.00 24 ALA A N 13
ATOM 22666 C CA . ALA A 1 27 ? 4.779 -8.659 17.189 1.00 0.00 24 ALA A CA 13
ATOM 22667 C C . ALA A 1 27 ? 4.528 -9.877 16.278 1.00 0.00 24 ALA A C 13
ATOM 22668 O O . ALA A 1 27 ? 3.471 -10.499 16.359 1.00 0.00 24 ALA A O 13
ATOM 22675 N N . VAL A 1 28 ? 5.490 -10.187 15.386 1.00 0.00 25 VAL A N 13
ATOM 22676 C CA . VAL A 1 28 ? 5.421 -11.365 14.498 1.00 0.00 25 VAL A CA 13
ATOM 22677 C C . VAL A 1 28 ? 5.581 -12.667 15.321 1.00 0.00 25 VAL A C 13
ATOM 22678 O O . VAL A 1 28 ? 6.689 -13.000 15.771 1.00 0.00 25 VAL A O 13
ATOM 22691 N N . GLU A 1 29 ? 4.457 -13.364 15.542 1.00 0.00 26 GLU A N 13
ATOM 22692 C CA . GLU A 1 29 ? 4.419 -14.680 16.200 1.00 0.00 26 GLU A CA 13
ATOM 22693 C C . GLU A 1 29 ? 5.155 -15.733 15.345 1.00 0.00 26 GLU A C 13
ATOM 22694 O O . GLU A 1 29 ? 6.210 -16.250 15.732 1.00 0.00 26 GLU A O 13
ATOM 22706 N N . LYS A 1 30 ? 4.570 -16.028 14.168 1.00 0.00 27 LYS A N 13
ATOM 22707 C CA . LYS A 1 30 ? 5.054 -17.071 13.249 1.00 0.00 27 LYS A CA 13
ATOM 22708 C C . LYS A 1 30 ? 5.679 -16.443 12.002 1.00 0.00 27 LYS A C 13
ATOM 22709 O O . LYS A 1 30 ? 5.213 -15.412 11.506 1.00 0.00 27 LYS A O 13
ATOM 22728 N N . LYS A 1 31 ? 6.725 -17.102 11.502 1.00 0.00 28 LYS A N 13
ATOM 22729 C CA . LYS A 1 31 ? 7.459 -16.709 10.304 1.00 0.00 28 LYS A CA 13
ATOM 22730 C C . LYS A 1 31 ? 7.326 -17.814 9.244 1.00 0.00 28 LYS A C 13
ATOM 22731 O O . LYS A 1 31 ? 7.545 -18.995 9.542 1.00 0.00 28 LYS A O 13
ATOM 22750 N N . GLY A 1 32 ? 6.952 -17.425 8.022 1.00 0.00 29 GLY A N 13
ATOM 22751 C CA . GLY A 1 32 ? 6.926 -18.330 6.869 1.00 0.00 29 GLY A CA 13
ATOM 22752 C C . GLY A 1 32 ? 7.851 -17.835 5.766 1.00 0.00 29 GLY A C 13
ATOM 22753 O O . GLY A 1 32 ? 8.921 -17.310 6.067 1.00 0.00 29 GLY A O 13
ATOM 22757 N N . ALA A 1 33 ? 7.419 -17.957 4.497 1.00 0.00 30 ALA A N 13
ATOM 22758 C CA . ALA A 1 33 ? 8.218 -17.557 3.318 1.00 0.00 30 ALA A CA 13
ATOM 22759 C C . ALA A 1 33 ? 8.212 -16.022 3.145 1.00 0.00 30 ALA A C 13
ATOM 22760 O O . ALA A 1 33 ? 7.140 -15.412 3.093 1.00 0.00 30 ALA A O 13
ATOM 22767 N N . GLU A 1 34 ? 9.413 -15.415 3.054 1.00 0.00 31 GLU A N 13
ATOM 22768 C CA . GLU A 1 34 ? 9.589 -13.944 3.038 1.00 0.00 31 GLU A CA 13
ATOM 22769 C C . GLU A 1 34 ? 8.879 -13.258 1.854 1.00 0.00 31 GLU A C 13
ATOM 22770 O O . GLU A 1 34 ? 8.252 -12.229 2.034 1.00 0.00 31 GLU A O 13
ATOM 22782 N N . ALA A 1 35 ? 9.034 -13.804 0.647 1.00 0.00 32 ALA A N 13
ATOM 22783 C CA . ALA A 1 35 ? 8.449 -13.218 -0.579 1.00 0.00 32 ALA A CA 13
ATOM 22784 C C . ALA A 1 35 ? 6.999 -13.689 -0.808 1.00 0.00 32 ALA A C 13
ATOM 22785 O O . ALA A 1 35 ? 6.065 -12.879 -0.786 1.00 0.00 32 ALA A O 13
ATOM 22792 N N . ALA A 1 36 ? 6.824 -15.010 -0.986 1.00 0.00 33 ALA A N 13
ATOM 22793 C CA . ALA A 1 36 ? 5.560 -15.603 -1.492 1.00 0.00 33 ALA A CA 13
ATOM 22794 C C . ALA A 1 36 ? 4.600 -16.043 -0.368 1.00 0.00 33 ALA A C 13
ATOM 22795 O O . ALA A 1 36 ? 3.511 -16.560 -0.659 1.00 0.00 33 ALA A O 13
ATOM 22802 N N . GLY A 1 37 ? 4.997 -15.830 0.898 1.00 0.00 34 GLY A N 13
ATOM 22803 C CA . GLY A 1 37 ? 4.200 -16.261 2.057 1.00 0.00 34 GLY A CA 13
ATOM 22804 C C . GLY A 1 37 ? 2.852 -15.551 2.201 1.00 0.00 34 GLY A C 13
ATOM 22805 O O . GLY A 1 37 ? 2.681 -14.427 1.724 1.00 0.00 34 GLY A O 13
ATOM 22809 N N . ALA A 1 38 ? 1.877 -16.229 2.833 1.00 0.00 35 ALA A N 13
ATOM 22810 C CA . ALA A 1 38 ? 0.602 -15.600 3.238 1.00 0.00 35 ALA A CA 13
ATOM 22811 C C . ALA A 1 38 ? 0.816 -14.831 4.552 1.00 0.00 35 ALA A C 13
ATOM 22812 O O . ALA A 1 38 ? 1.829 -15.032 5.222 1.00 0.00 35 ALA A O 13
ATOM 22819 N N . ILE A 1 39 ? -0.130 -13.949 4.921 1.00 0.00 36 ILE A N 13
ATOM 22820 C CA . ILE A 1 39 ? -0.050 -13.168 6.175 1.00 0.00 36 ILE A CA 13
ATOM 22821 C C . ILE A 1 39 ? -1.407 -13.232 6.886 1.00 0.00 36 ILE A C 13
ATOM 22822 O O . ILE A 1 39 ? -2.403 -12.721 6.366 1.00 0.00 36 ILE A O 13
ATOM 22838 N N . PHE A 1 40 ? -1.451 -13.885 8.051 1.00 0.00 37 PHE A N 13
ATOM 22839 C CA . PHE A 1 40 ? -2.627 -13.894 8.929 1.00 0.00 37 PHE A CA 13
ATOM 22840 C C . PHE A 1 40 ? -2.305 -13.123 10.205 1.00 0.00 37 PHE A C 13
ATOM 22841 O O . PHE A 1 40 ? -1.490 -13.550 11.010 1.00 0.00 37 PHE A O 13
ATOM 22858 N N . VAL A 1 41 ? -2.967 -11.985 10.385 1.00 0.00 38 VAL A N 13
ATOM 22859 C CA . VAL A 1 41 ? -2.761 -11.089 11.528 1.00 0.00 38 VAL A CA 13
ATOM 22860 C C . VAL A 1 41 ? -3.971 -11.193 12.446 1.00 0.00 38 VAL A C 13
ATOM 22861 O O . VAL A 1 41 ? -5.091 -11.317 11.968 1.00 0.00 38 VAL A O 13
ATOM 22874 N N . ARG A 1 42 ? -3.750 -11.160 13.755 1.00 0.00 39 ARG A N 13
ATOM 22875 C CA . ARG A 1 42 ? -4.836 -11.103 14.729 1.00 0.00 39 ARG A CA 13
ATOM 22876 C C . ARG A 1 42 ? -4.866 -9.682 15.311 1.00 0.00 39 ARG A C 13
ATOM 22877 O O . ARG A 1 42 ? -3.812 -9.106 15.605 1.00 0.00 39 ARG A O 13
ATOM 22898 N N . GLN A 1 43 ? -6.058 -9.102 15.402 1.00 0.00 40 GLN A N 13
ATOM 22899 C CA . GLN A 1 43 ? -6.296 -7.908 16.216 1.00 0.00 40 GLN A CA 13
ATOM 22900 C C . GLN A 1 43 ? -6.548 -8.365 17.650 1.00 0.00 40 GLN A C 13
ATOM 22901 O O . GLN A 1 43 ? -7.126 -9.434 17.857 1.00 0.00 40 GLN A O 13
ATOM 22915 N N . ARG A 1 44 ? -6.110 -7.575 18.630 1.00 0.00 41 ARG A N 13
ATOM 22916 C CA . ARG A 1 44 ? -6.437 -7.817 20.035 1.00 0.00 41 ARG A CA 13
ATOM 22917 C C . ARG A 1 44 ? -7.096 -6.578 20.633 1.00 0.00 41 ARG A C 13
ATOM 22918 O O . ARG A 1 44 ? -6.641 -5.457 20.430 1.00 0.00 41 ARG A O 13
ATOM 22939 N N . LEU A 1 45 ? -8.188 -6.812 21.329 1.00 0.00 42 LEU A N 13
ATOM 22940 C CA . LEU A 1 45 ? -8.835 -5.842 22.205 1.00 0.00 42 LEU A CA 13
ATOM 22941 C C . LEU A 1 45 ? -8.363 -6.120 23.633 1.00 0.00 42 LEU A C 13
ATOM 22942 O O . LEU A 1 45 ? -8.160 -7.281 24.022 1.00 0.00 42 LEU A O 13
ATOM 22958 N N . ARG A 1 46 ? -8.190 -5.046 24.408 1.00 0.00 43 ARG A N 13
ATOM 22959 C CA . ARG A 1 46 ? -7.867 -5.125 25.849 1.00 0.00 43 ARG A CA 13
ATOM 22960 C C . ARG A 1 46 ? -9.012 -5.806 26.654 1.00 0.00 43 ARG A C 13
ATOM 22961 O O . ARG A 1 46 ? -8.827 -6.206 27.810 1.00 0.00 43 ARG A O 13
ATOM 22982 N N . ASP A 1 47 ? -10.196 -5.910 26.008 1.00 0.00 44 ASP A N 13
ATOM 22983 C CA . ASP A 1 47 ? -11.387 -6.615 26.524 1.00 0.00 44 ASP A CA 13
ATOM 22984 C C . ASP A 1 47 ? -11.180 -8.148 26.569 1.00 0.00 44 ASP A C 13
ATOM 22985 O O . ASP A 1 47 ? -11.978 -8.876 27.185 1.00 0.00 44 ASP A O 13
ATOM 22994 N N . GLY A 1 48 ? -10.124 -8.624 25.889 1.00 0.00 45 GLY A N 13
ATOM 22995 C CA . GLY A 1 48 ? -9.839 -10.053 25.761 1.00 0.00 45 GLY A CA 13
ATOM 22996 C C . GLY A 1 48 ? -10.387 -10.615 24.459 1.00 0.00 45 GLY A C 13
ATOM 22997 O O . GLY A 1 48 ? -10.156 -11.781 24.135 1.00 0.00 45 GLY A O 13
ATOM 23001 N N . ARG A 1 49 ? -11.134 -9.773 23.709 1.00 0.00 46 ARG A N 13
ATOM 23002 C CA . ARG A 1 49 ? -11.691 -10.147 22.398 1.00 0.00 46 ARG A CA 13
ATOM 23003 C C . ARG A 1 49 ? -10.609 -9.971 21.337 1.00 0.00 46 ARG A C 13
ATOM 23004 O O . ARG A 1 49 ? -9.643 -9.251 21.565 1.00 0.00 46 ARG A O 13
ATOM 23025 N N . GLU A 1 50 ? -10.788 -10.606 20.180 1.00 0.00 47 GLU A N 13
ATOM 23026 C CA . GLU A 1 50 ? -9.776 -10.642 19.111 1.00 0.00 47 GLU A CA 13
ATOM 23027 C C . GLU A 1 50 ? -10.453 -10.760 17.747 1.00 0.00 47 GLU A C 13
ATOM 23028 O O . GLU A 1 50 ? -11.573 -11.234 17.642 1.00 0.00 47 GLU A O 13
ATOM 23040 N N . ASN A 1 51 ? -9.779 -10.270 16.709 1.00 0.00 48 ASN A N 13
ATOM 23041 C CA . ASN A 1 51 ? -10.175 -10.498 15.305 1.00 0.00 48 ASN A CA 13
ATOM 23042 C C . ASN A 1 51 ? -9.035 -11.248 14.606 1.00 0.00 48 ASN A C 13
ATOM 23043 O O . ASN A 1 51 ? -7.947 -11.394 15.164 1.00 0.00 48 ASN A O 13
ATOM 23054 N N . LEU A 1 52 ? -9.288 -11.709 13.382 1.00 0.00 49 LEU A N 13
ATOM 23055 C CA . LEU A 1 52 ? -8.307 -12.447 12.571 1.00 0.00 49 LEU A CA 13
ATOM 23056 C C . LEU A 1 52 ? -8.443 -11.957 11.135 1.00 0.00 49 LEU A C 13
ATOM 23057 O O . LEU A 1 52 ? -9.546 -11.640 10.695 1.00 0.00 49 LEU A O 13
ATOM 23073 N N . TYR A 1 53 ? -7.313 -11.853 10.435 1.00 0.00 50 TYR A N 13
ATOM 23074 C CA . TYR A 1 53 ? -7.228 -11.329 9.067 1.00 0.00 50 TYR A CA 13
ATOM 23075 C C . TYR A 1 53 ? -6.391 -12.278 8.214 1.00 0.00 50 TYR A C 13
ATOM 23076 O O . TYR A 1 53 ? -5.584 -13.032 8.747 1.00 0.00 50 TYR A O 13
ATOM 23094 N N . GLY A 1 54 ? -6.604 -12.235 6.899 1.00 0.00 51 GLY A N 13
ATOM 23095 C CA . GLY A 1 54 ? -5.855 -13.043 5.941 1.00 0.00 51 GLY A CA 13
ATOM 23096 C C . GLY A 1 54 ? -5.776 -12.347 4.593 1.00 0.00 51 GLY A C 13
ATOM 23097 O O . GLY A 1 54 ? -6.514 -11.384 4.373 1.00 0.00 51 GLY A O 13
ATOM 23101 N N . PRO A 1 55 ? -4.900 -12.802 3.651 1.00 0.00 52 PRO A N 13
ATOM 23102 C CA . PRO A 1 55 ? -4.750 -12.150 2.335 1.00 0.00 52 PRO A CA 13
ATOM 23103 C C . PRO A 1 55 ? -5.975 -12.418 1.422 1.00 0.00 52 PRO A C 13
ATOM 23104 O O . PRO A 1 55 ? -6.410 -13.565 1.258 1.00 0.00 52 PRO A O 13
ATOM 23115 N N . ALA A 1 56 ? -6.535 -11.339 0.873 1.00 0.00 53 ALA A N 13
ATOM 23116 C CA . ALA A 1 56 ? -7.709 -11.377 -0.020 1.00 0.00 53 ALA A CA 13
ATOM 23117 C C . ALA A 1 56 ? -7.287 -11.123 -1.483 1.00 0.00 53 ALA A C 13
ATOM 23118 O O . ALA A 1 56 ? -6.164 -10.652 -1.729 1.00 0.00 53 ALA A O 13
ATOM 23125 N N . PRO A 1 57 ? -8.173 -11.446 -2.485 1.00 0.00 54 PRO A N 13
ATOM 23126 C CA . PRO A 1 57 ? -8.005 -10.966 -3.876 1.00 0.00 54 PRO A CA 13
ATOM 23127 C C . PRO A 1 57 ? -8.127 -9.423 -3.948 1.00 0.00 54 PRO A C 13
ATOM 23128 O O . PRO A 1 57 ? -9.097 -8.839 -3.435 1.00 0.00 54 PRO A O 13
ATOM 23139 N N . GLN A 1 58 ? -7.113 -8.777 -4.547 1.00 0.00 55 GLN A N 13
ATOM 23140 C CA . GLN A 1 58 ? -7.073 -7.311 -4.716 1.00 0.00 55 GLN A CA 13
ATOM 23141 C C . GLN A 1 58 ? -7.999 -6.869 -5.871 1.00 0.00 55 GLN A C 13
ATOM 23142 O O . GLN A 1 58 ? -8.445 -7.694 -6.687 1.00 0.00 55 GLN A O 13
ATOM 23156 N N . SER A 1 59 ? -8.266 -5.559 -5.933 1.00 0.00 56 SER A N 13
ATOM 23157 C CA . SER A 1 59 ? -9.051 -4.945 -7.010 1.00 0.00 56 SER A CA 13
ATOM 23158 C C . SER A 1 59 ? -8.138 -4.639 -8.224 1.00 0.00 56 SER A C 13
ATOM 23159 O O . SER A 1 59 ? -7.738 -3.488 -8.446 1.00 0.00 56 SER A O 13
ATOM 23167 N N . PHE A 1 60 ? -7.754 -5.703 -8.972 1.00 0.00 57 PHE A N 13
ATOM 23168 C CA . PHE A 1 60 ? -6.926 -5.555 -10.182 1.00 0.00 57 PHE A CA 13
ATOM 23169 C C . PHE A 1 60 ? -7.812 -5.337 -11.413 1.00 0.00 57 PHE A C 13
ATOM 23170 O O . PHE A 1 60 ? -8.851 -5.993 -11.569 1.00 0.00 57 PHE A O 13
ATOM 23187 N N . ALA A 1 61 ? -7.402 -4.396 -12.267 1.00 0.00 58 ALA A N 13
ATOM 23188 C CA . ALA A 1 61 ? -8.084 -4.083 -13.525 1.00 0.00 58 ALA A CA 13
ATOM 23189 C C . ALA A 1 61 ? -7.261 -4.647 -14.690 1.00 0.00 58 ALA A C 13
A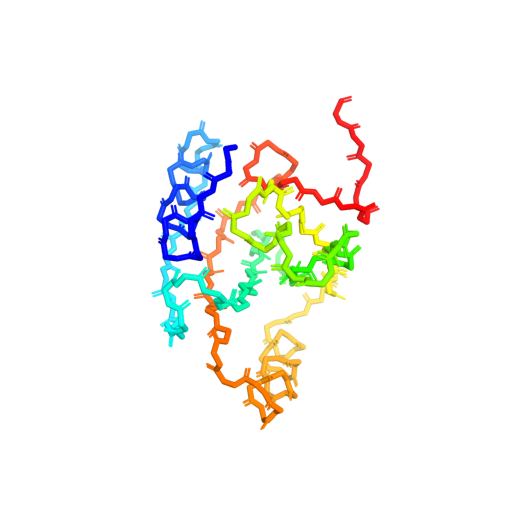TOM 23190 O O . ALA A 1 61 ? -6.170 -4.152 -14.967 1.00 0.00 58 ALA A O 13
ATOM 23197 N N . ASP A 1 62 ? -7.784 -5.716 -15.321 1.00 0.00 59 ASP A N 13
ATOM 23198 C CA . ASP A 1 62 ? -7.171 -6.399 -16.495 1.00 0.00 59 ASP A CA 13
ATOM 23199 C C . ASP A 1 62 ? -5.746 -6.927 -16.173 1.00 0.00 59 ASP A C 13
ATOM 23200 O O . ASP A 1 62 ? -4.843 -6.914 -17.018 1.00 0.00 59 ASP A O 13
ATOM 23209 N N . ASP A 1 63 ? -5.592 -7.411 -14.926 1.00 0.00 60 ASP A N 13
ATOM 23210 C CA . ASP A 1 63 ? -4.342 -8.004 -14.393 1.00 0.00 60 ASP A CA 13
ATOM 23211 C C . ASP A 1 63 ? -3.157 -7.011 -14.342 1.00 0.00 60 ASP A C 13
ATOM 23212 O O . ASP A 1 63 ? -1.995 -7.435 -14.277 1.00 0.00 60 ASP A O 13
ATOM 23221 N N . GLU A 1 64 ? -3.455 -5.699 -14.326 1.00 0.00 61 GLU A N 13
ATOM 23222 C CA . GLU A 1 64 ? -2.428 -4.661 -14.122 1.00 0.00 61 GLU A CA 13
ATOM 23223 C C . GLU A 1 64 ? -1.929 -4.698 -12.665 1.00 0.00 61 GLU A C 13
ATOM 23224 O O . GLU A 1 64 ? -0.747 -4.953 -12.406 1.00 0.00 61 GLU A O 13
ATOM 23236 N N . ASP A 1 65 ? -2.862 -4.513 -11.710 1.00 0.00 62 ASP A N 13
ATOM 23237 C CA . ASP A 1 65 ? -2.535 -4.311 -10.273 1.00 0.00 62 ASP A CA 13
ATOM 23238 C C . ASP A 1 65 ? -1.886 -5.539 -9.609 1.00 0.00 62 ASP A C 13
ATOM 23239 O O . ASP A 1 65 ? -1.432 -5.432 -8.475 1.00 0.00 62 ASP A O 13
ATOM 23248 N N . ILE A 1 66 ? -1.837 -6.691 -10.316 1.00 0.00 63 ILE A N 13
ATOM 23249 C CA . ILE A 1 66 ? -1.076 -7.895 -9.865 1.00 0.00 63 ILE A CA 13
ATOM 23250 C C . ILE A 1 66 ? 0.394 -7.509 -9.551 1.00 0.00 63 ILE A C 13
ATOM 23251 O O . ILE A 1 66 ? 0.991 -7.956 -8.564 1.00 0.00 63 ILE A O 13
ATOM 23267 N N . MET A 1 67 ? 0.913 -6.621 -10.407 1.00 0.00 64 MET A N 13
ATOM 23268 C CA . MET A 1 67 ? 2.320 -6.182 -10.430 1.00 0.00 64 MET A CA 13
ATOM 23269 C C . MET A 1 67 ? 2.433 -4.650 -10.247 1.00 0.00 64 MET A C 13
ATOM 23270 O O . MET A 1 67 ? 3.541 -4.113 -10.167 1.00 0.00 64 MET A O 13
ATOM 23284 N N . ARG A 1 68 ? 1.279 -3.954 -10.168 1.00 0.00 65 ARG A N 13
ATOM 23285 C CA . ARG A 1 68 ? 1.222 -2.480 -9.980 1.00 0.00 65 ARG A CA 13
ATOM 23286 C C . ARG A 1 68 ? 0.764 -2.107 -8.552 1.00 0.00 65 ARG A C 13
ATOM 23287 O O . ARG A 1 68 ? 0.940 -0.963 -8.132 1.00 0.00 65 ARG A O 13
ATOM 23308 N N . ALA A 1 69 ? 0.163 -3.066 -7.822 1.00 0.00 66 ALA A N 13
ATOM 23309 C CA . ALA A 1 69 ? -0.382 -2.834 -6.460 1.00 0.00 66 ALA A CA 13
ATOM 23310 C C . ALA A 1 69 ? -0.247 -4.097 -5.599 1.00 0.00 66 ALA A C 13
ATOM 23311 O O . ALA A 1 69 ? 0.019 -5.190 -6.117 1.00 0.00 66 ALA A O 13
ATOM 23318 N N . GLU A 1 70 ? -0.425 -3.926 -4.283 1.00 0.00 67 GLU A N 13
ATOM 23319 C CA . GLU A 1 70 ? -0.312 -5.015 -3.293 1.00 0.00 67 GLU A CA 13
ATOM 23320 C C . GLU A 1 70 ? -1.649 -5.763 -3.133 1.00 0.00 67 GLU A C 13
ATOM 23321 O O . GLU A 1 70 ? -2.714 -5.250 -3.512 1.00 0.00 67 GLU A O 13
ATOM 23333 N N . ARG A 1 71 ? -1.572 -6.976 -2.567 1.00 0.00 68 ARG A N 13
ATOM 23334 C CA . ARG A 1 71 ? -2.753 -7.746 -2.143 1.00 0.00 68 ARG A CA 13
ATOM 23335 C C . ARG A 1 71 ? -3.431 -7.044 -0.940 1.00 0.00 68 ARG A C 13
ATOM 23336 O O . ARG A 1 71 ? -2.767 -6.698 0.051 1.00 0.00 68 ARG A O 13
ATOM 23357 N N . ARG A 1 72 ? -4.742 -6.795 -1.055 1.00 0.00 69 ARG A N 13
ATOM 23358 C CA . ARG A 1 72 ? -5.555 -6.250 0.039 1.00 0.00 69 ARG A CA 13
ATOM 23359 C C . ARG A 1 72 ? -6.033 -7.426 0.903 1.00 0.00 69 ARG A C 13
ATOM 23360 O O . ARG A 1 72 ? -6.101 -8.549 0.416 1.00 0.00 69 ARG A O 13
ATOM 23381 N N . PHE A 1 73 ? -6.325 -7.181 2.185 1.00 0.00 70 PHE A N 13
ATOM 23382 C CA . PHE A 1 73 ? -6.659 -8.250 3.155 1.00 0.00 70 PHE A CA 13
ATOM 23383 C C . PHE A 1 73 ? -8.168 -8.343 3.386 1.00 0.00 70 PHE A C 13
ATOM 23384 O O . PHE A 1 73 ? -8.932 -7.577 2.821 1.00 0.00 70 PHE A O 13
ATOM 23401 N N . GLU A 1 74 ? -8.568 -9.349 4.171 1.00 0.00 71 GLU A N 13
ATOM 23402 C CA . GLU A 1 74 ? -9.963 -9.612 4.573 1.00 0.00 71 GLU A CA 13
ATOM 23403 C C . GLU A 1 74 ? -9.992 -10.056 6.040 1.00 0.00 71 GLU A C 13
ATOM 23404 O O . GLU A 1 74 ? -8.989 -10.544 6.561 1.00 0.00 71 GLU A O 13
ATOM 23416 N N . THR A 1 75 ? -11.145 -9.890 6.695 1.00 0.00 72 THR A N 13
ATOM 23417 C CA . THR A 1 75 ? -11.329 -10.270 8.100 1.00 0.00 72 THR A CA 13
ATOM 23418 C C . THR A 1 75 ? -11.879 -11.715 8.178 1.00 0.00 72 THR A C 13
ATOM 23419 O O . THR A 1 75 ? -13.012 -11.968 7.753 1.00 0.00 72 THR A O 13
ATOM 23430 N N . ARG A 1 76 ? -11.049 -12.655 8.677 1.00 0.00 73 ARG A N 13
ATOM 23431 C CA . ARG A 1 76 ? -11.419 -14.074 8.842 1.00 0.00 73 ARG A CA 13
ATOM 23432 C C . ARG A 1 76 ? -12.377 -14.264 10.038 1.00 0.00 73 ARG A C 13
ATOM 23433 O O . ARG A 1 76 ? -13.493 -14.773 9.879 1.00 0.00 73 ARG A O 13
ATOM 23454 N N . LEU A 1 77 ? -11.921 -13.857 11.240 1.00 0.00 74 LEU A N 13
ATOM 23455 C CA . LEU A 1 77 ? -12.722 -13.930 12.488 1.00 0.00 74 LEU A CA 13
ATOM 23456 C C . LEU A 1 77 ? -12.899 -12.516 13.061 1.00 0.00 74 LEU A C 13
ATOM 23457 O O . LEU A 1 77 ? -12.128 -11.616 12.724 1.00 0.00 74 LEU A O 13
ATOM 23473 N N . ALA A 1 78 ? -13.898 -12.329 13.945 1.00 0.00 75 ALA A N 13
ATOM 23474 C CA . ALA A 1 78 ? -14.220 -11.005 14.504 1.00 0.00 75 ALA A CA 13
ATOM 23475 C C . ALA A 1 78 ? -14.890 -11.122 15.884 1.00 0.00 75 ALA A C 13
ATOM 23476 O O . ALA A 1 78 ? -15.889 -11.835 16.028 1.00 0.00 75 ALA A O 13
ATOM 23483 N N . GLY A 1 79 ? -14.316 -10.417 16.886 1.00 0.00 76 GLY A N 13
ATOM 23484 C CA . GLY A 1 79 ? -14.875 -10.349 18.250 1.00 0.00 76 GLY A CA 13
ATOM 23485 C C . GLY A 1 79 ? -14.905 -11.699 18.968 1.00 0.00 76 GLY A C 13
ATOM 23486 O O . GLY A 1 79 ? -15.814 -11.986 19.745 1.00 0.00 76 GLY A O 13
ATOM 23490 N N . VAL A 1 80 ? -13.882 -12.505 18.701 1.00 0.00 77 VAL A N 13
ATOM 23491 C CA . VAL A 1 80 ? -13.719 -13.877 19.219 1.00 0.00 77 VAL A CA 13
ATOM 23492 C C . VAL A 1 80 ? -12.623 -13.893 20.309 1.00 0.00 77 VAL A C 13
ATOM 23493 O O . VAL A 1 80 ? -12.271 -12.842 20.830 1.00 0.00 77 VAL A O 13
ATOM 23506 N N . GLU A 1 81 ? -12.126 -15.082 20.692 1.00 0.00 78 GLU A N 13
ATOM 23507 C CA . GLU A 1 81 ? -10.979 -15.209 21.630 1.00 0.00 78 GLU A CA 13
ATOM 23508 C C . GLU A 1 81 ? -9.783 -15.901 20.947 1.00 0.00 78 GLU A C 13
ATOM 23509 O O . GLU A 1 81 ? -9.909 -16.407 19.825 1.00 0.00 78 GLU A O 13
ATOM 23521 N N . GLY A 1 82 ? -8.638 -15.951 21.666 1.00 0.00 79 GLY A N 13
ATOM 23522 C CA . GLY A 1 82 ? -7.391 -16.551 21.161 1.00 0.00 79 GLY A CA 13
ATOM 23523 C C . GLY A 1 82 ? -7.479 -18.053 20.913 1.00 0.00 79 GLY A C 13
ATOM 23524 O O . GLY A 1 82 ? -6.650 -18.620 20.195 1.00 0.00 79 GLY A O 13
ATOM 23528 N N . GLU A 1 83 ? -8.483 -18.689 21.533 1.00 0.00 80 GLU A N 13
ATOM 23529 C CA . GLU A 1 83 ? -8.826 -20.097 21.289 1.00 0.00 80 GLU A CA 13
ATOM 23530 C C . GLU A 1 83 ? -9.296 -20.271 19.834 1.00 0.00 80 GLU A C 13
ATOM 23531 O O . GLU A 1 83 ? -8.824 -21.158 19.128 1.00 0.00 80 GLU A O 13
ATOM 23543 N N . GLU A 1 84 ? -10.201 -19.368 19.406 1.00 0.00 81 GLU A N 13
ATOM 23544 C CA . GLU A 1 84 ? -10.756 -19.345 18.039 1.00 0.00 81 GLU A CA 13
ATOM 23545 C C . GLU A 1 84 ? -9.666 -18.989 17.014 1.00 0.00 81 GLU A C 13
ATOM 23546 O O . GLU A 1 84 ? -9.600 -19.583 15.925 1.00 0.00 81 GLU A O 13
ATOM 23558 N N . ILE A 1 85 ? -8.810 -18.019 17.387 1.00 0.00 82 ILE A N 13
ATOM 23559 C CA . ILE A 1 85 ? -7.724 -17.535 16.524 1.00 0.00 82 ILE A CA 13
ATOM 23560 C C . ILE A 1 85 ? -6.747 -18.687 16.206 1.00 0.00 82 ILE A C 13
ATOM 23561 O O . ILE A 1 85 ? -6.568 -19.052 15.042 1.00 0.00 82 ILE A O 13
ATOM 23577 N N . ALA A 1 86 ? -6.196 -19.308 17.263 1.00 0.00 83 ALA A N 13
ATOM 23578 C CA . ALA A 1 86 ? -5.242 -20.433 17.129 1.00 0.00 83 ALA A CA 13
ATOM 23579 C C . ALA A 1 86 ? -5.911 -21.675 16.503 1.00 0.00 83 ALA A C 13
ATOM 23580 O O . ALA A 1 86 ? -5.239 -22.474 15.838 1.00 0.00 83 ALA A O 13
ATOM 23587 N N . ALA A 1 87 ? -7.240 -21.809 16.709 1.00 0.00 84 ALA A N 13
ATOM 23588 C CA . ALA A 1 87 ? -8.046 -22.897 16.113 1.00 0.00 84 ALA A CA 13
ATOM 23589 C C . ALA A 1 87 ? -8.053 -22.806 14.579 1.00 0.00 84 ALA A C 13
ATOM 23590 O O . ALA A 1 87 ? -8.195 -23.824 13.905 1.00 0.00 84 ALA A O 13
ATOM 23597 N N . LEU A 1 88 ? -7.940 -21.573 14.035 1.00 0.00 85 LEU A N 13
ATOM 23598 C CA . LEU A 1 88 ? -7.762 -21.368 12.589 1.00 0.00 85 LEU A CA 13
ATOM 23599 C C . LEU A 1 88 ? -6.290 -21.543 12.172 1.00 0.00 85 LEU A C 13
ATOM 23600 O O . LEU A 1 88 ? -6.009 -22.199 11.173 1.00 0.00 85 LEU A O 13
ATOM 23616 N N . LEU A 1 89 ? -5.358 -20.903 12.907 1.00 0.00 86 LEU A N 13
ATOM 23617 C CA . LEU A 1 89 ? -3.926 -20.872 12.516 1.00 0.00 86 LEU A CA 13
ATOM 23618 C C . LEU A 1 89 ? -3.303 -22.276 12.435 1.00 0.00 86 LEU A C 13
ATOM 23619 O O . LEU A 1 89 ? -2.352 -22.480 11.674 1.00 0.00 86 LEU A O 13
ATOM 23635 N N . GLU A 1 90 ? -3.841 -23.236 13.209 1.00 0.00 87 GLU A N 13
ATOM 23636 C CA . GLU A 1 90 ? -3.415 -24.646 13.121 1.00 0.00 87 GLU A CA 13
ATOM 23637 C C . GLU A 1 90 ? -3.820 -25.234 11.754 1.00 0.00 87 GLU A C 13
ATOM 23638 O O . GLU A 1 90 ? -3.091 -26.053 11.176 1.00 0.00 87 GLU A O 13
ATOM 23650 N N . ARG A 1 91 ? -4.990 -24.792 11.249 1.00 0.00 88 ARG A N 13
ATOM 23651 C CA . ARG A 1 91 ? -5.552 -25.287 9.990 1.00 0.00 88 ARG A CA 13
ATOM 23652 C C . ARG A 1 91 ? -4.772 -24.692 8.804 1.00 0.00 88 ARG A C 13
ATOM 23653 O O . ARG A 1 91 ? -4.319 -25.417 7.930 1.00 0.00 88 ARG A O 13
ATOM 23674 N N . GLU A 1 92 ? -4.595 -23.356 8.818 1.00 0.00 89 GLU A N 13
ATOM 23675 C CA . GLU A 1 92 ? -3.926 -22.613 7.729 1.00 0.00 89 GLU A CA 13
ATOM 23676 C C . GLU A 1 92 ? -2.471 -23.057 7.553 1.00 0.00 89 GLU A C 13
ATOM 23677 O O . GLU A 1 92 ? -1.976 -23.131 6.426 1.00 0.00 89 GLU A O 13
ATOM 23689 N N . ARG A 1 93 ? -1.792 -23.346 8.678 1.00 0.00 90 ARG A N 13
ATOM 23690 C CA . ARG A 1 93 ? -0.402 -23.876 8.644 1.00 0.00 90 ARG A CA 13
ATOM 23691 C C . ARG A 1 93 ? -0.369 -25.332 8.129 1.00 0.00 90 ARG A C 13
ATOM 23692 O O . ARG A 1 93 ? 0.629 -25.760 7.546 1.00 0.00 90 ARG A O 13
ATOM 23713 N N . ARG A 1 94 ? -1.463 -26.087 8.368 1.00 0.00 91 ARG A N 13
ATOM 23714 C CA . ARG A 1 94 ? -1.618 -27.476 7.871 1.00 0.00 91 ARG A CA 13
ATOM 23715 C C . ARG A 1 94 ? -1.645 -27.492 6.321 1.00 0.00 91 ARG A C 13
ATOM 23716 O O . ARG A 1 94 ? -0.932 -28.278 5.681 1.00 0.00 91 ARG A O 13
ATOM 23737 N N . PHE A 1 95 ? -2.467 -26.593 5.741 1.00 0.00 92 PHE A N 13
ATOM 23738 C CA . PHE A 1 95 ? -2.593 -26.439 4.283 1.00 0.00 92 PHE A CA 13
ATOM 23739 C C . PHE A 1 95 ? -1.284 -25.875 3.682 1.00 0.00 92 PHE A C 13
ATOM 23740 O O . PHE A 1 95 ? -0.697 -26.488 2.783 1.00 0.00 92 PHE A O 13
ATOM 23757 N N . ASP A 1 96 ? -0.827 -24.724 4.206 1.00 0.00 93 ASP A N 13
ATOM 23758 C CA . ASP A 1 96 ? 0.411 -24.043 3.754 1.00 0.00 93 ASP A CA 13
ATOM 23759 C C . ASP A 1 96 ? 1.063 -23.308 4.944 1.00 0.00 93 ASP A C 13
ATOM 23760 O O . ASP A 1 96 ? 0.574 -22.261 5.369 1.00 0.00 93 ASP A O 13
ATOM 23769 N N . SER A 1 97 ? 2.171 -23.861 5.471 1.00 0.00 94 SER A N 13
ATOM 23770 C CA . SER A 1 97 ? 2.876 -23.320 6.668 1.00 0.00 94 SER A CA 13
ATOM 23771 C C . SER A 1 97 ? 3.738 -22.063 6.358 1.00 0.00 94 SER A C 13
ATOM 23772 O O . SER A 1 97 ? 4.346 -21.487 7.269 1.00 0.00 94 SER A O 13
ATOM 23780 N N . ASP A 1 98 ? 3.787 -21.633 5.082 1.00 0.00 95 ASP A N 13
ATOM 23781 C CA . ASP A 1 98 ? 4.552 -20.425 4.654 1.00 0.00 95 ASP A CA 13
ATOM 23782 C C . ASP A 1 98 ? 3.897 -19.091 5.102 1.00 0.00 95 ASP A C 13
ATOM 23783 O O . ASP A 1 98 ? 4.403 -18.019 4.759 1.00 0.00 95 ASP A O 13
ATOM 23792 N N . LEU A 1 99 ? 2.793 -19.155 5.869 1.00 0.00 96 LEU A N 13
ATOM 23793 C CA . LEU A 1 99 ? 2.134 -17.941 6.390 1.00 0.00 96 LEU A CA 13
ATOM 23794 C C . LEU A 1 99 ? 2.907 -17.342 7.583 1.00 0.00 96 LEU A C 13
ATOM 23795 O O . LEU A 1 99 ? 3.653 -18.041 8.292 1.00 0.00 96 LEU A O 13
ATOM 23811 N N . TRP A 1 100 ? 2.702 -16.034 7.771 1.00 0.00 97 TRP A N 13
ATOM 23812 C CA . TRP A 1 100 ? 3.240 -15.253 8.884 1.00 0.00 97 TRP A CA 13
ATOM 23813 C C . TRP A 1 100 ? 2.080 -14.835 9.767 1.00 0.00 97 TRP A C 13
ATOM 23814 O O . TRP A 1 100 ? 1.084 -14.322 9.263 1.00 0.00 97 TRP A O 13
ATOM 23835 N N . VAL A 1 101 ? 2.213 -15.039 11.071 1.00 0.00 98 VAL A N 13
ATOM 23836 C CA . VAL A 1 101 ? 1.178 -14.670 12.035 1.00 0.00 98 VAL A CA 13
ATOM 23837 C C . VAL A 1 101 ? 1.708 -13.519 12.896 1.00 0.00 98 VAL A C 13
ATOM 23838 O O . VAL A 1 101 ? 2.813 -13.608 13.417 1.00 0.00 98 VAL A O 13
ATOM 23851 N N . VAL A 1 102 ? 0.944 -12.411 12.973 1.00 0.00 99 VAL A N 13
ATOM 23852 C CA . VAL A 1 102 ? 1.346 -11.194 13.737 1.00 0.00 99 VAL A CA 13
ATOM 23853 C C . VAL A 1 102 ? 0.255 -10.841 14.759 1.00 0.00 99 VAL A C 13
ATOM 23854 O O . VAL A 1 102 ? -0.898 -10.631 14.380 1.00 0.00 99 VAL A O 13
ATOM 23867 N N . GLU A 1 103 ? 0.622 -10.784 16.050 1.00 0.00 100 GLU A N 13
ATOM 23868 C CA . GLU A 1 103 ? -0.275 -10.314 17.112 1.00 0.00 100 GLU A CA 13
ATOM 23869 C C . GLU A 1 103 ? -0.167 -8.784 17.231 1.00 0.00 100 GLU A C 13
ATOM 23870 O O . GLU A 1 103 ? 0.847 -8.249 17.679 1.00 0.00 100 GLU A O 13
ATOM 23882 N N . ILE A 1 104 ? -1.211 -8.084 16.758 1.00 0.00 101 ILE A N 13
ATOM 23883 C CA . ILE A 1 104 ? -1.352 -6.632 16.940 1.00 0.00 101 ILE A CA 13
ATOM 23884 C C . ILE A 1 104 ? -2.458 -6.372 17.969 1.00 0.00 101 ILE A C 13
ATOM 23885 O O . ILE A 1 104 ? -3.403 -7.160 18.082 1.00 0.00 101 ILE A O 13
ATOM 23901 N N . GLU A 1 105 ? -2.323 -5.294 18.747 1.00 0.00 102 GLU A N 13
ATOM 23902 C CA . GLU A 1 105 ? -3.367 -4.859 19.678 1.00 0.00 102 GLU A CA 13
ATOM 23903 C C . GLU A 1 105 ? -3.800 -3.441 19.298 1.00 0.00 102 GLU A C 13
ATOM 23904 O O . GLU A 1 105 ? -2.965 -2.543 19.183 1.00 0.00 102 GLU A O 13
ATOM 23916 N N . THR A 1 106 ? -5.108 -3.279 19.091 1.00 0.00 103 THR A N 13
ATOM 23917 C CA . THR A 1 106 ? -5.738 -2.020 18.670 1.00 0.00 103 THR A CA 13
ATOM 23918 C C . THR A 1 106 ? -7.265 -2.195 18.719 1.00 0.00 103 THR A C 13
ATOM 23919 O O . THR A 1 106 ? -7.759 -3.319 18.874 1.00 0.00 103 THR A O 13
ATOM 23930 N N . ASP A 1 107 ? -8.006 -1.085 18.645 1.00 0.00 104 ASP A N 13
ATOM 23931 C CA . ASP A 1 107 ? -9.464 -1.105 18.362 1.00 0.00 104 ASP A CA 13
ATOM 23932 C C . ASP A 1 107 ? -9.709 -0.722 16.889 1.00 0.00 104 ASP A C 13
ATOM 23933 O O . ASP A 1 107 ? -10.593 -1.275 16.225 1.00 0.00 104 ASP A O 13
ATOM 23942 N N . GLU A 1 108 ? -8.887 0.217 16.387 1.00 0.00 105 GLU A N 13
ATOM 23943 C CA . GLU A 1 108 ? -8.997 0.764 15.025 1.00 0.00 105 GLU A CA 13
ATOM 23944 C C . GLU A 1 108 ? -8.048 0.006 14.075 1.00 0.00 105 GLU A C 13
ATOM 23945 O O . GLU A 1 108 ? -6.840 0.247 14.049 1.00 0.00 105 GLU A O 13
ATOM 23957 N N . ILE A 1 109 ? -8.609 -0.963 13.337 1.00 0.00 106 ILE A N 13
ATOM 23958 C CA . ILE A 1 109 ? -7.847 -1.782 12.373 1.00 0.00 106 ILE A CA 13
ATOM 23959 C C . ILE A 1 109 ? -7.658 -1.029 11.030 1.00 0.00 106 ILE A C 13
ATOM 23960 O O . ILE A 1 109 ? -6.610 -1.154 10.387 1.00 0.00 106 ILE A O 13
ATOM 23976 N N . GLY A 1 110 ? -8.649 -0.181 10.676 1.00 0.00 107 GLY A N 13
ATOM 23977 C CA . GLY A 1 110 ? -8.719 0.459 9.352 1.00 0.00 107 GLY A CA 13
ATOM 23978 C C . GLY A 1 110 ? -7.585 1.450 9.063 1.00 0.00 107 GLY A C 13
ATOM 23979 O O . GLY A 1 110 ? -7.332 1.785 7.903 1.00 0.00 107 GLY A O 13
ATOM 23983 N N . THR A 1 111 ? -6.906 1.920 10.120 1.00 0.00 108 THR A N 13
ATOM 23984 C CA . THR A 1 111 ? -5.798 2.888 10.000 1.00 0.00 108 THR A CA 13
ATOM 23985 C C . THR A 1 111 ? -4.447 2.181 9.749 1.00 0.00 108 THR A C 13
ATOM 23986 O O . THR A 1 111 ? -3.534 2.763 9.143 1.00 0.00 108 THR A O 13
ATOM 23997 N N . LEU A 1 112 ? -4.347 0.905 10.175 1.00 0.00 109 LEU A N 13
ATOM 23998 C CA . LEU A 1 112 ? -3.062 0.173 10.254 1.00 0.00 109 LEU A CA 13
ATOM 23999 C C . LEU A 1 112 ? -3.090 -1.184 9.500 1.00 0.00 109 LEU A C 13
ATOM 24000 O O . LEU A 1 112 ? -2.112 -1.940 9.554 1.00 0.00 109 LEU A O 13
ATOM 24016 N N . LEU A 1 113 ? -4.210 -1.468 8.800 1.00 0.00 110 LEU A N 13
ATOM 24017 C CA . LEU A 1 113 ? -4.352 -2.628 7.890 1.00 0.00 110 LEU A CA 13
ATOM 24018 C C . LEU A 1 113 ? -5.631 -2.451 7.038 1.00 0.00 110 LEU A C 13
ATOM 24019 O O . LEU A 1 113 ? -6.701 -2.128 7.570 1.00 0.00 110 LEU A O 13
ATOM 24035 N N . THR A 1 114 ? -5.503 -2.672 5.714 1.00 0.00 111 THR A N 13
ATOM 24036 C CA . THR A 1 114 ? -6.589 -2.455 4.741 1.00 0.00 111 THR A CA 13
ATOM 24037 C C . THR A 1 114 ? -7.353 -3.770 4.464 1.00 0.00 111 THR A C 13
ATOM 24038 O O . THR A 1 114 ? -6.734 -4.794 4.152 1.00 0.00 111 THR A O 13
ATOM 24049 N N . LEU A 1 115 ? -8.705 -3.720 4.556 1.00 0.00 112 LEU A N 13
ATOM 24050 C CA . LEU A 1 115 ? -9.582 -4.918 4.486 1.00 0.00 112 LEU A CA 13
ATOM 24051 C C . LEU A 1 115 ? -10.759 -4.699 3.520 1.00 0.00 112 LEU A C 13
ATOM 24052 O O . LEU A 1 115 ? -11.340 -3.618 3.497 1.00 0.00 112 LEU A O 13
ATOM 24068 N N . VAL A 1 116 ? -11.097 -5.741 2.737 1.00 0.00 113 VAL A N 13
ATOM 24069 C CA . VAL A 1 116 ? -12.250 -5.740 1.804 1.00 0.00 113 VAL A CA 13
ATOM 24070 C C . VAL A 1 116 ? -13.560 -6.001 2.573 1.00 0.00 113 VAL A C 13
ATOM 24071 O O . VAL A 1 116 ? -14.634 -5.544 2.167 1.00 0.00 113 VAL A O 13
ATOM 24084 N N . ASP A 1 117 ? -13.437 -6.746 3.690 1.00 0.00 114 ASP A N 13
ATOM 24085 C CA . ASP A 1 117 ? -14.562 -7.108 4.567 1.00 0.00 114 ASP A CA 13
ATOM 24086 C C . ASP A 1 117 ? -15.115 -5.862 5.294 1.00 0.00 114 ASP A C 13
ATOM 24087 O O . ASP A 1 117 ? -16.319 -5.582 5.251 1.00 0.00 114 ASP A O 13
ATOM 24096 N N . GLN A 1 118 ? -14.209 -5.143 5.977 1.00 0.00 115 GLN A N 13
ATOM 24097 C CA . GLN A 1 118 ? -14.542 -3.918 6.730 1.00 0.00 115 GLN A CA 13
ATOM 24098 C C . GLN A 1 118 ? -14.920 -2.759 5.769 1.00 0.00 115 GLN A C 13
ATOM 24099 O O . GLN A 1 118 ? -14.346 -2.668 4.673 1.00 0.00 115 GLN A O 13
ATOM 24113 N N . PRO A 1 119 ? -15.887 -1.858 6.178 1.00 0.00 116 PRO A N 13
ATOM 24114 C CA . PRO A 1 119 ? -16.441 -0.793 5.291 1.00 0.00 116 PRO A CA 13
ATOM 24115 C C . PRO A 1 119 ? -15.373 0.187 4.752 1.00 0.00 116 PRO A C 13
ATOM 24116 O O . PRO A 1 119 ? -14.346 0.434 5.403 1.00 0.00 116 PRO A O 13
ATOM 24127 N N . GLN A 1 120 ? -15.651 0.720 3.545 1.00 0.00 117 GLN A N 13
ATOM 24128 C CA . GLN A 1 120 ? -14.814 1.730 2.869 1.00 0.00 117 GLN A CA 13
ATOM 24129 C C . GLN A 1 120 ? -14.697 3.000 3.737 1.00 0.00 117 GLN A C 13
ATOM 24130 O O . GLN A 1 120 ? -13.614 3.579 3.875 1.00 0.00 117 GLN A O 13
ATOM 24144 N N . ALA A 1 121 ? -15.842 3.398 4.316 1.00 0.00 118 ALA A N 13
ATOM 24145 C CA . ALA A 1 121 ? -15.949 4.515 5.265 1.00 0.00 118 ALA A CA 13
ATOM 24146 C C . ALA A 1 121 ? -16.950 4.114 6.378 1.00 0.00 118 ALA A C 13
ATOM 24147 O O . ALA A 1 121 ? -16.516 3.751 7.491 1.00 0.00 118 ALA A O 13
ATOM 24155 N N . MET A 1 4 ? 0.685 -0.950 -0.092 1.00 0.00 1 MET A N 14
ATOM 24156 C CA . MET A 1 4 ? 2.045 -0.855 -0.667 1.00 0.00 1 MET A CA 14
ATOM 24157 C C . MET A 1 4 ? 2.448 -2.190 -1.302 1.00 0.00 1 MET A C 14
ATOM 24158 O O . MET A 1 4 ? 2.408 -3.221 -0.635 1.00 0.00 1 MET A O 14
ATOM 24172 N N . ARG A 1 5 ? 2.780 -2.154 -2.605 1.00 0.00 2 ARG A N 14
ATOM 24173 C CA . ARG A 1 5 ? 3.337 -3.297 -3.351 1.00 0.00 2 ARG A CA 14
ATOM 24174 C C . ARG A 1 5 ? 4.761 -3.623 -2.863 1.00 0.00 2 ARG A C 14
ATOM 24175 O O . ARG A 1 5 ? 5.737 -2.983 -3.269 1.00 0.00 2 ARG A O 14
ATOM 24196 N N . LEU A 1 6 ? 4.838 -4.591 -1.943 1.00 0.00 3 LEU A N 14
ATOM 24197 C CA . LEU A 1 6 ? 6.094 -5.093 -1.351 1.00 0.00 3 LEU A CA 14
ATOM 24198 C C . LEU A 1 6 ? 5.956 -6.600 -1.048 1.00 0.00 3 LEU A C 14
ATOM 24199 O O . LEU A 1 6 ? 4.907 -7.203 -1.332 1.00 0.00 3 LEU A O 14
ATOM 24215 N N . LYS A 1 7 ? 7.014 -7.201 -0.470 1.00 0.00 4 LYS A N 14
ATOM 24216 C CA . LYS A 1 7 ? 6.971 -8.593 0.011 1.00 0.00 4 LYS A CA 14
ATOM 24217 C C . LYS A 1 7 ? 6.031 -8.711 1.221 1.00 0.00 4 LYS A C 14
ATOM 24218 O O . LYS A 1 7 ? 5.810 -7.735 1.939 1.00 0.00 4 LYS A O 14
ATOM 24237 N N . SER A 1 8 ? 5.509 -9.920 1.436 1.00 0.00 5 SER A N 14
ATOM 24238 C CA . SER A 1 8 ? 4.671 -10.267 2.591 1.00 0.00 5 SER A CA 14
ATOM 24239 C C . SER A 1 8 ? 5.450 -10.048 3.914 1.00 0.00 5 SER A C 14
ATOM 24240 O O . SER A 1 8 ? 4.883 -9.609 4.912 1.00 0.00 5 SER A O 14
ATOM 24248 N N . GLU A 1 9 ? 6.769 -10.344 3.872 1.00 0.00 6 GLU A N 14
ATOM 24249 C CA . GLU A 1 9 ? 7.716 -10.098 4.978 1.00 0.00 6 GLU A CA 14
ATOM 24250 C C . GLU A 1 9 ? 7.799 -8.604 5.307 1.00 0.00 6 GLU A C 14
ATOM 24251 O O . GLU A 1 9 ? 7.626 -8.184 6.461 1.00 0.00 6 GLU A O 14
ATOM 24263 N N . MET A 1 10 ? 8.040 -7.814 4.250 1.00 0.00 7 MET A N 14
ATOM 24264 C CA . MET A 1 10 ? 8.204 -6.360 4.350 1.00 0.00 7 MET A CA 14
ATOM 24265 C C . MET A 1 10 ? 6.860 -5.694 4.728 1.00 0.00 7 MET A C 14
ATOM 24266 O O . MET A 1 10 ? 6.842 -4.599 5.305 1.00 0.00 7 MET A O 14
ATOM 24280 N N . PHE A 1 11 ? 5.734 -6.385 4.422 1.00 0.00 8 PHE A N 14
ATOM 24281 C CA . PHE A 1 11 ? 4.393 -5.929 4.813 1.00 0.00 8 PHE A CA 14
ATOM 24282 C C . PHE A 1 11 ? 4.230 -6.057 6.329 1.00 0.00 8 PHE A C 14
ATOM 24283 O O . PHE A 1 11 ? 3.747 -5.128 6.960 1.00 0.00 8 PHE A O 14
ATOM 24300 N N . VAL A 1 12 ? 4.635 -7.219 6.896 1.00 0.00 9 VAL A N 14
ATOM 24301 C CA . VAL A 1 12 ? 4.556 -7.465 8.357 1.00 0.00 9 VAL A CA 14
ATOM 24302 C C . VAL A 1 12 ? 5.397 -6.436 9.114 1.00 0.00 9 VAL A C 14
ATOM 24303 O O . VAL A 1 12 ? 4.938 -5.860 10.104 1.00 0.00 9 VAL A O 14
ATOM 24316 N N . SER A 1 13 ? 6.605 -6.187 8.584 1.00 0.00 10 SER A N 14
ATOM 24317 C CA . SER A 1 13 ? 7.537 -5.189 9.119 1.00 0.00 10 SER A CA 14
ATOM 24318 C C . SER A 1 13 ? 6.841 -3.814 9.211 1.00 0.00 10 SER A C 14
ATOM 24319 O O . SER A 1 13 ? 6.721 -3.252 10.297 1.00 0.00 10 SER A O 14
ATOM 24327 N N . ALA A 1 14 ? 6.277 -3.363 8.074 1.00 0.00 11 ALA A N 14
ATOM 24328 C CA . ALA A 1 14 ? 5.584 -2.062 7.966 1.00 0.00 11 ALA A CA 14
ATOM 24329 C C . ALA A 1 14 ? 4.326 -1.999 8.863 1.00 0.00 11 ALA A C 14
ATOM 24330 O O . ALA A 1 14 ? 4.060 -0.976 9.487 1.00 0.00 11 ALA A O 14
ATOM 24337 N N . LEU A 1 15 ? 3.610 -3.134 8.943 1.00 0.00 12 LEU A N 14
ATOM 24338 C CA . LEU A 1 15 ? 2.353 -3.310 9.715 1.00 0.00 12 LEU A CA 14
ATOM 24339 C C . LEU A 1 15 ? 2.570 -3.005 11.202 1.00 0.00 12 LEU A C 14
ATOM 24340 O O . LEU A 1 15 ? 1.762 -2.324 11.843 1.00 0.00 12 LEU A O 14
ATOM 24356 N N . ILE A 1 16 ? 3.684 -3.513 11.717 1.00 0.00 13 ILE A N 14
ATOM 24357 C CA . ILE A 1 16 ? 4.095 -3.335 13.110 1.00 0.00 13 ILE A CA 14
ATOM 24358 C C . ILE A 1 16 ? 4.386 -1.847 13.401 1.00 0.00 13 ILE A C 14
ATOM 24359 O O . ILE A 1 16 ? 3.998 -1.329 14.440 1.00 0.00 13 ILE A O 14
ATOM 24375 N N . ARG A 1 17 ? 4.994 -1.141 12.436 1.00 0.00 14 ARG A N 14
ATOM 24376 C CA . ARG A 1 17 ? 5.290 0.310 12.583 1.00 0.00 14 ARG A CA 14
ATOM 24377 C C . ARG A 1 17 ? 3.999 1.145 12.453 1.00 0.00 14 ARG A C 14
ATOM 24378 O O . ARG A 1 17 ? 3.918 2.242 13.015 1.00 0.00 14 ARG A O 14
ATOM 24399 N N . ARG A 1 18 ? 2.992 0.603 11.726 1.00 0.00 15 ARG A N 14
ATOM 24400 C CA . ARG A 1 18 ? 1.667 1.240 11.585 1.00 0.00 15 ARG A CA 14
ATOM 24401 C C . ARG A 1 18 ? 0.933 1.272 12.935 1.00 0.00 15 ARG A C 14
ATOM 24402 O O . ARG A 1 18 ? 0.333 2.294 13.302 1.00 0.00 15 ARG A O 14
ATOM 24423 N N . VAL A 1 19 ? 0.976 0.132 13.668 1.00 0.00 16 VAL A N 14
ATOM 24424 C CA . VAL A 1 19 ? 0.263 0.003 14.952 1.00 0.00 16 VAL A CA 14
ATOM 24425 C C . VAL A 1 19 ? 0.934 0.870 16.035 1.00 0.00 16 VAL A C 14
ATOM 24426 O O . VAL A 1 19 ? 0.242 1.550 16.777 1.00 0.00 16 VAL A O 14
ATOM 24439 N N . PHE A 1 20 ? 2.294 0.868 16.084 1.00 0.00 17 PHE A N 14
ATOM 24440 C CA . PHE A 1 20 ? 3.075 1.662 17.064 1.00 0.00 17 PHE A CA 14
ATOM 24441 C C . PHE A 1 20 ? 2.919 3.175 16.795 1.00 0.00 17 PHE A C 14
ATOM 24442 O O . PHE A 1 20 ? 2.976 3.983 17.728 1.00 0.00 17 PHE A O 14
ATOM 24459 N N . ALA A 1 21 ? 2.691 3.540 15.516 1.00 0.00 18 ALA A N 14
ATOM 24460 C CA . ALA A 1 21 ? 2.352 4.926 15.119 1.00 0.00 18 ALA A CA 14
ATOM 24461 C C . ALA A 1 21 ? 0.932 5.313 15.594 1.00 0.00 18 ALA A C 14
ATOM 24462 O O . ALA A 1 21 ? 0.654 6.487 15.850 1.00 0.00 18 ALA A O 14
ATOM 24469 N N . ALA A 1 22 ? 0.043 4.303 15.703 1.00 0.00 19 ALA A N 14
ATOM 24470 C CA . ALA A 1 22 ? -1.341 4.475 16.215 1.00 0.00 19 ALA A CA 14
ATOM 24471 C C . ALA A 1 22 ? -1.430 4.240 17.745 1.00 0.00 19 ALA A C 14
ATOM 24472 O O . ALA A 1 22 ? -2.533 4.265 18.314 1.00 0.00 19 ALA A O 14
ATOM 24479 N N . GLY A 1 23 ? -0.268 4.016 18.402 1.00 0.00 20 GLY A N 14
ATOM 24480 C CA . GLY A 1 23 ? -0.206 3.813 19.860 1.00 0.00 20 GLY A CA 14
ATOM 24481 C C . GLY A 1 23 ? -0.672 2.422 20.293 1.00 0.00 20 GLY A C 14
ATOM 24482 O O . GLY A 1 23 ? -1.350 2.268 21.316 1.00 0.00 20 GLY A O 14
ATOM 24486 N N . GLY A 1 24 ? -0.293 1.420 19.495 1.00 0.00 21 GLY A N 14
ATOM 24487 C CA . GLY A 1 24 ? -0.641 0.014 19.723 1.00 0.00 21 GLY A CA 14
ATOM 24488 C C . GLY A 1 24 ? 0.588 -0.882 19.667 1.00 0.00 21 GLY A C 14
ATOM 24489 O O . GLY A 1 24 ? 1.677 -0.415 19.339 1.00 0.00 21 GLY A O 14
ATOM 24493 N N . PHE A 1 25 ? 0.415 -2.178 19.957 1.00 0.00 22 PHE A N 14
ATOM 24494 C CA . PHE A 1 25 ? 1.536 -3.147 20.043 1.00 0.00 22 PHE A CA 14
ATOM 24495 C C . PHE A 1 25 ? 1.462 -4.147 18.879 1.00 0.00 22 PHE A C 14
ATOM 24496 O O . PHE A 1 25 ? 0.390 -4.353 18.312 1.00 0.00 22 PHE A O 14
ATOM 24513 N N . ALA A 1 26 ? 2.621 -4.729 18.513 1.00 0.00 23 ALA A N 14
ATOM 24514 C CA . ALA A 1 26 ? 2.713 -5.815 17.521 1.00 0.00 23 ALA A CA 14
ATOM 24515 C C . ALA A 1 26 ? 3.989 -6.632 17.723 1.00 0.00 23 ALA A C 14
ATOM 24516 O O . ALA A 1 26 ? 4.969 -6.135 18.301 1.00 0.00 23 ALA A O 14
ATOM 24523 N N . ALA A 1 27 ? 3.958 -7.879 17.217 1.00 0.00 24 ALA A N 14
ATOM 24524 C CA . ALA A 1 27 ? 5.086 -8.816 17.285 1.00 0.00 24 ALA A CA 14
ATOM 24525 C C . ALA A 1 27 ? 4.816 -9.994 16.348 1.00 0.00 24 ALA A C 14
ATOM 24526 O O . ALA A 1 27 ? 3.694 -10.513 16.310 1.00 0.00 24 ALA A O 14
ATOM 24533 N N . VAL A 1 28 ? 5.836 -10.403 15.579 1.00 0.00 25 VAL A N 14
ATOM 24534 C CA . VAL A 1 28 ? 5.730 -11.554 14.673 1.00 0.00 25 VAL A CA 14
ATOM 24535 C C . VAL A 1 28 ? 5.933 -12.844 15.486 1.00 0.00 25 VAL A C 14
ATOM 24536 O O . VAL A 1 28 ? 7.052 -13.118 15.938 1.00 0.00 25 VAL A O 14
ATOM 24549 N N . GLU A 1 29 ? 4.847 -13.591 15.715 1.00 0.00 26 GLU A N 14
ATOM 24550 C CA . GLU A 1 29 ? 4.904 -14.892 16.405 1.00 0.00 26 GLU A CA 14
ATOM 24551 C C . GLU A 1 29 ? 5.484 -15.963 15.476 1.00 0.00 26 GLU A C 14
ATOM 24552 O O . GLU A 1 29 ? 6.454 -16.646 15.824 1.00 0.00 26 GLU A O 14
ATOM 24564 N N . LYS A 1 30 ? 4.873 -16.096 14.288 1.00 0.00 27 LYS A N 14
ATOM 24565 C CA . LYS A 1 30 ? 5.256 -17.104 13.286 1.00 0.00 27 LYS A CA 14
ATOM 24566 C C . LYS A 1 30 ? 5.696 -16.420 11.989 1.00 0.00 27 LYS A C 14
ATOM 24567 O O . LYS A 1 30 ? 5.151 -15.381 11.615 1.00 0.00 27 LYS A O 14
ATOM 24586 N N . LYS A 1 31 ? 6.654 -17.047 11.301 1.00 0.00 28 LYS A N 14
ATOM 24587 C CA . LYS A 1 31 ? 7.140 -16.619 9.986 1.00 0.00 28 LYS A CA 14
ATOM 24588 C C . LYS A 1 31 ? 6.808 -17.699 8.931 1.00 0.00 28 LYS A C 14
ATOM 24589 O O . LYS A 1 31 ? 6.722 -18.895 9.247 1.00 0.00 28 LYS A O 14
ATOM 24608 N N . GLY A 1 32 ? 6.586 -17.238 7.695 1.00 0.00 29 GLY A N 14
ATOM 24609 C CA . GLY A 1 32 ? 6.490 -18.097 6.513 1.00 0.00 29 GLY A CA 14
ATOM 24610 C C . GLY A 1 32 ? 7.341 -17.553 5.365 1.00 0.00 29 GLY A C 14
ATOM 24611 O O . GLY A 1 32 ? 8.460 -17.085 5.598 1.00 0.00 29 GLY A O 14
ATOM 24615 N N . ALA A 1 33 ? 6.804 -17.589 4.126 1.00 0.00 30 ALA A N 14
ATOM 24616 C CA . ALA A 1 33 ? 7.535 -17.151 2.912 1.00 0.00 30 ALA A CA 14
ATOM 24617 C C . ALA A 1 33 ? 7.538 -15.610 2.786 1.00 0.00 30 ALA A C 14
ATOM 24618 O O . ALA A 1 33 ? 6.550 -14.951 3.125 1.00 0.00 30 ALA A O 14
ATOM 24625 N N . GLU A 1 34 ? 8.649 -15.060 2.270 1.00 0.00 31 GLU A N 14
ATOM 24626 C CA . GLU A 1 34 ? 8.880 -13.609 2.194 1.00 0.00 31 GLU A CA 14
ATOM 24627 C C . GLU A 1 34 ? 7.937 -12.922 1.191 1.00 0.00 31 GLU A C 14
ATOM 24628 O O . GLU A 1 34 ? 7.191 -12.045 1.565 1.00 0.00 31 GLU A O 14
ATOM 24640 N N . ALA A 1 35 ? 8.002 -13.312 -0.087 1.00 0.00 32 ALA A N 14
ATOM 24641 C CA . ALA A 1 35 ? 7.235 -12.651 -1.174 1.00 0.00 32 ALA A CA 14
ATOM 24642 C C . ALA A 1 35 ? 5.886 -13.351 -1.419 1.00 0.00 32 ALA A C 14
ATOM 24643 O O . ALA A 1 35 ? 4.855 -12.693 -1.603 1.00 0.00 32 ALA A O 14
ATOM 24650 N N . ALA A 1 36 ? 5.908 -14.691 -1.387 1.00 0.00 33 ALA A N 14
ATOM 24651 C CA . ALA A 1 36 ? 4.758 -15.538 -1.760 1.00 0.00 33 ALA A CA 14
ATOM 24652 C C . ALA A 1 36 ? 4.008 -16.073 -0.523 1.00 0.00 33 ALA A C 14
ATOM 24653 O O . ALA A 1 36 ? 3.168 -16.979 -0.642 1.00 0.00 33 ALA A O 14
ATOM 24660 N N . GLY A 1 37 ? 4.300 -15.496 0.658 1.00 0.00 34 GLY A N 14
ATOM 24661 C CA . GLY A 1 37 ? 3.726 -15.969 1.920 1.00 0.00 34 GLY A CA 14
ATOM 24662 C C . GLY A 1 37 ? 2.371 -15.365 2.243 1.00 0.00 34 GLY A C 14
ATOM 24663 O O . GLY A 1 37 ? 2.088 -14.224 1.870 1.00 0.00 34 GLY A O 14
ATOM 24667 N N . ALA A 1 38 ? 1.526 -16.144 2.933 1.00 0.00 35 ALA A N 14
ATOM 24668 C CA . ALA A 1 38 ? 0.259 -15.653 3.494 1.00 0.00 35 ALA A CA 14
ATOM 24669 C C . ALA A 1 38 ? 0.559 -14.891 4.800 1.00 0.00 35 ALA A C 14
ATOM 24670 O O . ALA A 1 38 ? 1.654 -15.012 5.345 1.00 0.00 35 ALA A O 14
ATOM 24677 N N . ILE A 1 39 ? -0.407 -14.109 5.301 1.00 0.00 36 ILE A N 14
ATOM 24678 C CA . ILE A 1 39 ? -0.245 -13.299 6.527 1.00 0.00 36 ILE A CA 14
ATOM 24679 C C . ILE A 1 39 ? -1.568 -13.348 7.304 1.00 0.00 36 ILE A C 14
ATOM 24680 O O . ILE A 1 39 ? -2.592 -12.874 6.804 1.00 0.00 36 ILE A O 14
ATOM 24696 N N . PHE A 1 40 ? -1.549 -13.945 8.499 1.00 0.00 37 PHE A N 14
ATOM 24697 C CA . PHE A 1 40 ? -2.700 -13.982 9.404 1.00 0.00 37 PHE A CA 14
ATOM 24698 C C . PHE A 1 40 ? -2.383 -13.190 10.678 1.00 0.00 37 PHE A C 14
ATOM 24699 O O . PHE A 1 40 ? -1.537 -13.582 11.481 1.00 0.00 37 PHE A O 14
ATOM 24716 N N . VAL A 1 41 ? -3.092 -12.066 10.847 1.00 0.00 38 VAL A N 14
ATOM 24717 C CA . VAL A 1 41 ? -2.859 -11.098 11.924 1.00 0.00 38 VAL A CA 14
ATOM 24718 C C . VAL A 1 41 ? -4.007 -11.188 12.935 1.00 0.00 38 VAL A C 14
ATOM 24719 O O . VAL A 1 41 ? -5.174 -11.148 12.556 1.00 0.00 38 VAL A O 14
ATOM 24732 N N . ARG A 1 42 ? -3.667 -11.322 14.213 1.00 0.00 39 ARG A N 14
ATOM 24733 C CA . ARG A 1 42 ? -4.638 -11.448 15.311 1.00 0.00 39 ARG A CA 14
ATOM 24734 C C . ARG A 1 42 ? -4.567 -10.197 16.209 1.00 0.00 39 ARG A C 14
ATOM 24735 O O . ARG A 1 42 ? -3.504 -9.859 16.733 1.00 0.00 39 ARG A O 14
ATOM 24756 N N . GLN A 1 43 ? -5.705 -9.499 16.349 1.00 0.00 40 GLN A N 14
ATOM 24757 C CA . GLN A 1 43 ? -5.800 -8.233 17.105 1.00 0.00 40 GLN A CA 14
ATOM 24758 C C . GLN A 1 43 ? -6.437 -8.458 18.472 1.00 0.00 40 GLN A C 14
ATOM 24759 O O . GLN A 1 43 ? -7.575 -8.895 18.538 1.00 0.00 40 GLN A O 14
ATOM 24773 N N . ARG A 1 44 ? -5.722 -8.115 19.551 1.00 0.00 41 ARG A N 14
ATOM 24774 C CA . ARG A 1 44 ? -6.283 -8.126 20.908 1.00 0.00 41 ARG A CA 14
ATOM 24775 C C . ARG A 1 44 ? -7.079 -6.829 21.149 1.00 0.00 41 ARG A C 14
ATOM 24776 O O . ARG A 1 44 ? -6.503 -5.739 21.160 1.00 0.00 41 ARG A O 14
ATOM 24797 N N . LEU A 1 45 ? -8.400 -6.975 21.314 1.00 0.00 42 LEU A N 14
ATOM 24798 C CA . LEU A 1 45 ? -9.317 -5.885 21.691 1.00 0.00 42 LEU A CA 14
ATOM 24799 C C . LEU A 1 45 ? -9.130 -5.487 23.158 1.00 0.00 42 LEU A C 14
ATOM 24800 O O . LEU A 1 45 ? -8.527 -6.213 23.959 1.00 0.00 42 LEU A O 14
ATOM 24816 N N . ARG A 1 46 ? -9.719 -4.331 23.470 1.00 0.00 43 ARG A N 14
ATOM 24817 C CA . ARG A 1 46 ? -9.652 -3.663 24.779 1.00 0.00 43 ARG A CA 14
ATOM 24818 C C . ARG A 1 46 ? -10.099 -4.553 25.960 1.00 0.00 43 ARG A C 14
ATOM 24819 O O . ARG A 1 46 ? -9.582 -4.400 27.075 1.00 0.00 43 ARG A O 14
ATOM 24840 N N . ASP A 1 47 ? -11.027 -5.496 25.712 1.00 0.00 44 ASP A N 14
ATOM 24841 C CA . ASP A 1 47 ? -11.669 -6.275 26.786 1.00 0.00 44 ASP A CA 14
ATOM 24842 C C . ASP A 1 47 ? -10.905 -7.583 27.053 1.00 0.00 44 ASP A C 14
ATOM 24843 O O . ASP A 1 47 ? -10.759 -8.003 28.209 1.00 0.00 44 ASP A O 14
ATOM 24852 N N . GLY A 1 48 ? -10.408 -8.208 25.974 1.00 0.00 45 GLY A N 14
ATOM 24853 C CA . GLY A 1 48 ? -9.766 -9.524 26.052 1.00 0.00 45 GLY A CA 14
ATOM 24854 C C . GLY A 1 48 ? -9.956 -10.329 24.785 1.00 0.00 45 GLY A C 14
ATOM 24855 O O . GLY A 1 48 ? -9.119 -11.176 24.456 1.00 0.00 45 GLY A O 14
ATOM 24859 N N . ARG A 1 49 ? -11.069 -10.075 24.070 1.00 0.00 46 ARG A N 14
ATOM 24860 C CA . ARG A 1 49 ? -11.383 -10.780 22.814 1.00 0.00 46 ARG A CA 14
ATOM 24861 C C . ARG A 1 49 ? -10.409 -10.399 21.704 1.00 0.00 46 ARG A C 14
ATOM 24862 O O . ARG A 1 49 ? -9.646 -9.449 21.838 1.00 0.00 46 ARG A O 14
ATOM 24883 N N . GLU A 1 50 ? -10.451 -11.150 20.600 1.00 0.00 47 GLU A N 14
ATOM 24884 C CA . GLU A 1 50 ? -9.514 -10.995 19.486 1.00 0.00 47 GLU A CA 14
ATOM 24885 C C . GLU A 1 50 ? -10.230 -11.110 18.140 1.00 0.00 47 GLU A C 14
ATOM 24886 O O . GLU A 1 50 ? -11.290 -11.719 18.022 1.00 0.00 47 GLU A O 14
ATOM 24898 N N . ASN A 1 51 ? -9.657 -10.450 17.143 1.00 0.00 48 ASN A N 14
ATOM 24899 C CA . ASN A 1 51 ? -10.012 -10.613 15.726 1.00 0.00 48 ASN A CA 14
ATOM 24900 C C . ASN A 1 51 ? -8.904 -11.402 15.029 1.00 0.00 48 ASN A C 14
ATOM 24901 O O . ASN A 1 51 ? -7.812 -11.583 15.582 1.00 0.00 48 ASN A O 14
ATOM 24912 N N . LEU A 1 52 ? -9.192 -11.868 13.819 1.00 0.00 49 LEU A N 14
ATOM 24913 C CA . LEU A 1 52 ? -8.220 -12.536 12.958 1.00 0.00 49 LEU A CA 14
ATOM 24914 C C . LEU A 1 52 ? -8.410 -11.978 11.554 1.00 0.00 49 LEU A C 14
ATOM 24915 O O . LEU A 1 52 ? -9.536 -11.703 11.142 1.00 0.00 49 LEU A O 14
ATOM 24931 N N . TYR A 1 53 ? -7.301 -11.769 10.857 1.00 0.00 50 TYR A N 14
ATOM 24932 C CA . TYR A 1 53 ? -7.261 -11.187 9.518 1.00 0.00 50 TYR A CA 14
ATOM 24933 C C . TYR A 1 53 ? -6.422 -12.103 8.626 1.00 0.00 50 TYR A C 14
ATOM 24934 O O . TYR A 1 53 ? -5.488 -12.730 9.114 1.00 0.00 50 TYR A O 14
ATOM 24952 N N . GLY A 1 54 ? -6.767 -12.190 7.337 1.00 0.00 51 GLY A N 14
ATOM 24953 C CA . GLY A 1 54 ? -6.056 -13.054 6.387 1.00 0.00 51 GLY A CA 14
ATOM 24954 C C . GLY A 1 54 ? -6.001 -12.441 5.002 1.00 0.00 51 GLY A C 14
ATOM 24955 O O . GLY A 1 54 ? -6.698 -11.460 4.757 1.00 0.00 51 GLY A O 14
ATOM 24959 N N . PRO A 1 55 ? -5.177 -12.994 4.056 1.00 0.00 52 PRO A N 14
ATOM 24960 C CA . PRO A 1 55 ? -5.073 -12.460 2.676 1.00 0.00 52 PRO A CA 14
ATOM 24961 C C . PRO A 1 55 ? -6.403 -12.624 1.914 1.00 0.00 52 PRO A C 14
ATOM 24962 O O . PRO A 1 55 ? -6.944 -13.734 1.833 1.00 0.00 52 PRO A O 14
ATOM 24973 N N . ALA A 1 56 ? -6.928 -11.509 1.399 1.00 0.00 53 ALA A N 14
ATOM 24974 C CA . ALA A 1 56 ? -8.190 -11.484 0.647 1.00 0.00 53 ALA A CA 14
ATOM 24975 C C . ALA A 1 56 ? -7.940 -11.791 -0.844 1.00 0.00 53 ALA A C 14
ATOM 24976 O O . ALA A 1 56 ? -6.837 -11.530 -1.349 1.00 0.00 53 ALA A O 14
ATOM 24983 N N . PRO A 1 57 ? -8.957 -12.368 -1.570 1.00 0.00 54 PRO A N 14
ATOM 24984 C CA . PRO A 1 57 ? -8.894 -12.512 -3.036 1.00 0.00 54 PRO A CA 14
ATOM 24985 C C . PRO A 1 57 ? -8.927 -11.125 -3.724 1.00 0.00 54 PRO A C 14
ATOM 24986 O O . PRO A 1 57 ? -9.991 -10.496 -3.843 1.00 0.00 54 PRO A O 14
ATOM 24997 N N . GLN A 1 58 ? -7.727 -10.622 -4.079 1.00 0.00 55 GLN A N 14
ATOM 24998 C CA . GLN A 1 58 ? -7.570 -9.374 -4.831 1.00 0.00 55 GLN A CA 14
ATOM 24999 C C . GLN A 1 58 ? -8.182 -9.543 -6.227 1.00 0.00 55 GLN A C 14
ATOM 25000 O O . GLN A 1 58 ? -7.679 -10.330 -7.043 1.00 0.00 55 GLN A O 14
ATOM 25014 N N . SER A 1 59 ? -9.315 -8.856 -6.448 1.00 0.00 56 SER A N 14
ATOM 25015 C CA . SER A 1 59 ? -10.015 -8.838 -7.735 1.00 0.00 56 SER A CA 14
ATOM 25016 C C . SER A 1 59 ? -9.104 -8.204 -8.805 1.00 0.00 56 SER A C 14
ATOM 25017 O O . SER A 1 59 ? -8.990 -6.974 -8.895 1.00 0.00 56 SER A O 14
ATOM 25025 N N . PHE A 1 60 ? -8.398 -9.071 -9.549 1.00 0.00 57 PHE A N 14
ATOM 25026 C CA . PHE A 1 60 ? -7.475 -8.650 -10.605 1.00 0.00 57 PHE A CA 14
ATOM 25027 C C . PHE A 1 60 ? -8.224 -8.420 -11.921 1.00 0.00 57 PHE A C 14
ATOM 25028 O O . PHE A 1 60 ? -9.055 -9.233 -12.325 1.00 0.00 57 PHE A O 14
ATOM 25045 N N . ALA A 1 61 ? -7.930 -7.287 -12.554 1.00 0.00 58 ALA A N 14
ATOM 25046 C CA . ALA A 1 61 ? -8.451 -6.932 -13.870 1.00 0.00 58 ALA A CA 14
ATOM 25047 C C . ALA A 1 61 ? -7.372 -7.282 -14.897 1.00 0.00 58 ALA A C 14
ATOM 25048 O O . ALA A 1 61 ? -6.361 -6.577 -14.980 1.00 0.00 58 ALA A O 14
ATOM 25055 N N . ASP A 1 62 ? -7.570 -8.419 -15.601 1.00 0.00 59 ASP A N 14
ATOM 25056 C CA . ASP A 1 62 ? -6.660 -8.926 -16.660 1.00 0.00 59 ASP A CA 14
ATOM 25057 C C . ASP A 1 62 ? -5.317 -9.415 -16.039 1.00 0.00 59 ASP A C 14
ATOM 25058 O O . ASP A 1 62 ? -4.253 -9.316 -16.655 1.00 0.00 59 ASP A O 14
ATOM 25067 N N . ASP A 1 63 ? -5.398 -9.955 -14.793 1.00 0.00 60 ASP A N 14
ATOM 25068 C CA . ASP A 1 63 ? -4.237 -10.514 -14.037 1.00 0.00 60 ASP A CA 14
ATOM 25069 C C . ASP A 1 63 ? -3.186 -9.439 -13.700 1.00 0.00 60 ASP A C 14
ATOM 25070 O O . ASP A 1 63 ? -2.061 -9.766 -13.306 1.00 0.00 60 ASP A O 14
ATOM 25079 N N . GLU A 1 64 ? -3.557 -8.160 -13.823 1.00 0.00 61 GLU A N 14
ATOM 25080 C CA . GLU A 1 64 ? -2.618 -7.055 -13.616 1.00 0.00 61 GLU A CA 14
ATOM 25081 C C . GLU A 1 64 ? -2.370 -6.819 -12.122 1.00 0.00 61 GLU A C 14
ATOM 25082 O O . GLU A 1 64 ? -1.227 -6.660 -11.715 1.00 0.00 61 GLU A O 14
ATOM 25094 N N . ASP A 1 65 ? -3.451 -6.858 -11.312 1.00 0.00 62 ASP A N 14
ATOM 25095 C CA . ASP A 1 65 ? -3.395 -6.602 -9.840 1.00 0.00 62 ASP A CA 14
ATOM 25096 C C . ASP A 1 65 ? -2.516 -7.624 -9.082 1.00 0.00 62 ASP A C 14
ATOM 25097 O O . ASP A 1 65 ? -2.213 -7.422 -7.904 1.00 0.00 62 ASP A O 14
ATOM 25106 N N . ILE A 1 66 ? -2.137 -8.719 -9.761 1.00 0.00 63 ILE A N 14
ATOM 25107 C CA . ILE A 1 66 ? -1.188 -9.722 -9.229 1.00 0.00 63 ILE A CA 14
ATOM 25108 C C . ILE A 1 66 ? 0.190 -9.063 -8.966 1.00 0.00 63 ILE A C 14
ATOM 25109 O O . ILE A 1 66 ? 0.844 -9.313 -7.943 1.00 0.00 63 ILE A O 14
ATOM 25125 N N . MET A 1 67 ? 0.594 -8.196 -9.908 1.00 0.00 64 MET A N 14
ATOM 25126 C CA . MET A 1 67 ? 1.913 -7.535 -9.922 1.00 0.00 64 MET A CA 14
ATOM 25127 C C . MET A 1 67 ? 1.776 -6.000 -9.853 1.00 0.00 64 MET A C 14
ATOM 25128 O O . MET A 1 67 ? 2.779 -5.305 -9.720 1.00 0.00 64 MET A O 14
ATOM 25142 N N . ARG A 1 68 ? 0.532 -5.481 -9.954 1.00 0.00 65 ARG A N 14
ATOM 25143 C CA . ARG A 1 68 ? 0.248 -4.017 -9.977 1.00 0.00 65 ARG A CA 14
ATOM 25144 C C . ARG A 1 68 ? -0.661 -3.608 -8.799 1.00 0.00 65 ARG A C 14
ATOM 25145 O O . ARG A 1 68 ? -1.160 -2.476 -8.751 1.00 0.00 65 ARG A O 14
ATOM 25166 N N . ALA A 1 69 ? -0.855 -4.531 -7.845 1.00 0.00 66 ALA A N 14
ATOM 25167 C CA . ALA A 1 69 ? -1.533 -4.260 -6.565 1.00 0.00 66 ALA A CA 14
ATOM 25168 C C . ALA A 1 69 ? -0.973 -5.197 -5.497 1.00 0.00 66 ALA A C 14
ATOM 25169 O O . ALA A 1 69 ? -0.504 -6.298 -5.808 1.00 0.00 66 ALA A O 14
ATOM 25176 N N . GLU A 1 70 ? -1.001 -4.730 -4.247 1.00 0.00 67 GLU A N 14
ATOM 25177 C CA . GLU A 1 70 ? -0.503 -5.490 -3.088 1.00 0.00 67 GLU A CA 14
ATOM 25178 C C . GLU A 1 70 ? -1.553 -6.510 -2.606 1.00 0.00 67 GLU A C 14
ATOM 25179 O O . GLU A 1 70 ? -2.675 -6.577 -3.133 1.00 0.00 67 GLU A O 14
ATOM 25191 N N . ARG A 1 71 ? -1.173 -7.299 -1.587 1.00 0.00 68 ARG A N 14
ATOM 25192 C CA . ARG A 1 71 ? -2.108 -8.181 -0.885 1.00 0.00 68 ARG A CA 14
ATOM 25193 C C . ARG A 1 71 ? -2.900 -7.355 0.155 1.00 0.00 68 ARG A C 14
ATOM 25194 O O . ARG A 1 71 ? -2.352 -6.889 1.165 1.00 0.00 68 ARG A O 14
ATOM 25215 N N . ARG A 1 72 ? -4.179 -7.103 -0.143 1.00 0.00 69 ARG A N 14
ATOM 25216 C CA . ARG A 1 72 ? -5.107 -6.478 0.796 1.00 0.00 69 ARG A CA 14
ATOM 25217 C C . ARG A 1 72 ? -5.802 -7.606 1.564 1.00 0.00 69 ARG A C 14
ATOM 25218 O O . ARG A 1 72 ? -5.983 -8.706 1.033 1.00 0.00 69 ARG A O 14
ATOM 25239 N N . PHE A 1 73 ? -6.149 -7.342 2.821 1.00 0.00 70 PHE A N 14
ATOM 25240 C CA . PHE A 1 73 ? -6.600 -8.373 3.771 1.00 0.00 70 PHE A CA 14
ATOM 25241 C C . PHE A 1 73 ? -8.122 -8.380 3.885 1.00 0.00 70 PHE A C 14
ATOM 25242 O O . PHE A 1 73 ? -8.805 -7.593 3.242 1.00 0.00 70 PHE A O 14
ATOM 25259 N N . GLU A 1 74 ? -8.617 -9.335 4.663 1.00 0.00 71 GLU A N 14
ATOM 25260 C CA . GLU A 1 74 ? -10.020 -9.480 5.053 1.00 0.00 71 GLU A CA 14
ATOM 25261 C C . GLU A 1 74 ? -10.057 -9.887 6.528 1.00 0.00 71 GLU A C 14
ATOM 25262 O O . GLU A 1 74 ? -9.024 -10.246 7.101 1.00 0.00 71 GLU A O 14
ATOM 25274 N N . THR A 1 75 ? -11.239 -9.847 7.131 1.00 0.00 72 THR A N 14
ATOM 25275 C CA . THR A 1 75 ? -11.433 -10.220 8.531 1.00 0.00 72 THR A CA 14
ATOM 25276 C C . THR A 1 75 ? -11.913 -11.687 8.592 1.00 0.00 72 THR A C 14
ATOM 25277 O O . THR A 1 75 ? -13.046 -11.985 8.192 1.00 0.00 72 THR A O 14
ATOM 25288 N N . ARG A 1 76 ? -11.017 -12.601 9.032 1.00 0.00 73 ARG A N 14
ATOM 25289 C CA . ARG A 1 76 ? -11.344 -14.026 9.232 1.00 0.00 73 ARG A CA 14
ATOM 25290 C C . ARG A 1 76 ? -12.326 -14.173 10.414 1.00 0.00 73 ARG A C 14
ATOM 25291 O O . ARG A 1 76 ? -13.442 -14.682 10.251 1.00 0.00 73 ARG A O 14
ATOM 25312 N N . LEU A 1 77 ? -11.887 -13.717 11.606 1.00 0.00 74 LEU A N 14
ATOM 25313 C CA . LEU A 1 77 ? -12.676 -13.794 12.857 1.00 0.00 74 LEU A CA 14
ATOM 25314 C C . LEU A 1 77 ? -12.856 -12.394 13.465 1.00 0.00 74 LEU A C 14
ATOM 25315 O O . LEU A 1 77 ? -12.067 -11.493 13.182 1.00 0.00 74 LEU A O 14
ATOM 25331 N N . ALA A 1 78 ? -13.876 -12.231 14.328 1.00 0.00 75 ALA A N 14
ATOM 25332 C CA . ALA A 1 78 ? -14.183 -10.941 14.970 1.00 0.00 75 ALA A CA 14
ATOM 25333 C C . ALA A 1 78 ? -14.777 -11.159 16.374 1.00 0.00 75 ALA A C 14
ATOM 25334 O O . ALA A 1 78 ? -15.820 -11.808 16.513 1.00 0.00 75 ALA A O 14
ATOM 25341 N N . GLY A 1 79 ? -14.077 -10.640 17.404 1.00 0.00 76 GLY A N 14
ATOM 25342 C CA . GLY A 1 79 ? -14.581 -10.617 18.785 1.00 0.00 76 GLY A CA 14
ATOM 25343 C C . GLY A 1 79 ? -14.623 -11.986 19.454 1.00 0.00 76 GLY A C 14
ATOM 25344 O O . GLY A 1 79 ? -15.449 -12.233 20.339 1.00 0.00 76 GLY A O 14
ATOM 25348 N N . VAL A 1 80 ? -13.707 -12.865 19.041 1.00 0.00 77 VAL A N 14
ATOM 25349 C CA . VAL A 1 80 ? -13.582 -14.242 19.553 1.00 0.00 77 VAL A CA 14
ATOM 25350 C C . VAL A 1 80 ? -12.243 -14.402 20.301 1.00 0.00 77 VAL A C 14
ATOM 25351 O O . VAL A 1 80 ? -11.264 -13.743 19.963 1.00 0.00 77 VAL A O 14
ATOM 25364 N N . GLU A 1 81 ? -12.203 -15.287 21.304 1.00 0.00 78 GLU A N 14
ATOM 25365 C CA . GLU A 1 81 ? -11.004 -15.481 22.148 1.00 0.00 78 GLU A CA 14
ATOM 25366 C C . GLU A 1 81 ? -9.879 -16.217 21.387 1.00 0.00 78 GLU A C 14
ATOM 25367 O O . GLU A 1 81 ? -10.105 -16.780 20.304 1.00 0.00 78 GLU A O 14
ATOM 25379 N N . GLY A 1 82 ? -8.687 -16.241 22.018 1.00 0.00 79 GLY A N 14
ATOM 25380 C CA . GLY A 1 82 ? -7.471 -16.842 21.457 1.00 0.00 79 GLY A CA 14
ATOM 25381 C C . GLY A 1 82 ? -7.573 -18.328 21.134 1.00 0.00 79 GLY A C 14
ATOM 25382 O O . GLY A 1 82 ? -6.749 -18.850 20.374 1.00 0.00 79 GLY A O 14
ATOM 25386 N N . GLU A 1 83 ? -8.578 -19.016 21.720 1.00 0.00 80 GLU A N 14
ATOM 25387 C CA . GLU A 1 83 ? -8.882 -20.417 21.381 1.00 0.00 80 GLU A CA 14
ATOM 25388 C C . GLU A 1 83 ? -9.353 -20.512 19.917 1.00 0.00 80 GLU A C 14
ATOM 25389 O O . GLU A 1 83 ? -8.818 -21.304 19.140 1.00 0.00 80 GLU A O 14
ATOM 25401 N N . GLU A 1 84 ? -10.342 -19.666 19.565 1.00 0.00 81 GLU A N 14
ATOM 25402 C CA . GLU A 1 84 ? -10.922 -19.597 18.207 1.00 0.00 81 GLU A CA 14
ATOM 25403 C C . GLU A 1 84 ? -9.897 -19.092 17.188 1.00 0.00 81 GLU A C 14
ATOM 25404 O O . GLU A 1 84 ? -9.865 -19.559 16.039 1.00 0.00 81 GLU A O 14
ATOM 25416 N N . ILE A 1 85 ? -9.060 -18.141 17.630 1.00 0.00 82 ILE A N 14
ATOM 25417 C CA . ILE A 1 85 ? -7.963 -17.600 16.818 1.00 0.00 82 ILE A CA 14
ATOM 25418 C C . ILE A 1 85 ? -7.003 -18.734 16.409 1.00 0.00 82 ILE A C 14
ATOM 25419 O O . ILE A 1 85 ? -6.804 -18.987 15.223 1.00 0.00 82 ILE A O 14
ATOM 25435 N N . ALA A 1 86 ? -6.488 -19.453 17.415 1.00 0.00 83 ALA A N 14
ATOM 25436 C CA . ALA A 1 86 ? -5.566 -20.589 17.220 1.00 0.00 83 ALA A CA 14
ATOM 25437 C C . ALA A 1 86 ? -6.249 -21.760 16.486 1.00 0.00 83 ALA A C 14
ATOM 25438 O O . ALA A 1 86 ? -5.582 -22.554 15.808 1.00 0.00 83 ALA A O 14
ATOM 25445 N N . ALA A 1 87 ? -7.589 -21.844 16.628 1.00 0.00 84 ALA A N 14
ATOM 25446 C CA . ALA A 1 87 ? -8.412 -22.876 15.969 1.00 0.00 84 ALA A CA 14
ATOM 25447 C C . ALA A 1 87 ? -8.445 -22.671 14.449 1.00 0.00 84 ALA A C 14
ATOM 25448 O O . ALA A 1 87 ? -8.544 -23.644 13.709 1.00 0.00 84 ALA A O 14
ATOM 25455 N N . LEU A 1 88 ? -8.410 -21.400 13.984 1.00 0.00 85 LEU A N 14
ATOM 25456 C CA . LEU A 1 88 ? -8.287 -21.098 12.543 1.00 0.00 85 LEU A CA 14
ATOM 25457 C C . LEU A 1 88 ? -6.822 -21.166 12.085 1.00 0.00 85 LEU A C 14
ATOM 25458 O O . LEU A 1 88 ? -6.536 -21.655 10.989 1.00 0.00 85 LEU A O 14
ATOM 25474 N N . LEU A 1 89 ? -5.905 -20.634 12.927 1.00 0.00 86 LEU A N 14
ATOM 25475 C CA . LEU A 1 89 ? -4.453 -20.588 12.623 1.00 0.00 86 LEU A CA 14
ATOM 25476 C C . LEU A 1 89 ? -3.913 -21.991 12.322 1.00 0.00 86 LEU A C 14
ATOM 25477 O O . LEU A 1 89 ? -3.019 -22.139 11.487 1.00 0.00 86 LEU A O 14
ATOM 25493 N N . GLU A 1 90 ? -4.507 -23.012 12.978 1.00 0.00 87 GLU A N 14
ATOM 25494 C CA . GLU A 1 90 ? -4.115 -24.420 12.789 1.00 0.00 87 GLU A CA 14
ATOM 25495 C C . GLU A 1 90 ? -4.538 -24.913 11.392 1.00 0.00 87 GLU A C 14
ATOM 25496 O O . GLU A 1 90 ? -3.838 -25.721 10.774 1.00 0.00 87 GLU A O 14
ATOM 25508 N N . ARG A 1 91 ? -5.688 -24.401 10.903 1.00 0.00 88 ARG A N 14
ATOM 25509 C CA . ARG A 1 91 ? -6.268 -24.813 9.618 1.00 0.00 88 ARG A CA 14
ATOM 25510 C C . ARG A 1 91 ? -5.452 -24.226 8.459 1.00 0.00 88 ARG A C 14
ATOM 25511 O O . ARG A 1 91 ? -5.050 -24.931 7.540 1.00 0.00 88 ARG A O 14
ATOM 25532 N N . GLU A 1 92 ? -5.177 -22.920 8.566 1.00 0.00 89 GLU A N 14
ATOM 25533 C CA . GLU A 1 92 ? -4.515 -22.137 7.512 1.00 0.00 89 GLU A CA 14
ATOM 25534 C C . GLU A 1 92 ? -3.028 -22.500 7.401 1.00 0.00 89 GLU A C 14
ATOM 25535 O O . GLU A 1 92 ? -2.470 -22.489 6.302 1.00 0.00 89 GLU A O 14
ATOM 25547 N N . ARG A 1 93 ? -2.399 -22.820 8.553 1.00 0.00 90 ARG A N 14
ATOM 25548 C CA . ARG A 1 93 ? -0.985 -23.293 8.579 1.00 0.00 90 ARG A CA 14
ATOM 25549 C C . ARG A 1 93 ? -0.854 -24.712 8.009 1.00 0.00 90 ARG A C 14
ATOM 25550 O O . ARG A 1 93 ? 0.193 -25.069 7.459 1.00 0.00 90 ARG A O 14
ATOM 25571 N N . ARG A 1 94 ? -1.929 -25.516 8.172 1.00 0.00 91 ARG A N 14
ATOM 25572 C CA . ARG A 1 94 ? -2.007 -26.897 7.655 1.00 0.00 91 ARG A CA 14
ATOM 25573 C C . ARG A 1 94 ? -1.845 -26.889 6.125 1.00 0.00 91 ARG A C 14
ATOM 25574 O O . ARG A 1 94 ? -1.026 -27.636 5.572 1.00 0.00 91 ARG A O 14
ATOM 25595 N N . PHE A 1 95 ? -2.622 -26.011 5.462 1.00 0.00 92 PHE A N 14
ATOM 25596 C CA . PHE A 1 95 ? -2.591 -25.842 4.002 1.00 0.00 92 PHE A CA 14
ATOM 25597 C C . PHE A 1 95 ? -1.296 -25.138 3.572 1.00 0.00 92 PHE A C 14
ATOM 25598 O O . PHE A 1 95 ? -0.539 -25.662 2.747 1.00 0.00 92 PHE A O 14
ATOM 25615 N N . ASP A 1 96 ? -1.025 -23.965 4.164 1.00 0.00 93 ASP A N 14
ATOM 25616 C CA . ASP A 1 96 ? 0.168 -23.159 3.846 1.00 0.00 93 ASP A CA 14
ATOM 25617 C C . ASP A 1 96 ? 0.819 -22.656 5.138 1.00 0.00 93 ASP A C 14
ATOM 25618 O O . ASP A 1 96 ? 0.342 -21.695 5.751 1.00 0.00 93 ASP A O 14
ATOM 25627 N N . SER A 1 97 ? 1.924 -23.318 5.535 1.00 0.00 94 SER A N 14
ATOM 25628 C CA . SER A 1 97 ? 2.794 -22.877 6.642 1.00 0.00 94 SER A CA 14
ATOM 25629 C C . SER A 1 97 ? 3.598 -21.611 6.236 1.00 0.00 94 SER A C 14
ATOM 25630 O O . SER A 1 97 ? 4.345 -21.049 7.040 1.00 0.00 94 SER A O 14
ATOM 25638 N N . ASP A 1 98 ? 3.413 -21.160 4.981 1.00 0.00 95 ASP A N 14
ATOM 25639 C CA . ASP A 1 98 ? 3.968 -19.895 4.471 1.00 0.00 95 ASP A CA 14
ATOM 25640 C C . ASP A 1 98 ? 3.277 -18.661 5.091 1.00 0.00 95 ASP A C 14
ATOM 25641 O O . ASP A 1 98 ? 3.627 -17.528 4.740 1.00 0.00 95 ASP A O 14
ATOM 25650 N N . LEU A 1 99 ? 2.299 -18.874 6.003 1.00 0.00 96 LEU A N 14
ATOM 25651 C CA . LEU A 1 99 ? 1.629 -17.778 6.703 1.00 0.00 96 LEU A CA 14
ATOM 25652 C C . LEU A 1 99 ? 2.522 -17.211 7.822 1.00 0.00 96 LEU A C 14
ATOM 25653 O O . LEU A 1 99 ? 3.318 -17.938 8.447 1.00 0.00 96 LEU A O 14
ATOM 25669 N N . TRP A 1 100 ? 2.390 -15.902 8.041 1.00 0.00 97 TRP A N 14
ATOM 25670 C CA . TRP A 1 100 ? 3.003 -15.202 9.169 1.00 0.00 97 TRP A CA 14
ATOM 25671 C C . TRP A 1 100 ? 1.909 -14.889 10.178 1.00 0.00 97 TRP A C 14
ATOM 25672 O O . TRP A 1 100 ? 0.920 -14.250 9.824 1.00 0.00 97 TRP A O 14
ATOM 25693 N N . VAL A 1 101 ? 2.091 -15.301 11.433 1.00 0.00 98 VAL A N 14
ATOM 25694 C CA . VAL A 1 101 ? 1.141 -14.977 12.499 1.00 0.00 98 VAL A CA 14
ATOM 25695 C C . VAL A 1 101 ? 1.707 -13.791 13.273 1.00 0.00 98 VAL A C 14
ATOM 25696 O O . VAL A 1 101 ? 2.777 -13.891 13.872 1.00 0.00 98 VAL A O 14
ATOM 25709 N N . VAL A 1 102 ? 1.002 -12.654 13.213 1.00 0.00 99 VAL A N 14
ATOM 25710 C CA . VAL A 1 102 ? 1.426 -11.402 13.864 1.00 0.00 99 VAL A CA 14
ATOM 25711 C C . VAL A 1 102 ? 0.404 -11.049 14.936 1.00 0.00 99 VAL A C 14
ATOM 25712 O O . VAL A 1 102 ? -0.766 -10.810 14.615 1.00 0.00 99 VAL A O 14
ATOM 25725 N N . GLU A 1 103 ? 0.829 -11.021 16.199 1.00 0.00 100 GLU A N 14
ATOM 25726 C CA . GLU A 1 103 ? -0.028 -10.582 17.295 1.00 0.00 100 GLU A CA 14
ATOM 25727 C C . GLU A 1 103 ? 0.063 -9.052 17.408 1.00 0.00 100 GLU A C 14
ATOM 25728 O O . GLU A 1 103 ? 1.106 -8.502 17.759 1.00 0.00 100 GLU A O 14
ATOM 25740 N N . ILE A 1 104 ? -1.011 -8.366 17.010 1.00 0.00 101 ILE A N 14
ATOM 25741 C CA . ILE A 1 104 ? -1.171 -6.927 17.243 1.00 0.00 101 ILE A CA 14
ATOM 25742 C C . ILE A 1 104 ? -2.160 -6.730 18.402 1.00 0.00 101 ILE A C 14
ATOM 25743 O O . ILE A 1 104 ? -2.916 -7.646 18.746 1.00 0.00 101 ILE A O 14
ATOM 25759 N N . GLU A 1 105 ? -2.128 -5.551 19.020 1.00 0.00 102 GLU A N 14
ATOM 25760 C CA . GLU A 1 105 ? -2.895 -5.255 20.237 1.00 0.00 102 GLU A CA 14
ATOM 25761 C C . GLU A 1 105 ? -3.360 -3.801 20.155 1.00 0.00 102 GLU A C 14
ATOM 25762 O O . GLU A 1 105 ? -2.548 -2.876 20.271 1.00 0.00 102 GLU A O 14
ATOM 25774 N N . THR A 1 106 ? -4.669 -3.620 19.926 1.00 0.00 103 THR A N 14
ATOM 25775 C CA . THR A 1 106 ? -5.277 -2.303 19.644 1.00 0.00 103 THR A CA 14
ATOM 25776 C C . THR A 1 106 ? -6.817 -2.403 19.670 1.00 0.00 103 THR A C 14
ATOM 25777 O O . THR A 1 106 ? -7.383 -3.503 19.632 1.00 0.00 103 THR A O 14
ATOM 25788 N N . ASP A 1 107 ? -7.475 -1.237 19.762 1.00 0.00 104 ASP A N 14
ATOM 25789 C CA . ASP A 1 107 ? -8.947 -1.116 19.746 1.00 0.00 104 ASP A CA 14
ATOM 25790 C C . ASP A 1 107 ? -9.466 -1.118 18.297 1.00 0.00 104 ASP A C 14
ATOM 25791 O O . ASP A 1 107 ? -10.396 -1.855 17.955 1.00 0.00 104 ASP A O 14
ATOM 25800 N N . GLU A 1 108 ? -8.832 -0.292 17.441 1.00 0.00 105 GLU A N 14
ATOM 25801 C CA . GLU A 1 108 ? -9.262 -0.085 16.043 1.00 0.00 105 GLU A CA 14
ATOM 25802 C C . GLU A 1 108 ? -8.265 -0.741 15.075 1.00 0.00 105 GLU A C 14
ATOM 25803 O O . GLU A 1 108 ? -7.072 -0.847 15.377 1.00 0.00 105 GLU A O 14
ATOM 25815 N N . ILE A 1 109 ? -8.769 -1.166 13.907 1.00 0.00 106 ILE A N 14
ATOM 25816 C CA . ILE A 1 109 ? -7.959 -1.853 12.881 1.00 0.00 106 ILE A CA 14
ATOM 25817 C C . ILE A 1 109 ? -7.781 -0.965 11.630 1.00 0.00 106 ILE A C 14
ATOM 25818 O O . ILE A 1 109 ? -6.707 -0.968 11.013 1.00 0.00 106 ILE A O 14
ATOM 25834 N N . GLY A 1 110 ? -8.836 -0.187 11.290 1.00 0.00 107 GLY A N 14
ATOM 25835 C CA . GLY A 1 110 ? -8.891 0.592 10.041 1.00 0.00 107 GLY A CA 14
ATOM 25836 C C . GLY A 1 110 ? -8.083 1.887 10.106 1.00 0.00 107 GLY A C 14
ATOM 25837 O O . GLY A 1 110 ? -8.644 2.984 10.049 1.00 0.00 107 GLY A O 14
ATOM 25841 N N . THR A 1 111 ? -6.760 1.723 10.215 1.00 0.00 108 THR A N 14
ATOM 25842 C CA . THR A 1 111 ? -5.785 2.809 10.358 1.00 0.00 108 THR A CA 14
ATOM 25843 C C . THR A 1 111 ? -4.369 2.210 10.326 1.00 0.00 108 THR A C 14
ATOM 25844 O O . THR A 1 111 ? -3.443 2.798 9.767 1.00 0.00 108 THR A O 14
ATOM 25855 N N . LEU A 1 112 ? -4.236 1.001 10.909 1.00 0.00 109 LEU A N 14
ATOM 25856 C CA . LEU A 1 112 ? -2.942 0.315 11.082 1.00 0.00 109 LEU A CA 14
ATOM 25857 C C . LEU A 1 112 ? -2.873 -0.993 10.271 1.00 0.00 109 LEU A C 14
ATOM 25858 O O . LEU A 1 112 ? -1.827 -1.633 10.222 1.00 0.00 109 LEU A O 14
ATOM 25874 N N . LEU A 1 113 ? -3.990 -1.356 9.624 1.00 0.00 110 LEU A N 14
ATOM 25875 C CA . LEU A 1 113 ? -4.072 -2.468 8.656 1.00 0.00 110 LEU A CA 14
ATOM 25876 C C . LEU A 1 113 ? -5.274 -2.210 7.729 1.00 0.00 110 LEU A C 14
ATOM 25877 O O . LEU A 1 113 ? -6.255 -1.572 8.142 1.00 0.00 110 LEU A O 14
ATOM 25893 N N . THR A 1 114 ? -5.186 -2.695 6.478 1.00 0.00 111 THR A N 14
ATOM 25894 C CA . THR A 1 114 ? -6.240 -2.513 5.468 1.00 0.00 111 THR A CA 14
ATOM 25895 C C . THR A 1 114 ? -6.964 -3.843 5.191 1.00 0.00 111 THR A C 14
ATOM 25896 O O . THR A 1 114 ? -6.322 -4.870 4.943 1.00 0.00 111 THR A O 14
ATOM 25907 N N . LEU A 1 115 ? -8.310 -3.789 5.212 1.00 0.00 112 LEU A N 14
ATOM 25908 C CA . LEU A 1 115 ? -9.199 -4.954 5.010 1.00 0.00 112 LEU A CA 14
ATOM 25909 C C . LEU A 1 115 ? -10.211 -4.649 3.903 1.00 0.00 112 LEU A C 14
ATOM 25910 O O . LEU A 1 115 ? -10.423 -3.493 3.574 1.00 0.00 112 LEU A O 14
ATOM 25926 N N . VAL A 1 116 ? -10.830 -5.700 3.347 1.00 0.00 113 VAL A N 14
ATOM 25927 C CA . VAL A 1 116 ? -11.946 -5.582 2.380 1.00 0.00 113 VAL A CA 14
ATOM 25928 C C . VAL A 1 116 ? -13.285 -5.938 3.058 1.00 0.00 113 VAL A C 14
ATOM 25929 O O . VAL A 1 116 ? -14.343 -5.891 2.422 1.00 0.00 113 VAL A O 14
ATOM 25942 N N . ASP A 1 117 ? -13.226 -6.277 4.361 1.00 0.00 114 ASP A N 14
ATOM 25943 C CA . ASP A 1 117 ? -14.357 -6.856 5.104 1.00 0.00 114 ASP A CA 14
ATOM 25944 C C . ASP A 1 117 ? -14.998 -5.797 6.015 1.00 0.00 114 ASP A C 14
ATOM 25945 O O . ASP A 1 117 ? -16.211 -5.561 5.945 1.00 0.00 114 ASP A O 14
ATOM 25954 N N . GLN A 1 118 ? -14.167 -5.178 6.887 1.00 0.00 115 GLN A N 14
ATOM 25955 C CA . GLN A 1 118 ? -14.609 -4.077 7.775 1.00 0.00 115 GLN A CA 14
ATOM 25956 C C . GLN A 1 118 ? -14.959 -2.823 6.935 1.00 0.00 115 GLN A C 14
ATOM 25957 O O . GLN A 1 118 ? -14.304 -2.587 5.912 1.00 0.00 115 GLN A O 14
ATOM 25971 N N . PRO A 1 119 ? -15.992 -2.008 7.357 1.00 0.00 116 PRO A N 14
ATOM 25972 C CA . PRO A 1 119 ? -16.472 -0.824 6.585 1.00 0.00 116 PRO A CA 14
ATOM 25973 C C . PRO A 1 119 ? -15.344 0.195 6.272 1.00 0.00 116 PRO A C 14
ATOM 25974 O O . PRO A 1 119 ? -14.900 0.945 7.152 1.00 0.00 116 PRO A O 14
ATOM 25985 N N . GLN A 1 120 ? -14.866 0.161 5.013 1.00 0.00 117 GLN A N 14
ATOM 25986 C CA . GLN A 1 120 ? -13.808 1.060 4.519 1.00 0.00 117 GLN A CA 14
ATOM 25987 C C . GLN A 1 120 ? -14.378 2.468 4.273 1.00 0.00 117 GLN A C 14
ATOM 25988 O O . GLN A 1 120 ? -15.384 2.604 3.560 1.00 0.00 117 GLN A O 14
ATOM 26002 N N . ALA A 1 121 ? -13.731 3.481 4.892 1.00 0.00 118 ALA A N 14
ATOM 26003 C CA . ALA A 1 121 ? -14.049 4.911 4.714 1.00 0.00 118 ALA A CA 14
ATOM 26004 C C . ALA A 1 121 ? -15.532 5.215 5.071 1.00 0.00 118 ALA A C 14
ATOM 26005 O O . ALA A 1 121 ? -15.870 5.180 6.273 1.00 0.00 118 ALA A O 14
ATOM 26013 N N . MET A 1 4 ? 0.994 -0.524 0.423 1.00 0.00 1 MET A N 15
ATOM 26014 C CA . MET A 1 4 ? 2.337 -0.657 -0.188 1.00 0.00 1 MET A CA 15
ATOM 26015 C C . MET A 1 4 ? 2.420 -1.979 -0.987 1.00 0.00 1 MET A C 15
ATOM 26016 O O . MET A 1 4 ? 2.058 -3.035 -0.469 1.00 0.00 1 MET A O 15
ATOM 26030 N N . ARG A 1 5 ? 2.876 -1.911 -2.253 1.00 0.00 2 ARG A N 15
ATOM 26031 C CA . ARG A 1 5 ? 3.074 -3.092 -3.126 1.00 0.00 2 ARG A CA 15
ATOM 26032 C C . ARG A 1 5 ? 4.449 -3.723 -2.833 1.00 0.00 2 ARG A C 15
ATOM 26033 O O . ARG A 1 5 ? 5.478 -3.267 -3.353 1.00 0.00 2 ARG A O 15
ATOM 26054 N N . LEU A 1 6 ? 4.464 -4.733 -1.958 1.00 0.00 3 LEU A N 15
ATOM 26055 C CA . LEU A 1 6 ? 5.700 -5.321 -1.410 1.00 0.00 3 LEU A CA 15
ATOM 26056 C C . LEU A 1 6 ? 5.582 -6.852 -1.281 1.00 0.00 3 LEU A C 15
ATOM 26057 O O . LEU A 1 6 ? 4.641 -7.458 -1.810 1.00 0.00 3 LEU A O 15
ATOM 26073 N N . LYS A 1 7 ? 6.559 -7.465 -0.585 1.00 0.00 4 LYS A N 15
ATOM 26074 C CA . LYS A 1 7 ? 6.539 -8.904 -0.280 1.00 0.00 4 LYS A CA 15
ATOM 26075 C C . LYS A 1 7 ? 5.952 -9.147 1.128 1.00 0.00 4 LYS A C 15
ATOM 26076 O O . LYS A 1 7 ? 5.688 -8.196 1.874 1.00 0.00 4 LYS A O 15
ATOM 26095 N N . SER A 1 8 ? 5.798 -10.429 1.478 1.00 0.00 5 SER A N 15
ATOM 26096 C CA . SER A 1 8 ? 5.174 -10.885 2.734 1.00 0.00 5 SER A CA 15
ATOM 26097 C C . SER A 1 8 ? 5.929 -10.387 3.989 1.00 0.00 5 SER A C 15
ATOM 26098 O O . SER A 1 8 ? 5.323 -9.853 4.924 1.00 0.00 5 SER A O 15
ATOM 26106 N N . GLU A 1 9 ? 7.259 -10.560 3.976 1.00 0.00 6 GLU A N 15
ATOM 26107 C CA . GLU A 1 9 ? 8.148 -10.132 5.069 1.00 0.00 6 GLU A CA 15
ATOM 26108 C C . GLU A 1 9 ? 8.155 -8.602 5.207 1.00 0.00 6 GLU A C 15
ATOM 26109 O O . GLU A 1 9 ? 8.202 -8.061 6.316 1.00 0.00 6 GLU A O 15
ATOM 26121 N N . MET A 1 10 ? 8.107 -7.917 4.058 1.00 0.00 7 MET A N 15
ATOM 26122 C CA . MET A 1 10 ? 8.137 -6.452 4.014 1.00 0.00 7 MET A CA 15
ATOM 26123 C C . MET A 1 10 ? 6.785 -5.879 4.484 1.00 0.00 7 MET A C 15
ATOM 26124 O O . MET A 1 10 ? 6.732 -4.747 4.974 1.00 0.00 7 MET A O 15
ATOM 26138 N N . PHE A 1 11 ? 5.691 -6.679 4.373 1.00 0.00 8 PHE A N 15
ATOM 26139 C CA . PHE A 1 11 ? 4.361 -6.240 4.831 1.00 0.00 8 PHE A CA 15
ATOM 26140 C C . PHE A 1 11 ? 4.301 -6.305 6.353 1.00 0.00 8 PHE A C 15
ATOM 26141 O O . PHE A 1 11 ? 3.932 -5.324 6.986 1.00 0.00 8 PHE A O 15
ATOM 26158 N N . VAL A 1 12 ? 4.666 -7.475 6.922 1.00 0.00 9 VAL A N 15
ATOM 26159 C CA . VAL A 1 12 ? 4.537 -7.737 8.373 1.00 0.00 9 VAL A CA 15
ATOM 26160 C C . VAL A 1 12 ? 5.368 -6.744 9.203 1.00 0.00 9 VAL A C 15
ATOM 26161 O O . VAL A 1 12 ? 4.914 -6.268 10.237 1.00 0.00 9 VAL A O 15
ATOM 26174 N N . SER A 1 13 ? 6.567 -6.421 8.702 1.00 0.00 10 SER A N 15
ATOM 26175 C CA . SER A 1 13 ? 7.469 -5.454 9.333 1.00 0.00 10 SER A CA 15
ATOM 26176 C C . SER A 1 13 ? 6.861 -4.035 9.291 1.00 0.00 10 SER A C 15
ATOM 26177 O O . SER A 1 13 ? 6.739 -3.375 10.328 1.00 0.00 10 SER A O 15
ATOM 26185 N N . ALA A 1 14 ? 6.414 -3.617 8.090 1.00 0.00 11 ALA A N 15
ATOM 26186 C CA . ALA A 1 14 ? 5.789 -2.289 7.878 1.00 0.00 11 ALA A CA 15
ATOM 26187 C C . ALA A 1 14 ? 4.476 -2.141 8.681 1.00 0.00 11 ALA A C 15
ATOM 26188 O O . ALA A 1 14 ? 4.134 -1.044 9.120 1.00 0.00 11 ALA A O 15
ATOM 26195 N N . LEU A 1 15 ? 3.788 -3.274 8.878 1.00 0.00 12 LEU A N 15
ATOM 26196 C CA . LEU A 1 15 ? 2.519 -3.381 9.633 1.00 0.00 12 LEU A CA 15
ATOM 26197 C C . LEU A 1 15 ? 2.726 -3.024 11.111 1.00 0.00 12 LEU A C 15
ATOM 26198 O O . LEU A 1 15 ? 1.913 -2.325 11.728 1.00 0.00 12 LEU A O 15
ATOM 26214 N N . ILE A 1 16 ? 3.840 -3.507 11.648 1.00 0.00 13 ILE A N 15
ATOM 26215 C CA . ILE A 1 16 ? 4.267 -3.235 13.023 1.00 0.00 13 ILE A CA 15
ATOM 26216 C C . ILE A 1 16 ? 4.633 -1.744 13.179 1.00 0.00 13 ILE A C 15
ATOM 26217 O O . ILE A 1 16 ? 4.333 -1.125 14.194 1.00 0.00 13 ILE A O 15
ATOM 26233 N N . ARG A 1 17 ? 5.210 -1.155 12.121 1.00 0.00 14 ARG A N 15
ATOM 26234 C CA . ARG A 1 17 ? 5.535 0.292 12.096 1.00 0.00 14 ARG A CA 15
ATOM 26235 C C . ARG A 1 17 ? 4.247 1.135 11.960 1.00 0.00 14 ARG A C 15
ATOM 26236 O O . ARG A 1 17 ? 4.219 2.280 12.418 1.00 0.00 14 ARG A O 15
ATOM 26257 N N . ARG A 1 18 ? 3.181 0.550 11.354 1.00 0.00 15 ARG A N 15
ATOM 26258 C CA . ARG A 1 18 ? 1.859 1.210 11.241 1.00 0.00 15 ARG A CA 15
ATOM 26259 C C . ARG A 1 18 ? 1.209 1.353 12.631 1.00 0.00 15 ARG A C 15
ATOM 26260 O O . ARG A 1 18 ? 0.669 2.419 12.963 1.00 0.00 15 ARG A O 15
ATOM 26281 N N . VAL A 1 19 ? 1.261 0.267 13.434 1.00 0.00 16 VAL A N 15
ATOM 26282 C CA . VAL A 1 19 ? 0.589 0.236 14.747 1.00 0.00 16 VAL A CA 15
ATOM 26283 C C . VAL A 1 19 ? 1.317 1.147 15.762 1.00 0.00 16 VAL A C 15
ATOM 26284 O O . VAL A 1 19 ? 0.664 1.909 16.468 1.00 0.00 16 VAL A O 15
ATOM 26297 N N . PHE A 1 20 ? 2.673 1.088 15.791 1.00 0.00 17 PHE A N 15
ATOM 26298 C CA . PHE A 1 20 ? 3.507 1.920 16.695 1.00 0.00 17 PHE A CA 15
ATOM 26299 C C . PHE A 1 20 ? 3.404 3.414 16.317 1.00 0.00 17 PHE A C 15
ATOM 26300 O O . PHE A 1 20 ? 3.550 4.290 17.178 1.00 0.00 17 PHE A O 15
ATOM 26317 N N . ALA A 1 21 ? 3.140 3.691 15.022 1.00 0.00 18 ALA A N 15
ATOM 26318 C CA . ALA A 1 21 ? 2.851 5.058 14.531 1.00 0.00 18 ALA A CA 15
ATOM 26319 C C . ALA A 1 21 ? 1.513 5.578 15.092 1.00 0.00 18 ALA A C 15
ATOM 26320 O O . ALA A 1 21 ? 1.343 6.778 15.300 1.00 0.00 18 ALA A O 15
ATOM 26327 N N . ALA A 1 22 ? 0.572 4.645 15.330 1.00 0.00 19 ALA A N 15
ATOM 26328 C CA . ALA A 1 22 ? -0.757 4.949 15.905 1.00 0.00 19 ALA A CA 15
ATOM 26329 C C . ALA A 1 22 ? -0.753 4.875 17.447 1.00 0.00 19 ALA A C 15
ATOM 26330 O O . ALA A 1 22 ? -1.770 5.178 18.084 1.00 0.00 19 ALA A O 15
ATOM 26337 N N . GLY A 1 23 ? 0.394 4.486 18.036 1.00 0.00 20 GLY A N 15
ATOM 26338 C CA . GLY A 1 23 ? 0.504 4.289 19.484 1.00 0.00 20 GLY A CA 15
ATOM 26339 C C . GLY A 1 23 ? -0.045 2.935 19.925 1.00 0.00 20 GLY A C 15
ATOM 26340 O O . GLY A 1 23 ? -0.817 2.840 20.886 1.00 0.00 20 GLY A O 15
ATOM 26344 N N . GLY A 1 24 ? 0.360 1.893 19.193 1.00 0.00 21 GLY A N 15
ATOM 26345 C CA . GLY A 1 24 ? -0.031 0.503 19.468 1.00 0.00 21 GLY A CA 15
ATOM 26346 C C . GLY A 1 24 ? 1.173 -0.435 19.503 1.00 0.00 21 GLY A C 15
ATOM 26347 O O . GLY A 1 24 ? 2.304 -0.005 19.272 1.00 0.00 21 GLY A O 15
ATOM 26351 N N . PHE A 1 25 ? 0.921 -1.726 19.765 1.00 0.00 22 PHE A N 15
ATOM 26352 C CA . PHE A 1 25 ? 1.977 -2.754 19.927 1.00 0.00 22 PHE A CA 15
ATOM 26353 C C . PHE A 1 25 ? 1.860 -3.790 18.803 1.00 0.00 22 PHE A C 15
ATOM 26354 O O . PHE A 1 25 ? 0.785 -3.957 18.233 1.00 0.00 22 PHE A O 15
ATOM 26371 N N . ALA A 1 26 ? 2.983 -4.461 18.475 1.00 0.00 23 ALA A N 15
ATOM 26372 C CA . ALA A 1 26 ? 3.000 -5.579 17.514 1.00 0.00 23 ALA A CA 15
ATOM 26373 C C . ALA A 1 26 ? 4.277 -6.415 17.630 1.00 0.00 23 ALA A C 15
ATOM 26374 O O . ALA A 1 26 ? 5.252 -5.978 18.249 1.00 0.00 23 ALA A O 15
ATOM 26381 N N . ALA A 1 27 ? 4.236 -7.618 17.005 1.00 0.00 24 ALA A N 15
ATOM 26382 C CA . ALA A 1 27 ? 5.351 -8.584 16.961 1.00 0.00 24 ALA A CA 15
ATOM 26383 C C . ALA A 1 27 ? 4.936 -9.792 16.094 1.00 0.00 24 ALA A C 15
ATOM 26384 O O . ALA A 1 27 ? 3.797 -10.240 16.177 1.00 0.00 24 ALA A O 15
ATOM 26391 N N . VAL A 1 28 ? 5.847 -10.294 15.247 1.00 0.00 25 VAL A N 15
ATOM 26392 C CA . VAL A 1 28 ? 5.586 -11.477 14.398 1.00 0.00 25 VAL A CA 15
ATOM 26393 C C . VAL A 1 28 ? 5.770 -12.775 15.217 1.00 0.00 25 VAL A C 15
ATOM 26394 O O . VAL A 1 28 ? 6.876 -13.068 15.695 1.00 0.00 25 VAL A O 15
ATOM 26407 N N . GLU A 1 29 ? 4.663 -13.517 15.397 1.00 0.00 26 GLU A N 15
ATOM 26408 C CA . GLU A 1 29 ? 4.652 -14.828 16.066 1.00 0.00 26 GLU A CA 15
ATOM 26409 C C . GLU A 1 29 ? 5.160 -15.922 15.111 1.00 0.00 26 GLU A C 15
ATOM 26410 O O . GLU A 1 29 ? 6.146 -16.608 15.402 1.00 0.00 26 GLU A O 15
ATOM 26422 N N . LYS A 1 30 ? 4.460 -16.074 13.968 1.00 0.00 27 LYS A N 15
ATOM 26423 C CA . LYS A 1 30 ? 4.755 -17.113 12.963 1.00 0.00 27 LYS A CA 15
ATOM 26424 C C . LYS A 1 30 ? 5.379 -16.483 11.716 1.00 0.00 27 LYS A C 15
ATOM 26425 O O . LYS A 1 30 ? 4.973 -15.403 11.287 1.00 0.00 27 LYS A O 15
ATOM 26444 N N . LYS A 1 31 ? 6.344 -17.191 11.125 1.00 0.00 28 LYS A N 15
ATOM 26445 C CA . LYS A 1 31 ? 7.021 -16.787 9.888 1.00 0.00 28 LYS A CA 15
ATOM 26446 C C . LYS A 1 31 ? 6.789 -17.847 8.798 1.00 0.00 28 LYS A C 15
ATOM 26447 O O . LYS A 1 31 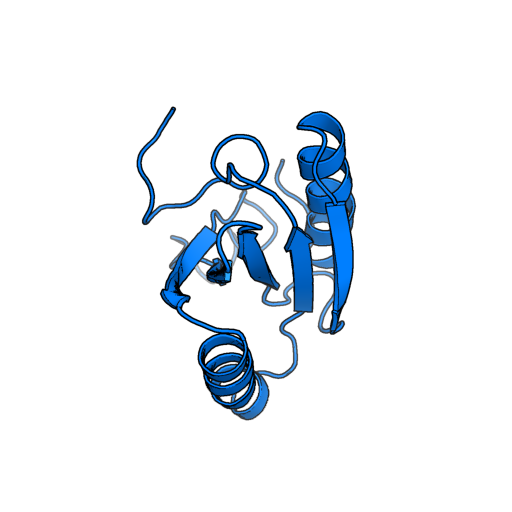? 6.763 -19.049 9.086 1.00 0.00 28 LYS A O 15
ATOM 26466 N N . GLY A 1 32 ? 6.609 -17.390 7.559 1.00 0.00 29 GLY A N 15
ATOM 26467 C CA . GLY A 1 32 ? 6.527 -18.264 6.391 1.00 0.00 29 GLY A CA 15
ATOM 26468 C C . GLY A 1 32 ? 7.428 -17.801 5.257 1.00 0.00 29 GLY A C 15
ATOM 26469 O O . GLY A 1 32 ? 8.563 -17.371 5.507 1.00 0.00 29 GLY A O 15
ATOM 26473 N N . ALA A 1 33 ? 6.917 -17.875 4.011 1.00 0.00 30 ALA A N 15
ATOM 26474 C CA . ALA A 1 33 ? 7.657 -17.475 2.800 1.00 0.00 30 ALA A CA 15
ATOM 26475 C C . ALA A 1 33 ? 7.754 -15.946 2.712 1.00 0.00 30 ALA A C 15
ATOM 26476 O O . ALA A 1 33 ? 6.735 -15.261 2.726 1.00 0.00 30 ALA A O 15
ATOM 26483 N N . GLU A 1 34 ? 8.990 -15.430 2.614 1.00 0.00 31 GLU A N 15
ATOM 26484 C CA . GLU A 1 34 ? 9.275 -13.984 2.694 1.00 0.00 31 GLU A CA 15
ATOM 26485 C C . GLU A 1 34 ? 8.700 -13.212 1.495 1.00 0.00 31 GLU A C 15
ATOM 26486 O O . GLU A 1 34 ? 8.229 -12.093 1.654 1.00 0.00 31 GLU A O 15
ATOM 26498 N N . ALA A 1 35 ? 8.743 -13.818 0.304 1.00 0.00 32 ALA A N 15
ATOM 26499 C CA . ALA A 1 35 ? 8.221 -13.203 -0.935 1.00 0.00 32 ALA A CA 15
ATOM 26500 C C . ALA A 1 35 ? 6.707 -13.461 -1.126 1.00 0.00 32 ALA A C 15
ATOM 26501 O O . ALA A 1 35 ? 5.912 -12.512 -1.166 1.00 0.00 32 ALA A O 15
ATOM 26508 N N . ALA A 1 36 ? 6.320 -14.750 -1.218 1.00 0.00 33 ALA A N 15
ATOM 26509 C CA . ALA A 1 36 ? 4.967 -15.166 -1.688 1.00 0.00 33 ALA A CA 15
ATOM 26510 C C . ALA A 1 36 ? 4.093 -15.771 -0.572 1.00 0.00 33 ALA A C 15
ATOM 26511 O O . ALA A 1 36 ? 3.076 -16.418 -0.867 1.00 0.00 33 ALA A O 15
ATOM 26518 N N . GLY A 1 37 ? 4.455 -15.520 0.693 1.00 0.00 34 GLY A N 15
ATOM 26519 C CA . GLY A 1 37 ? 3.721 -16.066 1.843 1.00 0.00 34 GLY A CA 15
ATOM 26520 C C . GLY A 1 37 ? 2.388 -15.367 2.112 1.00 0.00 34 GLY A C 15
ATOM 26521 O O . GLY A 1 37 ? 2.214 -14.184 1.783 1.00 0.00 34 GLY A O 15
ATOM 26525 N N . ALA A 1 38 ? 1.433 -16.107 2.697 1.00 0.00 35 ALA A N 15
ATOM 26526 C CA . ALA A 1 38 ? 0.154 -15.539 3.172 1.00 0.00 35 ALA A CA 15
ATOM 26527 C C . ALA A 1 38 ? 0.399 -14.786 4.497 1.00 0.00 35 ALA A C 15
ATOM 26528 O O . ALA A 1 38 ? 1.349 -15.095 5.207 1.00 0.00 35 ALA A O 15
ATOM 26535 N N . ILE A 1 39 ? -0.426 -13.769 4.817 1.00 0.00 36 ILE A N 15
ATOM 26536 C CA . ILE A 1 39 ? -0.252 -12.952 6.046 1.00 0.00 36 ILE A CA 15
ATOM 26537 C C . ILE A 1 39 ? -1.566 -12.925 6.842 1.00 0.00 36 ILE A C 15
ATOM 26538 O O . ILE A 1 39 ? -2.605 -12.518 6.322 1.00 0.00 36 ILE A O 15
ATOM 26554 N N . PHE A 1 40 ? -1.495 -13.359 8.101 1.00 0.00 37 PHE A N 15
ATOM 26555 C CA . PHE A 1 40 ? -2.625 -13.404 9.040 1.00 0.00 37 PHE A CA 15
ATOM 26556 C C . PHE A 1 40 ? -2.268 -12.570 10.273 1.00 0.00 37 PHE A C 15
ATOM 26557 O O . PHE A 1 40 ? -1.142 -12.636 10.760 1.00 0.00 37 PHE A O 15
ATOM 26574 N N . VAL A 1 41 ? -3.210 -11.742 10.748 1.00 0.00 38 VAL A N 15
ATOM 26575 C CA . VAL A 1 41 ? -2.967 -10.796 11.861 1.00 0.00 38 VAL A CA 15
ATOM 26576 C C . VAL A 1 41 ? -4.081 -10.930 12.908 1.00 0.00 38 VAL A C 15
ATOM 26577 O O . VAL A 1 41 ? -5.245 -11.094 12.551 1.00 0.00 38 VAL A O 15
ATOM 26590 N N . ARG A 1 42 ? -3.718 -10.863 14.197 1.00 0.00 39 ARG A N 15
ATOM 26591 C CA . ARG A 1 42 ? -4.681 -10.882 15.317 1.00 0.00 39 ARG A CA 15
ATOM 26592 C C . ARG A 1 42 ? -4.718 -9.478 15.978 1.00 0.00 39 ARG A C 15
ATOM 26593 O O . ARG A 1 42 ? -3.734 -9.038 16.573 1.00 0.00 39 ARG A O 15
ATOM 26614 N N . GLN A 1 43 ? -5.848 -8.765 15.810 1.00 0.00 40 GLN A N 15
ATOM 26615 C CA . GLN A 1 43 ? -6.129 -7.485 16.484 1.00 0.00 40 GLN A CA 15
ATOM 26616 C C . GLN A 1 43 ? -6.620 -7.752 17.902 1.00 0.00 40 GLN A C 15
ATOM 26617 O O . GLN A 1 43 ? -7.739 -8.224 18.101 1.00 0.00 40 GLN A O 15
ATOM 26631 N N . ARG A 1 44 ? -5.780 -7.423 18.873 1.00 0.00 41 ARG A N 15
ATOM 26632 C CA . ARG A 1 44 ? -6.047 -7.659 20.284 1.00 0.00 41 ARG A CA 15
ATOM 26633 C C . ARG A 1 44 ? -6.602 -6.391 20.930 1.00 0.00 41 ARG A C 15
ATOM 26634 O O . ARG A 1 44 ? -5.907 -5.372 21.034 1.00 0.00 41 ARG A O 15
ATOM 26655 N N . LEU A 1 45 ? -7.878 -6.462 21.310 1.00 0.00 42 LEU A N 15
ATOM 26656 C CA . LEU A 1 45 ? -8.529 -5.454 22.140 1.00 0.00 42 LEU A CA 15
ATOM 26657 C C . LEU A 1 45 ? -8.169 -5.711 23.616 1.00 0.00 42 LEU A C 15
ATOM 26658 O O . LEU A 1 45 ? -8.011 -6.865 24.042 1.00 0.00 42 LEU A O 15
ATOM 26674 N N . ARG A 1 46 ? -8.032 -4.616 24.372 1.00 0.00 43 ARG A N 15
ATOM 26675 C CA . ARG A 1 46 ? -7.838 -4.614 25.846 1.00 0.00 43 ARG A CA 15
ATOM 26676 C C . ARG A 1 46 ? -8.846 -5.525 26.605 1.00 0.00 43 ARG A C 15
ATOM 26677 O O . ARG A 1 46 ? -8.530 -6.046 27.684 1.00 0.00 43 ARG A O 15
ATOM 26698 N N . ASP A 1 47 ? -10.059 -5.700 26.025 1.00 0.00 44 ASP A N 15
ATOM 26699 C CA . ASP A 1 47 ? -11.156 -6.492 26.631 1.00 0.00 44 ASP A CA 15
ATOM 26700 C C . ASP A 1 47 ? -10.875 -8.007 26.596 1.00 0.00 44 ASP A C 15
ATOM 26701 O O . ASP A 1 47 ? -11.610 -8.789 27.202 1.00 0.00 44 ASP A O 15
ATOM 26710 N N . GLY A 1 48 ? -9.812 -8.405 25.879 1.00 0.00 45 GLY A N 15
ATOM 26711 C CA . GLY A 1 48 ? -9.422 -9.813 25.749 1.00 0.00 45 GLY A CA 15
ATOM 26712 C C . GLY A 1 48 ? -9.992 -10.461 24.506 1.00 0.00 45 GLY A C 15
ATOM 26713 O O . GLY A 1 48 ? -9.887 -11.678 24.332 1.00 0.00 45 GLY A O 15
ATOM 26717 N N . ARG A 1 49 ? -10.630 -9.649 23.643 1.00 0.00 46 ARG A N 15
ATOM 26718 C CA . ARG A 1 49 ? -11.147 -10.114 22.350 1.00 0.00 46 ARG A CA 15
ATOM 26719 C C . ARG A 1 49 ? -10.091 -9.894 21.281 1.00 0.00 46 ARG A C 15
ATOM 26720 O O . ARG A 1 49 ? -9.255 -8.995 21.403 1.00 0.00 46 ARG A O 15
ATOM 26741 N N . GLU A 1 50 ? -10.153 -10.709 20.233 1.00 0.00 47 GLU A N 15
ATOM 26742 C CA . GLU A 1 50 ? -9.191 -10.695 19.136 1.00 0.00 47 GLU A CA 15
ATOM 26743 C C . GLU A 1 50 ? -9.919 -10.918 17.813 1.00 0.00 47 GLU A C 15
ATOM 26744 O O . GLU A 1 50 ? -10.887 -11.680 17.744 1.00 0.00 47 GLU A O 15
ATOM 26756 N N . ASN A 1 51 ? -9.476 -10.196 16.779 1.00 0.00 48 ASN A N 15
ATOM 26757 C CA . ASN A 1 51 ? -10.015 -10.298 15.415 1.00 0.00 48 ASN A CA 15
ATOM 26758 C C . ASN A 1 51 ? -8.917 -10.883 14.522 1.00 0.00 48 ASN A C 15
ATOM 26759 O O . ASN A 1 51 ? -7.792 -10.403 14.554 1.00 0.00 48 ASN A O 15
ATOM 26770 N N . LEU A 1 52 ? -9.232 -11.903 13.714 1.00 0.00 49 LEU A N 15
ATOM 26771 C CA . LEU A 1 52 ? -8.244 -12.525 12.807 1.00 0.00 49 LEU A CA 15
ATOM 26772 C C . LEU A 1 52 ? -8.442 -11.981 11.408 1.00 0.00 49 LEU A C 15
ATOM 26773 O O . LEU A 1 52 ? -9.566 -11.672 11.012 1.00 0.00 49 LEU A O 15
ATOM 26789 N N . TYR A 1 53 ? -7.331 -11.801 10.696 1.00 0.00 50 TYR A N 15
ATOM 26790 C CA . TYR A 1 53 ? -7.306 -11.276 9.330 1.00 0.00 50 TYR A CA 15
ATOM 26791 C C . TYR A 1 53 ? -6.522 -12.226 8.432 1.00 0.00 50 TYR A C 15
ATOM 26792 O O . TYR A 1 53 ? -5.703 -12.996 8.922 1.00 0.00 50 TYR A O 15
ATOM 26810 N N . GLY A 1 54 ? -6.802 -12.167 7.129 1.00 0.00 51 GLY A N 15
ATOM 26811 C CA . GLY A 1 54 ? -6.106 -12.957 6.116 1.00 0.00 51 GLY A CA 15
ATOM 26812 C C . GLY A 1 54 ? -5.863 -12.133 4.864 1.00 0.00 51 GLY A C 15
ATOM 26813 O O . GLY A 1 54 ? -6.485 -11.078 4.707 1.00 0.00 51 GLY A O 15
ATOM 26817 N N . PRO A 1 55 ? -4.973 -12.571 3.929 1.00 0.00 52 PRO A N 15
ATOM 26818 C CA . PRO A 1 55 ? -4.677 -11.808 2.709 1.00 0.00 52 PRO A CA 15
ATOM 26819 C C . PRO A 1 55 ? -5.763 -12.074 1.646 1.00 0.00 52 PRO A C 15
ATOM 26820 O O . PRO A 1 55 ? -5.816 -13.157 1.058 1.00 0.00 52 PRO A O 15
ATOM 26831 N N . ALA A 1 56 ? -6.658 -11.092 1.444 1.00 0.00 53 ALA A N 15
ATOM 26832 C CA . ALA A 1 56 ? -7.827 -11.247 0.563 1.00 0.00 53 ALA A CA 15
ATOM 26833 C C . ALA A 1 56 ? -7.403 -11.553 -0.884 1.00 0.00 53 ALA A C 15
ATOM 26834 O O . ALA A 1 56 ? -6.323 -11.101 -1.319 1.00 0.00 53 ALA A O 15
ATOM 26841 N N . PRO A 1 57 ? -8.229 -12.347 -1.647 1.00 0.00 54 PRO A N 15
ATOM 26842 C CA . PRO A 1 57 ? -7.983 -12.593 -3.079 1.00 0.00 54 PRO A CA 15
ATOM 26843 C C . PRO A 1 57 ? -7.993 -11.260 -3.846 1.00 0.00 54 PRO A C 15
ATOM 26844 O O . PRO A 1 57 ? -8.995 -10.533 -3.822 1.00 0.00 54 PRO A O 15
ATOM 26855 N N . GLN A 1 58 ? -6.837 -10.934 -4.452 1.00 0.00 55 GLN A N 15
ATOM 26856 C CA . GLN A 1 58 ? -6.583 -9.645 -5.133 1.00 0.00 55 GLN A CA 15
ATOM 26857 C C . GLN A 1 58 ? -7.642 -9.342 -6.219 1.00 0.00 55 GLN A C 15
ATOM 26858 O O . GLN A 1 58 ? -8.251 -10.256 -6.770 1.00 0.00 55 GLN A O 15
ATOM 26872 N N . SER A 1 59 ? -7.872 -8.048 -6.493 1.00 0.00 56 SER A N 15
ATOM 26873 C CA . SER A 1 59 ? -8.750 -7.602 -7.595 1.00 0.00 56 SER A CA 15
ATOM 26874 C C . SER A 1 59 ? -7.979 -7.685 -8.940 1.00 0.00 56 SER A C 15
ATOM 26875 O O . SER A 1 59 ? -7.860 -6.700 -9.681 1.00 0.00 56 SER A O 15
ATOM 26883 N N . PHE A 1 60 ? -7.476 -8.903 -9.250 1.00 0.00 57 PHE A N 15
ATOM 26884 C CA . PHE A 1 60 ? -6.543 -9.132 -10.366 1.00 0.00 57 PHE A CA 15
ATOM 26885 C C . PHE A 1 60 ? -7.270 -9.381 -11.696 1.00 0.00 57 PHE A C 15
ATOM 26886 O O . PHE A 1 60 ? -8.278 -10.093 -11.740 1.00 0.00 57 PHE A O 15
ATOM 26903 N N . ALA A 1 61 ? -6.744 -8.766 -12.769 1.00 0.00 58 ALA A N 15
ATOM 26904 C CA . ALA A 1 61 ? -7.206 -8.979 -14.147 1.00 0.00 58 ALA A CA 15
ATOM 26905 C C . ALA A 1 61 ? -6.200 -9.881 -14.875 1.00 0.00 58 ALA A C 15
ATOM 26906 O O . ALA A 1 61 ? -5.011 -9.537 -14.943 1.00 0.00 58 ALA A O 15
ATOM 26913 N N . ASP A 1 62 ? -6.676 -11.063 -15.344 1.00 0.00 59 ASP A N 15
ATOM 26914 C CA . ASP A 1 62 ? -5.893 -12.017 -16.182 1.00 0.00 59 ASP A CA 15
ATOM 26915 C C . ASP A 1 62 ? -4.687 -12.616 -15.397 1.00 0.00 59 ASP A C 15
ATOM 26916 O O . ASP A 1 62 ? -3.771 -13.197 -15.985 1.00 0.00 59 ASP A O 15
ATOM 26925 N N . ASP A 1 63 ? -4.739 -12.506 -14.039 1.00 0.00 60 ASP A N 15
ATOM 26926 C CA . ASP A 1 63 ? -3.644 -12.927 -13.117 1.00 0.00 60 ASP A CA 15
ATOM 26927 C C . ASP A 1 63 ? -2.339 -12.136 -13.373 1.00 0.00 60 ASP A C 15
ATOM 26928 O O . ASP A 1 63 ? -1.244 -12.582 -13.012 1.00 0.00 60 ASP A O 15
ATOM 26937 N N . GLU A 1 64 ? -2.475 -10.947 -13.975 1.00 0.00 61 GLU A N 15
ATOM 26938 C CA . GLU A 1 64 ? -1.352 -10.019 -14.192 1.00 0.00 61 GLU A CA 15
ATOM 26939 C C . GLU A 1 64 ? -1.101 -9.215 -12.904 1.00 0.00 61 GLU A C 15
ATOM 26940 O O . GLU A 1 64 ? 0.013 -9.171 -12.376 1.00 0.00 61 GLU A O 15
ATOM 26952 N N . ASP A 1 65 ? -2.201 -8.657 -12.379 1.00 0.00 62 ASP A N 15
ATOM 26953 C CA . ASP A 1 65 ? -2.221 -7.664 -11.278 1.00 0.00 62 ASP A CA 15
ATOM 26954 C C . ASP A 1 65 ? -1.750 -8.233 -9.901 1.00 0.00 62 ASP A C 15
ATOM 26955 O O . ASP A 1 65 ? -1.554 -7.462 -8.948 1.00 0.00 62 ASP A O 15
ATOM 26964 N N . ILE A 1 66 ? -1.546 -9.573 -9.835 1.00 0.00 63 ILE A N 15
ATOM 26965 C CA . ILE A 1 66 ? -1.072 -10.322 -8.628 1.00 0.00 63 ILE A CA 15
ATOM 26966 C C . ILE A 1 66 ? 0.101 -9.602 -7.912 1.00 0.00 63 ILE A C 15
ATOM 26967 O O . ILE A 1 66 ? 0.074 -9.370 -6.696 1.00 0.00 63 ILE A O 15
ATOM 26983 N N . MET A 1 67 ? 1.102 -9.234 -8.714 1.00 0.00 64 MET A N 15
ATOM 26984 C CA . MET A 1 67 ? 2.383 -8.670 -8.244 1.00 0.00 64 MET A CA 15
ATOM 26985 C C . MET A 1 67 ? 2.641 -7.299 -8.897 1.00 0.00 64 MET A C 15
ATOM 26986 O O . MET A 1 67 ? 3.781 -6.835 -8.969 1.00 0.00 64 MET A O 15
ATOM 27000 N N . ARG A 1 68 ? 1.551 -6.634 -9.311 1.00 0.00 65 ARG A N 15
ATOM 27001 C CA . ARG A 1 68 ? 1.588 -5.317 -9.973 1.00 0.00 65 ARG A CA 15
ATOM 27002 C C . ARG A 1 68 ? 0.937 -4.276 -9.062 1.00 0.00 65 ARG A C 15
ATOM 27003 O O . ARG A 1 68 ? 1.317 -3.106 -9.080 1.00 0.00 65 ARG A O 15
ATOM 27024 N N . ALA A 1 69 ? -0.062 -4.726 -8.274 1.00 0.00 66 ALA A N 15
ATOM 27025 C CA . ALA A 1 69 ? -0.727 -3.914 -7.243 1.00 0.00 66 ALA A CA 15
ATOM 27026 C C . ALA A 1 69 ? -0.743 -4.670 -5.906 1.00 0.00 66 ALA A C 15
ATOM 27027 O O . ALA A 1 69 ? -0.617 -5.904 -5.883 1.00 0.00 66 ALA A O 15
ATOM 27034 N N . GLU A 1 70 ? -0.885 -3.911 -4.797 1.00 0.00 67 GLU A N 15
ATOM 27035 C CA . GLU A 1 70 ? -0.972 -4.463 -3.437 1.00 0.00 67 GLU A CA 15
ATOM 27036 C C . GLU A 1 70 ? -2.251 -5.301 -3.277 1.00 0.00 67 GLU A C 15
ATOM 27037 O O . GLU A 1 70 ? -3.351 -4.814 -3.595 1.00 0.00 67 GLU A O 15
ATOM 27049 N N . ARG A 1 71 ? -2.109 -6.549 -2.804 1.00 0.00 68 ARG A N 15
ATOM 27050 C CA . ARG A 1 71 ? -3.261 -7.366 -2.412 1.00 0.00 68 ARG A CA 15
ATOM 27051 C C . ARG A 1 71 ? -3.761 -6.889 -1.036 1.00 0.00 68 ARG A C 15
ATOM 27052 O O . ARG A 1 71 ? -2.983 -6.782 -0.076 1.00 0.00 68 ARG A O 15
ATOM 27073 N N . ARG A 1 72 ? -5.055 -6.553 -0.967 1.00 0.00 69 ARG A N 15
ATOM 27074 C CA . ARG A 1 72 ? -5.691 -6.045 0.252 1.00 0.00 69 ARG A CA 15
ATOM 27075 C C . ARG A 1 72 ? -6.044 -7.234 1.160 1.00 0.00 69 ARG A C 15
ATOM 27076 O O . ARG A 1 72 ? -5.981 -8.394 0.731 1.00 0.00 69 ARG A O 15
ATOM 27097 N N . PHE A 1 73 ? -6.366 -6.955 2.424 1.00 0.00 70 PHE A N 15
ATOM 27098 C CA . PHE A 1 73 ? -6.685 -7.991 3.422 1.00 0.00 70 PHE A CA 15
ATOM 27099 C C . PHE A 1 73 ? -8.190 -8.091 3.646 1.00 0.00 70 PHE A C 15
ATOM 27100 O O . PHE A 1 73 ? -8.962 -7.324 3.082 1.00 0.00 70 PHE A O 15
ATOM 27117 N N . GLU A 1 74 ? -8.578 -9.087 4.438 1.00 0.00 71 GLU A N 15
ATOM 27118 C CA . GLU A 1 74 ? -9.968 -9.382 4.808 1.00 0.00 71 GLU A CA 15
ATOM 27119 C C . GLU A 1 74 ? -10.002 -9.817 6.274 1.00 0.00 71 GLU A C 15
ATOM 27120 O O . GLU A 1 74 ? -8.956 -10.117 6.856 1.00 0.00 71 GLU A O 15
ATOM 27132 N N . THR A 1 75 ? -11.197 -9.861 6.861 1.00 0.00 72 THR A N 15
ATOM 27133 C CA . THR A 1 75 ? -11.377 -10.193 8.277 1.00 0.00 72 THR A CA 15
ATOM 27134 C C . THR A 1 75 ? -11.888 -11.652 8.413 1.00 0.00 72 THR A C 15
ATOM 27135 O O . THR A 1 75 ? -13.031 -11.942 8.033 1.00 0.00 72 THR A O 15
ATOM 27146 N N . ARG A 1 76 ? -11.024 -12.571 8.926 1.00 0.00 73 ARG A N 15
ATOM 27147 C CA . ARG A 1 76 ? -11.374 -13.995 9.132 1.00 0.00 73 ARG A CA 15
ATOM 27148 C C . ARG A 1 76 ? -12.362 -14.131 10.302 1.00 0.00 73 ARG A C 15
ATOM 27149 O O . ARG A 1 76 ? -13.433 -14.736 10.170 1.00 0.00 73 ARG A O 15
ATOM 27170 N N . LEU A 1 77 ? -11.970 -13.552 11.450 1.00 0.00 74 LEU A N 15
ATOM 27171 C CA . LEU A 1 77 ? -12.710 -13.643 12.722 1.00 0.00 74 LEU A CA 15
ATOM 27172 C C . LEU A 1 77 ? -12.832 -12.239 13.332 1.00 0.00 74 LEU A C 15
ATOM 27173 O O . LEU A 1 77 ? -12.041 -11.352 13.002 1.00 0.00 74 LEU A O 15
ATOM 27189 N N . ALA A 1 78 ? -13.797 -12.052 14.249 1.00 0.00 75 ALA A N 15
ATOM 27190 C CA . ALA A 1 78 ? -14.112 -10.730 14.810 1.00 0.00 75 ALA A CA 15
ATOM 27191 C C . ALA A 1 78 ? -14.627 -10.843 16.259 1.00 0.00 75 ALA A C 15
ATOM 27192 O O . ALA A 1 78 ? -15.673 -11.460 16.502 1.00 0.00 75 ALA A O 15
ATOM 27199 N N . GLY A 1 79 ? -13.861 -10.258 17.208 1.00 0.00 76 GLY A N 15
ATOM 27200 C CA . GLY A 1 79 ? -14.272 -10.136 18.615 1.00 0.00 76 GLY A CA 15
ATOM 27201 C C . GLY A 1 79 ? -14.368 -11.468 19.348 1.00 0.00 76 GLY A C 15
ATOM 27202 O O . GLY A 1 79 ? -15.169 -11.620 20.276 1.00 0.00 76 GLY A O 15
ATOM 27206 N N . VAL A 1 80 ? -13.516 -12.416 18.951 1.00 0.00 77 VAL A N 15
ATOM 27207 C CA . VAL A 1 80 ? -13.503 -13.789 19.494 1.00 0.00 77 VAL A CA 15
ATOM 27208 C C . VAL A 1 80 ? -12.321 -13.953 20.469 1.00 0.00 77 VAL A C 15
ATOM 27209 O O . VAL A 1 80 ? -11.696 -12.970 20.845 1.00 0.00 77 VAL A O 15
ATOM 27222 N N . GLU A 1 81 ? -12.043 -15.188 20.907 1.00 0.00 78 GLU A N 15
ATOM 27223 C CA . GLU A 1 81 ? -10.890 -15.486 21.789 1.00 0.00 78 GLU A CA 15
ATOM 27224 C C . GLU A 1 81 ? -9.699 -16.015 20.968 1.00 0.00 78 GLU A C 15
ATOM 27225 O O . GLU A 1 81 ? -9.861 -16.407 19.802 1.00 0.00 78 GLU A O 15
ATOM 27237 N N . GLY A 1 82 ? -8.514 -16.041 21.607 1.00 0.00 79 GLY A N 15
ATOM 27238 C CA . GLY A 1 82 ? -7.272 -16.509 20.976 1.00 0.00 79 GLY A CA 15
ATOM 27239 C C . GLY A 1 82 ? -7.304 -17.985 20.583 1.00 0.00 79 GLY A C 15
ATOM 27240 O O . GLY A 1 82 ? -6.581 -18.407 19.678 1.00 0.00 79 GLY A O 15
ATOM 27244 N N . GLU A 1 83 ? -8.143 -18.760 21.294 1.00 0.00 80 GLU A N 15
ATOM 27245 C CA . GLU A 1 83 ? -8.457 -20.165 20.963 1.00 0.00 80 GLU A CA 15
ATOM 27246 C C . GLU A 1 83 ? -8.992 -20.279 19.522 1.00 0.00 80 GLU A C 15
ATOM 27247 O O . GLU A 1 83 ? -8.538 -21.127 18.755 1.00 0.00 80 GLU A O 15
ATOM 27259 N N . GLU A 1 84 ? -9.945 -19.393 19.165 1.00 0.00 81 GLU A N 15
ATOM 27260 C CA . GLU A 1 84 ? -10.577 -19.383 17.828 1.00 0.00 81 GLU A CA 15
ATOM 27261 C C . GLU A 1 84 ? -9.583 -18.917 16.756 1.00 0.00 81 GLU A C 15
ATOM 27262 O O . GLU A 1 84 ? -9.540 -19.477 15.647 1.00 0.00 81 GLU A O 15
ATOM 27274 N N . ILE A 1 85 ? -8.789 -17.880 17.110 1.00 0.00 82 ILE A N 15
ATOM 27275 C CA . ILE A 1 85 ? -7.759 -17.307 16.223 1.00 0.00 82 ILE A CA 15
ATOM 27276 C C . ILE A 1 85 ? -6.774 -18.411 15.797 1.00 0.00 82 ILE A C 15
ATOM 27277 O O . ILE A 1 85 ? -6.631 -18.710 14.610 1.00 0.00 82 ILE A O 15
ATOM 27293 N N . ALA A 1 86 ? -6.182 -19.061 16.809 1.00 0.00 83 ALA A N 15
ATOM 27294 C CA . ALA A 1 86 ? -5.198 -20.141 16.631 1.00 0.00 83 ALA A CA 15
ATOM 27295 C C . ALA A 1 86 ? -5.823 -21.379 15.960 1.00 0.00 83 ALA A C 15
ATOM 27296 O O . ALA A 1 86 ? -5.135 -22.118 15.244 1.00 0.00 83 ALA A O 15
ATOM 27303 N N . ALA A 1 87 ? -7.136 -21.585 16.202 1.00 0.00 84 ALA A N 15
ATOM 27304 C CA . ALA A 1 87 ? -7.900 -22.717 15.634 1.00 0.00 84 ALA A CA 15
ATOM 27305 C C . ALA A 1 87 ? -7.968 -22.628 14.110 1.00 0.00 84 ALA A C 15
ATOM 27306 O O . ALA A 1 87 ? -7.872 -23.645 13.419 1.00 0.00 84 ALA A O 15
ATOM 27313 N N . LEU A 1 88 ? -8.140 -21.400 13.591 1.00 0.00 85 LEU A N 15
ATOM 27314 C CA . LEU A 1 88 ? -8.184 -21.165 12.146 1.00 0.00 85 LEU A CA 15
ATOM 27315 C C . LEU A 1 88 ? -6.772 -21.091 11.553 1.00 0.00 85 LEU A C 15
ATOM 27316 O O . LEU A 1 88 ? -6.547 -21.555 10.436 1.00 0.00 85 LEU A O 15
ATOM 27332 N N . LEU A 1 89 ? -5.826 -20.506 12.312 1.00 0.00 86 LEU A N 15
ATOM 27333 C CA . LEU A 1 89 ? -4.394 -20.455 11.921 1.00 0.00 86 LEU A CA 15
ATOM 27334 C C . LEU A 1 89 ? -3.843 -21.869 11.682 1.00 0.00 86 LEU A C 15
ATOM 27335 O O . LEU A 1 89 ? -2.939 -22.062 10.880 1.00 0.00 86 LEU A O 15
ATOM 27351 N N . GLU A 1 90 ? -4.452 -22.833 12.389 1.00 0.00 87 GLU A N 15
ATOM 27352 C CA . GLU A 1 90 ? -4.198 -24.259 12.261 1.00 0.00 87 GLU A CA 15
ATOM 27353 C C . GLU A 1 90 ? -4.725 -24.793 10.904 1.00 0.00 87 GLU A C 15
ATOM 27354 O O . GLU A 1 90 ? -4.030 -25.535 10.205 1.00 0.00 87 GLU A O 15
ATOM 27366 N N . ARG A 1 91 ? -5.949 -24.376 10.533 1.00 0.00 88 ARG A N 15
ATOM 27367 C CA . ARG A 1 91 ? -6.635 -24.857 9.312 1.00 0.00 88 ARG A CA 15
ATOM 27368 C C . ARG A 1 91 ? -5.935 -24.323 8.045 1.00 0.00 88 ARG A C 15
ATOM 27369 O O . ARG A 1 91 ? -5.786 -25.037 7.042 1.00 0.00 88 ARG A O 15
ATOM 27390 N N . GLU A 1 92 ? -5.511 -23.058 8.126 1.00 0.00 89 GLU A N 15
ATOM 27391 C CA . GLU A 1 92 ? -4.793 -22.363 7.052 1.00 0.00 89 GLU A CA 15
ATOM 27392 C C . GLU A 1 92 ? -3.355 -22.895 6.904 1.00 0.00 89 GLU A C 15
ATOM 27393 O O . GLU A 1 92 ? -2.899 -23.132 5.784 1.00 0.00 89 GLU A O 15
ATOM 27405 N N . ARG A 1 93 ? -2.650 -23.090 8.049 1.00 0.00 90 ARG A N 15
ATOM 27406 C CA . ARG A 1 93 ? -1.239 -23.597 8.045 1.00 0.00 90 ARG A CA 15
ATOM 27407 C C . ARG A 1 93 ? -1.167 -25.035 7.512 1.00 0.00 90 ARG A C 15
ATOM 27408 O O . ARG A 1 93 ? -0.152 -25.452 6.939 1.00 0.00 90 ARG A O 15
ATOM 27429 N N . ARG A 1 94 ? -2.259 -25.789 7.723 1.00 0.00 91 ARG A N 15
ATOM 27430 C CA . ARG A 1 94 ? -2.396 -27.176 7.253 1.00 0.00 91 ARG A CA 15
ATOM 27431 C C . ARG A 1 94 ? -2.323 -27.236 5.705 1.00 0.00 91 ARG A C 15
ATOM 27432 O O . ARG A 1 94 ? -1.830 -28.214 5.142 1.00 0.00 91 ARG A O 15
ATOM 27453 N N . PHE A 1 95 ? -2.810 -26.173 5.036 1.00 0.00 92 PHE A N 15
ATOM 27454 C CA . PHE A 1 95 ? -2.735 -26.025 3.568 1.00 0.00 92 PHE A CA 15
ATOM 27455 C C . PHE A 1 95 ? -1.525 -25.165 3.139 1.00 0.00 92 PHE A C 15
ATOM 27456 O O . PHE A 1 95 ? -1.037 -25.305 2.006 1.00 0.00 92 PHE A O 15
ATOM 27473 N N . ASP A 1 96 ? -1.043 -24.289 4.043 1.00 0.00 93 ASP A N 15
ATOM 27474 C CA . ASP A 1 96 ? 0.043 -23.341 3.742 1.00 0.00 93 ASP A CA 15
ATOM 27475 C C . ASP A 1 96 ? 0.764 -22.917 5.032 1.00 0.00 93 ASP A C 15
ATOM 27476 O O . ASP A 1 96 ? 0.347 -21.979 5.713 1.00 0.00 93 ASP A O 15
ATOM 27485 N N . SER A 1 97 ? 1.845 -23.643 5.381 1.00 0.00 94 SER A N 15
ATOM 27486 C CA . SER A 1 97 ? 2.696 -23.325 6.548 1.00 0.00 94 SER A CA 15
ATOM 27487 C C . SER A 1 97 ? 3.578 -22.087 6.259 1.00 0.00 94 SER A C 15
ATOM 27488 O O . SER A 1 97 ? 4.213 -21.531 7.169 1.00 0.00 94 SER A O 15
ATOM 27496 N N . ASP A 1 98 ? 3.607 -21.661 4.982 1.00 0.00 95 ASP A N 15
ATOM 27497 C CA . ASP A 1 98 ? 4.317 -20.451 4.538 1.00 0.00 95 ASP A CA 15
ATOM 27498 C C . ASP A 1 98 ? 3.505 -19.166 4.798 1.00 0.00 95 ASP A C 15
ATOM 27499 O O . ASP A 1 98 ? 3.848 -18.101 4.272 1.00 0.00 95 ASP A O 15
ATOM 27508 N N . LEU A 1 99 ? 2.450 -19.255 5.632 1.00 0.00 96 LEU A N 15
ATOM 27509 C CA . LEU A 1 99 ? 1.754 -18.064 6.144 1.00 0.00 96 LEU A CA 15
ATOM 27510 C C . LEU A 1 99 ? 2.534 -17.474 7.345 1.00 0.00 96 LEU A C 15
ATOM 27511 O O . LEU A 1 99 ? 3.359 -18.160 7.973 1.00 0.00 96 LEU A O 15
ATOM 27527 N N . TRP A 1 100 ? 2.252 -16.200 7.641 1.00 0.00 97 TRP A N 15
ATOM 27528 C CA . TRP A 1 100 ? 2.830 -15.446 8.766 1.00 0.00 97 TRP A CA 15
ATOM 27529 C C . TRP A 1 100 ? 1.697 -15.084 9.735 1.00 0.00 97 TRP A C 15
ATOM 27530 O O . TRP A 1 100 ? 0.563 -14.915 9.305 1.00 0.00 97 TRP A O 15
ATOM 27551 N N . VAL A 1 101 ? 1.999 -14.980 11.036 1.00 0.00 98 VAL A N 15
ATOM 27552 C CA . VAL A 1 101 ? 1.045 -14.472 12.037 1.00 0.00 98 VAL A CA 15
ATOM 27553 C C . VAL A 1 101 ? 1.712 -13.336 12.817 1.00 0.00 98 VAL A C 15
ATOM 27554 O O . VAL A 1 101 ? 2.832 -13.495 13.298 1.00 0.00 98 VAL A O 15
ATOM 27567 N N . VAL A 1 102 ? 1.029 -12.182 12.902 1.00 0.00 99 VAL A N 15
ATOM 27568 C CA . VAL A 1 102 ? 1.495 -11.021 13.682 1.00 0.00 99 VAL A CA 15
ATOM 27569 C C . VAL A 1 102 ? 0.497 -10.745 14.812 1.00 0.00 99 VAL A C 15
ATOM 27570 O O . VAL A 1 102 ? -0.704 -10.609 14.553 1.00 0.00 99 VAL A O 15
ATOM 27583 N N . GLU A 1 103 ? 0.993 -10.664 16.057 1.00 0.00 100 GLU A N 15
ATOM 27584 C CA . GLU A 1 103 ? 0.200 -10.188 17.193 1.00 0.00 100 GLU A CA 15
ATOM 27585 C C . GLU A 1 103 ? 0.281 -8.661 17.243 1.00 0.00 100 GLU A C 15
ATOM 27586 O O . GLU A 1 103 ? 1.353 -8.109 17.430 1.00 0.00 100 GLU A O 15
ATOM 27598 N N . ILE A 1 104 ? -0.843 -7.979 16.982 1.00 0.00 101 ILE A N 15
ATOM 27599 C CA . ILE A 1 104 ? -0.955 -6.523 17.178 1.00 0.00 101 ILE A CA 15
ATOM 27600 C C . ILE A 1 104 ? -1.927 -6.265 18.336 1.00 0.00 101 ILE A C 15
ATOM 27601 O O . ILE A 1 104 ? -2.923 -6.973 18.483 1.00 0.00 101 ILE A O 15
ATOM 27617 N N . GLU A 1 105 ? -1.603 -5.292 19.186 1.00 0.00 102 GLU A N 15
ATOM 27618 C CA . GLU A 1 105 ? -2.408 -4.939 20.363 1.00 0.00 102 GLU A CA 15
ATOM 27619 C C . GLU A 1 105 ? -2.727 -3.447 20.251 1.00 0.00 102 GLU A C 15
ATOM 27620 O O . GLU A 1 105 ? -1.833 -2.604 20.418 1.00 0.00 102 GLU A O 15
ATOM 27632 N N . THR A 1 106 ? -3.986 -3.135 19.941 1.00 0.00 103 THR A N 15
ATOM 27633 C CA . THR A 1 106 ? -4.440 -1.755 19.711 1.00 0.00 103 THR A CA 15
ATOM 27634 C C . THR A 1 106 ? -5.973 -1.664 19.806 1.00 0.00 103 THR A C 15
ATOM 27635 O O . THR A 1 106 ? -6.673 -2.681 19.823 1.00 0.00 103 THR A O 15
ATOM 27646 N N . ASP A 1 107 ? -6.471 -0.426 19.929 1.00 0.00 104 ASP A N 15
ATOM 27647 C CA . ASP A 1 107 ? -7.909 -0.125 19.993 1.00 0.00 104 ASP A CA 15
ATOM 27648 C C . ASP A 1 107 ? -8.565 -0.251 18.604 1.00 0.00 104 ASP A C 15
ATOM 27649 O O . ASP A 1 107 ? -9.546 -0.985 18.423 1.00 0.00 104 ASP A O 15
ATOM 27658 N N . GLU A 1 108 ? -8.009 0.476 17.621 1.00 0.00 105 GLU A N 15
ATOM 27659 C CA . GLU A 1 108 ? -8.576 0.575 16.262 1.00 0.00 105 GLU A CA 15
ATOM 27660 C C . GLU A 1 108 ? -7.666 -0.124 15.244 1.00 0.00 105 GLU A C 15
ATOM 27661 O O . GLU A 1 108 ? -6.447 -0.153 15.408 1.00 0.00 105 GLU A O 15
ATOM 27673 N N . ILE A 1 109 ? -8.282 -0.678 14.182 1.00 0.00 106 ILE A N 15
ATOM 27674 C CA . ILE A 1 109 ? -7.589 -1.551 13.212 1.00 0.00 106 ILE A CA 15
ATOM 27675 C C . ILE A 1 109 ? -7.351 -0.843 11.856 1.00 0.00 106 ILE A C 15
ATOM 27676 O O . ILE A 1 109 ? -6.291 -1.018 11.245 1.00 0.00 106 ILE A O 15
ATOM 27692 N N . GLY A 1 110 ? -8.324 -0.018 11.421 1.00 0.00 107 GLY A N 15
ATOM 27693 C CA . GLY A 1 110 ? -8.360 0.506 10.048 1.00 0.00 107 GLY A CA 15
ATOM 27694 C C . GLY A 1 110 ? -7.154 1.365 9.682 1.00 0.00 107 GLY A C 15
ATOM 27695 O O . GLY A 1 110 ? -6.637 1.288 8.564 1.00 0.00 107 GLY A O 15
ATOM 27699 N N . THR A 1 111 ? -6.693 2.155 10.657 1.00 0.00 108 THR A N 15
ATOM 27700 C CA . THR A 1 111 ? -5.564 3.085 10.492 1.00 0.00 108 THR A CA 15
ATOM 27701 C C . THR A 1 111 ? -4.229 2.347 10.249 1.00 0.00 108 THR A C 15
ATOM 27702 O O . THR A 1 111 ? -3.335 2.869 9.573 1.00 0.00 108 THR A O 15
ATOM 27713 N N . LEU A 1 112 ? -4.119 1.112 10.771 1.00 0.00 109 LEU A N 15
ATOM 27714 C CA . LEU A 1 112 ? -2.848 0.375 10.831 1.00 0.00 109 LEU A CA 15
ATOM 27715 C C . LEU A 1 112 ? -2.908 -0.981 10.099 1.00 0.00 109 LEU A C 15
ATOM 27716 O O . LEU A 1 112 ? -1.912 -1.700 10.083 1.00 0.00 109 LEU A O 15
ATOM 27732 N N . LEU A 1 113 ? -4.059 -1.306 9.478 1.00 0.00 110 LEU A N 15
ATOM 27733 C CA . LEU A 1 113 ? -4.210 -2.482 8.600 1.00 0.00 110 LEU A CA 15
ATOM 27734 C C . LEU A 1 113 ? -5.409 -2.254 7.658 1.00 0.00 110 LEU A C 15
ATOM 27735 O O . LEU A 1 113 ? -6.468 -1.778 8.093 1.00 0.00 110 LEU A O 15
ATOM 27751 N N . THR A 1 114 ? -5.242 -2.611 6.370 1.00 0.00 111 THR A N 15
ATOM 27752 C CA . THR A 1 114 ? -6.226 -2.303 5.309 1.00 0.00 111 THR A CA 15
ATOM 27753 C C . THR A 1 114 ? -7.040 -3.554 4.917 1.00 0.00 111 THR A C 15
ATOM 27754 O O . THR A 1 114 ? -6.467 -4.552 4.469 1.00 0.00 111 THR A O 15
ATOM 27765 N N . LEU A 1 115 ? -8.383 -3.476 5.059 1.00 0.00 112 LEU A N 15
ATOM 27766 C CA . LEU A 1 115 ? -9.292 -4.643 4.911 1.00 0.00 112 LEU A CA 15
ATOM 27767 C C . LEU A 1 115 ? -10.449 -4.335 3.941 1.00 0.00 112 LEU A C 15
ATOM 27768 O O . LEU A 1 115 ? -10.822 -3.175 3.765 1.00 0.00 112 LEU A O 15
ATOM 27784 N N . VAL A 1 116 ? -10.991 -5.389 3.301 1.00 0.00 113 VAL A N 15
ATOM 27785 C CA . VAL A 1 116 ? -12.159 -5.289 2.402 1.00 0.00 113 VAL A CA 15
ATOM 27786 C C . VAL A 1 116 ? -13.462 -5.506 3.201 1.00 0.00 113 VAL A C 15
ATOM 27787 O O . VAL A 1 116 ? -14.511 -4.959 2.853 1.00 0.00 113 VAL A O 15
ATOM 27800 N N . ASP A 1 117 ? -13.370 -6.318 4.275 1.00 0.00 114 ASP A N 15
ATOM 27801 C CA . ASP A 1 117 ? -14.532 -6.728 5.081 1.00 0.00 114 ASP A CA 15
ATOM 27802 C C . ASP A 1 117 ? -14.928 -5.626 6.078 1.00 0.00 114 ASP A C 15
ATOM 27803 O O . ASP A 1 117 ? -16.120 -5.340 6.255 1.00 0.00 114 ASP A O 15
ATOM 27812 N N . GLN A 1 118 ? -13.918 -5.027 6.742 1.00 0.00 115 GLN A N 15
ATOM 27813 C CA . GLN A 1 118 ? -14.142 -3.883 7.647 1.00 0.00 115 GLN A CA 15
ATOM 27814 C C . GLN A 1 118 ? -14.503 -2.619 6.831 1.00 0.00 115 GLN A C 15
ATOM 27815 O O . GLN A 1 118 ? -13.907 -2.392 5.766 1.00 0.00 115 GLN A O 15
ATOM 27829 N N . PRO A 1 119 ? -15.483 -1.788 7.321 1.00 0.00 116 PRO A N 15
ATOM 27830 C CA . PRO A 1 119 ? -15.927 -0.559 6.613 1.00 0.00 116 PRO A CA 15
ATOM 27831 C C . PRO A 1 119 ? -14.783 0.471 6.476 1.00 0.00 116 PRO A C 15
ATOM 27832 O O . PRO A 1 119 ? -14.050 0.735 7.438 1.00 0.00 116 PRO A O 15
ATOM 27843 N N . GLN A 1 120 ? -14.633 1.017 5.262 1.00 0.00 117 GLN A N 15
ATOM 27844 C CA . GLN A 1 120 ? -13.557 1.962 4.922 1.00 0.00 117 GLN A CA 15
ATOM 27845 C C . GLN A 1 120 ? -13.825 3.332 5.578 1.00 0.00 117 GLN A C 15
ATOM 27846 O O . GLN A 1 120 ? -14.864 3.951 5.309 1.00 0.00 117 GLN A O 15
ATOM 27860 N N . ALA A 1 121 ? -12.890 3.755 6.462 1.00 0.00 118 ALA A N 15
ATOM 27861 C CA . ALA A 1 121 ? -12.971 5.009 7.235 1.00 0.00 118 ALA A CA 15
ATOM 27862 C C . ALA A 1 121 ? -14.193 4.988 8.198 1.00 0.00 118 ALA A C 15
ATOM 27863 O O . ALA A 1 121 ? -14.119 4.278 9.224 1.00 0.00 118 ALA A O 15
ATOM 27871 N N . MET A 1 4 ? 1.220 0.145 -0.710 1.00 0.00 1 MET A N 16
ATOM 27872 C CA . MET A 1 4 ? 2.485 0.661 -1.279 1.00 0.00 1 MET A CA 16
ATOM 27873 C C . MET A 1 4 ? 3.098 -0.360 -2.262 1.00 0.00 1 MET A C 16
ATOM 27874 O O . MET A 1 4 ? 4.264 -0.217 -2.656 1.00 0.00 1 MET A O 16
ATOM 27888 N N . ARG A 1 5 ? 2.268 -1.354 -2.679 1.00 0.00 2 ARG A N 16
ATOM 27889 C CA . ARG A 1 5 ? 2.668 -2.500 -3.527 1.00 0.00 2 ARG A CA 16
ATOM 27890 C C . ARG A 1 5 ? 3.911 -3.213 -2.964 1.00 0.00 2 ARG A C 16
ATOM 27891 O O . ARG A 1 5 ? 5.025 -3.083 -3.482 1.00 0.00 2 ARG A O 16
ATOM 27912 N N . LEU A 1 6 ? 3.694 -3.918 -1.855 1.00 0.00 3 LEU A N 16
ATOM 27913 C CA . LEU A 1 6 ? 4.752 -4.629 -1.120 1.00 0.00 3 LEU A CA 16
ATOM 27914 C C . LEU A 1 6 ? 4.629 -6.137 -1.345 1.00 0.00 3 LEU A C 16
ATOM 27915 O O . LEU A 1 6 ? 3.612 -6.623 -1.863 1.00 0.00 3 LEU A O 16
ATOM 27931 N N . LYS A 1 7 ? 5.681 -6.873 -0.969 1.00 0.00 4 LYS A N 16
ATOM 27932 C CA . LYS A 1 7 ? 5.630 -8.339 -0.873 1.00 0.00 4 LYS A CA 16
ATOM 27933 C C . LYS A 1 7 ? 5.181 -8.731 0.549 1.00 0.00 4 LYS A C 16
ATOM 27934 O O . LYS A 1 7 ? 4.993 -7.850 1.390 1.00 0.00 4 LYS A O 16
ATOM 27953 N N . SER A 1 8 ? 5.047 -10.040 0.814 1.00 0.00 5 SER A N 16
ATOM 27954 C CA . SER A 1 8 ? 4.601 -10.569 2.127 1.00 0.00 5 SER A CA 16
ATOM 27955 C C . SER A 1 8 ? 5.506 -10.067 3.288 1.00 0.00 5 SER A C 16
ATOM 27956 O O . SER A 1 8 ? 5.020 -9.567 4.299 1.00 0.00 5 SER A O 16
ATOM 27964 N N . GLU A 1 9 ? 6.824 -10.174 3.073 1.00 0.00 6 GLU A N 16
ATOM 27965 C CA . GLU A 1 9 ? 7.871 -9.715 4.007 1.00 0.00 6 GLU A CA 16
ATOM 27966 C C . GLU A 1 9 ? 7.768 -8.204 4.253 1.00 0.00 6 GLU A C 16
ATOM 27967 O O . GLU A 1 9 ? 7.653 -7.754 5.397 1.00 0.00 6 GLU A O 16
ATOM 27979 N N . MET A 1 10 ? 7.722 -7.452 3.150 1.00 0.00 7 MET A N 16
ATOM 27980 C CA . MET A 1 10 ? 7.840 -5.988 3.154 1.00 0.00 7 MET A CA 16
ATOM 27981 C C . MET A 1 10 ? 6.551 -5.335 3.701 1.00 0.00 7 MET A C 16
ATOM 27982 O O . MET A 1 10 ? 6.592 -4.232 4.270 1.00 0.00 7 MET A O 16
ATOM 27996 N N . PHE A 1 11 ? 5.415 -6.047 3.554 1.00 0.00 8 PHE A N 16
ATOM 27997 C CA . PHE A 1 11 ? 4.106 -5.578 4.035 1.00 0.00 8 PHE A CA 16
ATOM 27998 C C . PHE A 1 11 ? 4.038 -5.695 5.556 1.00 0.00 8 PHE A C 16
ATOM 27999 O O . PHE A 1 11 ? 3.541 -4.788 6.226 1.00 0.00 8 PHE A O 16
ATOM 28016 N N . VAL A 1 12 ? 4.571 -6.808 6.086 1.00 0.00 9 VAL A N 16
ATOM 28017 C CA . VAL A 1 12 ? 4.558 -7.070 7.543 1.00 0.00 9 VAL A CA 16
ATOM 28018 C C . VAL A 1 12 ? 5.585 -6.180 8.264 1.00 0.00 9 VAL A C 16
ATOM 28019 O O . VAL A 1 12 ? 5.305 -5.658 9.347 1.00 0.00 9 VAL A O 16
ATOM 28032 N N . SER A 1 13 ? 6.750 -5.976 7.620 1.00 0.00 10 SER A N 16
ATOM 28033 C CA . SER A 1 13 ? 7.802 -5.056 8.111 1.00 0.00 10 SER A CA 16
ATOM 28034 C C . SER A 1 13 ? 7.228 -3.641 8.320 1.00 0.00 10 SER A C 16
ATOM 28035 O O . SER A 1 13 ? 7.546 -2.966 9.296 1.00 0.00 10 SER A O 16
ATOM 28043 N N . ALA A 1 14 ? 6.354 -3.237 7.389 1.00 0.00 11 ALA A N 16
ATOM 28044 C CA . ALA A 1 14 ? 5.615 -1.970 7.463 1.00 0.00 11 ALA A CA 16
ATOM 28045 C C . ALA A 1 14 ? 4.497 -2.034 8.526 1.00 0.00 11 ALA A C 16
ATOM 28046 O O . ALA A 1 14 ? 4.319 -1.091 9.299 1.00 0.00 11 ALA A O 16
ATOM 28053 N N . LEU A 1 15 ? 3.793 -3.189 8.569 1.00 0.00 12 LEU A N 16
ATOM 28054 C CA . LEU A 1 15 ? 2.562 -3.403 9.375 1.00 0.00 12 LEU A CA 16
ATOM 28055 C C . LEU A 1 15 ? 2.832 -3.197 10.877 1.00 0.00 12 LEU A C 16
ATOM 28056 O O . LEU A 1 15 ? 2.022 -2.573 11.578 1.00 0.00 12 LEU A O 16
ATOM 28072 N N . ILE A 1 16 ? 3.981 -3.724 11.347 1.00 0.00 13 ILE A N 16
ATOM 28073 C CA . ILE A 1 16 ? 4.442 -3.550 12.738 1.00 0.00 13 ILE A CA 16
ATOM 28074 C C . ILE A 1 16 ? 4.491 -2.039 13.090 1.00 0.00 13 ILE A C 16
ATOM 28075 O O . ILE A 1 16 ? 3.851 -1.598 14.042 1.00 0.00 13 ILE A O 16
ATOM 28091 N N . ARG A 1 17 ? 5.150 -1.244 12.231 1.00 0.00 14 ARG A N 16
ATOM 28092 C CA . ARG A 1 17 ? 5.352 0.208 12.471 1.00 0.00 14 ARG A CA 16
ATOM 28093 C C . ARG A 1 17 ? 4.035 0.996 12.286 1.00 0.00 14 ARG A C 16
ATOM 28094 O O . ARG A 1 17 ? 3.893 2.087 12.848 1.00 0.00 14 ARG A O 16
ATOM 28115 N N . ARG A 1 18 ? 3.092 0.445 11.481 1.00 0.00 15 ARG A N 16
ATOM 28116 C CA . ARG A 1 18 ? 1.747 1.029 11.294 1.00 0.00 15 ARG A CA 16
ATOM 28117 C C . ARG A 1 18 ? 0.978 1.082 12.625 1.00 0.00 15 ARG A C 16
ATOM 28118 O O . ARG A 1 18 ? 0.349 2.098 12.952 1.00 0.00 15 ARG A O 16
ATOM 28139 N N . VAL A 1 19 ? 1.028 -0.026 13.391 1.00 0.00 16 VAL A N 16
ATOM 28140 C CA . VAL A 1 19 ? 0.290 -0.127 14.663 1.00 0.00 16 VAL A CA 16
ATOM 28141 C C . VAL A 1 19 ? 0.983 0.706 15.761 1.00 0.00 16 VAL A C 16
ATOM 28142 O O . VAL A 1 19 ? 0.315 1.291 16.601 1.00 0.00 16 VAL A O 16
ATOM 28155 N N . PHE A 1 20 ? 2.332 0.758 15.725 1.00 0.00 17 PHE A N 16
ATOM 28156 C CA . PHE A 1 20 ? 3.138 1.579 16.655 1.00 0.00 17 PHE A CA 16
ATOM 28157 C C . PHE A 1 20 ? 2.924 3.083 16.377 1.00 0.00 17 PHE A C 16
ATOM 28158 O O . PHE A 1 20 ? 3.031 3.910 17.288 1.00 0.00 17 PHE A O 16
ATOM 28175 N N . ALA A 1 21 ? 2.602 3.421 15.111 1.00 0.00 18 ALA A N 16
ATOM 28176 C CA . ALA A 1 21 ? 2.186 4.789 14.721 1.00 0.00 18 ALA A CA 16
ATOM 28177 C C . ALA A 1 21 ? 0.830 5.159 15.377 1.00 0.00 18 ALA A C 16
ATOM 28178 O O . ALA A 1 21 ? 0.561 6.335 15.649 1.00 0.00 18 ALA A O 16
ATOM 28185 N N . ALA A 1 22 ? -0.012 4.131 15.610 1.00 0.00 19 ALA A N 16
ATOM 28186 C CA . ALA A 1 22 ? -1.314 4.273 16.303 1.00 0.00 19 ALA A CA 16
ATOM 28187 C C . ALA A 1 22 ? -1.154 4.174 17.840 1.00 0.00 19 ALA A C 16
ATOM 28188 O O . ALA A 1 22 ? -2.037 4.603 18.588 1.00 0.00 19 ALA A O 16
ATOM 28195 N N . GLY A 1 23 ? -0.025 3.599 18.296 1.00 0.00 20 GLY A N 16
ATOM 28196 C CA . GLY A 1 23 ? 0.272 3.447 19.730 1.00 0.00 20 GLY A CA 16
ATOM 28197 C C . GLY A 1 23 ? 0.045 2.032 20.255 1.00 0.00 20 GLY A C 16
ATOM 28198 O O . GLY A 1 23 ? 0.167 1.790 21.462 1.00 0.00 20 GLY A O 16
ATOM 28202 N N . GLY A 1 24 ? -0.304 1.102 19.351 1.00 0.00 21 GLY A N 16
ATOM 28203 C CA . GLY A 1 24 ? -0.458 -0.317 19.680 1.00 0.00 21 GLY A CA 16
ATOM 28204 C C . GLY A 1 24 ? 0.871 -1.079 19.716 1.00 0.00 21 GLY A C 16
ATOM 28205 O O . GLY A 1 24 ? 1.945 -0.478 19.826 1.00 0.00 21 GLY A O 16
ATOM 28209 N N . PHE A 1 25 ? 0.785 -2.410 19.603 1.00 0.00 22 PHE A N 16
ATOM 28210 C CA . PHE A 1 25 ? 1.943 -3.335 19.656 1.00 0.00 22 PHE A CA 16
ATOM 28211 C C . PHE A 1 25 ? 1.836 -4.325 18.491 1.00 0.00 22 PHE A C 16
ATOM 28212 O O . PHE A 1 25 ? 0.741 -4.545 17.982 1.00 0.00 22 PHE A O 16
ATOM 28229 N N . ALA A 1 26 ? 2.975 -4.891 18.051 1.00 0.00 23 ALA A N 16
ATOM 28230 C CA . ALA A 1 26 ? 3.001 -5.917 16.993 1.00 0.00 23 ALA A CA 16
ATOM 28231 C C . ALA A 1 26 ? 4.264 -6.763 17.076 1.00 0.00 23 ALA A C 16
ATOM 28232 O O . ALA A 1 26 ? 5.281 -6.321 17.630 1.00 0.00 23 ALA A O 16
ATOM 28239 N N . ALA A 1 27 ? 4.187 -7.971 16.484 1.00 0.00 24 ALA A N 16
ATOM 28240 C CA . ALA A 1 27 ? 5.299 -8.928 16.442 1.00 0.00 24 ALA A CA 16
ATOM 28241 C C . ALA A 1 27 ? 4.967 -10.070 15.471 1.00 0.00 24 ALA A C 16
ATOM 28242 O O . ALA A 1 27 ? 3.886 -10.673 15.556 1.00 0.00 24 ALA A O 16
ATOM 28249 N N . VAL A 1 28 ? 5.901 -10.344 14.543 1.00 0.00 25 VAL A N 16
ATOM 28250 C CA . VAL A 1 28 ? 5.769 -11.435 13.560 1.00 0.00 25 VAL A CA 16
ATOM 28251 C C . VAL A 1 28 ? 5.998 -12.790 14.272 1.00 0.00 25 VAL A C 16
ATOM 28252 O O . VAL A 1 28 ? 7.146 -13.159 14.558 1.00 0.00 25 VAL A O 16
ATOM 28265 N N . GLU A 1 29 ? 4.898 -13.482 14.608 1.00 0.00 26 GLU A N 16
ATOM 28266 C CA . GLU A 1 29 ? 4.931 -14.787 15.298 1.00 0.00 26 GLU A CA 16
ATOM 28267 C C . GLU A 1 29 ? 5.497 -15.888 14.386 1.00 0.00 26 GLU A C 16
ATOM 28268 O O . GLU A 1 29 ? 6.426 -16.604 14.774 1.00 0.00 26 GLU A O 16
ATOM 28280 N N . LYS A 1 30 ? 4.925 -16.006 13.177 1.00 0.00 27 LYS A N 16
ATOM 28281 C CA . LYS A 1 30 ? 5.332 -17.014 12.182 1.00 0.00 27 LYS A CA 16
ATOM 28282 C C . LYS A 1 30 ? 5.852 -16.309 10.924 1.00 0.00 27 LYS A C 16
ATOM 28283 O O . LYS A 1 30 ? 5.354 -15.239 10.556 1.00 0.00 27 LYS A O 16
ATOM 28302 N N . LYS A 1 31 ? 6.827 -16.938 10.256 1.00 0.00 28 LYS A N 16
ATOM 28303 C CA . LYS A 1 31 ? 7.501 -16.377 9.075 1.00 0.00 28 LYS A CA 16
ATOM 28304 C C . LYS A 1 31 ? 7.537 -17.450 7.971 1.00 0.00 28 LYS A C 16
ATOM 28305 O O . LYS A 1 31 ? 8.099 -18.535 8.179 1.00 0.00 28 LYS A O 16
ATOM 28324 N N . GLY A 1 32 ? 6.913 -17.151 6.818 1.00 0.00 29 GLY A N 16
ATOM 28325 C CA . GLY A 1 32 ? 6.837 -18.083 5.688 1.00 0.00 29 GLY A CA 16
ATOM 28326 C C . GLY A 1 32 ? 7.638 -17.607 4.483 1.00 0.00 29 GLY A C 16
ATOM 28327 O O . GLY A 1 32 ? 8.839 -17.368 4.602 1.00 0.00 29 GLY A O 16
ATOM 28331 N N . ALA A 1 33 ? 6.970 -17.459 3.319 1.00 0.00 30 ALA A N 16
ATOM 28332 C CA . ALA A 1 33 ? 7.613 -17.030 2.061 1.00 0.00 30 ALA A CA 16
ATOM 28333 C C . ALA A 1 33 ? 7.584 -15.496 1.938 1.00 0.00 30 ALA A C 16
ATOM 28334 O O . ALA A 1 33 ? 6.516 -14.887 2.038 1.00 0.00 30 ALA A O 16
ATOM 28341 N N . GLU A 1 34 ? 8.766 -14.895 1.717 1.00 0.00 31 GLU A N 16
ATOM 28342 C CA . GLU A 1 34 ? 8.956 -13.433 1.663 1.00 0.00 31 GLU A CA 16
ATOM 28343 C C . GLU A 1 34 ? 8.128 -12.773 0.545 1.00 0.00 31 GLU A C 16
ATOM 28344 O O . GLU A 1 34 ? 7.437 -11.797 0.775 1.00 0.00 31 GLU A O 16
ATOM 28356 N N . ALA A 1 35 ? 8.228 -13.300 -0.667 1.00 0.00 32 ALA A N 16
ATOM 28357 C CA . ALA A 1 35 ? 7.527 -12.756 -1.844 1.00 0.00 32 ALA A CA 16
ATOM 28358 C C . ALA A 1 35 ? 6.125 -13.375 -1.996 1.00 0.00 32 ALA A C 16
ATOM 28359 O O . ALA A 1 35 ? 5.107 -12.681 -1.862 1.00 0.00 32 ALA A O 16
ATOM 28366 N N . ALA A 1 36 ? 6.091 -14.702 -2.203 1.00 0.00 33 ALA A N 16
ATOM 28367 C CA . ALA A 1 36 ? 4.882 -15.428 -2.659 1.00 0.00 33 ALA A CA 16
ATOM 28368 C C . ALA A 1 36 ? 3.975 -15.912 -1.501 1.00 0.00 33 ALA A C 16
ATOM 28369 O O . ALA A 1 36 ? 2.969 -16.586 -1.760 1.00 0.00 33 ALA A O 16
ATOM 28376 N N . GLY A 1 37 ? 4.320 -15.559 -0.243 1.00 0.00 34 GLY A N 16
ATOM 28377 C CA . GLY A 1 37 ? 3.586 -16.044 0.943 1.00 0.00 34 GLY A CA 16
ATOM 28378 C C . GLY A 1 37 ? 2.219 -15.393 1.154 1.00 0.00 34 GLY A C 16
ATOM 28379 O O . GLY A 1 37 ? 1.822 -14.484 0.413 1.00 0.00 34 GLY A O 16
ATOM 28383 N N . ALA A 1 38 ? 1.485 -15.899 2.159 1.00 0.00 35 ALA A N 16
ATOM 28384 C CA . ALA A 1 38 ? 0.215 -15.309 2.629 1.00 0.00 35 ALA A CA 16
ATOM 28385 C C . ALA A 1 38 ? 0.462 -14.586 3.959 1.00 0.00 35 ALA A C 16
ATOM 28386 O O . ALA A 1 38 ? 1.482 -14.824 4.608 1.00 0.00 35 ALA A O 16
ATOM 28393 N N . ILE A 1 39 ? -0.461 -13.690 4.359 1.00 0.00 36 ILE A N 16
ATOM 28394 C CA . ILE A 1 39 ? -0.337 -12.913 5.611 1.00 0.00 36 ILE A CA 16
ATOM 28395 C C . ILE A 1 39 ? -1.640 -13.026 6.409 1.00 0.00 36 ILE A C 16
ATOM 28396 O O . ILE A 1 39 ? -2.685 -12.538 5.966 1.00 0.00 36 ILE A O 16
ATOM 28412 N N . PHE A 1 40 ? -1.575 -13.700 7.565 1.00 0.00 37 PHE A N 16
ATOM 28413 C CA . PHE A 1 40 ? -2.688 -13.794 8.512 1.00 0.00 37 PHE A CA 16
ATOM 28414 C C . PHE A 1 40 ? -2.323 -13.064 9.808 1.00 0.00 37 PHE A C 16
ATOM 28415 O O . PHE A 1 40 ? -1.421 -13.471 10.544 1.00 0.00 37 PHE A O 16
ATOM 28432 N N . VAL A 1 41 ? -3.053 -11.975 10.059 1.00 0.00 38 VAL A N 16
ATOM 28433 C CA . VAL A 1 41 ? -2.830 -11.069 11.192 1.00 0.00 38 VAL A CA 16
ATOM 28434 C C . VAL A 1 41 ? -3.963 -11.265 12.201 1.00 0.00 38 VAL A C 16
ATOM 28435 O O . VAL A 1 41 ? -5.112 -11.435 11.819 1.00 0.00 38 VAL A O 16
ATOM 28448 N N . ARG A 1 42 ? -3.631 -11.241 13.485 1.00 0.00 39 ARG A N 16
ATOM 28449 C CA . ARG A 1 42 ? -4.596 -11.391 14.573 1.00 0.00 39 ARG A CA 16
ATOM 28450 C C . ARG A 1 42 ? -4.512 -10.170 15.502 1.00 0.00 39 ARG A C 16
ATOM 28451 O O . ARG A 1 42 ? -3.492 -9.942 16.162 1.00 0.00 39 ARG A O 16
ATOM 28472 N N . GLN A 1 43 ? -5.590 -9.364 15.495 1.00 0.00 40 GLN A N 16
ATOM 28473 C CA . GLN A 1 43 ? -5.727 -8.182 16.364 1.00 0.00 40 GLN A CA 16
ATOM 28474 C C . GLN A 1 43 ? -6.169 -8.624 17.760 1.00 0.00 40 GLN A C 16
ATOM 28475 O O . GLN A 1 43 ? -6.915 -9.576 17.879 1.00 0.00 40 GLN 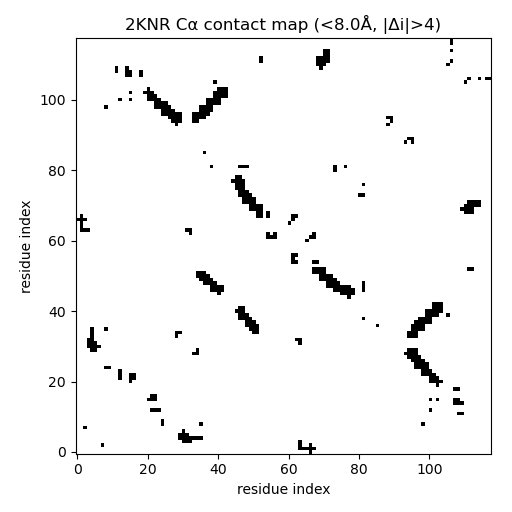A O 16
ATOM 28489 N N . ARG A 1 44 ? -5.707 -7.916 18.802 1.00 0.00 41 ARG A N 16
ATOM 28490 C CA . ARG A 1 44 ? -6.036 -8.216 20.196 1.00 0.00 41 ARG A CA 16
ATOM 28491 C C . ARG A 1 44 ? -6.671 -6.983 20.849 1.00 0.00 41 ARG A C 16
ATOM 28492 O O . ARG A 1 44 ? -6.127 -5.881 20.755 1.00 0.00 41 ARG A O 16
ATOM 28513 N N . LEU A 1 45 ? -7.827 -7.190 21.495 1.00 0.00 42 LEU A N 16
ATOM 28514 C CA . LEU A 1 45 ? -8.651 -6.123 22.079 1.00 0.00 42 LEU A CA 16
ATOM 28515 C C . LEU A 1 45 ? -8.383 -5.983 23.585 1.00 0.00 42 LEU A C 16
ATOM 28516 O O . LEU A 1 45 ? -8.119 -6.963 24.289 1.00 0.00 42 LEU A O 16
ATOM 28532 N N . ARG A 1 46 ? -8.508 -4.737 24.044 1.00 0.00 43 ARG A N 16
ATOM 28533 C CA . ARG A 1 46 ? -8.525 -4.353 25.465 1.00 0.00 43 ARG A CA 16
ATOM 28534 C C . ARG A 1 46 ? -9.831 -4.833 26.144 1.00 0.00 43 ARG A C 16
ATOM 28535 O O . ARG A 1 46 ? -9.910 -4.925 27.372 1.00 0.00 43 ARG A O 16
ATOM 28556 N N . ASP A 1 47 ? -10.853 -5.125 25.309 1.00 0.00 44 ASP A N 16
ATOM 28557 C CA . ASP A 1 47 ? -12.135 -5.720 25.745 1.00 0.00 44 ASP A CA 16
ATOM 28558 C C . ASP A 1 47 ? -11.958 -7.209 26.129 1.00 0.00 44 ASP A C 16
ATOM 28559 O O . ASP A 1 47 ? -12.755 -7.769 26.889 1.00 0.00 44 ASP A O 16
ATOM 28568 N N . GLY A 1 48 ? -10.890 -7.829 25.605 1.00 0.00 45 GLY A N 16
ATOM 28569 C CA . GLY A 1 48 ? -10.593 -9.244 25.847 1.00 0.00 45 GLY A CA 16
ATOM 28570 C C . GLY A 1 48 ? -11.012 -10.140 24.697 1.00 0.00 45 GLY A C 16
ATOM 28571 O O . GLY A 1 48 ? -11.227 -11.337 24.881 1.00 0.00 45 GLY A O 16
ATOM 28575 N N . ARG A 1 49 ? -11.128 -9.550 23.501 1.00 0.00 46 ARG A N 16
ATOM 28576 C CA . ARG A 1 49 ? -11.460 -10.278 22.261 1.00 0.00 46 ARG A CA 16
ATOM 28577 C C . ARG A 1 49 ? -10.247 -10.290 21.322 1.00 0.00 46 ARG A C 16
ATOM 28578 O O . ARG A 1 49 ? -9.190 -9.757 21.663 1.00 0.00 46 ARG A O 16
ATOM 28599 N N . GLU A 1 50 ? -10.429 -10.895 20.140 1.00 0.00 47 GLU A N 16
ATOM 28600 C CA . GLU A 1 50 ? -9.453 -10.906 19.041 1.00 0.00 47 GLU A CA 16
ATOM 28601 C C . GLU A 1 50 ? -10.183 -10.973 17.689 1.00 0.00 47 GLU A C 16
ATOM 28602 O O . GLU A 1 50 ? -11.355 -11.363 17.608 1.00 0.00 47 GLU A O 16
ATOM 28614 N N . ASN A 1 51 ? -9.467 -10.554 16.636 1.00 0.00 48 ASN A N 16
ATOM 28615 C CA . ASN A 1 51 ? -9.912 -10.657 15.232 1.00 0.00 48 ASN A CA 16
ATOM 28616 C C . ASN A 1 51 ? -8.837 -11.409 14.433 1.00 0.00 48 ASN A C 16
ATOM 28617 O O . ASN A 1 51 ? -7.739 -11.654 14.938 1.00 0.00 48 ASN A O 16
ATOM 28628 N N . LEU A 1 52 ? -9.160 -11.761 13.188 1.00 0.00 49 LEU A N 16
ATOM 28629 C CA . LEU A 1 52 ? -8.249 -12.468 12.277 1.00 0.00 49 LEU A CA 16
ATOM 28630 C C . LEU A 1 52 ? -8.418 -11.853 10.890 1.00 0.00 49 LEU A C 16
ATOM 28631 O O . LEU A 1 52 ? -9.529 -11.494 10.510 1.00 0.00 49 LEU A O 16
ATOM 28647 N N . TYR A 1 53 ? -7.307 -11.714 10.160 1.00 0.00 50 TYR A N 16
ATOM 28648 C CA . TYR A 1 53 ? -7.255 -11.066 8.847 1.00 0.00 50 TYR A CA 16
ATOM 28649 C C . TYR A 1 53 ? -6.484 -11.954 7.877 1.00 0.00 50 TYR A C 16
ATOM 28650 O O . TYR A 1 53 ? -5.498 -12.568 8.261 1.00 0.00 50 TYR A O 16
ATOM 28668 N N . GLY A 1 54 ? -6.967 -12.030 6.635 1.00 0.00 51 GLY A N 16
ATOM 28669 C CA . GLY A 1 54 ? -6.313 -12.784 5.569 1.00 0.00 51 GLY A CA 16
ATOM 28670 C C . GLY A 1 54 ? -6.289 -11.980 4.281 1.00 0.00 51 GLY A C 16
ATOM 28671 O O . GLY A 1 54 ? -7.074 -11.036 4.151 1.00 0.00 51 GLY A O 16
ATOM 28675 N N . PRO A 1 55 ? -5.399 -12.317 3.304 1.00 0.00 52 PRO A N 16
ATOM 28676 C CA . PRO A 1 55 ? -5.306 -11.572 2.033 1.00 0.00 52 PRO A CA 16
ATOM 28677 C C . PRO A 1 55 ? -6.548 -11.844 1.148 1.00 0.00 52 PRO A C 16
ATOM 28678 O O . PRO A 1 55 ? -6.739 -12.960 0.644 1.00 0.00 52 PRO A O 16
ATOM 28689 N N . ALA A 1 56 ? -7.412 -10.819 1.025 1.00 0.00 53 ALA A N 16
ATOM 28690 C CA . ALA A 1 56 ? -8.675 -10.901 0.267 1.00 0.00 53 ALA A CA 16
ATOM 28691 C C . ALA A 1 56 ? -8.401 -11.059 -1.246 1.00 0.00 53 ALA A C 16
ATOM 28692 O O . ALA A 1 56 ? -7.355 -10.588 -1.733 1.00 0.00 53 ALA A O 16
ATOM 28699 N N . PRO A 1 57 ? -9.329 -11.730 -2.014 1.00 0.00 54 PRO A N 16
ATOM 28700 C CA . PRO A 1 57 ? -9.198 -11.872 -3.481 1.00 0.00 54 PRO A CA 16
ATOM 28701 C C . PRO A 1 57 ? -9.261 -10.495 -4.189 1.00 0.00 54 PRO A C 16
ATOM 28702 O O . PRO A 1 57 ? -10.345 -9.912 -4.359 1.00 0.00 54 PRO A O 16
ATOM 28713 N N . GLN A 1 58 ? -8.073 -9.959 -4.526 1.00 0.00 55 GLN A N 16
ATOM 28714 C CA . GLN A 1 58 ? -7.937 -8.668 -5.226 1.00 0.00 55 GLN A CA 16
ATOM 28715 C C . GLN A 1 58 ? -8.477 -8.782 -6.665 1.00 0.00 55 GLN A C 16
ATOM 28716 O O . GLN A 1 58 ? -8.424 -9.860 -7.276 1.00 0.00 55 GLN A O 16
ATOM 28730 N N . SER A 1 59 ? -9.017 -7.669 -7.178 1.00 0.00 56 SER A N 16
ATOM 28731 C CA . SER A 1 59 ? -9.536 -7.586 -8.546 1.00 0.00 56 SER A CA 16
ATOM 28732 C C . SER A 1 59 ? -8.373 -7.555 -9.560 1.00 0.00 56 SER A C 16
ATOM 28733 O O . SER A 1 59 ? -7.828 -6.488 -9.868 1.00 0.00 56 SER A O 16
ATOM 28741 N N . PHE A 1 60 ? -7.952 -8.753 -10.005 1.00 0.00 57 PHE A N 16
ATOM 28742 C CA . PHE A 1 60 ? -6.896 -8.913 -11.015 1.00 0.00 57 PHE A CA 16
ATOM 28743 C C . PHE A 1 60 ? -7.505 -9.101 -12.409 1.00 0.00 57 PHE A C 16
ATOM 28744 O O . PHE A 1 60 ? -8.550 -9.748 -12.564 1.00 0.00 57 PHE A O 16
ATOM 28761 N N . ALA A 1 61 ? -6.858 -8.491 -13.407 1.00 0.00 58 ALA A N 16
ATOM 28762 C CA . ALA A 1 61 ? -7.153 -8.705 -14.827 1.00 0.00 58 ALA A CA 16
ATOM 28763 C C . ALA A 1 61 ? -5.985 -9.480 -15.437 1.00 0.00 58 ALA A C 16
ATOM 28764 O O . ALA A 1 61 ? -4.865 -8.982 -15.431 1.00 0.00 58 ALA A O 16
ATOM 28771 N N . ASP A 1 62 ? -6.258 -10.711 -15.905 1.00 0.00 59 ASP A N 16
ATOM 28772 C CA . ASP A 1 62 ? -5.256 -11.618 -16.519 1.00 0.00 59 ASP A CA 16
ATOM 28773 C C . ASP A 1 62 ? -4.046 -11.864 -15.569 1.00 0.00 59 ASP A C 16
ATOM 28774 O O . ASP A 1 62 ? -2.902 -12.016 -16.010 1.00 0.00 59 ASP A O 16
ATOM 28783 N N . ASP A 1 63 ? -4.337 -11.894 -14.245 1.00 0.00 60 ASP A N 16
ATOM 28784 C CA . ASP A 1 63 ? -3.350 -12.178 -13.167 1.00 0.00 60 ASP A CA 16
ATOM 28785 C C . ASP A 1 63 ? -2.239 -11.113 -13.057 1.00 0.00 60 ASP A C 16
ATOM 28786 O O . ASP A 1 63 ? -1.236 -11.337 -12.369 1.00 0.00 60 ASP A O 16
ATOM 28795 N N . GLU A 1 64 ? -2.444 -9.942 -13.683 1.00 0.00 61 GLU A N 16
ATOM 28796 C CA . GLU A 1 64 ? -1.470 -8.837 -13.657 1.00 0.00 61 GLU A CA 16
ATOM 28797 C C . GLU A 1 64 ? -1.332 -8.268 -12.234 1.00 0.00 61 GLU A C 16
ATOM 28798 O O . GLU A 1 64 ? -0.233 -8.219 -11.674 1.00 0.00 61 GLU A O 16
ATOM 28810 N N . ASP A 1 65 ? -2.487 -7.905 -11.646 1.00 0.00 62 ASP A N 16
ATOM 28811 C CA . ASP A 1 65 ? -2.576 -7.209 -10.336 1.00 0.00 62 ASP A CA 16
ATOM 28812 C C . ASP A 1 65 ? -2.023 -8.048 -9.169 1.00 0.00 62 ASP A C 16
ATOM 28813 O O . ASP A 1 65 ? -1.767 -7.507 -8.096 1.00 0.00 62 ASP A O 16
ATOM 28822 N N . ILE A 1 66 ? -1.850 -9.364 -9.397 1.00 0.00 63 ILE A N 16
ATOM 28823 C CA . ILE A 1 66 ? -1.260 -10.300 -8.407 1.00 0.00 63 ILE A CA 16
ATOM 28824 C C . ILE A 1 66 ? 0.162 -9.839 -7.986 1.00 0.00 63 ILE A C 16
ATOM 28825 O O . ILE A 1 66 ? 0.547 -9.911 -6.813 1.00 0.00 63 ILE A O 16
ATOM 28841 N N . MET A 1 67 ? 0.896 -9.327 -8.978 1.00 0.00 64 MET A N 16
ATOM 28842 C CA . MET A 1 67 ? 2.340 -9.025 -8.892 1.00 0.00 64 MET A CA 16
ATOM 28843 C C . MET A 1 67 ? 2.645 -7.585 -9.358 1.00 0.00 64 MET A C 16
ATOM 28844 O O . MET A 1 67 ? 3.797 -7.138 -9.280 1.00 0.00 64 MET A O 16
ATOM 28858 N N . ARG A 1 68 ? 1.610 -6.857 -9.840 1.00 0.00 65 ARG A N 16
ATOM 28859 C CA . ARG A 1 68 ? 1.754 -5.469 -10.348 1.00 0.00 65 ARG A CA 16
ATOM 28860 C C . ARG A 1 68 ? 0.857 -4.494 -9.560 1.00 0.00 65 ARG A C 16
ATOM 28861 O O . ARG A 1 68 ? 0.887 -3.287 -9.816 1.00 0.00 65 ARG A O 16
ATOM 28882 N N . ALA A 1 69 ? 0.058 -5.026 -8.610 1.00 0.00 66 ALA A N 16
ATOM 28883 C CA . ALA A 1 69 ? -0.789 -4.222 -7.700 1.00 0.00 66 ALA A CA 16
ATOM 28884 C C . ALA A 1 69 ? -0.794 -4.864 -6.307 1.00 0.00 66 ALA A C 16
ATOM 28885 O O . ALA A 1 69 ? -0.364 -6.014 -6.143 1.00 0.00 66 ALA A O 16
ATOM 28892 N N . GLU A 1 70 ? -1.261 -4.107 -5.300 1.00 0.00 67 GLU A N 16
ATOM 28893 C CA . GLU A 1 70 ? -1.287 -4.566 -3.904 1.00 0.00 67 GLU A CA 16
ATOM 28894 C C . GLU A 1 70 ? -2.655 -5.188 -3.573 1.00 0.00 67 GLU A C 16
ATOM 28895 O O . GLU A 1 70 ? -3.702 -4.664 -3.977 1.00 0.00 67 GLU A O 16
ATOM 28907 N N . ARG A 1 71 ? -2.624 -6.318 -2.852 1.00 0.00 68 ARG A N 16
ATOM 28908 C CA . ARG A 1 71 ? -3.828 -7.029 -2.407 1.00 0.00 68 ARG A CA 16
ATOM 28909 C C . ARG A 1 71 ? -4.308 -6.470 -1.060 1.00 0.00 68 ARG A C 16
ATOM 28910 O O . ARG A 1 71 ? -3.518 -6.268 -0.128 1.00 0.00 68 ARG A O 16
ATOM 28931 N N . ARG A 1 72 ? -5.612 -6.191 -0.998 1.00 0.00 69 ARG A N 16
ATOM 28932 C CA . ARG A 1 72 ? -6.286 -5.709 0.203 1.00 0.00 69 ARG A CA 16
ATOM 28933 C C . ARG A 1 72 ? -6.671 -6.929 1.053 1.00 0.00 69 ARG A C 16
ATOM 28934 O O . ARG A 1 72 ? -6.772 -8.043 0.527 1.00 0.00 69 ARG A O 16
ATOM 28955 N N . PHE A 1 73 ? -6.856 -6.729 2.357 1.00 0.00 70 PHE A N 16
ATOM 28956 C CA . PHE A 1 73 ? -7.149 -7.823 3.299 1.00 0.00 70 PHE A CA 16
ATOM 28957 C C . PHE A 1 73 ? -8.643 -7.882 3.608 1.00 0.00 70 PHE A C 16
ATOM 28958 O O . PHE A 1 73 ? -9.414 -7.060 3.130 1.00 0.00 70 PHE A O 16
ATOM 28975 N N . GLU A 1 74 ? -9.029 -8.905 4.369 1.00 0.00 71 GLU A N 16
ATOM 28976 C CA . GLU A 1 74 ? -10.403 -9.134 4.827 1.00 0.00 71 GLU A CA 16
ATOM 28977 C C . GLU A 1 74 ? -10.362 -9.624 6.272 1.00 0.00 71 GLU A C 16
ATOM 28978 O O . GLU A 1 74 ? -9.379 -10.245 6.694 1.00 0.00 71 GLU A O 16
ATOM 28990 N N . THR A 1 75 ? -11.421 -9.342 7.023 1.00 0.00 72 THR A N 16
ATOM 28991 C CA . THR A 1 75 ? -11.565 -9.816 8.394 1.00 0.00 72 THR A CA 16
ATOM 28992 C C . THR A 1 75 ? -12.163 -11.235 8.366 1.00 0.00 72 THR A C 16
ATOM 28993 O O . THR A 1 75 ? -13.344 -11.397 8.058 1.00 0.00 72 THR A O 16
ATOM 29004 N N . ARG A 1 76 ? -11.313 -12.250 8.607 1.00 0.00 73 ARG A N 16
ATOM 29005 C CA . ARG A 1 76 ? -11.720 -13.669 8.661 1.00 0.00 73 ARG A CA 16
ATOM 29006 C C . ARG A 1 76 ? -12.667 -13.895 9.858 1.00 0.00 73 ARG A C 16
ATOM 29007 O O . ARG A 1 76 ? -13.844 -14.223 9.690 1.00 0.00 73 ARG A O 16
ATOM 29028 N N . LEU A 1 77 ? -12.125 -13.682 11.061 1.00 0.00 74 LEU A N 16
ATOM 29029 C CA . LEU A 1 77 ? -12.851 -13.823 12.341 1.00 0.00 74 LEU A CA 16
ATOM 29030 C C . LEU A 1 77 ? -12.873 -12.467 13.048 1.00 0.00 74 LEU A C 16
ATOM 29031 O O . LEU A 1 77 ? -12.003 -11.635 12.790 1.00 0.00 74 LEU A O 16
ATOM 29047 N N . ALA A 1 78 ? -13.859 -12.239 13.931 1.00 0.00 75 ALA A N 16
ATOM 29048 C CA . ALA A 1 78 ? -13.999 -10.955 14.633 1.00 0.00 75 ALA A CA 16
ATOM 29049 C C . ALA A 1 78 ? -14.741 -11.106 15.963 1.00 0.00 75 ALA A C 16
ATOM 29050 O O . ALA A 1 78 ? -15.762 -11.798 16.028 1.00 0.00 75 ALA A O 16
ATOM 29057 N N . GLY A 1 79 ? -14.209 -10.439 17.017 1.00 0.00 76 GLY A N 16
ATOM 29058 C CA . GLY A 1 79 ? -14.820 -10.433 18.358 1.00 0.00 76 GLY A CA 16
ATOM 29059 C C . GLY A 1 79 ? -14.824 -11.805 19.029 1.00 0.00 76 GLY A C 16
ATOM 29060 O O . GLY A 1 79 ? -15.667 -12.092 19.883 1.00 0.00 76 GLY A O 16
ATOM 29064 N N . VAL A 1 80 ? -13.854 -12.643 18.641 1.00 0.00 77 VAL A N 16
ATOM 29065 C CA . VAL A 1 80 ? -13.734 -14.043 19.091 1.00 0.00 77 VAL A CA 16
ATOM 29066 C C . VAL A 1 80 ? -12.460 -14.226 19.938 1.00 0.00 77 VAL A C 16
ATOM 29067 O O . VAL A 1 80 ? -11.660 -13.309 20.053 1.00 0.00 77 VAL A O 16
ATOM 29080 N N . GLU A 1 81 ? -12.281 -15.422 20.528 1.00 0.00 78 GLU A N 16
ATOM 29081 C CA . GLU A 1 81 ? -11.107 -15.732 21.373 1.00 0.00 78 GLU A CA 16
ATOM 29082 C C . GLU A 1 81 ? -9.929 -16.225 20.507 1.00 0.00 78 GLU A C 16
ATOM 29083 O O . GLU A 1 81 ? -10.117 -16.584 19.334 1.00 0.00 78 GLU A O 16
ATOM 29095 N N . GLY A 1 82 ? -8.730 -16.259 21.119 1.00 0.00 79 GLY A N 16
ATOM 29096 C CA . GLY A 1 82 ? -7.498 -16.717 20.464 1.00 0.00 79 GLY A CA 16
ATOM 29097 C C . GLY A 1 82 ? -7.528 -18.177 20.033 1.00 0.00 79 GLY A C 16
ATOM 29098 O O . GLY A 1 82 ? -6.751 -18.584 19.164 1.00 0.00 79 GLY A O 16
ATOM 29102 N N . GLU A 1 83 ? -8.407 -18.964 20.669 1.00 0.00 80 GLU A N 16
ATOM 29103 C CA . GLU A 1 83 ? -8.609 -20.378 20.329 1.00 0.00 80 GLU A CA 16
ATOM 29104 C C . GLU A 1 83 ? -9.298 -20.493 18.958 1.00 0.00 80 GLU A C 16
ATOM 29105 O O . GLU A 1 83 ? -8.943 -21.357 18.155 1.00 0.00 80 GLU A O 16
ATOM 29117 N N . GLU A 1 84 ? -10.283 -19.595 18.707 1.00 0.00 81 GLU A N 16
ATOM 29118 C CA . GLU A 1 84 ? -10.973 -19.484 17.401 1.00 0.00 81 GLU A CA 16
ATOM 29119 C C . GLU A 1 84 ? -9.977 -19.057 16.314 1.00 0.00 81 GLU A C 16
ATOM 29120 O O . GLU A 1 84 ? -10.004 -19.566 15.186 1.00 0.00 81 GLU A O 16
ATOM 29132 N N . ILE A 1 85 ? -9.099 -18.114 16.692 1.00 0.00 82 ILE A N 16
ATOM 29133 C CA . ILE A 1 85 ? -8.063 -17.570 15.810 1.00 0.00 82 ILE A CA 16
ATOM 29134 C C . ILE A 1 85 ? -7.122 -18.700 15.332 1.00 0.00 82 ILE A C 16
ATOM 29135 O O . ILE A 1 85 ? -7.046 -18.988 14.134 1.00 0.00 82 ILE A O 16
ATOM 29151 N N . ALA A 1 86 ? -6.497 -19.397 16.296 1.00 0.00 83 ALA A N 16
ATOM 29152 C CA . ALA A 1 86 ? -5.517 -20.470 16.021 1.00 0.00 83 ALA A CA 16
ATOM 29153 C C . ALA A 1 86 ? -6.188 -21.707 15.379 1.00 0.00 83 ALA A C 16
ATOM 29154 O O . ALA A 1 86 ? -5.512 -22.527 14.742 1.00 0.00 83 ALA A O 16
ATOM 29161 N N . ALA A 1 87 ? -7.528 -21.816 15.550 1.00 0.00 84 ALA A N 16
ATOM 29162 C CA . ALA A 1 87 ? -8.349 -22.865 14.909 1.00 0.00 84 ALA A CA 16
ATOM 29163 C C . ALA A 1 87 ? -8.335 -22.731 13.375 1.00 0.00 84 ALA A C 16
ATOM 29164 O O . ALA A 1 87 ? -8.519 -23.723 12.668 1.00 0.00 84 ALA A O 16
ATOM 29171 N N . LEU A 1 88 ? -8.169 -21.489 12.867 1.00 0.00 85 LEU A N 16
ATOM 29172 C CA . LEU A 1 88 ? -7.937 -21.249 11.433 1.00 0.00 85 LEU A CA 16
ATOM 29173 C C . LEU A 1 88 ? -6.450 -21.431 11.061 1.00 0.00 85 LEU A C 16
ATOM 29174 O O . LEU A 1 88 ? -6.149 -22.037 10.040 1.00 0.00 85 LEU A O 16
ATOM 29190 N N . LEU A 1 89 ? -5.528 -20.857 11.876 1.00 0.00 86 LEU A N 16
ATOM 29191 C CA . LEU A 1 89 ? -4.070 -20.855 11.563 1.00 0.00 86 LEU A CA 16
ATOM 29192 C C . LEU A 1 89 ? -3.517 -22.284 11.373 1.00 0.00 86 LEU A C 16
ATOM 29193 O O . LEU A 1 89 ? -2.571 -22.479 10.605 1.00 0.00 86 LEU A O 16
ATOM 29209 N N . GLU A 1 90 ? -4.134 -23.269 12.055 1.00 0.00 87 GLU A N 16
ATOM 29210 C CA . GLU A 1 90 ? -3.771 -24.692 11.904 1.00 0.00 87 GLU A CA 16
ATOM 29211 C C . GLU A 1 90 ? -4.190 -25.228 10.510 1.00 0.00 87 GLU A C 16
ATOM 29212 O O . GLU A 1 90 ? -3.489 -26.060 9.919 1.00 0.00 87 GLU A O 16
ATOM 29224 N N . ARG A 1 91 ? -5.335 -24.730 9.999 1.00 0.00 88 ARG A N 16
ATOM 29225 C CA . ARG A 1 91 ? -5.899 -25.138 8.697 1.00 0.00 88 ARG A CA 16
ATOM 29226 C C . ARG A 1 91 ? -5.088 -24.528 7.548 1.00 0.00 88 ARG A C 16
ATOM 29227 O O . ARG A 1 91 ? -4.722 -25.222 6.602 1.00 0.00 88 ARG A O 16
ATOM 29248 N N . GLU A 1 92 ? -4.799 -23.222 7.664 1.00 0.00 89 GLU A N 16
ATOM 29249 C CA . GLU A 1 92 ? -4.089 -22.459 6.628 1.00 0.00 89 GLU A CA 16
ATOM 29250 C C . GLU A 1 92 ? -2.664 -22.985 6.439 1.00 0.00 89 GLU A C 16
ATOM 29251 O O . GLU A 1 92 ? -2.200 -23.124 5.314 1.00 0.00 89 GLU A O 16
ATOM 29263 N N . ARG A 1 93 ? -1.989 -23.280 7.565 1.00 0.00 90 ARG A N 16
ATOM 29264 C CA . ARG A 1 93 ? -0.609 -23.831 7.553 1.00 0.00 90 ARG A CA 16
ATOM 29265 C C . ARG A 1 93 ? -0.583 -25.274 6.994 1.00 0.00 90 ARG A C 16
ATOM 29266 O O . ARG A 1 93 ? 0.430 -25.708 6.432 1.00 0.00 90 ARG A O 16
ATOM 29287 N N . ARG A 1 94 ? -1.705 -26.004 7.171 1.00 0.00 91 ARG A N 16
ATOM 29288 C CA . ARG A 1 94 ? -1.870 -27.389 6.675 1.00 0.00 91 ARG A CA 16
ATOM 29289 C C . ARG A 1 94 ? -1.786 -27.404 5.131 1.00 0.00 91 ARG A C 16
ATOM 29290 O O . ARG A 1 94 ? -1.091 -28.244 4.546 1.00 0.00 91 ARG A O 16
ATOM 29311 N N . PHE A 1 95 ? -2.499 -26.463 4.489 1.00 0.00 92 PHE A N 16
ATOM 29312 C CA . PHE A 1 95 ? -2.505 -26.318 3.023 1.00 0.00 92 PHE A CA 16
ATOM 29313 C C . PHE A 1 95 ? -1.206 -25.638 2.532 1.00 0.00 92 PHE A C 16
ATOM 29314 O O . PHE A 1 95 ? -0.579 -26.097 1.570 1.00 0.00 92 PHE A O 16
ATOM 29331 N N . ASP A 1 96 ? -0.803 -24.559 3.219 1.00 0.00 93 ASP A N 16
ATOM 29332 C CA . ASP A 1 96 ? 0.399 -23.765 2.881 1.00 0.00 93 ASP A CA 16
ATOM 29333 C C . ASP A 1 96 ? 0.972 -23.106 4.154 1.00 0.00 93 ASP A C 16
ATOM 29334 O O . ASP A 1 96 ? 0.421 -22.140 4.693 1.00 0.00 93 ASP A O 16
ATOM 29343 N N . SER A 1 97 ? 2.082 -23.681 4.646 1.00 0.00 94 SER A N 16
ATOM 29344 C CA . SER A 1 97 ? 2.768 -23.221 5.867 1.00 0.00 94 SER A CA 16
ATOM 29345 C C . SER A 1 97 ? 3.401 -21.837 5.656 1.00 0.00 94 SER A C 16
ATOM 29346 O O . SER A 1 97 ? 3.530 -21.060 6.596 1.00 0.00 94 SER A O 16
ATOM 29354 N N . ASP A 1 98 ? 3.708 -21.516 4.390 1.00 0.00 95 ASP A N 16
ATOM 29355 C CA . ASP A 1 98 ? 4.414 -20.273 3.985 1.00 0.00 95 ASP A CA 16
ATOM 29356 C C . ASP A 1 98 ? 3.589 -18.968 4.195 1.00 0.00 95 ASP A C 16
ATOM 29357 O O . ASP A 1 98 ? 3.956 -17.904 3.666 1.00 0.00 95 ASP A O 16
ATOM 29366 N N . LEU A 1 99 ? 2.503 -19.041 4.977 1.00 0.00 96 LEU A N 16
ATOM 29367 C CA . LEU A 1 99 ? 1.822 -17.857 5.511 1.00 0.00 96 LEU A CA 16
ATOM 29368 C C . LEU A 1 99 ? 2.645 -17.262 6.686 1.00 0.00 96 LEU A C 16
ATOM 29369 O O . LEU A 1 99 ? 3.533 -17.925 7.249 1.00 0.00 96 LEU A O 16
ATOM 29385 N N . TRP A 1 100 ? 2.327 -16.013 7.045 1.00 0.00 97 TRP A N 16
ATOM 29386 C CA . TRP A 1 100 ? 2.970 -15.270 8.141 1.00 0.00 97 TRP A CA 16
ATOM 29387 C C . TRP A 1 100 ? 1.910 -14.937 9.185 1.00 0.00 97 TRP A C 16
ATOM 29388 O O . TRP A 1 100 ? 0.879 -14.371 8.842 1.00 0.00 97 TRP A O 16
ATOM 29409 N N . VAL A 1 101 ? 2.166 -15.268 10.453 1.00 0.00 98 VAL A N 16
ATOM 29410 C CA . VAL A 1 101 ? 1.259 -14.908 11.557 1.00 0.00 98 VAL A CA 16
ATOM 29411 C C . VAL A 1 101 ? 1.849 -13.706 12.278 1.00 0.00 98 VAL A C 16
ATOM 29412 O O . VAL A 1 101 ? 3.036 -13.700 12.598 1.00 0.00 98 VAL A O 16
ATOM 29425 N N . VAL A 1 102 ? 1.025 -12.674 12.486 1.00 0.00 99 VAL A N 16
ATOM 29426 C CA . VAL A 1 102 ? 1.441 -11.432 13.156 1.00 0.00 99 VAL A CA 16
ATOM 29427 C C . VAL A 1 102 ? 0.420 -11.109 14.244 1.00 0.00 99 VAL A C 16
ATOM 29428 O O . VAL A 1 102 ? -0.759 -10.948 13.933 1.00 0.00 99 VAL A O 16
ATOM 29441 N N . GLU A 1 103 ? 0.854 -11.011 15.504 1.00 0.00 100 GLU A N 16
ATOM 29442 C CA . GLU A 1 103 ? -0.008 -10.494 16.571 1.00 0.00 100 GLU A CA 16
ATOM 29443 C C . GLU A 1 103 ? 0.111 -8.969 16.569 1.00 0.00 100 GLU A C 16
ATOM 29444 O O . GLU A 1 103 ? 1.216 -8.431 16.444 1.00 0.00 100 GLU A O 16
ATOM 29456 N N . ILE A 1 104 ? -1.030 -8.281 16.621 1.00 0.00 101 ILE A N 16
ATOM 29457 C CA . ILE A 1 104 ? -1.092 -6.828 16.791 1.00 0.00 101 ILE A CA 16
ATOM 29458 C C . ILE A 1 104 ? -2.080 -6.529 17.934 1.00 0.00 101 ILE A C 16
ATOM 29459 O O . ILE A 1 104 ? -3.209 -6.997 17.924 1.00 0.00 101 ILE A O 16
ATOM 29475 N N . GLU A 1 105 ? -1.623 -5.800 18.952 1.00 0.00 102 GLU A N 16
ATOM 29476 C CA . GLU A 1 105 ? -2.441 -5.449 20.117 1.00 0.00 102 GLU A CA 16
ATOM 29477 C C . GLU A 1 105 ? -2.911 -3.999 19.934 1.00 0.00 102 GLU A C 16
ATOM 29478 O O . GLU A 1 105 ? -2.132 -3.056 20.129 1.00 0.00 102 GLU A O 16
ATOM 29490 N N . THR A 1 106 ? -4.179 -3.847 19.541 1.00 0.00 103 THR A N 16
ATOM 29491 C CA . THR A 1 106 ? -4.780 -2.549 19.208 1.00 0.00 103 THR A CA 16
ATOM 29492 C C . THR A 1 106 ? -6.310 -2.688 19.179 1.00 0.00 103 THR A C 16
ATOM 29493 O O . THR A 1 106 ? -6.834 -3.796 19.020 1.00 0.00 103 THR A O 16
ATOM 29504 N N . ASP A 1 107 ? -7.027 -1.572 19.375 1.00 0.00 104 ASP A N 16
ATOM 29505 C CA . ASP A 1 107 ? -8.507 -1.557 19.357 1.00 0.00 104 ASP A CA 16
ATOM 29506 C C . ASP A 1 107 ? -9.023 -1.200 17.949 1.00 0.00 104 ASP A C 16
ATOM 29507 O O . ASP A 1 107 ? -10.119 -1.613 17.547 1.00 0.00 104 ASP A O 16
ATOM 29516 N N . GLU A 1 108 ? -8.212 -0.430 17.221 1.00 0.00 105 GLU A N 16
ATOM 29517 C CA . GLU A 1 108 ? -8.502 0.032 15.851 1.00 0.00 105 GLU A CA 16
ATOM 29518 C C . GLU A 1 108 ? -7.689 -0.787 14.851 1.00 0.00 105 GLU A C 16
ATOM 29519 O O . GLU A 1 108 ? -6.607 -1.277 15.183 1.00 0.00 105 GLU A O 16
ATOM 29531 N N . ILE A 1 109 ? -8.203 -0.930 13.624 1.00 0.00 106 ILE A N 16
ATOM 29532 C CA . ILE A 1 109 ? -7.571 -1.768 12.599 1.00 0.00 106 ILE A CA 16
ATOM 29533 C C . ILE A 1 109 ? -7.327 -1.003 11.286 1.00 0.00 106 ILE A C 16
ATOM 29534 O O . ILE A 1 109 ? -6.268 -1.167 10.682 1.00 0.00 106 ILE A O 16
ATOM 29550 N N . GLY A 1 110 ? -8.281 -0.136 10.889 1.00 0.00 107 GLY A N 16
ATOM 29551 C CA . GLY A 1 110 ? -8.303 0.437 9.536 1.00 0.00 107 GLY A CA 16
ATOM 29552 C C . GLY A 1 110 ? -7.063 1.272 9.218 1.00 0.00 107 GLY A C 16
ATOM 29553 O O . GLY A 1 110 ? -6.473 1.143 8.138 1.00 0.00 107 GLY A O 16
ATOM 29557 N N . THR A 1 111 ? -6.658 2.089 10.196 1.00 0.00 108 THR A N 16
ATOM 29558 C CA . THR A 1 111 ? -5.510 3.001 10.091 1.00 0.00 108 THR A CA 16
ATOM 29559 C C . THR A 1 111 ? -4.160 2.257 9.943 1.00 0.00 108 THR A C 16
ATOM 29560 O O . THR A 1 111 ? -3.196 2.817 9.404 1.00 0.00 108 THR A O 16
ATOM 29571 N N . LEU A 1 112 ? -4.110 0.996 10.405 1.00 0.00 109 LEU A N 16
ATOM 29572 C CA . LEU A 1 112 ? -2.862 0.208 10.485 1.00 0.00 109 LEU A CA 16
ATOM 29573 C C . LEU A 1 112 ? -2.927 -1.091 9.645 1.00 0.00 109 LEU A C 16
ATOM 29574 O O . LEU A 1 112 ? -1.937 -1.831 9.573 1.00 0.00 109 LEU A O 16
ATOM 29590 N N . LEU A 1 113 ? -4.086 -1.332 8.989 1.00 0.00 110 LEU A N 16
ATOM 29591 C CA . LEU A 1 113 ? -4.305 -2.483 8.088 1.00 0.00 110 LEU A CA 16
ATOM 29592 C C . LEU A 1 113 ? -5.646 -2.299 7.345 1.00 0.00 110 LEU A C 16
ATOM 29593 O O . LEU A 1 113 ? -6.697 -2.148 7.975 1.00 0.00 110 LEU A O 16
ATOM 29609 N N . THR A 1 114 ? -5.593 -2.328 6.004 1.00 0.00 111 THR A N 16
ATOM 29610 C CA . THR A 1 114 ? -6.757 -2.053 5.141 1.00 0.00 111 THR A CA 16
ATOM 29611 C C . THR A 1 114 ? -7.564 -3.343 4.872 1.00 0.00 111 THR A C 16
ATOM 29612 O O . THR A 1 114 ? -6.984 -4.383 4.536 1.00 0.00 111 THR A O 16
ATOM 29623 N N . LEU A 1 115 ? -8.911 -3.249 4.992 1.00 0.00 112 LEU A N 16
ATOM 29624 C CA . LEU A 1 115 ? -9.834 -4.409 4.907 1.00 0.00 112 LEU A CA 16
ATOM 29625 C C . LEU A 1 115 ? -11.018 -4.115 3.976 1.00 0.00 112 LEU A C 16
ATOM 29626 O O . LEU A 1 115 ? -11.444 -2.972 3.869 1.00 0.00 112 LEU A O 16
ATOM 29642 N N . VAL A 1 116 ? -11.536 -5.164 3.317 1.00 0.00 113 VAL A N 16
ATOM 29643 C CA . VAL A 1 116 ? -12.774 -5.109 2.512 1.00 0.00 113 VAL A CA 16
ATOM 29644 C C . VAL A 1 116 ? -14.007 -5.375 3.406 1.00 0.00 113 VAL A C 16
ATOM 29645 O O . VAL A 1 116 ? -15.129 -5.006 3.052 1.00 0.00 113 VAL A O 16
ATOM 29658 N N . ASP A 1 117 ? -13.779 -6.018 4.572 1.00 0.00 114 ASP A N 16
ATOM 29659 C CA . ASP A 1 117 ? -14.856 -6.402 5.507 1.00 0.00 114 ASP A CA 16
ATOM 29660 C C . ASP A 1 117 ? -15.157 -5.234 6.474 1.00 0.00 114 ASP A C 16
ATOM 29661 O O . ASP A 1 117 ? -16.228 -4.615 6.387 1.00 0.00 114 ASP A O 16
ATOM 29670 N N . GLN A 1 118 ? -14.207 -4.941 7.392 1.00 0.00 115 GLN A N 16
ATOM 29671 C CA . GLN A 1 118 ? -14.327 -3.799 8.331 1.00 0.00 115 GLN A CA 16
ATOM 29672 C C . GLN A 1 118 ? -14.191 -2.459 7.571 1.00 0.00 115 GLN A C 16
ATOM 29673 O O . GLN A 1 118 ? -13.395 -2.383 6.624 1.00 0.00 115 GLN A O 16
ATOM 29687 N N . PRO A 1 119 ? -14.952 -1.384 7.978 1.00 0.00 116 PRO A N 16
ATOM 29688 C CA . PRO A 1 119 ? -14.918 -0.059 7.298 1.00 0.00 116 PRO A CA 16
ATOM 29689 C C . PRO A 1 119 ? -13.583 0.695 7.510 1.00 0.00 116 PRO A C 16
ATOM 29690 O O . PRO A 1 119 ? -12.754 0.311 8.349 1.00 0.00 116 PRO A O 16
ATOM 29701 N N . GLN A 1 120 ? -13.399 1.767 6.717 1.00 0.00 117 GLN A N 16
ATOM 29702 C CA . GLN A 1 120 ? -12.192 2.607 6.763 1.00 0.00 117 GLN A CA 16
ATOM 29703 C C . GLN A 1 120 ? -12.181 3.428 8.065 1.00 0.00 117 GLN A C 16
ATOM 29704 O O . GLN A 1 120 ? -13.074 4.261 8.279 1.00 0.00 117 GLN A O 16
ATOM 29718 N N . ALA A 1 121 ? -11.193 3.168 8.934 1.00 0.00 118 ALA A N 16
ATOM 29719 C CA . ALA A 1 121 ? -11.046 3.859 10.223 1.00 0.00 118 ALA A CA 16
ATOM 29720 C C . ALA A 1 121 ? -9.571 3.767 10.696 1.00 0.00 118 ALA A C 16
ATOM 29721 O O . ALA A 1 121 ? -8.729 4.487 10.118 1.00 0.00 118 ALA A O 16
ATOM 29729 N N . MET A 1 4 ? 1.494 0.736 -1.500 1.00 0.00 1 MET A N 17
ATOM 29730 C CA . MET A 1 4 ? 2.871 0.227 -1.382 1.00 0.00 1 MET A CA 17
ATOM 29731 C C . MET A 1 4 ? 2.914 -1.275 -1.726 1.00 0.00 1 MET A C 17
ATOM 29732 O O . MET A 1 4 ? 2.531 -2.124 -0.915 1.00 0.00 1 MET A O 17
ATOM 29746 N N . ARG A 1 5 ? 3.310 -1.610 -2.971 1.00 0.00 2 ARG A N 17
ATOM 29747 C CA . ARG A 1 5 ? 3.595 -3.001 -3.336 1.00 0.00 2 ARG A CA 17
ATOM 29748 C C . ARG A 1 5 ? 4.949 -3.407 -2.750 1.00 0.00 2 ARG A C 17
ATOM 29749 O O . ARG A 1 5 ? 5.977 -2.762 -3.009 1.00 0.00 2 ARG A O 17
ATOM 29770 N N . LEU A 1 6 ? 4.924 -4.468 -1.952 1.00 0.00 3 LEU A N 17
ATOM 29771 C CA . LEU A 1 6 ? 6.096 -5.019 -1.282 1.00 0.00 3 LEU A CA 17
ATOM 29772 C C . LEU A 1 6 ? 5.889 -6.524 -1.046 1.00 0.00 3 LEU A C 17
ATOM 29773 O O . LEU A 1 6 ? 4.811 -7.061 -1.353 1.00 0.00 3 LEU A O 17
ATOM 29789 N N . LYS A 1 7 ? 6.922 -7.207 -0.521 1.00 0.00 4 LYS A N 17
ATOM 29790 C CA . LYS A 1 7 ? 6.816 -8.633 -0.152 1.00 0.00 4 LYS A CA 17
ATOM 29791 C C . LYS A 1 7 ? 5.893 -8.808 1.067 1.00 0.00 4 LYS A C 17
ATOM 29792 O O . LYS A 1 7 ? 5.605 -7.842 1.781 1.00 0.00 4 LYS A O 17
ATOM 29811 N N . SER A 1 8 ? 5.474 -10.054 1.308 1.00 0.00 5 SER A N 17
ATOM 29812 C CA . SER A 1 8 ? 4.643 -10.427 2.462 1.00 0.00 5 SER A CA 17
ATOM 29813 C C . SER A 1 8 ? 5.395 -10.144 3.795 1.00 0.00 5 SER A C 17
ATOM 29814 O O . SER A 1 8 ? 4.792 -9.730 4.783 1.00 0.00 5 SER A O 17
ATOM 29822 N N . GLU A 1 9 ? 6.725 -10.339 3.760 1.00 0.00 6 GLU A N 17
ATOM 29823 C CA . GLU A 1 9 ? 7.655 -10.001 4.857 1.00 0.00 6 GLU A CA 17
ATOM 29824 C C . GLU A 1 9 ? 7.699 -8.487 5.067 1.00 0.00 6 GLU A C 17
ATOM 29825 O O . GLU A 1 9 ? 7.577 -7.991 6.184 1.00 0.00 6 GLU A O 17
ATOM 29837 N N . MET A 1 10 ? 7.900 -7.757 3.967 1.00 0.00 7 MET A N 17
ATOM 29838 C CA . MET A 1 10 ? 8.018 -6.295 4.001 1.00 0.00 7 MET A CA 17
ATOM 29839 C C . MET A 1 10 ? 6.665 -5.664 4.392 1.00 0.00 7 MET A C 17
ATOM 29840 O O . MET A 1 10 ? 6.625 -4.539 4.896 1.00 0.00 7 MET A O 17
ATOM 29854 N N . PHE A 1 11 ? 5.560 -6.427 4.192 1.00 0.00 8 PHE A N 17
ATOM 29855 C CA . PHE A 1 11 ? 4.214 -5.994 4.575 1.00 0.00 8 PHE A CA 17
ATOM 29856 C C . PHE A 1 11 ? 4.083 -6.058 6.093 1.00 0.00 8 PHE A C 17
ATOM 29857 O O . PHE A 1 11 ? 3.614 -5.102 6.697 1.00 0.00 8 PHE A O 17
ATOM 29874 N N . VAL A 1 12 ? 4.504 -7.196 6.700 1.00 0.00 9 VAL A N 17
ATOM 29875 C CA . VAL A 1 12 ? 4.371 -7.400 8.158 1.00 0.00 9 VAL A CA 17
ATOM 29876 C C . VAL A 1 12 ? 5.259 -6.419 8.932 1.00 0.00 9 VAL A C 17
ATOM 29877 O O . VAL A 1 12 ? 4.852 -5.899 9.964 1.00 0.00 9 VAL A O 17
ATOM 29890 N N . SER A 1 13 ? 6.455 -6.155 8.384 1.00 0.00 10 SER A N 17
ATOM 29891 C CA . SER A 1 13 ? 7.411 -5.198 8.950 1.00 0.00 10 SER A CA 17
ATOM 29892 C C . SER A 1 13 ? 6.815 -3.779 8.930 1.00 0.00 10 SER A C 17
ATOM 29893 O O . SER A 1 13 ? 6.829 -3.080 9.944 1.00 0.00 10 SER A O 17
ATOM 29901 N N . ALA A 1 14 ? 6.239 -3.396 7.772 1.00 0.00 11 ALA A N 17
ATOM 29902 C CA . ALA A 1 14 ? 5.568 -2.091 7.595 1.00 0.00 11 ALA A CA 17
ATOM 29903 C C . ALA A 1 14 ? 4.302 -1.989 8.468 1.00 0.00 11 ALA A C 17
ATOM 29904 O O . ALA A 1 14 ? 3.984 -0.921 8.974 1.00 0.00 11 ALA A O 17
ATOM 29911 N N . LEU A 1 15 ? 3.627 -3.132 8.652 1.00 0.00 12 LEU A N 17
ATOM 29912 C CA . LEU A 1 15 ? 2.385 -3.269 9.451 1.00 0.00 12 LEU A CA 17
ATOM 29913 C C . LEU A 1 15 ? 2.641 -2.936 10.923 1.00 0.00 12 LEU A C 17
ATOM 29914 O O . LEU A 1 15 ? 1.856 -2.230 11.565 1.00 0.00 12 LEU A O 17
ATOM 29930 N N . ILE A 1 16 ? 3.757 -3.457 11.428 1.00 0.00 13 ILE A N 17
ATOM 29931 C CA . ILE A 1 16 ? 4.244 -3.186 12.782 1.00 0.00 13 ILE A CA 17
ATOM 29932 C C . ILE A 1 16 ? 4.519 -1.678 12.948 1.00 0.00 13 ILE A C 17
ATOM 29933 O O . ILE A 1 16 ? 4.144 -1.074 13.945 1.00 0.00 13 ILE A O 17
ATOM 29949 N N . ARG A 1 17 ? 5.086 -1.059 11.907 1.00 0.00 14 ARG A N 17
ATOM 29950 C CA . ARG A 1 17 ? 5.362 0.395 11.900 1.00 0.00 14 ARG A CA 17
ATOM 29951 C C . ARG A 1 17 ? 4.056 1.211 11.763 1.00 0.00 14 ARG A C 17
ATOM 29952 O O . ARG A 1 17 ? 3.996 2.356 12.225 1.00 0.00 14 ARG A O 17
ATOM 29973 N N . ARG A 1 18 ? 3.013 0.608 11.147 1.00 0.00 15 ARG A N 17
ATOM 29974 C CA . ARG A 1 18 ? 1.679 1.234 11.027 1.00 0.00 15 ARG A CA 17
ATOM 29975 C C . ARG A 1 18 ? 0.992 1.308 12.403 1.00 0.00 15 ARG A C 17
ATOM 29976 O O . ARG A 1 18 ? 0.378 2.330 12.739 1.00 0.00 15 ARG A O 17
ATOM 29997 N N . VAL A 1 19 ? 1.084 0.212 13.190 1.00 0.00 16 VAL A N 17
ATOM 29998 C CA . VAL A 1 19 ? 0.404 0.134 14.497 1.00 0.00 16 VAL A CA 17
ATOM 29999 C C . VAL A 1 19 ? 1.093 1.055 15.526 1.00 0.00 16 VAL A C 17
ATOM 30000 O O . VAL A 1 19 ? 0.411 1.732 16.272 1.00 0.00 16 VAL A O 17
ATOM 30013 N N . PHE A 1 20 ? 2.446 1.100 15.525 1.00 0.00 17 PHE A N 17
ATOM 30014 C CA . PHE A 1 20 ? 3.228 1.975 16.438 1.00 0.00 17 PHE A CA 17
ATOM 30015 C C . PHE A 1 20 ? 3.054 3.464 16.059 1.00 0.00 17 PHE A C 17
ATOM 30016 O O . PHE A 1 20 ? 3.158 4.347 16.923 1.00 0.00 17 PHE A O 17
ATOM 30033 N N . ALA A 1 21 ? 2.784 3.726 14.761 1.00 0.00 18 ALA A N 17
ATOM 30034 C CA . ALA A 1 21 ? 2.368 5.064 14.275 1.00 0.00 18 ALA A CA 17
ATOM 30035 C C . ALA A 1 21 ? 0.988 5.465 14.845 1.00 0.00 18 ALA A C 17
ATOM 30036 O O . ALA A 1 21 ? 0.677 6.649 14.968 1.00 0.00 18 ALA A O 17
ATOM 30043 N N . ALA A 1 22 ? 0.167 4.456 15.178 1.00 0.00 19 ALA A N 17
ATOM 30044 C CA . ALA A 1 22 ? -1.172 4.647 15.781 1.00 0.00 19 ALA A CA 17
ATOM 30045 C C . ALA A 1 22 ? -1.160 4.386 17.309 1.00 0.00 19 ALA A C 17
ATOM 30046 O O . ALA A 1 22 ? -2.219 4.400 17.954 1.00 0.00 19 ALA A O 17
ATOM 30053 N N . GLY A 1 23 ? 0.041 4.129 17.877 1.00 0.00 20 GLY A N 17
ATOM 30054 C CA . GLY A 1 23 ? 0.205 3.893 19.323 1.00 0.00 20 GLY A CA 17
ATOM 30055 C C . GLY A 1 23 ? 0.073 2.426 19.737 1.00 0.00 20 GLY A C 17
ATOM 30056 O O . GLY A 1 23 ? 0.409 2.072 20.875 1.00 0.00 20 GLY A O 17
ATOM 30060 N N . GLY A 1 24 ? -0.416 1.581 18.813 1.00 0.00 21 GLY A N 17
ATOM 30061 C CA . GLY A 1 24 ? -0.572 0.144 19.049 1.00 0.00 21 GLY A CA 17
ATOM 30062 C C . GLY A 1 24 ? 0.755 -0.626 19.054 1.00 0.00 21 GLY A C 17
ATOM 30063 O O . GLY A 1 24 ? 1.802 -0.085 18.688 1.00 0.00 21 GLY A O 17
ATOM 30067 N N . PHE A 1 25 ? 0.689 -1.899 19.464 1.00 0.00 22 PHE A N 17
ATOM 30068 C CA . PHE A 1 25 ? 1.849 -2.814 19.577 1.00 0.00 22 PHE A CA 17
ATOM 30069 C C . PHE A 1 25 ? 1.781 -3.855 18.450 1.00 0.00 22 PHE A C 17
ATOM 30070 O O . PHE A 1 25 ? 0.714 -4.064 17.879 1.00 0.00 22 PHE A O 17
ATOM 30087 N N . ALA A 1 26 ? 2.928 -4.481 18.123 1.00 0.00 23 ALA A N 17
ATOM 30088 C CA . ALA A 1 26 ? 2.999 -5.592 17.156 1.00 0.00 23 ALA A CA 17
ATOM 30089 C C . ALA A 1 26 ? 4.283 -6.404 17.330 1.00 0.00 23 ALA A C 17
ATOM 30090 O O . ALA A 1 26 ? 5.286 -5.890 17.845 1.00 0.00 23 ALA A O 17
ATOM 30097 N N . ALA A 1 27 ? 4.229 -7.672 16.868 1.00 0.00 24 ALA A N 17
ATOM 30098 C CA . ALA A 1 27 ? 5.361 -8.607 16.903 1.00 0.00 24 ALA A CA 17
ATOM 30099 C C . ALA A 1 27 ? 5.044 -9.838 16.037 1.00 0.00 24 ALA A C 17
ATOM 30100 O O . ALA A 1 27 ? 3.945 -10.402 16.132 1.00 0.00 24 ALA A O 17
ATOM 30107 N N . VAL A 1 28 ? 6.003 -10.230 15.180 1.00 0.00 25 VAL A N 17
ATOM 30108 C CA . VAL A 1 28 ? 5.881 -11.419 14.321 1.00 0.00 25 VAL A CA 17
ATOM 30109 C C . VAL A 1 28 ? 6.129 -12.698 15.154 1.00 0.00 25 VAL A C 17
ATOM 30110 O O . VAL A 1 28 ? 7.262 -12.961 15.584 1.00 0.00 25 VAL A O 17
ATOM 30123 N N . GLU A 1 29 ? 5.051 -13.451 15.410 1.00 0.00 26 GLU A N 17
ATOM 30124 C CA . GLU A 1 29 ? 5.115 -14.759 16.079 1.00 0.00 26 GLU A CA 17
ATOM 30125 C C . GLU A 1 29 ? 5.612 -15.831 15.101 1.00 0.00 26 GLU A C 17
ATOM 30126 O O . GLU A 1 29 ? 6.667 -16.444 15.308 1.00 0.00 26 GLU A O 17
ATOM 30138 N N . LYS A 1 30 ? 4.832 -16.042 14.027 1.00 0.00 27 LYS A N 17
ATOM 30139 C CA . LYS A 1 30 ? 5.106 -17.070 13.010 1.00 0.00 27 LYS A CA 17
ATOM 30140 C C . LYS A 1 30 ? 5.706 -16.425 11.760 1.00 0.00 27 LYS A C 17
ATOM 30141 O O . LYS A 1 30 ? 5.325 -15.313 11.392 1.00 0.00 27 LYS A O 17
ATOM 30160 N N . LYS A 1 31 ? 6.619 -17.150 11.100 1.00 0.00 28 LYS A N 17
ATOM 30161 C CA . LYS A 1 31 ? 7.374 -16.647 9.948 1.00 0.00 28 LYS A CA 17
ATOM 30162 C C . LYS A 1 31 ? 7.607 -17.770 8.924 1.00 0.00 28 LYS A C 17
ATOM 30163 O O . LYS A 1 31 ? 8.177 -18.813 9.261 1.00 0.00 28 LYS A O 17
ATOM 30182 N N . GLY A 1 32 ? 7.167 -17.543 7.677 1.00 0.00 29 GLY A N 17
ATOM 30183 C CA . GLY A 1 32 ? 7.349 -18.505 6.588 1.00 0.00 29 GLY A CA 17
ATOM 30184 C C . GLY A 1 32 ? 8.007 -17.882 5.363 1.00 0.00 29 GLY A C 17
ATOM 30185 O O . GLY A 1 32 ? 9.096 -17.313 5.472 1.00 0.00 29 GLY A O 17
ATOM 30189 N N . ALA A 1 33 ? 7.333 -17.981 4.199 1.00 0.00 30 ALA A N 17
ATOM 30190 C CA . ALA A 1 33 ? 7.848 -17.477 2.910 1.00 0.00 30 ALA A CA 17
ATOM 30191 C C . ALA A 1 33 ? 7.741 -15.940 2.847 1.00 0.00 30 ALA A C 17
ATOM 30192 O O . ALA A 1 33 ? 6.667 -15.377 3.063 1.00 0.00 30 ALA A O 17
ATOM 30199 N N . GLU A 1 34 ? 8.861 -15.277 2.538 1.00 0.00 31 GLU A N 17
ATOM 30200 C CA . GLU A 1 34 ? 8.976 -13.812 2.614 1.00 0.00 31 GLU A CA 17
ATOM 30201 C C . GLU A 1 34 ? 8.242 -13.107 1.458 1.00 0.00 31 GLU A C 17
ATOM 30202 O O . GLU A 1 34 ? 7.513 -12.146 1.677 1.00 0.00 31 GLU A O 17
ATOM 30214 N N . ALA A 1 35 ? 8.454 -13.586 0.232 1.00 0.00 32 ALA A N 17
ATOM 30215 C CA . ALA A 1 35 ? 7.838 -13.003 -0.973 1.00 0.00 32 ALA A CA 17
ATOM 30216 C C . ALA A 1 35 ? 6.428 -13.576 -1.205 1.00 0.00 32 ALA A C 17
ATOM 30217 O O . ALA A 1 35 ? 5.445 -12.829 -1.267 1.00 0.00 32 ALA A O 17
ATOM 30224 N N . ALA A 1 36 ? 6.341 -14.916 -1.285 1.00 0.00 33 ALA A N 17
ATOM 30225 C CA . ALA A 1 36 ? 5.117 -15.627 -1.728 1.00 0.00 33 ALA A CA 17
ATOM 30226 C C . ALA A 1 36 ? 4.307 -16.219 -0.555 1.00 0.00 33 ALA A C 17
ATOM 30227 O O . ALA A 1 36 ? 3.425 -17.064 -0.778 1.00 0.00 33 ALA A O 17
ATOM 30234 N N . GLY A 1 37 ? 4.579 -15.759 0.681 1.00 0.00 34 GLY A N 17
ATOM 30235 C CA . GLY A 1 37 ? 3.893 -16.276 1.876 1.00 0.00 34 GLY A CA 17
ATOM 30236 C C . GLY A 1 37 ? 2.525 -15.656 2.123 1.00 0.00 34 GLY A C 17
ATOM 30237 O O . GLY A 1 37 ? 2.248 -14.539 1.670 1.00 0.00 34 GLY A O 17
ATOM 30241 N N . ALA A 1 38 ? 1.659 -16.404 2.827 1.00 0.00 35 ALA A N 17
ATOM 30242 C CA . ALA A 1 38 ? 0.357 -15.905 3.311 1.00 0.00 35 ALA A CA 17
ATOM 30243 C C . ALA A 1 38 ? 0.577 -15.136 4.625 1.00 0.00 35 ALA A C 17
ATOM 30244 O O . ALA A 1 38 ? 1.559 -15.385 5.323 1.00 0.00 35 ALA A O 17
ATOM 30251 N N . ILE A 1 39 ? -0.316 -14.187 4.957 1.00 0.00 36 ILE A N 17
ATOM 30252 C CA . ILE A 1 39 ? -0.186 -13.368 6.185 1.00 0.00 36 ILE A CA 17
ATOM 30253 C C . ILE A 1 39 ? -1.518 -13.366 6.953 1.00 0.00 36 ILE A C 17
ATOM 30254 O O . ILE A 1 39 ? -2.542 -12.933 6.421 1.00 0.00 36 ILE A O 17
ATOM 30270 N N . PHE A 1 40 ? -1.484 -13.859 8.195 1.00 0.00 37 PHE A N 17
ATOM 30271 C CA . PHE A 1 40 ? -2.616 -13.836 9.126 1.00 0.00 37 PHE A CA 17
ATOM 30272 C C . PHE A 1 40 ? -2.254 -12.970 10.329 1.00 0.00 37 PHE A C 17
ATOM 30273 O O . PHE A 1 40 ? -1.341 -13.289 11.089 1.00 0.00 37 PHE A O 17
ATOM 30290 N N . VAL A 1 41 ? -2.972 -11.856 10.477 1.00 0.00 38 VAL A N 17
ATOM 30291 C CA . VAL A 1 41 ? -2.733 -10.877 11.540 1.00 0.00 38 VAL A CA 17
ATOM 30292 C C . VAL A 1 41 ? -3.867 -10.972 12.552 1.00 0.00 38 VAL A C 17
ATOM 30293 O O . VAL A 1 41 ? -5.036 -11.017 12.179 1.00 0.00 38 VAL A O 17
ATOM 30306 N N . ARG A 1 42 ? -3.508 -11.027 13.827 1.00 0.00 39 ARG A N 17
ATOM 30307 C CA . ARG A 1 42 ? -4.466 -11.088 14.928 1.00 0.00 39 ARG A CA 17
ATOM 30308 C C . ARG A 1 42 ? -4.395 -9.783 15.732 1.00 0.00 39 ARG A C 17
ATOM 30309 O O . ARG A 1 42 ? -3.380 -9.481 16.366 1.00 0.00 39 ARG A O 17
ATOM 30330 N N . GLN A 1 43 ? -5.464 -8.974 15.634 1.00 0.00 40 GLN A N 17
ATOM 30331 C CA . GLN A 1 43 ? -5.631 -7.782 16.474 1.00 0.00 40 GLN A CA 17
ATOM 30332 C C . GLN A 1 43 ? -6.167 -8.208 17.828 1.00 0.00 40 GLN A C 17
ATOM 30333 O O . GLN A 1 43 ? -7.038 -9.054 17.895 1.00 0.00 40 GLN A O 17
ATOM 30347 N N . ARG A 1 44 ? -5.639 -7.615 18.890 1.00 0.00 41 ARG A N 17
ATOM 30348 C CA . ARG A 1 44 ? -6.140 -7.799 20.239 1.00 0.00 41 ARG A CA 17
ATOM 30349 C C . ARG A 1 44 ? -6.749 -6.481 20.705 1.00 0.00 41 ARG A C 17
ATOM 30350 O O . ARG A 1 44 ? -6.037 -5.473 20.802 1.00 0.00 41 ARG A O 17
ATOM 30371 N N . LEU A 1 45 ? -8.073 -6.481 20.936 1.00 0.00 42 LEU A N 17
ATOM 30372 C CA . LEU A 1 45 ? -8.776 -5.329 21.504 1.00 0.00 42 LEU A CA 17
ATOM 30373 C C . LEU A 1 45 ? -8.320 -5.125 22.955 1.00 0.00 42 LEU A C 17
ATOM 30374 O O . LEU A 1 45 ? -8.079 -6.096 23.688 1.00 0.00 42 LEU A O 17
ATOM 30390 N N . ARG A 1 46 ? -8.252 -3.853 23.347 1.00 0.00 43 ARG A N 17
ATOM 30391 C CA . ARG A 1 46 ? -7.772 -3.416 24.669 1.00 0.00 43 ARG A CA 17
ATOM 30392 C C . ARG A 1 46 ? -8.573 -4.008 25.860 1.00 0.00 43 ARG A C 17
ATOM 30393 O O . ARG A 1 46 ? -8.085 -3.984 26.998 1.00 0.00 43 ARG A O 17
ATOM 30414 N N . ASP A 1 47 ? -9.794 -4.531 25.597 1.00 0.00 44 ASP A N 17
ATOM 30415 C CA . ASP A 1 47 ? -10.662 -5.079 26.651 1.00 0.00 44 ASP A CA 17
ATOM 30416 C C . ASP A 1 47 ? -10.242 -6.525 26.985 1.00 0.00 44 ASP A C 17
ATOM 30417 O O . ASP A 1 47 ? -10.260 -6.924 28.151 1.00 0.00 44 ASP A O 17
ATOM 30426 N N . GLY A 1 48 ? -9.870 -7.298 25.942 1.00 0.00 45 GLY A N 17
ATOM 30427 C CA . GLY A 1 48 ? -9.505 -8.706 26.104 1.00 0.00 45 GLY A CA 17
ATOM 30428 C C . GLY A 1 48 ? -9.716 -9.522 24.839 1.00 0.00 45 GLY A C 17
ATOM 30429 O O . GLY A 1 48 ? -9.011 -10.511 24.617 1.00 0.00 45 GLY A O 17
ATOM 30433 N N . ARG A 1 49 ? -10.681 -9.099 23.998 1.00 0.00 46 ARG A N 17
ATOM 30434 C CA . ARG A 1 49 ? -11.069 -9.840 22.774 1.00 0.00 46 ARG A CA 17
ATOM 30435 C C . ARG A 1 49 ? -10.023 -9.691 21.661 1.00 0.00 46 ARG A C 17
ATOM 30436 O O . ARG A 1 49 ? -9.047 -8.952 21.806 1.00 0.00 46 ARG A O 17
ATOM 30457 N N . GLU A 1 50 ? -10.265 -10.396 20.533 1.00 0.00 47 GLU A N 17
ATOM 30458 C CA . GLU A 1 50 ? -9.370 -10.419 19.363 1.00 0.00 47 GLU A CA 17
ATOM 30459 C C . GLU A 1 50 ? -10.162 -10.508 18.047 1.00 0.00 47 GLU A C 17
ATOM 30460 O O . GLU A 1 50 ? -11.357 -10.789 18.042 1.00 0.00 47 GLU A O 17
ATOM 30472 N N . ASN A 1 51 ? -9.450 -10.253 16.931 1.00 0.00 48 ASN A N 17
ATOM 30473 C CA . ASN A 1 51 ? -9.975 -10.357 15.553 1.00 0.00 48 ASN A CA 17
ATOM 30474 C C . ASN A 1 51 ? -8.877 -10.974 14.675 1.00 0.00 48 ASN A C 17
ATOM 30475 O O . ASN A 1 51 ? -7.698 -10.674 14.867 1.00 0.00 48 ASN A O 17
ATOM 30486 N N . LEU A 1 52 ? -9.261 -11.821 13.713 1.00 0.00 49 LEU A N 17
ATOM 30487 C CA . LEU A 1 52 ? -8.307 -12.451 12.776 1.00 0.00 49 LEU A CA 17
ATOM 30488 C C . LEU A 1 52 ? -8.449 -11.816 11.404 1.00 0.00 49 LEU A C 17
ATOM 30489 O O . LEU A 1 52 ? -9.543 -11.415 11.020 1.00 0.00 49 LEU A O 17
ATOM 30505 N N . TYR A 1 53 ? -7.319 -11.680 10.708 1.00 0.00 50 TYR A N 17
ATOM 30506 C CA . TYR A 1 53 ? -7.236 -11.096 9.367 1.00 0.00 50 TYR A CA 17
ATOM 30507 C C . TYR A 1 53 ? -6.411 -12.019 8.469 1.00 0.00 50 TYR A C 17
ATOM 30508 O O . TYR A 1 53 ? -5.532 -12.727 8.958 1.00 0.00 50 TYR A O 17
ATOM 30526 N N . GLY A 1 54 ? -6.721 -12.016 7.165 1.00 0.00 51 GLY A N 17
ATOM 30527 C CA . GLY A 1 54 ? -6.049 -12.879 6.184 1.00 0.00 51 GLY A CA 17
ATOM 30528 C C . GLY A 1 54 ? -5.897 -12.191 4.832 1.00 0.00 51 GLY A C 17
ATOM 30529 O O . GLY A 1 54 ? -6.512 -11.144 4.615 1.00 0.00 51 GLY A O 17
ATOM 30533 N N . PRO A 1 55 ? -5.092 -12.761 3.881 1.00 0.00 52 PRO A N 17
ATOM 30534 C CA . PRO A 1 55 ? -4.845 -12.135 2.562 1.00 0.00 52 PRO A CA 17
ATOM 30535 C C . PRO A 1 55 ? -6.065 -12.297 1.617 1.00 0.00 52 PRO A C 17
ATOM 30536 O O . PRO A 1 55 ? -6.384 -13.408 1.172 1.00 0.00 52 PRO A O 17
ATOM 30547 N N . ALA A 1 56 ? -6.759 -11.178 1.346 1.00 0.00 53 ALA A N 17
ATOM 30548 C CA . ALA A 1 56 ? -7.969 -11.166 0.501 1.00 0.00 53 ALA A CA 17
ATOM 30549 C C . ALA A 1 56 ? -7.607 -11.245 -0.998 1.00 0.00 53 ALA A C 17
ATOM 30550 O O . ALA A 1 56 ? -6.538 -10.753 -1.399 1.00 0.00 53 ALA A O 17
ATOM 30557 N N . PRO A 1 57 ? -8.495 -11.860 -1.857 1.00 0.00 54 PRO A N 17
ATOM 30558 C CA . PRO A 1 57 ? -8.307 -11.867 -3.321 1.00 0.00 54 PRO A CA 17
ATOM 30559 C C . PRO A 1 57 ? -8.472 -10.441 -3.890 1.00 0.00 54 PRO A C 17
ATOM 30560 O O . PRO A 1 57 ? -9.595 -9.932 -4.025 1.00 0.00 54 PRO A O 17
ATOM 30571 N N . GLN A 1 58 ? -7.324 -9.785 -4.143 1.00 0.00 55 GLN A N 17
ATOM 30572 C CA . GLN A 1 58 ? -7.276 -8.395 -4.635 1.00 0.00 55 GLN A CA 17
ATOM 30573 C C . GLN A 1 58 ? -7.941 -8.281 -6.026 1.00 0.00 55 GLN A C 17
ATOM 30574 O O . GLN A 1 58 ? -7.926 -9.236 -6.811 1.00 0.00 55 GLN A O 17
ATOM 30588 N N . SER A 1 59 ? -8.541 -7.117 -6.309 1.00 0.00 56 SER A N 17
ATOM 30589 C CA . SER A 1 59 ? -9.239 -6.870 -7.577 1.00 0.00 56 SER A CA 17
ATOM 30590 C C . SER A 1 59 ? -8.221 -6.660 -8.719 1.00 0.00 56 SER A C 17
ATOM 30591 O O . SER A 1 59 ? -7.725 -5.545 -8.920 1.00 0.00 56 SER A O 17
ATOM 30599 N N . PHE A 1 60 ? -7.868 -7.760 -9.419 1.00 0.00 57 PHE A N 17
ATOM 30600 C CA . PHE A 1 60 ? -6.914 -7.720 -10.542 1.00 0.00 57 PHE A CA 17
ATOM 30601 C C . PHE A 1 60 ? -7.643 -7.658 -11.891 1.00 0.00 57 PHE A C 17
ATOM 30602 O O . PHE A 1 60 ? -8.624 -8.373 -12.115 1.00 0.00 57 PHE A O 17
ATOM 30619 N N . ALA A 1 61 ? -7.155 -6.770 -12.767 1.00 0.00 58 ALA A N 17
ATOM 30620 C CA . ALA A 1 61 ? -7.628 -6.629 -14.150 1.00 0.00 58 ALA A CA 17
ATOM 30621 C C . ALA A 1 61 ? -6.456 -6.922 -15.093 1.00 0.00 58 ALA A C 17
ATOM 30622 O O . ALA A 1 61 ? -5.373 -6.348 -14.920 1.00 0.00 58 ALA A O 17
ATOM 30629 N N . ASP A 1 62 ? -6.676 -7.863 -16.041 1.00 0.00 59 ASP A N 17
ATOM 30630 C CA . ASP A 1 62 ? -5.671 -8.329 -17.034 1.00 0.00 59 ASP A CA 17
ATOM 30631 C C . ASP A 1 62 ? -4.517 -9.101 -16.334 1.00 0.00 59 ASP A C 17
ATOM 30632 O O . ASP A 1 62 ? -3.478 -9.377 -16.944 1.00 0.00 59 ASP A O 17
ATOM 30641 N N . ASP A 1 63 ? -4.750 -9.480 -15.045 1.00 0.00 60 ASP A N 17
ATOM 30642 C CA . ASP A 1 63 ? -3.738 -10.108 -14.155 1.00 0.00 60 ASP A CA 17
ATOM 30643 C C . ASP A 1 63 ? -2.541 -9.170 -13.917 1.00 0.00 60 ASP A C 17
ATOM 30644 O O . ASP A 1 63 ? -1.454 -9.621 -13.529 1.00 0.00 60 ASP A O 17
ATOM 30653 N N . GLU A 1 64 ? -2.767 -7.860 -14.111 1.00 0.00 61 GLU A N 17
ATOM 30654 C CA . GLU A 1 64 ? -1.758 -6.835 -13.861 1.00 0.00 61 GLU A CA 17
ATOM 30655 C C . GLU A 1 64 ? -1.429 -6.765 -12.369 1.00 0.00 61 GLU A C 17
ATOM 30656 O O . GLU A 1 64 ? -0.280 -6.998 -11.971 1.00 0.00 61 GLU A O 17
ATOM 30668 N N . ASP A 1 65 ? -2.465 -6.538 -11.555 1.00 0.00 62 ASP A N 17
ATOM 30669 C CA . ASP A 1 65 ? -2.334 -6.236 -10.105 1.00 0.00 62 ASP A CA 17
ATOM 30670 C C . ASP A 1 65 ? -1.547 -7.303 -9.315 1.00 0.00 62 ASP A C 17
ATOM 30671 O O . ASP A 1 65 ? -1.048 -7.011 -8.227 1.00 0.00 62 ASP A O 17
ATOM 30680 N N . ILE A 1 66 ? -1.434 -8.516 -9.889 1.00 0.00 63 ILE A N 17
ATOM 30681 C CA . ILE A 1 66 ? -0.678 -9.643 -9.299 1.00 0.00 63 ILE A CA 17
ATOM 30682 C C . ILE A 1 66 ? 0.802 -9.244 -9.048 1.00 0.00 63 ILE A C 17
ATOM 30683 O O . ILE A 1 66 ? 1.378 -9.554 -7.996 1.00 0.00 63 ILE A O 17
ATOM 30699 N N . MET A 1 67 ? 1.393 -8.546 -10.042 1.00 0.00 64 MET A N 17
ATOM 30700 C CA . MET A 1 67 ? 2.806 -8.107 -10.021 1.00 0.00 64 MET A CA 17
ATOM 30701 C C . MET A 1 67 ? 2.958 -6.582 -10.259 1.00 0.00 64 MET A C 17
ATOM 30702 O O . MET A 1 67 ? 4.085 -6.079 -10.318 1.00 0.00 64 MET A O 17
ATOM 30716 N N . ARG A 1 68 ? 1.837 -5.843 -10.371 1.00 0.00 65 ARG A N 17
ATOM 30717 C CA . ARG A 1 68 ? 1.860 -4.363 -10.498 1.00 0.00 65 ARG A CA 17
ATOM 30718 C C . ARG A 1 68 ? 1.486 -3.714 -9.154 1.00 0.00 65 ARG A C 17
ATOM 30719 O O . ARG A 1 68 ? 2.205 -2.852 -8.640 1.00 0.00 65 ARG A O 17
ATOM 30740 N N . ALA A 1 69 ? 0.363 -4.168 -8.582 1.00 0.00 66 ALA A N 17
ATOM 30741 C CA . ALA A 1 69 ? -0.246 -3.561 -7.377 1.00 0.00 66 ALA A CA 17
ATOM 30742 C C . ALA A 1 69 ? -0.001 -4.423 -6.126 1.00 0.00 66 ALA A C 17
ATOM 30743 O O . ALA A 1 69 ? 0.494 -5.549 -6.219 1.00 0.00 66 ALA A O 17
ATOM 30750 N N . GLU A 1 70 ? -0.367 -3.874 -4.957 1.00 0.00 67 GLU A N 17
ATOM 30751 C CA . GLU A 1 70 ? -0.218 -4.552 -3.649 1.00 0.00 67 GLU A CA 17
ATOM 30752 C C . GLU A 1 70 ? -1.442 -5.437 -3.349 1.00 0.00 67 GLU A C 17
ATOM 30753 O O . GLU A 1 70 ? -2.466 -5.361 -4.040 1.00 0.00 67 GLU A O 17
ATOM 30765 N N . ARG A 1 71 ? -1.321 -6.261 -2.299 1.00 0.00 68 ARG A N 17
ATOM 30766 C CA . ARG A 1 71 ? -2.421 -7.102 -1.798 1.00 0.00 68 ARG A CA 17
ATOM 30767 C C . ARG A 1 71 ? -3.152 -6.386 -0.656 1.00 0.00 68 ARG A C 17
ATOM 30768 O O . ARG A 1 71 ? -2.557 -5.587 0.081 1.00 0.00 68 ARG A O 17
ATOM 30789 N N . ARG A 1 72 ? -4.445 -6.696 -0.516 1.00 0.00 69 ARG A N 17
ATOM 30790 C CA . ARG A 1 72 ? -5.325 -6.120 0.507 1.00 0.00 69 ARG A CA 17
ATOM 30791 C C . ARG A 1 72 ? -5.878 -7.275 1.354 1.00 0.00 69 ARG A C 17
ATOM 30792 O O . ARG A 1 72 ? -5.977 -8.400 0.865 1.00 0.00 69 ARG A O 17
ATOM 30813 N N . PHE A 1 73 ? -6.191 -7.008 2.628 1.00 0.00 70 PHE A N 17
ATOM 30814 C CA . PHE A 1 73 ? -6.590 -8.049 3.602 1.00 0.00 70 PHE A CA 17
ATOM 30815 C C . PHE A 1 73 ? -8.102 -8.073 3.805 1.00 0.00 70 PHE A C 17
ATOM 30816 O O . PHE A 1 73 ? -8.822 -7.275 3.221 1.00 0.00 70 PHE A O 17
ATOM 30833 N N . GLU A 1 74 ? -8.563 -9.047 4.599 1.00 0.00 71 GLU A N 17
ATOM 30834 C CA . GLU A 1 74 ? -9.975 -9.225 4.973 1.00 0.00 71 GLU A CA 17
ATOM 30835 C C . GLU A 1 74 ? -10.063 -9.624 6.448 1.00 0.00 71 GLU A C 17
ATOM 30836 O O . GLU A 1 74 ? -9.074 -10.071 7.033 1.00 0.00 71 GLU A O 17
ATOM 30848 N N . THR A 1 75 ? -11.253 -9.478 7.031 1.00 0.00 72 THR A N 17
ATOM 30849 C CA . THR A 1 75 ? -11.498 -9.763 8.447 1.00 0.00 72 THR A CA 17
ATOM 30850 C C . THR A 1 75 ? -12.131 -11.163 8.593 1.00 0.00 72 THR A C 17
ATOM 30851 O O . THR A 1 75 ? -13.300 -11.356 8.242 1.00 0.00 72 THR A O 17
ATOM 30862 N N . ARG A 1 76 ? -11.337 -12.139 9.074 1.00 0.00 73 ARG A N 17
ATOM 30863 C CA . ARG A 1 76 ? -11.762 -13.538 9.215 1.00 0.00 73 ARG A CA 17
ATOM 30864 C C . ARG A 1 76 ? -12.672 -13.704 10.446 1.00 0.00 73 ARG A C 17
ATOM 30865 O O . ARG A 1 76 ? -13.790 -14.222 10.352 1.00 0.00 73 ARG A O 17
ATOM 30886 N N . LEU A 1 77 ? -12.168 -13.243 11.599 1.00 0.00 74 LEU A N 17
ATOM 30887 C CA . LEU A 1 77 ? -12.869 -13.319 12.902 1.00 0.00 74 LEU A CA 17
ATOM 30888 C C . LEU A 1 77 ? -12.911 -11.912 13.520 1.00 0.00 74 LEU A C 17
ATOM 30889 O O . LEU A 1 77 ? -12.118 -11.049 13.125 1.00 0.00 74 LEU A O 17
ATOM 30905 N N . ALA A 1 78 ? -13.823 -11.691 14.487 1.00 0.00 75 ALA A N 17
ATOM 30906 C CA . ALA A 1 78 ? -13.949 -10.403 15.192 1.00 0.00 75 ALA A CA 17
ATOM 30907 C C . ALA A 1 78 ? -14.620 -10.580 16.566 1.00 0.00 75 ALA A C 17
ATOM 30908 O O . ALA A 1 78 ? -15.607 -11.317 16.680 1.00 0.00 75 ALA A O 17
ATOM 30915 N N . GLY A 1 79 ? -14.069 -9.898 17.598 1.00 0.00 76 GLY A N 17
ATOM 30916 C CA . GLY A 1 79 ? -14.621 -9.917 18.966 1.00 0.00 76 GLY A CA 17
ATOM 30917 C C . GLY A 1 79 ? -14.575 -11.289 19.640 1.00 0.00 76 GLY A C 17
ATOM 30918 O O . GLY A 1 79 ? -15.334 -11.556 20.575 1.00 0.00 76 GLY A O 17
ATOM 30922 N N . VAL A 1 80 ? -13.675 -12.149 19.158 1.00 0.00 77 VAL A N 17
ATOM 30923 C CA . VAL A 1 80 ? -13.509 -13.532 19.645 1.00 0.00 77 VAL A CA 17
ATOM 30924 C C . VAL A 1 80 ? -12.377 -13.591 20.691 1.00 0.00 77 VAL A C 17
ATOM 30925 O O . VAL A 1 80 ? -11.937 -12.557 21.178 1.00 0.00 77 VAL A O 17
ATOM 30938 N N . GLU A 1 81 ? -11.942 -14.803 21.071 1.00 0.00 78 GLU A N 17
ATOM 30939 C CA . GLU A 1 81 ? -10.742 -14.989 21.923 1.00 0.00 78 GLU A CA 17
ATOM 30940 C C . GLU A 1 81 ? -9.564 -15.490 21.071 1.00 0.00 78 GLU A C 17
ATOM 30941 O O . GLU A 1 81 ? -9.757 -15.932 19.929 1.00 0.00 78 GLU A O 17
ATOM 30953 N N . GLY A 1 82 ? -8.352 -15.439 21.653 1.00 0.00 79 GLY A N 17
ATOM 30954 C CA . GLY A 1 82 ? -7.125 -15.892 20.981 1.00 0.00 79 GLY A CA 17
ATOM 30955 C C . GLY A 1 82 ? -7.108 -17.380 20.636 1.00 0.00 79 GLY A C 17
ATOM 30956 O O . GLY A 1 82 ? -6.307 -17.816 19.807 1.00 0.00 79 GLY A O 17
ATOM 30960 N N . GLU A 1 83 ? -7.995 -18.153 21.282 1.00 0.00 80 GLU A N 17
ATOM 30961 C CA . GLU A 1 83 ? -8.156 -19.586 21.010 1.00 0.00 80 GLU A CA 17
ATOM 30962 C C . GLU A 1 83 ? -8.925 -19.809 19.691 1.00 0.00 80 GLU A C 17
ATOM 30963 O O . GLU A 1 83 ? -8.644 -20.766 18.969 1.00 0.00 80 GLU A O 17
ATOM 30975 N N . GLU A 1 84 ? -9.888 -18.913 19.380 1.00 0.00 81 GLU A N 17
ATOM 30976 C CA . GLU A 1 84 ? -10.633 -18.946 18.097 1.00 0.00 81 GLU A CA 17
ATOM 30977 C C . GLU A 1 84 ? -9.709 -18.551 16.943 1.00 0.00 81 GLU A C 17
ATOM 30978 O O . GLU A 1 84 ? -9.786 -19.113 15.841 1.00 0.00 81 GLU A O 17
ATOM 30990 N N . ILE A 1 85 ? -8.835 -17.571 17.230 1.00 0.00 82 ILE A N 17
ATOM 30991 C CA . ILE A 1 85 ? -7.779 -17.127 16.310 1.00 0.00 82 ILE A CA 17
ATOM 30992 C C . ILE A 1 85 ? -6.875 -18.321 15.956 1.00 0.00 82 ILE A C 17
ATOM 30993 O O . ILE A 1 85 ? -6.743 -18.701 14.788 1.00 0.00 82 ILE A O 17
ATOM 31009 N N . ALA A 1 86 ? -6.332 -18.937 17.019 1.00 0.00 83 ALA A N 17
ATOM 31010 C CA . ALA A 1 86 ? -5.407 -20.077 16.932 1.00 0.00 83 ALA A CA 17
ATOM 31011 C C . ALA A 1 86 ? -6.089 -21.326 16.350 1.00 0.00 83 ALA A C 17
ATOM 31012 O O . ALA A 1 86 ? -5.419 -22.194 15.784 1.00 0.00 83 ALA A O 17
ATOM 31019 N N . ALA A 1 87 ? -7.427 -21.383 16.488 1.00 0.00 84 ALA A N 17
ATOM 31020 C CA . ALA A 1 87 ? -8.251 -22.482 15.961 1.00 0.00 84 ALA A CA 17
ATOM 31021 C C . ALA A 1 87 ? -8.212 -22.536 14.431 1.00 0.00 84 ALA A C 17
ATOM 31022 O O . ALA A 1 87 ? -8.304 -23.619 13.859 1.00 0.00 84 ALA A O 17
ATOM 31029 N N . LEU A 1 88 ? -8.137 -21.363 13.766 1.00 0.00 85 LEU A N 17
ATOM 31030 C CA . LEU A 1 88 ? -7.915 -21.312 12.313 1.00 0.00 85 LEU A CA 17
ATOM 31031 C C . LEU A 1 88 ? -6.416 -21.422 11.972 1.00 0.00 85 LEU A C 17
ATOM 31032 O O . LEU A 1 88 ? -6.051 -22.105 11.010 1.00 0.00 85 LEU A O 17
ATOM 31048 N N . LEU A 1 89 ? -5.570 -20.694 12.741 1.00 0.00 86 LEU A N 17
ATOM 31049 C CA . LEU A 1 89 ? -4.101 -20.631 12.509 1.00 0.00 86 LEU A CA 17
ATOM 31050 C C . LEU A 1 89 ? -3.493 -22.038 12.369 1.00 0.00 86 LEU A C 17
ATOM 31051 O O . LEU A 1 89 ? -2.670 -22.276 11.479 1.00 0.00 86 LEU A O 17
ATOM 31067 N N . GLU A 1 90 ? -3.973 -22.971 13.214 1.00 0.00 87 GLU A N 17
ATOM 31068 C CA . GLU A 1 90 ? -3.524 -24.376 13.213 1.00 0.00 87 GLU A CA 17
ATOM 31069 C C . GLU A 1 90 ? -3.937 -25.110 11.918 1.00 0.00 87 GLU A C 17
ATOM 31070 O O . GLU A 1 90 ? -3.205 -25.978 11.441 1.00 0.00 87 GLU A O 17
ATOM 31082 N N . ARG A 1 91 ? -5.109 -24.736 11.360 1.00 0.00 88 ARG A N 17
ATOM 31083 C CA . ARG A 1 91 ? -5.671 -25.364 10.145 1.00 0.00 88 ARG A CA 17
ATOM 31084 C C . ARG A 1 91 ? -4.881 -24.917 8.905 1.00 0.00 88 ARG A C 17
ATOM 31085 O O . ARG A 1 91 ? -4.382 -25.749 8.142 1.00 0.00 88 ARG A O 17
ATOM 31106 N N . GLU A 1 92 ? -4.759 -23.584 8.752 1.00 0.00 89 GLU A N 17
ATOM 31107 C CA . GLU A 1 92 ? -4.081 -22.944 7.610 1.00 0.00 89 GLU A CA 17
ATOM 31108 C C . GLU A 1 92 ? -2.614 -23.387 7.509 1.00 0.00 89 GLU A C 17
ATOM 31109 O O . GLU A 1 92 ? -2.130 -23.691 6.418 1.00 0.00 89 GLU A O 17
ATOM 31121 N N . ARG A 1 93 ? -1.926 -23.438 8.667 1.00 0.00 90 ARG A N 17
ATOM 31122 C CA . ARG A 1 93 ? -0.501 -23.863 8.726 1.00 0.00 90 ARG A CA 17
ATOM 31123 C C . ARG A 1 93 ? -0.338 -25.373 8.449 1.00 0.00 90 ARG A C 17
ATOM 31124 O O . ARG A 1 93 ? 0.690 -25.802 7.924 1.00 0.00 90 ARG A O 17
ATOM 31145 N N . ARG A 1 94 ? -1.360 -26.167 8.826 1.00 0.00 91 ARG A N 17
ATOM 31146 C CA . ARG A 1 94 ? -1.388 -27.631 8.609 1.00 0.00 91 ARG A CA 17
ATOM 31147 C C . ARG A 1 94 ? -1.356 -27.955 7.101 1.00 0.00 91 ARG A C 17
ATOM 31148 O O . ARG A 1 94 ? -0.726 -28.939 6.680 1.00 0.00 91 ARG A O 17
ATOM 31169 N N . PHE A 1 95 ? -2.024 -27.111 6.299 1.00 0.00 92 PHE A N 17
ATOM 31170 C CA . PHE A 1 95 ? -1.953 -27.176 4.836 1.00 0.00 92 PHE A CA 17
ATOM 31171 C C . PHE A 1 95 ? -0.620 -26.584 4.353 1.00 0.00 92 PHE A C 17
ATOM 31172 O O . PHE A 1 95 ? 0.203 -27.288 3.755 1.00 0.00 92 PHE A O 17
ATOM 31189 N N . ASP A 1 96 ? -0.407 -25.293 4.648 1.00 0.00 93 ASP A N 17
ATOM 31190 C CA . ASP A 1 96 ? 0.774 -24.537 4.196 1.00 0.00 93 ASP A CA 17
ATOM 31191 C C . ASP A 1 96 ? 1.291 -23.648 5.341 1.00 0.00 93 ASP A C 17
ATOM 31192 O O . ASP A 1 96 ? 0.701 -22.613 5.663 1.00 0.00 93 ASP A O 17
ATOM 31201 N N . SER A 1 97 ? 2.396 -24.095 5.955 1.00 0.00 94 SER A N 17
ATOM 31202 C CA . SER A 1 97 ? 3.013 -23.477 7.145 1.00 0.00 94 SER A CA 17
ATOM 31203 C C . SER A 1 97 ? 3.858 -22.223 6.802 1.00 0.00 94 SER A C 17
ATOM 31204 O O . SER A 1 97 ? 4.430 -21.590 7.698 1.00 0.00 94 SER A O 17
ATOM 31212 N N . ASP A 1 98 ? 3.940 -21.867 5.504 1.00 0.00 95 ASP A N 17
ATOM 31213 C CA . ASP A 1 98 ? 4.700 -20.678 5.034 1.00 0.00 95 ASP A CA 17
ATOM 31214 C C . ASP A 1 98 ? 3.967 -19.344 5.319 1.00 0.00 95 ASP A C 17
ATOM 31215 O O . ASP A 1 98 ? 4.431 -18.276 4.886 1.00 0.00 95 ASP A O 17
ATOM 31224 N N . LEU A 1 99 ? 2.839 -19.405 6.049 1.00 0.00 96 LEU A N 17
ATOM 31225 C CA . LEU A 1 99 ? 2.121 -18.199 6.488 1.00 0.00 96 LEU A CA 17
ATOM 31226 C C . LEU A 1 99 ? 2.842 -17.559 7.686 1.00 0.00 96 LEU A C 17
ATOM 31227 O O . LEU A 1 99 ? 3.665 -18.200 8.356 1.00 0.00 96 LEU A O 17
ATOM 31243 N N . TRP A 1 100 ? 2.525 -16.286 7.930 1.00 0.00 97 TRP A N 17
ATOM 31244 C CA . TRP A 1 100 ? 3.074 -15.495 9.036 1.00 0.00 97 TRP A CA 17
ATOM 31245 C C . TRP A 1 100 ? 1.937 -15.126 9.989 1.00 0.00 97 TRP A C 17
ATOM 31246 O O . TRP A 1 100 ? 0.821 -14.883 9.542 1.00 0.00 97 TRP A O 17
ATOM 31267 N N . VAL A 1 101 ? 2.214 -15.103 11.294 1.00 0.00 98 VAL A N 17
ATOM 31268 C CA . VAL A 1 101 ? 1.260 -14.625 12.310 1.00 0.00 98 VAL A CA 17
ATOM 31269 C C . VAL A 1 101 ? 1.888 -13.435 13.027 1.00 0.00 98 VAL A C 17
ATOM 31270 O O . VAL A 1 101 ? 2.951 -13.571 13.624 1.00 0.00 98 VAL A O 17
ATOM 31283 N N . VAL A 1 102 ? 1.247 -12.264 12.918 1.00 0.00 99 VAL A N 17
ATOM 31284 C CA . VAL A 1 102 ? 1.670 -11.046 13.634 1.00 0.00 99 VAL A CA 17
ATOM 31285 C C . VAL A 1 102 ? 0.605 -10.702 14.671 1.00 0.00 99 VAL A C 17
ATOM 31286 O O . VAL A 1 102 ? -0.556 -10.467 14.310 1.00 0.00 99 VAL A O 17
ATOM 31299 N N . GLU A 1 103 ? 0.996 -10.685 15.952 1.00 0.00 100 GLU A N 17
ATOM 31300 C CA . GLU A 1 103 ? 0.108 -10.250 17.028 1.00 0.00 100 GLU A CA 17
ATOM 31301 C C . GLU A 1 103 ? 0.216 -8.720 17.157 1.00 0.00 100 GLU A C 17
ATOM 31302 O O . GLU A 1 103 ? 1.245 -8.182 17.576 1.00 0.00 100 GLU A O 17
ATOM 31314 N N . ILE A 1 104 ? -0.836 -8.015 16.726 1.00 0.00 101 ILE A N 17
ATOM 31315 C CA . ILE A 1 104 ? -0.948 -6.562 16.895 1.00 0.00 101 ILE A CA 17
ATOM 31316 C C . ILE A 1 104 ? -1.958 -6.289 18.020 1.00 0.00 101 ILE A C 17
ATOM 31317 O O . ILE A 1 104 ? -2.999 -6.934 18.087 1.00 0.00 101 ILE A O 17
ATOM 31333 N N . GLU A 1 105 ? -1.621 -5.387 18.942 1.00 0.00 102 GLU A N 17
ATOM 31334 C CA . GLU A 1 105 ? -2.489 -5.046 20.081 1.00 0.00 102 GLU A CA 17
ATOM 31335 C C . GLU A 1 105 ? -2.903 -3.591 19.924 1.00 0.00 102 GLU A C 17
ATOM 31336 O O . GLU A 1 105 ? -2.079 -2.690 20.078 1.00 0.00 102 GLU A O 17
ATOM 31348 N N . THR A 1 106 ? -4.184 -3.369 19.623 1.00 0.00 103 THR A N 17
ATOM 31349 C CA . THR A 1 106 ? -4.700 -2.036 19.305 1.00 0.00 103 THR A CA 17
ATOM 31350 C C . THR A 1 106 ? -6.225 -1.963 19.501 1.00 0.00 103 THR A C 17
ATOM 31351 O O . THR A 1 106 ? -6.917 -2.988 19.516 1.00 0.00 103 THR A O 17
ATOM 31362 N N . ASP A 1 107 ? -6.726 -0.727 19.659 1.00 0.00 104 ASP A N 17
ATOM 31363 C CA . ASP A 1 107 ? -8.160 -0.439 19.871 1.00 0.00 104 ASP A CA 17
ATOM 31364 C C . ASP A 1 107 ? -8.940 -0.559 18.547 1.00 0.00 104 ASP A C 17
ATOM 31365 O O . ASP A 1 107 ? -10.015 -1.168 18.495 1.00 0.00 104 ASP A O 17
ATOM 31374 N N . GLU A 1 108 ? -8.365 0.015 17.477 1.00 0.00 105 GLU A N 17
ATOM 31375 C CA . GLU A 1 108 ? -8.970 0.027 16.126 1.00 0.00 105 GLU A CA 17
ATOM 31376 C C . GLU A 1 108 ? -8.042 -0.698 15.134 1.00 0.00 105 GLU A C 17
ATOM 31377 O O . GLU A 1 108 ? -6.936 -1.092 15.499 1.00 0.00 105 GLU A O 17
ATOM 31389 N N . ILE A 1 109 ? -8.473 -0.833 13.867 1.00 0.00 106 ILE A N 17
ATOM 31390 C CA . ILE A 1 109 ? -7.735 -1.634 12.866 1.00 0.00 106 ILE A CA 17
ATOM 31391 C C . ILE A 1 109 ? -7.479 -0.859 11.549 1.00 0.00 106 ILE A C 17
ATOM 31392 O O . ILE A 1 109 ? -6.428 -1.039 10.922 1.00 0.00 106 ILE A O 17
ATOM 31408 N N . GLY A 1 110 ? -8.414 0.031 11.174 1.00 0.00 107 GLY A N 17
ATOM 31409 C CA . GLY A 1 110 ? -8.460 0.610 9.825 1.00 0.00 107 GLY A CA 17
ATOM 31410 C C . GLY A 1 110 ? -7.245 1.461 9.455 1.00 0.00 107 GLY A C 17
ATOM 31411 O O . GLY A 1 110 ? -6.797 1.444 8.302 1.00 0.00 107 GLY A O 17
ATOM 31415 N N . THR A 1 111 ? -6.701 2.188 10.444 1.00 0.00 108 THR A N 17
ATOM 31416 C CA . THR A 1 111 ? -5.558 3.099 10.236 1.00 0.00 108 THR A CA 17
ATOM 31417 C C . THR A 1 111 ? -4.231 2.336 10.045 1.00 0.00 108 THR A C 17
ATOM 31418 O O . THR A 1 111 ? -3.302 2.832 9.388 1.00 0.00 108 THR A O 17
ATOM 31429 N N . LEU A 1 112 ? -4.156 1.118 10.608 1.00 0.00 109 LEU A N 17
ATOM 31430 C CA . LEU A 1 112 ? -2.895 0.373 10.748 1.00 0.00 109 LEU A CA 17
ATOM 31431 C C . LEU A 1 112 ? -2.901 -0.959 9.980 1.00 0.00 109 LEU A C 17
ATOM 31432 O O . LEU A 1 112 ? -1.880 -1.641 9.943 1.00 0.00 109 LEU A O 17
ATOM 31448 N N . LEU A 1 113 ? -4.036 -1.306 9.355 1.00 0.00 110 LEU A N 17
ATOM 31449 C CA . LEU A 1 113 ? -4.152 -2.476 8.466 1.00 0.00 110 LEU A CA 17
ATOM 31450 C C . LEU A 1 113 ? -5.314 -2.240 7.492 1.00 0.00 110 LEU A C 17
ATOM 31451 O O . LEU A 1 113 ? -6.385 -1.772 7.897 1.00 0.00 110 LEU A O 17
ATOM 31467 N N . THR A 1 114 ? -5.090 -2.567 6.209 1.00 0.00 111 THR A N 17
ATOM 31468 C CA . THR A 1 114 ? -6.059 -2.305 5.134 1.00 0.00 111 THR A CA 17
ATOM 31469 C C . THR A 1 114 ? -6.926 -3.550 4.859 1.00 0.00 111 THR A C 17
ATOM 31470 O O . THR A 1 114 ? -6.389 -4.639 4.622 1.00 0.00 111 THR A O 17
ATOM 31481 N N . LEU A 1 115 ? -8.270 -3.374 4.876 1.00 0.00 112 LEU A N 17
ATOM 31482 C CA . LEU A 1 115 ? -9.245 -4.489 4.787 1.00 0.00 112 LEU A CA 17
ATOM 31483 C C . LEU A 1 115 ? -10.315 -4.224 3.719 1.00 0.00 112 LEU A C 17
ATOM 31484 O O . LEU A 1 115 ? -10.656 -3.075 3.447 1.00 0.00 112 LEU A O 17
ATOM 31500 N N . VAL A 1 116 ? -10.825 -5.310 3.119 1.00 0.00 113 VAL A N 17
ATOM 31501 C CA . VAL A 1 116 ? -11.944 -5.277 2.161 1.00 0.00 113 VAL A CA 17
ATOM 31502 C C . VAL A 1 116 ? -13.278 -5.439 2.914 1.00 0.00 113 VAL A C 17
ATOM 31503 O O . VAL A 1 116 ? -14.303 -4.903 2.494 1.00 0.00 113 VAL A O 17
ATOM 31516 N N . ASP A 1 117 ? -13.234 -6.178 4.045 1.00 0.00 114 ASP A N 17
ATOM 31517 C CA . ASP A 1 117 ? -14.426 -6.535 4.831 1.00 0.00 114 ASP A CA 17
ATOM 31518 C C . ASP A 1 117 ? -14.936 -5.327 5.633 1.00 0.00 114 ASP A C 17
ATOM 31519 O O . ASP A 1 117 ? -16.067 -4.877 5.426 1.00 0.00 114 ASP A O 17
ATOM 31528 N N . GLN A 1 118 ? -14.084 -4.819 6.546 1.00 0.00 115 GLN A N 17
ATOM 31529 C CA . GLN A 1 118 ? -14.415 -3.667 7.412 1.00 0.00 115 GLN A CA 17
ATOM 31530 C C . GLN A 1 118 ? -14.661 -2.385 6.574 1.00 0.00 115 GLN A C 17
ATOM 31531 O O . GLN A 1 118 ? -14.041 -2.221 5.509 1.00 0.00 115 GLN A O 17
ATOM 31545 N N . PRO A 1 119 ? -15.577 -1.466 7.035 1.00 0.00 116 PRO A N 17
ATOM 31546 C CA . PRO A 1 119 ? -15.882 -0.210 6.307 1.00 0.00 116 PRO A CA 17
ATOM 31547 C C . PRO A 1 119 ? -14.690 0.777 6.320 1.00 0.00 116 PRO A C 17
ATOM 31548 O O . PRO A 1 119 ? -13.828 0.712 7.213 1.00 0.00 116 PRO A O 17
ATOM 31559 N N . GLN A 1 120 ? -14.657 1.677 5.313 1.00 0.00 117 GLN A N 17
ATOM 31560 C CA . GLN A 1 120 ? -13.560 2.657 5.127 1.00 0.00 117 GLN A CA 17
ATOM 31561 C C . GLN A 1 120 ? -13.447 3.621 6.319 1.00 0.00 117 GLN A C 17
ATOM 31562 O O . GLN A 1 120 ? -12.343 3.984 6.724 1.00 0.00 117 GLN A O 17
ATOM 31576 N N . ALA A 1 121 ? -14.599 4.040 6.852 1.00 0.00 118 ALA A N 17
ATOM 31577 C CA . ALA A 1 121 ? -14.669 4.862 8.071 1.00 0.00 118 ALA A CA 17
ATOM 31578 C C . ALA A 1 121 ? -14.935 3.941 9.284 1.00 0.00 118 ALA A C 17
ATOM 31579 O O . ALA A 1 121 ? -14.054 3.817 10.166 1.00 0.00 118 ALA A O 17
ATOM 31587 N N . MET A 1 4 ? 0.586 -0.403 -1.140 1.00 0.00 1 MET A N 18
ATOM 31588 C CA . MET A 1 4 ? 2.038 -0.111 -1.179 1.00 0.00 1 MET A CA 18
ATOM 31589 C C . MET A 1 4 ? 2.765 -0.943 -2.248 1.00 0.00 1 MET A C 18
ATOM 31590 O O . MET A 1 4 ? 3.881 -0.590 -2.641 1.00 0.00 1 MET A O 18
ATOM 31604 N N . ARG A 1 5 ? 2.129 -2.047 -2.695 1.00 0.00 2 ARG A N 18
ATOM 31605 C CA . ARG A 1 5 ? 2.646 -2.946 -3.750 1.00 0.00 2 ARG A CA 18
ATOM 31606 C C . ARG A 1 5 ? 4.051 -3.486 -3.393 1.00 0.00 2 ARG A C 18
ATOM 31607 O O . ARG A 1 5 ? 5.063 -3.122 -4.015 1.00 0.00 2 ARG A O 18
ATOM 31628 N N . LEU A 1 6 ? 4.092 -4.326 -2.360 1.00 0.00 3 LEU A N 18
ATOM 31629 C CA . LEU A 1 6 ? 5.341 -4.841 -1.766 1.00 0.00 3 LEU A CA 18
ATOM 31630 C C . LEU A 1 6 ? 5.264 -6.364 -1.573 1.00 0.00 3 LEU A C 18
ATOM 31631 O O . LEU A 1 6 ? 4.287 -7.006 -1.980 1.00 0.00 3 LEU A O 18
ATOM 31647 N N . LYS A 1 7 ? 6.321 -6.932 -0.973 1.00 0.00 4 LYS A N 18
ATOM 31648 C CA . LYS A 1 7 ? 6.333 -8.334 -0.537 1.00 0.00 4 LYS A CA 18
ATOM 31649 C C . LYS A 1 7 ? 5.429 -8.516 0.695 1.00 0.00 4 LYS A C 18
ATOM 31650 O O . LYS A 1 7 ? 5.161 -7.557 1.426 1.00 0.00 4 LYS A O 18
ATOM 31669 N N . SER A 1 8 ? 4.994 -9.758 0.910 1.00 0.00 5 SER A N 18
ATOM 31670 C CA . SER A 1 8 ? 4.259 -10.178 2.110 1.00 0.00 5 SER A CA 18
ATOM 31671 C C . SER A 1 8 ? 5.115 -9.941 3.381 1.00 0.00 5 SER A C 18
ATOM 31672 O O . SER A 1 8 ? 4.595 -9.575 4.438 1.00 0.00 5 SER A O 18
ATOM 31680 N N . GLU A 1 9 ? 6.439 -10.136 3.225 1.00 0.00 6 GLU A N 18
ATOM 31681 C CA . GLU A 1 9 ? 7.450 -9.876 4.265 1.00 0.00 6 GLU A CA 18
ATOM 31682 C C . GLU A 1 9 ? 7.447 -8.402 4.693 1.00 0.00 6 GLU A C 18
ATOM 31683 O O . GLU A 1 9 ? 7.372 -8.076 5.890 1.00 0.00 6 GLU A O 18
ATOM 31695 N N . MET A 1 10 ? 7.520 -7.524 3.682 1.00 0.00 7 MET A N 18
ATOM 31696 C CA . MET A 1 10 ? 7.578 -6.077 3.888 1.00 0.00 7 MET A CA 18
ATOM 31697 C C . MET A 1 10 ? 6.204 -5.530 4.332 1.00 0.00 7 MET A C 18
ATOM 31698 O O . MET A 1 10 ? 6.141 -4.500 5.005 1.00 0.00 7 MET A O 18
ATOM 31712 N N . PHE A 1 11 ? 5.105 -6.235 3.967 1.00 0.00 8 PHE A N 18
ATOM 31713 C CA . PHE A 1 11 ? 3.742 -5.855 4.400 1.00 0.00 8 PHE A CA 18
ATOM 31714 C C . PHE A 1 11 ? 3.629 -5.989 5.925 1.00 0.00 8 PHE A C 18
ATOM 31715 O O . PHE A 1 11 ? 3.065 -5.119 6.582 1.00 0.00 8 PHE A O 18
ATOM 31732 N N . VAL A 1 12 ? 4.178 -7.094 6.456 1.00 0.00 9 VAL A N 18
ATOM 31733 C CA . VAL A 1 12 ? 4.237 -7.359 7.907 1.00 0.00 9 VAL A CA 18
ATOM 31734 C C . VAL A 1 12 ? 5.014 -6.255 8.637 1.00 0.00 9 VAL A C 18
ATOM 31735 O O . VAL A 1 12 ? 4.492 -5.643 9.574 1.00 0.00 9 VAL A O 18
ATOM 31748 N N . SER A 1 13 ? 6.250 -6.002 8.168 1.00 0.00 10 SER A N 18
ATOM 31749 C CA . SER A 1 13 ? 7.147 -4.998 8.752 1.00 0.00 10 SER A CA 18
ATOM 31750 C C . SER A 1 13 ? 6.457 -3.617 8.778 1.00 0.00 10 SER A C 18
ATOM 31751 O O . SER A 1 13 ? 6.372 -2.975 9.822 1.00 0.00 10 SER A O 18
ATOM 31759 N N . ALA A 1 14 ? 5.875 -3.242 7.628 1.00 0.00 11 ALA A N 18
ATOM 31760 C CA . ALA A 1 14 ? 5.153 -1.972 7.456 1.00 0.00 11 ALA A CA 18
ATOM 31761 C C . ALA A 1 14 ? 3.921 -1.892 8.379 1.00 0.00 11 ALA A C 18
ATOM 31762 O O . ALA A 1 14 ? 3.665 -0.847 8.966 1.00 0.00 11 ALA A O 18
ATOM 31769 N N . LEU A 1 15 ? 3.212 -3.031 8.528 1.00 0.00 12 LEU A N 18
ATOM 31770 C CA . LEU A 1 15 ? 1.986 -3.153 9.359 1.00 0.00 12 LEU A CA 18
ATOM 31771 C C . LEU A 1 15 ? 2.309 -2.804 10.821 1.00 0.00 12 LEU A C 18
ATOM 31772 O O . LEU A 1 15 ? 1.569 -2.074 11.486 1.00 0.00 12 LEU A O 18
ATOM 31788 N N . ILE A 1 16 ? 3.451 -3.320 11.275 1.00 0.00 13 ILE A N 18
ATOM 31789 C CA . ILE A 1 16 ? 3.978 -3.080 12.620 1.00 0.00 13 ILE A CA 18
ATOM 31790 C C . ILE A 1 16 ? 4.279 -1.567 12.821 1.00 0.00 13 ILE A C 18
ATOM 31791 O O . ILE A 1 16 ? 3.942 -0.991 13.854 1.00 0.00 13 ILE A O 18
ATOM 31807 N N . ARG A 1 17 ? 4.837 -0.919 11.782 1.00 0.00 14 ARG A N 18
ATOM 31808 C CA . ARG A 1 17 ? 5.128 0.542 11.799 1.00 0.00 14 ARG A CA 18
ATOM 31809 C C . ARG A 1 17 ? 3.823 1.376 11.788 1.00 0.00 14 ARG A C 18
ATOM 31810 O O . ARG A 1 17 ? 3.788 2.476 12.351 1.00 0.00 14 ARG A O 18
ATOM 31831 N N . ARG A 1 18 ? 2.759 0.831 11.158 1.00 0.00 15 ARG A N 18
ATOM 31832 C CA . ARG A 1 18 ? 1.433 1.481 11.090 1.00 0.00 15 ARG A CA 18
ATOM 31833 C C . ARG A 1 18 ? 0.789 1.548 12.490 1.00 0.00 15 ARG A C 18
ATOM 31834 O O . ARG A 1 18 ? 0.257 2.594 12.890 1.00 0.00 15 ARG A O 18
ATOM 31855 N N . VAL A 1 19 ? 0.838 0.414 13.224 1.00 0.00 16 VAL A N 18
ATOM 31856 C CA . VAL A 1 19 ? 0.189 0.302 14.543 1.00 0.00 16 VAL A CA 18
ATOM 31857 C C . VAL A 1 19 ? 0.943 1.137 15.602 1.00 0.00 16 VAL A C 18
ATOM 31858 O O . VAL A 1 19 ? 0.314 1.818 16.402 1.00 0.00 16 VAL A O 18
ATOM 31871 N N . PHE A 1 20 ? 2.293 1.099 15.572 1.00 0.00 17 PHE A N 18
ATOM 31872 C CA . PHE A 1 20 ? 3.146 1.862 16.513 1.00 0.00 17 PHE A CA 18
ATOM 31873 C C . PHE A 1 20 ? 3.034 3.381 16.246 1.00 0.00 17 PHE A C 18
ATOM 31874 O O . PHE A 1 20 ? 3.184 4.197 17.167 1.00 0.00 17 PHE A O 18
ATOM 31891 N N . ALA A 1 21 ? 2.757 3.751 14.981 1.00 0.00 18 ALA A N 18
ATOM 31892 C CA . ALA A 1 21 ? 2.428 5.144 14.601 1.00 0.00 18 ALA A CA 18
ATOM 31893 C C . ALA A 1 21 ? 1.062 5.566 15.190 1.00 0.00 18 ALA A C 18
ATOM 31894 O O . ALA A 1 21 ? 0.866 6.726 15.569 1.00 0.00 18 ALA A O 18
ATOM 31901 N N . ALA A 1 22 ? 0.130 4.599 15.263 1.00 0.00 19 ALA A N 18
ATOM 31902 C CA . ALA A 1 22 ? -1.232 4.809 15.808 1.00 0.00 19 ALA A CA 18
ATOM 31903 C C . ALA A 1 22 ? -1.277 4.645 17.350 1.00 0.00 19 ALA A C 18
ATOM 31904 O O . ALA A 1 22 ? -2.322 4.882 17.967 1.00 0.00 19 ALA A O 18
ATOM 31911 N N . GLY A 1 23 ? -0.141 4.237 17.961 1.00 0.00 20 GLY A N 18
ATOM 31912 C CA . GLY A 1 23 ? -0.027 4.101 19.428 1.00 0.00 20 GLY A CA 18
ATOM 31913 C C . GLY A 1 23 ? -0.226 2.672 19.934 1.00 0.00 20 GLY A C 18
ATOM 31914 O O . GLY A 1 23 ? -0.100 2.414 21.139 1.00 0.00 20 GLY A O 18
ATOM 31918 N N . GLY A 1 24 ? -0.553 1.756 19.008 1.00 0.00 21 GLY A N 18
ATOM 31919 C CA . GLY A 1 24 ? -0.727 0.333 19.308 1.00 0.00 21 GLY A CA 18
ATOM 31920 C C . GLY A 1 24 ? 0.591 -0.450 19.368 1.00 0.00 21 GLY A C 18
ATOM 31921 O O . GLY A 1 24 ? 1.683 0.130 19.324 1.00 0.00 21 GLY A O 18
ATOM 31925 N N . PHE A 1 25 ? 0.468 -1.783 19.443 1.00 0.00 22 PHE A N 18
ATOM 31926 C CA . PHE A 1 25 ? 1.599 -2.728 19.572 1.00 0.00 22 PHE A CA 18
ATOM 31927 C C . PHE A 1 25 ? 1.524 -3.759 18.437 1.00 0.00 22 PHE A C 18
ATOM 31928 O O . PHE A 1 25 ? 0.465 -3.943 17.838 1.00 0.00 22 PHE A O 18
ATOM 31945 N N . ALA A 1 26 ? 2.660 -4.408 18.136 1.00 0.00 23 ALA A N 18
ATOM 31946 C CA . ALA A 1 26 ? 2.743 -5.497 17.144 1.00 0.00 23 ALA A CA 18
ATOM 31947 C C . ALA A 1 26 ? 3.960 -6.370 17.413 1.00 0.00 23 ALA A C 18
ATOM 31948 O O . ALA A 1 26 ? 4.920 -5.927 18.062 1.00 0.00 23 ALA A O 18
ATOM 31955 N N . ALA A 1 27 ? 3.909 -7.604 16.886 1.00 0.00 24 ALA A N 18
ATOM 31956 C CA . ALA A 1 27 ? 4.982 -8.587 17.027 1.00 0.00 24 ALA A CA 18
ATOM 31957 C C . ALA A 1 27 ? 4.774 -9.719 16.008 1.00 0.00 24 ALA A C 18
ATOM 31958 O O . ALA A 1 27 ? 3.740 -10.390 16.029 1.00 0.00 24 ALA A O 18
ATOM 31965 N N . VAL A 1 28 ? 5.762 -9.917 15.113 1.00 0.00 25 VAL A N 18
ATOM 31966 C CA . VAL A 1 28 ? 5.727 -10.985 14.098 1.00 0.00 25 VAL A CA 18
ATOM 31967 C C . VAL A 1 28 ? 6.317 -12.288 14.682 1.00 0.00 25 VAL A C 18
ATOM 31968 O O . VAL A 1 28 ? 7.534 -12.423 14.873 1.00 0.00 25 VAL A O 18
ATOM 31981 N N . GLU A 1 29 ? 5.412 -13.213 15.008 1.00 0.00 26 GLU A N 18
ATOM 31982 C CA . GLU A 1 29 ? 5.736 -14.514 15.597 1.00 0.00 26 GLU A CA 18
ATOM 31983 C C . GLU A 1 29 ? 6.271 -15.495 14.536 1.00 0.00 26 GLU A C 18
ATOM 31984 O O . GLU A 1 29 ? 7.407 -15.989 14.640 1.00 0.00 26 GLU A O 18
ATOM 31996 N N . LYS A 1 30 ? 5.443 -15.776 13.514 1.00 0.00 27 LYS A N 18
ATOM 31997 C CA . LYS A 1 30 ? 5.784 -16.746 12.459 1.00 0.00 27 LYS A CA 18
ATOM 31998 C C . LYS A 1 30 ? 6.273 -16.018 11.205 1.00 0.00 27 LYS A C 18
ATOM 31999 O O . LYS A 1 30 ? 5.807 -14.917 10.889 1.00 0.00 27 LYS A O 18
ATOM 32018 N N . LYS A 1 31 ? 7.204 -16.662 10.493 1.00 0.00 28 LYS A N 18
ATOM 32019 C CA . LYS A 1 31 ? 7.819 -16.123 9.277 1.00 0.00 28 LYS A CA 18
ATOM 32020 C C . LYS A 1 31 ? 7.709 -17.162 8.150 1.00 0.00 28 LYS A C 18
ATOM 32021 O O . LYS A 1 31 ? 8.231 -18.278 8.268 1.00 0.00 28 LYS A O 18
ATOM 32040 N N . GLY A 1 32 ? 6.998 -16.788 7.078 1.00 0.00 29 GLY A N 18
ATOM 32041 C CA . GLY A 1 32 ? 6.811 -17.636 5.901 1.00 0.00 29 GLY A CA 18
ATOM 32042 C C . GLY A 1 32 ? 7.532 -17.088 4.674 1.00 0.00 29 GLY A C 18
ATOM 32043 O O . GLY A 1 32 ? 8.648 -16.577 4.800 1.00 0.00 29 GLY A O 18
ATOM 32047 N N . ALA A 1 33 ? 6.883 -17.163 3.493 1.00 0.00 30 ALA A N 18
ATOM 32048 C CA . ALA A 1 33 ? 7.484 -16.734 2.211 1.00 0.00 30 ALA A CA 18
ATOM 32049 C C . ALA A 1 33 ? 7.493 -15.204 2.085 1.00 0.00 30 ALA A C 18
ATOM 32050 O O . ALA A 1 33 ? 6.562 -14.532 2.540 1.00 0.00 30 ALA A O 18
ATOM 32057 N N . GLU A 1 34 ? 8.552 -14.667 1.448 1.00 0.00 31 GLU A N 18
ATOM 32058 C CA . GLU A 1 34 ? 8.750 -13.218 1.314 1.00 0.00 31 GLU A CA 18
ATOM 32059 C C . GLU A 1 34 ? 7.686 -12.588 0.403 1.00 0.00 31 GLU A C 18
ATOM 32060 O O . GLU A 1 34 ? 6.900 -11.771 0.850 1.00 0.00 31 GLU A O 18
ATOM 32072 N N . ALA A 1 35 ? 7.665 -12.985 -0.875 1.00 0.00 32 ALA A N 18
ATOM 32073 C CA . ALA A 1 35 ? 6.794 -12.359 -1.892 1.00 0.00 32 ALA A CA 18
ATOM 32074 C C . ALA A 1 35 ? 5.447 -13.095 -2.028 1.00 0.00 32 ALA A C 18
ATOM 32075 O O . ALA A 1 35 ? 4.415 -12.469 -2.281 1.00 0.00 32 ALA A O 18
ATOM 32082 N N . ALA A 1 36 ? 5.462 -14.428 -1.852 1.00 0.00 33 ALA A N 18
ATOM 32083 C CA . ALA A 1 36 ? 4.274 -15.292 -2.074 1.00 0.00 33 ALA A CA 18
ATOM 32084 C C . ALA A 1 36 ? 3.722 -15.854 -0.745 1.00 0.00 33 ALA A C 18
ATOM 32085 O O . ALA A 1 36 ? 3.079 -16.912 -0.729 1.00 0.00 33 ALA A O 18
ATOM 32092 N N . GLY A 1 37 ? 3.938 -15.120 0.357 1.00 0.00 34 GLY A N 18
ATOM 32093 C CA . GLY A 1 37 ? 3.508 -15.567 1.688 1.00 0.00 34 GLY A CA 18
ATOM 32094 C C . GLY A 1 37 ? 2.091 -15.132 2.033 1.00 0.00 34 GLY A C 18
ATOM 32095 O O . GLY A 1 37 ? 1.663 -14.031 1.660 1.00 0.00 34 GLY A O 18
ATOM 32099 N N . ALA A 1 38 ? 1.345 -16.012 2.717 1.00 0.00 35 ALA A N 18
ATOM 32100 C CA . ALA A 1 38 ? 0.061 -15.651 3.341 1.00 0.00 35 ALA A CA 18
ATOM 32101 C C . ALA A 1 38 ? 0.353 -14.857 4.629 1.00 0.00 35 ALA A C 18
ATOM 32102 O O . ALA A 1 38 ? 1.442 -14.975 5.187 1.00 0.00 35 ALA A O 18
ATOM 32109 N N . ILE A 1 39 ? -0.599 -14.039 5.098 1.00 0.00 36 ILE A N 18
ATOM 32110 C CA . ILE A 1 39 ? -0.383 -13.142 6.258 1.00 0.00 36 ILE A CA 18
ATOM 32111 C C . ILE A 1 39 ? -1.632 -13.190 7.140 1.00 0.00 36 ILE A C 18
ATOM 32112 O O . ILE A 1 39 ? -2.680 -12.647 6.769 1.00 0.00 36 ILE A O 18
ATOM 32128 N N . PHE A 1 40 ? -1.527 -13.876 8.282 1.00 0.00 37 PHE A N 18
ATOM 32129 C CA . PHE A 1 40 ? -2.601 -13.981 9.264 1.00 0.00 37 PHE A CA 18
ATOM 32130 C C . PHE A 1 40 ? -2.215 -13.173 10.508 1.00 0.00 37 PHE A C 18
ATOM 32131 O O . PHE A 1 40 ? -1.279 -13.518 11.234 1.00 0.00 37 PHE A O 18
ATOM 32148 N N . VAL A 1 41 ? -2.954 -12.086 10.725 1.00 0.00 38 VAL A N 18
ATOM 32149 C CA . VAL A 1 41 ? -2.723 -11.123 11.805 1.00 0.00 38 VAL A CA 18
ATOM 32150 C C . VAL A 1 41 ? -3.877 -11.228 12.797 1.00 0.00 38 VAL A C 18
ATOM 32151 O O . VAL A 1 41 ? -5.003 -11.516 12.398 1.00 0.00 38 VAL A O 18
ATOM 32164 N N . ARG A 1 42 ? -3.607 -11.019 14.088 1.00 0.00 39 ARG A N 18
ATOM 32165 C CA . ARG A 1 42 ? -4.663 -10.939 15.104 1.00 0.00 39 ARG A CA 18
ATOM 32166 C C . ARG A 1 42 ? -4.650 -9.533 15.725 1.00 0.00 39 ARG A C 18
ATOM 32167 O O . ARG A 1 42 ? -3.596 -9.049 16.131 1.00 0.00 39 ARG A O 18
ATOM 32188 N N . GLN A 1 43 ? -5.803 -8.848 15.709 1.00 0.00 40 GLN A N 18
ATOM 32189 C CA . GLN A 1 43 ? -6.023 -7.626 16.505 1.00 0.00 40 GLN A CA 18
ATOM 32190 C C . GLN A 1 43 ? -6.439 -8.030 17.919 1.00 0.00 40 GLN A C 18
ATOM 32191 O O . GLN A 1 43 ? -7.170 -9.000 18.097 1.00 0.00 40 GLN A O 18
ATOM 32205 N N . ARG A 1 44 ? -5.940 -7.286 18.902 1.00 0.00 41 ARG A N 18
ATOM 32206 C CA . ARG A 1 44 ? -6.386 -7.369 20.285 1.00 0.00 41 ARG A CA 18
ATOM 32207 C C . ARG A 1 44 ? -6.915 -5.994 20.698 1.00 0.00 41 ARG A C 18
ATOM 32208 O O . ARG A 1 44 ? -6.159 -5.020 20.719 1.00 0.00 41 ARG A O 18
ATOM 32229 N N . LEU A 1 45 ? -8.223 -5.917 20.963 1.00 0.00 42 LEU A N 18
ATOM 32230 C CA . LEU A 1 45 ? -8.860 -4.700 21.475 1.00 0.00 42 LEU A CA 18
ATOM 32231 C C . LEU A 1 45 ? -8.410 -4.439 22.923 1.00 0.00 42 LEU A C 18
ATOM 32232 O O . LEU A 1 45 ? -8.143 -5.378 23.689 1.00 0.00 42 LEU A O 18
ATOM 32248 N N . ARG A 1 46 ? -8.355 -3.150 23.275 1.00 0.00 43 ARG A N 18
ATOM 32249 C CA . ARG A 1 46 ? -8.109 -2.674 24.655 1.00 0.00 43 ARG A CA 18
ATOM 32250 C C . ARG A 1 46 ? -9.205 -3.170 25.630 1.00 0.00 43 ARG A C 18
ATOM 32251 O O . ARG A 1 46 ? -9.003 -3.179 26.847 1.00 0.00 43 ARG A O 18
ATOM 32272 N N . ASP A 1 47 ? -10.369 -3.565 25.067 1.00 0.00 44 ASP A N 18
ATOM 32273 C CA . ASP A 1 47 ? -11.438 -4.247 25.813 1.00 0.00 44 ASP A CA 18
ATOM 32274 C C . ASP A 1 47 ? -10.981 -5.657 26.238 1.00 0.00 44 ASP A C 18
ATOM 32275 O O . ASP A 1 47 ? -11.070 -6.021 27.415 1.00 0.00 44 ASP A O 18
ATOM 32284 N N . GLY A 1 48 ? -10.488 -6.434 25.259 1.00 0.00 45 GLY A N 18
ATOM 32285 C CA . GLY A 1 48 ? -10.023 -7.805 25.499 1.00 0.00 45 GLY A CA 18
ATOM 32286 C C . GLY A 1 48 ? -10.387 -8.764 24.379 1.00 0.00 45 GLY A C 18
ATOM 32287 O O . GLY A 1 48 ? -9.847 -9.871 24.324 1.00 0.00 45 GLY A O 18
ATOM 32291 N N . ARG A 1 49 ? -11.305 -8.347 23.482 1.00 0.00 46 ARG A N 18
ATOM 32292 C CA . ARG A 1 49 ? -11.729 -9.176 22.325 1.00 0.00 46 ARG A CA 18
ATOM 32293 C C . ARG A 1 49 ? -10.605 -9.238 21.285 1.00 0.00 46 ARG A C 18
ATOM 32294 O O . ARG A 1 49 ? -9.689 -8.405 21.309 1.00 0.00 46 ARG A O 18
ATOM 32315 N N . GLU A 1 50 ? -10.685 -10.207 20.358 1.00 0.00 47 GLU A N 18
ATOM 32316 C CA . GLU A 1 50 ? -9.664 -10.400 19.310 1.00 0.00 47 GLU A CA 18
ATOM 32317 C C . GLU A 1 50 ? -10.311 -10.741 17.961 1.00 0.00 47 GLU A C 18
ATOM 32318 O O . GLU A 1 50 ? -11.444 -11.223 17.902 1.00 0.00 47 GLU A O 18
ATOM 32330 N N . ASN A 1 51 ? -9.572 -10.449 16.877 1.00 0.00 48 ASN A N 18
ATOM 32331 C CA . ASN A 1 51 ? -10.017 -10.659 15.484 1.00 0.00 48 ASN A CA 18
ATOM 32332 C C . ASN A 1 51 ? -8.864 -11.288 14.688 1.00 0.00 48 ASN A C 18
ATOM 32333 O O . ASN A 1 51 ? -7.726 -10.869 14.845 1.00 0.00 48 ASN A O 18
ATOM 32344 N N . LEU A 1 52 ? -9.165 -12.270 13.827 1.00 0.00 49 LEU A N 18
ATOM 32345 C CA . LEU A 1 52 ? -8.177 -12.897 12.926 1.00 0.00 49 LEU A CA 18
ATOM 32346 C C . LEU A 1 52 ? -8.344 -12.330 11.524 1.00 0.00 49 LEU A C 18
ATOM 32347 O O . LEU A 1 52 ? -9.460 -12.015 11.120 1.00 0.00 49 LEU A O 18
ATOM 32363 N N . TYR A 1 53 ? -7.222 -12.162 10.819 1.00 0.00 50 TYR A N 18
ATOM 32364 C CA . TYR A 1 53 ? -7.165 -11.590 9.471 1.00 0.00 50 TYR A CA 18
ATOM 32365 C C . TYR A 1 53 ? -6.427 -12.534 8.522 1.00 0.00 50 TYR A C 18
ATOM 32366 O O . TYR A 1 53 ? -5.721 -13.440 8.966 1.00 0.00 50 TYR A O 18
ATOM 32384 N N . GLY A 1 54 ? -6.628 -12.313 7.221 1.00 0.00 51 GLY A N 18
ATOM 32385 C CA . GLY A 1 54 ? -5.961 -13.066 6.161 1.00 0.00 51 GLY A CA 18
ATOM 32386 C C . GLY A 1 54 ? -5.876 -12.240 4.880 1.00 0.00 51 GLY A C 18
ATOM 32387 O O . GLY A 1 54 ? -6.516 -11.185 4.799 1.00 0.00 51 GLY A O 18
ATOM 32391 N N . PRO A 1 55 ? -5.086 -12.669 3.855 1.00 0.00 52 PRO A N 18
ATOM 32392 C CA . PRO A 1 55 ? -4.987 -11.933 2.576 1.00 0.00 52 PRO A CA 18
ATOM 32393 C C . PRO A 1 55 ? -6.244 -12.150 1.688 1.00 0.00 52 PRO A C 18
ATOM 32394 O O . PRO A 1 55 ? -6.534 -13.275 1.276 1.00 0.00 52 PRO A O 18
ATOM 32405 N N . ALA A 1 56 ? -7.006 -11.067 1.428 1.00 0.00 53 ALA A N 18
ATOM 32406 C CA . ALA A 1 56 ? -8.196 -11.123 0.553 1.00 0.00 53 ALA A CA 18
ATOM 32407 C C . ALA A 1 56 ? -7.775 -11.003 -0.923 1.00 0.00 53 ALA A C 18
ATOM 32408 O O . ALA A 1 56 ? -6.669 -10.504 -1.205 1.00 0.00 53 ALA A O 18
ATOM 32415 N N . PRO A 1 57 ? -8.632 -11.465 -1.900 1.00 0.00 54 PRO A N 18
ATOM 32416 C CA . PRO A 1 57 ? -8.402 -11.214 -3.340 1.00 0.00 54 PRO A CA 18
ATOM 32417 C C . PRO A 1 57 ? -8.469 -9.707 -3.670 1.00 0.00 54 PRO A C 18
ATOM 32418 O O . PRO A 1 57 ? -9.022 -8.908 -2.899 1.00 0.00 54 PRO A O 18
ATOM 32429 N N . GLN A 1 58 ? -7.915 -9.336 -4.823 1.00 0.00 55 GLN A N 18
ATOM 32430 C CA . GLN A 1 58 ? -7.831 -7.937 -5.273 1.00 0.00 55 GLN A CA 18
ATOM 32431 C C . GLN A 1 58 ? -8.573 -7.779 -6.607 1.00 0.00 55 GLN A C 18
ATOM 32432 O O . GLN A 1 58 ? -9.019 -8.768 -7.206 1.00 0.00 55 GLN A O 18
ATOM 32446 N N . SER A 1 59 ? -8.721 -6.527 -7.051 1.00 0.00 56 SER A N 18
ATOM 32447 C CA . SER A 1 59 ? -9.303 -6.210 -8.354 1.00 0.00 56 SER A CA 18
ATOM 32448 C C . SER A 1 59 ? -8.195 -6.280 -9.422 1.00 0.00 56 SER A C 18
ATOM 32449 O O . SER A 1 59 ? -7.397 -5.342 -9.566 1.00 0.00 56 SER A O 18
ATOM 32457 N N . PHE A 1 60 ? -8.122 -7.429 -10.121 1.00 0.00 57 PHE A N 18
ATOM 32458 C CA . PHE A 1 60 ? -7.110 -7.685 -11.160 1.00 0.00 57 PHE A CA 18
ATOM 32459 C C . PHE A 1 60 ? -7.773 -8.159 -12.464 1.00 0.00 57 PHE A C 18
ATOM 32460 O O . PHE A 1 60 ? -8.770 -8.893 -12.434 1.00 0.00 57 PHE A O 18
ATOM 32477 N N . ALA A 1 61 ? -7.209 -7.726 -13.601 1.00 0.00 58 ALA A N 18
ATOM 32478 C CA . ALA A 1 61 ? -7.652 -8.129 -14.944 1.00 0.00 58 ALA A CA 18
ATOM 32479 C C . ALA A 1 61 ? -6.536 -8.932 -15.626 1.00 0.00 58 ALA A C 18
ATOM 32480 O O . ALA A 1 61 ? -5.380 -8.480 -15.649 1.00 0.00 58 ALA A O 18
ATOM 32487 N N . ASP A 1 62 ? -6.888 -10.144 -16.107 1.00 0.00 59 ASP A N 18
ATOM 32488 C CA . ASP A 1 62 ? -5.979 -11.052 -16.867 1.00 0.00 59 ASP A CA 18
ATOM 32489 C C . ASP A 1 62 ? -4.778 -11.532 -15.993 1.00 0.00 59 ASP A C 18
ATOM 32490 O O . ASP A 1 62 ? -3.790 -12.066 -16.507 1.00 0.00 59 ASP A O 18
ATOM 32499 N N . ASP A 1 63 ? -4.911 -11.370 -14.649 1.00 0.00 60 ASP A N 18
ATOM 32500 C CA . ASP A 1 63 ? -3.851 -11.704 -13.651 1.00 0.00 60 ASP A CA 18
ATOM 32501 C C . ASP A 1 63 ? -2.568 -10.854 -13.849 1.00 0.00 60 ASP A C 18
ATOM 32502 O O . ASP A 1 63 ? -1.491 -11.201 -13.347 1.00 0.00 60 ASP A O 18
ATOM 32511 N N . GLU A 1 64 ? -2.715 -9.715 -14.545 1.00 0.00 61 GLU A N 18
ATOM 32512 C CA . GLU A 1 64 ? -1.623 -8.756 -14.798 1.00 0.00 61 GLU A CA 18
ATOM 32513 C C . GLU A 1 64 ? -1.343 -7.892 -13.551 1.00 0.00 61 GLU A C 18
ATOM 32514 O O . GLU A 1 64 ? -0.193 -7.547 -13.262 1.00 0.00 61 GLU A O 18
ATOM 32526 N N . ASP A 1 65 ? -2.419 -7.567 -12.812 1.00 0.00 62 ASP A N 18
ATOM 32527 C CA . ASP A 1 65 ? -2.383 -6.606 -11.683 1.00 0.00 62 ASP A CA 18
ATOM 32528 C C . ASP A 1 65 ? -1.945 -7.253 -10.355 1.00 0.00 62 ASP A C 18
ATOM 32529 O O . ASP A 1 65 ? -1.818 -6.551 -9.354 1.00 0.00 62 ASP A O 18
ATOM 32538 N N . ILE A 1 66 ? -1.749 -8.592 -10.349 1.00 0.00 63 ILE A N 18
ATOM 32539 C CA . ILE A 1 66 ? -1.345 -9.362 -9.132 1.00 0.00 63 ILE A CA 18
ATOM 32540 C C . ILE A 1 66 ? -0.114 -8.731 -8.438 1.00 0.00 63 ILE A C 18
ATOM 32541 O O . ILE A 1 66 ? -0.108 -8.503 -7.223 1.00 0.00 63 ILE A O 18
ATOM 32557 N N . MET A 1 67 ? 0.911 -8.442 -9.250 1.00 0.00 64 MET A N 18
ATOM 32558 C CA . MET A 1 67 ? 2.207 -7.907 -8.784 1.00 0.00 64 MET A CA 18
ATOM 32559 C C . MET A 1 67 ? 2.189 -6.362 -8.859 1.00 0.00 64 MET A C 18
ATOM 32560 O O . MET A 1 67 ? 2.894 -5.677 -8.109 1.00 0.00 64 MET A O 18
ATOM 32574 N N . ARG A 1 68 ? 1.349 -5.833 -9.771 1.00 0.00 65 ARG A N 18
ATOM 32575 C CA . ARG A 1 68 ? 1.377 -4.418 -10.203 1.00 0.00 65 ARG A CA 18
ATOM 32576 C C . ARG A 1 68 ? 0.304 -3.575 -9.476 1.00 0.00 65 ARG A C 18
ATOM 32577 O O . ARG A 1 68 ? 0.154 -2.386 -9.754 1.00 0.00 65 ARG A O 18
ATOM 32598 N N . ALA A 1 69 ? -0.435 -4.211 -8.557 1.00 0.00 66 ALA A N 18
ATOM 32599 C CA . ALA A 1 69 ? -1.443 -3.554 -7.705 1.00 0.00 66 ALA A CA 18
ATOM 32600 C C . ALA A 1 69 ? -1.386 -4.173 -6.303 1.00 0.00 66 ALA A C 18
ATOM 32601 O O . ALA A 1 69 ? -1.066 -5.361 -6.154 1.00 0.00 66 ALA A O 18
ATOM 32608 N N . GLU A 1 70 ? -1.658 -3.349 -5.282 1.00 0.00 67 GLU A N 18
ATOM 32609 C CA . GLU A 1 70 ? -1.731 -3.796 -3.887 1.00 0.00 67 GLU A CA 18
ATOM 32610 C C . GLU A 1 70 ? -3.079 -4.505 -3.650 1.00 0.00 67 GLU A C 18
ATOM 32611 O O . GLU A 1 70 ? -4.105 -4.132 -4.239 1.00 0.00 67 GLU A O 18
ATOM 32623 N N . ARG A 1 71 ? -3.055 -5.537 -2.806 1.00 0.00 68 ARG A N 18
ATOM 32624 C CA . ARG A 1 71 ? -4.248 -6.296 -2.422 1.00 0.00 68 ARG A CA 18
ATOM 32625 C C . ARG A 1 71 ? -4.777 -5.787 -1.072 1.00 0.00 68 ARG A C 18
ATOM 32626 O O . ARG A 1 71 ? -4.045 -5.163 -0.287 1.00 0.00 68 ARG A O 18
ATOM 32647 N N . ARG A 1 72 ? -6.055 -6.048 -0.821 1.00 0.00 69 ARG A N 18
ATOM 32648 C CA . ARG A 1 72 ? -6.714 -5.716 0.435 1.00 0.00 69 ARG A CA 18
ATOM 32649 C C . ARG A 1 72 ? -6.764 -6.993 1.282 1.00 0.00 69 ARG A C 18
ATOM 32650 O O . ARG A 1 72 ? -6.595 -8.104 0.756 1.00 0.00 69 ARG A O 18
ATOM 32671 N N . PHE A 1 73 ? -6.940 -6.838 2.589 1.00 0.00 70 PHE A N 18
ATOM 32672 C CA . PHE A 1 73 ? -7.045 -7.972 3.521 1.00 0.00 70 PHE A CA 18
ATOM 32673 C C . PHE A 1 73 ? -8.502 -8.226 3.889 1.00 0.00 70 PHE A C 18
ATOM 32674 O O . PHE A 1 73 ? -9.391 -7.539 3.406 1.00 0.00 70 PHE A O 18
ATOM 32691 N N . GLU A 1 74 ? -8.726 -9.280 4.673 1.00 0.00 71 GLU A N 18
ATOM 32692 C CA . GLU A 1 74 ? -10.057 -9.714 5.118 1.00 0.00 71 GLU A CA 18
ATOM 32693 C C . GLU A 1 74 ? -10.007 -10.104 6.596 1.00 0.00 71 GLU A C 18
ATOM 32694 O O . GLU A 1 74 ? -8.931 -10.391 7.129 1.00 0.00 71 GLU A O 18
ATOM 32706 N N . THR A 1 75 ? -11.174 -10.108 7.250 1.00 0.00 72 THR A N 18
ATOM 32707 C CA . THR A 1 75 ? -11.305 -10.543 8.638 1.00 0.00 72 THR A CA 18
ATOM 32708 C C . THR A 1 75 ? -11.836 -11.990 8.642 1.00 0.00 72 THR A C 18
ATOM 32709 O O . THR A 1 75 ? -12.969 -12.232 8.201 1.00 0.00 72 THR A O 18
ATOM 32720 N N . ARG A 1 76 ? -10.997 -12.950 9.081 1.00 0.00 73 ARG A N 18
ATOM 32721 C CA . ARG A 1 76 ? -11.362 -14.375 9.142 1.00 0.00 73 ARG A CA 18
ATOM 32722 C C . ARG A 1 76 ? -12.356 -14.613 10.294 1.00 0.00 73 ARG A C 18
ATOM 32723 O O . ARG A 1 76 ? -13.422 -15.211 10.113 1.00 0.00 73 ARG A O 18
ATOM 32744 N N . LEU A 1 77 ? -11.977 -14.112 11.476 1.00 0.00 74 LEU A N 18
ATOM 32745 C CA . LEU A 1 77 ? -12.757 -14.219 12.725 1.00 0.00 74 LEU A CA 18
ATOM 32746 C C . LEU A 1 77 ? -12.855 -12.825 13.347 1.00 0.00 74 LEU A C 18
ATOM 32747 O O . LEU A 1 77 ? -11.916 -12.043 13.223 1.00 0.00 74 LEU A O 18
ATOM 32763 N N . ALA A 1 78 ? -13.968 -12.511 14.027 1.00 0.00 75 ALA A N 18
ATOM 32764 C CA . ALA A 1 78 ? -14.180 -11.176 14.612 1.00 0.00 75 ALA A CA 18
ATOM 32765 C C . ALA A 1 78 ? -14.934 -11.243 15.945 1.00 0.00 75 ALA A C 18
ATOM 32766 O O . ALA A 1 78 ? -15.941 -11.955 16.059 1.00 0.00 75 ALA A O 18
ATOM 32773 N N . GLY A 1 79 ? -14.430 -10.469 16.936 1.00 0.00 76 GLY A N 18
ATOM 32774 C CA . GLY A 1 79 ? -15.016 -10.388 18.281 1.00 0.00 76 GLY A CA 18
ATOM 32775 C C . GLY A 1 79 ? -15.052 -11.736 18.986 1.00 0.00 76 GLY A C 18
ATOM 32776 O O . GLY A 1 79 ? -16.053 -12.108 19.604 1.00 0.00 76 GLY A O 18
ATOM 32780 N N . VAL A 1 80 ? -13.932 -12.453 18.880 1.00 0.00 77 VAL A N 18
ATOM 32781 C CA . VAL A 1 80 ? -13.762 -13.820 19.395 1.00 0.00 77 VAL A CA 18
ATOM 32782 C C . VAL A 1 80 ? -12.602 -13.855 20.403 1.00 0.00 77 VAL A C 18
ATOM 32783 O O . VAL A 1 80 ? -11.999 -12.815 20.706 1.00 0.00 77 VAL A O 18
ATOM 32796 N N . GLU A 1 81 ? -12.311 -15.056 20.931 1.00 0.00 78 GLU A N 18
ATOM 32797 C CA . GLU A 1 81 ? -11.180 -15.279 21.845 1.00 0.00 78 GLU A CA 18
ATOM 32798 C C . GLU A 1 81 ? -9.952 -15.825 21.082 1.00 0.00 78 GLU A C 18
ATOM 32799 O O . GLU A 1 81 ? -10.057 -16.253 19.915 1.00 0.00 78 GLU A O 18
ATOM 32811 N N . GLY A 1 82 ? -8.803 -15.824 21.781 1.00 0.00 79 GLY A N 18
ATOM 32812 C CA . GLY A 1 82 ? -7.507 -16.232 21.221 1.00 0.00 79 GLY A CA 18
ATOM 32813 C C . GLY A 1 82 ? -7.445 -17.698 20.810 1.00 0.00 79 GLY A C 18
ATOM 32814 O O . GLY A 1 82 ? -6.640 -18.071 19.942 1.00 0.00 79 GLY A O 18
ATOM 32818 N N . GLU A 1 83 ? -8.285 -18.532 21.453 1.00 0.00 80 GLU A N 18
ATOM 32819 C CA . GLU A 1 83 ? -8.399 -19.967 21.135 1.00 0.00 80 GLU A CA 18
ATOM 32820 C C . GLU A 1 83 ? -8.830 -20.157 19.671 1.00 0.00 80 GLU A C 18
ATOM 32821 O O . GLU A 1 83 ? -8.233 -20.950 18.943 1.00 0.00 80 GLU A O 18
ATOM 32833 N N . GLU A 1 84 ? -9.850 -19.379 19.257 1.00 0.00 81 GLU A N 18
ATOM 32834 C CA . GLU A 1 84 ? -10.394 -19.406 17.887 1.00 0.00 81 GLU A CA 18
ATOM 32835 C C . GLU A 1 84 ? -9.328 -19.002 16.861 1.00 0.00 81 GLU A C 18
ATOM 32836 O O . GLU A 1 84 ? -9.225 -19.611 15.780 1.00 0.00 81 GLU A O 18
ATOM 32848 N N . ILE A 1 85 ? -8.530 -17.981 17.228 1.00 0.00 82 ILE A N 18
ATOM 32849 C CA . ILE A 1 85 ? -7.468 -17.437 16.368 1.00 0.00 82 ILE A CA 18
ATOM 32850 C C . ILE A 1 85 ? -6.451 -18.557 16.018 1.00 0.00 82 ILE A C 18
ATOM 32851 O O . ILE A 1 85 ? -6.252 -18.889 14.845 1.00 0.00 82 ILE A O 18
ATOM 32867 N N . ALA A 1 86 ? -5.889 -19.183 17.073 1.00 0.00 83 ALA A N 18
ATOM 32868 C CA . ALA A 1 86 ? -4.874 -20.260 16.952 1.00 0.00 83 ALA A CA 18
ATOM 32869 C C . ALA A 1 86 ? -5.465 -21.548 16.351 1.00 0.00 83 ALA A C 18
ATOM 32870 O O . ALA A 1 86 ? -4.751 -22.319 15.687 1.00 0.00 83 ALA A O 18
ATOM 32877 N N . ALA A 1 87 ? -6.776 -21.760 16.591 1.00 0.00 84 ALA A N 18
ATOM 32878 C CA . ALA A 1 87 ? -7.511 -22.940 16.101 1.00 0.00 84 ALA A CA 18
ATOM 32879 C C . ALA A 1 87 ? -7.517 -23.000 14.571 1.00 0.00 84 ALA A C 18
ATOM 32880 O O . ALA A 1 87 ? -7.492 -24.087 14.001 1.00 0.00 84 ALA A O 18
ATOM 32887 N N . LEU A 1 88 ? -7.580 -21.821 13.921 1.00 0.00 85 LEU A N 18
ATOM 32888 C CA . LEU A 1 88 ? -7.493 -21.722 12.459 1.00 0.00 85 LEU A CA 18
ATOM 32889 C C . LEU A 1 88 ? -6.029 -21.753 11.983 1.00 0.00 85 LEU A C 18
ATOM 32890 O O . LEU A 1 88 ? -5.723 -22.369 10.960 1.00 0.00 85 LEU A O 18
ATOM 32906 N N . LEU A 1 89 ? -5.139 -21.048 12.714 1.00 0.00 86 LEU A N 18
ATOM 32907 C CA . LEU A 1 89 ? -3.710 -20.909 12.328 1.00 0.00 86 LEU A CA 18
ATOM 32908 C C . LEU A 1 89 ? -3.031 -22.277 12.158 1.00 0.00 86 LEU A C 18
ATOM 32909 O O . LEU A 1 89 ? -2.152 -22.432 11.305 1.00 0.00 86 LEU A O 18
ATOM 32925 N N . GLU A 1 90 ? -3.481 -23.267 12.957 1.00 0.00 87 GLU A N 18
ATOM 32926 C CA . GLU A 1 90 ? -2.966 -24.643 12.887 1.00 0.00 87 GLU A CA 18
ATOM 32927 C C . GLU A 1 90 ? -3.460 -25.339 11.605 1.00 0.00 87 GLU A C 18
ATOM 32928 O O . GLU A 1 90 ? -2.741 -26.155 11.010 1.00 0.00 87 GLU A O 18
ATOM 32940 N N . ARG A 1 91 ? -4.690 -24.996 11.181 1.00 0.00 88 ARG A N 18
ATOM 32941 C CA . ARG A 1 91 ? -5.334 -25.612 10.017 1.00 0.00 88 ARG A CA 18
ATOM 32942 C C . ARG A 1 91 ? -4.669 -25.108 8.722 1.00 0.00 88 ARG A C 18
ATOM 32943 O O . ARG A 1 91 ? -4.361 -25.890 7.822 1.00 0.00 88 ARG A O 18
ATOM 32964 N N . GLU A 1 92 ? -4.432 -23.784 8.666 1.00 0.00 89 GLU A N 18
ATOM 32965 C CA . GLU A 1 92 ? -3.893 -23.104 7.472 1.00 0.00 89 GLU A CA 18
ATOM 32966 C C . GLU A 1 92 ? -2.401 -23.401 7.282 1.00 0.00 89 GLU A C 18
ATOM 32967 O O . GLU A 1 92 ? -1.947 -23.579 6.152 1.00 0.00 89 GLU A O 18
ATOM 32979 N N . ARG A 1 93 ? -1.644 -23.438 8.398 1.00 0.00 90 ARG A N 18
ATOM 32980 C CA . ARG A 1 93 ? -0.191 -23.769 8.363 1.00 0.00 90 ARG A CA 18
ATOM 32981 C C . ARG A 1 93 ? 0.048 -25.231 7.926 1.00 0.00 90 ARG A C 18
ATOM 32982 O O . ARG A 1 93 ? 1.101 -25.556 7.353 1.00 0.00 90 ARG A O 18
ATOM 33003 N N . ARG A 1 94 ? -0.939 -26.102 8.231 1.00 0.00 91 ARG A N 18
ATOM 33004 C CA . ARG A 1 94 ? -0.948 -27.520 7.814 1.00 0.00 91 ARG A CA 18
ATOM 33005 C C . ARG A 1 94 ? -0.894 -27.624 6.274 1.00 0.00 91 ARG A C 18
ATOM 33006 O O . ARG A 1 94 ? -0.142 -28.440 5.728 1.00 0.00 91 ARG A O 18
ATOM 33027 N N . PHE A 1 95 ? -1.691 -26.784 5.592 1.00 0.00 92 PHE A N 18
ATOM 33028 C CA . PHE A 1 95 ? -1.734 -26.727 4.122 1.00 0.00 92 PHE A CA 18
ATOM 33029 C C . PHE A 1 95 ? -0.521 -25.960 3.557 1.00 0.00 92 PHE A C 18
ATOM 33030 O O . PHE A 1 95 ? 0.188 -26.460 2.672 1.00 0.00 92 PHE A O 18
ATOM 33047 N N . ASP A 1 96 ? -0.288 -24.749 4.085 1.00 0.00 93 ASP A N 18
ATOM 33048 C CA . ASP A 1 96 ? 0.748 -23.819 3.596 1.00 0.00 93 ASP A CA 18
ATOM 33049 C C . ASP A 1 96 ? 1.441 -23.137 4.789 1.00 0.00 93 ASP A C 18
ATOM 33050 O O . ASP A 1 96 ? 0.846 -22.289 5.462 1.00 0.00 93 ASP A O 18
ATOM 33059 N N . SER A 1 97 ? 2.701 -23.524 5.044 1.00 0.00 94 SER A N 18
ATOM 33060 C CA . SER A 1 97 ? 3.540 -22.956 6.119 1.00 0.00 94 SER A CA 18
ATOM 33061 C C . SER A 1 97 ? 4.125 -21.577 5.725 1.00 0.00 94 SER A C 18
ATOM 33062 O O . SER A 1 97 ? 4.796 -20.928 6.542 1.00 0.00 94 SER A O 18
ATOM 33070 N N . ASP A 1 98 ? 3.845 -21.112 4.485 1.00 0.00 95 ASP A N 18
ATOM 33071 C CA . ASP A 1 98 ? 4.328 -19.801 3.996 1.00 0.00 95 ASP A CA 18
ATOM 33072 C C . ASP A 1 98 ? 3.589 -18.608 4.646 1.00 0.00 95 ASP A C 18
ATOM 33073 O O . ASP A 1 98 ? 3.882 -17.452 4.310 1.00 0.00 95 ASP A O 18
ATOM 33082 N N . LEU A 1 99 ? 2.654 -18.877 5.581 1.00 0.00 96 LEU A N 18
ATOM 33083 C CA . LEU A 1 99 ? 1.943 -17.812 6.294 1.00 0.00 96 LEU A CA 18
ATOM 33084 C C . LEU A 1 99 ? 2.829 -17.193 7.394 1.00 0.00 96 LEU A C 18
ATOM 33085 O O . LEU A 1 99 ? 3.715 -17.857 7.963 1.00 0.00 96 LEU A O 18
ATOM 33101 N N . TRP A 1 100 ? 2.575 -15.914 7.659 1.00 0.00 97 TRP A N 18
ATOM 33102 C CA . TRP A 1 100 ? 3.173 -15.154 8.755 1.00 0.00 97 TRP A CA 18
ATOM 33103 C C . TRP A 1 100 ? 2.095 -14.938 9.812 1.00 0.00 97 TRP A C 18
ATOM 33104 O O . TRP A 1 100 ? 0.935 -14.720 9.468 1.00 0.00 97 TRP A O 18
ATOM 33125 N N . VAL A 1 101 ? 2.463 -15.017 11.089 1.00 0.00 98 VAL A N 18
ATOM 33126 C CA . VAL A 1 101 ? 1.546 -14.716 12.195 1.00 0.00 98 VAL A CA 18
ATOM 33127 C C . VAL A 1 101 ? 2.058 -13.468 12.908 1.00 0.00 98 VAL A C 18
ATOM 33128 O O . VAL A 1 101 ? 3.168 -13.471 13.430 1.00 0.00 98 VAL A O 18
ATOM 33141 N N . VAL A 1 102 ? 1.254 -12.391 12.875 1.00 0.00 99 VAL A N 18
ATOM 33142 C CA . VAL A 1 102 ? 1.608 -11.092 13.489 1.00 0.00 99 VAL A CA 18
ATOM 33143 C C . VAL A 1 102 ? 0.540 -10.743 14.530 1.00 0.00 99 VAL A C 18
ATOM 33144 O O . VAL A 1 102 ? -0.614 -10.519 14.169 1.00 0.00 99 VAL A O 18
ATOM 33157 N N . GLU A 1 103 ? 0.899 -10.723 15.817 1.00 0.00 100 GLU A N 18
ATOM 33158 C CA . GLU A 1 103 ? -0.027 -10.305 16.877 1.00 0.00 100 GLU A CA 18
ATOM 33159 C C . GLU A 1 103 ? 0.092 -8.791 17.109 1.00 0.00 100 GLU A C 18
ATOM 33160 O O . GLU A 1 103 ? 1.111 -8.300 17.606 1.00 0.00 100 GLU A O 18
ATOM 33172 N N . ILE A 1 104 ? -0.941 -8.052 16.680 1.00 0.00 101 ILE A N 18
ATOM 33173 C CA . ILE A 1 104 ? -1.063 -6.606 16.918 1.00 0.00 101 ILE A CA 18
ATOM 33174 C C . ILE A 1 104 ? -2.116 -6.346 18.015 1.00 0.00 101 ILE A C 18
ATOM 33175 O O . ILE A 1 104 ? -3.095 -7.091 18.145 1.00 0.00 101 ILE A O 18
ATOM 33191 N N . GLU A 1 105 ? -1.888 -5.319 18.838 1.00 0.00 102 GLU A N 18
ATOM 33192 C CA . GLU A 1 105 ? -2.856 -4.870 19.838 1.00 0.00 102 GLU A CA 18
ATOM 33193 C C . GLU A 1 105 ? -3.235 -3.437 19.510 1.00 0.00 102 GLU A C 18
ATOM 33194 O O . GLU A 1 105 ? -2.381 -2.548 19.535 1.00 0.00 102 GLU A O 18
ATOM 33206 N N . THR A 1 106 ? -4.511 -3.219 19.189 1.00 0.00 103 THR A N 18
ATOM 33207 C CA . THR A 1 106 ? -5.003 -1.906 18.771 1.00 0.00 103 THR A CA 18
ATOM 33208 C C . THR A 1 106 ? -6.526 -1.795 18.957 1.00 0.00 103 THR A C 18
ATOM 33209 O O . THR A 1 106 ? -7.247 -2.803 18.930 1.00 0.00 103 THR A O 18
ATOM 33220 N N . ASP A 1 107 ? -6.991 -0.548 19.141 1.00 0.00 104 ASP A N 18
ATOM 33221 C CA . ASP A 1 107 ? -8.415 -0.215 19.336 1.00 0.00 104 ASP A CA 18
ATOM 33222 C C . ASP A 1 107 ? -9.156 -0.117 17.989 1.00 0.00 104 ASP A C 18
ATOM 33223 O O . ASP A 1 107 ? -10.320 -0.522 17.878 1.00 0.00 104 ASP A O 18
ATOM 33232 N N . GLU A 1 108 ? -8.469 0.441 16.976 1.00 0.00 105 GLU A N 18
ATOM 33233 C CA . GLU A 1 108 ? -9.011 0.603 15.616 1.00 0.00 105 GLU A CA 18
ATOM 33234 C C . GLU A 1 108 ? -8.083 -0.099 14.614 1.00 0.00 105 GLU A C 18
ATOM 33235 O O . GLU A 1 108 ? -6.859 0.057 14.671 1.00 0.00 105 GLU A O 18
ATOM 33247 N N . ILE A 1 109 ? -8.674 -0.888 13.709 1.00 0.00 106 ILE A N 18
ATOM 33248 C CA . ILE A 1 109 ? -7.918 -1.749 12.784 1.00 0.00 106 ILE A CA 18
ATOM 33249 C C . ILE A 1 109 ? -7.685 -1.072 11.410 1.00 0.00 106 ILE A C 18
ATOM 33250 O O . ILE A 1 109 ? -6.600 -1.200 10.839 1.00 0.00 106 ILE A O 18
ATOM 33266 N N . GLY A 1 110 ? -8.681 -0.301 10.930 1.00 0.00 107 GLY A N 18
ATOM 33267 C CA . GLY A 1 110 ? -8.733 0.137 9.522 1.00 0.00 107 GLY A CA 18
ATOM 33268 C C . GLY A 1 110 ? -7.532 0.983 9.092 1.00 0.00 107 GLY A C 18
ATOM 33269 O O . GLY A 1 110 ? -6.990 0.796 7.993 1.00 0.00 107 GLY A O 18
ATOM 33273 N N . THR A 1 111 ? -7.113 1.891 9.987 1.00 0.00 108 THR A N 18
ATOM 33274 C CA . THR A 1 111 ? -6.033 2.867 9.737 1.00 0.00 108 THR A CA 18
ATOM 33275 C C . THR A 1 111 ? -4.651 2.194 9.553 1.00 0.00 108 THR A C 18
ATOM 33276 O O . THR A 1 111 ? -3.775 2.729 8.857 1.00 0.00 108 THR A O 18
ATOM 33287 N N . LEU A 1 112 ? -4.480 1.011 10.168 1.00 0.00 109 LEU A N 18
ATOM 33288 C CA . LEU A 1 112 ? -3.187 0.300 10.235 1.00 0.00 109 LEU A CA 18
ATOM 33289 C C . LEU A 1 112 ? -3.244 -1.073 9.529 1.00 0.00 109 LEU A C 18
ATOM 33290 O O . LEU A 1 112 ? -2.224 -1.770 9.436 1.00 0.00 109 LEU A O 18
ATOM 33306 N N . LEU A 1 113 ? -4.442 -1.440 9.044 1.00 0.00 110 LEU A N 18
ATOM 33307 C CA . LEU A 1 113 ? -4.684 -2.670 8.276 1.00 0.00 110 LEU A CA 18
ATOM 33308 C C . LEU A 1 113 ? -6.111 -2.615 7.688 1.00 0.00 110 LEU A C 18
ATOM 33309 O O . LEU A 1 113 ? -7.106 -2.747 8.414 1.00 0.00 110 LEU A O 18
ATOM 33325 N N . THR A 1 114 ? -6.189 -2.387 6.370 1.00 0.00 111 THR A N 18
ATOM 33326 C CA . THR A 1 114 ? -7.456 -2.241 5.644 1.00 0.00 111 THR A CA 18
ATOM 33327 C C . THR A 1 114 ? -8.017 -3.616 5.220 1.00 0.00 111 THR A C 18
ATOM 33328 O O . THR A 1 114 ? -7.297 -4.455 4.662 1.00 0.00 111 THR A O 18
ATOM 33339 N N . LEU A 1 115 ? -9.326 -3.809 5.486 1.00 0.00 112 LEU A N 18
ATOM 33340 C CA . LEU A 1 115 ? -10.034 -5.098 5.331 1.00 0.00 112 LEU A CA 18
ATOM 33341 C C . LEU A 1 115 ? -11.295 -4.908 4.477 1.00 0.00 112 LEU A C 18
ATOM 33342 O O . LEU A 1 115 ? -11.900 -3.838 4.517 1.00 0.00 112 LEU A O 18
ATOM 33358 N N . VAL A 1 116 ? -11.669 -5.942 3.705 1.00 0.00 113 VAL A N 18
ATOM 33359 C CA . VAL A 1 116 ? -12.899 -5.952 2.883 1.00 0.00 113 VAL A CA 18
ATOM 33360 C C . VAL A 1 116 ? -14.142 -6.122 3.782 1.00 0.00 113 VAL A C 18
ATOM 33361 O O . VAL A 1 116 ? -15.235 -5.666 3.441 1.00 0.00 113 VAL A O 18
ATOM 33374 N N . ASP A 1 117 ? -13.934 -6.784 4.936 1.00 0.00 114 ASP A N 18
ATOM 33375 C CA . ASP A 1 117 ? -14.962 -6.981 5.972 1.00 0.00 114 ASP A CA 18
ATOM 33376 C C . ASP A 1 117 ? -15.322 -5.635 6.630 1.00 0.00 114 ASP A C 18
ATOM 33377 O O . ASP A 1 117 ? -16.490 -5.232 6.657 1.00 0.00 114 ASP A O 18
ATOM 33386 N N . GLN A 1 118 ? -14.289 -4.959 7.159 1.00 0.00 115 GLN A N 18
ATOM 33387 C CA . GLN A 1 118 ? -14.418 -3.623 7.771 1.00 0.00 115 GLN A CA 18
ATOM 33388 C C . GLN A 1 118 ? -14.656 -2.548 6.678 1.00 0.00 115 GLN A C 18
ATOM 33389 O O . GLN A 1 118 ? -14.263 -2.764 5.521 1.00 0.00 115 GLN A O 18
ATOM 33403 N N . PRO A 1 119 ? -15.315 -1.383 7.015 1.00 0.00 116 PRO A N 18
ATOM 33404 C CA . PRO A 1 119 ? -15.706 -0.363 6.005 1.00 0.00 116 PRO A CA 18
ATOM 33405 C C . PRO A 1 119 ? -14.501 0.216 5.223 1.00 0.00 116 PRO A C 18
ATOM 33406 O O . PRO A 1 119 ? -14.311 -0.107 4.048 1.00 0.00 116 PRO A O 18
ATOM 33417 N N . GLN A 1 120 ? -13.675 1.023 5.905 1.00 0.00 117 GLN A N 18
ATOM 33418 C CA . GLN A 1 120 ? -12.512 1.729 5.314 1.00 0.00 117 GLN A CA 18
ATOM 33419 C C . GLN A 1 120 ? -11.452 1.973 6.402 1.00 0.00 117 GLN A C 18
ATOM 33420 O O . GLN A 1 120 ? -11.576 1.466 7.525 1.00 0.00 117 GLN A O 18
ATOM 33434 N N . ALA A 1 121 ? -10.396 2.727 6.040 1.00 0.00 118 ALA A N 18
ATOM 33435 C CA . ALA A 1 121 ? -9.383 3.207 6.988 1.00 0.00 118 ALA A CA 18
ATOM 33436 C C . ALA A 1 121 ? -9.922 4.446 7.745 1.00 0.00 118 ALA A C 18
ATOM 33437 O O . ALA A 1 121 ? -9.973 5.544 7.142 1.00 0.00 118 ALA A O 18
ATOM 33445 N N . MET A 1 4 ? 0.997 0.734 -0.207 1.00 0.00 1 MET A N 19
ATOM 33446 C CA . MET A 1 4 ? 2.386 0.270 -0.049 1.00 0.00 1 MET A CA 19
ATOM 33447 C C . MET A 1 4 ? 2.546 -1.075 -0.776 1.00 0.00 1 MET A C 19
ATOM 33448 O O . MET A 1 4 ? 2.220 -2.131 -0.223 1.00 0.00 1 MET A O 19
ATOM 33462 N N . ARG A 1 5 ? 2.978 -1.015 -2.046 1.00 0.00 2 ARG A N 19
ATOM 33463 C CA . ARG A 1 5 ? 3.243 -2.205 -2.869 1.00 0.00 2 ARG A CA 19
ATOM 33464 C C . ARG A 1 5 ? 4.634 -2.748 -2.517 1.00 0.00 2 ARG A C 19
ATOM 33465 O O . ARG A 1 5 ? 5.659 -2.139 -2.855 1.00 0.00 2 ARG A O 19
ATOM 33486 N N . LEU A 1 6 ? 4.637 -3.862 -1.790 1.00 0.00 3 LEU A N 19
ATOM 33487 C CA . LEU A 1 6 ? 5.840 -4.519 -1.260 1.00 0.00 3 LEU A CA 19
ATOM 33488 C C . LEU A 1 6 ? 5.545 -6.017 -1.066 1.00 0.00 3 LEU A C 19
ATOM 33489 O O . LEU A 1 6 ? 4.400 -6.458 -1.249 1.00 0.00 3 LEU A O 19
ATOM 33505 N N . LYS A 1 7 ? 6.580 -6.791 -0.704 1.00 0.00 4 LYS A N 19
ATOM 33506 C CA . LYS A 1 7 ? 6.430 -8.223 -0.391 1.00 0.00 4 LYS A CA 19
ATOM 33507 C C . LYS A 1 7 ? 5.633 -8.420 0.904 1.00 0.00 4 LYS A C 19
ATOM 33508 O O . LYS A 1 7 ? 5.524 -7.501 1.718 1.00 0.00 4 LYS A O 19
ATOM 33527 N N . SER A 1 8 ? 5.113 -9.638 1.083 1.00 0.00 5 SER A N 19
ATOM 33528 C CA . SER A 1 8 ? 4.370 -10.039 2.280 1.00 0.00 5 SER A CA 19
ATOM 33529 C C . SER A 1 8 ? 5.274 -9.974 3.546 1.00 0.00 5 SER A C 19
ATOM 33530 O O . SER A 1 8 ? 4.789 -9.679 4.639 1.00 0.00 5 SER A O 19
ATOM 33538 N N . GLU A 1 9 ? 6.598 -10.206 3.360 1.00 0.00 6 GLU A N 19
ATOM 33539 C CA . GLU A 1 9 ? 7.615 -10.055 4.424 1.00 0.00 6 GLU A CA 19
ATOM 33540 C C . GLU A 1 9 ? 7.661 -8.606 4.935 1.00 0.00 6 GLU A C 19
ATOM 33541 O O . GLU A 1 9 ? 7.539 -8.343 6.142 1.00 0.00 6 GLU A O 19
ATOM 33553 N N . MET A 1 10 ? 7.814 -7.675 3.983 1.00 0.00 7 MET A N 19
ATOM 33554 C CA . MET A 1 10 ? 7.941 -6.244 4.281 1.00 0.00 7 MET A CA 19
ATOM 33555 C C . MET A 1 10 ? 6.580 -5.641 4.675 1.00 0.00 7 MET A C 19
ATOM 33556 O O . MET A 1 10 ? 6.542 -4.622 5.361 1.00 0.00 7 MET A O 19
ATOM 33570 N N . PHE A 1 11 ? 5.464 -6.284 4.256 1.00 0.00 8 PHE A N 19
ATOM 33571 C CA . PHE A 1 11 ? 4.110 -5.854 4.658 1.00 0.00 8 PHE A CA 19
ATOM 33572 C C . PHE A 1 11 ? 3.947 -6.051 6.166 1.00 0.00 8 PHE A C 19
ATOM 33573 O O . PHE A 1 11 ? 3.418 -5.181 6.847 1.00 0.00 8 PHE A O 19
ATOM 33590 N N . VAL A 1 12 ? 4.421 -7.205 6.658 1.00 0.00 9 VAL A N 19
ATOM 33591 C CA . VAL A 1 12 ? 4.445 -7.525 8.095 1.00 0.00 9 VAL A CA 19
ATOM 33592 C C . VAL A 1 12 ? 5.288 -6.501 8.863 1.00 0.00 9 VAL A C 19
ATOM 33593 O O . VAL A 1 12 ? 4.818 -5.914 9.834 1.00 0.00 9 VAL A O 19
ATOM 33606 N N . SER A 1 13 ? 6.521 -6.280 8.374 1.00 0.00 10 SER A N 19
ATOM 33607 C CA . SER A 1 13 ? 7.479 -5.335 8.976 1.00 0.00 10 SER A CA 19
ATOM 33608 C C . SER A 1 13 ? 6.887 -3.912 9.034 1.00 0.00 10 SER A C 19
ATOM 33609 O O . SER A 1 13 ? 7.049 -3.201 10.021 1.00 0.00 10 SER A O 19
ATOM 33617 N N . ALA A 1 14 ? 6.142 -3.552 7.980 1.00 0.00 11 ALA A N 19
ATOM 33618 C CA . ALA A 1 14 ? 5.467 -2.253 7.867 1.00 0.00 11 ALA A CA 19
ATOM 33619 C C . ALA A 1 14 ? 4.250 -2.184 8.806 1.00 0.00 11 ALA A C 19
ATOM 33620 O O . ALA A 1 14 ? 4.034 -1.162 9.444 1.00 0.00 11 ALA A O 19
ATOM 33627 N N . LEU A 1 15 ? 3.515 -3.310 8.920 1.00 0.00 12 LEU A N 19
ATOM 33628 C CA . LEU A 1 15 ? 2.270 -3.429 9.724 1.00 0.00 12 LEU A CA 19
ATOM 33629 C C . LEU A 1 15 ? 2.594 -3.193 11.206 1.00 0.00 12 LEU A C 19
ATOM 33630 O O . LEU A 1 15 ? 1.888 -2.468 11.911 1.00 0.00 12 LEU A O 19
ATOM 33646 N N . ILE A 1 16 ? 3.705 -3.793 11.629 1.00 0.00 13 ILE A N 19
ATOM 33647 C CA . ILE A 1 16 ? 4.249 -3.657 12.981 1.00 0.00 13 ILE A CA 19
ATOM 33648 C C . ILE A 1 16 ? 4.589 -2.179 13.281 1.00 0.00 13 ILE A C 19
ATOM 33649 O O . ILE A 1 16 ? 4.242 -1.652 14.331 1.00 0.00 13 ILE A O 19
ATOM 33665 N N . ARG A 1 17 ? 5.189 -1.503 12.300 1.00 0.00 14 ARG A N 19
ATOM 33666 C CA . ARG A 1 17 ? 5.542 -0.069 12.407 1.00 0.00 14 ARG A CA 19
ATOM 33667 C C . ARG A 1 17 ? 4.273 0.827 12.396 1.00 0.00 14 ARG A C 19
ATOM 33668 O O . ARG A 1 17 ? 4.277 1.901 13.004 1.00 0.00 14 ARG A O 19
ATOM 33689 N N . ARG A 1 18 ? 3.190 0.357 11.730 1.00 0.00 15 ARG A N 19
ATOM 33690 C CA . ARG A 1 18 ? 1.893 1.073 11.680 1.00 0.00 15 ARG A CA 19
ATOM 33691 C C . ARG A 1 18 ? 1.240 1.120 13.075 1.00 0.00 15 ARG A C 19
ATOM 33692 O O . ARG A 1 18 ? 0.694 2.156 13.475 1.00 0.00 15 ARG A O 19
ATOM 33713 N N . VAL A 1 19 ? 1.296 -0.017 13.807 1.00 0.00 16 VAL A N 19
ATOM 33714 C CA . VAL A 1 19 ? 0.634 -0.132 15.119 1.00 0.00 16 VAL A CA 19
ATOM 33715 C C . VAL A 1 19 ? 1.381 0.680 16.190 1.00 0.00 16 VAL A C 19
ATOM 33716 O O . VAL A 1 19 ? 0.747 1.312 17.022 1.00 0.00 16 VAL A O 19
ATOM 33729 N N . PHE A 1 20 ? 2.732 0.666 16.146 1.00 0.00 17 PHE A N 19
ATOM 33730 C CA . PHE A 1 20 ? 3.570 1.442 17.081 1.00 0.00 17 PHE A CA 19
ATOM 33731 C C . PHE A 1 20 ? 3.445 2.951 16.791 1.00 0.00 17 PHE A C 19
ATOM 33732 O O . PHE A 1 20 ? 3.574 3.772 17.705 1.00 0.00 17 PHE A O 19
ATOM 33749 N N . ALA A 1 21 ? 3.167 3.304 15.515 1.00 0.00 18 ALA A N 19
ATOM 33750 C CA . ALA A 1 21 ? 2.816 4.688 15.123 1.00 0.00 18 ALA A CA 19
ATOM 33751 C C . ALA A 1 21 ? 1.478 5.119 15.769 1.00 0.00 18 ALA A C 19
ATOM 33752 O O . ALA A 1 21 ? 1.281 6.292 16.092 1.00 0.00 18 ALA A O 19
ATOM 33759 N N . ALA A 1 22 ? 0.571 4.142 15.954 1.00 0.00 19 ALA A N 19
ATOM 33760 C CA . ALA A 1 22 ? -0.732 4.346 16.627 1.00 0.00 19 ALA A CA 19
ATOM 33761 C C . ALA A 1 22 ? -0.619 4.196 18.162 1.00 0.00 19 ALA A C 19
ATOM 33762 O O . ALA A 1 22 ? -1.523 4.614 18.887 1.00 0.00 19 ALA A O 19
ATOM 33769 N N . GLY A 1 23 ? 0.486 3.584 18.640 1.00 0.00 20 GLY A N 19
ATOM 33770 C CA . GLY A 1 23 ? 0.733 3.382 20.082 1.00 0.00 20 GLY A CA 19
ATOM 33771 C C . GLY A 1 23 ? 0.655 1.913 20.517 1.00 0.00 20 GLY A C 19
ATOM 33772 O O . GLY A 1 23 ? 1.116 1.564 21.610 1.00 0.00 20 GLY A O 19
ATOM 33776 N N . GLY A 1 24 ? 0.060 1.062 19.663 1.00 0.00 21 GLY A N 19
ATOM 33777 C CA . GLY A 1 24 ? -0.127 -0.366 19.960 1.00 0.00 21 GLY A CA 19
ATOM 33778 C C . GLY A 1 24 ? 1.148 -1.210 19.823 1.00 0.00 21 GLY A C 19
ATOM 33779 O O . GLY A 1 24 ? 2.225 -0.693 19.511 1.00 0.00 21 GLY A O 19
ATOM 33783 N N . PHE A 1 25 ? 0.992 -2.531 20.020 1.00 0.00 22 PHE A N 19
ATOM 33784 C CA . PHE A 1 25 ? 2.102 -3.520 20.021 1.00 0.00 22 PHE A CA 19
ATOM 33785 C C . PHE A 1 25 ? 1.965 -4.447 18.805 1.00 0.00 22 PHE A C 19
ATOM 33786 O O . PHE A 1 25 ? 0.879 -4.565 18.247 1.00 0.00 22 PHE A O 19
ATOM 33803 N N . ALA A 1 26 ? 3.084 -5.075 18.387 1.00 0.00 23 ALA A N 19
ATOM 33804 C CA . ALA A 1 26 ? 3.096 -6.097 17.326 1.00 0.00 23 ALA A CA 19
ATOM 33805 C C . ALA A 1 26 ? 4.333 -6.990 17.433 1.00 0.00 23 ALA A C 19
ATOM 33806 O O . ALA A 1 26 ? 5.356 -6.573 17.993 1.00 0.00 23 ALA A O 19
ATOM 33813 N N . ALA A 1 27 ? 4.232 -8.207 16.855 1.00 0.00 24 ALA A N 19
ATOM 33814 C CA . ALA A 1 27 ? 5.315 -9.201 16.864 1.00 0.00 24 ALA A CA 19
ATOM 33815 C C . ALA A 1 27 ? 4.999 -10.337 15.878 1.00 0.00 24 ALA A C 19
ATOM 33816 O O . ALA A 1 27 ? 3.953 -10.986 15.987 1.00 0.00 24 ALA A O 19
ATOM 33823 N N . VAL A 1 28 ? 5.904 -10.559 14.910 1.00 0.00 25 VAL A N 19
ATOM 33824 C CA . VAL A 1 28 ? 5.775 -11.644 13.922 1.00 0.00 25 VAL A CA 19
ATOM 33825 C C . VAL A 1 28 ? 6.362 -12.961 14.486 1.00 0.00 25 VAL A C 19
ATOM 33826 O O . VAL A 1 28 ? 7.584 -13.150 14.553 1.00 0.00 25 VAL A O 19
ATOM 33839 N N . GLU A 1 29 ? 5.454 -13.843 14.924 1.00 0.00 26 GLU A N 19
ATOM 33840 C CA . GLU A 1 29 ? 5.776 -15.151 15.509 1.00 0.00 26 GLU A CA 19
ATOM 33841 C C . GLU A 1 29 ? 6.219 -16.157 14.435 1.00 0.00 26 GLU A C 19
ATOM 33842 O O . GLU A 1 29 ? 7.347 -16.659 14.480 1.00 0.00 26 GLU A O 19
ATOM 33854 N N . LYS A 1 30 ? 5.325 -16.455 13.475 1.00 0.00 27 LYS A N 19
ATOM 33855 C CA . LYS A 1 30 ? 5.618 -17.419 12.396 1.00 0.00 27 LYS A CA 19
ATOM 33856 C C . LYS A 1 30 ? 6.104 -16.686 11.138 1.00 0.00 27 LYS A C 19
ATOM 33857 O O . LYS A 1 30 ? 5.665 -15.570 10.847 1.00 0.00 27 LYS A O 19
ATOM 33876 N N . LYS A 1 31 ? 6.985 -17.357 10.388 1.00 0.00 28 LYS A N 19
ATOM 33877 C CA . LYS A 1 31 ? 7.519 -16.881 9.113 1.00 0.00 28 LYS A CA 19
ATOM 33878 C C . LYS A 1 31 ? 7.275 -17.938 8.013 1.00 0.00 28 LYS A C 19
ATOM 33879 O O . LYS A 1 31 ? 7.231 -19.140 8.296 1.00 0.00 28 LYS A O 19
ATOM 33898 N N . GLY A 1 32 ? 7.076 -17.460 6.778 1.00 0.00 29 GLY A N 19
ATOM 33899 C CA . GLY A 1 32 ? 7.062 -18.307 5.580 1.00 0.00 29 GLY A CA 19
ATOM 33900 C C . GLY A 1 32 ? 7.792 -17.651 4.410 1.00 0.00 29 GLY A C 19
ATOM 33901 O O . GLY A 1 32 ? 8.937 -17.199 4.573 1.00 0.00 29 GLY A O 19
ATOM 33905 N N . ALA A 1 33 ? 7.116 -17.573 3.244 1.00 0.00 30 ALA A N 19
ATOM 33906 C CA . ALA A 1 33 ? 7.694 -17.035 1.987 1.00 0.00 30 ALA A CA 19
ATOM 33907 C C . ALA A 1 33 ? 7.583 -15.497 1.925 1.00 0.00 30 ALA A C 19
ATOM 33908 O O . ALA A 1 33 ? 6.590 -14.926 2.387 1.00 0.00 30 ALA A O 19
ATOM 33915 N N . GLU A 1 34 ? 8.593 -14.847 1.305 1.00 0.00 31 GLU A N 19
ATOM 33916 C CA . GLU A 1 34 ? 8.718 -13.373 1.275 1.00 0.00 31 GLU A CA 19
ATOM 33917 C C . GLU A 1 34 ? 7.532 -12.704 0.546 1.00 0.00 31 GLU A C 19
ATOM 33918 O O . GLU A 1 34 ? 6.783 -11.961 1.155 1.00 0.00 31 GLU A O 19
ATOM 33930 N N . ALA A 1 35 ? 7.382 -12.969 -0.760 1.00 0.00 32 ALA A N 19
ATOM 33931 C CA . ALA A 1 35 ? 6.298 -12.380 -1.582 1.00 0.00 32 ALA A CA 19
ATOM 33932 C C . ALA A 1 35 ? 5.089 -13.328 -1.667 1.00 0.00 32 ALA A C 19
ATOM 33933 O O . ALA A 1 35 ? 3.940 -12.902 -1.523 1.00 0.00 32 ALA A O 19
ATOM 33940 N N . ALA A 1 36 ? 5.373 -14.623 -1.882 1.00 0.00 33 ALA A N 19
ATOM 33941 C CA . ALA A 1 36 ? 4.345 -15.654 -2.156 1.00 0.00 33 ALA A CA 19
ATOM 33942 C C . ALA A 1 36 ? 3.640 -16.157 -0.877 1.00 0.00 33 ALA A C 19
ATOM 33943 O O . ALA A 1 36 ? 2.715 -16.980 -0.966 1.00 0.00 33 ALA A O 19
ATOM 33950 N N . GLY A 1 37 ? 4.066 -15.658 0.299 1.00 0.00 34 GLY A N 19
ATOM 33951 C CA . GLY A 1 37 ? 3.526 -16.117 1.581 1.00 0.00 34 GLY A CA 19
ATOM 33952 C C . GLY A 1 37 ? 2.226 -15.419 1.958 1.00 0.00 34 GLY A C 19
ATOM 33953 O O . GLY A 1 37 ? 2.051 -14.235 1.651 1.00 0.00 34 GLY A O 19
ATOM 33957 N N . ALA A 1 38 ? 1.301 -16.158 2.601 1.00 0.00 35 ALA A N 19
ATOM 33958 C CA . ALA A 1 38 ? 0.074 -15.574 3.182 1.00 0.00 35 ALA A CA 19
ATOM 33959 C C . ALA A 1 38 ? 0.418 -14.865 4.507 1.00 0.00 35 ALA A C 19
ATOM 33960 O O . ALA A 1 38 ? 1.476 -15.109 5.076 1.00 0.00 35 ALA A O 19
ATOM 33967 N N . ILE A 1 39 ? -0.462 -13.971 4.989 1.00 0.00 36 ILE A N 19
ATOM 33968 C CA . ILE A 1 39 ? -0.246 -13.236 6.259 1.00 0.00 36 ILE A CA 19
ATOM 33969 C C . ILE A 1 39 ? -1.527 -13.308 7.101 1.00 0.00 36 ILE A C 19
ATOM 33970 O O . ILE A 1 39 ? -2.563 -12.783 6.686 1.00 0.00 36 ILE A O 19
ATOM 33986 N N . PHE A 1 40 ? -1.459 -13.961 8.272 1.00 0.00 37 PHE A N 19
ATOM 33987 C CA . PHE A 1 40 ? -2.577 -14.041 9.214 1.00 0.00 37 PHE A CA 19
ATOM 33988 C C . PHE A 1 40 ? -2.196 -13.289 10.491 1.00 0.00 37 PHE A C 19
ATOM 33989 O O . PHE A 1 40 ? -1.224 -13.639 11.163 1.00 0.00 37 PHE A O 19
ATOM 34006 N N . VAL A 1 41 ? -2.947 -12.214 10.771 1.00 0.00 38 VAL A N 19
ATOM 34007 C CA . VAL A 1 41 ? -2.716 -11.293 11.896 1.00 0.00 38 VAL A CA 19
ATOM 34008 C C . VAL A 1 41 ? -3.900 -11.367 12.866 1.00 0.00 38 VAL A C 19
ATOM 34009 O O . VAL A 1 41 ? -5.040 -11.436 12.426 1.00 0.00 38 VAL A O 19
ATOM 34022 N N . ARG A 1 42 ? -3.633 -11.368 14.185 1.00 0.00 39 ARG A N 19
ATOM 34023 C CA . ARG A 1 42 ? -4.698 -11.237 15.199 1.00 0.00 39 ARG A CA 19
ATOM 34024 C C . ARG A 1 42 ? -4.566 -9.885 15.910 1.00 0.00 39 ARG A C 19
ATOM 34025 O O . ARG A 1 42 ? -3.491 -9.540 16.399 1.00 0.00 39 ARG A O 19
ATOM 34046 N N . GLN A 1 43 ? -5.656 -9.104 15.901 1.00 0.00 40 GLN A N 19
ATOM 34047 C CA . GLN A 1 43 ? -5.811 -7.934 16.771 1.00 0.00 40 GLN A CA 19
ATOM 34048 C C . GLN A 1 43 ? -6.261 -8.414 18.140 1.00 0.00 40 GLN A C 19
ATOM 34049 O O . GLN A 1 43 ? -7.160 -9.232 18.240 1.00 0.00 40 GLN A O 19
ATOM 34063 N N . ARG A 1 44 ? -5.630 -7.878 19.178 1.00 0.00 41 ARG A N 19
ATOM 34064 C CA . ARG A 1 44 ? -5.915 -8.215 20.561 1.00 0.00 41 ARG A CA 19
ATOM 34065 C C . ARG A 1 44 ? -6.504 -6.977 21.227 1.00 0.00 41 ARG A C 19
ATOM 34066 O O . ARG A 1 44 ? -5.873 -5.916 21.247 1.00 0.00 41 ARG A O 19
ATOM 34087 N N . LEU A 1 45 ? -7.721 -7.125 21.731 1.00 0.00 42 LEU A N 19
ATOM 34088 C CA . LEU A 1 45 ? -8.497 -6.036 22.315 1.00 0.00 42 LEU A CA 19
ATOM 34089 C C . LEU A 1 45 ? -8.263 -5.957 23.826 1.00 0.00 42 LEU A C 19
ATOM 34090 O O . LEU A 1 45 ? -7.882 -6.947 24.471 1.00 0.00 42 LEU A O 19
ATOM 34106 N N . ARG A 1 46 ? -8.527 -4.763 24.357 1.00 0.00 43 ARG A N 19
ATOM 34107 C CA . ARG A 1 46 ? -8.576 -4.467 25.802 1.00 0.00 43 ARG A CA 19
ATOM 34108 C C . ARG A 1 46 ? -9.558 -5.406 26.554 1.00 0.00 43 ARG A C 19
ATOM 34109 O O . ARG A 1 46 ? -9.359 -5.717 27.731 1.00 0.00 43 ARG A O 19
ATOM 34130 N N . ASP A 1 47 ? -10.620 -5.832 25.839 1.00 0.00 44 ASP A N 19
ATOM 34131 C CA . ASP A 1 47 ? -11.698 -6.696 26.368 1.00 0.00 44 ASP A CA 19
ATOM 34132 C C . ASP A 1 47 ? -11.185 -8.102 26.712 1.00 0.00 44 ASP A C 19
ATOM 34133 O O . ASP A 1 47 ? -11.708 -8.758 27.621 1.00 0.00 44 ASP A O 19
ATOM 34142 N N . GLY A 1 48 ? -10.143 -8.536 25.990 1.00 0.00 45 GLY A N 19
ATOM 34143 C CA . GLY A 1 48 ? -9.655 -9.916 26.048 1.00 0.00 45 GLY A CA 19
ATOM 34144 C C . GLY A 1 48 ? -10.013 -10.691 24.792 1.00 0.00 45 GLY A C 19
ATOM 34145 O O . GLY A 1 48 ? -9.570 -11.827 24.608 1.00 0.00 45 GLY A O 19
ATOM 34149 N N . ARG A 1 49 ? -10.804 -10.058 23.906 1.00 0.00 46 ARG A N 19
ATOM 34150 C CA . ARG A 1 49 ? -11.237 -10.662 22.638 1.00 0.00 46 ARG A CA 19
ATOM 34151 C C . ARG A 1 49 ? -10.202 -10.381 21.562 1.00 0.00 46 ARG A C 19
ATOM 34152 O O . ARG A 1 49 ? -9.359 -9.504 21.724 1.00 0.00 46 ARG A O 19
ATOM 34173 N N . GLU A 1 50 ? -10.287 -11.123 20.458 1.00 0.00 47 GLU A N 19
ATOM 34174 C CA . GLU A 1 50 ? -9.329 -11.043 19.353 1.00 0.00 47 GLU A CA 19
ATOM 34175 C C . GLU A 1 50 ? -10.060 -11.150 18.018 1.00 0.00 47 GLU A C 19
ATOM 34176 O O . GLU A 1 50 ? -11.210 -11.582 17.960 1.00 0.00 47 GLU A O 19
ATOM 34188 N N . ASN A 1 51 ? -9.387 -10.704 16.951 1.00 0.00 48 ASN A N 19
ATOM 34189 C CA . ASN A 1 51 ? -9.944 -10.656 15.588 1.00 0.00 48 ASN A CA 19
ATOM 34190 C C . ASN A 1 51 ? -8.866 -11.155 14.618 1.00 0.00 48 ASN A C 19
ATOM 34191 O O . ASN A 1 51 ? -7.742 -10.669 14.667 1.00 0.00 48 ASN A O 19
ATOM 34202 N N . LEU A 1 52 ? -9.199 -12.093 13.721 1.00 0.00 49 LEU A N 19
ATOM 34203 C CA . LEU A 1 52 ? -8.223 -12.671 12.772 1.00 0.00 49 LEU A CA 19
ATOM 34204 C C . LEU A 1 52 ? -8.390 -11.994 11.416 1.00 0.00 49 LEU A C 19
ATOM 34205 O O . LEU A 1 52 ? -9.507 -11.676 11.013 1.00 0.00 49 LEU A O 19
ATOM 34221 N N . TYR A 1 53 ? -7.265 -11.762 10.741 1.00 0.00 50 TYR A N 19
ATOM 34222 C CA . TYR A 1 53 ? -7.206 -11.108 9.436 1.00 0.00 50 TYR A CA 19
ATOM 34223 C C . TYR A 1 53 ? -6.354 -11.958 8.500 1.00 0.00 50 TYR A C 19
ATOM 34224 O O . TYR A 1 53 ? -5.288 -12.424 8.896 1.00 0.00 50 TYR A O 19
ATOM 34242 N N . GLY A 1 54 ? -6.841 -12.170 7.274 1.00 0.00 51 GLY A N 19
ATOM 34243 C CA . GLY A 1 54 ? -6.117 -12.927 6.253 1.00 0.00 51 GLY A CA 19
ATOM 34244 C C . GLY A 1 54 ? -5.888 -12.090 5.013 1.00 0.00 51 GLY A C 19
ATOM 34245 O O . GLY A 1 54 ? -6.531 -11.047 4.862 1.00 0.00 51 GLY A O 19
ATOM 34249 N N . PRO A 1 55 ? -4.991 -12.515 4.079 1.00 0.00 52 PRO A N 19
ATOM 34250 C CA . PRO A 1 55 ? -4.721 -11.754 2.849 1.00 0.00 52 PRO A CA 19
ATOM 34251 C C . PRO A 1 55 ? -5.887 -11.926 1.852 1.00 0.00 52 PRO A C 19
ATOM 34252 O O . PRO A 1 55 ? -6.029 -12.983 1.223 1.00 0.00 52 PRO A O 19
ATOM 34263 N N . ALA A 1 56 ? -6.739 -10.884 1.749 1.00 0.00 53 ALA A N 19
ATOM 34264 C CA . ALA A 1 56 ? -7.993 -10.940 0.967 1.00 0.00 53 ALA A CA 19
ATOM 34265 C C . ALA A 1 56 ? -7.719 -11.229 -0.521 1.00 0.00 53 ALA A C 19
ATOM 34266 O O . ALA A 1 56 ? -6.651 -10.841 -1.036 1.00 0.00 53 ALA A O 19
ATOM 34273 N N . PRO A 1 57 ? -8.661 -11.946 -1.227 1.00 0.00 54 PRO A N 19
ATOM 34274 C CA . PRO A 1 57 ? -8.567 -12.169 -2.682 1.00 0.00 54 PRO A CA 19
ATOM 34275 C C . PRO A 1 57 ? -8.525 -10.826 -3.434 1.00 0.00 54 PRO A C 19
ATOM 34276 O O . PRO A 1 57 ? -9.541 -10.128 -3.524 1.00 0.00 54 PRO A O 19
ATOM 34287 N N . GLN A 1 58 ? -7.315 -10.458 -3.901 1.00 0.00 55 GLN A N 19
ATOM 34288 C CA . GLN A 1 58 ? -7.066 -9.198 -4.622 1.00 0.00 55 GLN A CA 19
ATOM 34289 C C . GLN A 1 58 ? -7.935 -9.126 -5.889 1.00 0.00 55 GLN A C 19
ATOM 34290 O O . GLN A 1 58 ? -8.185 -10.153 -6.528 1.00 0.00 55 GLN A O 19
ATOM 34304 N N . SER A 1 59 ? -8.435 -7.930 -6.217 1.00 0.00 56 SER A N 19
ATOM 34305 C CA . SER A 1 59 ? -9.138 -7.692 -7.482 1.00 0.00 56 SER A CA 19
ATOM 34306 C C . SER A 1 59 ? -8.097 -7.600 -8.619 1.00 0.00 56 SER A C 19
ATOM 34307 O O . SER A 1 59 ? -7.729 -6.508 -9.064 1.00 0.00 56 SER A O 19
ATOM 34315 N N . PHE A 1 60 ? -7.577 -8.780 -9.028 1.00 0.00 57 PHE A N 19
ATOM 34316 C CA . PHE A 1 60 ? -6.493 -8.889 -10.015 1.00 0.00 57 PHE A CA 19
ATOM 34317 C C . PHE A 1 60 ? -7.035 -9.287 -11.392 1.00 0.00 57 PHE A C 19
ATOM 34318 O O . PHE A 1 60 ? -8.028 -10.012 -11.503 1.00 0.00 57 PHE A O 19
ATOM 34335 N N . ALA A 1 61 ? -6.372 -8.778 -12.428 1.00 0.00 58 ALA A N 19
ATOM 34336 C CA . ALA A 1 61 ? -6.570 -9.190 -13.813 1.00 0.00 58 ALA A CA 19
ATOM 34337 C C . ALA A 1 61 ? -5.269 -9.843 -14.271 1.00 0.00 58 ALA A C 19
ATOM 34338 O O . ALA A 1 61 ? -4.237 -9.166 -14.322 1.00 0.00 58 ALA A O 19
ATOM 34345 N N . ASP A 1 62 ? -5.318 -11.166 -14.534 1.00 0.00 59 ASP A N 19
ATOM 34346 C CA . ASP A 1 62 ? -4.160 -11.974 -14.987 1.00 0.00 59 ASP A CA 19
ATOM 34347 C C . ASP A 1 62 ? -3.050 -11.994 -13.897 1.00 0.00 59 ASP A C 19
ATOM 34348 O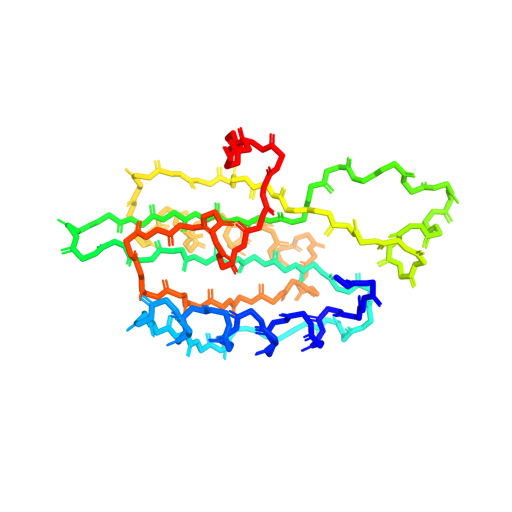 O . ASP A 1 62 ? -1.855 -12.030 -14.197 1.00 0.00 59 ASP A O 19
ATOM 34357 N N . ASP A 1 63 ? -3.505 -11.990 -12.614 1.00 0.00 60 ASP A N 19
ATOM 34358 C CA . ASP A 1 63 ? -2.663 -11.918 -11.376 1.00 0.00 60 ASP A CA 19
ATOM 34359 C C . ASP A 1 63 ? -1.572 -10.818 -11.423 1.00 0.00 60 ASP A C 19
ATOM 34360 O O . ASP A 1 63 ? -0.561 -10.892 -10.715 1.00 0.00 60 ASP A O 19
ATOM 34369 N N . GLU A 1 64 ? -1.839 -9.755 -12.200 1.00 0.00 61 GLU A N 19
ATOM 34370 C CA . GLU A 1 64 ? -0.950 -8.587 -12.307 1.00 0.00 61 GLU A CA 19
ATOM 34371 C C . GLU A 1 64 ? -1.006 -7.745 -11.027 1.00 0.00 61 GLU A C 19
ATOM 34372 O O . GLU A 1 64 ? 0.028 -7.464 -10.420 1.00 0.00 61 GLU A O 19
ATOM 34384 N N . ASP A 1 65 ? -2.237 -7.412 -10.595 1.00 0.00 62 ASP A N 19
ATOM 34385 C CA . ASP A 1 65 ? -2.505 -6.502 -9.444 1.00 0.00 62 ASP A CA 19
ATOM 34386 C C . ASP A 1 65 ? -1.971 -7.038 -8.096 1.00 0.00 62 ASP A C 19
ATOM 34387 O O . ASP A 1 65 ? -2.039 -6.335 -7.089 1.00 0.00 62 ASP A O 19
ATOM 34396 N N . ILE A 1 66 ? -1.488 -8.295 -8.077 1.00 0.00 63 ILE A N 19
ATOM 34397 C CA . ILE A 1 66 ? -0.807 -8.889 -6.904 1.00 0.00 63 ILE A CA 19
ATOM 34398 C C . ILE A 1 66 ? 0.498 -8.103 -6.601 1.00 0.00 63 ILE A C 19
ATOM 34399 O O . ILE A 1 66 ? 0.829 -7.822 -5.447 1.00 0.00 63 ILE A O 19
ATOM 34415 N N . MET A 1 67 ? 1.209 -7.758 -7.687 1.00 0.00 64 MET A N 19
ATOM 34416 C CA . MET A 1 67 ? 2.497 -7.029 -7.659 1.00 0.00 64 MET A CA 19
ATOM 34417 C C . MET A 1 67 ? 2.268 -5.537 -7.961 1.00 0.00 64 MET A C 19
ATOM 34418 O O . MET A 1 67 ? 2.797 -4.651 -7.279 1.00 0.00 64 MET A O 19
ATOM 34432 N N . ARG A 1 68 ? 1.443 -5.298 -8.998 1.00 0.00 65 ARG A N 19
ATOM 34433 C CA . ARG A 1 68 ? 1.183 -3.960 -9.571 1.00 0.00 65 ARG A CA 19
ATOM 34434 C C . ARG A 1 68 ? 0.276 -3.110 -8.657 1.00 0.00 65 ARG A C 19
ATOM 34435 O O . ARG A 1 68 ? 0.071 -1.921 -8.924 1.00 0.00 65 ARG A O 19
ATOM 34456 N N . ALA A 1 69 ? -0.274 -3.734 -7.593 1.00 0.00 66 ALA A N 19
ATOM 34457 C CA . ALA A 1 69 ? -1.096 -3.056 -6.575 1.00 0.00 66 ALA A CA 19
ATOM 34458 C C . ALA A 1 69 ? -0.877 -3.714 -5.200 1.00 0.00 66 ALA A C 19
ATOM 34459 O O . ALA A 1 69 ? -0.523 -4.899 -5.124 1.00 0.00 66 ALA A O 19
ATOM 34466 N N . GLU A 1 70 ? -1.057 -2.922 -4.121 1.00 0.00 67 GLU A N 19
ATOM 34467 C CA . GLU A 1 70 ? -1.055 -3.438 -2.743 1.00 0.00 67 GLU A CA 19
ATOM 34468 C C . GLU A 1 70 ? -2.316 -4.288 -2.527 1.00 0.00 67 GLU A C 19
ATOM 34469 O O . GLU A 1 70 ? -3.437 -3.822 -2.800 1.00 0.00 67 GLU A O 19
ATOM 34481 N N . ARG A 1 71 ? -2.132 -5.531 -2.057 1.00 0.00 68 ARG A N 19
ATOM 34482 C CA . ARG A 1 71 ? -3.255 -6.416 -1.733 1.00 0.00 68 ARG A CA 19
ATOM 34483 C C . ARG A 1 71 ? -3.782 -6.099 -0.324 1.00 0.00 68 ARG A C 19
ATOM 34484 O O . ARG A 1 71 ? -3.002 -5.896 0.618 1.00 0.00 68 ARG A O 19
ATOM 34505 N N . ARG A 1 72 ? -5.115 -6.039 -0.201 1.00 0.00 69 ARG A N 19
ATOM 34506 C CA . ARG A 1 72 ? -5.796 -5.692 1.047 1.00 0.00 69 ARG A CA 19
ATOM 34507 C C . ARG A 1 72 ? -6.095 -6.972 1.848 1.00 0.00 69 ARG A C 19
ATOM 34508 O O . ARG A 1 72 ? -5.987 -8.085 1.319 1.00 0.00 69 ARG A O 19
ATOM 34529 N N . PHE A 1 73 ? -6.423 -6.810 3.137 1.00 0.00 70 PHE A N 19
ATOM 34530 C CA . PHE A 1 73 ? -6.767 -7.925 4.038 1.00 0.00 70 PHE A CA 19
ATOM 34531 C C . PHE A 1 73 ? -8.280 -8.019 4.234 1.00 0.00 70 PHE A C 19
ATOM 34532 O O . PHE A 1 73 ? -9.030 -7.177 3.750 1.00 0.00 70 PHE A O 19
ATOM 34549 N N . GLU A 1 74 ? -8.705 -9.083 4.918 1.00 0.00 71 GLU A N 19
ATOM 34550 C CA . GLU A 1 74 ? -10.114 -9.362 5.241 1.00 0.00 71 GLU A CA 19
ATOM 34551 C C . GLU A 1 74 ? -10.206 -9.784 6.706 1.00 0.00 71 GLU A C 19
ATOM 34552 O O . GLU A 1 74 ? -9.271 -10.390 7.231 1.00 0.00 71 GLU A O 19
ATOM 34564 N N . THR A 1 75 ? -11.320 -9.458 7.362 1.00 0.00 72 THR A N 19
ATOM 34565 C CA . THR A 1 75 ? -11.574 -9.892 8.735 1.00 0.00 72 THR A CA 19
ATOM 34566 C C . THR A 1 75 ? -12.111 -11.344 8.713 1.00 0.00 72 THR A C 19
ATOM 34567 O O . THR A 1 75 ? -13.282 -11.573 8.379 1.00 0.00 72 THR A O 19
ATOM 34578 N N . ARG A 1 76 ? -11.211 -12.318 8.994 1.00 0.00 73 ARG A N 19
ATOM 34579 C CA . ARG A 1 76 ? -11.553 -13.753 9.067 1.00 0.00 73 ARG A CA 19
ATOM 34580 C C . ARG A 1 76 ? -12.470 -14.005 10.272 1.00 0.00 73 ARG A C 19
ATOM 34581 O O . ARG A 1 76 ? -13.594 -14.486 10.124 1.00 0.00 73 ARG A O 19
ATOM 34602 N N . LEU A 1 77 ? -11.962 -13.669 11.468 1.00 0.00 74 LEU A N 19
ATOM 34603 C CA . LEU A 1 77 ? -12.701 -13.803 12.738 1.00 0.00 74 LEU A CA 19
ATOM 34604 C C . LEU A 1 77 ? -12.781 -12.431 13.421 1.00 0.00 74 LEU A C 19
ATOM 34605 O O . LEU A 1 77 ? -11.956 -11.559 13.138 1.00 0.00 74 LEU A O 19
ATOM 34621 N N . ALA A 1 78 ? -13.759 -12.250 14.325 1.00 0.00 75 ALA A N 19
ATOM 34622 C CA . ALA A 1 78 ? -13.909 -11.000 15.093 1.00 0.00 75 ALA A CA 19
ATOM 34623 C C . ALA A 1 78 ? -14.630 -11.250 16.425 1.00 0.00 75 ALA A C 19
ATOM 34624 O O . ALA A 1 78 ? -15.617 -11.995 16.466 1.00 0.00 75 ALA A O 19
ATOM 34631 N N . GLY A 1 79 ? -14.109 -10.627 17.508 1.00 0.00 76 GLY A N 19
ATOM 34632 C CA . GLY A 1 79 ? -14.674 -10.762 18.860 1.00 0.00 76 GLY A CA 19
ATOM 34633 C C . GLY A 1 79 ? -14.546 -12.171 19.431 1.00 0.00 76 GLY A C 19
ATOM 34634 O O . GLY A 1 79 ? -15.285 -12.557 20.341 1.00 0.00 76 GLY A O 19
ATOM 34638 N N . VAL A 1 80 ? -13.584 -12.922 18.896 1.00 0.00 77 VAL A N 19
ATOM 34639 C CA . VAL A 1 80 ? -13.330 -14.327 19.255 1.00 0.00 77 VAL A CA 19
ATOM 34640 C C . VAL A 1 80 ? -12.210 -14.403 20.309 1.00 0.00 77 VAL A C 19
ATOM 34641 O O . VAL A 1 80 ? -11.887 -13.399 20.938 1.00 0.00 77 VAL A O 19
ATOM 34654 N N . GLU A 1 81 ? -11.659 -15.599 20.544 1.00 0.00 78 GLU A N 19
ATOM 34655 C CA . GLU A 1 81 ? -10.487 -15.779 21.430 1.00 0.00 78 GLU A CA 19
ATOM 34656 C C . GLU A 1 81 ? -9.327 -16.442 20.671 1.00 0.00 78 GLU A C 19
ATOM 34657 O O . GLU A 1 81 ? -9.495 -16.881 19.526 1.00 0.00 78 GLU A O 19
ATOM 34669 N N . GLY A 1 82 ? -8.171 -16.552 21.360 1.00 0.00 79 GLY A N 19
ATOM 34670 C CA . GLY A 1 82 ? -6.934 -17.103 20.793 1.00 0.00 79 GLY A CA 19
ATOM 34671 C C . GLY A 1 82 ? -7.031 -18.556 20.346 1.00 0.00 79 GLY A C 19
ATOM 34672 O O . GLY A 1 82 ? -6.249 -18.995 19.493 1.00 0.00 79 GLY A O 19
ATOM 34676 N N . GLU A 1 83 ? -7.987 -19.299 20.930 1.00 0.00 80 GLU A N 19
ATOM 34677 C CA . GLU A 1 83 ? -8.296 -20.678 20.512 1.00 0.00 80 GLU A CA 19
ATOM 34678 C C . GLU A 1 83 ? -8.810 -20.701 19.063 1.00 0.00 80 GLU A C 19
ATOM 34679 O O . GLU A 1 83 ? -8.317 -21.473 18.238 1.00 0.00 80 GLU A O 19
ATOM 34691 N N . GLU A 1 84 ? -9.786 -19.816 18.778 1.00 0.00 81 GLU A N 19
ATOM 34692 C CA . GLU A 1 84 ? -10.395 -19.674 17.441 1.00 0.00 81 GLU A CA 19
ATOM 34693 C C . GLU A 1 84 ? -9.349 -19.224 16.412 1.00 0.00 81 GLU A C 19
ATOM 34694 O O . GLU A 1 84 ? -9.325 -19.709 15.268 1.00 0.00 81 GLU A O 19
ATOM 34706 N N . ILE A 1 85 ? -8.476 -18.304 16.858 1.00 0.00 82 ILE A N 19
ATOM 34707 C CA . ILE A 1 85 ? -7.388 -17.754 16.044 1.00 0.00 82 ILE A CA 19
ATOM 34708 C C . ILE A 1 85 ? -6.436 -18.887 15.573 1.00 0.00 82 ILE A C 19
ATOM 34709 O O . ILE A 1 85 ? -6.161 -19.033 14.376 1.00 0.00 82 ILE A O 19
ATOM 34725 N N . ALA A 1 86 ? -5.998 -19.713 16.538 1.00 0.00 83 ALA A N 19
ATOM 34726 C CA . ALA A 1 86 ? -5.072 -20.842 16.294 1.00 0.00 83 ALA A CA 19
ATOM 34727 C C . ALA A 1 86 ? -5.760 -21.992 15.531 1.00 0.00 83 ALA A C 19
ATOM 34728 O O . ALA A 1 86 ? -5.108 -22.736 14.783 1.00 0.00 83 ALA A O 19
ATOM 34735 N N . ALA A 1 87 ? -7.086 -22.108 15.722 1.00 0.00 84 ALA A N 19
ATOM 34736 C CA . ALA A 1 87 ? -7.907 -23.153 15.084 1.00 0.00 84 ALA A CA 19
ATOM 34737 C C . ALA A 1 87 ? -7.981 -22.958 13.564 1.00 0.00 84 ALA A C 19
ATOM 34738 O O . ALA A 1 87 ? -8.103 -23.931 12.825 1.00 0.00 84 ALA A O 19
ATOM 34745 N N . LEU A 1 88 ? -7.934 -21.692 13.105 1.00 0.00 85 LEU A N 19
ATOM 34746 C CA . LEU A 1 88 ? -7.868 -21.389 11.667 1.00 0.00 85 LEU A CA 19
ATOM 34747 C C . LEU A 1 88 ? -6.430 -21.534 11.144 1.00 0.00 85 LEU A C 19
ATOM 34748 O O . LEU A 1 88 ? -6.231 -21.993 10.018 1.00 0.00 85 LEU A O 19
ATOM 34764 N N . LEU A 1 89 ? -5.434 -21.119 11.962 1.00 0.00 86 LEU A N 19
ATOM 34765 C CA . LEU A 1 89 ? -3.996 -21.228 11.602 1.00 0.00 86 LEU A CA 19
ATOM 34766 C C . LEU A 1 89 ? -3.626 -22.643 11.144 1.00 0.00 86 LEU A C 19
ATOM 34767 O O . LEU A 1 89 ? -2.876 -22.802 10.178 1.00 0.00 86 LEU A O 19
ATOM 34783 N N . GLU A 1 90 ? -4.202 -23.655 11.822 1.00 0.00 87 GLU A N 19
ATOM 34784 C CA . GLU A 1 90 ? -3.927 -25.072 11.524 1.00 0.00 87 GLU A CA 19
ATOM 34785 C C . GLU A 1 90 ? -4.544 -25.453 10.161 1.00 0.00 87 GLU A C 19
ATOM 34786 O O . GLU A 1 90 ? -3.989 -26.284 9.425 1.00 0.00 87 GLU A O 19
ATOM 34798 N N . ARG A 1 91 ? -5.689 -24.809 9.836 1.00 0.00 88 ARG A N 19
ATOM 34799 C CA . ARG A 1 91 ? -6.434 -25.063 8.597 1.00 0.00 88 ARG A CA 19
ATOM 34800 C C . ARG A 1 91 ? -5.693 -24.464 7.392 1.00 0.00 88 ARG A C 19
ATOM 34801 O O . ARG A 1 91 ? -5.599 -25.085 6.338 1.00 0.00 88 ARG A O 19
ATOM 34822 N N . GLU A 1 92 ? -5.160 -23.248 7.585 1.00 0.00 89 GLU A N 19
ATOM 34823 C CA . GLU A 1 92 ? -4.513 -22.466 6.521 1.00 0.00 89 GLU A CA 19
ATOM 34824 C C . GLU A 1 92 ? -3.109 -22.973 6.222 1.00 0.00 89 GLU A C 19
ATOM 34825 O O . GLU A 1 92 ? -2.722 -23.030 5.066 1.00 0.00 89 GLU A O 19
ATOM 34837 N N . ARG A 1 93 ? -2.350 -23.318 7.279 1.00 0.00 90 ARG A N 19
ATOM 34838 C CA . ARG A 1 93 ? -0.978 -23.880 7.135 1.00 0.00 90 ARG A CA 19
ATOM 34839 C C . ARG A 1 93 ? -1.008 -25.273 6.485 1.00 0.00 90 ARG A C 19
ATOM 34840 O O . ARG A 1 93 ? -0.017 -25.705 5.886 1.00 0.00 90 ARG A O 19
ATOM 34861 N N . ARG A 1 94 ? -2.145 -25.978 6.646 1.00 0.00 91 ARG A N 19
ATOM 34862 C CA . ARG A 1 94 ? -2.401 -27.263 5.970 1.00 0.00 91 ARG A CA 19
ATOM 34863 C C . ARG A 1 94 ? -2.257 -27.123 4.427 1.00 0.00 91 ARG A C 19
ATOM 34864 O O . ARG A 1 94 ? -1.632 -27.964 3.766 1.00 0.00 91 ARG A O 19
ATOM 34885 N N . PHE A 1 95 ? -2.818 -26.029 3.887 1.00 0.00 92 PHE A N 19
ATOM 34886 C CA . PHE A 1 95 ? -2.837 -25.742 2.442 1.00 0.00 92 PHE A CA 19
ATOM 34887 C C . PHE A 1 95 ? -1.590 -24.937 2.004 1.00 0.00 92 PHE A C 19
ATOM 34888 O O . PHE A 1 95 ? -0.946 -25.262 1.002 1.00 0.00 92 PHE A O 19
ATOM 34905 N N . ASP A 1 96 ? -1.268 -23.897 2.777 1.00 0.00 93 ASP A N 19
ATOM 34906 C CA . ASP A 1 96 ? -0.123 -22.996 2.547 1.00 0.00 93 ASP A CA 19
ATOM 34907 C C . ASP A 1 96 ? 0.565 -22.738 3.890 1.00 0.00 93 ASP A C 19
ATOM 34908 O O . ASP A 1 96 ? 0.112 -21.900 4.686 1.00 0.00 93 ASP A O 19
ATOM 34917 N N . SER A 1 97 ? 1.633 -23.499 4.162 1.00 0.00 94 SER A N 19
ATOM 34918 C CA . SER A 1 97 ? 2.414 -23.360 5.395 1.00 0.00 94 SER A CA 19
ATOM 34919 C C . SER A 1 97 ? 3.362 -22.149 5.320 1.00 0.00 94 SER A C 19
ATOM 34920 O O . SER A 1 97 ? 4.026 -21.839 6.289 1.00 0.00 94 SER A O 19
ATOM 34928 N N . ASP A 1 98 ? 3.396 -21.445 4.171 1.00 0.00 95 ASP A N 19
ATOM 34929 C CA . ASP A 1 98 ? 4.240 -20.242 3.980 1.00 0.00 95 ASP A CA 19
ATOM 34930 C C . ASP A 1 98 ? 3.572 -18.970 4.538 1.00 0.00 95 ASP A C 19
ATOM 34931 O O . ASP A 1 98 ? 4.021 -17.856 4.245 1.00 0.00 95 ASP A O 19
ATOM 34940 N N . LEU A 1 99 ? 2.521 -19.141 5.365 1.00 0.00 96 LEU A N 19
ATOM 34941 C CA . LEU A 1 99 ? 1.838 -18.019 6.020 1.00 0.00 96 LEU A CA 19
ATOM 34942 C C . LEU A 1 99 ? 2.710 -17.452 7.164 1.00 0.00 96 LEU A C 19
ATOM 34943 O O . LEU A 1 99 ? 3.578 -18.153 7.707 1.00 0.00 96 LEU A O 19
ATOM 34959 N N . TRP A 1 100 ? 2.468 -16.178 7.509 1.00 0.00 97 TRP A N 19
ATOM 34960 C CA . TRP A 1 100 ? 3.170 -15.466 8.590 1.00 0.00 97 TRP A CA 19
ATOM 34961 C C . TRP A 1 100 ? 2.160 -15.105 9.685 1.00 0.00 97 TRP A C 19
ATOM 34962 O O . TRP A 1 100 ? 1.133 -14.492 9.398 1.00 0.00 97 TRP A O 19
ATOM 34983 N N . VAL A 1 101 ? 2.462 -15.461 10.931 1.00 0.00 98 VAL A N 19
ATOM 34984 C CA . VAL A 1 101 ? 1.605 -15.141 12.079 1.00 0.00 98 VAL A CA 19
ATOM 34985 C C . VAL A 1 101 ? 2.144 -13.893 12.771 1.00 0.00 98 VAL A C 19
ATOM 34986 O O . VAL A 1 101 ? 3.272 -13.890 13.253 1.00 0.00 98 VAL A O 19
ATOM 34999 N N . VAL A 1 102 ? 1.335 -12.825 12.778 1.00 0.00 99 VAL A N 19
ATOM 35000 C CA . VAL A 1 102 ? 1.668 -11.556 13.455 1.00 0.00 99 VAL A CA 19
ATOM 35001 C C . VAL A 1 102 ? 0.588 -11.266 14.503 1.00 0.00 99 VAL A C 19
ATOM 35002 O O . VAL A 1 102 ? -0.598 -11.303 14.189 1.00 0.00 99 VAL A O 19
ATOM 35015 N N . GLU A 1 103 ? 0.988 -11.034 15.748 1.00 0.00 100 GLU A N 19
ATOM 35016 C CA . GLU A 1 103 ? 0.087 -10.509 16.782 1.00 0.00 100 GLU A CA 19
ATOM 35017 C C . GLU A 1 103 ? 0.206 -8.994 16.814 1.00 0.00 100 GLU A C 19
ATOM 35018 O O . GLU A 1 103 ? 1.283 -8.458 16.568 1.00 0.00 100 GLU A O 19
ATOM 35030 N N . ILE A 1 104 ? -0.918 -8.314 17.059 1.00 0.00 101 ILE A N 19
ATOM 35031 C CA . ILE A 1 104 ? -0.964 -6.862 17.265 1.00 0.00 101 ILE A CA 19
ATOM 35032 C C . ILE A 1 104 ? -1.919 -6.579 18.438 1.00 0.00 101 ILE A C 19
ATOM 35033 O O . ILE A 1 104 ? -3.028 -7.106 18.471 1.00 0.00 101 ILE A O 19
ATOM 35049 N N . GLU A 1 105 ? -1.471 -5.786 19.422 1.00 0.00 102 GLU A N 19
ATOM 35050 C CA . GLU A 1 105 ? -2.273 -5.473 20.622 1.00 0.00 102 GLU A CA 19
ATOM 35051 C C . GLU A 1 105 ? -2.721 -4.009 20.510 1.00 0.00 102 GLU A C 19
ATOM 35052 O O . GLU A 1 105 ? -1.928 -3.088 20.740 1.00 0.00 102 GLU A O 19
ATOM 35064 N N . THR A 1 106 ? -3.987 -3.824 20.134 1.00 0.00 103 THR A N 19
ATOM 35065 C CA . THR A 1 106 ? -4.592 -2.508 19.894 1.00 0.00 103 THR A CA 19
ATOM 35066 C C . THR A 1 106 ? -6.111 -2.676 19.767 1.00 0.00 103 THR A C 19
ATOM 35067 O O . THR A 1 106 ? -6.595 -3.760 19.421 1.00 0.00 103 THR A O 19
ATOM 35078 N N . ASP A 1 107 ? -6.860 -1.605 20.068 1.00 0.00 104 ASP A N 19
ATOM 35079 C CA . ASP A 1 107 ? -8.336 -1.608 20.001 1.00 0.00 104 ASP A CA 19
ATOM 35080 C C . ASP A 1 107 ? -8.813 -1.180 18.596 1.00 0.00 104 ASP A C 19
ATOM 35081 O O . ASP A 1 107 ? -9.822 -1.680 18.086 1.00 0.00 104 ASP A O 19
ATOM 35090 N N . GLU A 1 108 ? -8.047 -0.263 17.970 1.00 0.00 105 GLU A N 19
ATOM 35091 C CA . GLU A 1 108 ? -8.375 0.326 16.658 1.00 0.00 105 GLU A CA 19
ATOM 35092 C C . GLU A 1 108 ? -7.532 -0.344 15.551 1.00 0.00 105 GLU A C 19
ATOM 35093 O O . GLU A 1 108 ? -6.314 -0.194 15.508 1.00 0.00 105 GLU A O 19
ATOM 35105 N N . ILE A 1 109 ? -8.195 -1.142 14.692 1.00 0.00 106 ILE A N 19
ATOM 35106 C CA . ILE A 1 109 ? -7.532 -1.847 13.572 1.00 0.00 106 ILE A CA 19
ATOM 35107 C C . ILE A 1 109 ? -7.437 -0.945 12.319 1.00 0.00 106 ILE A C 19
ATOM 35108 O O . ILE A 1 109 ? -6.433 -0.980 11.593 1.00 0.00 106 ILE A O 19
ATOM 35124 N N . GLY A 1 110 ? -8.454 -0.082 12.124 1.00 0.00 107 GLY A N 19
ATOM 35125 C CA . GLY A 1 110 ? -8.648 0.650 10.862 1.00 0.00 107 GLY A CA 19
ATOM 35126 C C . GLY A 1 110 ? -7.655 1.789 10.602 1.00 0.00 107 GLY A C 19
ATOM 35127 O O . GLY A 1 110 ? -7.803 2.513 9.613 1.00 0.00 107 GLY A O 19
ATOM 35131 N N . THR A 1 111 ? -6.642 1.949 11.469 1.00 0.00 108 THR A N 19
ATOM 35132 C CA . THR A 1 111 ? -5.597 2.982 11.311 1.00 0.00 108 THR A CA 19
ATOM 35133 C C . THR A 1 111 ? -4.204 2.353 11.083 1.00 0.00 108 THR A C 19
ATOM 35134 O O . THR A 1 111 ? -3.245 3.059 10.748 1.00 0.00 108 THR A O 19
ATOM 35145 N N . LEU A 1 112 ? -4.105 1.019 11.259 1.00 0.00 109 LEU A N 19
ATOM 35146 C CA . LEU A 1 112 ? -2.814 0.293 11.253 1.00 0.00 109 LEU A CA 19
ATOM 35147 C C . LEU A 1 112 ? -2.879 -1.009 10.424 1.00 0.00 109 LEU A C 19
ATOM 35148 O O . LEU A 1 112 ? -1.881 -1.735 10.327 1.00 0.00 109 LEU A O 19
ATOM 35164 N N . LEU A 1 113 ? -4.057 -1.282 9.836 1.00 0.00 110 LEU A N 19
ATOM 35165 C CA . LEU A 1 113 ? -4.267 -2.369 8.867 1.00 0.00 110 LEU A CA 19
ATOM 35166 C C . LEU A 1 113 ? -5.611 -2.144 8.155 1.00 0.00 110 LEU A C 19
ATOM 35167 O O . LEU A 1 113 ? -6.642 -1.939 8.807 1.00 0.00 110 LEU A O 19
ATOM 35183 N N . THR A 1 114 ? -5.575 -2.177 6.816 1.00 0.00 111 THR A N 19
ATOM 35184 C CA . THR A 1 114 ? -6.746 -1.940 5.965 1.00 0.00 111 THR A CA 19
ATOM 35185 C C . THR A 1 114 ? -7.424 -3.271 5.586 1.00 0.00 111 THR A C 19
ATOM 35186 O O . THR A 1 114 ? -6.751 -4.257 5.245 1.00 0.00 111 THR A O 19
ATOM 35197 N N . LEU A 1 115 ? -8.770 -3.274 5.642 1.00 0.00 112 LEU A N 19
ATOM 35198 C CA . LEU A 1 115 ? -9.610 -4.474 5.464 1.00 0.00 112 LEU A CA 19
ATOM 35199 C C . LEU A 1 115 ? -10.732 -4.201 4.449 1.00 0.00 112 LEU A C 19
ATOM 35200 O O . LEU A 1 115 ? -11.206 -3.067 4.331 1.00 0.00 112 LEU A O 19
ATOM 35216 N N . VAL A 1 116 ? -11.129 -5.246 3.703 1.00 0.00 113 VAL A N 19
ATOM 35217 C CA . VAL A 1 116 ? -12.264 -5.189 2.758 1.00 0.00 113 VAL A CA 19
ATOM 35218 C C . VAL A 1 116 ? -13.601 -5.282 3.524 1.00 0.00 113 VAL A C 19
ATOM 35219 O O . VAL A 1 116 ? -14.621 -4.762 3.073 1.00 0.00 113 VAL A O 19
ATOM 35232 N N . ASP A 1 117 ? -13.556 -5.935 4.697 1.00 0.00 114 ASP A N 19
ATOM 35233 C CA . ASP A 1 117 ? -14.734 -6.206 5.538 1.00 0.00 114 ASP A CA 19
ATOM 35234 C C . ASP A 1 117 ? -15.136 -4.955 6.350 1.00 0.00 114 ASP A C 19
ATOM 35235 O O . ASP A 1 117 ? -16.279 -4.489 6.265 1.00 0.00 114 ASP A O 19
ATOM 35244 N N . GLN A 1 118 ? -14.182 -4.447 7.156 1.00 0.00 115 GLN A N 19
ATOM 35245 C CA . GLN A 1 118 ? -14.407 -3.294 8.054 1.00 0.00 115 GLN A CA 19
ATOM 35246 C C . GLN A 1 118 ? -14.692 -1.997 7.251 1.00 0.00 115 GLN A C 19
ATOM 35247 O O . GLN A 1 118 ? -14.168 -1.836 6.136 1.00 0.00 115 GLN A O 19
ATOM 35261 N N . PRO A 1 119 ? -15.531 -1.053 7.813 1.00 0.00 116 PRO A N 19
ATOM 35262 C CA . PRO A 1 119 ? -15.982 0.158 7.080 1.00 0.00 116 PRO A CA 19
ATOM 35263 C C . PRO A 1 119 ? -14.815 1.106 6.724 1.00 0.00 116 PRO A C 19
ATOM 35264 O O . PRO A 1 119 ? -13.841 1.231 7.477 1.00 0.00 116 PRO A O 19
ATOM 35275 N N . GLN A 1 120 ? -14.944 1.759 5.564 1.00 0.00 117 GLN A N 19
ATOM 35276 C CA . GLN A 1 120 ? -13.909 2.635 4.990 1.00 0.00 117 GLN A CA 19
ATOM 35277 C C . GLN A 1 120 ? -13.885 4.016 5.685 1.00 0.00 117 GLN A C 19
ATOM 35278 O O . GLN A 1 120 ? -14.782 4.349 6.472 1.00 0.00 117 GLN A O 19
ATOM 35292 N N . ALA A 1 121 ? -12.838 4.804 5.380 1.00 0.00 118 ALA A N 19
ATOM 35293 C CA . ALA A 1 121 ? -12.637 6.149 5.950 1.00 0.00 118 ALA A CA 19
ATOM 35294 C C . ALA A 1 121 ? -13.594 7.172 5.286 1.00 0.00 118 ALA A C 19
ATOM 35295 O O . ALA A 1 121 ? -14.464 7.742 5.985 1.00 0.00 118 ALA A O 19
ATOM 35303 N N . MET A 1 4 ? 3.372 -1.142 -0.550 1.00 0.00 1 MET A N 20
ATOM 35304 C CA . MET A 1 4 ? 3.153 -0.702 -1.948 1.00 0.00 1 MET A CA 20
ATOM 35305 C C . MET A 1 4 ? 3.744 -1.744 -2.918 1.00 0.00 1 MET A C 20
ATOM 35306 O O . MET A 1 4 ? 4.890 -1.612 -3.358 1.00 0.00 1 MET A O 20
ATOM 35320 N N . ARG A 1 5 ? 2.945 -2.806 -3.192 1.00 0.00 2 ARG A N 20
ATOM 35321 C CA . ARG A 1 5 ? 3.316 -3.968 -4.050 1.00 0.00 2 ARG A CA 20
ATOM 35322 C C . ARG A 1 5 ? 4.618 -4.648 -3.568 1.00 0.00 2 ARG A C 20
ATOM 35323 O O . ARG A 1 5 ? 5.370 -5.229 -4.365 1.00 0.00 2 ARG A O 20
ATOM 35344 N N . LEU A 1 6 ? 4.868 -4.580 -2.251 1.00 0.00 3 LEU A N 20
ATOM 35345 C CA . LEU A 1 6 ? 6.093 -5.127 -1.637 1.00 0.00 3 LEU A CA 20
ATOM 35346 C C . LEU A 1 6 ? 5.868 -6.576 -1.178 1.00 0.00 3 LEU A C 20
ATOM 35347 O O . LEU A 1 6 ? 4.747 -7.098 -1.248 1.00 0.00 3 LEU A O 20
ATOM 35363 N N . LYS A 1 7 ? 6.954 -7.208 -0.719 1.00 0.00 4 LYS A N 20
ATOM 35364 C CA . LYS A 1 7 ? 6.948 -8.610 -0.277 1.00 0.00 4 LYS A CA 20
ATOM 35365 C C . LYS A 1 7 ? 6.131 -8.801 1.015 1.00 0.00 4 LYS A C 20
ATOM 35366 O O . LYS A 1 7 ? 5.869 -7.841 1.740 1.00 0.00 4 LYS A O 20
ATOM 35385 N N . SER A 1 8 ? 5.762 -10.065 1.281 1.00 0.00 5 SER A N 20
ATOM 35386 C CA . SER A 1 8 ? 5.041 -10.486 2.498 1.00 0.00 5 SER A CA 20
ATOM 35387 C C . SER A 1 8 ? 5.794 -10.074 3.780 1.00 0.00 5 SER A C 20
ATOM 35388 O O . SER A 1 8 ? 5.189 -9.577 4.729 1.00 0.00 5 SER A O 20
ATOM 35396 N N . GLU A 1 9 ? 7.124 -10.267 3.767 1.00 0.00 6 GLU A N 20
ATOM 35397 C CA . GLU A 1 9 ? 8.006 -9.913 4.887 1.00 0.00 6 GLU A CA 20
ATOM 35398 C C . GLU A 1 9 ? 8.086 -8.393 5.047 1.00 0.00 6 GLU A C 20
ATOM 35399 O O . GLU A 1 9 ? 7.997 -7.867 6.155 1.00 0.00 6 GLU A O 20
ATOM 35411 N N . MET A 1 10 ? 8.238 -7.699 3.914 1.00 0.00 7 MET A N 20
ATOM 35412 C CA . MET A 1 10 ? 8.349 -6.235 3.886 1.00 0.00 7 MET A CA 20
ATOM 35413 C C . MET A 1 10 ? 7.008 -5.583 4.292 1.00 0.00 7 MET A C 20
ATOM 35414 O O . MET A 1 10 ? 6.983 -4.457 4.796 1.00 0.00 7 MET A O 20
ATOM 35428 N N . PHE A 1 11 ? 5.897 -6.326 4.103 1.00 0.00 8 PHE A N 20
ATOM 35429 C CA . PHE A 1 11 ? 4.560 -5.862 4.480 1.00 0.00 8 PHE A CA 20
ATOM 35430 C C . PHE A 1 11 ? 4.388 -5.977 5.995 1.00 0.00 8 PHE A C 20
ATOM 35431 O O . PHE A 1 11 ? 3.984 -5.015 6.630 1.00 0.00 8 PHE A O 20
ATOM 35448 N N . VAL A 1 12 ? 4.713 -7.160 6.557 1.00 0.00 9 VAL A N 20
ATOM 35449 C CA . VAL A 1 12 ? 4.501 -7.446 7.995 1.00 0.00 9 VAL A CA 20
ATOM 35450 C C . VAL A 1 12 ? 5.415 -6.594 8.888 1.00 0.00 9 VAL A C 20
ATOM 35451 O O . VAL A 1 12 ? 4.999 -6.161 9.962 1.00 0.00 9 VAL A O 20
ATOM 35464 N N . SER A 1 13 ? 6.655 -6.356 8.420 1.00 0.00 10 SER A N 20
ATOM 35465 C CA . SER A 1 13 ? 7.621 -5.498 9.115 1.00 0.00 10 SER A CA 20
ATOM 35466 C C . SER A 1 13 ? 7.077 -4.059 9.187 1.00 0.00 10 SER A C 20
ATOM 35467 O O . SER A 1 13 ? 6.990 -3.481 10.271 1.00 0.00 10 SER A O 20
ATOM 35475 N N . ALA A 1 14 ? 6.628 -3.541 8.026 1.00 0.00 11 ALA A N 20
ATOM 35476 C CA . ALA A 1 14 ? 6.030 -2.192 7.914 1.00 0.00 11 ALA A CA 20
ATOM 35477 C C . ALA A 1 14 ? 4.696 -2.097 8.691 1.00 0.00 11 ALA A C 20
ATOM 35478 O O . ALA A 1 14 ? 4.378 -1.053 9.254 1.00 0.00 11 ALA A O 20
ATOM 35485 N N . LEU A 1 15 ? 3.962 -3.223 8.739 1.00 0.00 12 LEU A N 20
ATOM 35486 C CA . LEU A 1 15 ? 2.643 -3.349 9.408 1.00 0.00 12 LEU A CA 20
ATOM 35487 C C . LEU A 1 15 ? 2.756 -3.068 10.909 1.00 0.00 12 LEU A C 20
ATOM 35488 O O . LEU A 1 15 ? 1.907 -2.397 11.505 1.00 0.00 12 LEU A O 20
ATOM 35504 N N . ILE A 1 16 ? 3.833 -3.581 11.488 1.00 0.00 13 ILE A N 20
ATOM 35505 C CA . ILE A 1 16 ? 4.176 -3.379 12.895 1.00 0.00 13 ILE A CA 20
ATOM 35506 C C . ILE A 1 16 ? 4.474 -1.889 13.171 1.00 0.00 13 ILE A C 20
ATOM 35507 O O . ILE A 1 16 ? 4.078 -1.351 14.196 1.00 0.00 13 ILE A O 20
ATOM 35523 N N . ARG A 1 17 ? 5.112 -1.214 12.209 1.00 0.00 14 ARG A N 20
ATOM 35524 C CA . ARG A 1 17 ? 5.410 0.236 12.316 1.00 0.00 14 ARG A CA 20
ATOM 35525 C C . ARG A 1 17 ? 4.133 1.077 12.110 1.00 0.00 14 ARG A C 20
ATOM 35526 O O . ARG A 1 17 ? 4.055 2.206 12.606 1.00 0.00 14 ARG A O 20
ATOM 35547 N N . ARG A 1 18 ? 3.139 0.512 11.384 1.00 0.00 15 ARG A N 20
ATOM 35548 C CA . ARG A 1 18 ? 1.820 1.153 11.199 1.00 0.00 15 ARG A CA 20
ATOM 35549 C C . ARG A 1 18 ? 1.068 1.225 12.540 1.00 0.00 15 ARG A C 20
ATOM 35550 O O . ARG A 1 18 ? 0.462 2.256 12.868 1.00 0.00 15 ARG A O 20
ATOM 35571 N N . VAL A 1 19 ? 1.106 0.110 13.309 1.00 0.00 16 VAL A N 20
ATOM 35572 C CA . VAL A 1 19 ? 0.365 0.013 14.578 1.00 0.00 16 VAL A CA 20
ATOM 35573 C C . VAL A 1 19 ? 0.999 0.911 15.652 1.00 0.00 16 VAL A C 20
ATOM 35574 O O . VAL A 1 19 ? 0.288 1.535 16.420 1.00 0.00 16 VAL A O 20
ATOM 35587 N N . PHE A 1 20 ? 2.347 0.978 15.681 1.00 0.00 17 PHE A N 20
ATOM 35588 C CA . PHE A 1 20 ? 3.088 1.815 16.644 1.00 0.00 17 PHE A CA 20
ATOM 35589 C C . PHE A 1 20 ? 2.933 3.308 16.301 1.00 0.00 17 PHE A C 20
ATOM 35590 O O . PHE A 1 20 ? 2.992 4.159 17.195 1.00 0.00 17 PHE A O 20
ATOM 35607 N N . ALA A 1 21 ? 2.728 3.610 15.003 1.00 0.00 18 ALA A N 20
ATOM 35608 C CA . ALA A 1 21 ? 2.351 4.965 14.543 1.00 0.00 18 ALA A CA 20
ATOM 35609 C C . ALA A 1 21 ? 0.932 5.344 15.034 1.00 0.00 18 ALA A C 20
ATOM 35610 O O . ALA A 1 21 ? 0.632 6.521 15.246 1.00 0.00 18 ALA A O 20
ATOM 35617 N N . ALA A 1 22 ? 0.067 4.324 15.195 1.00 0.00 19 ALA A N 20
ATOM 35618 C CA . ALA A 1 22 ? -1.302 4.489 15.736 1.00 0.00 19 ALA A CA 20
ATOM 35619 C C . ALA A 1 22 ? -1.318 4.424 17.282 1.00 0.00 19 ALA A C 20
ATOM 35620 O O . ALA A 1 22 ? -2.272 4.886 17.915 1.00 0.00 19 ALA A O 20
ATOM 35627 N N . GLY A 1 23 ? -0.260 3.839 17.876 1.00 0.00 20 GLY A N 20
ATOM 35628 C CA . GLY A 1 23 ? -0.128 3.719 19.337 1.00 0.00 20 GLY A CA 20
ATOM 35629 C C . GLY A 1 23 ? -0.354 2.299 19.866 1.00 0.00 20 GLY A C 20
ATOM 35630 O O . GLY A 1 23 ? -0.190 2.058 21.069 1.00 0.00 20 GLY A O 20
ATOM 35634 N N . GLY A 1 24 ? -0.736 1.370 18.969 1.00 0.00 21 GLY A N 20
ATOM 35635 C CA . GLY A 1 24 ? -0.931 -0.046 19.317 1.00 0.00 21 GLY A CA 20
ATOM 35636 C C . GLY A 1 24 ? 0.371 -0.855 19.309 1.00 0.00 21 GLY A C 20
ATOM 35637 O O . GLY A 1 24 ? 1.446 -0.307 19.055 1.00 0.00 21 GLY A O 20
ATOM 35641 N N . PHE A 1 25 ? 0.261 -2.172 19.565 1.00 0.00 22 PHE A N 20
ATOM 35642 C CA . PHE A 1 25 ? 1.419 -3.108 19.660 1.00 0.00 22 PHE A CA 20
ATOM 35643 C C . PHE A 1 25 ? 1.374 -4.106 18.487 1.00 0.00 22 PHE A C 20
ATOM 35644 O O . PHE A 1 25 ? 0.323 -4.269 17.871 1.00 0.00 22 PHE A O 20
ATOM 35661 N N . ALA A 1 26 ? 2.527 -4.731 18.151 1.00 0.00 23 ALA A N 20
ATOM 35662 C CA . ALA A 1 26 ? 2.600 -5.803 17.132 1.00 0.00 23 ALA A CA 20
ATOM 35663 C C . ALA A 1 26 ? 3.885 -6.625 17.258 1.00 0.00 23 ALA A C 20
ATOM 35664 O O . ALA A 1 26 ? 4.878 -6.152 17.834 1.00 0.00 23 ALA A O 20
ATOM 35671 N N . ALA A 1 27 ? 3.849 -7.844 16.667 1.00 0.00 24 ALA A N 20
ATOM 35672 C CA . ALA A 1 27 ? 4.976 -8.791 16.658 1.00 0.00 24 ALA A CA 20
ATOM 35673 C C . ALA A 1 27 ? 4.646 -9.989 15.744 1.00 0.00 24 ALA A C 20
ATOM 35674 O O . ALA A 1 27 ? 3.519 -10.494 15.769 1.00 0.00 24 ALA A O 20
ATOM 35681 N N . VAL A 1 28 ? 5.630 -10.429 14.929 1.00 0.00 25 VAL A N 20
ATOM 35682 C CA . VAL A 1 28 ? 5.474 -11.600 14.037 1.00 0.00 25 VAL A CA 20
ATOM 35683 C C . VAL A 1 28 ? 5.715 -12.900 14.835 1.00 0.00 25 VAL A C 20
ATOM 35684 O O . VAL A 1 28 ? 6.822 -13.135 15.336 1.00 0.00 25 VAL A O 20
ATOM 35697 N N . GLU A 1 29 ? 4.659 -13.713 14.963 1.00 0.00 26 GLU A N 20
ATOM 35698 C CA . GLU A 1 29 ? 4.707 -15.021 15.636 1.00 0.00 26 GLU A CA 20
ATOM 35699 C C . GLU A 1 29 ? 5.230 -16.108 14.680 1.00 0.00 26 GLU A C 20
ATOM 35700 O O . GLU A 1 29 ? 6.158 -16.853 15.011 1.00 0.00 26 GLU A O 20
ATOM 35712 N N . LYS A 1 30 ? 4.614 -16.183 13.487 1.00 0.00 27 LYS A N 20
ATOM 35713 C CA . LYS A 1 30 ? 4.913 -17.219 12.475 1.00 0.00 27 LYS A CA 20
ATOM 35714 C C . LYS A 1 30 ? 5.518 -16.571 11.224 1.00 0.00 27 LYS A C 20
ATOM 35715 O O . LYS A 1 30 ? 5.056 -15.516 10.785 1.00 0.00 27 LYS A O 20
ATOM 35734 N N . LYS A 1 31 ? 6.520 -17.240 10.635 1.00 0.00 28 LYS A N 20
ATOM 35735 C CA . LYS A 1 31 ? 7.298 -16.709 9.503 1.00 0.00 28 LYS A CA 20
ATOM 35736 C C . LYS A 1 31 ? 7.359 -17.751 8.373 1.00 0.00 28 LYS A C 20
ATOM 35737 O O . LYS A 1 31 ? 7.880 -18.851 8.579 1.00 0.00 28 LYS A O 20
ATOM 35756 N N . GLY A 1 32 ? 6.832 -17.398 7.189 1.00 0.00 29 GLY A N 20
ATOM 35757 C CA . GLY A 1 32 ? 6.843 -18.289 6.021 1.00 0.00 29 GLY A CA 20
ATOM 35758 C C . GLY A 1 32 ? 7.544 -17.666 4.818 1.00 0.00 29 GLY A C 20
ATOM 35759 O O . GLY A 1 32 ? 8.636 -17.106 4.963 1.00 0.00 29 GLY A O 20
ATOM 35763 N N . ALA A 1 33 ? 6.894 -17.744 3.638 1.00 0.00 30 ALA A N 20
ATOM 35764 C CA . ALA A 1 33 ? 7.446 -17.257 2.354 1.00 0.00 30 ALA A CA 20
ATOM 35765 C C . ALA A 1 33 ? 7.543 -15.717 2.328 1.00 0.00 30 ALA A C 20
ATOM 35766 O O . ALA A 1 33 ? 6.533 -15.024 2.472 1.00 0.00 30 ALA A O 20
ATOM 35773 N N . GLU A 1 34 ? 8.765 -15.205 2.131 1.00 0.00 31 GLU A N 20
ATOM 35774 C CA . GLU A 1 34 ? 9.080 -13.767 2.237 1.00 0.00 31 GLU A CA 20
ATOM 35775 C C . GLU A 1 34 ? 8.339 -12.912 1.196 1.00 0.00 31 GLU A C 20
ATOM 35776 O O . GLU A 1 34 ? 7.979 -11.791 1.488 1.00 0.00 31 GLU A O 20
ATOM 35788 N N . ALA A 1 35 ? 8.139 -13.440 -0.014 1.00 0.00 32 ALA A N 20
ATOM 35789 C CA . ALA A 1 35 ? 7.502 -12.687 -1.128 1.00 0.00 32 ALA A CA 20
ATOM 35790 C C . ALA A 1 35 ? 5.983 -12.947 -1.237 1.00 0.00 32 ALA A C 20
ATOM 35791 O O . ALA A 1 35 ? 5.193 -11.996 -1.346 1.00 0.00 32 ALA A O 20
ATOM 35798 N N . ALA A 1 36 ? 5.580 -14.234 -1.185 1.00 0.00 33 ALA A N 20
ATOM 35799 C CA . ALA A 1 36 ? 4.195 -14.665 -1.518 1.00 0.00 33 ALA A CA 20
ATOM 35800 C C . ALA A 1 36 ? 3.451 -15.303 -0.322 1.00 0.00 33 ALA A C 20
ATOM 35801 O O . ALA A 1 36 ? 2.360 -15.863 -0.503 1.00 0.00 33 ALA A O 20
ATOM 35808 N N . GLY A 1 37 ? 4.022 -15.184 0.891 1.00 0.00 34 GLY A N 20
ATOM 35809 C CA . GLY A 1 37 ? 3.423 -15.766 2.108 1.00 0.00 34 GLY A CA 20
ATOM 35810 C C . GLY A 1 37 ? 2.058 -15.169 2.472 1.00 0.00 34 GLY A C 20
ATOM 35811 O O . GLY A 1 37 ? 1.862 -13.953 2.363 1.00 0.00 34 GLY A O 20
ATOM 35815 N N . ALA A 1 38 ? 1.119 -16.032 2.898 1.00 0.00 35 ALA A N 20
ATOM 35816 C CA . ALA A 1 38 ? -0.265 -15.634 3.235 1.00 0.00 35 ALA A CA 20
ATOM 35817 C C . ALA A 1 38 ? -0.316 -14.965 4.620 1.00 0.00 35 ALA A C 20
ATOM 35818 O O . ALA A 1 38 ? -0.151 -15.621 5.637 1.00 0.00 35 ALA A O 20
ATOM 35825 N N . ILE A 1 39 ? -0.552 -13.656 4.653 1.00 0.00 36 ILE A N 20
ATOM 35826 C CA . ILE A 1 39 ? -0.452 -12.875 5.892 1.00 0.00 36 ILE A CA 20
ATOM 35827 C C . ILE A 1 39 ? -1.778 -12.940 6.677 1.00 0.00 36 ILE A C 20
ATOM 35828 O O . ILE A 1 39 ? -2.780 -12.339 6.275 1.00 0.00 36 ILE A O 20
ATOM 35844 N N . PHE A 1 40 ? -1.778 -13.720 7.764 1.00 0.00 37 PHE A N 20
ATOM 35845 C CA . PHE A 1 40 ? -2.885 -13.789 8.722 1.00 0.00 37 PHE A CA 20
ATOM 35846 C C . PHE A 1 40 ? -2.521 -12.991 9.980 1.00 0.00 37 PHE A C 20
ATOM 35847 O O . PHE A 1 40 ? -1.611 -13.356 10.719 1.00 0.00 37 PHE A O 20
ATOM 35864 N N . VAL A 1 41 ? -3.244 -11.890 10.204 1.00 0.00 38 VAL A N 20
ATOM 35865 C CA . VAL A 1 41 ? -3.013 -10.974 11.332 1.00 0.00 38 VAL A CA 20
ATOM 35866 C C . VAL A 1 41 ? -4.215 -11.030 12.275 1.00 0.00 38 VAL A C 20
ATOM 35867 O O . VAL A 1 41 ? -5.348 -11.098 11.814 1.00 0.00 38 VAL A O 20
ATOM 35880 N N . ARG A 1 42 ? -3.974 -11.023 13.592 1.00 0.00 39 ARG A N 20
ATOM 35881 C CA . ARG A 1 42 ? -5.052 -10.954 14.591 1.00 0.00 39 ARG A CA 20
ATOM 35882 C C . ARG A 1 42 ? -4.989 -9.615 15.348 1.00 0.00 39 ARG A C 20
ATOM 35883 O O . ARG A 1 42 ? -3.960 -9.282 15.926 1.00 0.00 39 ARG A O 20
ATOM 35904 N N . GLN A 1 43 ? -6.096 -8.848 15.313 1.00 0.00 40 GLN A N 20
ATOM 35905 C CA . GLN A 1 43 ? -6.286 -7.663 16.172 1.00 0.00 40 GLN A CA 20
ATOM 35906 C C . GLN A 1 43 ? -6.681 -8.148 17.558 1.00 0.00 40 GLN A C 20
ATOM 35907 O O . GLN A 1 43 ? -7.404 -9.130 17.682 1.00 0.00 40 GLN A O 20
ATOM 35921 N N . ARG A 1 44 ? -6.204 -7.449 18.588 1.00 0.00 41 ARG A N 20
ATOM 35922 C CA . ARG A 1 44 ? -6.463 -7.803 19.978 1.00 0.00 41 ARG A CA 20
ATOM 35923 C C . ARG A 1 44 ? -7.074 -6.613 20.714 1.00 0.00 41 ARG A C 20
ATOM 35924 O O . ARG A 1 44 ? -6.436 -5.564 20.857 1.00 0.00 41 ARG A O 20
ATOM 35945 N N . LEU A 1 45 ? -8.314 -6.791 21.158 1.00 0.00 42 LEU A N 20
ATOM 35946 C CA . LEU A 1 45 ? -9.043 -5.809 21.961 1.00 0.00 42 LEU A CA 20
ATOM 35947 C C . LEU A 1 45 ? -8.673 -5.981 23.445 1.00 0.00 42 LEU A C 20
ATOM 35948 O O . LEU A 1 45 ? -8.298 -7.082 23.879 1.00 0.00 42 LEU A O 20
ATOM 35964 N N . ARG A 1 46 ? -8.813 -4.888 24.215 1.00 0.00 43 ARG A N 20
ATOM 35965 C CA . ARG A 1 46 ? -8.566 -4.872 25.679 1.00 0.00 43 ARG A CA 20
ATOM 35966 C C . ARG A 1 46 ? -9.518 -5.825 26.443 1.00 0.00 43 ARG A C 20
ATOM 35967 O O . ARG A 1 46 ? -9.222 -6.242 27.568 1.00 0.00 43 ARG A O 20
ATOM 35988 N N . ASP A 1 47 ? -10.653 -6.150 25.803 1.00 0.00 44 ASP A N 20
ATOM 35989 C CA . ASP A 1 47 ? -11.706 -7.010 26.364 1.00 0.00 44 ASP A CA 20
ATOM 35990 C C . ASP A 1 47 ? -11.269 -8.486 26.402 1.00 0.00 44 ASP A C 20
ATOM 35991 O O . ASP A 1 47 ? -11.926 -9.312 27.041 1.00 0.00 44 ASP A O 20
ATOM 36000 N N . GLY A 1 48 ? -10.163 -8.805 25.706 1.00 0.00 45 GLY A N 20
ATOM 36001 C CA . GLY A 1 48 ? -9.652 -10.173 25.611 1.00 0.00 45 GLY A CA 20
ATOM 36002 C C . GLY A 1 48 ? -10.089 -10.851 24.329 1.00 0.00 45 GLY A C 20
ATOM 36003 O O . GLY A 1 48 ? -9.642 -11.959 24.022 1.00 0.00 45 GLY A O 20
ATOM 36007 N N . ARG A 1 49 ? -10.974 -10.178 23.572 1.00 0.00 46 ARG A N 20
ATOM 36008 C CA . ARG A 1 49 ? -11.473 -10.679 22.286 1.00 0.00 46 ARG A CA 20
ATOM 36009 C C . ARG A 1 49 ? -10.574 -10.205 21.155 1.00 0.00 46 ARG A C 20
ATOM 36010 O O . ARG A 1 49 ? -9.729 -9.329 21.356 1.00 0.00 46 ARG A O 20
ATOM 36031 N N . GLU A 1 50 ? -10.766 -10.794 19.966 1.00 0.00 47 GLU A N 20
ATOM 36032 C CA . GLU A 1 50 ? -9.849 -10.650 18.828 1.00 0.00 47 GLU A CA 20
ATOM 36033 C C . GLU A 1 50 ? -10.621 -10.702 17.501 1.00 0.00 47 GLU A C 20
ATOM 36034 O O . GLU A 1 50 ? -11.805 -11.054 17.465 1.00 0.00 47 GLU A O 20
ATOM 36046 N N . ASN A 1 51 ? -9.936 -10.302 16.424 1.00 0.00 48 ASN A N 20
ATOM 36047 C CA . ASN A 1 51 ? -10.452 -10.350 15.041 1.00 0.00 48 ASN A CA 20
ATOM 36048 C C . ASN A 1 51 ? -9.331 -10.883 14.144 1.00 0.00 48 ASN A C 20
ATOM 36049 O O . ASN A 1 51 ? -8.203 -10.415 14.242 1.00 0.00 48 ASN A O 20
ATOM 36060 N N . LEU A 1 52 ? -9.631 -11.845 13.265 1.00 0.00 49 LEU A N 20
ATOM 36061 C CA . LEU A 1 52 ? -8.623 -12.447 12.364 1.00 0.00 49 LEU A CA 20
ATOM 36062 C C . LEU A 1 52 ? -8.775 -11.828 10.981 1.00 0.00 49 LEU A C 20
ATOM 36063 O O . LEU A 1 52 ? -9.885 -11.518 10.561 1.00 0.00 49 LEU A O 20
ATOM 36079 N N . TYR A 1 53 ? -7.644 -11.620 10.312 1.00 0.00 50 TYR A N 20
ATOM 36080 C CA . TYR A 1 53 ? -7.562 -11.052 8.967 1.00 0.00 50 TYR A CA 20
ATOM 36081 C C . TYR A 1 53 ? -6.681 -11.954 8.105 1.00 0.00 50 TYR A C 20
ATOM 36082 O O . TYR A 1 53 ? -5.710 -12.511 8.603 1.00 0.00 50 TYR A O 20
ATOM 36100 N N . GLY A 1 54 ? -7.032 -12.096 6.825 1.00 0.00 51 GLY A N 20
ATOM 36101 C CA . GLY A 1 54 ? -6.248 -12.888 5.872 1.00 0.00 51 GLY A CA 20
ATOM 36102 C C . GLY A 1 54 ? -6.123 -12.174 4.537 1.00 0.00 51 GLY A C 20
ATOM 36103 O O . GLY A 1 54 ? -6.814 -11.176 4.325 1.00 0.00 51 GLY A O 20
ATOM 36107 N N . PRO A 1 55 ? -5.252 -12.657 3.600 1.00 0.00 52 PRO A N 20
ATOM 36108 C CA . PRO A 1 55 ? -5.101 -12.036 2.263 1.00 0.00 52 PRO A CA 20
ATOM 36109 C C . PRO A 1 55 ? -6.390 -12.211 1.423 1.00 0.00 52 PRO A C 20
ATOM 36110 O O . PRO A 1 55 ? -6.750 -13.331 1.050 1.00 0.00 52 PRO A O 20
ATOM 36121 N N . ALA A 1 56 ? -7.093 -11.095 1.177 1.00 0.00 53 ALA A N 20
ATOM 36122 C CA . ALA A 1 56 ? -8.390 -11.091 0.460 1.00 0.00 53 ALA A CA 20
ATOM 36123 C C . ALA A 1 56 ? -8.222 -11.462 -1.029 1.00 0.00 53 ALA A C 20
ATOM 36124 O O . ALA A 1 56 ? -7.133 -11.265 -1.592 1.00 0.00 53 ALA A O 20
ATOM 36131 N N . PRO A 1 57 ? -9.290 -12.029 -1.690 1.00 0.00 54 PRO A N 20
ATOM 36132 C CA . PRO A 1 57 ? -9.302 -12.232 -3.151 1.00 0.00 54 PRO A CA 20
ATOM 36133 C C . PRO A 1 57 ? -9.285 -10.881 -3.901 1.00 0.00 54 PRO A C 20
ATOM 36134 O O . PRO A 1 57 ? -10.327 -10.230 -4.055 1.00 0.00 54 PRO A O 20
ATOM 36145 N N . GLN A 1 58 ? -8.066 -10.444 -4.286 1.00 0.00 55 GLN A N 20
ATOM 36146 C CA . GLN A 1 58 ? -7.849 -9.224 -5.086 1.00 0.00 55 GLN A CA 20
ATOM 36147 C C . GLN A 1 58 ? -8.623 -9.325 -6.415 1.00 0.00 55 GLN A C 20
ATOM 36148 O O . GLN A 1 58 ? -8.478 -10.312 -7.145 1.00 0.00 55 GLN A O 20
ATOM 36162 N N . SER A 1 59 ? -9.468 -8.324 -6.699 1.00 0.00 56 SER A N 20
ATOM 36163 C CA . SER A 1 59 ? -10.212 -8.245 -7.960 1.00 0.00 56 SER A CA 20
ATOM 36164 C C . SER A 1 59 ? -9.296 -7.662 -9.056 1.00 0.00 56 SER A C 20
ATOM 36165 O O . SER A 1 59 ? -9.336 -6.465 -9.369 1.00 0.00 56 SER A O 20
ATOM 36173 N N . PHE A 1 60 ? -8.415 -8.530 -9.580 1.00 0.00 57 PHE A N 20
ATOM 36174 C CA . PHE A 1 60 ? -7.447 -8.175 -10.634 1.00 0.00 57 PHE A CA 20
ATOM 36175 C C . PHE A 1 60 ? -8.051 -8.401 -12.034 1.00 0.00 57 PHE A C 20
ATOM 36176 O O . PHE A 1 60 ? -9.193 -8.857 -12.167 1.00 0.00 57 PHE A O 20
ATOM 36193 N N . ALA A 1 61 ? -7.272 -8.069 -13.071 1.00 0.00 58 ALA A N 20
ATOM 36194 C CA . ALA A 1 61 ? -7.651 -8.266 -14.477 1.00 0.00 58 ALA A CA 20
ATOM 36195 C C . ALA A 1 61 ? -6.579 -9.132 -15.150 1.00 0.00 58 ALA A C 20
ATOM 36196 O O . ALA A 1 61 ? -5.472 -8.650 -15.426 1.00 0.00 58 ALA A O 20
ATOM 36203 N N . ASP A 1 62 ? -6.923 -10.430 -15.307 1.00 0.00 59 ASP A N 20
ATOM 36204 C CA . ASP A 1 62 ? -6.106 -11.485 -15.935 1.00 0.00 59 ASP A CA 20
ATOM 36205 C C . ASP A 1 62 ? -4.977 -11.940 -14.988 1.00 0.00 59 ASP A C 20
ATOM 36206 O O . ASP A 1 62 ? -5.008 -13.065 -14.469 1.00 0.00 59 ASP A O 20
ATOM 36215 N N . ASP A 1 63 ? -4.009 -11.032 -14.755 1.00 0.00 60 ASP A N 20
ATOM 36216 C CA . ASP A 1 63 ? -2.813 -11.294 -13.915 1.00 0.00 60 ASP A CA 20
ATOM 36217 C C . ASP A 1 63 ? -1.952 -10.006 -13.758 1.00 0.00 60 ASP A C 20
ATOM 36218 O O . ASP A 1 63 ? -0.822 -10.059 -13.262 1.00 0.00 60 ASP A O 20
ATOM 36227 N N . GLU A 1 64 ? -2.497 -8.847 -14.169 1.00 0.00 61 GLU A N 20
ATOM 36228 C CA . GLU A 1 64 ? -1.753 -7.564 -14.154 1.00 0.00 61 GLU A CA 20
ATOM 36229 C C . GLU A 1 64 ? -1.618 -7.009 -12.722 1.00 0.00 61 GLU A C 20
ATOM 36230 O O . GLU A 1 64 ? -0.504 -6.830 -12.220 1.00 0.00 61 GLU A O 20
ATOM 36242 N N . ASP A 1 65 ? -2.762 -6.808 -12.048 1.00 0.00 62 ASP A N 20
ATOM 36243 C CA . ASP A 1 65 ? -2.829 -6.113 -10.728 1.00 0.00 62 ASP A CA 20
ATOM 36244 C C . ASP A 1 65 ? -2.135 -6.901 -9.596 1.00 0.00 62 ASP A C 20
ATOM 36245 O O . ASP A 1 65 ? -1.975 -6.374 -8.498 1.00 0.00 62 ASP A O 20
ATOM 36254 N N . ILE A 1 66 ? -1.739 -8.157 -9.887 1.00 0.00 63 ILE A N 20
ATOM 36255 C CA . ILE A 1 66 ? -1.005 -9.050 -8.956 1.00 0.00 63 ILE A CA 20
ATOM 36256 C C . ILE A 1 66 ? 0.225 -8.340 -8.332 1.00 0.00 63 ILE A C 20
ATOM 36257 O O . ILE A 1 66 ? 0.470 -8.426 -7.122 1.00 0.00 63 ILE A O 20
ATOM 36273 N N . MET A 1 67 ? 0.970 -7.626 -9.186 1.00 0.00 64 MET A N 20
ATOM 36274 C CA . MET A 1 67 ? 2.205 -6.908 -8.804 1.00 0.00 64 MET A CA 20
ATOM 36275 C C . MET A 1 67 ? 2.151 -5.426 -9.248 1.00 0.00 64 MET A C 20
ATOM 36276 O O . MET A 1 67 ? 3.165 -4.724 -9.198 1.00 0.00 64 MET A O 20
ATOM 36290 N N . ARG A 1 68 ? 0.956 -4.955 -9.665 1.00 0.00 65 ARG A N 20
ATOM 36291 C CA . ARG A 1 68 ? 0.707 -3.527 -9.993 1.00 0.00 65 ARG A CA 20
ATOM 36292 C C . ARG A 1 68 ? -0.202 -2.893 -8.920 1.00 0.00 65 ARG A C 20
ATOM 36293 O O . ARG A 1 68 ? -0.331 -1.668 -8.849 1.00 0.00 65 ARG A O 20
ATOM 36314 N N . ALA A 1 69 ? -0.818 -3.751 -8.085 1.00 0.00 66 ALA A N 20
ATOM 36315 C CA . ALA A 1 69 ? -1.642 -3.349 -6.934 1.00 0.00 66 ALA A CA 20
ATOM 36316 C C . ALA A 1 69 ? -1.271 -4.228 -5.727 1.00 0.00 66 ALA A C 20
ATOM 36317 O O . ALA A 1 69 ? -1.019 -5.429 -5.881 1.00 0.00 66 ALA A O 20
ATOM 36324 N N . GLU A 1 70 ? -1.195 -3.601 -4.543 1.00 0.00 67 GLU A N 20
ATOM 36325 C CA . GLU A 1 70 ? -0.843 -4.278 -3.281 1.00 0.00 67 GLU A CA 20
ATOM 36326 C C . GLU A 1 70 ? -1.974 -5.229 -2.820 1.00 0.00 67 GLU A C 20
ATOM 36327 O O . GLU A 1 70 ? -3.141 -5.075 -3.219 1.00 0.00 67 GLU A O 20
ATOM 36339 N N . ARG A 1 71 ? -1.590 -6.216 -1.991 1.00 0.00 68 ARG A N 20
ATOM 36340 C CA . ARG A 1 71 ? -2.518 -7.117 -1.306 1.00 0.00 68 ARG A CA 20
ATOM 36341 C C . ARG A 1 71 ? -3.374 -6.317 -0.293 1.00 0.00 68 ARG A C 20
ATOM 36342 O O . ARG A 1 71 ? -2.864 -5.443 0.426 1.00 0.00 68 ARG A O 20
ATOM 36363 N N . ARG A 1 72 ? -4.679 -6.584 -0.280 1.00 0.00 69 ARG A N 20
ATOM 36364 C CA . ARG A 1 72 ? -5.609 -6.035 0.704 1.00 0.00 69 ARG A CA 20
ATOM 36365 C C . ARG A 1 72 ? -6.178 -7.215 1.485 1.00 0.00 69 ARG A C 20
ATOM 36366 O O . ARG A 1 72 ? -6.248 -8.327 0.958 1.00 0.00 69 ARG A O 20
ATOM 36387 N N . PHE A 1 73 ? -6.550 -6.987 2.742 1.00 0.00 70 PHE A N 20
ATOM 36388 C CA . PHE A 1 73 ? -6.963 -8.068 3.655 1.00 0.00 70 PHE A CA 20
ATOM 36389 C C . PHE A 1 73 ? -8.479 -8.137 3.756 1.00 0.00 70 PHE A C 20
ATOM 36390 O O . PHE A 1 73 ? -9.182 -7.298 3.215 1.00 0.00 70 PHE A O 20
ATOM 36407 N N . GLU A 1 74 ? -8.953 -9.181 4.425 1.00 0.00 71 GLU A N 20
ATOM 36408 C CA . GLU A 1 74 ? -10.368 -9.423 4.705 1.00 0.00 71 GLU A CA 20
ATOM 36409 C C . GLU A 1 74 ? -10.495 -9.836 6.167 1.00 0.00 71 GLU A C 20
ATOM 36410 O O . GLU A 1 74 ? -9.604 -10.505 6.700 1.00 0.00 71 GLU A O 20
ATOM 36422 N N . THR A 1 75 ? -11.589 -9.441 6.813 1.00 0.00 72 THR A N 20
ATOM 36423 C CA . THR A 1 75 ? -11.859 -9.825 8.193 1.00 0.00 72 THR A CA 20
ATOM 36424 C C . THR A 1 75 ? -12.423 -11.262 8.208 1.00 0.00 72 THR A C 20
ATOM 36425 O O . THR A 1 75 ? -13.579 -11.486 7.826 1.00 0.00 72 THR A O 20
ATOM 36436 N N . ARG A 1 76 ? -11.557 -12.231 8.565 1.00 0.00 73 ARG A N 20
ATOM 36437 C CA . ARG A 1 76 ? -11.918 -13.649 8.670 1.00 0.00 73 ARG A CA 20
ATOM 36438 C C . ARG A 1 76 ? -12.876 -13.862 9.852 1.00 0.00 73 ARG A C 20
ATOM 36439 O O . ARG A 1 76 ? -14.074 -14.096 9.665 1.00 0.00 73 ARG A O 20
ATOM 36460 N N . LEU A 1 77 ? -12.329 -13.748 11.067 1.00 0.00 74 LEU A N 20
ATOM 36461 C CA . LEU A 1 77 ? -13.086 -13.878 12.321 1.00 0.00 74 LEU A CA 20
ATOM 36462 C C . LEU A 1 77 ? -13.269 -12.487 12.936 1.00 0.00 74 LEU A C 20
ATOM 36463 O O . LEU A 1 77 ? -12.478 -11.577 12.651 1.00 0.00 74 LEU A O 20
ATOM 36479 N N . ALA A 1 78 ? -14.286 -12.328 13.794 1.00 0.00 75 ALA A N 20
ATOM 36480 C CA . ALA A 1 78 ? -14.583 -11.040 14.437 1.00 0.00 75 ALA A CA 20
ATOM 36481 C C . ALA A 1 78 ? -15.276 -11.231 15.792 1.00 0.00 75 ALA A C 20
ATOM 36482 O O . ALA A 1 78 ? -16.195 -12.052 15.909 1.00 0.00 75 ALA A O 20
ATOM 36489 N N . GLY A 1 79 ? -14.809 -10.456 16.804 1.00 0.00 76 GLY A N 20
ATOM 36490 C CA . GLY A 1 79 ? -15.310 -10.528 18.189 1.00 0.00 76 GLY A CA 20
ATOM 36491 C C . GLY A 1 79 ? -15.183 -11.916 18.803 1.00 0.00 76 GLY A C 20
ATOM 36492 O O . GLY A 1 79 ? -15.980 -12.320 19.657 1.00 0.00 76 GLY A O 20
ATOM 36496 N N . VAL A 1 80 ? -14.146 -12.619 18.362 1.00 0.00 77 VAL A N 20
ATOM 36497 C CA . VAL A 1 80 ? -13.832 -13.998 18.760 1.00 0.00 77 VAL A CA 20
ATOM 36498 C C . VAL A 1 80 ? -12.739 -13.951 19.833 1.00 0.00 77 VAL A C 20
ATOM 36499 O O . VAL A 1 80 ? -12.529 -12.912 20.416 1.00 0.00 77 VAL A O 20
ATOM 36512 N N . GLU A 1 81 ? -12.082 -15.068 20.139 1.00 0.00 78 GLU A N 20
ATOM 36513 C CA . GLU A 1 81 ? -10.967 -15.087 21.114 1.00 0.00 78 GLU A CA 20
ATOM 36514 C C . GLU A 1 81 ? -9.723 -15.752 20.512 1.00 0.00 78 GLU A C 20
ATOM 36515 O O . GLU A 1 81 ? -9.777 -16.269 19.393 1.00 0.00 78 GLU A O 20
ATOM 36527 N N . GLY A 1 82 ? -8.617 -15.750 21.289 1.00 0.00 79 GLY A N 20
ATOM 36528 C CA . GLY A 1 82 ? -7.338 -16.341 20.862 1.00 0.00 79 GLY A CA 20
ATOM 36529 C C . GLY A 1 82 ? -7.419 -17.836 20.562 1.00 0.00 79 GLY A C 20
ATOM 36530 O O . GLY A 1 82 ? -6.614 -18.363 19.787 1.00 0.00 79 GLY A O 20
ATOM 36534 N N . GLU A 1 83 ? -8.406 -18.506 21.184 1.00 0.00 80 GLU A N 20
ATOM 36535 C CA . GLU A 1 83 ? -8.735 -19.909 20.901 1.00 0.00 80 GLU A CA 20
ATOM 36536 C C . GLU A 1 83 ? -9.188 -20.068 19.439 1.00 0.00 80 GLU A C 20
ATOM 36537 O O . GLU A 1 83 ? -8.680 -20.924 18.710 1.00 0.00 80 GLU A O 20
ATOM 36549 N N . GLU A 1 84 ? -10.115 -19.187 19.029 1.00 0.00 81 GLU A N 20
ATOM 36550 C CA . GLU A 1 84 ? -10.708 -19.190 17.680 1.00 0.00 81 GLU A CA 20
ATOM 36551 C C . GLU A 1 84 ? -9.672 -18.810 16.616 1.00 0.00 81 GLU A C 20
ATOM 36552 O O . GLU A 1 84 ? -9.674 -19.367 15.506 1.00 0.00 81 GLU A O 20
ATOM 36564 N N . ILE A 1 85 ? -8.784 -17.863 16.970 1.00 0.00 82 ILE A N 20
ATOM 36565 C CA . ILE A 1 85 ? -7.740 -17.389 16.057 1.00 0.00 82 ILE A CA 20
ATOM 36566 C C . ILE A 1 85 ? -6.760 -18.530 15.757 1.00 0.00 82 ILE A C 20
ATOM 36567 O O . ILE A 1 85 ? -6.601 -18.927 14.601 1.00 0.00 82 ILE A O 20
ATOM 36583 N N . ALA A 1 86 ? -6.168 -19.083 16.830 1.00 0.00 83 ALA A N 20
ATOM 36584 C CA . ALA A 1 86 ? -5.184 -20.180 16.746 1.00 0.00 83 ALA A CA 20
ATOM 36585 C C . ALA A 1 86 ? -5.805 -21.455 16.147 1.00 0.00 83 ALA A C 20
ATOM 36586 O O . ALA A 1 86 ? -5.090 -22.290 15.584 1.00 0.00 83 ALA A O 20
ATOM 36593 N N . ALA A 1 87 ? -7.143 -21.583 16.276 1.00 0.00 84 ALA A N 20
ATOM 36594 C CA . ALA A 1 87 ? -7.916 -22.671 15.656 1.00 0.00 84 ALA A CA 20
ATOM 36595 C C . ALA A 1 87 ? -7.824 -22.605 14.124 1.00 0.00 84 ALA A C 20
ATOM 36596 O O . ALA A 1 87 ? -7.576 -23.625 13.470 1.00 0.00 84 ALA A O 20
ATOM 36603 N N . LEU A 1 88 ? -8.001 -21.398 13.551 1.00 0.00 85 LEU A N 20
ATOM 36604 C CA . LEU A 1 88 ? -7.896 -21.213 12.095 1.00 0.00 85 LEU A CA 20
ATOM 36605 C C . LEU A 1 88 ? -6.427 -21.257 11.646 1.00 0.00 85 LEU A C 20
ATOM 36606 O O . LEU A 1 88 ? -6.126 -21.829 10.613 1.00 0.00 85 LEU A O 20
ATOM 36622 N N . LEU A 1 89 ? -5.526 -20.637 12.431 1.00 0.00 86 LEU A N 20
ATOM 36623 C CA . LEU A 1 89 ? -4.067 -20.618 12.136 1.00 0.00 86 LEU A CA 20
ATOM 36624 C C . LEU A 1 89 ? -3.508 -22.057 12.045 1.00 0.00 86 LEU A C 20
ATOM 36625 O O . LEU A 1 89 ? -2.561 -22.316 11.305 1.00 0.00 86 LEU A O 20
ATOM 36641 N N . GLU A 1 90 ? -4.154 -22.968 12.792 1.00 0.00 87 GLU A N 20
ATOM 36642 C CA . GLU A 1 90 ? -3.902 -24.408 12.771 1.00 0.00 87 GLU A CA 20
ATOM 36643 C C . GLU A 1 90 ? -4.358 -25.035 11.430 1.00 0.00 87 GLU A C 20
ATOM 36644 O O . GLU A 1 90 ? -3.669 -25.893 10.864 1.00 0.00 87 GLU A O 20
ATOM 36656 N N . ARG A 1 91 ? -5.523 -24.601 10.934 1.00 0.00 88 ARG A N 20
ATOM 36657 C CA . ARG A 1 91 ? -6.115 -25.141 9.697 1.00 0.00 88 ARG A CA 20
ATOM 36658 C C . ARG A 1 91 ? -5.330 -24.655 8.466 1.00 0.00 88 ARG A C 20
ATOM 36659 O O . ARG A 1 91 ? -4.844 -25.462 7.683 1.00 0.00 88 ARG A O 20
ATOM 36680 N N . GLU A 1 92 ? -5.160 -23.334 8.367 1.00 0.00 89 GLU A N 20
ATOM 36681 C CA . GLU A 1 92 ? -4.520 -22.665 7.225 1.00 0.00 89 GLU A CA 20
ATOM 36682 C C . GLU A 1 92 ? -3.049 -23.064 7.070 1.00 0.00 89 GLU A C 20
ATOM 36683 O O . GLU A 1 92 ? -2.561 -23.125 5.953 1.00 0.00 89 GLU A O 20
ATOM 36695 N N . ARG A 1 93 ? -2.349 -23.301 8.201 1.00 0.00 90 ARG A N 20
ATOM 36696 C CA . ARG A 1 93 ? -0.925 -23.746 8.176 1.00 0.00 90 ARG A CA 20
ATOM 36697 C C . ARG A 1 93 ? -0.785 -25.142 7.531 1.00 0.00 90 ARG A C 20
ATOM 36698 O O . ARG A 1 93 ? 0.245 -25.457 6.928 1.00 0.00 90 ARG A O 20
ATOM 36719 N N . ARG A 1 94 ? -1.832 -25.975 7.686 1.00 0.00 91 ARG A N 20
ATOM 36720 C CA . ARG A 1 94 ? -1.869 -27.340 7.137 1.00 0.00 91 ARG A CA 20
ATOM 36721 C C . ARG A 1 94 ? -1.882 -27.290 5.598 1.00 0.00 91 ARG A C 20
ATOM 36722 O O . ARG A 1 94 ? -1.204 -28.083 4.941 1.00 0.00 91 ARG A O 20
ATOM 36743 N N . PHE A 1 95 ? -2.657 -26.349 5.042 1.00 0.00 92 PHE A N 20
ATOM 36744 C CA . PHE A 1 95 ? -2.750 -26.139 3.588 1.00 0.00 92 PHE A CA 20
ATOM 36745 C C . PHE A 1 95 ? -1.524 -25.343 3.083 1.00 0.00 92 PHE A C 20
ATOM 36746 O O . PHE A 1 95 ? -0.922 -25.688 2.062 1.00 0.00 92 PHE A O 20
ATOM 36763 N N . ASP A 1 96 ? -1.143 -24.315 3.854 1.00 0.00 93 ASP A N 20
ATOM 36764 C CA . ASP A 1 96 ? -0.064 -23.374 3.513 1.00 0.00 93 ASP A CA 20
ATOM 36765 C C . ASP A 1 96 ? 0.722 -23.007 4.783 1.00 0.00 93 ASP A C 20
ATOM 36766 O O . ASP A 1 96 ? 0.315 -22.138 5.559 1.00 0.00 93 ASP A O 20
ATOM 36775 N N . SER A 1 97 ? 1.847 -23.706 4.996 1.00 0.00 94 SER A N 20
ATOM 36776 C CA . SER A 1 97 ? 2.758 -23.459 6.129 1.00 0.00 94 SER A CA 20
ATOM 36777 C C . SER A 1 97 ? 3.629 -22.206 5.874 1.00 0.00 94 SER A C 20
ATOM 36778 O O . SER A 1 97 ? 4.326 -21.730 6.776 1.00 0.00 94 SER A O 20
ATOM 36786 N N . ASP A 1 98 ? 3.566 -21.667 4.637 1.00 0.00 95 ASP A N 20
ATOM 36787 C CA . ASP A 1 98 ? 4.292 -20.441 4.245 1.00 0.00 95 ASP A CA 20
ATOM 36788 C C . ASP A 1 98 ? 3.520 -19.168 4.604 1.00 0.00 95 ASP A C 20
ATOM 36789 O O . ASP A 1 98 ? 3.928 -18.067 4.211 1.00 0.00 95 ASP A O 20
ATOM 36798 N N . LEU A 1 99 ? 2.435 -19.311 5.373 1.00 0.00 96 LEU A N 20
ATOM 36799 C CA . LEU A 1 99 ? 1.683 -18.165 5.891 1.00 0.00 96 LEU A CA 20
ATOM 36800 C C . LEU A 1 99 ? 2.457 -17.515 7.067 1.00 0.00 96 LEU A C 20
ATOM 36801 O O . LEU A 1 99 ? 3.271 -18.174 7.734 1.00 0.00 96 LEU A O 20
ATOM 36817 N N . TRP A 1 100 ? 2.199 -16.218 7.292 1.00 0.00 97 TRP A N 20
ATOM 36818 C CA . TRP A 1 100 ? 2.789 -15.428 8.390 1.00 0.00 97 TRP A CA 20
ATOM 36819 C C . TRP A 1 100 ? 1.696 -15.047 9.380 1.00 0.00 97 TRP A C 20
ATOM 36820 O O . TRP A 1 100 ? 0.618 -14.638 8.963 1.00 0.00 97 TRP A O 20
ATOM 36841 N N . VAL A 1 101 ? 1.968 -15.182 10.678 1.00 0.00 98 VAL A N 20
ATOM 36842 C CA . VAL A 1 101 ? 1.065 -14.689 11.721 1.00 0.00 98 VAL A CA 20
ATOM 36843 C C . VAL A 1 101 ? 1.705 -13.481 12.404 1.00 0.00 98 VAL A C 20
ATOM 36844 O O . VAL A 1 101 ? 2.848 -13.559 12.850 1.00 0.00 98 VAL A O 20
ATOM 36857 N N . VAL A 1 102 ? 0.971 -12.361 12.435 1.00 0.00 99 VAL A N 20
ATOM 36858 C CA . VAL A 1 102 ? 1.342 -11.164 13.211 1.00 0.00 99 VAL A CA 20
ATOM 36859 C C . VAL A 1 102 ? 0.225 -10.896 14.217 1.00 0.00 99 VAL A C 20
ATOM 36860 O O . VAL A 1 102 ? -0.938 -10.771 13.827 1.00 0.00 99 VAL A O 20
ATOM 36873 N N . GLU A 1 103 ? 0.566 -10.848 15.503 1.00 0.00 100 GLU A N 20
ATOM 36874 C CA . GLU A 1 103 ? -0.362 -10.376 16.533 1.00 0.00 100 GLU A CA 20
ATOM 36875 C C . GLU A 1 103 ? -0.225 -8.853 16.635 1.00 0.00 100 GLU A C 20
ATOM 36876 O O . GLU A 1 103 ? 0.889 -8.333 16.683 1.00 0.00 100 GLU A O 20
ATOM 36888 N N . ILE A 1 104 ? -1.356 -8.148 16.584 1.00 0.00 101 ILE A N 20
ATOM 36889 C CA . ILE A 1 104 ? -1.420 -6.690 16.755 1.00 0.00 101 ILE A CA 20
ATOM 36890 C C . ILE A 1 104 ? -2.451 -6.372 17.859 1.00 0.00 101 ILE A C 20
ATOM 36891 O O . ILE A 1 104 ? -3.551 -6.924 17.867 1.00 0.00 101 ILE A O 20
ATOM 36907 N N . GLU A 1 105 ? -2.074 -5.524 18.819 1.00 0.00 102 GLU A N 20
ATOM 36908 C CA . GLU A 1 105 ? -2.948 -5.135 19.933 1.00 0.00 102 GLU A CA 20
ATOM 36909 C C . GLU A 1 105 ? -3.494 -3.730 19.661 1.00 0.00 102 GLU A C 20
ATOM 36910 O O . GLU A 1 105 ? -2.752 -2.745 19.748 1.00 0.00 102 GLU A O 20
ATOM 36922 N N . THR A 1 106 ? -4.781 -3.659 19.294 1.00 0.00 103 THR A N 20
ATOM 36923 C CA . THR A 1 106 ? -5.445 -2.402 18.921 1.00 0.00 103 THR A CA 20
ATOM 36924 C C . THR A 1 106 ? -6.972 -2.580 18.906 1.00 0.00 103 THR A C 20
ATOM 36925 O O . THR A 1 106 ? -7.480 -3.706 18.847 1.00 0.00 103 THR A O 20
ATOM 36936 N N . ASP A 1 107 ? -7.683 -1.448 18.952 1.00 0.00 104 ASP A N 20
ATOM 36937 C CA . ASP A 1 107 ? -9.147 -1.373 18.759 1.00 0.00 104 ASP A CA 20
ATOM 36938 C C . ASP A 1 107 ? -9.459 -0.848 17.349 1.00 0.00 104 ASP A C 20
ATOM 36939 O O . ASP A 1 107 ? -10.479 -1.190 16.742 1.00 0.00 104 ASP A O 20
ATOM 36948 N N . GLU A 1 108 ? -8.538 -0.023 16.842 1.00 0.00 105 GLU A N 20
ATOM 36949 C CA . GLU A 1 108 ? -8.657 0.672 15.556 1.00 0.00 105 GLU A CA 20
ATOM 36950 C C . GLU A 1 108 ? -7.786 -0.046 14.520 1.00 0.00 105 GLU A C 20
ATOM 36951 O O . GLU A 1 108 ? -6.565 0.106 14.502 1.00 0.00 105 GLU A O 20
ATOM 36963 N N . ILE A 1 109 ? -8.424 -0.880 13.693 1.00 0.00 106 ILE A N 20
ATOM 36964 C CA . ILE A 1 109 ? -7.728 -1.677 12.673 1.00 0.00 106 ILE A CA 20
ATOM 36965 C C . ILE A 1 109 ? -7.506 -0.854 11.386 1.00 0.00 106 ILE A C 20
ATOM 36966 O O . ILE A 1 109 ? -6.448 -0.957 10.758 1.00 0.00 106 ILE A O 20
ATOM 36982 N N . GLY A 1 110 ? -8.477 0.023 11.059 1.00 0.00 107 GLY A N 20
ATOM 36983 C CA . GLY A 1 110 ? -8.519 0.707 9.758 1.00 0.00 107 GLY A CA 20
ATOM 36984 C C . GLY A 1 110 ? -7.394 1.714 9.537 1.00 0.00 107 GLY A C 20
ATOM 36985 O O . GLY A 1 110 ? -7.130 2.110 8.403 1.00 0.00 107 GLY A O 20
ATOM 36989 N N . THR A 1 111 ? -6.731 2.126 10.621 1.00 0.00 108 THR A N 20
ATOM 36990 C CA . THR A 1 111 ? -5.617 3.089 10.566 1.00 0.00 108 THR A CA 20
ATOM 36991 C C . THR A 1 111 ? -4.274 2.386 10.275 1.00 0.00 108 THR A C 20
ATOM 36992 O O . THR A 1 111 ? -3.371 2.978 9.672 1.00 0.00 108 THR A O 20
ATOM 37003 N N . LEU A 1 112 ? -4.168 1.105 10.671 1.00 0.00 109 LEU A N 20
ATOM 37004 C CA . LEU A 1 112 ? -2.882 0.374 10.693 1.00 0.00 109 LEU A CA 20
ATOM 37005 C C . LEU A 1 112 ? -2.896 -0.901 9.827 1.00 0.00 109 LEU A C 20
ATOM 37006 O O . LEU A 1 112 ? -1.866 -1.555 9.700 1.00 0.00 109 LEU A O 20
ATOM 37022 N N . LEU A 1 113 ? -4.051 -1.232 9.227 1.00 0.00 110 LEU A N 20
ATOM 37023 C CA . LEU A 1 113 ? -4.189 -2.358 8.280 1.00 0.00 110 LEU A CA 20
ATOM 37024 C C . LEU A 1 113 ? -5.453 -2.146 7.431 1.00 0.00 110 LEU A C 20
ATOM 37025 O O . LEU A 1 113 ? -6.502 -1.745 7.956 1.00 0.00 110 LEU A O 20
ATOM 37041 N N . THR A 1 114 ? -5.349 -2.416 6.119 1.00 0.00 111 THR A N 20
ATOM 37042 C CA . THR A 1 114 ? -6.447 -2.183 5.165 1.00 0.00 111 THR A CA 20
ATOM 37043 C C . THR A 1 114 ? -7.260 -3.470 4.930 1.00 0.00 111 THR A C 20
ATOM 37044 O O . THR A 1 114 ? -6.684 -4.541 4.692 1.00 0.00 111 THR A O 20
ATOM 37055 N N . LEU A 1 115 ? -8.603 -3.343 4.977 1.00 0.00 112 LEU A N 20
ATOM 37056 C CA . LEU A 1 115 ? -9.543 -4.472 4.809 1.00 0.00 112 LEU A CA 20
ATOM 37057 C C . LEU A 1 115 ? -10.578 -4.157 3.723 1.00 0.00 112 LEU A C 20
ATOM 37058 O O . LEU A 1 115 ? -10.915 -2.994 3.499 1.00 0.00 112 LEU A O 20
ATOM 37074 N N . VAL A 1 116 ? -11.068 -5.211 3.060 1.00 0.00 113 VAL A N 20
ATOM 37075 C CA . VAL A 1 116 ? -12.180 -5.134 2.105 1.00 0.00 113 VAL A CA 20
ATOM 37076 C C . VAL A 1 116 ? -13.524 -5.230 2.854 1.00 0.00 113 VAL A C 20
ATOM 37077 O O . VAL A 1 116 ? -14.548 -4.746 2.373 1.00 0.00 113 VAL A O 20
ATOM 37090 N N . ASP A 1 117 ? -13.490 -5.857 4.049 1.00 0.00 114 ASP A N 20
ATOM 37091 C CA . ASP A 1 117 ? -14.687 -6.170 4.842 1.00 0.00 114 ASP A CA 20
ATOM 37092 C C . ASP A 1 117 ? -15.094 -4.977 5.723 1.00 0.00 114 ASP A C 20
ATOM 37093 O O . ASP A 1 117 ? -16.155 -4.387 5.510 1.00 0.00 114 ASP A O 20
ATOM 37102 N N . GLN A 1 118 ? -14.237 -4.628 6.707 1.00 0.00 115 GLN A N 20
ATOM 37103 C CA . GLN A 1 118 ? -14.534 -3.565 7.688 1.00 0.00 115 GLN A CA 20
ATOM 37104 C C . GLN A 1 118 ? -14.663 -2.174 7.025 1.00 0.00 115 GLN A C 20
ATOM 37105 O O . GLN A 1 118 ? -13.933 -1.872 6.065 1.00 0.00 115 GLN A O 20
ATOM 37119 N N . PRO A 1 119 ? -15.629 -1.327 7.521 1.00 0.00 116 PRO A N 20
ATOM 37120 C CA . PRO A 1 119 ? -15.704 0.111 7.179 1.00 0.00 116 PRO A CA 20
ATOM 37121 C C . PRO A 1 119 ? -14.365 0.829 7.438 1.00 0.00 116 PRO A C 20
ATOM 37122 O O . PRO A 1 119 ? -13.850 0.809 8.562 1.00 0.00 116 PRO A O 20
ATOM 37133 N N . GLN A 1 120 ? -13.814 1.433 6.380 1.00 0.00 117 GLN A N 20
ATOM 37134 C CA . GLN A 1 120 ? -12.511 2.121 6.407 1.00 0.00 117 GLN A CA 20
ATOM 37135 C C . GLN A 1 120 ? -12.666 3.540 7.012 1.00 0.00 117 GLN A C 20
ATOM 37136 O O . GLN A 1 120 ? -13.602 3.778 7.778 1.00 0.00 117 GLN A O 20
ATOM 37150 N N . ALA A 1 121 ? -11.731 4.460 6.678 1.00 0.00 118 ALA A N 20
ATOM 37151 C CA . ALA A 1 121 ? -11.668 5.821 7.244 1.00 0.00 118 ALA A CA 20
ATOM 37152 C C . ALA A 1 121 ? -11.410 5.752 8.776 1.00 0.00 118 ALA A C 20
ATOM 37153 O O . ALA A 1 121 ? -10.279 5.379 9.158 1.00 0.00 118 ALA A O 20
#

Sequence (118 aa):
MRLKSEMFVSALIRRVFAAGGFAAVEKKGAEAAGAIFVRQRLRDGRENLYGPAPQSFADDEDIMRAERRFETRLAGVEGEEIAALLERERRFDSDLWVVEIETDEIGTLLTLVDQPQAMRLKSEMFVSALIRRVFAAGGFAAVEKKGAEAAGAIFVRQRLRDGRENLYGPAPQSFADDEDIMRAERRFETRLAGVEGEEIAALLERERRFDSDLWVVEIETDEIGTLLTLVDQPQAMRLKSEMFVSALIRRVFAAGGFAAVEKKGAEAAGAIFVRQRLRDGRENLYGPAPQSFADDEDIMRAERRFETRLAGVEGEEIAALLERERRFDSDLWVVEIETDEIGTLLTLVDQPQAMRLKSEMFVSALIRRVFAAGGFAAVEKKGAEAAGAIFVRQRLRDGRENLYGPAPQSFADDEDIMRAERRFETRLAGVEGEEIAALLERERRFDSDLWVVEIETDEIGTLLTLVDQPQAMRLKSEMFVSALIRRVFAAGGFAAVEKKGAEAAGAIFVRQRLRDGRENLYGPAPQSFADDEDIMRAERRFETRLAGVEGEEIAALLERERRFDSDLWVVEIETDEIGTLLTLVDQPQAMRLKSEMFVSALIRRVFAAGGFAAVEKKGAEAAGAIFVRQRLRDGRENLYGPAPQSFADDEDIMRAERRFETRLAGVEGEEIAALLERERRFDSDLWVVEIETDEIGTLLTLVDQPQAMRLKSEMFVSALIRRVFAAGGFAAVEKKGAEAAGAIFVRQRLRDGRENLYGPAPQSFADDEDIMRAERRFETRLAGVEGEEIAALLERERRFDSDLWVVEIETDEIGTLLTLVDQPQAMRLKSEMFVSALIRRVFAAGGFAAVEKKGAEAAGAIFVRQRLRDGRENLYGPAPQSFADDEDIMRAERRFETRLAGVEGEEIAALLERERRFDSDLWVVEIETDEIGTLLTLVDQPQAMRLKSEMFVSALIRRVFAAGGFAAVEKKGAEAAGAIFVRQRLRDGRENLYGPAPQSFADDEDIMRAERRFETRLAGVEGEEIAALLERERRFDSDLWVVEIETDEIGTLLTLVDQPQAMRLKSEMFVSALIRRVFAAGGFAAVEKKGAEAAGAIFVRQRLRDGRENLYGPAPQSFADDEDIMRAERRFETRLAGVEGEEIAALLERERRFDSDLWVVEIETDEIGTLLTLVDQPQAMRLKSEMFVSALIRRVFAAGGFAAVEKKGAEAAGAIFVRQRLRDGRENLYGPAPQSFADDEDIMRAERRFETRLAGVEGEEIAALLERERRFDSDLWVVEIETDEIGTLLTLVDQPQAMRLKSEMFVSALIRRVFAAGGFAAVEKKGAEAAGAIFVRQRLRDGRENLYGPAPQSFADDEDIMRAERRFETRLAGVEGEEIAALLERERRFDSDLWVVEIETDEIGTLLTLVDQPQAMRLKSEMFVSALIRRVFAAGGFAAVEKKGAEAAGAIFVRQRLRDGRENLYGPAPQSFADDEDIMRAERRFETRLAGVEGEEIAALLERERRFDSDLWVVEIETDEIGTLLTLVDQPQAMRLKSEMFVSALIRRVFAAGGFAAVEKKGAEAAGAIFVRQRLRDGRENLYGPAPQSFADDEDIMRAERRFETRLAGVEGEEIAALLERERRFDSDLWVVEIETDEIGTLLTLVDQPQAMRLKSEMFVSALIRRVFAAGGFAAVEKKGAEAAGAIFVRQRLRDGRENLYGPAPQSFADDEDIMRAERRFETRLAGVEGEEIAALLERERRFDSDLWVVEIETDEIGTLLTLVDQPQAMRLKSEMFVSALIRRVFAAGGFAAVEKKGAEAAGAIFVRQRLRDGRENLYGPAPQSFADDEDIMRAERRFETRLAGVEGEEIAALLERERRFDSDLWVVEIETDEIGTLLTLVDQPQAMRLKSEMFVSALIRRVFAAGGFAAVEKKGAEAAGAIFVRQRLRDGRENLYGPAPQSFADDEDIMRAERRFETRLAGVEGEEIAALLERERRFDSDLWVVEIETDEIGTLLTLVDQPQAMRLKSEMFVSALIRRVFAAGGFAAVEKKGAEAAGAIFVRQRLRDGRENLYGPAPQSFADDEDIMRAERRFETRLAGVEGEEIAALLERERRFDSDLWVVEIETDEIGTLLTLVDQPQAMRLKSEMFVSALIRRVFAAGGFAAVEKKGAEAAGAIFVRQRLRDGRENLYGPAPQSFADDEDIMRAERRFETRLAGVEGEEIAALLERERRFDSDLWVVEIETDEIGTLLTLVDQPQAMRLKSEMFVSALIRRVFAAGGFAAVEKKGAEAAGAIFVRQRLRDGRENLYGPAPQSFADDEDIMRAERRFETRLAGVEGEEIAALLERERRFDSDLWVVEIETDEIGTLLTLVDQPQA

Solvent-accessible surface area: 7026 Å² total; per-residue (Å²): 165,153,46,94,0,56,98,34,2,31,32,1,22,160,102,0,106,93,40,71,15,92,6,28,60,104,63,130,24,40,83,55,69,0,20,5,6,0,40,4,122,26,156,104,57,106,11,20,0,1,0,39,11,123,40,96,92,70,141,77,81,28,29,101,149,26,87,30,113,6,30,17,84,38,65,40,26,86,24,123,77,0,51,50,20,21,83,147,41,127,187,143,88,63,50,1,6,10,0,57,0,61,9,86,86,20,44,74,0,0,65,12,83,88,78,119,183,166

Secondary structure (DSSP, 8-state):
----HHHHHHHHHHHHHHTT-EEEEEE---TTT--EEEEEE-TTS-EEEEEE-----TTS-HHHHS---EEEEEEEE-HHHHHHHHHHHHHH-TT-EEEEEE-S--TTTS-BSSSPP-

CATH classification: 3.40.1530.20

Radius of gyration: 13.38 Å; Cα contacts (8 Å, |Δi|>4): 240; chains: 1; bounding box: 24×33×40 Å

Nearest PDB structures (foldseek):
  2knr-assembly1_A  TM=9.710E-01  e=2.860E-22  Agrobacterium fabrum str. C58
  4goq-assembly3_C  TM=8.300E-01  e=1.192E-08  Caulobacter vibrioides CB15
  4goq-assembly2_B  TM=8.150E-01  e=1.969E-08  Caulobacter vibrioides CB15
  4goq-assembly5_E  TM=8.478E-01  e=2.694E-08  Caulobacter vibrioides CB15
  2n6e-assembly1_A  TM=8.040E-01  e=2.743E-07  Caulobacter vibrioides CB15